Protein 5ZB8 (pdb70)

Structure (mmCIF, N/CA/C/O backbone):
data_5ZB8
#
_entry.id   5ZB8
#
_cell.length_a   257.354
_cell.length_b   82.245
_cell.length_c   116.581
_cell.angle_alpha   90.000
_cell.angle_beta   109.130
_cell.angle_gamma   90.000
#
_symmetry.space_group_name_H-M   'C 1 2 1'
#
loop_
_entity.id
_entity.type
_entity.pdbx_description
1 polymer PfuEndoQ
2 non-polymer 'ZINC ION'
3 non-polymer 'SAMARIUM (III) ION'
4 water water
#
loop_
_atom_site.group_PDB
_atom_site.id
_atom_site.type_symbol
_atom_site.label_atom_id
_atom_site.label_alt_id
_atom_site.label_comp_id
_atom_site.label_asym_id
_atom_site.label_entity_id
_atom_site.label_seq_id
_atom_site.pdbx_PDB_ins_code
_atom_site.Cartn_x
_atom_site.Cartn_y
_atom_site.Cartn_z
_atom_site.occupancy
_atom_site.B_iso_or_equiv
_atom_site.auth_seq_id
_atom_site.auth_comp_id
_atom_site.auth_asym_id
_atom_site.auth_atom_id
_atom_site.pdbx_PDB_model_num
ATOM 1 N N . MET A 1 1 ? 36.527 -12.290 1.814 1.00 37.76 1 MET A N 1
ATOM 2 C CA . MET A 1 1 ? 37.911 -12.741 1.894 1.00 36.71 1 MET A CA 1
ATOM 3 C C . MET A 1 1 ? 38.788 -11.689 2.566 1.00 39.82 1 MET A C 1
ATOM 4 O O . MET A 1 1 ? 38.787 -10.522 2.175 1.00 44.07 1 MET A O 1
ATOM 9 N N . VAL A 1 2 ? 39.535 -12.115 3.581 1.00 37.04 2 VAL A N 1
ATOM 10 C CA . VAL A 1 2 ? 40.395 -11.240 4.368 1.00 30.88 2 VAL A CA 1
ATOM 11 C C . VAL A 1 2 ? 41.844 -11.557 4.028 1.00 35.33 2 VAL A C 1
ATOM 12 O O . VAL A 1 2 ? 42.263 -12.719 4.103 1.00 46.89 2 VAL A O 1
ATOM 16 N N . VAL A 1 3 ? 42.605 -10.530 3.649 1.00 27.73 3 VAL A N 1
ATOM 17 C CA . VAL A 1 3 ? 44.016 -10.683 3.312 1.00 31.83 3 VAL A CA 1
ATOM 18 C C . VAL A 1 3 ? 44.818 -9.594 4.015 1.00 32.60 3 VAL A C 1
ATOM 19 O O . VAL A 1 3 ? 44.349 -8.461 4.173 1.00 34.73 3 VAL A O 1
ATOM 23 N N . ASP A 1 4 ? 46.019 -9.954 4.463 1.00 29.56 4 ASP A N 1
ATOM 24 C CA . ASP A 1 4 ? 46.939 -9.030 5.112 1.00 25.79 4 ASP A CA 1
ATOM 25 C C . ASP A 1 4 ? 48.079 -8.722 4.153 1.00 27.32 4 ASP A C 1
ATOM 26 O O . ASP A 1 4 ? 48.712 -9.640 3.620 1.00 32.63 4 ASP A O 1
ATOM 31 N N . GLY A 1 5 ? 48.329 -7.441 3.937 1.00 24.27 5 GLY A N 1
ATOM 32 C CA . GLY A 1 5 ? 49.223 -7.006 2.874 1.00 25.92 5 GLY A CA 1
ATOM 33 C C . GLY A 1 5 ? 50.211 -5.951 3.317 1.00 28.33 5 GLY A C 1
ATOM 34 O O . GLY A 1 5 ? 49.876 -5.046 4.079 1.00 27.20 5 GLY A O 1
ATOM 35 N N . ASP A 1 6 ? 51.436 -6.071 2.809 1.00 30.53 6 ASP A N 1
ATOM 36 C CA . ASP A 1 6 ? 52.536 -5.159 3.109 1.00 25.47 6 ASP A CA 1
ATOM 37 C C . ASP A 1 6 ? 53.101 -4.687 1.777 1.00 29.12 6 ASP A C 1
ATOM 38 O O . ASP A 1 6 ? 53.774 -5.455 1.084 1.00 30.63 6 ASP A O 1
ATOM 43 N N . LEU A 1 7 ? 52.844 -3.426 1.426 1.00 29.71 7 LEU A N 1
ATOM 44 C CA . LEU A 1 7 ? 53.026 -2.948 0.059 1.00 32.53 7 LEU A CA 1
ATOM 45 C C . LEU A 1 7 ? 54.275 -2.094 -0.141 1.00 36.00 7 LEU A C 1
ATOM 46 O O . LEU A 1 7 ? 54.424 -1.481 -1.202 1.00 36.92 7 LEU A O 1
ATOM 51 N N . HIS A 1 8 ? 55.179 -2.043 0.834 1.00 32.57 8 HIS A N 1
ATOM 52 C CA . HIS A 1 8 ? 56.406 -1.260 0.696 1.00 28.48 8 HIS A CA 1
ATOM 53 C C . HIS A 1 8 ? 57.552 -2.044 1.317 1.00 30.27 8 HIS A C 1
ATOM 54 O O . HIS A 1 8 ? 57.657 -2.128 2.544 1.00 32.80 8 HIS A O 1
ATOM 61 N N . ILE A 1 9 ? 58.398 -2.627 0.469 1.00 27.78 9 ILE A N 1
ATOM 62 C CA . ILE A 1 9 ? 59.630 -3.289 0.873 1.00 26.06 9 ILE A CA 1
ATOM 63 C C . ILE A 1 9 ? 60.718 -2.898 -0.121 1.00 23.23 9 ILE A C 1
ATOM 64 O O . ILE A 1 9 ? 60.490 -2.119 -1.049 1.00 23.16 9 ILE A O 1
ATOM 69 N N . HIS A 1 10 ? 61.912 -3.452 0.073 1.00 25.44 10 HIS A N 1
ATOM 70 C CA . HIS A 1 10 ? 63.029 -3.191 -0.822 1.00 27.84 10 HIS A CA 1
ATOM 71 C C . HIS A 1 10 ? 63.765 -4.488 -1.113 1.00 32.33 10 HIS A C 1
ATOM 72 O O . HIS A 1 10 ? 63.806 -5.398 -0.282 1.00 35.71 10 HIS A O 1
ATOM 79 N N . SER A 1 11 ? 64.344 -4.560 -2.305 1.00 32.07 11 SER A N 1
ATOM 80 C CA . SER A 1 11 ? 65.070 -5.739 -2.746 1.00 36.80 11 SER A CA 1
ATOM 81 C C . SER A 1 11 ? 66.556 -5.597 -2.441 1.00 40.50 11 SER A C 1
ATOM 82 O O . SER A 1 11 ? 67.033 -4.552 -1.994 1.00 41.52 11 SER A O 1
ATOM 85 N N . HIS A 1 12 ? 67.300 -6.672 -2.710 1.00 40.86 12 HIS A N 1
ATOM 86 C CA . HIS A 1 12 ? 68.741 -6.643 -2.495 1.00 43.16 12 HIS A CA 1
ATOM 87 C C . HIS A 1 12 ? 69.452 -5.687 -3.443 1.00 44.36 12 HIS A C 1
ATOM 88 O O . HIS A 1 12 ? 70.661 -5.479 -3.294 1.00 50.09 12 HIS A O 1
ATOM 95 N N . TYR A 1 13 ? 68.736 -5.097 -4.400 1.00 44.26 13 TYR A N 1
ATOM 96 C CA . TYR A 1 13 ? 69.314 -4.088 -5.275 1.00 44.57 13 TYR A CA 1
ATOM 97 C C . TYR A 1 13 ? 69.296 -2.692 -4.667 1.00 43.72 13 TYR A C 1
ATOM 98 O O . TYR A 1 13 ? 69.873 -1.773 -5.258 1.00 47.08 13 TYR A O 1
ATOM 107 N N . SER A 1 14 ? 68.657 -2.508 -3.516 1.00 40.41 14 SER A N 1
ATOM 108 C CA . SER A 1 14 ? 68.609 -1.206 -2.868 1.00 41.42 14 SER A CA 1
ATOM 109 C C . SER A 1 14 ? 69.797 -1.025 -1.931 1.00 45.69 14 SER A C 1
ATOM 110 O O . SER A 1 14 ? 70.371 -1.992 -1.424 1.00 48.96 14 SER A O 1
ATOM 113 N N . LYS A 1 15 ? 70.158 0.235 -1.703 1.00 45.07 15 LYS A N 1
ATOM 114 C CA . LYS A 1 15 ? 71.249 0.549 -0.793 1.00 47.85 15 LYS A CA 1
ATOM 115 C C . LYS A 1 15 ? 70.875 0.200 0.643 1.00 47.62 15 LYS A C 1
ATOM 116 O O . LYS A 1 15 ? 69.736 0.406 1.074 1.00 42.12 15 LYS A O 1
ATOM 122 N N . ALA A 1 16 ? 71.849 -0.341 1.379 1.00 49.85 16 ALA A N 1
ATOM 123 C CA . ALA A 1 16 ? 71.699 -0.650 2.803 1.00 49.28 16 ALA A CA 1
ATOM 124 C C . ALA A 1 16 ? 70.540 -1.613 3.056 1.00 50.12 16 ALA A C 1
ATOM 125 O O . ALA A 1 16 ? 69.828 -1.506 4.056 1.00 47.27 16 ALA A O 1
ATOM 127 N N . VAL A 1 17 ? 70.351 -2.565 2.146 1.00 50.35 17 VAL A N 1
ATOM 128 C CA . VAL A 1 17 ? 69.299 -3.568 2.254 1.00 46.54 17 VAL A CA 1
ATOM 129 C C . VAL A 1 17 ? 69.938 -4.949 2.210 1.00 48.94 17 VAL A C 1
ATOM 130 O O . VAL A 1 17 ? 70.883 -5.182 1.449 1.00 57.07 17 VAL A O 1
ATOM 134 N N . SER A 1 18 ? 69.424 -5.857 3.040 1.00 45.59 18 SER A N 1
ATOM 135 C CA . SER A 1 18 ? 69.995 -7.192 3.163 1.00 45.93 18 SER A CA 1
ATOM 136 C C . SER A 1 18 ? 69.957 -7.938 1.834 1.00 46.77 18 SER A C 1
ATOM 137 O O . SER A 1 18 ? 68.995 -7.835 1.068 1.00 46.32 18 SER A O 1
ATOM 140 N N . LYS A 1 19 ? 71.019 -8.701 1.569 1.00 51.45 19 LYS A N 1
ATOM 141 C CA . LYS A 1 19 ? 71.060 -9.543 0.380 1.00 53.51 19 LYS A CA 1
ATOM 142 C C . LYS A 1 19 ? 70.052 -10.681 0.447 1.00 47.32 19 LYS A C 1
ATOM 143 O O . LYS A 1 19 ? 69.784 -11.317 -0.578 1.00 46.17 19 LYS A O 1
ATOM 149 N N . LEU A 1 20 ? 69.491 -10.953 1.625 1.00 38.83 20 LEU A N 1
ATOM 150 C CA . LEU A 1 20 ? 68.460 -11.973 1.764 1.00 38.15 20 LEU A CA 1
ATOM 151 C C . LEU A 1 20 ? 67.106 -11.520 1.236 1.00 46.58 20 LEU A C 1
ATOM 152 O O . LEU A 1 20 ? 66.149 -12.298 1.301 1.00 46.69 20 LEU A O 1
ATOM 157 N N . MET A 1 21 ? 67.000 -10.294 0.720 1.00 37.38 21 MET A N 1
ATOM 158 C CA . MET A 1 21 ? 65.743 -9.786 0.171 1.00 35.63 21 MET A CA 1
ATOM 159 C C . MET A 1 21 ? 65.603 -10.217 -1.290 1.00 37.48 21 MET A C 1
ATOM 160 O O . MET A 1 21 ? 65.637 -9.416 -2.226 1.00 37.65 21 MET A O 1
ATOM 165 N N . THR A 1 22 ? 65.450 -11.525 -1.470 1.00 34.91 22 THR A N 1
ATOM 166 C CA . THR A 1 22 ? 65.105 -12.116 -2.753 1.00 39.96 22 THR A CA 1
ATOM 167 C C . THR A 1 22 ? 63.653 -12.576 -2.717 1.00 42.95 22 THR A C 1
ATOM 168 O O . THR A 1 22 ? 63.045 -12.700 -1.651 1.00 48.53 22 THR A O 1
ATOM 172 N N . PHE A 1 23 ? 63.096 -12.833 -3.900 1.00 40.90 23 PHE A N 1
ATOM 173 C CA . PHE A 1 23 ? 61.698 -13.252 -3.971 1.00 39.95 23 PHE A CA 1
ATOM 174 C C . PHE A 1 23 ? 61.414 -14.561 -3.238 1.00 43.56 23 PHE A C 1
ATOM 175 O O . PHE A 1 23 ? 60.395 -14.622 -2.527 1.00 37.86 23 PHE A O 1
ATOM 183 N N . PRO A 1 24 ? 62.226 -15.621 -3.355 1.00 49.16 24 PRO A N 1
ATOM 184 C CA . PRO A 1 24 ? 61.935 -16.828 -2.558 1.00 46.40 24 PRO A CA 1
ATOM 185 C C . PRO A 1 24 ? 61.968 -16.588 -1.057 1.00 41.15 24 PRO A C 1
ATOM 186 O O . PRO A 1 24 ? 61.063 -17.034 -0.340 1.00 38.92 24 PRO A O 1
ATOM 190 N N . ILE A 1 25 ? 62.990 -15.888 -0.560 1.00 36.87 25 ILE A N 1
ATOM 191 C CA . ILE A 1 25 ? 63.135 -15.708 0.882 1.00 39.52 25 ILE A CA 1
ATOM 192 C C . ILE A 1 25 ? 62.043 -14.793 1.426 1.00 39.54 25 ILE A C 1
ATOM 193 O O . ILE A 1 25 ? 61.499 -15.034 2.511 1.00 41.68 25 ILE A O 1
ATOM 198 N N . ILE A 1 26 ? 61.706 -13.732 0.689 1.00 32.33 26 ILE A N 1
ATOM 199 C CA . ILE A 1 26 ? 60.604 -12.863 1.100 1.00 30.24 26 ILE A CA 1
ATOM 200 C C . ILE A 1 26 ? 59.304 -13.655 1.171 1.00 33.77 26 ILE A C 1
ATOM 201 O O . ILE A 1 26 ? 58.484 -13.456 2.076 1.00 34.04 26 ILE A O 1
ATOM 206 N N . ALA A 1 27 ? 59.107 -14.582 0.230 1.00 35.91 27 ALA A N 1
ATOM 207 C CA . ALA A 1 27 ? 57.874 -15.362 0.199 1.00 34.42 27 ALA A CA 1
ATOM 208 C C . ALA A 1 27 ? 57.775 -16.304 1.394 1.00 38.73 27 ALA A C 1
ATOM 209 O O . ALA A 1 27 ? 56.690 -16.483 1.960 1.00 37.90 27 ALA A O 1
ATOM 211 N N . GLU A 1 28 ? 58.894 -16.915 1.794 1.00 33.92 28 GLU A N 1
ATOM 212 C CA . GLU A 1 28 ? 58.858 -17.849 2.916 1.00 36.44 28 GLU A CA 1
ATOM 213 C C . GLU A 1 28 ? 58.558 -17.136 4.227 1.00 36.65 28 GLU A C 1
ATOM 214 O O . GLU A 1 28 ? 57.742 -17.612 5.025 1.00 40.40 28 GLU A O 1
ATOM 220 N N . ASN A 1 29 ? 59.206 -15.997 4.471 1.00 32.00 29 ASN A N 1
ATOM 221 C CA . ASN A 1 29 ? 58.968 -15.278 5.716 1.00 36.95 29 ASN A CA 1
ATOM 222 C C . ASN A 1 29 ? 57.597 -14.617 5.733 1.00 35.58 29 ASN A C 1
ATOM 223 O O . ASN A 1 29 ? 57.029 -14.405 6.811 1.00 35.09 29 ASN A O 1
ATOM 228 N N . ALA A 1 30 ? 57.054 -14.278 4.561 1.00 35.06 30 ALA A N 1
ATOM 229 C CA . ALA A 1 30 ? 55.689 -13.765 4.505 1.00 27.43 30 ALA A CA 1
ATOM 230 C C . ALA A 1 30 ? 54.693 -14.820 4.967 1.00 33.85 30 ALA A C 1
ATOM 231 O O . ALA A 1 30 ? 53.695 -14.499 5.625 1.00 33.07 30 ALA A O 1
ATOM 233 N N . LYS A 1 31 ? 54.950 -16.088 4.637 1.00 37.69 31 LYS A N 1
ATOM 234 C CA . LYS A 1 31 ? 54.100 -17.169 5.125 1.00 38.33 31 LYS A CA 1
ATOM 235 C C . LYS A 1 31 ? 54.173 -17.288 6.642 1.00 36.54 31 LYS A C 1
ATOM 236 O O . LYS A 1 31 ? 53.148 -17.489 7.304 1.00 34.34 31 LYS A O 1
ATOM 242 N N . LEU A 1 32 ? 55.377 -17.173 7.209 1.00 37.79 32 LEU A N 1
ATOM 243 C CA . LEU A 1 32 ? 55.515 -17.216 8.661 1.00 31.44 32 LEU A CA 1
ATOM 244 C C . LEU A 1 32 ? 54.819 -16.029 9.312 1.00 36.30 32 LEU A C 1
ATOM 245 O O . LEU A 1 32 ? 54.185 -16.168 10.365 1.00 33.71 32 LEU A O 1
ATOM 250 N N . LYS A 1 33 ? 54.923 -14.850 8.695 1.00 32.64 33 LYS A N 1
ATOM 251 C CA . LYS A 1 33 ? 54.317 -13.654 9.265 1.00 28.12 33 LYS A CA 1
ATOM 252 C C . LYS A 1 33 ? 52.798 -13.677 9.148 1.00 30.85 33 LYS A C 1
ATOM 253 O O . LYS A 1 33 ? 52.101 -13.159 10.028 1.00 26.54 33 LYS A O 1
ATOM 259 N N . GLY A 1 34 ? 52.271 -14.278 8.088 1.00 32.44 34 GLY A N 1
ATOM 260 C CA . GLY A 1 34 ? 50.853 -14.237 7.810 1.00 32.16 34 GLY A CA 1
ATOM 261 C C . GLY A 1 34 ? 50.451 -13.282 6.713 1.00 32.11 34 GLY A C 1
ATOM 262 O O . GLY A 1 34 ? 49.258 -12.987 6.579 1.00 36.69 34 GLY A O 1
ATOM 263 N N . LEU A 1 35 ? 51.404 -12.782 5.932 1.00 28.52 35 LEU A N 1
ATOM 264 C CA . LEU A 1 35 ? 51.104 -11.883 4.828 1.00 31.83 35 LEU A CA 1
ATOM 265 C C . LEU A 1 35 ? 50.710 -12.700 3.605 1.00 34.14 35 LEU A C 1
ATOM 266 O O . LEU A 1 35 ? 51.516 -13.480 3.084 1.00 38.00 35 LEU A O 1
ATOM 271 N N . ASN A 1 36 ? 49.467 -12.533 3.154 1.00 33.39 36 ASN A N 1
ATOM 272 C CA . ASN A 1 36 ? 49.033 -13.166 1.916 1.00 30.31 36 ASN A CA 1
ATOM 273 C C . ASN A 1 36 ? 49.430 -12.356 0.693 1.00 27.93 36 ASN A C 1
ATOM 274 O O . ASN A 1 36 ? 49.453 -12.899 -0.416 1.00 33.17 36 ASN A O 1
ATOM 279 N N . LEU A 1 37 ? 49.750 -11.077 0.876 1.00 27.95 37 LEU A N 1
ATOM 280 C CA . LEU A 1 37 ? 50.065 -10.175 -0.221 1.00 25.08 37 LEU A CA 1
ATOM 281 C C . LEU A 1 37 ? 51.267 -9.330 0.167 1.00 29.92 37 LEU A C 1
ATOM 282 O O . LEU A 1 37 ? 51.323 -8.802 1.281 1.00 29.32 37 LEU A O 1
ATOM 287 N N . VAL A 1 38 ? 52.232 -9.219 -0.742 1.00 32.84 38 VAL A N 1
ATOM 288 C CA . VAL A 1 38 ? 53.427 -8.410 -0.536 1.00 29.25 38 VAL A CA 1
ATOM 289 C C . VAL A 1 38 ? 53.674 -7.596 -1.796 1.00 29.08 38 VAL A C 1
ATOM 290 O O . VAL A 1 38 ? 53.542 -8.111 -2.911 1.00 32.98 38 VAL A O 1
ATOM 294 N N . GLY A 1 39 ? 54.025 -6.326 -1.623 1.00 27.89 39 GLY A N 1
ATOM 295 C CA . GLY A 1 39 ? 54.487 -5.542 -2.753 1.00 26.30 39 GLY A CA 1
ATOM 296 C C . GLY A 1 39 ? 55.866 -6.003 -3.194 1.00 31.03 39 GLY A C 1
ATOM 297 O O . GLY A 1 39 ? 56.705 -6.389 -2.379 1.00 32.62 39 GLY A O 1
ATOM 298 N N . THR A 1 40 ? 56.094 -5.980 -4.509 1.00 27.80 40 THR A N 1
ATOM 299 C CA . THR A 1 40 ? 57.390 -6.402 -5.030 1.00 29.87 40 THR A CA 1
ATOM 300 C C . THR A 1 40 ? 58.504 -5.485 -4.543 1.00 31.36 40 THR A C 1
ATOM 301 O O . THR A 1 40 ? 59.600 -5.949 -4.208 1.00 26.41 40 THR A O 1
ATOM 305 N N . GLY A 1 41 ? 58.240 -4.181 -4.493 1.00 28.15 41 GLY A N 1
ATOM 306 C CA . GLY A 1 41 ? 59.290 -3.209 -4.273 1.00 27.94 41 GLY A CA 1
ATOM 307 C C . GLY A 1 41 ? 60.208 -3.108 -5.474 1.00 31.56 41 GLY A C 1
ATOM 308 O O . GLY A 1 41 ? 60.275 -4.039 -6.282 1.00 37.01 41 GLY A O 1
ATOM 309 N N . ASP A 1 42 ? 60.892 -1.971 -5.622 1.00 31.58 42 ASP A N 1
ATOM 310 C CA . ASP A 1 42 ? 61.975 -1.809 -6.600 1.00 30.51 42 ASP A CA 1
ATOM 311 C C . ASP A 1 42 ? 61.569 -2.233 -8.011 1.00 31.57 42 ASP A C 1
ATOM 312 O O . ASP A 1 42 ? 62.403 -2.699 -8.791 1.00 35.24 42 ASP A O 1
ATOM 317 N N . SER A 1 43 ? 60.289 -2.073 -8.362 1.00 28.43 43 SER A N 1
ATOM 318 C CA . SER A 1 43 ? 59.814 -2.590 -9.642 1.00 35.40 43 SER A CA 1
ATOM 319 C C . SER A 1 43 ? 60.366 -1.816 -10.832 1.00 36.67 43 SER A C 1
ATOM 320 O O . SER A 1 43 ? 60.346 -2.334 -11.954 1.00 39.61 43 SER A O 1
ATOM 323 N N . LEU A 1 44 ? 60.855 -0.596 -10.620 1.00 37.35 44 LEU A N 1
ATOM 324 C CA . LEU A 1 44 ? 61.463 0.163 -11.704 1.00 32.26 44 LEU A CA 1
ATOM 325 C C . LEU A 1 44 ? 62.851 -0.345 -12.076 1.00 41.97 44 LEU A C 1
ATOM 326 O O . LEU A 1 44 ? 63.375 0.053 -13.121 1.00 35.79 44 LEU A O 1
ATOM 331 N N . ASN A 1 45 ? 63.449 -1.206 -11.258 1.00 41.71 45 ASN A N 1
ATOM 332 C CA . ASN A 1 45 ? 64.756 -1.773 -11.572 1.00 40.55 45 ASN A CA 1
ATOM 333 C C . ASN A 1 45 ? 64.586 -2.952 -12.523 1.00 44.29 45 ASN A C 1
ATOM 334 O O . ASN A 1 45 ? 63.832 -3.881 -12.210 1.00 43.06 45 ASN A O 1
ATOM 339 N N . PRO A 1 46 ? 65.259 -2.962 -13.678 1.00 45.62 46 PRO A N 1
ATOM 340 C CA . PRO A 1 46 ? 64.989 -4.019 -14.667 1.00 43.56 46 PRO A CA 1
ATOM 341 C C . PRO A 1 46 ? 65.474 -5.393 -14.240 1.00 46.00 46 PRO A C 1
ATOM 342 O O . PRO A 1 46 ? 64.871 -6.397 -14.639 1.00 49.08 46 PRO A O 1
ATOM 346 N N . HIS A 1 47 ? 66.543 -5.474 -13.445 1.00 47.00 47 HIS A N 1
ATOM 347 C CA . HIS A 1 47 ? 67.017 -6.776 -12.987 1.00 43.34 47 HIS A CA 1
ATOM 348 C C . HIS A 1 47 ? 66.073 -7.381 -11.955 1.00 44.89 47 HIS A C 1
ATOM 349 O O . HIS A 1 47 ? 65.911 -8.605 -11.907 1.00 49.27 47 HIS A O 1
ATOM 356 N N . TRP A 1 48 ? 65.441 -6.544 -11.130 1.00 40.38 48 TRP A N 1
ATOM 357 C CA . TRP A 1 48 ? 64.466 -7.041 -10.166 1.00 37.59 48 TRP A CA 1
ATOM 358 C C . TRP A 1 48 ? 63.181 -7.483 -10.855 1.00 38.90 48 TRP A C 1
ATOM 359 O O . TRP A 1 48 ? 62.484 -8.374 -10.356 1.00 43.13 48 TRP A O 1
ATOM 370 N N . GLU A 1 49 ? 62.855 -6.878 -12.001 1.00 42.16 49 GLU A N 1
ATOM 371 C CA . GLU A 1 49 ? 61.735 -7.365 -12.799 1.00 41.27 49 GLU A CA 1
ATOM 372 C C . GLU A 1 49 ? 62.055 -8.720 -13.416 1.00 44.95 49 GLU A C 1
ATOM 373 O O . GLU A 1 49 ? 61.171 -9.576 -13.540 1.00 51.85 49 GLU A O 1
ATOM 379 N N . LYS A 1 50 ? 63.316 -8.931 -13.809 1.00 48.77 50 LYS A N 1
ATOM 380 C CA . LYS A 1 50 ? 63.732 -10.232 -14.326 1.00 51.75 50 LYS A CA 1
ATOM 381 C C . LYS A 1 50 ? 63.523 -11.328 -13.288 1.00 44.08 50 LYS A C 1
ATOM 382 O O . LYS A 1 50 ? 62.952 -12.383 -13.588 1.00 45.20 50 LYS A O 1
ATOM 388 N N . GLU A 1 51 ? 63.979 -11.091 -12.054 1.00 44.46 51 GLU A N 1
ATOM 389 C CA . GLU A 1 51 ? 63.867 -12.108 -11.014 1.00 46.47 51 GLU A CA 1
ATOM 390 C C . GLU A 1 51 ? 62.414 -12.402 -10.662 1.00 45.67 51 GLU A C 1
ATOM 391 O O . GLU A 1 51 ? 62.094 -13.526 -10.258 1.00 49.11 51 GLU A O 1
ATOM 397 N N . LEU A 1 52 ? 61.524 -11.419 -10.813 1.00 43.36 52 LEU A N 1
ATOM 398 C CA . LEU A 1 52 ? 60.106 -11.658 -10.563 1.00 41.13 52 LEU A CA 1
ATOM 399 C C . LEU A 1 52 ? 59.534 -12.649 -11.569 1.00 42.71 52 LEU A C 1
ATOM 400 O O . LEU A 1 52 ? 58.942 -13.666 -11.191 1.00 46.89 52 LEU A O 1
ATOM 405 N N . LEU A 1 53 ? 59.707 -12.366 -12.863 1.00 44.99 53 LEU A N 1
ATOM 406 C CA . LEU A 1 53 ? 59.175 -13.247 -13.898 1.00 44.06 53 LEU A CA 1
ATOM 407 C C . LEU A 1 53 ? 59.813 -14.628 -13.846 1.00 49.85 53 LEU A C 1
ATOM 408 O O . LEU A 1 53 ? 59.185 -15.619 -14.237 1.00 51.55 53 LEU A O 1
ATOM 413 N N . LYS A 1 54 ? 61.054 -14.715 -13.365 1.00 46.36 54 LYS A N 1
ATOM 414 C CA . LYS A 1 54 ? 61.724 -16.006 -13.258 1.00 48.52 54 LYS A CA 1
ATOM 415 C C . LYS A 1 54 ? 61.160 -16.831 -12.106 1.00 53.84 54 LYS A C 1
ATOM 416 O O . LYS A 1 54 ? 61.007 -18.052 -12.226 1.00 57.02 54 LYS A O 1
ATOM 422 N N . HIS A 1 55 ? 60.830 -16.181 -10.989 1.00 48.99 55 HIS A N 1
ATOM 423 C CA . HIS A 1 55 ? 60.413 -16.876 -9.779 1.00 44.26 55 HIS A CA 1
ATOM 424 C C . HIS A 1 55 ? 58.902 -16.963 -9.606 1.00 46.96 55 HIS A C 1
ATOM 425 O O . HIS A 1 55 ? 58.441 -17.726 -8.750 1.00 48.78 55 HIS A O 1
ATOM 432 N N . SER A 1 56 ? 58.123 -16.216 -10.381 1.00 45.08 56 SER A N 1
ATOM 433 C CA . SER A 1 56 ? 56.685 -16.140 -10.176 1.00 41.87 56 SER A CA 1
ATOM 434 C C . SER A 1 56 ? 55.925 -16.813 -11.312 1.00 44.18 56 SER A C 1
ATOM 435 O O . SER A 1 56 ? 56.461 -17.065 -12.395 1.00 52.00 56 SER A O 1
ATOM 438 N N . LYS A 1 57 ? 54.652 -17.109 -11.035 1.00 44.06 57 LYS A N 1
ATOM 439 C CA . LYS A 1 57 ? 53.653 -17.548 -11.993 1.00 46.04 57 LYS A CA 1
ATOM 440 C C . LYS A 1 57 ? 52.563 -16.490 -12.115 1.00 50.55 57 LYS A C 1
ATOM 441 O O . LYS A 1 57 ? 52.192 -15.866 -11.115 1.00 49.27 57 LYS A O 1
ATOM 447 N N . PRO A 1 58 ? 52.036 -16.258 -13.317 1.00 52.15 58 PRO A N 1
ATOM 448 C CA . PRO A 1 58 ? 51.082 -15.154 -13.508 1.00 50.06 58 PRO A CA 1
ATOM 449 C C . PRO A 1 58 ? 49.711 -15.478 -12.928 1.00 48.84 58 PRO A C 1
ATOM 450 O O . PRO A 1 58 ? 49.173 -16.570 -13.132 1.00 52.74 58 PRO A O 1
ATOM 454 N N . ILE A 1 59 ? 49.148 -14.515 -12.199 1.00 46.87 59 ILE A N 1
ATOM 455 C CA . ILE A 1 59 ? 47.765 -14.590 -11.742 1.00 49.94 59 ILE A CA 1
ATOM 456 C C . ILE A 1 59 ? 46.908 -13.800 -12.722 1.00 48.03 59 ILE A C 1
ATOM 457 O O . ILE A 1 59 ? 46.006 -14.351 -13.362 1.00 48.62 59 ILE A O 1
ATOM 462 N N . ASP A 1 60 ? 47.183 -12.504 -12.844 1.00 43.55 60 ASP A N 1
ATOM 463 C CA . ASP A 1 60 ? 46.677 -11.712 -13.956 1.00 45.22 60 ASP A CA 1
ATOM 464 C C . ASP A 1 60 ? 47.788 -10.761 -14.389 1.00 48.14 60 ASP A C 1
ATOM 465 O O . ASP A 1 60 ? 48.954 -10.928 -14.017 1.00 50.36 60 ASP A O 1
ATOM 470 N N . ASP A 1 61 ? 47.424 -9.744 -15.172 1.00 47.67 61 ASP A N 1
ATOM 471 C CA . ASP A 1 61 ? 48.425 -8.838 -15.723 1.00 50.51 61 ASP A CA 1
ATOM 472 C C . ASP A 1 61 ? 49.122 -7.998 -14.661 1.00 46.11 61 ASP A C 1
ATOM 473 O O . ASP A 1 61 ? 50.096 -7.310 -14.985 1.00 44.97 61 ASP A O 1
ATOM 478 N N . GLY A 1 62 ? 48.668 -8.044 -13.411 1.00 42.02 62 GLY A N 1
ATOM 479 C CA . GLY A 1 62 ? 49.289 -7.249 -12.370 1.00 41.55 62 GLY A CA 1
ATOM 480 C C . GLY A 1 62 ? 49.551 -7.989 -11.075 1.00 38.56 62 GLY A C 1
ATOM 481 O O . GLY A 1 62 ? 50.118 -7.419 -10.139 1.00 39.38 62 GLY A O 1
ATOM 482 N N . THR A 1 63 ? 49.148 -9.253 -11.004 1.00 40.42 63 THR A N 1
ATOM 483 C CA . THR A 1 63 ? 49.310 -10.057 -9.802 1.00 43.88 63 THR A CA 1
ATOM 484 C C . THR A 1 63 ? 50.196 -11.258 -10.101 1.00 43.29 63 THR A C 1
ATOM 485 O O . THR A 1 63 ? 50.028 -11.927 -11.126 1.00 41.06 63 THR A O 1
ATOM 489 N N . PHE A 1 64 ? 51.138 -11.524 -9.198 1.00 43.02 64 PHE A N 1
ATOM 490 C CA . PHE A 1 64 ? 52.115 -12.589 -9.359 1.00 42.07 64 PHE A CA 1
ATOM 491 C C . PHE A 1 64 ? 52.152 -13.437 -8.096 1.00 41.10 64 PHE A C 1
ATOM 492 O O . PHE A 1 64 ? 51.841 -12.960 -7.002 1.00 37.91 64 PHE A O 1
ATOM 500 N N . GLU A 1 65 ? 52.538 -14.702 -8.251 1.00 43.53 65 GLU A N 1
ATOM 501 C CA . GLU A 1 65 ? 52.556 -15.644 -7.139 1.00 45.29 65 GLU A CA 1
ATOM 502 C C . GLU A 1 65 ? 53.922 -16.304 -7.045 1.00 43.20 65 GLU A C 1
ATOM 503 O O . GLU A 1 65 ? 54.429 -16.833 -8.038 1.00 42.15 65 GLU A O 1
ATOM 509 N N . VAL A 1 66 ? 54.507 -16.278 -5.849 1.00 44.12 66 VAL A N 1
ATOM 510 C CA . VAL A 1 66 ? 55.799 -16.899 -5.576 1.00 45.26 66 VAL A CA 1
ATOM 511 C C . VAL A 1 66 ? 55.624 -17.808 -4.369 1.00 43.84 66 VAL A C 1
ATOM 512 O O . VAL A 1 66 ? 55.485 -17.322 -3.239 1.00 47.64 66 VAL A O 1
ATOM 516 N N . ASN A 1 67 ? 55.633 -19.121 -4.603 1.00 45.99 67 ASN A N 1
ATOM 517 C CA . ASN A 1 67 ? 55.519 -20.119 -3.538 1.00 42.84 67 ASN A CA 1
ATOM 518 C C . ASN A 1 67 ? 54.268 -19.886 -2.690 1.00 42.57 67 ASN A C 1
ATOM 519 O O . ASN A 1 67 ? 54.315 -19.879 -1.459 1.00 43.02 67 ASN A O 1
ATOM 524 N N . GLY A 1 68 ? 53.140 -19.684 -3.365 1.00 42.44 68 GLY A N 1
ATOM 525 C CA . GLY A 1 68 ? 51.884 -19.515 -2.662 1.00 39.69 68 GLY A CA 1
ATOM 526 C C . GLY A 1 68 ? 51.680 -18.159 -2.027 1.00 42.37 68 GLY A C 1
ATOM 527 O O . GLY A 1 68 ? 50.813 -18.018 -1.162 1.00 45.50 68 GLY A O 1
ATOM 528 N N . VAL A 1 69 ? 52.452 -17.154 -2.433 1.00 42.83 69 VAL A N 1
ATOM 529 C CA . VAL A 1 69 ? 52.339 -15.797 -1.910 1.00 41.89 69 VAL A CA 1
ATOM 530 C C . VAL A 1 69 ? 52.112 -14.849 -3.079 1.00 43.19 69 VAL A C 1
ATOM 531 O O . VAL A 1 69 ? 52.863 -14.877 -4.061 1.00 44.37 69 VAL A O 1
ATOM 535 N N . LYS A 1 70 ? 51.085 -14.011 -2.966 1.00 38.21 70 LYS A N 1
ATOM 536 C CA . LYS A 1 70 ? 50.734 -13.085 -4.034 1.00 36.52 70 LYS A CA 1
ATOM 537 C C . LYS A 1 70 ? 51.568 -11.813 -3.945 1.00 38.34 70 LYS A C 1
ATOM 538 O O . LYS A 1 70 ? 51.810 -11.285 -2.855 1.00 39.20 70 LYS A O 1
ATOM 544 N N . PHE A 1 71 ? 51.998 -11.318 -5.103 1.00 39.62 71 PHE A N 1
ATOM 545 C CA . PHE A 1 71 ? 52.744 -10.071 -5.209 1.00 36.47 71 PHE A CA 1
ATOM 546 C C . PHE A 1 71 ? 52.061 -9.135 -6.196 1.00 28.42 71 PHE A C 1
ATOM 547 O O . PHE A 1 71 ? 51.527 -9.576 -7.219 1.00 38.36 71 PHE A O 1
ATOM 555 N N . ILE A 1 72 ? 52.081 -7.840 -5.882 1.00 30.32 72 ILE A N 1
ATOM 556 C CA . ILE A 1 72 ? 51.691 -6.796 -6.819 1.00 30.06 72 ILE A CA 1
ATOM 557 C C . ILE A 1 72 ? 52.866 -5.838 -6.973 1.00 32.48 72 ILE A C 1
ATOM 558 O O . ILE A 1 72 ? 53.779 -5.793 -6.144 1.00 33.32 72 ILE A O 1
ATOM 563 N N . LEU A 1 73 ? 52.828 -5.059 -8.051 1.00 32.50 73 LEU A N 1
ATOM 564 C CA . LEU A 1 73 ? 53.971 -4.257 -8.474 1.00 31.92 73 LEU A CA 1
ATOM 565 C C . LEU A 1 73 ? 54.010 -2.949 -7.691 1.00 29.84 73 LEU A C 1
ATOM 566 O O . LEU A 1 73 ? 53.109 -2.113 -7.818 1.00 33.11 73 LEU A O 1
ATOM 571 N N . THR A 1 74 ? 55.060 -2.764 -6.891 1.00 27.62 74 THR A N 1
ATOM 572 C CA . THR A 1 74 ? 55.267 -1.538 -6.133 1.00 27.02 74 THR A CA 1
ATOM 573 C C . THR A 1 74 ? 56.694 -1.047 -6.334 1.00 27.71 74 THR A C 1
ATOM 574 O O . THR A 1 74 ? 57.592 -1.812 -6.696 1.00 30.80 74 THR A O 1
ATOM 578 N N . CYS A 1 75 ? 56.892 0.247 -6.092 1.00 27.76 75 CYS A N 1
ATOM 579 C CA . CYS A 1 75 ? 58.220 0.844 -6.147 1.00 31.53 75 CYS A CA 1
ATOM 580 C C . CYS A 1 75 ? 58.201 2.163 -5.389 1.00 33.54 75 CYS A C 1
ATOM 581 O O . CYS A 1 75 ? 57.155 2.796 -5.232 1.00 38.18 75 CYS A O 1
ATOM 584 N N . GLU A 1 76 ? 59.381 2.569 -4.925 1.00 36.42 76 GLU A N 1
ATOM 585 C CA . GLU A 1 76 ? 59.567 3.822 -4.206 1.00 37.78 76 GLU A CA 1
ATOM 586 C C . GLU A 1 76 ? 60.621 4.652 -4.923 1.00 35.16 76 GLU A C 1
ATOM 587 O O . GLU A 1 76 ? 61.694 4.139 -5.259 1.00 38.31 76 GLU A O 1
ATOM 593 N N . VAL A 1 77 ? 60.319 5.929 -5.152 1.00 29.98 77 VAL A N 1
ATOM 594 C CA . VAL A 1 77 ? 61.229 6.833 -5.841 1.00 27.46 77 VAL A CA 1
ATOM 595 C C . VAL A 1 77 ? 61.551 8.011 -4.931 1.00 30.00 77 VAL A C 1
ATOM 596 O O . VAL A 1 77 ? 60.814 8.332 -3.995 1.00 29.75 77 VAL A O 1
ATOM 600 N N . GLU A 1 78 ? 62.672 8.662 -5.230 1.00 27.81 78 GLU A N 1
ATOM 601 C CA . GLU A 1 78 ? 63.151 9.823 -4.492 1.00 28.36 78 GLU A CA 1
ATOM 602 C C . GLU A 1 78 ? 63.245 11.004 -5.448 1.00 31.62 78 GLU A C 1
ATOM 603 O O . GLU A 1 78 ? 63.825 10.882 -6.531 1.00 31.05 78 GLU A O 1
ATOM 609 N N . ASP A 1 79 ? 62.676 12.141 -5.054 1.00 29.90 79 ASP A N 1
ATOM 610 C CA . ASP A 1 79 ? 62.528 13.269 -5.959 1.00 30.77 79 ASP A CA 1
ATOM 611 C C . ASP A 1 79 ? 63.653 14.285 -5.756 1.00 34.43 79 ASP A C 1
ATOM 612 O O . ASP A 1 79 ? 64.653 14.014 -5.083 1.00 33.52 79 ASP A O 1
ATOM 617 N N . LYS A 1 80 ? 63.481 15.470 -6.353 1.00 39.95 80 LYS A N 1
ATOM 618 C CA . LYS A 1 80 ? 64.468 16.542 -6.247 1.00 46.88 80 LYS A CA 1
ATOM 619 C C . LYS A 1 80 ? 64.848 16.811 -4.796 1.00 50.29 80 LYS A C 1
ATOM 620 O O . LYS A 1 80 ? 66.032 16.914 -4.457 1.00 48.28 80 LYS A O 1
ATOM 626 N N . ARG A 1 81 ? 63.846 16.927 -3.926 1.00 50.02 81 ARG A N 1
ATOM 627 C CA . ARG A 1 81 ? 64.034 17.310 -2.535 1.00 42.33 81 ARG A CA 1
ATOM 628 C C . ARG A 1 81 ? 64.267 16.114 -1.619 1.00 38.39 81 ARG A C 1
ATOM 629 O O . ARG A 1 81 ? 64.091 16.237 -0.401 1.00 33.93 81 ARG A O 1
ATOM 637 N N . ARG A 1 82 ? 64.650 14.968 -2.180 1.00 41.13 82 ARG A N 1
ATOM 638 C CA . ARG A 1 82 ? 64.878 13.728 -1.440 1.00 45.04 82 ARG A CA 1
ATOM 639 C C . ARG A 1 82 ? 63.614 13.205 -0.764 1.00 40.34 82 ARG A C 1
ATOM 640 O O . ARG A 1 82 ? 63.698 12.402 0.167 1.00 42.76 82 ARG A O 1
ATOM 648 N N . VAL A 1 83 ? 62.437 13.629 -1.224 1.00 32.25 83 VAL A N 1
ATOM 649 C CA . VAL A 1 83 ? 61.178 13.132 -0.678 1.00 32.78 83 VAL A CA 1
ATOM 650 C C . VAL A 1 83 ? 60.833 11.806 -1.342 1.00 29.43 83 VAL A C 1
ATOM 651 O O . VAL A 1 83 ? 60.969 11.647 -2.561 1.00 31.23 83 VAL A O 1
ATOM 655 N N . HIS A 1 84 ? 60.387 10.845 -0.536 1.00 27.48 84 HIS A N 1
ATOM 656 C CA . HIS A 1 84 ? 60.074 9.511 -1.026 1.00 25.27 84 HIS A CA 1
ATOM 657 C C . HIS A 1 84 ? 58.592 9.380 -1.354 1.00 29.23 84 HIS A C 1
ATOM 658 O O . HIS A 1 84 ? 57.730 9.831 -0.594 1.00 25.66 84 HIS A O 1
ATOM 665 N N . HIS A 1 85 ? 58.306 8.747 -2.489 1.00 22.58 85 HIS A N 1
ATOM 666 C CA . HIS A 1 85 ? 56.944 8.525 -2.948 1.00 21.97 85 HIS A CA 1
ATOM 667 C C . HIS A 1 85 ? 56.767 7.059 -3.308 1.00 23.58 85 HIS A C 1
ATOM 668 O O . HIS A 1 85 ? 57.644 6.455 -3.934 1.00 24.04 85 HIS A O 1
ATOM 675 N N . LEU A 1 86 ? 55.628 6.495 -2.919 1.00 24.74 86 LEU A N 1
ATOM 676 C CA . LEU A 1 86 ? 55.314 5.094 -3.165 1.00 23.23 86 LEU A CA 1
ATOM 677 C C . LEU A 1 86 ? 54.432 4.977 -4.402 1.00 25.90 86 LEU A C 1
ATOM 678 O O . LEU A 1 86 ? 53.463 5.728 -4.553 1.00 28.64 86 LEU A O 1
ATOM 683 N N . LEU A 1 87 ? 54.773 4.037 -5.280 1.00 27.03 87 LEU A N 1
ATOM 684 C CA . LEU A 1 87 ? 54.056 3.812 -6.527 1.00 28.52 87 LEU A CA 1
ATOM 685 C C . LEU A 1 87 ? 53.578 2.370 -6.591 1.00 36.85 87 LEU A C 1
ATOM 686 O O . LEU A 1 87 ? 54.323 1.444 -6.258 1.00 41.16 87 LEU A O 1
ATOM 691 N N . ILE A 1 88 ? 52.333 2.183 -7.024 1.00 33.99 88 ILE A N 1
ATOM 692 C CA . ILE A 1 88 ? 51.738 0.861 -7.188 1.00 29.91 88 ILE A CA 1
ATOM 693 C C . ILE A 1 88 ? 51.267 0.742 -8.631 1.00 31.36 88 ILE A C 1
ATOM 694 O O . ILE A 1 88 ? 50.435 1.538 -9.085 1.00 35.42 88 ILE A O 1
ATOM 699 N N . PHE A 1 89 ? 51.790 -0.254 -9.347 1.00 26.07 89 PHE A N 1
ATOM 700 C CA . PHE A 1 89 ? 51.572 -0.322 -10.786 1.00 34.01 89 PHE A CA 1
ATOM 701 C C . PHE A 1 89 ? 50.516 -1.360 -11.135 1.00 39.77 89 PHE A C 1
ATOM 702 O O . PHE A 1 89 ? 50.535 -2.470 -10.589 1.00 37.59 89 PHE A O 1
ATOM 710 N N . PRO A 1 90 ? 49.591 -1.021 -12.042 1.00 41.65 90 PRO A N 1
ATOM 711 C CA . PRO A 1 90 ? 48.570 -1.993 -12.462 1.00 38.14 90 PRO A CA 1
ATOM 712 C C . PRO A 1 90 ? 49.133 -3.165 -13.248 1.00 45.64 90 PRO A C 1
ATOM 713 O O . PRO A 1 90 ? 48.775 -4.314 -12.977 1.00 51.91 90 PRO A O 1
ATOM 717 N N . THR A 1 91 ? 49.983 -2.896 -14.239 1.00 43.91 91 THR A N 1
ATOM 718 C CA . THR A 1 91 ? 50.566 -3.943 -15.067 1.00 37.09 91 THR A CA 1
ATOM 719 C C . THR A 1 91 ? 52.041 -3.645 -15.296 1.00 35.67 91 THR A C 1
ATOM 720 O O . THR A 1 91 ? 52.539 -2.563 -14.973 1.00 35.56 91 THR A O 1
ATOM 724 N N . LEU A 1 92 ? 52.742 -4.628 -15.869 1.00 37.83 92 LEU A N 1
ATOM 725 C CA . LEU A 1 92 ? 54.160 -4.451 -16.168 1.00 37.63 92 LEU A CA 1
ATOM 726 C C . LEU A 1 92 ? 54.383 -3.430 -17.275 1.00 42.90 92 LEU A C 1
ATOM 727 O O . LEU A 1 92 ? 55.450 -2.808 -17.335 1.00 46.15 92 LEU A O 1
ATOM 732 N N . SER A 1 93 ? 53.402 -3.251 -18.164 1.00 42.78 93 SER A N 1
ATOM 733 C CA . SER A 1 93 ? 53.532 -2.236 -19.203 1.00 45.58 93 SER A CA 1
ATOM 734 C C . SER A 1 93 ? 53.479 -0.830 -18.618 1.00 42.07 93 SER A C 1
ATOM 735 O O . SER A 1 93 ? 54.111 0.087 -19.155 1.00 44.45 93 SER A O 1
ATOM 738 N N . GLN A 1 94 ? 52.743 -0.642 -17.519 1.00 39.40 94 GLN A N 1
ATOM 739 C CA . GLN A 1 94 ? 52.793 0.633 -16.811 1.00 38.49 94 GLN A CA 1
ATOM 740 C C . GLN A 1 94 ? 54.135 0.835 -16.123 1.00 41.50 94 GLN A C 1
ATOM 741 O O . GLN A 1 94 ? 54.619 1.969 -16.030 1.00 42.08 94 GLN A O 1
ATOM 747 N N . VAL A 1 95 ? 54.749 -0.247 -15.639 1.00 39.23 95 VAL A N 1
ATOM 748 C CA . VAL A 1 95 ? 56.097 -0.150 -15.086 1.00 40.65 95 VAL A CA 1
ATOM 749 C C . VAL A 1 95 ? 57.071 0.326 -16.154 1.00 43.56 95 VAL A C 1
ATOM 750 O O . VAL A 1 95 ? 57.914 1.196 -15.905 1.00 35.27 95 VAL A O 1
ATOM 754 N N . ARG A 1 96 ? 56.967 -0.234 -17.361 1.00 34.67 96 ARG A N 1
ATOM 755 C CA . ARG A 1 96 ? 57.915 0.097 -18.419 1.00 40.58 96 ARG A CA 1
ATOM 756 C C . ARG A 1 96 ? 57.667 1.493 -18.977 1.00 47.11 96 ARG A C 1
ATOM 757 O O . ARG A 1 96 ? 58.619 2.244 -19.222 1.00 48.26 96 ARG A O 1
ATOM 765 N N . GLU A 1 97 ? 56.399 1.859 -19.186 1.00 45.35 97 GLU A N 1
ATOM 766 C CA . GLU A 1 97 ? 56.090 3.198 -19.678 1.00 43.06 97 GLU A CA 1
ATOM 767 C C . GLU A 1 97 ? 56.568 4.265 -18.704 1.00 39.85 97 GLU A C 1
ATOM 768 O O . GLU A 1 97 ? 57.102 5.301 -19.117 1.00 35.40 97 GLU A O 1
ATOM 774 N N . PHE A 1 98 ? 56.392 4.026 -17.403 1.00 39.76 98 PHE A N 1
ATOM 775 C CA . PHE A 1 98 ? 56.913 4.958 -16.410 1.00 36.07 98 PHE A CA 1
ATOM 776 C C . PHE A 1 98 ? 58.435 4.944 -16.392 1.00 34.74 98 PHE A C 1
ATOM 777 O O . PHE A 1 98 ? 59.068 5.986 -16.185 1.00 34.44 98 PHE A O 1
ATOM 785 N N . ARG A 1 99 ? 59.039 3.770 -16.609 1.00 35.20 99 ARG A N 1
ATOM 786 C CA . ARG A 1 99 ? 60.495 3.670 -16.587 1.00 33.38 99 ARG A CA 1
ATOM 787 C C . ARG A 1 99 ? 61.119 4.493 -17.707 1.00 39.14 99 ARG A C 1
ATOM 788 O O . ARG A 1 99 ? 62.109 5.201 -17.489 1.00 46.97 99 ARG A O 1
ATOM 796 N N . GLU A 1 100 ? 60.548 4.422 -18.911 1.00 39.64 100 GLU A N 1
ATOM 797 C CA . GLU A 1 100 ? 61.046 5.225 -20.022 1.00 45.31 100 GLU A CA 1
ATOM 798 C C . GLU A 1 100 ? 60.697 6.699 -19.871 1.00 45.93 100 GLU A C 1
ATOM 799 O O . GLU A 1 100 ? 61.397 7.552 -20.428 1.00 43.96 100 GLU A O 1
ATOM 805 N N . LYS A 1 101 ? 59.632 7.017 -19.132 1.00 46.40 101 LYS A N 1
ATOM 806 C CA . LYS A 1 101 ? 59.220 8.409 -18.980 1.00 42.32 101 LYS A CA 1
ATOM 807 C C . LYS A 1 101 ? 60.176 9.176 -18.073 1.00 44.60 101 LYS A C 1
ATOM 808 O O . LYS A 1 101 ? 60.439 10.363 -18.301 1.00 48.94 101 LYS A O 1
ATOM 814 N N . VAL A 1 102 ? 60.711 8.516 -17.042 1.00 44.22 102 VAL A N 1
ATOM 815 C CA . VAL A 1 102 ? 61.572 9.173 -16.065 1.00 42.23 102 VAL A CA 1
ATOM 816 C C . VAL A 1 102 ? 63.045 8.856 -16.272 1.00 49.50 102 VAL A C 1
ATOM 817 O O . VAL A 1 102 ? 63.883 9.332 -15.494 1.00 51.23 102 VAL A O 1
ATOM 821 N N . LYS A 1 103 ? 63.391 8.075 -17.299 1.00 50.37 103 LYS A N 1
ATOM 822 C CA . LYS A 1 103 ? 64.762 7.586 -17.418 1.00 55.78 103 LYS A CA 1
ATOM 823 C C . LYS A 1 103 ? 65.750 8.710 -17.705 1.00 52.77 103 LYS A C 1
ATOM 824 O O . LYS A 1 103 ? 66.900 8.649 -17.255 1.00 54.93 103 LYS A O 1
ATOM 830 N N . ILE A 1 104 ? 65.332 9.740 -18.444 1.00 48.72 104 ILE A N 1
ATOM 831 C CA . ILE A 1 104 ? 66.228 10.851 -18.746 1.00 49.97 104 ILE A CA 1
ATOM 832 C C . ILE A 1 104 ? 66.443 11.765 -17.548 1.00 46.58 104 ILE A C 1
ATOM 833 O O . ILE A 1 104 ? 67.344 12.612 -17.574 1.00 43.50 104 ILE A O 1
ATOM 838 N N . TYR A 1 105 ? 65.658 11.599 -16.483 1.00 44.47 105 TYR A N 1
ATOM 839 C CA . TYR A 1 105 ? 65.829 12.370 -15.260 1.00 36.82 105 TYR A CA 1
ATOM 840 C C . TYR A 1 105 ? 66.504 11.565 -14.153 1.00 37.20 105 TYR A C 1
ATOM 841 O O . TYR A 1 105 ? 66.456 11.967 -12.985 1.00 37.92 105 TYR A O 1
ATOM 850 N N . SER A 1 106 ? 67.129 10.439 -14.493 1.00 38.49 106 SER A N 1
ATOM 851 C CA . SER A 1 106 ? 67.748 9.570 -13.504 1.00 37.16 106 SER A CA 1
ATOM 852 C C . SER A 1 106 ? 69.010 8.946 -14.081 1.00 43.72 106 SER A C 1
ATOM 853 O O . SER A 1 106 ? 69.129 8.753 -15.294 1.00 49.36 106 SER A O 1
ATOM 856 N N . THR A 1 107 ? 69.955 8.637 -13.192 1.00 46.97 107 THR A N 1
ATOM 857 C CA . THR A 1 107 ? 71.185 7.952 -13.564 1.00 55.00 107 THR A CA 1
ATOM 858 C C . THR A 1 107 ? 71.378 6.637 -12.823 1.00 55.39 107 THR A C 1
ATOM 859 O O . THR A 1 107 ? 72.425 6.001 -12.988 1.00 60.76 107 THR A O 1
ATOM 863 N N . ASN A 1 108 ? 70.407 6.208 -12.013 1.00 49.54 108 ASN A N 1
ATOM 864 C CA . ASN A 1 108 ? 70.563 5.016 -11.189 1.00 44.37 108 ASN A CA 1
ATOM 865 C C . ASN A 1 108 ? 69.344 4.105 -11.279 1.00 42.68 108 ASN A C 1
ATOM 866 O O . ASN A 1 108 ? 69.057 3.351 -10.345 1.00 42.69 108 ASN A O 1
ATOM 871 N N . ILE A 1 109 ? 68.620 4.155 -12.400 1.00 44.27 109 ILE A N 1
ATOM 872 C CA . ILE A 1 109 ? 67.439 3.312 -12.555 1.00 47.47 109 ILE A CA 1
ATOM 873 C C . ILE A 1 109 ? 67.835 1.842 -12.644 1.00 50.65 109 ILE A C 1
ATOM 874 O O . ILE A 1 109 ? 67.187 0.973 -12.049 1.00 53.39 109 ILE A O 1
ATOM 879 N N . GLU A 1 110 ? 68.911 1.540 -13.368 1.00 53.23 110 GLU A N 1
ATOM 880 C CA . GLU A 1 110 ? 69.355 0.164 -13.539 1.00 60.81 110 GLU A CA 1
ATOM 881 C C . GLU A 1 110 ? 70.376 -0.276 -12.497 1.00 61.02 110 GLU A C 1
ATOM 882 O O . GLU A 1 110 ? 70.634 -1.479 -12.379 1.00 66.91 110 GLU A O 1
ATOM 888 N N . SER A 1 111 ? 70.954 0.656 -11.739 1.00 56.29 111 SER A N 1
ATOM 889 C CA . SER A 1 111 ? 72.007 0.330 -10.788 1.00 54.32 111 SER A CA 1
ATOM 890 C C . SER A 1 111 ? 71.556 0.365 -9.335 1.00 55.30 111 SER A C 1
ATOM 891 O O . SER A 1 111 ? 72.299 -0.103 -8.465 1.00 58.80 111 SER A O 1
ATOM 894 N N . GLU A 1 112 ? 70.370 0.895 -9.045 1.00 48.46 112 GLU A N 1
ATOM 895 C CA . GLU A 1 112 ? 69.892 1.032 -7.679 1.00 45.75 112 GLU A CA 1
ATOM 896 C C . GLU A 1 112 ? 68.466 0.513 -7.572 1.00 48.25 112 GLU A C 1
ATOM 897 O O . GLU A 1 112 ? 67.734 0.431 -8.562 1.00 50.41 112 GLU A O 1
ATOM 903 N N . GLY A 1 113 ? 68.077 0.160 -6.344 1.00 48.28 113 GLY A N 1
ATOM 904 C CA . GLY A 1 113 ? 66.723 -0.306 -6.107 1.00 45.26 113 GLY A CA 1
ATOM 905 C C . GLY A 1 113 ? 65.718 0.813 -5.949 1.00 42.38 113 GLY A C 1
ATOM 906 O O . GLY A 1 113 ? 64.548 0.652 -6.311 1.00 40.65 113 GLY A O 1
ATOM 907 N N . ARG A 1 114 ? 66.148 1.953 -5.411 1.00 42.18 114 ARG A N 1
ATOM 908 C CA . ARG A 1 114 ? 65.293 3.125 -5.257 1.00 43.73 114 ARG A CA 1
ATOM 909 C C . ARG A 1 114 ? 65.819 4.238 -6.152 1.00 43.64 114 ARG A C 1
ATOM 910 O O . ARG A 1 114 ? 66.778 4.932 -5.780 1.00 47.84 114 ARG A O 1
ATOM 918 N N . PRO A 1 115 ? 65.240 4.447 -7.333 1.00 39.23 115 PRO A N 1
ATOM 919 C CA . PRO A 1 115 ? 65.820 5.411 -8.276 1.00 46.21 115 PRO A CA 1
ATOM 920 C C . PRO A 1 115 ? 65.682 6.843 -7.786 1.00 45.71 115 PRO A C 1
ATOM 921 O O . PRO A 1 115 ? 64.682 7.217 -7.168 1.00 47.23 115 PRO A O 1
ATOM 925 N N . ASN A 1 116 ? 66.705 7.646 -8.067 1.00 39.37 116 ASN A N 1
ATOM 926 C CA . ASN A 1 116 ? 66.676 9.075 -7.783 1.00 36.95 116 ASN A CA 1
ATOM 927 C C . ASN A 1 116 ? 66.231 9.813 -9.040 1.00 36.19 116 ASN A C 1
ATOM 928 O O . ASN A 1 116 ? 66.868 9.695 -10.092 1.00 37.23 116 ASN A O 1
ATOM 933 N N . LEU A 1 117 ? 65.136 10.561 -8.934 1.00 33.89 117 LEU A N 1
ATOM 934 C CA . LEU A 1 117 ? 64.543 11.259 -10.068 1.00 32.64 117 LEU A CA 1
ATOM 935 C C . LEU A 1 117 ? 64.727 12.760 -9.890 1.00 36.02 117 LEU A C 1
ATOM 936 O O . LEU A 1 117 ? 64.326 13.322 -8.865 1.00 33.34 117 LEU A O 1
ATOM 941 N N . ASN A 1 118 ? 65.321 13.407 -10.895 1.00 37.26 118 ASN A N 1
ATOM 942 C CA . ASN A 1 118 ? 65.478 14.861 -10.901 1.00 34.06 118 ASN A CA 1
ATOM 943 C C . ASN A 1 118 ? 64.159 15.525 -11.304 1.00 36.01 118 ASN A C 1
ATOM 944 O O . ASN A 1 118 ? 64.042 16.199 -12.327 1.00 32.20 118 ASN A O 1
ATOM 949 N N . LEU A 1 119 ? 63.146 15.308 -10.467 1.00 33.64 119 LEU A N 1
ATOM 950 C CA . LEU A 1 119 ? 61.798 15.791 -10.719 1.00 35.96 119 LEU A CA 1
ATOM 951 C C . LEU A 1 119 ? 61.178 16.258 -9.411 1.00 38.83 119 LEU A C 1
ATOM 952 O O . LEU A 1 119 ? 61.524 15.767 -8.334 1.00 37.88 119 LEU A O 1
ATOM 957 N N . THR A 1 120 ? 60.258 17.213 -9.515 1.00 38.03 120 THR A N 1
ATOM 958 C CA . THR A 1 120 ? 59.508 17.646 -8.350 1.00 36.74 120 THR A CA 1
ATOM 959 C C . THR A 1 120 ? 58.421 16.626 -8.021 1.00 33.42 120 THR A C 1
ATOM 960 O O . THR A 1 120 ? 58.133 15.709 -8.795 1.00 36.21 120 THR A O 1
ATOM 964 N N . ALA A 1 121 ? 57.813 16.795 -6.845 1.00 35.08 121 ALA A N 1
ATOM 965 C CA . ALA A 1 121 ? 56.750 15.886 -6.430 1.00 28.45 121 ALA A CA 1
ATOM 966 C C . ALA A 1 121 ? 55.550 15.976 -7.364 1.00 29.19 121 ALA A C 1
ATOM 967 O O . ALA A 1 121 ? 54.913 14.960 -7.666 1.00 30.47 121 ALA A O 1
ATOM 969 N N . GLU A 1 122 ? 55.226 17.183 -7.835 1.00 33.83 122 GLU A N 1
ATOM 970 C CA . GLU A 1 122 ? 54.095 17.334 -8.746 1.00 36.33 122 GLU A CA 1
ATOM 971 C C . GLU A 1 122 ? 54.369 16.664 -10.086 1.00 41.85 122 GLU A C 1
ATOM 972 O O . GLU A 1 122 ? 53.475 16.039 -10.669 1.00 41.14 122 GLU A O 1
ATOM 978 N N . GLU A 1 123 ? 55.601 16.777 -10.589 1.00 43.29 123 GLU A N 1
ATOM 979 C CA . GLU A 1 123 ? 55.933 16.171 -11.875 1.00 42.01 123 GLU A CA 1
ATOM 980 C C . GLU A 1 123 ? 55.856 14.651 -11.806 1.00 38.49 123 GLU A C 1
ATOM 981 O O . GLU A 1 123 ? 55.397 14.002 -12.754 1.00 40.67 123 GLU A O 1
ATOM 987 N N . ILE A 1 124 ? 56.296 14.064 -10.692 1.00 34.82 124 ILE A N 1
ATOM 988 C CA . ILE A 1 124 ? 56.202 12.616 -10.534 1.00 29.15 124 ILE A CA 1
ATOM 989 C C . ILE A 1 124 ? 54.747 12.186 -10.412 1.00 36.30 124 ILE A C 1
ATOM 990 O O . ILE A 1 124 ? 54.329 11.184 -11.005 1.00 37.32 124 ILE A O 1
ATOM 995 N N . ALA A 1 125 ? 53.950 12.938 -9.647 1.00 35.65 125 ALA A N 1
ATOM 996 C CA . ALA A 1 125 ? 52.553 12.567 -9.451 1.00 32.37 125 ALA A CA 1
ATOM 997 C C . ALA A 1 125 ? 51.739 12.733 -10.726 1.00 34.84 125 ALA A C 1
ATOM 998 O O . ALA A 1 125 ? 50.835 11.932 -10.986 1.00 36.72 125 ALA A O 1
ATOM 1000 N N . GLU A 1 126 ? 52.039 13.754 -11.534 1.00 40.54 126 GLU A N 1
ATOM 1001 C CA . GLU A 1 126 ? 51.284 13.939 -12.768 1.00 46.60 126 GLU A CA 1
ATOM 1002 C C . GLU A 1 126 ? 51.638 12.877 -13.801 1.00 44.41 126 GLU A C 1
ATOM 1003 O O . GLU A 1 126 ? 50.776 12.471 -14.589 1.00 49.38 126 GLU A O 1
ATOM 1009 N N . MET A 1 127 ? 52.889 12.409 -13.811 1.00 38.86 127 MET A N 1
ATOM 1010 C CA . MET A 1 127 ? 53.239 11.275 -14.660 1.00 35.42 127 MET A CA 1
ATOM 1011 C C . MET A 1 127 ? 52.518 10.015 -14.202 1.00 34.24 127 MET A C 1
ATOM 1012 O O . MET A 1 127 ? 52.065 9.212 -15.027 1.00 32.28 127 MET A O 1
ATOM 1017 N N . ALA A 1 128 ? 52.395 9.832 -12.885 1.00 30.97 128 ALA A N 1
ATOM 1018 C CA . ALA A 1 128 ? 51.694 8.667 -12.356 1.00 32.23 128 ALA A CA 1
ATOM 1019 C C . ALA A 1 128 ? 50.200 8.744 -12.642 1.00 34.05 128 ALA A C 1
ATOM 1020 O O . ALA A 1 128 ? 49.587 7.743 -13.033 1.00 38.02 128 ALA A O 1
ATOM 1022 N N . ASN A 1 129 ? 49.595 9.920 -12.448 1.00 28.43 129 ASN A N 1
ATOM 1023 C CA . ASN A 1 129 ? 48.189 10.096 -12.803 1.00 32.36 129 ASN A CA 1
ATOM 1024 C C . ASN A 1 129 ? 47.957 9.803 -14.278 1.00 35.67 129 ASN A C 1
ATOM 1025 O O . ASN A 1 129 ? 46.930 9.224 -14.653 1.00 41.03 129 ASN A O 1
ATOM 1030 N N . GLU A 1 130 ? 48.908 10.193 -15.128 1.00 34.25 130 GLU A N 1
ATOM 1031 C CA . GLU A 1 130 ? 48.748 10.026 -16.568 1.00 41.19 130 GLU A CA 1
ATOM 1032 C C . GLU A 1 130 ? 48.688 8.554 -16.955 1.00 41.69 130 GLU A C 1
ATOM 1033 O O . GLU A 1 130 ? 47.970 8.179 -17.889 1.00 42.84 130 GLU A O 1
ATOM 1039 N N . LEU A 1 131 ? 49.428 7.704 -16.247 1.00 41.28 131 LEU A N 1
ATOM 1040 C CA . LEU A 1 131 ? 49.523 6.288 -16.573 1.00 40.59 131 LEU A CA 1
ATOM 1041 C C . LEU A 1 131 ? 48.700 5.405 -15.641 1.00 40.55 131 LEU A C 1
ATOM 1042 O O . LEU A 1 131 ? 48.884 4.184 -15.646 1.00 39.92 131 LEU A O 1
ATOM 1047 N N . ASP A 1 132 ? 47.804 5.994 -14.845 1.00 40.16 132 ASP A N 1
ATOM 1048 C CA . ASP A 1 132 ? 46.947 5.246 -13.920 1.00 36.55 132 ASP A CA 1
ATOM 1049 C C . ASP A 1 132 ? 47.769 4.467 -12.895 1.00 32.19 132 ASP A C 1
ATOM 1050 O O . ASP A 1 132 ? 47.411 3.356 -12.500 1.00 30.48 132 ASP A O 1
ATOM 1055 N N . ILE A 1 133 ? 48.878 5.054 -12.457 1.00 34.93 133 ILE A N 1
ATOM 1056 C CA . ILE A 1 133 ? 49.740 4.462 -11.441 1.00 33.95 133 ILE A CA 1
ATOM 1057 C C . ILE A 1 133 ? 49.411 5.111 -10.103 1.00 36.02 133 ILE A C 1
ATOM 1058 O O . ILE A 1 133 ? 49.489 6.338 -9.965 1.00 42.21 133 ILE A O 1
ATOM 1063 N N . LEU A 1 134 ? 49.040 4.293 -9.120 1.00 32.44 134 LEU A N 1
ATOM 1064 C CA . LEU A 1 134 ? 48.712 4.811 -7.798 1.00 31.94 134 LEU A CA 1
ATOM 1065 C C . LEU A 1 134 ? 49.956 5.402 -7.146 1.00 33.96 134 LEU A C 1
ATOM 1066 O O . LEU A 1 134 ? 51.018 4.774 -7.129 1.00 33.62 134 LEU A O 1
ATOM 1071 N N . ILE A 1 135 ? 49.826 6.615 -6.613 1.00 29.42 135 ILE A N 1
ATOM 1072 C CA . ILE A 1 135 ? 50.946 7.311 -5.996 1.00 26.85 135 ILE A CA 1
ATOM 1073 C C . ILE A 1 135 ? 50.503 7.916 -4.671 1.00 29.18 135 ILE A C 1
ATOM 1074 O O . ILE A 1 135 ? 49.340 8.289 -4.488 1.00 27.78 135 ILE A O 1
ATOM 1079 N N . GLY A 1 136 ? 51.446 7.989 -3.736 1.00 29.73 136 GLY A N 1
ATOM 1080 C CA . GLY A 1 136 ? 51.252 8.670 -2.480 1.00 18.06 136 GLY A CA 1
ATOM 1081 C C . GLY A 1 136 ? 52.582 8.867 -1.784 1.00 27.35 136 GLY A C 1
ATOM 1082 O O . GLY A 1 136 ? 53.574 8.206 -2.105 1.00 23.85 136 GLY A O 1
ATOM 1083 N N . PRO A 1 137 ? 52.638 9.790 -0.824 1.00 24.78 137 PRO A N 1
ATOM 1084 C CA . PRO A 1 137 ? 53.895 10.007 -0.095 1.00 21.15 137 PRO A CA 1
ATOM 1085 C C . PRO A 1 137 ? 54.208 8.821 0.804 1.00 25.78 137 PRO A C 1
ATOM 1086 O O . PRO A 1 137 ? 53.338 8.319 1.520 1.00 23.01 137 PRO A O 1
ATOM 1090 N N . ALA A 1 138 ? 55.457 8.367 0.753 1.00 25.95 138 ALA A N 1
ATOM 1091 C CA . ALA A 1 138 ? 55.902 7.293 1.625 1.00 26.34 138 ALA A CA 1
ATOM 1092 C C . ALA A 1 138 ? 56.277 7.847 2.992 1.00 32.06 138 ALA A C 1
ATOM 1093 O O . ALA A 1 138 ? 56.814 8.953 3.104 1.00 34.58 138 ALA A O 1
ATOM 1095 N N . HIS A 1 139 ? 55.990 7.051 4.033 1.00 30.54 139 HIS A N 1
ATOM 1096 C CA . HIS A 1 139 ? 56.254 7.378 5.435 1.00 27.22 139 HIS A CA 1
ATOM 1097 C C . HIS A 1 139 ? 56.222 8.880 5.687 1.00 29.86 139 HIS A C 1
ATOM 1098 O O . HIS A 1 139 ? 57.247 9.486 6.017 1.00 30.63 139 HIS A O 1
ATOM 1105 N N . ALA A 1 140 ? 55.038 9.480 5.530 1.00 22.11 140 ALA A N 1
ATOM 1106 C CA . ALA A 1 140 ? 54.928 10.925 5.365 1.00 23.16 140 ALA A CA 1
ATOM 1107 C C . ALA A 1 140 ? 55.447 11.713 6.560 1.00 28.49 140 ALA A C 1
ATOM 1108 O O . ALA A 1 140 ? 55.815 12.882 6.397 1.00 28.82 140 ALA A O 1
ATOM 1110 N N . PHE A 1 141 ? 55.492 11.115 7.748 1.00 26.50 141 PHE A N 1
ATOM 1111 C CA . PHE A 1 141 ? 55.844 11.841 8.962 1.00 25.79 141 PHE A CA 1
ATOM 1112 C C . PHE A 1 141 ? 57.208 11.446 9.517 1.00 28.70 141 PHE A C 1
ATOM 1113 O O . PHE A 1 141 ? 57.574 11.891 10.609 1.00 30.73 141 PHE A O 1
ATOM 1121 N N . THR A 1 142 ? 57.964 10.627 8.793 1.00 30.83 142 THR A N 1
ATOM 1122 C CA . THR A 1 142 ? 59.312 10.270 9.209 1.00 31.26 142 THR A CA 1
ATOM 1123 C C . THR A 1 142 ? 60.223 11.497 9.128 1.00 29.21 142 THR A C 1
ATOM 1124 O O . THR A 1 142 ? 60.084 12.316 8.216 1.00 34.22 142 THR A O 1
ATOM 1128 N N . PRO A 1 143 ? 61.159 11.665 10.082 1.00 29.80 143 PRO A N 1
ATOM 1129 C CA . PRO A 1 143 ? 61.982 12.886 10.103 1.00 34.35 143 PRO A CA 1
ATOM 1130 C C . PRO A 1 143 ? 63.013 12.999 8.984 1.00 38.23 143 PRO A C 1
ATOM 1131 O O . PRO A 1 143 ? 63.865 13.894 9.026 1.00 39.92 143 PRO A O 1
ATOM 1135 N N . TRP A 1 144 ? 62.960 12.123 7.983 1.00 33.55 144 TRP A N 1
ATOM 1136 C CA . TRP A 1 144 ? 63.919 12.180 6.889 1.00 32.21 144 TRP A CA 1
ATOM 1137 C C . TRP A 1 144 ? 63.296 11.609 5.626 1.00 30.29 144 TRP A C 1
ATOM 1138 O O . TRP A 1 144 ? 62.505 10.662 5.679 1.00 29.40 144 TRP A O 1
ATOM 1149 N N . THR A 1 145 ? 63.672 12.198 4.488 1.00 26.17 145 THR A N 1
ATOM 1150 C CA . THR A 1 145 ? 63.234 11.748 3.165 1.00 27.07 145 THR A CA 1
ATOM 1151 C C . THR A 1 145 ? 61.715 11.633 3.087 1.00 28.32 145 THR A C 1
ATOM 1152 O O . THR A 1 145 ? 61.171 10.712 2.475 1.00 30.47 145 THR A O 1
ATOM 1156 N N . SER A 1 146 ? 61.017 12.581 3.709 1.00 28.57 146 SER A N 1
ATOM 1157 C CA . SER A 1 146 ? 59.572 12.500 3.832 1.00 23.70 146 SER A CA 1
ATOM 1158 C C . SER A 1 146 ? 58.919 13.827 3.477 1.00 30.16 146 SER A C 1
ATOM 1159 O O . SER A 1 146 ? 59.544 14.890 3.548 1.00 31.00 146 SER A O 1
ATOM 1162 N N . LEU A 1 147 ? 57.643 13.731 3.096 1.00 28.94 147 LEU A N 1
ATOM 1163 C CA . LEU A 1 147 ? 56.847 14.883 2.689 1.00 29.30 147 LEU A CA 1
ATOM 1164 C C . LEU A 1 147 ? 56.946 16.022 3.697 1.00 35.41 147 LEU A C 1
ATOM 1165 O O . LEU A 1 147 ? 57.442 17.110 3.385 1.00 39.93 147 LEU A O 1
ATOM 1170 N N . TYR A 1 148 ? 56.476 15.782 4.918 1.00 24.94 148 TYR A N 1
ATOM 1171 C CA . TYR A 1 148 ? 56.293 16.851 5.889 1.00 28.83 148 TYR A CA 1
ATOM 1172 C C . TYR A 1 148 ? 57.593 17.328 6.523 1.00 31.82 148 TYR A C 1
ATOM 1173 O O . TYR A 1 148 ? 57.554 18.245 7.351 1.00 30.38 148 TYR A O 1
ATOM 1182 N N . LYS A 1 149 ? 58.736 16.745 6.158 1.00 34.14 149 LYS A N 1
ATOM 1183 C CA . LYS A 1 149 ? 60.009 17.363 6.505 1.00 30.67 149 LYS A CA 1
ATOM 1184 C C . LYS A 1 149 ? 60.330 18.528 5.578 1.00 34.32 149 LYS A C 1
ATOM 1185 O O . LYS A 1 149 ? 60.924 19.520 6.017 1.00 39.42 149 LYS A O 1
ATOM 1191 N N . GLU A 1 150 ? 59.932 18.436 4.308 1.00 31.69 150 GLU A N 1
ATOM 1192 C CA . GLU A 1 150 ? 60.239 19.457 3.318 1.00 36.55 150 GLU A CA 1
ATOM 1193 C C . GLU A 1 150 ? 59.052 20.336 2.952 1.00 33.18 150 GLU A C 1
ATOM 1194 O O . GLU A 1 150 ? 59.253 21.379 2.320 1.00 33.86 150 GLU A O 1
ATOM 1200 N N . TYR A 1 151 ? 57.832 19.950 3.319 1.00 26.24 151 TYR A N 1
ATOM 1201 C CA . TYR A 1 151 ? 56.646 20.715 2.965 1.00 32.79 151 TYR A CA 1
ATOM 1202 C C . TYR A 1 151 ? 55.741 20.858 4.181 1.00 32.70 151 TYR A C 1
ATOM 1203 O O . TYR A 1 151 ? 55.791 20.059 5.119 1.00 33.24 151 TYR A O 1
ATOM 1212 N N . ASP A 1 152 ? 54.901 21.892 4.148 1.00 29.05 152 ASP A N 1
ATOM 1213 C CA . ASP A 1 152 ? 53.921 22.138 5.196 1.00 31.92 152 ASP A CA 1
ATOM 1214 C C . ASP A 1 152 ? 52.529 21.635 4.837 1.00 31.88 152 ASP A C 1
ATOM 1215 O O . ASP A 1 152 ? 51.616 21.748 5.661 1.00 34.67 152 ASP A O 1
ATOM 1220 N N . SER A 1 153 ? 52.343 21.087 3.638 1.00 29.51 153 SER A N 1
ATOM 1221 C CA . SER A 1 153 ? 51.044 20.577 3.219 1.00 31.02 153 SER A CA 1
ATOM 1222 C C . SER A 1 153 ? 51.229 19.745 1.959 1.00 34.58 153 SER A C 1
ATOM 1223 O O . SER A 1 153 ? 52.213 19.901 1.230 1.00 38.56 153 SER A O 1
ATOM 1226 N N . LEU A 1 154 ? 50.260 18.858 1.711 1.00 31.10 154 LEU A N 1
ATOM 1227 C CA . LEU A 1 154 ? 50.275 18.060 0.489 1.00 29.36 154 LEU A CA 1
ATOM 1228 C C . LEU A 1 154 ? 50.154 18.944 -0.746 1.00 32.62 154 LEU A C 1
ATOM 1229 O O . LEU A 1 154 ? 50.773 18.669 -1.781 1.00 37.22 154 LEU A O 1
ATOM 1234 N N . LYS A 1 155 ? 49.361 20.013 -0.652 1.00 32.90 155 LYS A N 1
ATOM 1235 C CA . LYS A 1 155 ? 49.119 20.866 -1.810 1.00 35.63 155 LYS A CA 1
ATOM 1236 C C . LYS A 1 155 ? 50.398 21.560 -2.261 1.00 34.93 155 LYS A C 1
ATOM 1237 O O . LYS A 1 155 ? 50.665 21.662 -3.464 1.00 32.33 155 LYS A O 1
ATOM 1243 N N . ASP A 1 156 ? 51.206 22.036 -1.310 1.00 29.90 156 ASP A N 1
ATOM 1244 C CA . ASP A 1 156 ? 52.477 22.662 -1.662 1.00 34.37 156 ASP A CA 1
ATOM 1245 C C . ASP A 1 156 ? 53.403 21.696 -2.391 1.00 37.73 156 ASP A C 1
ATOM 1246 O O . ASP A 1 156 ? 54.233 22.123 -3.202 1.00 40.20 156 ASP A O 1
ATOM 1251 N N . ALA A 1 157 ? 53.278 20.399 -2.120 1.00 35.16 157 ALA A N 1
ATOM 1252 C CA . ALA A 1 157 ? 54.157 19.406 -2.721 1.00 35.66 157 ALA A CA 1
ATOM 1253 C C . ALA A 1 157 ? 53.647 18.918 -4.074 1.00 33.38 157 ALA A C 1
ATOM 1254 O O . ALA A 1 157 ? 54.405 18.881 -5.048 1.00 33.52 157 ALA A O 1
ATOM 1256 N N . TYR A 1 158 ? 52.371 18.544 -4.152 1.00 28.89 158 TYR A N 1
ATOM 1257 C CA . TYR A 1 158 ? 51.822 17.932 -5.354 1.00 31.44 158 TYR A CA 1
ATOM 1258 C C . TYR A 1 158 ? 51.061 18.908 -6.246 1.00 33.54 158 TYR A C 1
ATOM 1259 O O . TYR A 1 158 ? 50.789 18.573 -7.404 1.00 31.91 158 TYR A O 1
ATOM 1268 N N . GLY A 1 159 ? 50.712 20.088 -5.745 1.00 36.99 159 GLY A N 1
ATOM 1269 C CA . GLY A 1 159 ? 50.095 21.099 -6.592 1.00 32.72 159 GLY A CA 1
ATOM 1270 C C . GLY A 1 159 ? 48.756 20.644 -7.140 1.00 40.26 159 GLY A C 1
ATOM 1271 O O . GLY A 1 159 ? 47.834 20.296 -6.391 1.00 43.83 159 GLY A O 1
ATOM 1272 N N . ASP A 1 160 ? 48.634 20.643 -8.468 1.00 37.81 160 ASP A N 1
ATOM 1273 C CA . ASP A 1 160 ? 47.398 20.244 -9.130 1.00 40.20 160 ASP A CA 1
ATOM 1274 C C . ASP A 1 160 ? 47.305 18.747 -9.385 1.00 43.14 160 ASP A C 1
ATOM 1275 O O . ASP A 1 160 ? 46.268 18.283 -9.871 1.00 46.66 160 ASP A O 1
ATOM 1280 N N . ALA A 1 161 ? 48.353 17.987 -9.084 1.00 38.68 161 ALA A N 1
ATOM 1281 C CA . ALA A 1 161 ? 48.314 16.547 -9.273 1.00 38.64 161 ALA A CA 1
ATOM 1282 C C . ALA A 1 161 ? 47.606 15.872 -8.100 1.00 39.34 161 ALA A C 1
ATOM 1283 O O . ALA A 1 161 ? 47.532 16.408 -6.991 1.00 38.16 161 ALA A O 1
ATOM 1285 N N . LYS A 1 162 ? 47.083 14.679 -8.361 1.00 36.41 162 LYS A N 1
ATOM 1286 C CA . LYS A 1 162 ? 46.327 13.928 -7.371 1.00 37.75 162 LYS A CA 1
ATOM 1287 C C . LYS A 1 162 ? 47.166 12.799 -6.788 1.00 35.17 162 LYS A C 1
ATOM 1288 O O . LYS A 1 162 ? 48.045 12.245 -7.453 1.00 36.70 162 LYS A O 1
ATOM 1294 N N . ILE A 1 163 ? 46.885 12.466 -5.530 1.00 33.36 163 ILE A N 1
ATOM 1295 C CA . ILE A 1 163 ? 47.462 11.298 -4.881 1.00 31.88 163 ILE A CA 1
ATOM 1296 C C . ILE A 1 163 ? 46.332 10.354 -4.500 1.00 30.49 163 ILE A C 1
ATOM 1297 O O . ILE A 1 163 ? 45.185 10.768 -4.299 1.00 36.09 163 ILE A O 1
ATOM 1302 N N . ASP A 1 164 ? 46.666 9.069 -4.403 1.00 30.05 164 ASP A N 1
ATOM 1303 C CA . ASP A 1 164 ? 45.681 8.025 -4.161 1.00 25.55 164 ASP A CA 1
ATOM 1304 C C . ASP A 1 164 ? 45.706 7.494 -2.734 1.00 28.89 164 ASP A C 1
ATOM 1305 O O . ASP A 1 164 ? 44.759 6.810 -2.330 1.00 31.53 164 ASP A O 1
ATOM 1310 N N . PHE A 1 165 ? 46.751 7.793 -1.967 1.00 24.81 165 PHE A N 1
ATOM 1311 C CA . PHE A 1 165 ? 46.873 7.309 -0.598 1.00 24.91 165 PHE A CA 1
ATOM 1312 C C . PHE A 1 165 ? 47.974 8.100 0.095 1.00 23.88 165 PHE A C 1
ATOM 1313 O O . PHE A 1 165 ? 48.687 8.892 -0.527 1.00 20.85 165 PHE A O 1
ATOM 1321 N N . LEU A 1 166 ? 48.101 7.867 1.399 1.00 23.33 166 LEU A N 1
ATOM 1322 C CA . LEU A 1 166 ? 49.204 8.371 2.205 1.00 22.17 166 LEU A CA 1
ATOM 1323 C C . LEU A 1 166 ? 49.721 7.229 3.067 1.00 23.44 166 LEU A C 1
ATOM 1324 O O . LEU A 1 166 ? 48.931 6.497 3.672 1.00 26.27 166 LEU A O 1
ATOM 1329 N N . GLU A 1 167 ? 51.039 7.069 3.111 1.00 22.48 167 GLU A N 1
ATOM 1330 C CA . GLU A 1 167 ? 51.669 6.049 3.938 1.00 21.44 167 GLU A CA 1
ATOM 1331 C C . GLU A 1 167 ? 52.084 6.678 5.262 1.00 23.09 167 GLU A C 1
ATOM 1332 O O . GLU A 1 167 ? 52.827 7.666 5.281 1.00 20.97 167 GLU A O 1
ATOM 1338 N N . LEU A 1 168 ? 51.607 6.099 6.365 1.00 23.86 168 LEU A N 1
ATOM 1339 C CA . LEU A 1 168 ? 51.821 6.699 7.678 1.00 24.72 168 LEU A CA 1
ATOM 1340 C C . LEU A 1 168 ? 53.291 6.661 8.075 1.00 27.98 168 LEU A C 1
ATOM 1341 O O . LEU A 1 168 ? 53.852 7.672 8.516 1.00 26.11 168 LEU A O 1
ATOM 1346 N N . GLY A 1 169 ? 53.933 5.508 7.925 1.00 31.25 169 GLY A N 1
ATOM 1347 C CA . GLY A 1 169 ? 55.309 5.346 8.334 1.00 17.67 169 GLY A CA 1
ATOM 1348 C C . GLY A 1 169 ? 55.430 4.874 9.771 1.00 26.82 169 GLY A C 1
ATOM 1349 O O . GLY A 1 169 ? 54.464 4.818 10.535 1.00 23.55 169 GLY A O 1
ATOM 1350 N N . LEU A 1 170 ? 56.665 4.536 10.143 1.00 27.02 170 LEU A N 1
ATOM 1351 C CA . LEU A 1 170 ? 56.928 3.938 11.445 1.00 27.77 170 LEU A CA 1
ATOM 1352 C C . LEU A 1 170 ? 56.762 4.914 12.603 1.00 26.72 170 LEU A C 1
ATOM 1353 O O . LEU A 1 170 ? 56.723 4.469 13.755 1.00 23.70 170 LEU A O 1
ATOM 1358 N N . SER A 1 171 ? 56.659 6.215 12.338 1.00 24.46 171 SER A N 1
ATOM 1359 C CA . SER A 1 171 ? 56.626 7.220 13.391 1.00 30.59 171 SER A CA 1
ATOM 1360 C C . SER A 1 171 ? 55.242 7.822 13.605 1.00 29.45 171 SER A C 1
ATOM 1361 O O . SER A 1 171 ? 55.113 8.786 14.365 1.00 30.56 171 SER A O 1
ATOM 1364 N N . ALA A 1 172 ? 54.207 7.284 12.962 1.00 27.07 172 ALA A N 1
ATOM 1365 C CA . ALA A 1 172 ? 52.887 7.891 13.050 1.00 27.37 172 ALA A CA 1
ATOM 1366 C C . ALA A 1 172 ? 51.809 6.828 12.906 1.00 23.40 172 ALA A C 1
ATOM 1367 O O . ALA A 1 172 ? 51.996 5.821 12.218 1.00 22.52 172 ALA A O 1
ATOM 1369 N N . ASP A 1 173 ? 50.678 7.067 13.567 1.00 21.53 173 ASP A N 1
ATOM 1370 C CA . ASP A 1 173 ? 49.483 6.258 13.401 1.00 26.42 173 ASP A CA 1
ATOM 1371 C C . ASP A 1 173 ? 48.373 7.119 12.796 1.00 26.69 173 ASP A C 1
ATOM 1372 O O . ASP A 1 173 ? 48.588 8.280 12.432 1.00 25.81 173 ASP A O 1
ATOM 1377 N N . SER A 1 174 ? 47.171 6.546 12.697 1.00 26.46 174 SER A N 1
ATOM 1378 C CA . SER A 1 174 ? 46.100 7.211 11.959 1.00 24.68 174 SER A CA 1
ATOM 1379 C C . SER A 1 174 ? 45.583 8.442 12.695 1.00 28.56 174 SER A C 1
ATOM 1380 O O . SER A 1 174 ? 45.272 9.460 12.066 1.00 35.78 174 SER A O 1
ATOM 1383 N N . ASP A 1 175 ? 45.478 8.369 14.025 1.00 30.09 175 ASP A N 1
ATOM 1384 C CA . ASP A 1 175 ? 44.950 9.497 14.788 1.00 21.74 175 ASP A CA 1
ATOM 1385 C C . ASP A 1 175 ? 45.873 10.706 14.700 1.00 29.05 175 ASP A C 1
ATOM 1386 O O . ASP A 1 175 ? 45.406 11.851 14.647 1.00 31.19 175 ASP A O 1
ATOM 1391 N N . MET A 1 176 ? 47.188 10.472 14.682 1.00 22.63 176 MET A N 1
ATOM 1392 C CA . MET A 1 176 ? 48.137 11.562 14.474 1.00 27.76 176 MET A CA 1
ATOM 1393 C C . MET A 1 176 ? 47.933 12.211 13.110 1.00 26.83 176 MET A C 1
ATOM 1394 O O . MET A 1 176 ? 47.857 13.441 13.000 1.00 28.75 176 MET A O 1
ATOM 1399 N N . ALA A 1 177 ? 47.826 11.394 12.057 1.00 25.73 177 ALA A N 1
ATOM 1400 C CA . ALA A 1 177 ? 47.693 11.927 10.705 1.00 25.89 177 ALA A CA 1
ATOM 1401 C C . ALA A 1 177 ? 46.355 12.621 10.494 1.00 26.90 177 ALA A C 1
ATOM 1402 O O . ALA A 1 177 ? 46.254 13.524 9.655 1.00 29.58 177 ALA A O 1
ATOM 1404 N N . ASP A 1 178 ? 45.323 12.218 11.231 1.00 22.64 178 ASP A N 1
ATOM 1405 C CA . ASP A 1 178 ? 43.996 12.800 11.077 1.00 24.78 178 ASP A CA 1
ATOM 1406 C C . ASP A 1 178 ? 43.843 14.141 11.784 1.00 24.85 178 ASP A C 1
ATOM 1407 O O . ASP A 1 178 ? 42.732 14.678 11.816 1.00 30.36 178 ASP A O 1
ATOM 1412 N N . MET A 1 179 ? 44.917 14.692 12.349 1.00 23.84 179 MET A N 1
ATOM 1413 C CA . MET A 1 179 ? 44.862 16.042 12.890 1.00 26.81 179 MET A CA 1
ATOM 1414 C C . MET A 1 179 ? 45.063 17.107 11.820 1.00 28.18 179 MET A C 1
ATOM 1415 O O . MET A 1 179 ? 44.933 18.298 12.120 1.00 31.36 179 MET A O 1
ATOM 1420 N N . ILE A 1 180 ? 45.372 16.706 10.590 1.00 27.58 180 ILE A N 1
ATOM 1421 C CA . ILE A 1 180 ? 45.453 17.606 9.446 1.00 30.51 180 ILE A CA 1
ATOM 1422 C C . ILE A 1 180 ? 44.253 17.312 8.556 1.00 32.68 180 ILE A C 1
ATOM 1423 O O . ILE A 1 180 ? 44.086 16.181 8.082 1.00 35.74 180 ILE A O 1
ATOM 1428 N N . LYS A 1 181 ? 43.415 18.328 8.331 1.00 31.45 181 LYS A N 1
ATOM 1429 C CA . LYS A 1 181 ? 42.123 18.093 7.694 1.00 33.93 181 LYS A CA 1
ATOM 1430 C C . LYS A 1 181 ? 42.266 17.667 6.237 1.00 30.82 181 LYS A C 1
ATOM 1431 O O . LYS A 1 181 ? 41.414 16.933 5.725 1.00 31.39 181 LYS A O 1
ATOM 1437 N N . ALA A 1 182 ? 43.329 18.107 5.557 1.00 32.71 182 ALA A N 1
ATOM 1438 C CA . ALA A 1 182 ? 43.535 17.714 4.167 1.00 34.41 182 ALA A CA 1
ATOM 1439 C C . ALA A 1 182 ? 43.688 16.208 4.008 1.00 35.79 182 ALA A C 1
ATOM 1440 O O . ALA A 1 182 ? 43.503 15.690 2.901 1.00 37.05 182 ALA A O 1
ATOM 1442 N N . HIS A 1 183 ? 44.018 15.497 5.086 1.00 33.54 183 HIS A N 1
ATOM 1443 C CA . HIS A 1 183 ? 44.180 14.050 5.047 1.00 29.19 183 HIS A CA 1
ATOM 1444 C C . HIS A 1 183 ? 42.863 13.296 5.167 1.00 27.04 183 HIS A C 1
ATOM 1445 O O . HIS A 1 183 ? 42.839 12.088 4.908 1.00 22.29 183 HIS A O 1
ATOM 1452 N N . HIS A 1 184 ? 41.773 13.969 5.543 1.00 24.70 184 HIS A N 1
ATOM 1453 C CA . HIS A 1 184 ? 40.528 13.270 5.839 1.00 34.71 184 HIS A CA 1
ATOM 1454 C C . HIS A 1 184 ? 39.901 12.617 4.612 1.00 34.11 184 HIS A C 1
ATOM 1455 O O . HIS A 1 184 ? 39.056 11.730 4.766 1.00 35.71 184 HIS A O 1
ATOM 1462 N N . SER A 1 185 ? 40.290 13.026 3.406 1.00 34.85 185 SER A N 1
ATOM 1463 C CA . SER A 1 185 ? 39.758 12.450 2.179 1.00 33.83 185 SER A CA 1
ATOM 1464 C C . SER A 1 185 ? 40.736 11.491 1.513 1.00 27.75 185 SER A C 1
ATOM 1465 O O . SER A 1 185 ? 40.542 11.133 0.346 1.00 32.65 185 SER A O 1
ATOM 1468 N N . ILE A 1 186 ? 41.773 11.064 2.223 1.00 29.76 186 ILE A N 1
ATOM 1469 C CA . ILE A 1 186 ? 42.859 10.280 1.653 1.00 29.30 186 ILE A CA 1
ATOM 1470 C C . ILE A 1 186 ? 43.018 9.004 2.470 1.00 29.89 186 ILE A C 1
ATOM 1471 O O . ILE A 1 186 ? 43.211 9.070 3.688 1.00 34.72 186 ILE A O 1
ATOM 1476 N N . PRO A 1 187 ? 42.941 7.828 1.850 1.00 29.24 187 PRO A N 1
ATOM 1477 C CA . PRO A 1 187 ? 43.103 6.581 2.603 1.00 24.88 187 PRO A CA 1
ATOM 1478 C C . PRO A 1 187 ? 44.542 6.369 3.045 1.00 27.47 187 PRO A C 1
ATOM 1479 O O . PRO A 1 187 ? 45.492 6.826 2.404 1.00 31.38 187 PRO A O 1
ATOM 1483 N N . TYR A 1 188 ? 44.691 5.653 4.156 1.00 25.54 188 TYR A N 1
ATOM 1484 C CA . TYR A 1 188 ? 45.982 5.431 4.789 1.00 25.56 188 TYR A CA 1
ATOM 1485 C C . TYR A 1 188 ? 46.513 4.038 4.482 1.00 26.92 188 TYR A C 1
ATOM 1486 O O . TYR A 1 188 ? 45.770 3.053 4.515 1.00 23.01 188 TYR A O 1
ATOM 1495 N N . LEU A 1 189 ? 47.806 3.967 4.190 1.00 22.62 189 LEU A N 1
ATOM 1496 C CA . LEU A 1 189 ? 48.537 2.713 4.120 1.00 22.32 189 LEU A CA 1
ATOM 1497 C C . LEU A 1 189 ? 49.533 2.659 5.269 1.00 20.14 189 LEU A C 1
ATOM 1498 O O . LEU A 1 189 ? 50.119 3.679 5.645 1.00 21.19 189 LEU A O 1
ATOM 1503 N N . SER A 1 190 ? 49.708 1.470 5.836 1.00 19.21 190 SER A N 1
ATOM 1504 C CA . SER A 1 190 ? 50.742 1.218 6.834 1.00 21.02 190 SER A CA 1
ATOM 1505 C C . SER A 1 190 ? 51.588 0.057 6.331 1.00 26.50 190 SER A C 1
ATOM 1506 O O . SER A 1 190 ? 51.127 -1.088 6.307 1.00 28.11 190 SER A O 1
ATOM 1509 N N . ASN A 1 191 ? 52.813 0.356 5.910 1.00 20.87 191 ASN A N 1
ATOM 1510 C CA . ASN A 1 191 ? 53.709 -0.640 5.347 1.00 20.67 191 ASN A CA 1
ATOM 1511 C C . ASN A 1 191 ? 55.022 -0.634 6.119 1.00 23.99 191 ASN A C 1
ATOM 1512 O O . ASN A 1 191 ? 55.377 0.349 6.776 1.00 27.96 191 ASN A O 1
ATOM 1517 N N . SER A 1 192 ? 55.749 -1.750 6.021 1.00 24.11 192 SER A N 1
ATOM 1518 C CA . SER A 1 192 ? 56.908 -1.969 6.880 1.00 23.41 192 SER A CA 1
ATOM 1519 C C . SER A 1 192 ? 58.154 -1.231 6.405 1.00 27.07 192 SER A C 1
ATOM 1520 O O . SER A 1 192 ? 58.997 -0.871 7.233 1.00 27.23 192 SER A O 1
ATOM 1523 N N . ASP A 1 193 ? 58.287 -0.995 5.096 1.00 29.50 193 ASP A N 1
ATOM 1524 C CA . ASP A 1 193 ? 59.534 -0.495 4.509 1.00 24.57 193 ASP A CA 1
ATOM 1525 C C . ASP A 1 193 ? 60.687 -1.435 4.861 1.00 27.72 193 ASP A C 1
ATOM 1526 O O . ASP A 1 193 ? 61.757 -1.015 5.306 1.00 31.00 193 ASP A O 1
ATOM 1531 N N . ALA A 1 194 ? 60.451 -2.730 4.657 1.00 29.64 194 ALA A N 1
ATOM 1532 C CA . ALA A 1 194 ? 61.360 -3.756 5.151 1.00 35.60 194 ALA A CA 1
ATOM 1533 C C . ALA A 1 194 ? 62.679 -3.739 4.387 1.00 34.91 194 ALA A C 1
ATOM 1534 O O . ALA A 1 194 ? 62.699 -3.723 3.152 1.00 29.94 194 ALA A O 1
ATOM 1536 N N . HIS A 1 195 ? 63.784 -3.743 5.131 1.00 35.79 195 HIS A N 1
ATOM 1537 C CA . HIS A 1 195 ? 65.117 -3.867 4.562 1.00 35.96 195 HIS A CA 1
ATOM 1538 C C . HIS A 1 195 ? 65.718 -5.248 4.784 1.00 41.81 195 HIS A C 1
ATOM 1539 O O . HIS A 1 195 ? 66.856 -5.490 4.368 1.00 42.25 195 HIS A O 1
ATOM 1546 N N . SER A 1 196 ? 64.987 -6.153 5.430 1.00 44.81 196 SER A N 1
ATOM 1547 C CA . SER A 1 196 ? 65.398 -7.533 5.638 1.00 51.21 196 SER A CA 1
ATOM 1548 C C . SER A 1 196 ? 64.137 -8.369 5.779 1.00 46.90 196 SER A C 1
ATOM 1549 O O . SER A 1 196 ? 63.122 -7.869 6.277 1.00 40.79 196 SER A O 1
ATOM 1552 N N . PRO A 1 197 ? 64.161 -9.634 5.351 1.00 44.59 197 PRO A N 1
ATOM 1553 C CA . PRO A 1 197 ? 62.922 -10.417 5.284 1.00 40.75 197 PRO A CA 1
ATOM 1554 C C . PRO A 1 197 ? 62.443 -10.966 6.617 1.00 42.77 197 PRO A C 1
ATOM 1555 O O . PRO A 1 197 ? 61.382 -11.596 6.651 1.00 42.83 197 PRO A O 1
ATOM 1559 N N . ASN A 1 198 ? 63.169 -10.735 7.707 1.00 42.56 198 ASN A N 1
ATOM 1560 C CA . ASN A 1 198 ? 62.836 -11.378 8.970 1.00 49.92 198 ASN A CA 1
ATOM 1561 C C . ASN A 1 198 ? 61.462 -10.918 9.458 1.00 43.05 198 ASN A C 1
ATOM 1562 O O . ASN A 1 198 ? 61.081 -9.759 9.252 1.00 38.89 198 ASN A O 1
ATOM 1567 N N . PRO A 1 199 ? 60.688 -11.803 10.096 1.00 43.10 199 PRO A N 1
ATOM 1568 C CA . PRO A 1 199 ? 59.313 -11.447 10.486 1.00 39.62 199 PRO A CA 1
ATOM 1569 C C . PRO A 1 199 ? 59.198 -10.290 11.473 1.00 43.74 199 PRO A C 1
ATOM 1570 O O . PRO A 1 199 ? 58.084 -9.779 11.646 1.00 50.92 199 PRO A O 1
ATOM 1574 N N . HIS A 1 200 ? 60.276 -9.861 12.130 1.00 41.17 200 HIS A N 1
ATOM 1575 C CA . HIS A 1 200 ? 60.201 -8.645 12.930 1.00 49.35 200 HIS A CA 1
ATOM 1576 C C . HIS A 1 200 ? 60.599 -7.405 12.140 1.00 46.34 200 HIS A C 1
ATOM 1577 O O . HIS A 1 200 ? 60.705 -6.318 12.718 1.00 49.30 200 HIS A O 1
ATOM 1584 N N . ARG A 1 201 ? 60.811 -7.550 10.832 1.00 40.13 201 ARG A N 1
ATOM 1585 C CA . ARG A 1 201 ? 60.966 -6.422 9.921 1.00 31.82 201 ARG A CA 1
ATOM 1586 C C . ARG A 1 201 ? 59.930 -6.476 8.807 1.00 28.97 201 ARG A C 1
ATOM 1587 O O . ARG A 1 201 ? 59.176 -5.515 8.626 1.00 29.52 201 ARG A O 1
ATOM 1595 N N . LEU A 1 202 ? 59.868 -7.575 8.058 1.00 29.81 202 LEU A N 1
ATOM 1596 C CA . LEU A 1 202 ? 58.802 -7.758 7.083 1.00 28.47 202 LEU A CA 1
ATOM 1597 C C . LEU A 1 202 ? 57.459 -7.818 7.794 1.00 33.42 202 LEU A C 1
ATOM 1598 O O . LEU A 1 202 ? 57.274 -8.600 8.731 1.00 34.79 202 LEU A O 1
ATOM 1603 N N . GLY A 1 203 ? 56.522 -6.985 7.353 1.00 29.21 203 GLY A N 1
ATOM 1604 C CA . GLY A 1 203 ? 55.228 -6.953 8.000 1.00 31.45 203 GLY A CA 1
ATOM 1605 C C . GLY A 1 203 ? 55.217 -6.255 9.339 1.00 34.48 203 GLY A C 1
ATOM 1606 O O . GLY A 1 203 ? 54.257 -6.411 10.099 1.00 29.92 203 GLY A O 1
ATOM 1607 N N . ARG A 1 204 ? 56.272 -5.497 9.657 1.00 41.68 204 ARG A N 1
ATOM 1608 C CA . ARG A 1 204 ? 56.280 -4.713 10.888 1.00 37.11 204 ARG A CA 1
ATOM 1609 C C . ARG A 1 204 ? 55.090 -3.764 10.938 1.00 32.18 204 ARG A C 1
ATOM 1610 O O . ARG A 1 204 ? 54.542 -3.503 12.016 1.00 23.69 204 ARG A O 1
ATOM 1618 N N . GLU A 1 205 ? 54.676 -3.246 9.786 1.00 24.32 205 GLU A N 1
ATOM 1619 C CA . GLU A 1 205 ? 53.371 -2.634 9.608 1.00 24.14 205 GLU A CA 1
ATOM 1620 C C . GLU A 1 205 ? 52.722 -3.269 8.387 1.00 25.10 205 GLU A C 1
ATOM 1621 O O . GLU A 1 205 ? 53.411 -3.660 7.440 1.00 26.29 205 GLU A O 1
ATOM 1627 N N . PHE A 1 206 ? 51.397 -3.394 8.416 1.00 24.79 206 PHE A N 1
ATOM 1628 C CA . PHE A 1 206 ? 50.692 -4.005 7.297 1.00 22.33 206 PHE A CA 1
ATOM 1629 C C . PHE A 1 206 ? 49.251 -3.514 7.284 1.00 28.58 206 PHE A C 1
ATOM 1630 O O . PHE A 1 206 ? 48.788 -2.853 8.217 1.00 25.51 206 PHE A O 1
ATOM 1638 N N . ASN A 1 207 ? 48.551 -3.841 6.200 1.00 20.37 207 ASN A N 1
ATOM 1639 C CA . ASN A 1 207 ? 47.149 -3.496 6.021 1.00 24.38 207 ASN A CA 1
ATOM 1640 C C . ASN A 1 207 ? 46.328 -4.770 5.900 1.00 25.15 207 ASN A C 1
ATOM 1641 O O . ASN A 1 207 ? 46.774 -5.754 5.301 1.00 21.80 207 ASN A O 1
ATOM 1646 N N . ARG A 1 208 ? 45.129 -4.749 6.471 1.00 25.18 208 ARG A N 1
ATOM 1647 C CA . ARG A 1 208 ? 44.167 -5.829 6.306 1.00 26.97 208 ARG A CA 1
ATOM 1648 C C . ARG A 1 208 ? 43.118 -5.383 5.296 1.00 29.09 208 ARG A C 1
ATOM 1649 O O . ARG A 1 208 ? 42.428 -4.381 5.514 1.00 29.77 208 ARG A O 1
ATOM 1657 N N . PHE A 1 209 ? 43.014 -6.113 4.189 1.00 26.29 209 PHE A N 1
ATOM 1658 C CA . PHE A 1 209 ? 42.087 -5.792 3.115 1.00 25.24 209 PHE A CA 1
ATOM 1659 C C . PHE A 1 209 ? 40.924 -6.772 3.114 1.00 29.18 209 PHE A C 1
ATOM 1660 O O . PHE A 1 209 ? 41.110 -7.971 3.345 1.00 31.02 209 PHE A O 1
ATOM 1668 N N . GLU A 1 210 ? 39.724 -6.258 2.854 1.00 31.18 210 GLU A N 1
ATOM 1669 C CA . GLU A 1 210 ? 38.574 -7.087 2.519 1.00 30.34 210 GLU A CA 1
ATOM 1670 C C . GLU A 1 210 ? 38.353 -7.006 1.014 1.00 32.07 210 GLU A C 1
ATOM 1671 O O . GLU A 1 210 ? 38.032 -5.936 0.485 1.00 30.65 210 GLU A O 1
ATOM 1677 N N . VAL A 1 211 ? 38.533 -8.135 0.331 1.00 29.66 211 VAL A N 1
ATOM 1678 C CA . VAL A 1 211 ? 38.467 -8.204 -1.122 1.00 29.01 211 VAL A CA 1
ATOM 1679 C C . VAL A 1 211 ? 37.717 -9.469 -1.517 1.00 34.23 211 VAL A C 1
ATOM 1680 O O . VAL A 1 211 ? 37.438 -10.339 -0.690 1.00 37.98 211 VAL A O 1
ATOM 1684 N N . LYS A 1 212 ? 37.378 -9.557 -2.805 1.00 35.97 212 LYS A N 1
ATOM 1685 C CA . LYS A 1 212 ? 36.828 -10.798 -3.338 1.00 38.83 212 LYS A CA 1
ATOM 1686 C C . LYS A 1 212 ? 37.943 -11.771 -3.711 1.00 38.49 212 LYS A C 1
ATOM 1687 O O . LYS A 1 212 ? 37.813 -12.981 -3.489 1.00 43.71 212 LYS A O 1
ATOM 1693 N N . ASP A 1 213 ? 39.041 -11.259 -4.273 1.00 38.99 213 ASP A N 1
ATOM 1694 C CA . ASP A 1 213 ? 40.210 -12.054 -4.613 1.00 43.76 213 ASP A CA 1
ATOM 1695 C C . ASP A 1 213 ? 41.456 -11.212 -4.360 1.00 42.16 213 ASP A C 1
ATOM 1696 O O . ASP A 1 213 ? 41.378 -10.005 -4.096 1.00 40.31 213 ASP A O 1
ATOM 1701 N N . VAL A 1 214 ? 42.621 -11.846 -4.445 1.00 39.82 214 VAL A N 1
ATOM 1702 C CA . VAL A 1 214 ? 43.890 -11.136 -4.224 1.00 37.18 214 VAL A CA 1
ATOM 1703 C C . VAL A 1 214 ? 44.427 -10.786 -5.607 1.00 36.46 214 VAL A C 1
ATOM 1704 O O . VAL A 1 214 ? 45.282 -11.467 -6.181 1.00 41.61 214 VAL A O 1
ATOM 1708 N N . THR A 1 215 ? 43.913 -9.688 -6.160 1.00 35.69 215 THR A N 1
ATOM 1709 C CA . THR A 1 215 ? 44.424 -9.107 -7.401 1.00 39.60 215 THR A CA 1
ATOM 1710 C C . THR A 1 215 ? 44.739 -7.644 -7.143 1.00 35.64 215 THR A C 1
ATOM 1711 O O . THR A 1 215 ? 44.289 -7.067 -6.148 1.00 38.87 215 THR A O 1
ATOM 1715 N N . PHE A 1 216 ? 45.544 -7.062 -8.027 1.00 37.02 216 PHE A N 1
ATOM 1716 C CA . PHE A 1 216 ? 45.815 -5.636 -7.939 1.00 39.31 216 PHE A CA 1
ATOM 1717 C C . PHE A 1 216 ? 44.522 -4.838 -7.972 1.00 43.29 216 PHE A C 1
ATOM 1718 O O . PHE A 1 216 ? 44.327 -3.912 -7.176 1.00 40.05 216 PHE A O 1
ATOM 1726 N N . GLU A 1 217 ? 43.629 -5.181 -8.904 1.00 38.16 217 GLU A N 1
ATOM 1727 C CA . GLU A 1 217 ? 42.397 -4.419 -9.074 1.00 44.17 217 GLU A CA 1
ATOM 1728 C C . GLU A 1 217 ? 41.537 -4.465 -7.818 1.00 41.98 217 GLU A C 1
ATOM 1729 O O . GLU A 1 217 ? 40.916 -3.462 -7.444 1.00 42.78 217 GLU A O 1
ATOM 1735 N N . GLU A 1 218 ? 41.494 -5.619 -7.149 1.00 35.84 218 GLU A N 1
ATOM 1736 C CA . GLU A 1 218 ? 40.761 -5.711 -5.890 1.00 30.77 218 GLU A CA 1
ATOM 1737 C C . GLU A 1 218 ? 41.407 -4.847 -4.813 1.00 32.00 218 GLU A C 1
ATOM 1738 O O . GLU A 1 218 ? 40.706 -4.220 -4.010 1.00 33.82 218 GLU A O 1
ATOM 1744 N N . ILE A 1 219 ? 42.740 -4.798 -4.783 1.00 33.15 219 ILE A N 1
ATOM 1745 C CA . ILE A 1 219 ? 43.427 -3.946 -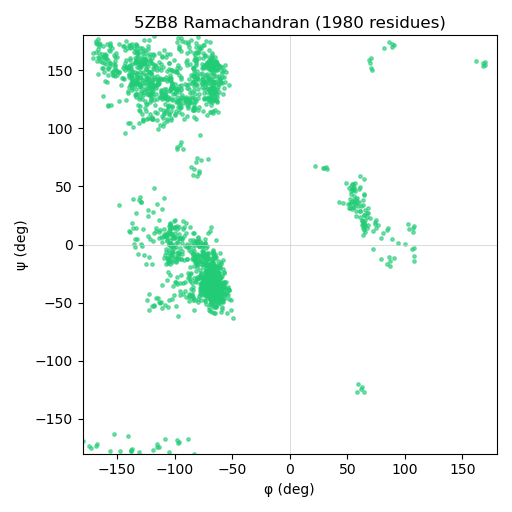3.817 1.00 33.01 219 ILE A CA 1
ATOM 1746 C C . ILE A 1 219 ? 43.174 -2.475 -4.128 1.00 32.35 219 ILE A C 1
ATOM 1747 O O . ILE A 1 219 ? 42.996 -1.657 -3.217 1.00 29.43 219 ILE A O 1
ATOM 1752 N N . ARG A 1 220 ? 43.147 -2.116 -5.415 1.00 36.92 220 ARG A N 1
ATOM 1753 C CA . ARG A 1 220 ? 42.818 -0.745 -5.792 1.00 29.69 220 ARG A CA 1
ATOM 1754 C C . ARG A 1 220 ? 41.425 -0.365 -5.308 1.00 35.11 220 ARG A C 1
ATOM 1755 O O . ARG A 1 220 ? 41.202 0.763 -4.850 1.00 39.26 220 ARG A O 1
ATOM 1763 N N . LYS A 1 221 ? 40.474 -1.298 -5.399 1.00 30.05 221 LYS A N 1
ATOM 1764 C CA . LYS A 1 221 ? 39.133 -1.043 -4.885 1.00 30.34 221 LYS A CA 1
ATOM 1765 C C . LYS A 1 221 ? 39.141 -0.899 -3.369 1.00 32.17 221 LYS A C 1
ATOM 1766 O O . LYS A 1 221 ? 38.446 -0.037 -2.818 1.00 37.28 221 LYS A O 1
ATOM 1772 N N . ALA A 1 222 ? 39.922 -1.734 -2.679 1.00 27.40 222 ALA A N 1
ATOM 1773 C CA . ALA A 1 222 ? 39.984 -1.659 -1.224 1.00 26.10 222 ALA A CA 1
ATOM 1774 C C . ALA A 1 222 ? 40.589 -0.339 -0.765 1.00 30.17 222 ALA A C 1
ATOM 1775 O O . ALA A 1 222 ? 40.105 0.275 0.193 1.00 32.50 222 ALA A O 1
ATOM 1777 N N . ILE A 1 223 ? 41.650 0.112 -1.437 1.00 33.53 223 ILE A N 1
ATOM 1778 C CA . ILE A 1 223 ? 42.285 1.374 -1.068 1.00 32.50 223 ILE A CA 1
ATOM 1779 C C . ILE A 1 223 ? 41.309 2.531 -1.233 1.00 31.96 223 ILE A C 1
ATOM 1780 O O . ILE A 1 223 ? 41.261 3.445 -0.401 1.00 35.62 223 ILE A O 1
ATOM 1785 N N . LYS A 1 224 ? 40.505 2.503 -2.291 1.00 28.96 224 LYS A N 1
ATOM 1786 C CA . LYS A 1 224 ? 39.548 3.567 -2.562 1.00 30.54 224 LYS A CA 1
ATOM 1787 C C . LYS A 1 224 ? 38.195 3.338 -1.897 1.00 29.98 224 LYS A C 1
ATOM 1788 O O . LYS A 1 224 ? 37.311 4.192 -2.020 1.00 36.03 224 LYS A O 1
ATOM 1794 N N . GLY A 1 225 ? 38.017 2.217 -1.198 1.00 32.29 225 GLY A N 1
ATOM 1795 C CA . GLY A 1 225 ? 36.805 1.953 -0.444 1.00 29.48 225 GLY A CA 1
ATOM 1796 C C . GLY A 1 225 ? 35.543 1.914 -1.280 1.00 35.29 225 GLY A C 1
ATOM 1797 O O . GLY A 1 225 ? 34.536 2.532 -0.921 1.00 34.40 225 GLY A O 1
ATOM 1798 N N . VAL A 1 226 ? 35.579 1.189 -2.394 1.00 32.15 226 VAL A N 1
ATOM 1799 C CA . VAL A 1 226 ? 34.453 1.136 -3.316 1.00 38.72 226 VAL A CA 1
ATOM 1800 C C . VAL A 1 226 ? 34.038 -0.312 -3.533 1.00 34.46 226 VAL A C 1
ATOM 1801 O O . VAL A 1 226 ? 34.849 -1.239 -3.436 1.00 33.00 226 VAL A O 1
ATOM 1805 N N . GLY A 1 227 ? 32.752 -0.496 -3.826 1.00 39.73 227 GLY A N 1
ATOM 1806 C CA . GLY A 1 227 ? 32.238 -1.800 -4.206 1.00 38.53 227 GLY A CA 1
ATOM 1807 C C . GLY A 1 227 ? 32.302 -2.852 -3.125 1.00 38.93 227 GLY A C 1
ATOM 1808 O O . GLY A 1 227 ? 32.421 -4.042 -3.435 1.00 38.26 227 GLY A O 1
ATOM 1809 N N . GLY A 1 228 ? 32.214 -2.452 -1.857 1.00 38.83 228 GLY A N 1
ATOM 1810 C CA . GLY A 1 228 ? 32.317 -3.379 -0.752 1.00 37.07 228 GLY A CA 1
ATOM 1811 C C . GLY A 1 228 ? 33.728 -3.698 -0.314 1.00 38.22 228 GLY A C 1
ATOM 1812 O O . GLY A 1 228 ? 33.914 -4.226 0.788 1.00 44.71 228 GLY A O 1
ATOM 1813 N N . ARG A 1 229 ? 34.726 -3.404 -1.143 1.00 33.42 229 ARG A N 1
ATOM 1814 C CA . ARG A 1 229 ? 36.116 -3.581 -0.759 1.00 33.07 229 ARG A CA 1
ATOM 1815 C C . ARG A 1 229 ? 36.568 -2.405 0.096 1.00 36.38 229 ARG A C 1
ATOM 1816 O O . ARG A 1 229 ? 36.094 -1.277 -0.066 1.00 35.83 229 ARG A O 1
ATOM 1824 N N . LYS A 1 230 ? 37.494 -2.677 1.012 1.00 32.14 230 LYS A N 1
ATOM 1825 C CA . LYS A 1 230 ? 37.972 -1.644 1.921 1.00 30.39 230 LYS A CA 1
ATOM 1826 C C . LYS A 1 230 ? 39.173 -2.164 2.692 1.00 34.75 230 LYS A C 1
ATOM 1827 O O . LYS A 1 230 ? 39.440 -3.368 2.728 1.00 35.00 230 LYS A O 1
ATOM 1833 N N . ILE A 1 231 ? 39.890 -1.231 3.310 1.00 30.30 231 ILE A N 1
ATOM 1834 C CA . ILE A 1 231 ? 40.888 -1.567 4.317 1.00 25.33 231 ILE A CA 1
ATOM 1835 C C . ILE A 1 231 ? 40.169 -1.730 5.651 1.00 25.05 231 ILE A C 1
ATOM 1836 O O . ILE A 1 231 ? 39.577 -0.777 6.167 1.00 23.06 231 ILE A O 1
ATOM 1841 N N . MET A 1 232 ? 40.200 -2.945 6.203 1.00 22.86 232 MET A N 1
ATOM 1842 C CA . MET A 1 232 ? 39.507 -3.198 7.462 1.00 23.57 232 MET A CA 1
ATOM 1843 C C . MET A 1 232 ? 40.235 -2.575 8.646 1.00 29.05 232 MET A C 1
ATOM 1844 O O . MET A 1 232 ? 39.593 -2.090 9.583 1.00 28.82 232 MET A O 1
ATOM 1849 N N . LEU A 1 233 ? 41.566 -2.579 8.621 1.00 22.47 233 LEU A N 1
ATOM 1850 C CA . LEU A 1 233 ? 42.347 -2.016 9.712 1.00 21.10 233 LEU A CA 1
ATOM 1851 C C . LEU A 1 233 ? 43.770 -1.774 9.237 1.00 27.08 233 LEU A C 1
ATOM 1852 O O . LEU A 1 233 ? 44.267 -2.463 8.342 1.00 24.39 233 LEU A O 1
ATOM 1857 N N . ASN A 1 234 ? 44.415 -0.786 9.846 1.00 21.69 234 ASN A N 1
ATOM 1858 C CA . ASN A 1 234 ? 45.847 -0.580 9.703 1.00 19.00 234 ASN A CA 1
ATOM 1859 C C . ASN A 1 234 ? 46.546 -1.074 10.961 1.00 24.49 234 ASN A C 1
ATOM 1860 O O . ASN A 1 234 ? 46.043 -0.892 12.074 1.00 29.67 234 ASN A O 1
ATOM 1865 N N . ALA A 1 235 ? 47.698 -1.711 10.782 1.00 26.66 235 ALA A N 1
ATOM 1866 C CA . ALA A 1 235 ? 48.465 -2.250 11.894 1.00 26.69 235 ALA A CA 1
ATOM 1867 C C . ALA A 1 235 ? 49.913 -1.804 11.773 1.00 23.05 235 ALA A C 1
ATOM 1868 O O . ALA A 1 235 ? 50.484 -1.815 10.678 1.00 25.97 235 ALA A O 1
ATOM 1870 N N . GLY A 1 236 ? 50.500 -1.417 12.897 1.00 20.71 236 GLY A N 1
ATOM 1871 C CA . GLY A 1 236 ? 51.875 -0.969 12.884 1.00 21.39 236 GLY A CA 1
ATOM 1872 C C . GLY A 1 236 ? 52.386 -0.699 14.280 1.00 22.69 236 GLY A C 1
ATOM 1873 O O . GLY A 1 236 ? 51.711 -0.966 15.275 1.00 26.62 236 GLY A O 1
ATOM 1874 N N . LEU A 1 237 ? 53.598 -0.157 14.333 1.00 23.91 237 LEU A N 1
ATOM 1875 C CA . LEU A 1 237 ? 54.243 0.128 15.605 1.00 24.44 237 LEU A CA 1
ATOM 1876 C C . LEU A 1 237 ? 53.508 1.230 16.358 1.00 26.27 237 LEU A C 1
ATOM 1877 O O . LEU A 1 237 ? 52.853 2.093 15.767 1.00 24.62 237 LEU A O 1
ATOM 1882 N N . ASP A 1 238 ? 53.621 1.188 17.675 1.00 28.45 238 ASP A N 1
ATOM 1883 C CA . ASP A 1 238 ? 53.148 2.279 18.513 1.00 29.79 238 ASP A CA 1
ATOM 1884 C C . ASP A 1 238 ? 54.046 3.489 18.290 1.00 29.77 238 ASP A C 1
ATOM 1885 O O . ASP A 1 238 ? 55.233 3.434 18.639 1.00 33.09 238 ASP A O 1
ATOM 1890 N N . PRO A 1 239 ? 53.544 4.586 17.714 1.00 26.96 239 PRO A N 1
ATOM 1891 C CA . PRO A 1 239 ? 54.420 5.728 17.410 1.00 24.41 239 PRO A CA 1
ATOM 1892 C C . PRO A 1 239 ? 54.934 6.453 18.642 1.00 30.03 239 PRO A C 1
ATOM 1893 O O . PRO A 1 239 ? 55.893 7.229 18.526 1.00 30.04 239 PRO A O 1
ATOM 1897 N N . ARG A 1 240 ? 54.334 6.230 19.812 1.00 28.14 240 ARG A N 1
ATOM 1898 C CA . ARG A 1 240 ? 54.827 6.866 21.025 1.00 34.58 240 ARG A CA 1
ATOM 1899 C C . ARG A 1 240 ? 56.164 6.291 21.474 1.00 34.95 240 ARG A C 1
ATOM 1900 O O . ARG A 1 240 ? 56.879 6.945 22.238 1.00 34.43 240 ARG A O 1
ATOM 1908 N N . LEU A 1 241 ? 56.519 5.093 21.016 1.00 29.54 241 LEU A N 1
ATOM 1909 C CA . LEU A 1 241 ? 57.813 4.498 21.317 1.00 27.28 241 LEU A CA 1
ATOM 1910 C C . LEU A 1 241 ? 58.893 4.896 20.319 1.00 31.70 241 LEU A C 1
ATOM 1911 O O . LEU A 1 241 ? 60.044 4.476 20.478 1.00 31.74 241 LEU A O 1
ATOM 1916 N N . GLY A 1 242 ? 58.551 5.692 19.307 1.00 27.63 242 GLY A N 1
ATOM 1917 C CA . GLY A 1 242 ? 59.511 6.007 18.264 1.00 32.02 242 GLY A CA 1
ATOM 1918 C C . GLY A 1 242 ? 60.668 6.844 18.774 1.00 37.49 242 GLY A C 1
ATOM 1919 O O . GLY A 1 242 ? 60.562 7.554 19.776 1.00 38.44 242 GLY A O 1
ATOM 1920 N N . LYS A 1 243 ? 61.792 6.756 18.053 1.00 39.65 243 LYS A N 1
ATOM 1921 C CA . LYS A 1 243 ? 63.010 7.460 18.444 1.00 36.73 243 LYS A CA 1
ATOM 1922 C C . LYS A 1 243 ? 62.801 8.960 18.573 1.00 35.87 243 LYS A C 1
ATOM 1923 O O . LYS A 1 243 ? 63.455 9.609 19.396 1.00 39.00 243 LYS A O 1
ATOM 1929 N N . TYR A 1 244 ? 61.917 9.533 17.764 1.00 31.68 244 TYR A N 1
ATOM 1930 C CA . TYR A 1 244 ? 61.750 10.978 17.696 1.00 30.27 244 TYR A CA 1
ATOM 1931 C C . TYR A 1 244 ? 60.287 11.363 17.829 1.00 31.19 244 TYR A C 1
ATOM 1932 O O . TYR A 1 244 ? 59.794 12.252 17.128 1.00 29.16 244 TYR A O 1
ATOM 1941 N N . HIS A 1 245 ? 59.563 10.699 18.731 1.00 26.99 245 HIS A N 1
ATOM 1942 C CA . HIS A 1 245 ? 58.158 11.036 18.932 1.00 27.11 245 HIS A CA 1
ATOM 1943 C C . HIS A 1 245 ? 58.016 12.395 19.607 1.00 31.44 245 HIS A C 1
ATOM 1944 O O . HIS A 1 245 ? 57.353 13.298 19.084 1.00 33.64 245 HIS A O 1
ATOM 1951 N N . LEU A 1 246 ? 58.634 12.558 20.772 1.00 30.50 246 LEU A N 1
ATOM 1952 C CA . LEU A 1 246 ? 58.585 13.810 21.509 1.00 28.33 246 LEU A CA 1
ATOM 1953 C C . LEU A 1 246 ? 59.847 14.623 21.259 1.00 25.30 246 LEU A C 1
ATOM 1954 O O . LEU A 1 246 ? 60.930 14.075 21.037 1.00 29.16 246 LEU A O 1
ATOM 1959 N N . THR A 1 247 ? 59.690 15.944 21.285 1.00 28.70 247 THR A N 1
ATOM 1960 C CA . THR A 1 247 ? 60.838 16.838 21.240 1.00 30.76 247 THR A CA 1
ATOM 1961 C C . THR A 1 247 ? 61.692 16.628 22.482 1.00 34.25 247 THR A C 1
ATOM 1962 O O . THR A 1 247 ? 61.204 16.752 23.610 1.00 33.34 247 THR A O 1
ATOM 1966 N N . ALA A 1 248 ? 62.966 16.302 22.281 1.00 34.10 248 ALA A N 1
ATOM 1967 C CA . ALA A 1 248 ? 63.820 15.928 23.397 1.00 34.00 248 ALA A CA 1
ATOM 1968 C C . ALA A 1 248 ? 65.272 16.243 23.074 1.00 32.56 248 ALA A C 1
ATOM 1969 O O . ALA A 1 248 ? 65.666 16.304 21.906 1.00 31.66 248 ALA A O 1
ATOM 1971 N N . CYS A 1 249 ? 66.061 16.446 24.126 1.00 31.79 249 CYS A N 1
ATOM 1972 C CA . CYS A 1 249 ? 67.496 16.619 23.959 1.00 30.35 249 CYS A CA 1
ATOM 1973 C C . CYS A 1 249 ? 68.120 15.332 23.436 1.00 31.02 249 CYS A C 1
ATOM 1974 O O . CYS A 1 249 ? 67.788 14.232 23.885 1.00 27.51 249 CYS A O 1
ATOM 1977 N N . SER A 1 250 ? 69.029 15.471 22.475 1.00 33.08 250 SER A N 1
ATOM 1978 C CA . SER A 1 250 ? 69.658 14.311 21.859 1.00 30.81 250 SER A CA 1
ATOM 1979 C C . SER A 1 250 ? 70.777 13.719 22.704 1.00 32.41 250 SER A C 1
ATOM 1980 O O . SER A 1 250 ? 71.379 12.723 22.290 1.00 30.86 250 SER A O 1
ATOM 1983 N N . ARG A 1 251 ? 71.067 14.293 23.872 1.00 31.98 251 ARG A N 1
ATOM 1984 C CA . ARG A 1 251 ? 72.120 13.795 24.748 1.00 30.99 251 ARG A CA 1
ATOM 1985 C C . ARG A 1 251 ? 71.585 13.216 26.049 1.00 35.37 251 ARG A C 1
ATOM 1986 O O . ARG A 1 251 ? 71.952 12.097 26.421 1.00 36.59 251 ARG A O 1
ATOM 1994 N N . CYS A 1 252 ? 70.725 13.948 26.760 1.00 27.25 252 CYS A N 1
ATOM 1995 C CA . CYS A 1 252 ? 70.155 13.464 28.009 1.00 26.89 252 CYS A CA 1
ATOM 1996 C C . CYS A 1 252 ? 68.707 13.017 27.880 1.00 27.40 252 CYS A C 1
ATOM 1997 O O . CYS A 1 252 ? 68.157 12.475 28.846 1.00 34.12 252 CYS A O 1
ATOM 2000 N N . TYR A 1 253 ? 68.076 13.242 26.726 1.00 25.53 253 TYR A N 1
ATOM 2001 C CA . TYR A 1 253 ? 66.748 12.732 26.394 1.00 25.85 253 TYR A CA 1
ATOM 2002 C C . TYR A 1 253 ? 65.646 13.313 27.269 1.00 31.75 253 TYR A C 1
ATOM 2003 O O . TYR A 1 253 ? 64.541 12.762 27.318 1.00 31.72 253 TYR A O 1
ATOM 2012 N N . THR A 1 254 ? 65.916 14.422 27.954 1.00 34.36 254 THR A N 1
ATOM 2013 C CA . THR A 1 254 ? 64.860 15.144 28.650 1.00 38.41 254 THR A CA 1
ATOM 2014 C C . THR A 1 254 ? 63.861 15.695 27.641 1.00 36.00 254 THR A C 1
ATOM 2015 O O . THR A 1 254 ? 64.246 16.289 26.630 1.00 35.79 254 THR A O 1
ATOM 2019 N N . LYS A 1 255 ? 62.574 15.496 27.913 1.00 35.16 255 LYS A N 1
ATOM 2020 C CA . LYS A 1 255 ? 61.537 15.946 26.996 1.00 35.22 255 LYS A CA 1
ATOM 2021 C C . LYS A 1 255 ? 61.217 17.416 27.233 1.00 34.59 255 LYS A C 1
ATOM 2022 O O . LYS A 1 255 ? 61.179 17.885 28.374 1.00 39.08 255 LYS A O 1
ATOM 2028 N N . TYR A 1 256 ? 60.986 18.143 26.142 1.00 37.25 256 TYR A N 1
ATOM 2029 C CA . TYR A 1 256 ? 60.607 19.546 26.194 1.00 34.33 256 TYR A CA 1
ATOM 2030 C C . TYR A 1 256 ? 59.422 19.781 25.271 1.00 35.47 256 TYR A C 1
ATOM 2031 O O . TYR A 1 256 ? 59.285 19.126 24.234 1.00 35.67 256 TYR A O 1
ATOM 2040 N N . THR A 1 257 ? 58.564 20.722 25.658 1.00 41.74 257 THR A N 1
ATOM 2041 C CA . THR A 1 257 ? 57.520 21.170 24.753 1.00 42.88 257 THR A CA 1
ATOM 2042 C C . THR A 1 257 ? 58.147 21.909 23.575 1.00 44.62 257 THR A C 1
ATOM 2043 O O . THR A 1 257 ? 59.308 22.326 23.616 1.00 46.39 257 THR A O 1
ATOM 2047 N N . LEU A 1 258 ? 57.362 22.064 22.508 1.00 47.27 258 LEU A N 1
ATOM 2048 C CA . LEU A 1 258 ? 57.887 22.692 21.300 1.00 48.02 258 LEU A CA 1
ATOM 2049 C C . LEU A 1 258 ? 58.264 24.147 21.550 1.00 53.47 258 LEU A C 1
ATOM 2050 O O . LEU A 1 258 ? 59.355 24.590 21.171 1.00 55.84 258 LEU A O 1
ATOM 2055 N N . GLN A 1 259 ? 57.374 24.911 22.189 1.00 56.43 259 GLN A N 1
ATOM 2056 C CA . GLN A 1 259 ? 57.647 26.331 22.381 1.00 62.30 259 GLN A CA 1
ATOM 2057 C C . GLN A 1 259 ? 58.793 26.562 23.360 1.00 59.90 259 GLN A C 1
ATOM 2058 O O . GLN A 1 259 ? 59.502 27.568 23.251 1.00 60.33 259 GLN A O 1
ATOM 2064 N N . ASP A 1 260 ? 58.995 25.649 24.314 1.00 60.33 260 ASP A N 1
ATOM 2065 C CA . ASP A 1 260 ? 60.154 25.760 25.192 1.00 60.27 260 ASP A CA 1
ATOM 2066 C C . ASP A 1 260 ? 61.449 25.544 24.419 1.00 51.10 260 ASP A C 1
ATOM 2067 O O . ASP A 1 260 ? 62.437 26.251 24.642 1.00 52.94 260 ASP A O 1
ATOM 2072 N N . ALA A 1 261 ? 61.458 24.578 23.498 1.00 46.77 261 ALA A N 1
ATOM 2073 C CA . ALA A 1 261 ? 62.668 24.294 22.734 1.00 47.46 261 ALA A CA 1
ATOM 2074 C C . ALA A 1 261 ? 63.042 25.459 21.826 1.00 52.76 261 ALA A C 1
ATOM 2075 O O . ALA A 1 261 ? 64.226 25.787 21.686 1.00 55.88 261 ALA A O 1
ATOM 2077 N N . VAL A 1 262 ? 62.050 26.094 21.199 1.00 47.50 262 VAL A N 1
ATOM 2078 C CA . VAL A 1 262 ? 62.336 27.209 20.301 1.00 49.79 262 VAL A CA 1
ATOM 2079 C C . VAL A 1 262 ? 62.829 28.419 21.087 1.00 54.04 262 VAL A C 1
ATOM 2080 O O . VAL A 1 262 ? 63.760 29.114 20.662 1.00 55.36 262 VAL A O 1
ATOM 2084 N N . SER A 1 263 ? 62.223 28.686 22.247 1.00 55.81 263 SER A N 1
ATOM 2085 C CA . SER A 1 263 ? 62.691 29.788 23.080 1.00 58.83 263 SER A CA 1
ATOM 2086 C C . SER A 1 263 ? 64.065 29.496 23.670 1.00 60.61 263 SER A C 1
ATOM 2087 O O . SER A 1 263 ? 64.866 30.419 23.860 1.00 66.51 263 SER A O 1
ATOM 2090 N N . LEU A 1 264 ? 64.357 28.226 23.958 1.00 54.33 264 LEU A N 1
ATOM 2091 C CA . LEU A 1 264 ? 65.684 27.821 24.408 1.00 54.45 264 LEU A CA 1
ATOM 2092 C C . LEU A 1 264 ? 66.715 27.821 23.288 1.00 57.96 264 LEU A C 1
ATOM 2093 O O . LEU A 1 264 ? 67.871 27.468 23.547 1.00 61.13 264 LEU A O 1
ATOM 2098 N N . SER A 1 265 ? 66.327 28.195 22.067 1.00 58.44 265 SER A N 1
ATOM 2099 C CA . SER A 1 265 ? 67.218 28.182 20.906 1.00 62.12 265 SER A CA 1
ATOM 2100 C C . SER A 1 265 ? 67.760 26.782 20.630 1.00 57.36 265 SER A C 1
ATOM 2101 O O . SER A 1 265 ? 68.896 26.621 20.173 1.00 56.99 265 SER A O 1
ATOM 2104 N N . TRP A 1 266 ? 66.945 25.765 20.917 1.00 53.39 266 TRP A N 1
ATOM 2105 C CA . TRP A 1 266 ? 67.259 24.357 20.683 1.00 48.99 266 TRP A CA 1
ATOM 2106 C C . TRP A 1 266 ? 68.444 23.868 21.509 1.00 44.86 266 TRP A C 1
ATOM 2107 O O . TRP A 1 266 ? 69.040 22.835 21.187 1.00 40.99 266 TRP A O 1
ATOM 2118 N N . LYS A 1 267 ? 68.800 24.580 22.574 1.00 48.85 267 LYS A N 1
ATOM 2119 C CA . LYS A 1 267 ? 69.856 24.159 23.486 1.00 47.89 267 LYS A CA 1
ATOM 2120 C C . LYS A 1 267 ? 69.233 23.661 24.783 1.00 45.40 267 LYS A C 1
ATOM 2121 O O . LYS A 1 267 ? 68.423 24.363 25.398 1.00 49.67 267 LYS A O 1
ATOM 2127 N N . CYS A 1 268 ? 69.607 22.456 25.187 1.00 35.92 268 CYS A N 1
ATOM 2128 C CA . CYS A 1 268 ? 69.098 21.893 26.431 1.00 35.45 268 CYS A CA 1
ATOM 2129 C C . CYS A 1 268 ? 69.751 22.586 27.621 1.00 48.06 268 CYS A C 1
ATOM 2130 O O . CYS A 1 268 ? 70.983 22.638 27.702 1.00 49.71 268 CYS A O 1
ATOM 2133 N N . PRO A 1 269 ? 68.972 23.129 28.561 1.00 49.70 269 PRO A N 1
ATOM 2134 C CA . PRO A 1 269 ? 69.574 23.775 29.736 1.00 50.10 269 PRO A CA 1
ATOM 2135 C C . PRO A 1 269 ? 70.078 22.798 30.785 1.00 48.95 269 PRO A C 1
ATOM 2136 O O . PRO A 1 269 ? 70.751 23.228 31.733 1.00 47.09 269 PRO A O 1
ATOM 2140 N N . LYS A 1 270 ? 69.781 21.506 30.647 1.00 53.72 270 LYS A N 1
ATOM 2141 C CA . LYS A 1 270 ? 70.196 20.524 31.642 1.00 51.62 270 LYS A CA 1
ATOM 2142 C C . LYS A 1 270 ? 71.629 20.061 31.403 1.00 49.93 270 LYS A C 1
ATOM 2143 O O . LYS A 1 270 ? 72.428 19.982 32.343 1.00 49.84 270 LYS A O 1
ATOM 2149 N N . CYS A 1 271 ? 71.973 19.758 30.150 1.00 42.98 271 CYS A N 1
ATOM 2150 C CA . CYS A 1 271 ? 73.303 19.268 29.819 1.00 41.98 271 CYS A CA 1
ATOM 2151 C C . CYS A 1 271 ? 73.975 20.033 28.688 1.00 43.90 271 CYS A C 1
ATOM 2152 O O . CYS A 1 271 ? 75.118 19.711 28.344 1.00 41.87 271 CYS A O 1
ATOM 2155 N N . GLY A 1 272 ? 73.313 21.028 28.102 1.00 44.22 272 GLY A N 1
ATOM 2156 C CA . GLY A 1 272 ? 73.890 21.763 26.996 1.00 41.33 272 GLY A CA 1
ATOM 2157 C C . GLY A 1 272 ? 73.774 21.088 25.650 1.00 36.59 272 GLY A C 1
ATOM 2158 O O . GLY A 1 272 ? 74.394 21.552 24.686 1.00 53.20 272 GLY A O 1
ATOM 2159 N N . GLY A 1 273 ? 72.995 20.010 25.549 1.00 37.16 273 GLY A N 1
ATOM 2160 C CA . GLY A 1 273 ? 72.882 19.280 24.305 1.00 35.02 273 GLY A CA 1
ATOM 2161 C C . GLY A 1 273 ? 71.906 19.909 23.327 1.00 34.04 273 GLY A C 1
ATOM 2162 O O . GLY A 1 273 ? 71.190 20.862 23.631 1.00 37.01 273 GLY A O 1
ATOM 2163 N N . ILE A 1 274 ? 71.885 19.345 22.124 1.00 31.71 274 ILE A N 1
ATOM 2164 C CA . ILE A 1 274 ? 71.037 19.836 21.044 1.00 31.73 274 ILE A CA 1
ATOM 2165 C C . ILE A 1 274 ? 69.673 19.166 21.150 1.00 34.77 274 ILE A C 1
ATOM 2166 O O . ILE A 1 274 ? 69.573 17.934 21.126 1.00 35.27 274 ILE A O 1
ATOM 2171 N N . ILE A 1 275 ? 68.624 19.973 21.267 1.00 34.42 275 ILE A N 1
ATOM 2172 C CA . ILE A 1 275 ? 67.263 19.453 21.321 1.00 34.76 275 ILE A CA 1
ATOM 2173 C C . ILE A 1 275 ? 66.804 19.126 19.907 1.00 35.82 275 ILE A C 1
ATOM 2174 O O . ILE A 1 275 ? 66.993 19.924 18.981 1.00 36.56 275 ILE A O 1
ATOM 2179 N N . LYS A 1 276 ? 66.203 17.952 19.736 1.00 35.15 276 LYS A N 1
ATOM 2180 C CA . LYS A 1 276 ? 65.688 17.514 18.446 1.00 31.70 276 LYS A CA 1
ATOM 2181 C C . LYS A 1 276 ? 64.171 17.644 18.426 1.00 34.15 276 LYS A C 1
ATOM 2182 O O . LYS A 1 276 ? 63.493 17.229 19.372 1.00 33.82 276 LYS A O 1
ATOM 2188 N N . LYS A 1 277 ? 63.649 18.222 17.348 1.00 38.80 277 LYS A N 1
ATOM 2189 C CA . LYS A 1 277 ? 62.212 18.386 17.191 1.00 38.45 277 LYS A CA 1
ATOM 2190 C C . LYS A 1 277 ? 61.542 17.028 17.019 1.00 38.98 277 LYS A C 1
ATOM 2191 O O . LYS A 1 277 ? 61.996 16.196 16.229 1.00 40.61 277 LYS A O 1
ATOM 2197 N N . GLY A 1 278 ? 60.455 16.807 17.763 1.00 38.02 278 GLY A N 1
ATOM 2198 C CA . GLY A 1 278 ? 59.767 15.536 17.726 1.00 33.46 278 GLY A CA 1
ATOM 2199 C C . GLY A 1 278 ? 58.688 15.469 16.659 1.00 33.60 278 GLY A C 1
ATOM 2200 O O . GLY A 1 278 ? 58.184 16.486 16.188 1.00 33.56 278 GLY A O 1
ATOM 2201 N N . VAL A 1 279 ? 58.334 14.236 16.286 1.00 27.18 279 VAL A N 1
ATOM 2202 C CA . VAL A 1 279 ? 57.340 14.028 15.236 1.00 27.18 279 VAL A CA 1
ATOM 2203 C C . VAL A 1 279 ? 55.962 14.486 15.697 1.00 30.39 279 VAL A C 1
ATOM 2204 O O . VAL A 1 279 ? 55.204 15.089 14.927 1.00 30.99 279 VAL A O 1
ATOM 2208 N N . ARG A 1 280 ? 55.615 14.212 16.957 1.00 30.78 280 ARG A N 1
ATOM 2209 C CA . ARG A 1 280 ? 54.312 14.624 17.471 1.00 33.09 280 ARG A CA 1
ATOM 2210 C C . ARG A 1 280 ? 54.158 16.140 17.439 1.00 32.46 280 ARG A C 1
ATOM 2211 O O . ARG A 1 280 ? 53.085 16.656 17.104 1.00 33.83 280 ARG A O 1
ATOM 2219 N N . ASP A 1 281 ? 55.222 16.870 17.778 1.00 34.50 281 ASP A N 1
ATOM 2220 C CA . ASP A 1 281 ? 55.147 18.327 17.764 1.00 30.59 281 ASP A CA 1
ATOM 2221 C C . ASP A 1 281 ? 55.150 18.877 16.343 1.00 28.46 281 ASP A C 1
ATOM 2222 O O . ASP A 1 281 ? 54.609 19.963 16.102 1.00 30.67 281 ASP A O 1
ATOM 2227 N N . ARG A 1 282 ? 55.751 18.154 15.395 1.00 29.56 282 ARG A N 1
ATOM 2228 C CA . ARG A 1 282 ? 55.656 18.555 13.996 1.00 33.57 282 ARG A CA 1
ATOM 2229 C C . ARG A 1 282 ? 54.211 18.511 13.514 1.00 38.68 282 ARG A C 1
ATOM 2230 O O . ARG A 1 282 ? 53.765 19.402 12.781 1.00 43.67 282 ARG A O 1
ATOM 2238 N N . ILE A 1 283 ? 53.460 17.487 13.924 1.00 33.23 283 ILE A N 1
ATOM 2239 C CA . ILE A 1 283 ? 52.061 17.390 13.522 1.00 33.74 283 ILE A CA 1
ATOM 2240 C C . ILE A 1 283 ? 51.219 18.422 14.264 1.00 40.08 283 ILE A C 1
ATOM 2241 O O . ILE A 1 283 ? 50.258 18.972 13.711 1.00 43.57 283 ILE A O 1
ATOM 2246 N N . LEU A 1 284 ? 51.565 18.706 15.523 1.00 38.23 284 LEU A N 1
ATOM 2247 C CA . LEU A 1 284 ? 50.850 19.737 16.269 1.00 40.88 284 LEU A CA 1
ATOM 2248 C C . LEU A 1 284 ? 51.023 21.109 15.632 1.00 36.02 284 LEU A C 1
ATOM 2249 O O . LEU A 1 284 ? 50.108 21.939 15.691 1.00 35.54 284 LEU A O 1
ATOM 2254 N N . GLU A 1 285 ? 52.187 21.367 15.029 1.00 38.72 285 GLU A N 1
ATOM 2255 C CA . GLU A 1 285 ? 52.373 22.590 14.253 1.00 43.39 285 GLU A CA 1
ATOM 2256 C C . GLU A 1 285 ? 51.313 22.725 13.169 1.00 43.81 285 GLU A C 1
ATOM 2257 O O . GLU A 1 285 ? 50.772 23.815 12.948 1.00 43.78 285 GLU A O 1
ATOM 2263 N N . LEU A 1 286 ? 51.003 21.625 12.483 1.00 39.45 286 LEU A N 1
ATOM 2264 C CA . LEU A 1 286 ? 50.120 21.640 11.325 1.00 37.07 286 LEU A CA 1
ATOM 2265 C C . LEU A 1 286 ? 48.667 21.330 11.663 1.00 32.74 286 LEU A C 1
ATOM 2266 O O . LEU A 1 286 ? 47.795 21.542 10.812 1.00 38.71 286 LEU A O 1
ATOM 2271 N N . ALA A 1 287 ? 48.392 20.842 12.873 1.00 27.48 287 ALA A N 1
ATOM 2272 C CA . ALA A 1 287 ? 47.050 20.408 13.239 1.00 25.43 287 ALA A CA 1
ATOM 2273 C C . ALA A 1 287 ? 46.044 21.538 13.071 1.00 34.43 287 ALA A C 1
ATOM 2274 O O . ALA A 1 287 ? 46.256 22.656 13.549 1.00 36.06 287 ALA A O 1
ATOM 2276 N N . ASP A 1 288 ? 44.945 21.239 12.375 1.00 33.60 288 ASP A N 1
ATOM 2277 C CA . ASP A 1 288 ? 43.905 22.226 12.113 1.00 33.37 288 ASP A CA 1
ATOM 2278 C C . ASP A 1 288 ? 42.506 21.655 12.319 1.00 31.26 288 ASP A C 1
ATOM 2279 O O . ASP A 1 288 ? 41.525 22.270 11.888 1.00 36.70 288 ASP A O 1
ATOM 2284 N N . THR A 1 289 ? 42.392 20.500 12.971 1.00 27.46 289 THR A N 1
ATOM 2285 C CA . THR A 1 289 ? 41.079 19.926 13.225 1.00 32.14 289 THR A CA 1
ATOM 2286 C C . THR A 1 289 ? 41.146 18.995 14.427 1.00 39.89 289 THR A C 1
ATOM 2287 O O . THR A 1 289 ? 42.205 18.470 14.778 1.00 40.98 289 THR A O 1
ATOM 2291 N N . SER A 1 290 ? 39.987 18.806 15.053 1.00 45.62 290 SER A N 1
ATOM 2292 C CA . SER A 1 290 ? 39.819 17.872 16.155 1.00 49.43 290 SER A CA 1
ATOM 2293 C C . SER A 1 290 ? 39.037 16.629 15.752 1.00 47.74 290 SER A C 1
ATOM 2294 O O . SER A 1 290 ? 38.885 15.713 16.568 1.00 51.08 290 SER A O 1
ATOM 2297 N N . GLU A 1 291 ? 38.539 16.573 14.520 1.00 42.82 291 GLU A N 1
ATOM 2298 C CA . GLU A 1 291 ? 37.723 15.469 14.039 1.00 40.25 291 GLU A CA 1
ATOM 2299 C C . GLU A 1 291 ? 38.568 14.449 13.282 1.00 38.90 291 GLU A C 1
ATOM 2300 O O . GLU A 1 291 ? 39.727 14.688 12.938 1.00 41.41 291 GLU A O 1
ATOM 2306 N N . LYS A 1 292 ? 37.960 13.297 13.019 1.00 38.41 292 LYS A N 1
ATOM 2307 C CA . LYS A 1 292 ? 38.514 12.281 12.141 1.00 44.72 292 LYS A CA 1
ATOM 2308 C C . LYS A 1 292 ? 37.371 11.667 11.348 1.00 41.02 292 LYS A C 1
ATOM 2309 O O . LYS A 1 292 ? 36.220 11.687 11.801 1.00 36.00 292 LYS A O 1
ATOM 2315 N N . PRO A 1 293 ? 37.649 11.150 10.149 1.00 39.13 293 PRO A N 1
ATOM 2316 C CA . PRO A 1 293 ? 36.567 10.628 9.306 1.00 35.21 293 PRO A CA 1
ATOM 2317 C C . PRO A 1 293 ? 35.851 9.469 9.979 1.00 37.42 293 PRO A C 1
ATOM 2318 O O . PRO A 1 293 ? 36.457 8.664 10.691 1.00 37.59 293 PRO A O 1
ATOM 2322 N N . LYS A 1 294 ? 34.539 9.392 9.743 1.00 42.00 294 LYS A N 1
ATOM 2323 C CA . LYS A 1 294 ? 33.732 8.367 10.398 1.00 48.24 294 LYS A CA 1
ATOM 2324 C C . LYS A 1 294 ? 34.091 6.968 9.914 1.00 44.50 294 LYS A C 1
ATOM 2325 O O . LYS A 1 294 ? 33.955 6.000 10.671 1.00 42.77 294 LYS A O 1
ATOM 2331 N N . ASP A 1 295 ? 34.568 6.839 8.678 1.00 46.94 295 ASP A N 1
ATOM 2332 C CA . ASP A 1 295 ? 34.874 5.545 8.088 1.00 50.12 295 ASP A CA 1
ATOM 2333 C C . ASP A 1 295 ? 36.357 5.208 8.148 1.00 39.71 295 ASP A C 1
ATOM 2334 O O . ASP A 1 295 ? 36.786 4.235 7.519 1.00 40.66 295 ASP A O 1
ATOM 2339 N N . ARG A 1 296 ? 37.145 5.985 8.881 1.00 28.45 296 ARG A N 1
ATOM 2340 C CA . ARG A 1 296 ? 38.573 5.724 8.990 1.00 29.09 296 ARG A CA 1
ATOM 2341 C C . ARG A 1 296 ? 38.807 4.385 9.678 1.00 29.68 296 ARG A C 1
ATOM 2342 O O . ARG A 1 296 ? 38.308 4.174 10.795 1.00 25.06 296 ARG A O 1
ATOM 2350 N N . PRO A 1 297 ? 39.537 3.460 9.060 1.00 30.35 297 PRO A N 1
ATOM 2351 C CA . PRO A 1 297 ? 39.794 2.185 9.711 1.00 27.27 297 PRO A CA 1
ATOM 2352 C C . PRO A 1 297 ? 40.610 2.395 10.984 1.00 30.57 297 PRO A C 1
ATOM 2353 O O . PRO A 1 297 ? 41.402 3.346 11.074 1.00 21.02 297 PRO A O 1
ATOM 2357 N N . PRO A 1 298 ? 40.430 1.532 11.973 1.00 26.78 298 PRO A N 1
ATOM 2358 C CA . PRO A 1 298 ? 41.227 1.658 13.198 1.00 22.58 298 PRO A CA 1
ATOM 2359 C C . PRO A 1 298 ? 42.693 1.361 12.932 1.00 24.85 298 PRO A C 1
ATOM 2360 O O . PRO A 1 298 ? 43.060 0.663 11.984 1.00 28.10 298 PRO A O 1
ATOM 2364 N N . TYR A 1 299 ? 43.540 1.920 13.788 1.00 20.94 299 TYR A N 1
ATOM 2365 C CA . TYR A 1 299 ? 44.968 1.641 13.779 1.00 22.24 299 TYR A CA 1
ATOM 2366 C C . TYR A 1 299 ? 45.276 0.738 14.965 1.00 24.15 299 TYR A C 1
ATOM 2367 O O . TYR A 1 299 ? 45.039 1.119 16.116 1.00 26.07 299 TYR A O 1
ATOM 2376 N N . VAL A 1 300 ? 45.788 -0.455 14.682 1.00 19.68 300 VAL A N 1
ATOM 2377 C CA . VAL A 1 300 ? 46.131 -1.428 15.712 1.00 21.60 300 VAL A CA 1
ATOM 2378 C C . VAL A 1 300 ? 47.620 -1.315 15.995 1.00 24.17 300 VAL A C 1
ATOM 2379 O O . VAL A 1 300 ? 48.448 -1.451 15.086 1.00 24.44 300 VAL A O 1
ATOM 2383 N N . ARG A 1 301 ? 47.961 -1.060 17.253 1.00 28.20 301 ARG A N 1
ATOM 2384 C CA . ARG A 1 301 ? 49.350 -0.959 17.676 1.00 32.13 301 ARG A CA 1
ATOM 2385 C C . ARG A 1 301 ? 49.865 -2.348 18.030 1.00 37.86 301 ARG A C 1
ATOM 2386 O O . ARG A 1 301 ? 49.285 -3.037 18.878 1.00 40.06 301 ARG A O 1
ATOM 2394 N N . LEU A 1 302 ? 50.943 -2.763 17.370 1.00 32.86 302 LEU A N 1
ATOM 2395 C CA . LEU A 1 302 ? 51.484 -4.102 17.539 1.00 31.84 302 LEU A CA 1
ATOM 2396 C C . LEU A 1 302 ? 53.002 -4.044 17.596 1.00 30.55 302 LEU A C 1
ATOM 2397 O O . LEU A 1 302 ? 53.631 -3.075 17.164 1.00 32.20 302 LEU A O 1
ATOM 2402 N N . ALA A 1 303 ? 53.577 -5.108 18.141 1.00 30.16 303 ALA A N 1
ATOM 2403 C CA . ALA A 1 303 ? 54.981 -5.438 18.018 1.00 30.98 303 ALA A CA 1
ATOM 2404 C C . ALA A 1 303 ? 55.101 -6.852 17.464 1.00 28.12 303 ALA A C 1
ATOM 2405 O O . ALA A 1 303 ? 54.196 -7.670 17.656 1.00 24.46 303 ALA A O 1
ATOM 2407 N N . PRO A 1 304 ? 56.179 -7.158 16.743 1.00 25.66 304 PRO A N 1
ATOM 2408 C CA . PRO A 1 304 ? 56.365 -8.527 16.252 1.00 26.41 304 PRO A CA 1
ATOM 2409 C C . PRO A 1 304 ? 56.354 -9.531 17.396 1.00 29.35 304 PRO A C 1
ATOM 2410 O O . PRO A 1 304 ? 56.731 -9.220 18.528 1.00 31.97 304 PRO A O 1
ATOM 2414 N N . LEU A 1 305 ? 55.902 -10.750 17.085 1.00 31.39 305 LEU A N 1
ATOM 2415 C CA . LEU A 1 305 ? 55.661 -11.744 18.127 1.00 29.60 305 LEU A CA 1
ATOM 2416 C C . LEU A 1 305 ? 56.942 -12.089 18.876 1.00 31.26 305 LEU A C 1
ATOM 2417 O O . LEU A 1 305 ? 56.955 -12.146 20.111 1.00 34.45 305 LEU A O 1
ATOM 2422 N N . ALA A 1 306 ? 58.033 -12.326 18.143 1.00 29.43 306 ALA A N 1
ATOM 2423 C CA . ALA A 1 306 ? 59.306 -12.628 18.786 1.00 33.39 306 ALA A CA 1
ATOM 2424 C C . ALA A 1 306 ? 59.792 -11.482 19.663 1.00 35.99 306 ALA A C 1
ATOM 2425 O O . ALA A 1 306 ? 60.560 -11.717 20.603 1.00 38.57 306 ALA A O 1
ATOM 2427 N N . GLU A 1 307 ? 59.358 -10.251 19.381 1.00 32.17 307 GLU A N 1
ATOM 2428 C CA . GLU A 1 307 ? 59.710 -9.120 20.230 1.00 37.30 307 GLU A CA 1
ATOM 2429 C C . GLU A 1 307 ? 58.882 -9.108 21.510 1.00 34.07 307 GLU A C 1
ATOM 2430 O O . GLU A 1 307 ? 59.398 -8.772 22.582 1.00 34.57 307 GLU A O 1
ATOM 2436 N N . ILE A 1 308 ? 57.599 -9.467 21.415 1.00 26.21 308 ILE A N 1
ATOM 2437 C CA . ILE A 1 308 ? 56.777 -9.617 22.613 1.00 31.40 308 ILE A CA 1
ATOM 2438 C C . ILE A 1 308 ? 57.302 -10.758 23.474 1.00 35.18 308 ILE A C 1
ATOM 2439 O O . ILE A 1 308 ? 57.380 -10.646 24.704 1.00 34.17 308 ILE A O 1
ATOM 2444 N N . ILE A 1 309 ? 57.677 -11.871 22.839 1.00 34.76 309 ILE A N 1
ATOM 2445 C CA . ILE A 1 309 ? 58.163 -13.034 23.577 1.00 33.79 309 ILE A CA 1
ATOM 2446 C C . ILE A 1 309 ? 59.464 -12.708 24.299 1.00 38.59 309 ILE A C 1
ATOM 2447 O O . ILE A 1 309 ? 59.653 -13.078 25.465 1.00 41.53 309 ILE A O 1
ATOM 2452 N N . ALA A 1 310 ? 60.377 -12.006 23.623 1.00 39.35 310 ALA A N 1
ATOM 2453 C CA . ALA A 1 310 ? 61.648 -11.648 24.245 1.00 40.29 310 ALA A CA 1
ATOM 2454 C C . ALA A 1 310 ? 61.448 -10.726 25.440 1.00 40.54 310 ALA A C 1
ATOM 2455 O O . ALA A 1 310 ? 62.249 -10.746 26.382 1.00 42.37 310 ALA A O 1
ATOM 2457 N N . MET A 1 311 ? 60.388 -9.916 25.422 1.00 37.26 311 MET A N 1
ATOM 2458 C CA . MET A 1 311 ? 60.082 -9.069 26.569 1.00 40.55 311 MET A CA 1
ATOM 2459 C C . MET A 1 311 ? 59.517 -9.890 27.721 1.00 43.03 311 MET A C 1
ATOM 2460 O O . MET A 1 311 ? 59.957 -9.754 28.869 1.00 49.19 311 MET A O 1
ATOM 2465 N N . VAL A 1 312 ? 58.536 -10.748 27.430 1.00 39.32 312 VAL A N 1
ATOM 2466 C CA . VAL A 1 312 ? 57.894 -11.540 28.477 1.00 41.27 312 VAL A CA 1
ATOM 2467 C C . VAL A 1 312 ? 58.895 -12.491 29.120 1.00 44.69 312 VAL A C 1
ATOM 2468 O O . VAL A 1 312 ? 58.916 -12.658 30.345 1.00 46.29 312 VAL A O 1
ATOM 2472 N N . LEU A 1 313 ? 59.744 -13.123 28.310 1.00 40.75 313 LEU A N 1
ATOM 2473 C CA . LEU A 1 313 ? 60.761 -14.019 28.841 1.00 43.79 313 LEU A CA 1
ATOM 2474 C C . LEU A 1 313 ? 61.950 -13.280 29.440 1.00 50.54 313 LEU A C 1
ATOM 2475 O O . LEU A 1 313 ? 62.744 -13.899 30.159 1.00 53.27 313 LEU A O 1
ATOM 2480 N N . GLY A 1 314 ? 62.090 -11.984 29.171 1.00 48.83 314 GLY A N 1
ATOM 2481 C CA . GLY A 1 314 ? 63.249 -11.252 29.651 1.00 52.32 314 GLY A CA 1
ATOM 2482 C C . GLY A 1 314 ? 64.557 -11.744 29.078 1.00 52.50 314 GLY A C 1
ATOM 2483 O O . GLY A 1 314 ? 65.581 -11.715 29.769 1.00 52.35 314 GLY A O 1
ATOM 2484 N N . LYS A 1 315 ? 64.550 -12.202 27.829 1.00 53.76 315 LYS A N 1
ATOM 2485 C CA . LYS A 1 315 ? 65.734 -12.728 27.168 1.00 48.96 315 LYS A CA 1
ATOM 2486 C C . LYS A 1 315 ? 65.888 -12.069 25.803 1.00 47.83 315 LYS A C 1
ATOM 2487 O O . LYS A 1 315 ? 64.989 -11.378 25.314 1.00 44.06 315 LYS A O 1
ATOM 2493 N N . GLY A 1 316 ? 67.049 -12.288 25.190 1.00 52.97 316 GLY A N 1
ATOM 2494 C CA . GLY A 1 316 ? 67.330 -11.688 23.903 1.00 53.85 316 GLY A CA 1
ATOM 2495 C C . GLY A 1 316 ? 66.473 -12.262 22.791 1.00 52.97 316 GLY A C 1
ATOM 2496 O O . GLY A 1 316 ? 65.980 -13.388 22.858 1.00 53.89 316 GLY A O 1
ATOM 2497 N N . ILE A 1 317 ? 66.311 -11.465 21.732 1.00 53.36 317 ILE A N 1
ATOM 2498 C CA . ILE A 1 317 ? 65.397 -11.841 20.658 1.00 50.73 317 ILE A CA 1
ATOM 2499 C C . ILE A 1 317 ? 65.953 -13.001 19.835 1.00 53.13 317 ILE A C 1
ATOM 2500 O O . ILE A 1 317 ? 65.185 -13.791 19.271 1.00 52.06 317 ILE A O 1
ATOM 2505 N N . GLU A 1 318 ? 67.275 -13.139 19.756 1.00 56.65 318 GLU A N 1
ATOM 2506 C CA . GLU A 1 318 ? 67.892 -14.251 19.045 1.00 60.82 318 GLU A CA 1
ATOM 2507 C C . GLU A 1 318 ? 68.272 -15.398 19.972 1.00 54.80 318 GLU A C 1
ATOM 2508 O O . GLU A 1 318 ? 68.944 -16.338 19.534 1.00 54.67 318 GLU A O 1
ATOM 2514 N N . SER A 1 319 ? 67.856 -15.346 21.234 1.00 52.41 319 SER A N 1
ATOM 2515 C CA . SER A 1 319 ? 68.169 -16.412 22.171 1.00 48.76 319 SER A CA 1
ATOM 2516 C C . SER A 1 319 ? 67.393 -17.681 21.823 1.00 45.73 319 SER A C 1
ATOM 2517 O O . SER A 1 319 ? 66.363 -17.651 21.144 1.00 45.92 319 SER A O 1
ATOM 2520 N N . LYS A 1 320 ? 67.910 -18.812 22.307 1.00 49.19 320 LYS A N 1
ATOM 2521 C CA . LYS A 1 320 ? 67.280 -20.098 22.027 1.00 47.86 320 LYS A CA 1
ATOM 2522 C C . LYS A 1 320 ? 65.887 -20.178 22.639 1.00 50.11 320 LYS A C 1
ATOM 2523 O O . LYS A 1 320 ? 64.974 -20.766 22.048 1.00 55.44 320 LYS A O 1
ATOM 2529 N N . ALA A 1 321 ? 65.705 -19.586 23.820 1.00 42.33 321 ALA A N 1
ATOM 2530 C CA . ALA A 1 321 ? 64.414 -19.664 24.497 1.00 43.44 321 ALA A CA 1
ATOM 2531 C C . ALA A 1 321 ? 63.331 -18.917 23.727 1.00 43.23 321 ALA A C 1
ATOM 2532 O O . ALA A 1 321 ? 62.169 -19.338 23.715 1.00 41.38 321 ALA A O 1
ATOM 2534 N N . VAL A 1 322 ? 63.689 -17.807 23.080 1.00 40.18 322 VAL A N 1
ATOM 2535 C CA . VAL A 1 322 ? 62.699 -17.038 22.333 1.00 34.37 322 VAL A CA 1
ATOM 2536 C C . VAL A 1 322 ? 62.371 -17.719 21.010 1.00 39.36 322 VAL A C 1
ATOM 2537 O O . VAL A 1 322 ? 61.211 -17.741 20.583 1.00 37.84 322 VAL A O 1
ATOM 2541 N N . LYS A 1 323 ? 63.379 -18.293 20.347 1.00 38.46 323 LYS A N 1
ATOM 2542 C CA . LYS A 1 323 ? 63.137 -18.972 19.078 1.00 41.23 323 LYS A CA 1
ATOM 2543 C C . LYS A 1 323 ? 62.245 -20.193 19.263 1.00 43.59 323 LYS A C 1
ATOM 2544 O O . LYS A 1 323 ? 61.380 -20.471 18.424 1.00 43.83 323 LYS A O 1
ATOM 2550 N N . LEU A 1 324 ? 62.438 -20.933 20.359 1.00 41.58 324 LEU A N 1
ATOM 2551 C CA . LEU A 1 324 ? 61.662 -22.150 20.575 1.00 44.98 324 LEU A CA 1
ATOM 2552 C C . LEU A 1 324 ? 60.201 -21.833 20.873 1.00 41.71 324 LEU A C 1
ATOM 2553 O O . LEU A 1 324 ? 59.298 -22.498 20.351 1.00 39.76 324 LEU A O 1
ATOM 2558 N N . LEU A 1 325 ? 59.947 -20.822 21.707 1.00 38.40 325 LEU A N 1
ATOM 2559 C CA . LEU A 1 325 ? 58.568 -20.441 21.994 1.00 35.32 325 LEU A CA 1
ATOM 2560 C C . LEU A 1 325 ? 57.901 -19.836 20.765 1.00 34.77 325 LEU A C 1
ATOM 2561 O O . LEU A 1 325 ? 56.712 -20.068 20.518 1.00 38.42 325 LEU A O 1
ATOM 2566 N N . TRP A 1 326 ? 58.655 -19.064 19.979 1.00 32.12 326 TRP A N 1
ATOM 2567 C CA . TRP A 1 326 ? 58.127 -18.519 18.733 1.00 31.95 326 TRP A CA 1
ATOM 2568 C C . TRP A 1 326 ? 57.815 -19.631 17.738 1.00 33.10 326 TRP A C 1
ATOM 2569 O O . TRP A 1 326 ? 56.793 -19.580 17.043 1.00 35.84 326 TRP A O 1
ATOM 2580 N N . ASN A 1 327 ? 58.683 -20.644 17.659 1.00 34.72 327 ASN A N 1
ATOM 2581 C CA . ASN A 1 327 ? 58.395 -21.805 16.822 1.00 42.82 327 ASN A CA 1
ATOM 2582 C C . ASN A 1 327 ? 57.128 -22.512 17.281 1.00 44.19 327 ASN A C 1
ATOM 2583 O O . ASN A 1 327 ? 56.342 -22.992 16.455 1.00 49.68 327 ASN A O 1
ATOM 2588 N N . ARG A 1 328 ? 56.912 -22.588 18.596 1.00 38.07 328 ARG A N 1
ATOM 2589 C CA . ARG A 1 328 ? 55.746 -23.297 19.112 1.00 37.19 328 ARG A CA 1
ATOM 2590 C C . ARG A 1 328 ? 54.453 -22.586 18.734 1.00 34.30 328 ARG A C 1
ATOM 2591 O O . ARG A 1 328 ? 53.469 -23.236 18.362 1.00 34.36 328 ARG A O 1
ATOM 2599 N N . PHE A 1 329 ? 54.435 -21.253 18.818 1.00 30.41 329 PHE A N 1
ATOM 2600 C CA . PHE A 1 329 ? 53.248 -20.509 18.406 1.00 31.55 329 PHE A CA 1
ATOM 2601 C C . PHE A 1 329 ? 52.965 -20.702 16.923 1.00 33.44 329 PHE A C 1
ATOM 2602 O O . PHE A 1 329 ? 51.809 -20.876 16.521 1.00 34.46 329 PHE A O 1
ATOM 2610 N N . LEU A 1 330 ? 54.009 -20.677 16.090 1.00 35.45 330 LEU A N 1
ATOM 2611 C CA . LEU A 1 330 ? 53.798 -20.832 14.655 1.00 35.63 330 LEU A CA 1
ATOM 2612 C C . LEU A 1 330 ? 53.426 -22.261 14.293 1.00 36.20 330 LEU A C 1
ATOM 2613 O O . LEU A 1 330 ? 52.819 -22.496 13.243 1.00 44.00 330 LEU A O 1
ATOM 2618 N N . ARG A 1 331 ? 53.782 -23.225 15.139 1.00 38.28 331 ARG A N 1
ATOM 2619 C CA . ARG A 1 331 ? 53.405 -24.608 14.876 1.00 38.57 331 ARG A CA 1
ATOM 2620 C C . ARG A 1 331 ? 51.946 -24.864 15.242 1.00 40.95 331 ARG A C 1
ATOM 2621 O O . ARG A 1 331 ? 51.216 -25.517 14.487 1.00 44.97 331 ARG A O 1
ATOM 2629 N N . GLU A 1 332 ? 51.503 -24.341 16.390 1.00 36.18 332 GLU A N 1
ATOM 2630 C CA . GLU A 1 332 ? 50.106 -24.490 16.789 1.00 37.81 332 GLU A CA 1
ATOM 2631 C C . GLU A 1 332 ? 49.188 -23.665 15.899 1.00 39.91 332 GLU A C 1
ATOM 2632 O O . GLU A 1 332 ? 48.131 -24.142 15.469 1.00 43.09 332 GLU A O 1
ATOM 2638 N N . PHE A 1 333 ? 49.576 -22.427 15.613 1.00 37.60 333 PHE A N 1
ATOM 2639 C CA . PHE A 1 333 ? 48.779 -21.501 14.825 1.00 40.61 333 PHE A CA 1
ATOM 2640 C C . PHE A 1 333 ? 49.592 -21.050 13.620 1.00 52.95 333 PHE A C 1
ATOM 2641 O O . PHE A 1 333 ? 50.767 -20.695 13.751 1.00 69.78 333 PHE A O 1
ATOM 2649 N N . GLY A 1 334 ? 48.945 -21.048 12.454 1.00 44.84 334 GLY A N 1
ATOM 2650 C CA . GLY A 1 334 ? 49.641 -21.000 11.177 1.00 39.98 334 GLY A CA 1
ATOM 2651 C C . GLY A 1 334 ? 50.574 -19.823 10.979 1.00 37.87 334 GLY A C 1
ATOM 2652 O O . GLY A 1 334 ? 51.511 -19.922 10.180 1.00 39.36 334 GLY A O 1
ATOM 2653 N N . SER A 1 335 ? 50.353 -18.713 11.680 1.00 33.17 335 SER A N 1
ATOM 2654 C CA . SER A 1 335 ? 51.104 -17.504 11.366 1.00 31.23 335 SER A CA 1
ATOM 2655 C C . SER A 1 335 ? 51.158 -16.581 12.577 1.00 32.21 335 SER A C 1
ATOM 2656 O O . SER A 1 335 ? 50.419 -16.745 13.551 1.00 38.40 335 SER A O 1
ATOM 2659 N N . GLU A 1 336 ? 52.047 -15.587 12.482 1.00 27.75 336 GLU A N 1
ATOM 2660 C CA . GLU A 1 336 ? 52.263 -14.645 13.578 1.00 31.23 336 GLU A CA 1
ATOM 2661 C C . GLU A 1 336 ? 51.119 -13.644 13.695 1.00 30.16 336 GLU A C 1
ATOM 2662 O O . GLU A 1 336 ? 50.703 -13.297 14.806 1.00 26.91 336 GLU A O 1
ATOM 2668 N N . ILE A 1 337 ? 50.601 -13.167 12.560 1.00 26.12 337 ILE A N 1
ATOM 2669 C CA . ILE A 1 337 ? 49.513 -12.194 12.588 1.00 26.02 337 ILE A CA 1
ATOM 2670 C C . ILE A 1 337 ? 48.257 -12.792 13.211 1.00 29.55 337 ILE A C 1
ATOM 2671 O O . ILE A 1 337 ? 47.522 -12.097 13.925 1.00 34.42 337 ILE A O 1
ATOM 2676 N N . ARG A 1 338 ? 47.998 -14.082 12.981 1.00 27.12 338 ARG A N 1
ATOM 2677 C CA . ARG A 1 338 ? 46.849 -14.723 13.614 1.00 27.53 338 ARG A CA 1
ATOM 2678 C C . ARG A 1 338 ? 46.964 -14.679 15.132 1.00 28.79 338 ARG A C 1
ATOM 2679 O O . ARG A 1 338 ? 45.974 -14.434 15.831 1.00 31.71 338 ARG A O 1
ATOM 2687 N N . VAL A 1 339 ? 48.167 -14.909 15.660 1.00 25.98 339 VAL A N 1
ATOM 2688 C CA . VAL A 1 339 ? 48.373 -14.838 17.103 1.00 25.33 339 VAL A CA 1
ATOM 2689 C C . VAL A 1 339 ? 48.234 -13.401 17.593 1.00 32.94 339 VAL A C 1
ATOM 2690 O O . VAL A 1 339 ? 47.695 -13.148 18.677 1.00 32.17 339 VAL A O 1
ATOM 2694 N N . LEU A 1 340 ? 48.701 -12.437 16.797 1.00 27.77 340 LEU A N 1
ATOM 2695 C CA . LEU A 1 340 ? 48.753 -11.056 17.264 1.00 23.58 340 LEU A CA 1
ATOM 2696 C C . LEU A 1 340 ? 47.377 -10.401 17.292 1.00 24.07 340 LEU A C 1
ATOM 2697 O O . LEU A 1 340 ? 47.118 -9.557 18.158 1.00 28.73 340 LEU A O 1
ATOM 2702 N N . ILE A 1 341 ? 46.482 -10.769 16.372 1.00 26.99 341 ILE A N 1
ATOM 2703 C CA . ILE A 1 341 ? 45.242 -10.038 16.152 1.00 30.20 341 ILE A CA 1
ATOM 2704 C C . ILE A 1 341 ? 44.010 -10.917 16.330 1.00 32.85 341 ILE A C 1
ATOM 2705 O O . ILE A 1 341 ? 43.026 -10.492 16.947 1.00 39.28 341 ILE A O 1
ATOM 2710 N N . ASP A 1 342 ? 44.037 -12.144 15.813 1.00 31.93 342 ASP A N 1
ATOM 2711 C CA . ASP A 1 342 ? 42.817 -12.928 15.663 1.00 34.16 342 ASP A CA 1
ATOM 2712 C C . ASP A 1 342 ? 42.592 -13.961 16.760 1.00 31.83 342 ASP A C 1
ATOM 2713 O O . ASP A 1 342 ? 41.436 -14.234 17.100 1.00 33.00 342 ASP A O 1
ATOM 2718 N N . LEU A 1 343 ? 43.648 -14.541 17.317 1.00 33.49 343 LEU A N 1
ATOM 2719 C CA . LEU A 1 343 ? 43.474 -15.586 18.316 1.00 34.15 343 LEU A CA 1
ATOM 2720 C C . LEU A 1 343 ? 42.814 -15.020 19.571 1.00 33.44 343 LEU A C 1
ATOM 2721 O O . LEU A 1 343 ? 43.129 -13.899 19.988 1.00 39.58 343 LEU A O 1
ATOM 2726 N N . PRO A 1 344 ? 41.894 -15.758 20.192 1.00 32.87 344 PRO A N 1
ATOM 2727 C CA . PRO A 1 344 ? 41.417 -15.362 21.521 1.00 33.97 344 PRO A CA 1
ATOM 2728 C C . PRO A 1 344 ? 42.548 -15.440 22.534 1.00 34.62 344 PRO A C 1
ATOM 2729 O O . PRO A 1 344 ? 43.475 -16.242 22.400 1.00 35.81 344 PRO A O 1
ATOM 2733 N N . ILE A 1 345 ? 42.465 -14.586 23.557 1.00 33.86 345 ILE A N 1
ATOM 2734 C CA . ILE A 1 345 ? 43.514 -14.538 24.574 1.00 31.12 345 ILE A CA 1
ATOM 2735 C C . ILE A 1 345 ? 43.649 -15.887 25.268 1.00 33.64 345 ILE A C 1
ATOM 2736 O O . ILE A 1 345 ? 44.757 -16.321 25.607 1.00 33.82 345 ILE A O 1
ATOM 2741 N N . GLU A 1 346 ? 42.525 -16.577 25.476 1.00 37.74 346 GLU A N 1
ATOM 2742 C CA . GLU A 1 346 ? 42.560 -17.877 26.138 1.00 42.78 346 GLU A CA 1
ATOM 2743 C C . GLU A 1 346 ? 43.342 -18.900 25.325 1.00 42.28 346 GLU A C 1
ATOM 2744 O O . GLU A 1 346 ? 44.018 -19.763 25.897 1.00 45.38 346 GLU A O 1
ATOM 2750 N N . SER A 1 347 ? 43.264 -18.823 23.994 1.00 40.19 347 SER A N 1
ATOM 2751 C CA . SER A 1 347 ? 44.007 -19.760 23.157 1.00 34.97 347 SER A CA 1
ATOM 2752 C C . SER A 1 347 ? 45.500 -19.450 23.172 1.00 38.16 347 SER A C 1
ATOM 2753 O O . SER A 1 347 ? 46.329 -20.368 23.169 1.00 36.74 347 SER A O 1
ATOM 2756 N N . ILE A 1 348 ? 45.861 -18.164 23.182 1.00 36.82 348 ILE A N 1
ATOM 2757 C CA . ILE A 1 348 ? 47.266 -17.790 23.321 1.00 35.19 348 ILE A CA 1
ATOM 2758 C C . ILE A 1 348 ? 47.807 -18.268 24.662 1.00 38.36 348 ILE A C 1
ATOM 2759 O O . ILE A 1 348 ? 48.972 -18.672 24.773 1.00 42.27 348 ILE A O 1
ATOM 2764 N N . ALA A 1 349 ? 46.966 -18.240 25.700 1.00 37.16 349 ALA A N 1
ATOM 2765 C CA . ALA A 1 349 ? 47.394 -18.679 27.024 1.00 39.18 349 ALA A CA 1
ATOM 2766 C C . ALA A 1 349 ? 47.702 -20.169 27.055 1.00 41.19 349 ALA A C 1
ATOM 2767 O O . ALA A 1 349 ? 48.529 -20.610 27.861 1.00 42.20 349 ALA A O 1
ATOM 2769 N N . SER A 1 350 ? 47.051 -20.956 26.192 1.00 38.82 350 SER A N 1
ATOM 2770 C CA . SER A 1 350 ? 47.327 -22.387 26.123 1.00 43.70 350 SER A CA 1
ATOM 2771 C C . SER A 1 350 ? 48.794 -22.677 25.837 1.00 43.13 350 SER A C 1
ATOM 2772 O O . SER A 1 350 ? 49.277 -23.764 26.171 1.00 46.75 350 SER A O 1
ATOM 2775 N N . VAL A 1 351 ? 49.509 -21.734 25.231 1.00 38.16 351 VAL A N 1
ATOM 2776 C CA . VAL A 1 351 ? 50.932 -21.881 24.971 1.00 36.30 351 VAL A CA 1
ATOM 2777 C C . VAL A 1 351 ? 51.772 -21.130 25.998 1.00 38.75 351 VAL A C 1
ATOM 2778 O O . VAL A 1 351 ? 52.766 -21.661 26.495 1.00 46.11 351 VAL A O 1
ATOM 2782 N N . HIS A 1 352 ? 51.385 -19.901 26.336 1.00 29.97 352 HIS A N 1
ATOM 2783 C CA . HIS A 1 352 ? 52.118 -19.127 27.337 1.00 32.98 352 HIS A CA 1
ATOM 2784 C C . HIS A 1 352 ? 51.191 -18.067 27.909 1.00 38.21 352 HIS A C 1
ATOM 2785 O O . HIS A 1 352 ? 50.711 -17.201 27.170 1.00 38.59 352 HIS A O 1
ATOM 2792 N N . GLU A 1 353 ? 50.944 -18.135 29.221 1.00 39.13 353 GLU A N 1
ATOM 2793 C CA . GLU A 1 353 ? 50.044 -17.184 29.866 1.00 42.02 353 GLU A CA 1
ATOM 2794 C C . GLU A 1 353 ? 50.611 -15.769 29.834 1.00 40.94 353 GLU A C 1
ATOM 2795 O O . GLU A 1 353 ? 49.863 -14.798 29.671 1.00 43.04 353 GLU A O 1
ATOM 2801 N N . GLY A 1 354 ? 51.930 -15.634 29.990 1.00 36.39 354 GLY A N 1
ATOM 2802 C CA . GLY A 1 354 ? 52.532 -14.312 29.997 1.00 32.42 354 GLY A CA 1
ATOM 2803 C C . GLY A 1 354 ? 52.460 -13.628 28.645 1.00 34.98 354 GLY A C 1
ATOM 2804 O O . GLY A 1 354 ? 52.198 -12.425 28.561 1.00 33.16 354 GLY A O 1
ATOM 2805 N N . VAL A 1 355 ? 52.694 -14.383 27.568 1.00 31.65 355 VAL A N 1
ATOM 2806 C CA . VAL A 1 355 ? 52.538 -13.831 26.226 1.00 31.87 355 VAL A CA 1
ATOM 2807 C C . VAL A 1 355 ? 51.087 -13.448 25.969 1.00 34.96 355 VAL A C 1
ATOM 2808 O O . VAL A 1 355 ? 50.809 -12.461 25.276 1.00 32.81 355 VAL A O 1
ATOM 2812 N N . ALA A 1 356 ? 50.142 -14.207 26.528 1.00 32.92 356 ALA A N 1
ATOM 2813 C CA . ALA A 1 356 ? 48.728 -13.897 26.338 1.00 31.24 356 ALA A CA 1
ATOM 2814 C C . ALA A 1 356 ? 48.368 -12.559 26.973 1.00 36.97 356 ALA A C 1
ATOM 2815 O O . ALA A 1 356 ? 47.662 -11.743 26.369 1.00 37.46 356 ALA A O 1
ATOM 2817 N N . LYS A 1 357 ? 48.840 -12.322 28.199 1.00 39.70 357 LYS A N 1
ATOM 2818 C CA . LYS A 1 357 ? 48.557 -11.055 28.867 1.00 41.77 357 LYS A CA 1
ATOM 2819 C C . LYS A 1 357 ? 49.200 -9.885 28.133 1.00 39.30 357 LYS A C 1
ATOM 2820 O O . LYS A 1 357 ? 48.595 -8.814 28.012 1.00 38.26 357 LYS A O 1
ATOM 2826 N N . ALA A 1 358 ? 50.424 -10.073 27.636 1.00 34.28 358 ALA A N 1
ATOM 2827 C CA . ALA A 1 358 ? 51.097 -9.012 26.895 1.00 30.47 358 ALA A CA 1
ATOM 2828 C C . ALA A 1 358 ? 50.310 -8.627 25.649 1.00 31.37 358 ALA A C 1
ATOM 2829 O O . ALA A 1 358 ? 50.101 -7.440 25.372 1.00 35.18 358 ALA A O 1
ATOM 2831 N N . ILE A 1 359 ? 49.862 -9.624 24.886 1.00 27.56 359 ILE A N 1
ATOM 2832 C CA . ILE A 1 359 ? 49.129 -9.350 23.655 1.00 29.12 359 ILE A CA 1
ATOM 2833 C C . ILE A 1 359 ? 47.783 -8.706 23.962 1.00 33.41 359 ILE A C 1
ATOM 2834 O O . ILE A 1 359 ? 47.337 -7.800 23.247 1.00 33.45 359 ILE A O 1
ATOM 2839 N N . TRP A 1 360 ? 47.121 -9.148 25.035 1.00 32.67 360 TRP A N 1
ATOM 2840 C CA . TRP A 1 360 ? 45.883 -8.496 25.450 1.00 30.81 360 TRP A CA 1
ATOM 2841 C C . TRP A 1 360 ? 46.119 -7.027 25.771 1.00 32.88 360 TRP A C 1
ATOM 2842 O O . TRP A 1 360 ? 45.294 -6.169 25.437 1.00 36.24 360 TRP A O 1
ATOM 2853 N N . ALA A 1 361 ? 47.245 -6.719 26.421 1.00 33.47 361 ALA A N 1
ATOM 2854 C CA . ALA A 1 361 ? 47.559 -5.330 26.740 1.00 34.45 361 ALA A CA 1
ATOM 2855 C C . ALA A 1 361 ? 47.782 -4.512 25.474 1.00 33.02 361 ALA A C 1
ATOM 2856 O O . ALA A 1 361 ? 47.410 -3.334 25.415 1.00 34.50 361 ALA A O 1
ATOM 2858 N N . TYR A 1 362 ? 48.387 -5.121 24.451 1.00 31.95 362 TYR A N 1
ATOM 2859 C CA . TYR A 1 362 ? 48.566 -4.433 23.176 1.00 34.57 362 TYR A CA 1
ATOM 2860 C C . TYR A 1 362 ? 47.224 -4.137 22.519 1.00 32.01 362 TYR A C 1
ATOM 2861 O O . TYR A 1 362 ? 46.976 -3.015 22.062 1.00 31.54 362 TYR A O 1
ATOM 2870 N N . ARG A 1 363 ? 46.340 -5.137 22.463 1.00 28.95 363 ARG A N 1
ATOM 2871 C CA . ARG A 1 363 ? 45.065 -4.965 21.774 1.00 30.55 363 ARG A CA 1
ATOM 2872 C C . ARG A 1 363 ? 44.164 -3.960 22.478 1.00 33.23 363 ARG A C 1
ATOM 2873 O O . ARG A 1 363 ? 43.340 -3.309 21.826 1.00 39.70 363 ARG A O 1
ATOM 2881 N N . ASN A 1 364 ? 44.291 -3.826 23.797 1.00 30.91 364 ASN A N 1
ATOM 2882 C CA . ASN A 1 364 ? 43.410 -2.968 24.578 1.00 32.19 364 ASN A CA 1
ATOM 2883 C C . ASN A 1 364 ? 44.103 -1.706 25.073 1.00 34.98 364 ASN A C 1
ATOM 2884 O O . ASN A 1 364 ? 43.523 -0.968 25.877 1.00 33.84 364 ASN A O 1
ATOM 2889 N N . ASN A 1 365 ? 45.327 -1.444 24.612 1.00 33.36 365 ASN A N 1
ATOM 2890 C CA . ASN A 1 365 ? 46.069 -0.230 24.951 1.00 41.46 365 ASN A CA 1
ATOM 2891 C C . ASN A 1 365 ? 46.178 -0.054 26.466 1.00 42.13 365 ASN A C 1
ATOM 2892 O O . ASN A 1 365 ? 45.936 1.023 27.016 1.00 46.02 365 ASN A O 1
ATOM 2897 N N . LYS A 1 366 ? 46.548 -1.138 27.145 1.00 35.88 366 LYS A N 1
ATOM 2898 C CA . LYS A 1 366 ? 46.722 -1.132 28.591 1.00 37.13 366 LYS A CA 1
ATOM 2899 C C . LYS A 1 366 ? 48.185 -1.100 29.014 1.00 32.93 366 LYS A C 1
ATOM 2900 O O . LYS A 1 366 ? 48.468 -1.080 30.216 1.00 36.25 366 LYS A O 1
ATOM 2906 N N . LEU A 1 367 ? 49.113 -1.099 28.063 1.00 33.25 367 LEU A N 1
ATOM 2907 C CA . LEU A 1 367 ? 50.528 -1.032 28.391 1.00 28.45 367 LEU A CA 1
ATOM 2908 C C . LEU A 1 367 ? 50.882 0.337 28.958 1.00 30.60 367 LEU A C 1
ATOM 2909 O O . LEU A 1 367 ? 50.262 1.350 28.626 1.00 31.81 367 LEU A O 1
ATOM 2914 N N . ILE A 1 368 ? 51.889 0.356 29.825 1.00 36.07 368 ILE A N 1
ATOM 2915 C CA . ILE A 1 368 ? 52.425 1.596 30.369 1.00 41.54 368 ILE A CA 1
ATOM 2916 C C . ILE A 1 368 ? 53.622 2.002 29.523 1.00 39.74 368 ILE A C 1
ATOM 2917 O O . ILE A 1 368 ? 54.551 1.209 29.321 1.00 34.68 368 ILE A O 1
ATOM 2922 N N . ILE A 1 369 ? 53.587 3.228 29.008 1.00 44.29 369 ILE A N 1
ATOM 2923 C CA . ILE A 1 369 ? 54.508 3.670 27.970 1.00 44.80 369 ILE A CA 1
ATOM 2924 C C . ILE A 1 369 ? 55.308 4.866 28.473 1.00 42.76 369 ILE A C 1
ATOM 2925 O O . ILE A 1 369 ? 54.735 5.856 28.954 1.00 40.90 369 ILE A O 1
ATOM 2930 N N . VAL A 1 370 ? 56.629 4.781 28.339 1.00 39.50 370 VAL A N 1
ATOM 2931 C CA . VAL A 1 370 ? 57.511 5.938 28.440 1.00 37.65 370 VAL A CA 1
ATOM 2932 C C . VAL A 1 370 ? 57.845 6.367 27.012 1.00 33.90 370 VAL A C 1
ATOM 2933 O O . VAL A 1 370 ? 58.521 5.611 26.297 1.00 32.25 370 VAL A O 1
ATOM 2937 N N . PRO A 1 371 ? 57.390 7.531 26.558 1.00 33.11 371 PRO A N 1
ATOM 2938 C CA . PRO A 1 371 ? 57.546 7.883 25.143 1.00 30.12 371 PRO A CA 1
ATOM 2939 C C . PRO A 1 371 ? 59.000 8.088 24.750 1.00 34.41 371 PRO A C 1
ATOM 2940 O O . PRO A 1 371 ? 59.855 8.420 25.574 1.00 26.64 371 PRO A O 1
ATOM 2944 N N . GLY A 1 372 ? 59.272 7.885 23.461 1.00 30.50 372 GLY A N 1
ATOM 2945 C CA . GLY A 1 372 ? 60.599 8.108 22.937 1.00 27.05 372 GLY A CA 1
ATOM 2946 C C . GLY A 1 372 ? 60.815 9.545 22.513 1.00 30.49 372 GLY A C 1
ATOM 2947 O O . GLY A 1 372 ? 59.894 10.358 22.450 1.00 28.31 372 GLY A O 1
ATOM 2948 N N . GLY A 1 373 ? 62.070 9.862 22.211 1.00 30.48 373 GLY A N 1
ATOM 2949 C CA . GLY A 1 373 ? 62.420 11.210 21.813 1.00 28.04 373 GLY A CA 1
ATOM 2950 C C . GLY A 1 373 ? 63.915 11.455 21.795 1.00 29.19 373 GLY A C 1
ATOM 2951 O O . GLY A 1 373 ? 64.665 10.786 22.510 1.00 30.92 373 GLY A O 1
ATOM 2952 N N . GLY A 1 374 ? 64.360 12.400 20.970 1.00 31.16 374 GLY A N 1
ATOM 2953 C CA . GLY A 1 374 ? 65.765 12.755 20.892 1.00 31.47 374 GLY A CA 1
ATOM 2954 C C . GLY A 1 374 ? 66.702 11.677 20.392 1.00 33.10 374 GLY A C 1
ATOM 2955 O O . GLY A 1 374 ? 67.917 11.833 20.530 1.00 34.02 374 GLY A O 1
ATOM 2956 N N . GLY A 1 375 ? 66.190 10.587 19.816 1.00 33.71 375 GLY A N 1
ATOM 2957 C CA . GLY A 1 375 ? 67.037 9.504 19.350 1.00 30.07 375 GLY A CA 1
ATOM 2958 C C . GLY A 1 375 ? 66.984 8.238 20.178 1.00 35.46 375 GLY A C 1
ATOM 2959 O O . GLY A 1 375 ? 67.626 7.248 19.805 1.00 34.10 375 GLY A O 1
ATOM 2960 N N . LYS A 1 376 ? 66.240 8.231 21.279 1.00 37.29 376 LYS A N 1
ATOM 2961 C CA . LYS A 1 376 ? 66.129 7.076 22.158 1.00 37.64 376 LYS A CA 1
ATOM 2962 C C . LYS A 1 376 ? 64.720 6.512 22.065 1.00 35.66 376 LYS A C 1
ATOM 2963 O O . LYS A 1 376 ? 63.738 7.256 22.171 1.00 32.98 376 LYS A O 1
ATOM 2969 N N . TYR A 1 377 ? 64.626 5.202 21.863 1.00 32.80 377 TYR A N 1
ATOM 2970 C CA . TYR A 1 377 ? 63.329 4.558 21.754 1.00 30.40 377 TYR A CA 1
ATOM 2971 C C . TYR A 1 377 ? 62.591 4.595 23.089 1.00 27.60 377 TYR A C 1
ATOM 2972 O O . TYR A 1 377 ? 63.186 4.726 24.163 1.00 26.18 377 TYR A O 1
ATOM 2981 N N . GLY A 1 378 ? 61.273 4.471 23.006 1.00 27.88 378 GLY A N 1
ATOM 2982 C CA . GLY A 1 378 ? 60.444 4.468 24.187 1.00 28.46 378 GLY A CA 1
ATOM 2983 C C . GLY A 1 378 ? 60.571 3.174 24.969 1.00 31.68 378 GLY A C 1
ATOM 2984 O O . GLY A 1 378 ? 61.237 2.218 24.572 1.00 35.91 378 GLY A O 1
ATOM 2985 N N . GLU A 1 379 ? 59.904 3.152 26.119 1.00 38.37 379 GLU A N 1
ATOM 2986 C CA . GLU A 1 379 ? 59.890 1.990 26.993 1.00 34.91 379 GLU A CA 1
ATOM 2987 C C . GLU A 1 379 ? 58.466 1.479 27.159 1.00 38.03 379 GLU A C 1
ATOM 2988 O O . GLU A 1 379 ? 57.498 2.239 27.061 1.00 44.85 379 GLU A O 1
ATOM 2994 N N . ILE A 1 380 ? 58.350 0.178 27.415 1.00 39.04 380 ILE A N 1
ATOM 2995 C CA . ILE A 1 380 ? 57.064 -0.493 27.525 1.00 41.23 380 ILE A CA 1
ATOM 2996 C C . ILE A 1 380 ? 57.047 -1.299 28.816 1.00 42.03 380 ILE A C 1
ATOM 2997 O O . ILE A 1 380 ? 58.084 -1.781 29.283 1.00 43.64 380 ILE A O 1
ATOM 3002 N N . ARG A 1 381 ? 55.860 -1.429 29.406 1.00 42.20 381 ARG A N 1
ATOM 3003 C CA . ARG A 1 381 ? 55.720 -2.165 30.654 1.00 40.61 381 ARG A CA 1
ATOM 3004 C C . ARG A 1 381 ? 54.271 -2.595 30.821 1.00 39.41 381 ARG A C 1
ATOM 3005 O O . ARG A 1 381 ? 53.350 -1.833 30.515 1.00 41.71 381 ARG A O 1
ATOM 3013 N N . ILE A 1 382 ? 54.083 -3.819 31.304 1.00 38.02 382 ILE A N 1
ATOM 3014 C CA . ILE A 1 382 ? 52.755 -4.368 31.563 1.00 38.74 382 ILE A CA 1
ATOM 3015 C C . ILE A 1 382 ? 52.382 -4.057 33.008 1.00 37.23 382 ILE A C 1
ATOM 3016 O O . ILE A 1 382 ? 53.153 -4.375 33.926 1.00 40.85 382 ILE A O 1
ATOM 3021 N N . PRO A 1 383 ? 51.228 -3.437 33.256 1.00 36.54 383 PRO A N 1
ATOM 3022 C CA . PRO A 1 383 ? 50.890 -3.031 34.626 1.00 38.31 383 PRO A CA 1
ATOM 3023 C C . PRO A 1 383 ? 50.764 -4.223 35.562 1.00 42.42 383 PRO A C 1
ATOM 3024 O O . PRO A 1 383 ? 50.473 -5.347 35.144 1.00 45.96 383 PRO A O 1
ATOM 3028 N N . GLU A 1 384 ? 50.993 -3.956 36.852 1.00 45.83 384 GLU A N 1
ATOM 3029 C CA . GLU A 1 384 ? 51.035 -5.025 37.846 1.00 45.82 384 GLU A CA 1
ATOM 3030 C C . GLU A 1 384 ? 49.696 -5.741 37.959 1.00 43.56 384 GLU A C 1
ATOM 3031 O O . GLU A 1 384 ? 49.653 -6.959 38.168 1.00 45.38 384 GLU A O 1
ATOM 3037 N N . GLU A 1 385 ? 48.591 -5.002 37.829 1.00 39.84 385 GLU A N 1
ATOM 3038 C CA . GLU A 1 385 ? 47.274 -5.616 37.956 1.00 38.37 385 GLU A CA 1
ATOM 3039 C C . GLU A 1 385 ? 47.051 -6.696 36.905 1.00 45.23 385 GLU A C 1
ATOM 3040 O O . GLU A 1 385 ? 46.316 -7.659 37.152 1.00 47.56 385 GLU A O 1
ATOM 3046 N N . ILE A 1 386 ? 47.676 -6.559 35.736 1.00 42.33 386 ILE A N 1
ATOM 3047 C CA . ILE A 1 386 ? 47.494 -7.543 34.675 1.00 38.77 386 ILE A CA 1
ATOM 3048 C C . ILE A 1 386 ? 48.311 -8.798 34.953 1.00 41.32 386 ILE A C 1
ATOM 3049 O O . ILE A 1 386 ? 47.837 -9.920 34.736 1.00 40.77 386 ILE A O 1
ATOM 3054 N N . LEU A 1 387 ? 49.541 -8.633 35.444 1.00 42.27 387 LEU A N 1
ATOM 3055 C CA . LEU A 1 387 ? 50.394 -9.787 35.708 1.00 43.71 387 LEU A CA 1
ATOM 3056 C C . LEU A 1 387 ? 49.792 -10.690 36.778 1.00 47.27 387 LEU A C 1
ATOM 3057 O O . LEU A 1 387 ? 49.884 -11.920 36.687 1.00 53.30 387 LEU A O 1
ATOM 3062 N N . LYS A 1 388 ? 49.164 -10.101 37.796 1.00 46.32 388 LYS A N 1
ATOM 3063 C CA . LYS A 1 388 ? 48.577 -10.878 38.879 1.00 47.93 388 LYS A CA 1
ATOM 3064 C C . LYS A 1 388 ? 47.188 -11.409 38.554 1.00 44.71 388 LYS A C 1
ATOM 3065 O O . LYS A 1 388 ? 46.693 -12.279 39.277 1.00 50.34 388 LYS A O 1
ATOM 3071 N N . ALA A 1 389 ? 46.550 -10.916 37.496 1.00 41.27 389 ALA A N 1
ATOM 3072 C CA . ALA A 1 389 ? 45.166 -11.268 37.221 1.00 44.14 389 ALA A CA 1
ATOM 3073 C C . ALA A 1 389 ? 45.064 -12.614 36.515 1.00 43.18 389 ALA A C 1
ATOM 3074 O O . ALA A 1 389 ? 45.998 -13.065 35.845 1.00 43.76 389 ALA A O 1
ATOM 3076 N N . LYS A 1 390 ? 43.914 -13.260 36.683 1.00 41.61 390 LYS A N 1
ATOM 3077 C CA . LYS A 1 390 ? 43.585 -14.431 35.888 1.00 37.35 390 LYS A CA 1
ATOM 3078 C C . LYS A 1 390 ? 43.166 -13.994 34.489 1.00 39.66 390 LYS A C 1
ATOM 3079 O O . LYS A 1 390 ? 42.653 -12.889 34.292 1.00 41.72 390 LYS A O 1
ATOM 3085 N N . ILE A 1 391 ? 43.397 -14.875 33.513 1.00 40.19 391 ILE A N 1
ATOM 3086 C CA . ILE A 1 391 ? 43.116 -14.538 32.118 1.00 45.09 391 ILE A CA 1
ATOM 3087 C C . ILE A 1 391 ? 41.649 -14.164 31.938 1.00 49.94 391 ILE A C 1
ATOM 3088 O O . ILE A 1 391 ? 41.314 -13.252 31.172 1.00 54.46 391 ILE A O 1
ATOM 3093 N N . GLU A 1 392 ? 40.753 -14.842 32.659 1.00 48.25 392 GLU A N 1
ATOM 3094 C CA . GLU A 1 392 ? 39.326 -14.599 32.490 1.00 48.23 392 GLU A CA 1
ATOM 3095 C C . GLU A 1 392 ? 38.875 -13.266 33.078 1.00 44.06 392 GLU A C 1
ATOM 3096 O O . GLU A 1 392 ? 37.794 -12.784 32.720 1.00 44.71 392 GLU A O 1
ATOM 3102 N N . ASP A 1 393 ? 39.666 -12.659 33.961 1.00 40.32 393 ASP A N 1
ATOM 3103 C CA . ASP A 1 393 ? 39.281 -11.427 34.637 1.00 40.80 393 ASP A CA 1
ATOM 3104 C C . ASP A 1 393 ? 39.908 -10.182 34.019 1.00 40.92 393 ASP A C 1
ATOM 3105 O O . ASP A 1 393 ? 39.740 -9.087 34.564 1.00 42.33 393 ASP A O 1
ATOM 3110 N N . LEU A 1 394 ? 40.617 -10.322 32.894 1.00 37.90 394 LEU A N 1
ATOM 3111 C CA . LEU A 1 394 ? 41.385 -9.202 32.354 1.00 43.80 394 LEU A CA 1
ATOM 3112 C C . LEU A 1 394 ? 40.488 -8.025 31.986 1.00 46.39 394 LEU A C 1
ATOM 3113 O O . LEU A 1 394 ? 40.865 -6.864 32.185 1.00 47.76 394 LEU A O 1
ATOM 3118 N N . ASN A 1 395 ? 39.293 -8.301 31.458 1.00 45.38 395 ASN A N 1
ATOM 3119 C CA . ASN A 1 395 ? 38.388 -7.223 31.075 1.00 42.65 395 ASN A CA 1
ATOM 3120 C C . ASN A 1 395 ? 37.761 -6.530 32.277 1.00 40.62 395 ASN A C 1
ATOM 3121 O O . ASN A 1 395 ? 37.297 -5.392 32.144 1.00 44.82 395 ASN A O 1
ATOM 3126 N N . SER A 1 396 ? 37.744 -7.176 33.442 1.00 39.42 396 SER A N 1
ATOM 3127 C CA . SER A 1 396 ? 37.121 -6.606 34.629 1.00 44.96 396 SER A CA 1
ATOM 3128 C C . SER A 1 396 ? 38.102 -5.855 35.519 1.00 48.84 396 SER A C 1
ATOM 3129 O O . SER A 1 396 ? 37.666 -5.133 36.423 1.00 52.90 396 SER A O 1
ATOM 3132 N N . ILE A 1 397 ? 39.406 -6.004 35.288 1.00 47.13 397 ILE A N 1
ATOM 3133 C CA . ILE A 1 397 ? 40.402 -5.338 36.121 1.00 51.92 397 ILE A CA 1
ATOM 3134 C C . ILE A 1 397 ? 40.373 -3.838 35.858 1.00 53.30 397 ILE A C 1
ATOM 3135 O O . ILE A 1 397 ? 40.368 -3.393 34.701 1.00 56.10 397 ILE A O 1
ATOM 3140 N N . GLU A 1 398 ? 40.354 -3.052 36.934 1.00 53.21 398 GLU A N 1
ATOM 3141 C CA . GLU A 1 398 ? 40.505 -1.605 36.842 1.00 53.51 398 GLU A CA 1
ATOM 3142 C C . GLU A 1 398 ? 41.982 -1.249 36.930 1.00 54.83 398 GLU A C 1
ATOM 3143 O O . GLU A 1 398 ? 42.711 -1.768 37.782 1.00 53.47 398 GLU A O 1
ATOM 3149 N N . ILE A 1 399 ? 42.415 -0.360 36.047 1.00 58.41 399 ILE A N 1
ATOM 3150 C CA . ILE A 1 399 ? 43.830 -0.149 35.789 1.00 64.90 399 ILE A CA 1
ATOM 3151 C C . ILE A 1 399 ? 44.299 1.157 36.430 1.00 74.59 399 ILE A C 1
ATOM 3152 O O . ILE A 1 399 ? 43.511 2.069 36.707 1.00 73.56 399 ILE A O 1
ATOM 3157 N N . SER A 1 400 ? 45.610 1.215 36.689 1.00 84.33 400 SER A N 1
ATOM 3158 C CA . SER A 1 400 ? 46.345 2.360 37.254 1.00 92.05 400 SER A CA 1
ATOM 3159 C C . SER A 1 400 ? 46.237 2.382 38.782 1.00 94.78 400 SER A C 1
ATOM 3160 O O . SER A 1 400 ? 47.135 1.896 39.479 1.00 94.81 400 SER A O 1
ATOM 3164 N N . MET B 1 1 ? 38.788 4.236 -35.613 1.00 53.22 1 MET B N 1
ATOM 3165 C CA . MET B 1 1 ? 37.375 4.085 -35.948 1.00 53.50 1 MET B CA 1
ATOM 3166 C C . MET B 1 1 ? 36.513 5.062 -35.151 1.00 49.76 1 MET B C 1
ATOM 3167 O O . MET B 1 1 ? 36.561 5.083 -33.920 1.00 48.81 1 MET B O 1
ATOM 3172 N N . VAL B 1 2 ? 35.723 5.865 -35.862 1.00 48.42 2 VAL B N 1
ATOM 3173 C CA . VAL B 1 2 ? 34.873 6.885 -35.257 1.00 45.40 2 VAL B CA 1
ATOM 3174 C C . VAL B 1 2 ? 33.433 6.388 -35.271 1.00 45.61 2 VAL B C 1
ATOM 3175 O O . VAL B 1 2 ? 32.919 5.987 -36.320 1.00 48.88 2 VAL B O 1
ATOM 3179 N N . VAL B 1 3 ? 32.782 6.385 -34.108 1.00 43.70 3 VAL B N 1
ATOM 3180 C CA . VAL B 1 3 ? 31.380 5.991 -34.006 1.00 48.76 3 VAL B CA 1
ATOM 3181 C C . VAL B 1 3 ? 30.656 6.966 -33.086 1.00 46.30 3 VAL B C 1
ATOM 3182 O O . VAL B 1 3 ? 31.234 7.483 -32.128 1.00 46.41 3 VAL B O 1
ATOM 3186 N N . ASP B 1 4 ? 29.374 7.181 -33.364 1.00 38.02 4 ASP B N 1
ATOM 3187 C CA . ASP B 1 4 ? 28.526 8.099 -32.620 1.00 38.46 4 ASP B CA 1
ATOM 3188 C C . ASP B 1 4 ? 27.493 7.298 -31.848 1.00 39.10 4 ASP B C 1
ATOM 3189 O O . ASP B 1 4 ? 26.818 6.436 -32.426 1.00 41.16 4 ASP B O 1
ATOM 3194 N N . GLY B 1 5 ? 27.373 7.589 -30.560 1.00 38.02 5 GLY B N 1
ATOM 3195 C CA . GLY B 1 5 ? 26.544 6.792 -29.669 1.00 36.48 5 GLY B CA 1
ATOM 3196 C C . GLY B 1 5 ? 25.625 7.620 -28.798 1.00 38.47 5 GLY B C 1
ATOM 3197 O O . GLY B 1 5 ? 26.012 8.668 -28.277 1.00 41.99 5 GLY B O 1
ATOM 3198 N N . ASP B 1 6 ? 24.404 7.120 -28.627 1.00 39.62 6 ASP B N 1
ATOM 3199 C CA . ASP B 1 6 ? 23.406 7.695 -27.730 1.00 33.60 6 ASP B CA 1
ATOM 3200 C C . ASP B 1 6 ? 23.040 6.616 -26.718 1.00 28.64 6 ASP B C 1
ATOM 3201 O O . ASP B 1 6 ? 22.429 5.604 -27.078 1.00 29.16 6 ASP B O 1
ATOM 3206 N N . LEU B 1 7 ? 23.404 6.832 -25.453 1.00 28.34 7 LEU B N 1
ATOM 3207 C CA . LEU B 1 7 ? 23.397 5.771 -24.453 1.00 31.11 7 LEU B CA 1
ATOM 3208 C C . LEU B 1 7 ? 22.275 5.896 -23.428 1.00 33.11 7 LEU B C 1
ATOM 3209 O O . LEU B 1 7 ? 22.249 5.125 -22.463 1.00 31.08 7 LEU B O 1
ATOM 3214 N N . HIS B 1 8 ? 21.348 6.836 -23.607 1.00 24.00 8 HIS B N 1
ATOM 3215 C CA . HIS B 1 8 ? 20.250 7.031 -22.658 1.00 26.38 8 HIS B CA 1
ATOM 3216 C C . HIS B 1 8 ? 18.964 7.234 -23.454 1.00 32.42 8 HIS B C 1
ATOM 3217 O O . HIS B 1 8 ? 18.711 8.326 -23.969 1.00 36.17 8 HIS B O 1
ATOM 3224 N N . ILE B 1 9 ? 18.158 6.178 -23.554 1.00 34.81 9 ILE B N 1
ATOM 3225 C CA . ILE B 1 9 ? 16.830 6.233 -24.146 1.00 35.55 9 ILE B CA 1
ATOM 3226 C C . ILE B 1 9 ? 15.884 5.432 -23.259 1.00 34.98 9 ILE B C 1
ATOM 3227 O O . ILE B 1 9 ? 16.268 4.933 -22.198 1.00 32.87 9 ILE B O 1
ATOM 3232 N N . HIS B 1 10 ? 14.635 5.304 -23.705 1.00 33.28 10 HIS B N 1
ATOM 3233 C CA . HIS B 1 10 ? 13.628 4.546 -22.978 1.00 31.59 10 HIS B CA 1
ATOM 3234 C C . HIS B 1 10 ? 12.790 3.740 -23.958 1.00 39.21 10 HIS B C 1
ATOM 3235 O O . HIS B 1 10 ? 12.592 4.140 -25.107 1.00 46.38 10 HIS B O 1
ATOM 3242 N N . SER B 1 11 ? 12.294 2.599 -23.488 1.00 35.05 11 SER B N 1
ATOM 3243 C CA . SER B 1 11 ? 11.517 1.698 -24.321 1.00 40.37 11 SER B CA 1
ATOM 3244 C C . SER B 1 11 ? 10.026 1.977 -24.162 1.00 40.59 11 SER B C 1
ATOM 3245 O O . SER B 1 11 ? 9.603 2.817 -23.364 1.00 42.43 11 SER B O 1
ATOM 3248 N N . HIS B 1 12 ? 9.211 1.245 -24.925 1.00 41.06 12 HIS B N 1
ATOM 3249 C CA . HIS B 1 12 ? 7.764 1.357 -24.797 1.00 43.82 12 HIS B CA 1
ATOM 3250 C C . HIS B 1 12 ? 7.257 0.873 -23.445 1.00 41.18 12 HIS B C 1
ATOM 3251 O O . HIS B 1 12 ? 6.083 1.095 -23.129 1.00 46.49 12 HIS B O 1
ATOM 3258 N N . TYR B 1 13 ? 8.105 0.222 -22.645 1.00 38.62 13 TYR B N 1
ATOM 3259 C CA . TYR B 1 13 ? 7.733 -0.143 -21.285 1.00 35.67 13 TYR B CA 1
ATOM 3260 C C . TYR B 1 13 ? 7.803 1.034 -20.323 1.00 33.70 13 TYR B C 1
ATOM 3261 O O . TYR B 1 13 ? 7.148 0.999 -19.275 1.00 37.77 13 TYR B O 1
ATOM 3270 N N . SER B 1 14 ? 8.578 2.067 -20.647 1.00 31.34 14 SER B N 1
ATOM 3271 C CA . SER B 1 14 ? 8.618 3.259 -19.818 1.00 36.28 14 SER B CA 1
ATOM 3272 C C . SER B 1 14 ? 7.335 4.070 -19.985 1.00 40.86 14 SER B C 1
ATOM 3273 O O . SER B 1 14 ? 6.565 3.886 -20.932 1.00 41.61 14 SER B O 1
ATOM 3276 N N . LYS B 1 15 ? 7.107 4.977 -19.040 1.00 43.47 15 LYS B N 1
ATOM 3277 C CA . LYS B 1 15 ? 5.912 5.807 -19.054 1.00 49.40 15 LYS B CA 1
ATOM 3278 C C . LYS B 1 15 ? 6.121 7.045 -19.916 1.00 48.60 15 LYS B C 1
ATOM 3279 O O . LYS B 1 15 ? 7.223 7.599 -19.974 1.00 46.68 15 LYS B O 1
ATOM 3285 N N . ALA B 1 16 ? 5.045 7.471 -20.584 1.00 51.17 16 ALA B N 1
ATOM 3286 C CA . ALA B 1 16 ? 5.068 8.619 -21.491 1.00 46.52 16 ALA B CA 1
ATOM 3287 C C . ALA B 1 16 ? 6.099 8.434 -22.601 1.00 43.89 16 ALA B C 1
ATOM 3288 O O . ALA B 1 16 ? 6.789 9.375 -22.998 1.00 48.36 16 ALA B O 1
ATOM 3290 N N . VAL B 1 17 ? 6.202 7.209 -23.110 1.00 39.60 17 VAL B N 1
ATOM 3291 C CA . VAL B 1 17 ? 7.123 6.875 -24.187 1.00 42.88 17 VAL B CA 1
ATOM 3292 C C . VAL B 1 17 ? 6.330 6.231 -25.315 1.00 45.73 17 VAL B C 1
ATOM 3293 O O . VAL B 1 17 ? 5.436 5.413 -25.070 1.00 53.15 17 VAL B O 1
ATOM 3297 N N . SER B 1 18 ? 6.655 6.610 -26.551 1.00 42.62 18 SER B N 1
ATOM 3298 C CA . SER B 1 18 ? 5.917 6.137 -27.714 1.00 48.20 18 SER B CA 1
ATOM 3299 C C . SER B 1 18 ? 5.913 4.615 -27.788 1.00 49.99 18 SER B C 1
ATOM 3300 O O . SER B 1 18 ? 6.891 3.953 -27.433 1.00 51.94 18 SER B O 1
ATOM 3303 N N . LYS B 1 19 ? 4.792 4.061 -28.256 1.00 51.08 19 LYS B N 1
ATOM 3304 C CA . LYS B 1 19 ? 4.706 2.630 -28.516 1.00 56.57 19 LYS B CA 1
ATOM 3305 C C . LYS B 1 19 ? 5.631 2.184 -29.640 1.00 52.89 19 LYS B C 1
ATOM 3306 O O . LYS B 1 19 ? 5.769 0.977 -29.864 1.00 53.02 19 LYS B O 1
ATOM 3312 N N . LEU B 1 20 ? 6.258 3.121 -30.348 1.00 49.34 20 LEU B N 1
ATOM 3313 C CA . LEU B 1 20 ? 7.187 2.807 -31.423 1.00 47.56 20 LEU B CA 1
ATOM 3314 C C . LEU B 1 20 ? 8.616 2.611 -30.937 1.00 48.27 20 LEU B C 1
ATOM 3315 O O . LEU B 1 20 ? 9.492 2.299 -31.749 1.00 49.35 20 LEU B O 1
ATOM 3320 N N . MET B 1 21 ? 8.879 2.784 -29.640 1.00 35.00 21 MET B N 1
ATOM 3321 C CA . MET B 1 21 ? 10.215 2.550 -29.091 1.00 42.05 21 MET B CA 1
ATOM 3322 C C . MET B 1 21 ? 10.444 1.043 -28.959 1.00 43.78 21 MET B C 1
ATOM 3323 O O . MET B 1 21 ? 10.443 0.460 -27.873 1.00 48.82 21 MET B O 1
ATOM 3328 N N . THR B 1 22 ? 10.635 0.413 -30.115 1.00 44.88 22 THR B N 1
ATOM 3329 C CA . THR B 1 22 ? 10.961 -1.000 -30.214 1.00 44.46 22 THR B CA 1
ATOM 3330 C C . THR B 1 22 ? 12.343 -1.148 -30.836 1.00 44.24 22 THR B C 1
ATOM 3331 O O . THR B 1 22 ? 12.792 -0.281 -31.591 1.00 44.05 22 THR B O 1
ATOM 3335 N N . PHE B 1 23 ? 13.013 -2.251 -30.512 1.00 43.28 23 PHE B N 1
ATOM 3336 C CA . PHE B 1 23 ? 14.358 -2.481 -31.033 1.00 43.66 23 PHE B CA 1
ATOM 3337 C C . PHE B 1 23 ? 14.455 -2.388 -32.553 1.00 44.28 23 PHE B C 1
ATOM 3338 O O . PHE B 1 23 ? 15.425 -1.781 -33.039 1.00 43.82 23 PHE B O 1
ATOM 3346 N N . PRO B 1 24 ? 13.532 -2.941 -33.351 1.00 42.62 24 PRO B N 1
ATOM 3347 C CA . PRO B 1 24 ? 13.622 -2.709 -34.803 1.00 45.77 24 PRO B CA 1
ATOM 3348 C C . PRO B 1 24 ? 13.447 -1.253 -35.195 1.00 49.22 24 PRO B C 1
ATOM 3349 O O . PRO B 1 24 ? 14.189 -0.753 -36.051 1.00 51.54 24 PRO B O 1
ATOM 3353 N N . ILE B 1 25 ? 12.479 -0.556 -34.597 1.00 46.06 25 ILE B N 1
ATOM 3354 C CA . ILE B 1 25 ? 12.216 0.825 -34.988 1.00 47.44 25 ILE B CA 1
ATOM 3355 C C . ILE B 1 25 ? 13.301 1.754 -34.452 1.00 44.54 25 ILE B C 1
ATOM 3356 O O . ILE B 1 25 ? 13.676 2.734 -35.107 1.00 49.41 25 ILE B O 1
ATOM 3361 N N . ILE B 1 26 ? 13.819 1.470 -33.254 1.00 40.98 26 ILE B N 1
ATOM 3362 C CA . ILE B 1 26 ? 14.951 2.237 -32.740 1.00 35.77 26 ILE B CA 1
ATOM 3363 C C . ILE B 1 26 ? 16.161 2.077 -33.655 1.00 36.95 26 ILE B C 1
ATOM 3364 O O . ILE B 1 26 ? 16.874 3.047 -33.946 1.00 36.76 26 ILE B O 1
ATOM 3369 N N . ALA B 1 27 ? 16.399 0.856 -34.141 1.00 38.67 27 ALA B N 1
ATOM 3370 C CA . ALA B 1 27 ? 17.566 0.602 -34.979 1.00 41.14 27 ALA B CA 1
ATOM 3371 C C . ALA B 1 27 ? 17.436 1.271 -36.341 1.00 47.05 27 ALA B C 1
ATOM 3372 O O . ALA B 1 27 ? 18.416 1.813 -36.866 1.00 53.02 27 ALA B O 1
ATOM 3374 N N . GLU B 1 28 ? 16.240 1.239 -36.935 1.00 48.32 28 GLU B N 1
ATOM 3375 C CA . GLU B 1 28 ? 16.057 1.852 -38.247 1.00 49.78 28 GLU B CA 1
ATOM 3376 C C . GLU B 1 28 ? 16.247 3.362 -38.184 1.00 48.72 28 GLU B C 1
ATOM 3377 O O . GLU B 1 28 ? 16.802 3.962 -39.111 1.00 48.38 28 GLU B O 1
ATOM 3383 N N . ASN B 1 29 ? 15.796 3.993 -37.098 1.00 48.43 29 ASN B N 1
ATOM 3384 C CA . ASN B 1 29 ? 15.988 5.430 -36.949 1.00 45.32 29 ASN B CA 1
ATOM 3385 C C . ASN B 1 29 ? 17.419 5.775 -36.559 1.00 40.92 29 ASN B C 1
ATOM 3386 O O . ASN B 1 29 ? 17.924 6.832 -36.954 1.00 40.01 29 ASN B O 1
ATOM 3391 N N . ALA B 1 30 ? 18.079 4.909 -35.785 1.00 39.12 30 ALA B N 1
ATOM 3392 C CA . ALA B 1 30 ? 19.501 5.095 -35.519 1.00 42.52 30 ALA B CA 1
ATOM 3393 C C . ALA B 1 30 ? 20.303 5.061 -36.813 1.00 49.29 30 ALA B C 1
ATOM 3394 O O . ALA B 1 30 ? 21.289 5.793 -36.963 1.00 46.36 30 ALA B O 1
ATOM 3396 N N . LYS B 1 31 ? 19.894 4.209 -37.757 1.00 51.79 31 LYS B N 1
ATOM 3397 C CA . LYS B 1 31 ? 20.506 4.200 -39.082 1.00 53.72 31 LYS B CA 1
ATOM 3398 C C . LYS B 1 31 ? 20.371 5.560 -39.755 1.00 52.96 31 LYS B C 1
ATOM 3399 O O . LYS B 1 31 ? 21.347 6.107 -40.282 1.00 56.13 31 LYS B O 1
ATOM 3405 N N . LEU B 1 32 ? 19.160 6.121 -39.745 1.00 50.41 32 LEU B N 1
ATOM 3406 C CA . LEU B 1 32 ? 18.925 7.398 -40.409 1.00 47.75 32 LEU B CA 1
ATOM 3407 C C . LEU B 1 32 ? 19.626 8.539 -39.683 1.00 41.12 32 LEU B C 1
ATOM 3408 O O . LEU B 1 32 ? 20.172 9.446 -40.322 1.00 45.20 32 LEU B O 1
ATOM 3413 N N . LYS B 1 33 ? 19.619 8.512 -38.349 1.00 39.02 33 LYS B N 1
ATOM 3414 C CA . LYS B 1 33 ? 20.283 9.562 -37.584 1.00 45.80 33 LYS B CA 1
ATOM 3415 C C . LYS B 1 33 ? 21.790 9.544 -37.793 1.00 45.10 33 LYS B C 1
ATOM 3416 O O . LYS B 1 33 ? 22.426 10.603 -37.809 1.00 46.33 33 LYS B O 1
ATOM 3422 N N . GLY B 1 34 ? 22.373 8.365 -37.965 1.00 42.13 34 GLY B N 1
ATOM 3423 C CA . GLY B 1 34 ? 23.810 8.220 -38.009 1.00 38.97 34 GLY B CA 1
ATOM 3424 C C . GLY B 1 34 ? 24.426 7.685 -36.740 1.00 41.45 34 GLY B C 1
ATOM 3425 O O . GLY B 1 34 ? 25.637 7.844 -36.547 1.00 41.42 34 GLY B O 1
ATOM 3426 N N . LEU B 1 35 ? 23.632 7.066 -35.871 1.00 39.03 35 LEU B N 1
ATOM 3427 C CA . LEU B 1 35 ? 24.113 6.533 -34.604 1.00 40.43 35 LEU B CA 1
ATOM 3428 C C . LEU B 1 35 ? 24.581 5.100 -34.827 1.00 43.27 35 LEU B C 1
ATOM 3429 O O . LEU B 1 35 ? 23.769 4.207 -35.087 1.00 44.16 35 LEU B O 1
ATOM 3434 N N . ASN B 1 36 ? 25.895 4.883 -34.741 1.00 43.29 36 ASN B N 1
ATOM 3435 C CA . ASN B 1 36 ? 26.433 3.533 -34.844 1.00 49.43 36 ASN B CA 1
ATOM 3436 C C . ASN B 1 36 ? 26.161 2.713 -33.592 1.00 49.16 36 ASN B C 1
ATOM 3437 O O . ASN B 1 36 ? 26.162 1.479 -33.659 1.00 48.98 36 ASN B O 1
ATOM 3442 N N . LEU B 1 37 ? 25.931 3.370 -32.457 1.00 46.17 37 LEU B N 1
ATOM 3443 C CA . LEU B 1 37 ? 25.758 2.701 -31.175 1.00 41.72 37 LEU B CA 1
ATOM 3444 C C . LEU B 1 37 ? 24.597 3.338 -30.429 1.00 40.83 37 LEU B C 1
ATOM 3445 O O . LEU B 1 37 ? 24.488 4.566 -30.381 1.00 40.81 37 LEU B O 1
ATOM 3450 N N . VAL B 1 38 ? 23.732 2.506 -29.855 1.00 37.05 38 VAL B N 1
ATOM 3451 C CA . VAL B 1 38 ? 22.587 2.965 -29.077 1.00 35.79 38 VAL B CA 1
ATOM 3452 C C . VAL B 1 38 ? 22.536 2.170 -27.781 1.00 30.25 38 VAL B C 1
ATOM 3453 O O . VAL B 1 38 ? 22.810 0.965 -27.772 1.00 40.70 38 VAL B O 1
ATOM 3457 N N . GLY B 1 39 ? 22.200 2.844 -26.684 1.00 34.50 39 GLY B N 1
ATOM 3458 C CA . GLY B 1 39 ? 21.932 2.139 -25.442 1.00 28.30 39 GLY B CA 1
ATOM 3459 C C . GLY B 1 39 ? 20.559 1.484 -25.485 1.00 29.21 39 GLY B C 1
ATOM 3460 O O . GLY B 1 39 ? 19.605 2.027 -26.040 1.00 28.70 39 GLY B O 1
ATOM 3461 N N . THR B 1 40 ? 20.474 0.287 -24.900 1.00 31.01 40 THR B N 1
ATOM 3462 C CA . THR B 1 40 ? 19.198 -0.422 -24.869 1.00 32.17 40 THR B CA 1
ATOM 3463 C C . THR B 1 40 ? 18.155 0.362 -24.085 1.00 35.65 40 THR B C 1
ATOM 3464 O O . THR B 1 40 ? 16.990 0.441 -24.492 1.00 35.70 40 THR B O 1
ATOM 3468 N N . GLY B 1 41 ? 18.558 0.955 -22.963 1.00 33.38 41 GLY B N 1
ATOM 3469 C CA . GLY B 1 41 ? 17.614 1.562 -22.048 1.00 27.71 41 GLY B CA 1
ATOM 3470 C C . GLY B 1 41 ? 16.795 0.501 -21.344 1.00 30.48 41 GLY B C 1
ATOM 3471 O O . GLY B 1 41 ? 16.743 -0.642 -21.804 1.00 33.37 41 GLY B O 1
ATOM 3472 N N . ASP B 1 42 ? 16.179 0.859 -20.215 1.00 30.26 42 ASP B N 1
ATOM 3473 C CA . ASP B 1 42 ? 15.243 -0.006 -19.498 1.00 33.02 42 ASP B CA 1
ATOM 3474 C C . ASP B 1 42 ? 15.702 -1.458 -19.396 1.00 33.57 42 ASP B C 1
ATOM 3475 O O . ASP B 1 42 ? 14.877 -2.375 -19.465 1.00 32.02 42 ASP B O 1
ATOM 3480 N N . SER B 1 43 ? 17.008 -1.683 -19.235 1.00 29.97 43 SER B N 1
ATOM 3481 C CA . SER B 1 43 ? 17.532 -3.044 -19.279 1.00 33.09 43 SER B CA 1
ATOM 3482 C C . SER B 1 43 ? 17.157 -3.857 -18.048 1.00 35.45 43 SER B C 1
ATOM 3483 O O . SER B 1 43 ? 17.240 -5.089 -18.088 1.00 37.06 43 SER B O 1
ATOM 3486 N N . LEU B 1 44 ? 16.750 -3.204 -16.959 1.00 31.53 44 LEU B N 1
ATOM 3487 C CA . LEU B 1 44 ? 16.335 -3.920 -15.760 1.00 32.53 44 LEU B CA 1
ATOM 3488 C C . LEU B 1 44 ? 14.926 -4.492 -15.868 1.00 37.57 44 LEU B C 1
ATOM 3489 O O . LEU B 1 44 ? 14.530 -5.285 -15.007 1.00 42.08 44 LEU B O 1
ATOM 3494 N N . ASN B 1 45 ? 14.169 -4.112 -16.892 1.00 34.06 45 ASN B N 1
ATOM 3495 C CA . ASN B 1 45 ? 12.861 -4.710 -17.134 1.00 38.88 45 ASN B CA 1
ATOM 3496 C C . ASN B 1 45 ? 13.040 -6.025 -17.885 1.00 47.84 45 ASN B C 1
ATOM 3497 O O . ASN B 1 45 ? 13.545 -6.016 -19.013 1.00 51.32 45 ASN B O 1
ATOM 3502 N N . PRO B 1 46 ? 12.641 -7.163 -17.310 1.00 46.64 46 PRO B N 1
ATOM 3503 C CA . PRO B 1 46 ? 12.916 -8.453 -17.965 1.00 43.32 46 PRO B CA 1
ATOM 3504 C C . PRO B 1 46 ? 12.164 -8.661 -19.270 1.00 44.29 46 PRO B C 1
ATOM 3505 O O . PRO B 1 46 ? 12.626 -9.446 -20.108 1.00 40.39 46 PRO B O 1
ATOM 3509 N N . HIS B 1 47 ? 11.024 -7.997 -19.472 1.00 46.88 47 HIS B N 1
ATOM 3510 C CA . HIS B 1 47 ? 10.330 -8.119 -20.751 1.00 46.88 47 HIS B CA 1
ATOM 3511 C C . HIS B 1 47 ? 11.100 -7.412 -21.858 1.00 43.65 47 HIS B C 1
ATOM 3512 O O . HIS B 1 47 ? 11.155 -7.896 -22.994 1.00 43.01 47 HIS B O 1
ATOM 3519 N N . TRP B 1 48 ? 11.701 -6.263 -21.541 1.00 40.70 48 TRP B N 1
ATOM 3520 C CA . TRP B 1 48 ? 12.518 -5.547 -22.515 1.00 39.69 48 TRP B CA 1
ATOM 3521 C C . TRP B 1 48 ? 13.790 -6.321 -22.836 1.00 41.73 48 TRP B C 1
ATOM 3522 O O . TRP B 1 48 ? 14.244 -6.330 -23.986 1.00 44.73 48 TRP B O 1
ATOM 3533 N N . GLU B 1 49 ? 14.372 -6.984 -21.832 1.00 40.45 49 GLU B N 1
ATOM 3534 C CA . GLU B 1 49 ? 15.501 -7.873 -22.089 1.00 42.08 49 GLU B CA 1
ATOM 3535 C C . GLU B 1 49 ? 15.094 -9.023 -23.000 1.00 46.46 49 GLU B C 1
ATOM 3536 O O . GLU B 1 49 ? 15.873 -9.452 -23.861 1.00 50.60 49 GLU B O 1
ATOM 3542 N N . LYS B 1 50 ? 13.874 -9.536 -22.826 1.00 46.17 50 LYS B N 1
ATOM 3543 C CA . LYS B 1 50 ? 13.386 -10.601 -23.695 1.00 50.50 50 LYS B CA 1
ATOM 3544 C C . LYS B 1 50 ? 13.319 -10.137 -25.145 1.00 50.66 50 LYS B C 1
ATOM 3545 O O . LYS B 1 50 ? 13.706 -10.876 -26.059 1.00 55.65 50 LYS B O 1
ATOM 3551 N N . GLU B 1 51 ? 12.839 -8.912 -25.375 1.00 48.21 51 GLU B N 1
ATOM 3552 C CA . GLU B 1 51 ? 12.784 -8.384 -26.735 1.00 52.56 51 GLU B CA 1
ATOM 3553 C C . GLU B 1 51 ? 14.176 -8.168 -27.314 1.00 57.37 51 GLU B C 1
ATOM 3554 O O . GLU B 1 51 ? 14.368 -8.310 -28.528 1.00 60.97 51 GLU B O 1
ATOM 3560 N N . LEU B 1 52 ? 15.154 -7.824 -26.473 1.00 55.77 52 LEU B N 1
ATOM 3561 C CA . LEU B 1 52 ? 16.527 -7.701 -26.951 1.00 51.16 52 LEU B CA 1
ATOM 3562 C C . LEU B 1 52 ? 17.042 -9.035 -27.471 1.00 55.65 52 LEU B C 1
ATOM 3563 O O . LEU B 1 52 ? 17.583 -9.118 -28.579 1.00 55.72 52 LEU B O 1
ATOM 3568 N N . LEU B 1 53 ? 16.878 -10.097 -26.679 1.00 58.80 53 LEU B N 1
ATOM 3569 C CA . LEU B 1 53 ? 17.320 -11.418 -27.110 1.00 58.94 53 LEU B CA 1
ATOM 3570 C C . LEU B 1 53 ? 16.560 -11.889 -28.343 1.00 60.40 53 LEU B C 1
ATOM 3571 O O . LEU B 1 53 ? 17.088 -12.679 -29.134 1.00 65.87 53 LEU B O 1
ATOM 3576 N N . LYS B 1 54 ? 15.328 -11.411 -28.530 1.00 58.70 54 LYS B N 1
ATOM 3577 C CA . LYS B 1 54 ? 14.523 -11.839 -29.667 1.00 58.44 54 LYS B CA 1
ATOM 3578 C C . LYS B 1 54 ? 14.949 -11.163 -30.965 1.00 55.11 54 LYS B C 1
ATOM 3579 O O . LYS B 1 54 ? 14.861 -11.778 -32.034 1.00 56.02 54 LYS B O 1
ATOM 3585 N N . HIS B 1 55 ? 15.419 -9.916 -30.899 1.00 51.67 55 HIS B N 1
ATOM 3586 C CA . HIS B 1 55 ? 15.703 -9.136 -32.096 1.00 54.69 55 HIS B CA 1
ATOM 3587 C C . HIS B 1 55 ? 17.185 -8.919 -32.369 1.00 57.33 55 HIS B C 1
ATOM 3588 O O . HIS B 1 55 ? 17.524 -8.409 -33.442 1.00 61.93 55 HIS B O 1
ATOM 3595 N N . SER B 1 56 ? 18.072 -9.282 -31.448 1.00 55.24 56 SER B N 1
ATOM 3596 C CA . SER B 1 56 ? 19.487 -8.969 -31.581 1.00 50.22 56 SER B CA 1
ATOM 3597 C C . SER B 1 56 ? 20.311 -10.225 -31.834 1.00 51.60 56 SER B C 1
ATOM 3598 O O . SER B 1 56 ? 19.873 -11.351 -31.584 1.00 49.77 56 SER B O 1
ATOM 3601 N N . LYS B 1 57 ? 21.521 -10.004 -32.347 1.00 50.29 57 LYS B N 1
ATOM 3602 C CA . LYS B 1 57 ? 22.530 -11.030 -32.544 1.00 50.98 57 LYS B CA 1
ATOM 3603 C C . LYS B 1 57 ? 23.637 -10.852 -31.518 1.00 53.24 57 LYS B C 1
ATOM 3604 O O . LYS B 1 57 ? 24.094 -9.722 -31.298 1.00 52.47 57 LYS B O 1
ATOM 3610 N N . PRO B 1 58 ? 24.086 -11.923 -30.865 1.00 57.39 58 PRO B N 1
ATOM 3611 C CA . PRO B 1 58 ? 25.088 -11.769 -29.803 1.00 58.39 58 PRO B CA 1
ATOM 3612 C C . PRO B 1 58 ? 26.497 -11.555 -30.336 1.00 61.06 58 PRO B C 1
ATOM 3613 O O . PRO B 1 58 ? 27.211 -12.517 -30.638 1.00 62.95 58 PRO B O 1
ATOM 3617 N N . ILE B 1 59 ? 26.903 -10.287 -30.455 1.00 59.07 59 ILE B N 1
ATOM 3618 C CA . ILE B 1 59 ? 28.272 -9.965 -30.853 1.00 60.96 59 ILE B CA 1
ATOM 3619 C C . ILE B 1 59 ? 29.248 -10.321 -29.745 1.00 62.23 59 ILE B C 1
ATOM 3620 O O . ILE B 1 59 ? 30.383 -10.738 -30.007 1.00 61.17 59 ILE B O 1
ATOM 3625 N N . ASP B 1 60 ? 28.812 -10.192 -28.499 1.00 61.67 60 ASP B N 1
ATOM 3626 C CA . ASP B 1 60 ? 29.686 -10.030 -27.349 1.00 62.46 60 ASP B CA 1
ATOM 3627 C C . ASP B 1 60 ? 28.817 -10.209 -26.114 1.00 57.63 60 ASP B C 1
ATOM 3628 O O . ASP B 1 60 ? 27.586 -10.164 -26.194 1.00 56.13 60 ASP B O 1
ATOM 3633 N N . ASP B 1 61 ? 29.469 -10.398 -24.967 1.00 58.29 61 ASP B N 1
ATOM 3634 C CA . ASP B 1 61 ? 28.724 -10.539 -23.723 1.00 60.44 61 ASP B CA 1
ATOM 3635 C C . ASP B 1 61 ? 27.982 -9.261 -23.352 1.00 53.90 61 ASP B C 1
ATOM 3636 O O . ASP B 1 61 ? 27.036 -9.313 -22.559 1.00 46.92 61 ASP B O 1
ATOM 3641 N N . GLY B 1 62 ? 28.373 -8.125 -23.923 1.00 50.83 62 GLY B N 1
ATOM 3642 C CA . GLY B 1 62 ? 27.716 -6.871 -23.623 1.00 49.04 62 GLY B CA 1
ATOM 3643 C C . GLY B 1 62 ? 27.369 -6.064 -24.854 1.00 49.88 62 GLY B C 1
ATOM 3644 O O . GLY B 1 62 ? 26.884 -4.934 -24.748 1.00 55.79 62 GLY B O 1
ATOM 3645 N N . THR B 1 63 ? 27.611 -6.633 -26.031 1.00 48.25 63 THR B N 1
ATOM 3646 C CA . THR B 1 63 ? 27.310 -5.976 -27.294 1.00 46.68 63 THR B CA 1
ATOM 3647 C C . THR B 1 63 ? 26.304 -6.816 -28.066 1.00 44.62 63 THR B C 1
ATOM 3648 O O . THR B 1 63 ? 26.447 -8.040 -28.160 1.00 43.35 63 THR B O 1
ATOM 3652 N N . PHE B 1 64 ? 25.291 -6.153 -28.613 1.00 43.80 64 PHE B N 1
ATOM 3653 C CA . PHE B 1 64 ? 24.244 -6.795 -29.388 1.00 45.64 64 PHE B CA 1
ATOM 3654 C C . PHE B 1 64 ? 24.029 -5.987 -30.660 1.00 45.81 64 PHE B C 1
ATOM 3655 O O . PHE B 1 64 ? 24.386 -4.810 -30.729 1.00 45.92 64 PHE B O 1
ATOM 3663 N N . GLU B 1 65 ? 23.451 -6.624 -31.678 1.00 45.11 65 GLU B N 1
ATOM 3664 C CA . GLU B 1 65 ? 23.284 -5.981 -32.975 1.00 44.44 65 GLU B CA 1
ATOM 3665 C C . GLU B 1 65 ? 21.861 -6.163 -33.479 1.00 49.28 65 GLU B C 1
ATOM 3666 O O . GLU B 1 65 ? 21.351 -7.286 -33.518 1.00 50.47 65 GLU B O 1
ATOM 3672 N N . VAL B 1 66 ? 21.235 -5.058 -33.879 1.00 43.92 66 VAL B N 1
ATOM 3673 C CA . VAL B 1 66 ? 19.900 -5.060 -34.469 1.00 44.52 66 VAL B CA 1
ATOM 3674 C C . VAL B 1 66 ? 19.978 -4.271 -35.768 1.00 50.64 66 VAL B C 1
ATOM 3675 O O . VAL B 1 66 ? 20.185 -3.051 -35.744 1.00 45.90 66 VAL B O 1
ATOM 3679 N N . ASN B 1 67 ? 19.816 -4.962 -36.896 1.00 54.84 67 ASN B N 1
ATOM 3680 C CA . ASN B 1 67 ? 19.847 -4.345 -38.222 1.00 61.41 67 ASN B CA 1
ATOM 3681 C C . ASN B 1 67 ? 21.123 -3.530 -38.424 1.00 59.46 67 ASN B C 1
ATOM 3682 O O . ASN B 1 67 ? 21.097 -2.390 -38.891 1.00 58.94 67 ASN B O 1
ATOM 3687 N N . GLY B 1 68 ? 22.256 -4.125 -38.053 1.00 60.95 68 GLY B N 1
ATOM 3688 C CA . GLY B 1 68 ? 23.542 -3.479 -38.206 1.00 61.32 68 GLY B CA 1
ATOM 3689 C C . GLY B 1 68 ? 23.884 -2.446 -37.154 1.00 58.20 68 GLY B C 1
ATOM 3690 O O . GLY B 1 68 ? 25.045 -2.024 -37.083 1.00 62.16 68 GLY B O 1
ATOM 3691 N N . VAL B 1 69 ? 22.922 -2.018 -36.344 1.00 52.30 69 VAL B N 1
ATOM 3692 C CA . VAL B 1 69 ? 23.169 -1.078 -35.258 1.00 48.39 69 VAL B CA 1
ATOM 3693 C C . VAL B 1 69 ? 23.483 -1.866 -33.995 1.00 49.23 69 VAL B C 1
ATOM 3694 O O . VAL B 1 69 ? 22.842 -2.882 -33.706 1.00 51.63 69 VAL B O 1
ATOM 3698 N N . LYS B 1 70 ? 24.472 -1.400 -33.238 1.00 39.79 70 LYS B N 1
ATOM 3699 C CA . LYS B 1 70 ? 24.953 -2.116 -32.067 1.00 41.60 70 LYS B CA 1
ATOM 3700 C C . LYS B 1 70 ? 24.412 -1.488 -30.788 1.00 39.78 70 LYS B C 1
ATOM 3701 O O . LYS B 1 70 ? 24.340 -0.262 -30.664 1.00 43.07 70 LYS B O 1
ATOM 3707 N N . PHE B 1 71 ? 24.028 -2.345 -29.842 1.00 38.02 71 PHE B N 1
ATOM 3708 C CA . PHE B 1 71 ? 23.423 -1.936 -28.583 1.00 37.12 71 PHE B CA 1
ATOM 3709 C C . PHE B 1 71 ? 24.260 -2.428 -27.411 1.00 37.37 71 PHE B C 1
ATOM 3710 O O . PHE B 1 71 ? 24.769 -3.554 -27.428 1.00 40.94 71 PHE B O 1
ATOM 3718 N N . ILE B 1 72 ? 24.395 -1.582 -26.391 1.00 34.86 72 ILE B N 1
ATOM 3719 C CA . ILE B 1 72 ? 24.977 -1.985 -25.119 1.00 34.77 72 ILE B CA 1
ATOM 3720 C C . ILE B 1 72 ? 23.943 -1.750 -24.025 1.00 36.80 72 ILE B C 1
ATOM 3721 O O . ILE B 1 72 ? 23.032 -0.930 -24.158 1.00 41.05 72 ILE B O 1
ATOM 3726 N N . LEU B 1 73 ? 24.100 -2.488 -22.929 1.00 34.39 73 LEU B N 1
ATOM 3727 C CA . LEU B 1 73 ? 23.101 -2.523 -21.865 1.00 37.04 73 LEU B CA 1
ATOM 3728 C C . LEU B 1 73 ? 23.176 -1.243 -21.041 1.00 38.93 73 LEU B C 1
ATOM 3729 O O . LEU B 1 73 ? 24.180 -0.985 -20.369 1.00 42.06 73 LEU B O 1
ATOM 3734 N N . THR B 1 74 ? 22.112 -0.442 -21.091 1.00 29.91 74 THR B N 1
ATOM 3735 C CA . THR B 1 74 ? 21.978 0.744 -20.258 1.00 30.56 74 THR B CA 1
ATOM 3736 C C . THR B 1 74 ? 20.614 0.738 -19.586 1.00 31.38 74 THR B C 1
ATOM 3737 O O . THR B 1 74 ? 19.663 0.126 -20.079 1.00 30.02 74 THR B O 1
ATOM 3741 N N . CYS B 1 75 ? 20.527 1.428 -18.451 1.00 35.43 75 CYS B N 1
ATOM 3742 C CA . CYS B 1 75 ? 19.261 1.590 -17.753 1.00 34.62 75 CYS B CA 1
ATOM 3743 C C . CYS B 1 75 ? 19.329 2.835 -16.883 1.00 33.37 75 CYS B C 1
ATOM 3744 O O . CYS B 1 75 ? 20.408 3.285 -16.489 1.00 36.92 75 CYS B O 1
ATOM 3747 N N . GLU B 1 76 ? 18.155 3.388 -16.592 1.00 30.68 76 GLU B N 1
ATOM 3748 C CA . GLU B 1 76 ? 18.016 4.538 -15.711 1.00 30.15 76 GLU B CA 1
ATOM 3749 C C . GLU B 1 76 ? 17.160 4.150 -14.516 1.00 29.83 76 GLU B C 1
ATOM 3750 O O . GLU B 1 76 ? 16.139 3.473 -14.667 1.00 34.92 76 GLU B O 1
ATOM 3756 N N . VAL B 1 77 ? 17.585 4.575 -13.327 1.00 27.34 77 VAL B N 1
ATOM 3757 C CA . VAL B 1 77 ? 16.884 4.265 -12.090 1.00 28.82 77 VAL B CA 1
ATOM 3758 C C . VAL B 1 77 ? 16.593 5.562 -11.349 1.00 29.26 77 VAL B C 1
ATOM 3759 O O . VAL B 1 77 ? 17.263 6.580 -11.538 1.00 29.85 77 VAL B O 1
ATOM 3763 N N . GLU B 1 78 ? 15.574 5.510 -10.495 1.00 28.44 78 GLU B N 1
ATOM 3764 C CA . GLU B 1 78 ? 15.143 6.646 -9.691 1.00 27.37 78 GLU B CA 1
ATOM 3765 C C . GLU B 1 78 ? 15.180 6.251 -8.222 1.00 29.11 78 GLU B C 1
ATOM 3766 O O . GLU B 1 78 ? 14.636 5.208 -7.844 1.00 32.05 78 GLU B O 1
ATOM 3772 N N . ASP B 1 79 ? 15.815 7.083 -7.399 1.00 28.43 79 ASP B N 1
ATOM 3773 C CA . ASP B 1 79 ? 16.093 6.743 -6.014 1.00 35.96 79 ASP B CA 1
ATOM 3774 C C . ASP B 1 79 ? 15.029 7.325 -5.080 1.00 36.00 79 ASP B C 1
ATOM 3775 O O . ASP B 1 79 ? 13.985 7.821 -5.517 1.00 37.24 79 ASP B O 1
ATOM 3780 N N . LYS B 1 80 ? 15.304 7.259 -3.772 1.00 34.45 80 LYS B N 1
ATOM 3781 C CA . LYS B 1 80 ? 14.374 7.762 -2.763 1.00 35.61 80 LYS B CA 1
ATOM 3782 C C . LYS B 1 80 ? 13.984 9.211 -3.024 1.00 33.21 80 LYS B C 1
ATOM 3783 O O . LYS B 1 80 ? 12.837 9.610 -2.784 1.00 34.00 80 LYS B O 1
ATOM 3789 N N . ARG B 1 81 ? 14.929 10.016 -3.509 1.00 30.23 81 ARG B N 1
ATOM 3790 C CA . ARG B 1 81 ? 14.749 11.453 -3.652 1.00 31.71 81 ARG B CA 1
ATOM 3791 C C . ARG B 1 81 ? 14.430 11.863 -5.083 1.00 32.97 81 ARG B C 1
ATOM 3792 O O . ARG B 1 81 ? 14.623 13.031 -5.445 1.00 31.52 81 ARG B O 1
ATOM 3800 N N . ARG B 1 82 ? 13.948 10.928 -5.898 1.00 34.22 82 ARG B N 1
ATOM 3801 C CA . ARG B 1 82 ? 13.592 11.140 -7.298 1.00 36.34 82 ARG B CA 1
ATOM 3802 C C . ARG B 1 82 ? 14.789 11.481 -8.176 1.00 33.37 82 ARG B C 1
ATOM 3803 O O . ARG B 1 82 ? 14.603 11.864 -9.335 1.00 36.52 82 ARG B O 1
ATOM 3811 N N . VAL B 1 83 ? 16.015 11.346 -7.667 1.00 28.26 83 VAL B N 1
ATOM 3812 C CA . VAL B 1 83 ? 17.189 11.574 -8.500 1.00 24.64 83 VAL B CA 1
ATOM 3813 C C . VAL B 1 83 ? 17.345 10.416 -9.477 1.00 32.20 83 VAL B C 1
ATOM 3814 O O . VAL B 1 83 ? 17.149 9.245 -9.121 1.00 38.60 83 VAL B O 1
ATOM 3818 N N . HIS B 1 84 ? 17.681 10.739 -10.721 1.00 30.23 84 HIS B N 1
ATOM 3819 C CA . HIS B 1 84 ? 17.872 9.740 -11.759 1.00 29.63 84 HIS B CA 1
ATOM 3820 C C . HIS B 1 84 ? 19.354 9.447 -11.946 1.00 27.90 84 HIS B C 1
ATOM 3821 O O . HIS B 1 84 ? 20.186 10.359 -11.948 1.00 28.72 84 HIS B O 1
ATOM 3828 N N . HIS B 1 85 ? 19.676 8.165 -12.100 1.00 23.83 85 HIS B N 1
ATOM 3829 C CA . HIS B 1 85 ? 21.042 7.713 -12.309 1.00 24.18 85 HIS B CA 1
ATOM 3830 C C . HIS B 1 85 ? 21.077 6.783 -13.512 1.00 25.37 85 HIS B C 1
ATOM 3831 O O . HIS B 1 85 ? 20.220 5.905 -13.651 1.00 27.50 85 HIS B O 1
ATOM 3838 N N . LEU B 1 86 ? 22.066 6.981 -14.378 1.00 23.79 86 LEU B N 1
ATOM 3839 C CA . LEU B 1 86 ? 22.238 6.172 -15.576 1.00 25.21 86 LEU B CA 1
ATOM 3840 C C . LEU B 1 86 ? 23.218 5.043 -15.288 1.00 27.04 86 LEU B C 1
ATOM 3841 O O . LEU B 1 86 ? 24.286 5.274 -14.712 1.00 25.72 86 LEU B O 1
ATOM 3846 N N . LEU B 1 87 ? 22.855 3.828 -15.692 1.00 31.86 87 LEU B N 1
ATOM 3847 C CA . LEU B 1 87 ? 23.672 2.641 -15.481 1.00 33.26 87 LEU B CA 1
ATOM 3848 C C . LEU B 1 87 ? 24.072 2.050 -16.825 1.00 36.38 87 LEU B C 1
ATOM 3849 O O . LEU B 1 87 ? 23.292 2.084 -17.781 1.00 39.34 87 LEU B O 1
ATOM 3854 N N . ILE B 1 88 ? 25.290 1.517 -16.900 1.00 35.98 88 ILE B N 1
ATOM 3855 C CA . ILE B 1 88 ? 25.786 0.836 -18.094 1.00 32.66 88 ILE B CA 1
ATOM 3856 C C . ILE B 1 88 ? 26.385 -0.494 -17.654 1.00 33.61 88 ILE B C 1
ATOM 3857 O O . ILE B 1 88 ? 27.388 -0.516 -16.930 1.00 35.44 88 ILE B O 1
ATOM 3862 N N . PHE B 1 89 ? 25.774 -1.609 -18.104 1.00 32.83 89 PHE B N 1
ATOM 3863 C CA . PHE B 1 89 ? 26.090 -2.955 -17.631 1.00 30.90 89 PHE B CA 1
ATOM 3864 C C . PHE B 1 89 ? 27.075 -3.641 -18.563 1.00 37.71 89 PHE B C 1
ATOM 3865 O O . PHE B 1 89 ? 26.864 -3.644 -19.785 1.00 43.07 89 PHE B O 1
ATOM 3873 N N . PRO B 1 90 ? 28.146 -4.238 -18.031 1.00 39.33 90 PRO B N 1
ATOM 3874 C CA . PRO B 1 90 ? 29.093 -4.948 -18.908 1.00 41.70 90 PRO B CA 1
ATOM 3875 C C . PRO B 1 90 ? 28.501 -6.168 -19.589 1.00 50.55 90 PRO B C 1
ATOM 3876 O O . PRO B 1 90 ? 28.741 -6.373 -20.783 1.00 56.84 90 PRO B O 1
ATOM 3880 N N . THR B 1 91 ? 27.762 -7.003 -18.860 1.00 52.32 91 THR B N 1
ATOM 3881 C CA . THR B 1 91 ? 27.169 -8.208 -19.423 1.00 47.84 91 THR B CA 1
ATOM 3882 C C . THR B 1 91 ? 25.738 -8.342 -18.924 1.00 46.00 91 THR B C 1
ATOM 3883 O O . THR B 1 91 ? 25.287 -7.596 -18.051 1.00 44.54 91 THR B O 1
ATOM 3887 N N . LEU B 1 92 ? 25.022 -9.318 -19.490 1.00 45.93 92 LEU B N 1
ATOM 3888 C CA . LEU B 1 92 ? 23.660 -9.587 -19.044 1.00 47.97 92 LEU B CA 1
ATOM 3889 C C . LEU B 1 92 ? 23.629 -10.154 -17.631 1.00 47.65 92 LEU B C 1
ATOM 3890 O O . LEU B 1 92 ? 22.655 -9.940 -16.902 1.00 40.82 92 LEU B O 1
ATOM 3895 N N . SER B 1 93 ? 24.677 -10.879 -17.228 1.00 48.96 93 SER B N 1
ATOM 3896 C CA . SER B 1 93 ? 24.711 -11.428 -15.877 1.00 51.04 93 SER B CA 1
ATOM 3897 C C . SER B 1 93 ? 24.761 -10.325 -14.829 1.00 47.87 93 SER B C 1
ATOM 3898 O O . SER B 1 93 ? 24.240 -10.498 -13.722 1.00 46.82 93 SER B O 1
ATOM 3901 N N . GLN B 1 94 ? 25.380 -9.186 -15.155 1.00 47.35 94 GLN B N 1
ATOM 3902 C CA . GLN B 1 94 ? 25.378 -8.060 -14.228 1.00 44.72 94 GLN B CA 1
ATOM 3903 C C . GLN B 1 94 ? 24.022 -7.368 -14.196 1.00 43.81 94 GLN B C 1
ATOM 3904 O O . GLN B 1 94 ? 23.643 -6.802 -13.163 1.00 48.34 94 GLN B O 1
ATOM 3910 N N . VAL B 1 95 ? 23.286 -7.390 -15.310 1.00 38.00 95 VAL B N 1
ATOM 3911 C CA . VAL B 1 95 ? 21.909 -6.902 -15.299 1.00 41.07 95 VAL B CA 1
ATOM 3912 C C . VAL B 1 95 ? 21.075 -7.713 -14.317 1.00 45.68 95 VAL B C 1
ATOM 3913 O O . VAL B 1 95 ? 20.354 -7.161 -13.478 1.00 45.27 95 VAL B O 1
ATOM 3917 N N . ARG B 1 96 ? 21.174 -9.041 -14.402 1.00 45.81 96 ARG B N 1
ATOM 3918 C CA . ARG B 1 96 ? 20.404 -9.906 -13.516 1.00 47.46 96 ARG B CA 1
ATOM 3919 C C . ARG B 1 96 ? 20.903 -9.815 -12.079 1.00 48.60 96 ARG B C 1
ATOM 3920 O O . ARG B 1 96 ? 20.101 -9.823 -11.138 1.00 49.09 96 ARG B O 1
ATOM 3928 N N . GLU B 1 97 ? 22.221 -9.727 -11.890 1.00 49.89 97 GLU B N 1
ATOM 3929 C CA . GLU B 1 97 ? 22.771 -9.563 -10.548 1.00 49.97 97 GLU B CA 1
ATOM 3930 C C . GLU B 1 97 ? 22.243 -8.293 -9.892 1.00 46.36 97 GLU B C 1
ATOM 3931 O O . GLU B 1 97 ? 21.822 -8.307 -8.729 1.00 46.75 97 GLU B O 1
ATOM 3937 N N . PHE B 1 98 ? 22.253 -7.181 -10.632 1.00 43.32 98 PHE B N 1
ATOM 3938 C CA . PHE B 1 98 ? 21.727 -5.927 -10.104 1.00 41.65 98 PHE B CA 1
ATOM 3939 C C . PHE B 1 98 ? 20.215 -5.995 -9.918 1.00 47.19 98 PHE B C 1
ATOM 3940 O O . PHE B 1 98 ? 19.681 -5.472 -8.932 1.00 48.09 98 PHE B O 1
ATOM 3948 N N . ARG B 1 99 ? 19.512 -6.632 -10.859 1.00 48.88 99 ARG B N 1
ATOM 3949 C CA . ARG B 1 99 ? 18.057 -6.738 -10.780 1.00 48.46 99 ARG B CA 1
ATOM 3950 C C . ARG B 1 99 ? 17.623 -7.446 -9.503 1.00 50.19 99 ARG B C 1
ATOM 3951 O O . ARG B 1 99 ? 16.742 -6.967 -8.780 1.00 54.06 99 ARG B O 1
ATOM 3959 N N . GLU B 1 100 ? 18.235 -8.595 -9.208 1.00 53.57 100 GLU B N 1
ATOM 3960 C CA . GLU B 1 100 ? 17.903 -9.313 -7.982 1.00 58.29 100 GLU B CA 1
ATOM 3961 C C . GLU B 1 100 ? 18.305 -8.524 -6.742 1.00 54.17 100 GLU B C 1
ATOM 3962 O O . GLU B 1 100 ? 17.655 -8.637 -5.697 1.00 54.16 100 GLU B O 1
ATOM 3968 N N . LYS B 1 101 ? 19.366 -7.720 -6.837 1.00 50.00 101 LYS B N 1
ATOM 3969 C CA . LYS B 1 101 ? 19.849 -7.006 -5.660 1.00 52.15 101 LYS B CA 1
ATOM 3970 C C . LYS B 1 101 ? 18.871 -5.920 -5.225 1.00 51.80 101 LYS B C 1
ATOM 3971 O O . LYS B 1 101 ? 18.635 -5.733 -4.025 1.00 49.52 101 LYS B O 1
ATOM 3977 N N . VAL B 1 102 ? 18.286 -5.196 -6.187 1.00 53.80 102 VAL B N 1
ATOM 3978 C CA . VAL B 1 102 ? 17.334 -4.130 -5.883 1.00 52.20 102 VAL B CA 1
ATOM 3979 C C . VAL B 1 102 ? 15.888 -4.611 -5.892 1.00 57.75 102 VAL B C 1
ATOM 3980 O O . VAL B 1 102 ? 14.976 -3.804 -5.665 1.00 55.02 102 VAL B O 1
ATOM 3984 N N . LYS B 1 103 ? 15.652 -5.904 -6.133 1.00 64.01 103 LYS B N 1
ATOM 3985 C CA . LYS B 1 103 ? 14.292 -6.400 -6.330 1.00 64.38 103 LYS B CA 1
ATOM 3986 C C . LYS B 1 103 ? 13.421 -6.177 -5.098 1.00 58.21 103 LYS B C 1
ATOM 3987 O O . LYS B 1 103 ? 12.224 -5.891 -5.219 1.00 58.21 103 LYS B O 1
ATOM 3993 N N . ILE B 1 104 ? 14.005 -6.287 -3.903 1.00 56.21 104 ILE B N 1
ATOM 3994 C CA . ILE B 1 104 ? 13.243 -6.118 -2.666 1.00 55.25 104 ILE B CA 1
ATOM 3995 C C . ILE B 1 104 ? 13.022 -4.653 -2.309 1.00 52.33 104 ILE B C 1
ATOM 3996 O O . ILE B 1 104 ? 12.168 -4.350 -1.461 1.00 53.47 104 ILE B O 1
ATOM 4001 N N . TYR B 1 105 ? 13.720 -3.729 -2.968 1.00 51.43 105 TYR B N 1
ATOM 4002 C CA . TYR B 1 105 ? 13.520 -2.299 -2.770 1.00 45.44 105 TYR B CA 1
ATOM 4003 C C . TYR B 1 105 ? 12.679 -1.660 -3.868 1.00 46.29 105 TYR B C 1
ATOM 4004 O O . TYR B 1 105 ? 12.533 -0.435 -3.886 1.00 44.33 105 TYR B O 1
ATOM 4013 N N . SER B 1 106 ? 12.136 -2.452 -4.787 1.00 48.24 106 SER B N 1
ATOM 4014 C CA . SER B 1 106 ? 11.377 -1.922 -5.907 1.00 47.65 106 SER B CA 1
ATOM 4015 C C . SER B 1 106 ? 10.022 -2.608 -5.985 1.00 48.16 106 SER B C 1
ATOM 4016 O O . SER B 1 106 ? 9.830 -3.716 -5.479 1.00 46.99 106 SER B O 1
ATOM 4019 N N . THR B 1 107 ? 9.080 -1.925 -6.629 1.00 49.58 107 THR B N 1
ATOM 4020 C CA . THR B 1 107 ? 7.753 -2.462 -6.872 1.00 46.50 107 THR B CA 1
ATOM 4021 C C . THR B 1 107 ? 7.412 -2.562 -8.352 1.00 47.07 107 THR B C 1
ATOM 4022 O O . THR B 1 107 ? 6.495 -3.314 -8.710 1.00 53.24 107 THR B O 1
ATOM 4026 N N . ASN B 1 108 ? 8.158 -1.875 -9.219 1.00 45.38 108 ASN B N 1
ATOM 4027 C CA . ASN B 1 108 ? 7.808 -1.689 -10.621 1.00 44.57 108 ASN B CA 1
ATOM 4028 C C . ASN B 1 108 ? 8.897 -2.196 -11.566 1.00 43.84 108 ASN B C 1
ATOM 4029 O O . ASN B 1 108 ? 9.050 -1.678 -12.675 1.00 42.19 108 ASN B O 1
ATOM 4034 N N . ILE B 1 109 ? 9.657 -3.209 -11.142 1.00 44.68 109 ILE B N 1
ATOM 4035 C CA . ILE B 1 109 ? 10.724 -3.746 -11.987 1.00 45.89 109 ILE B CA 1
ATOM 4036 C C . ILE B 1 109 ? 10.148 -4.280 -13.293 1.00 52.41 109 ILE B C 1
ATOM 4037 O O . ILE B 1 109 ? 10.674 -4.017 -14.382 1.00 54.54 109 ILE B O 1
ATOM 4042 N N . GLU B 1 110 ? 9.046 -5.024 -13.205 1.00 53.70 110 GLU B N 1
ATOM 4043 C CA . GLU B 1 110 ? 8.450 -5.641 -14.384 1.00 53.28 110 GLU B CA 1
ATOM 4044 C C . GLU B 1 110 ? 7.453 -4.736 -15.095 1.00 52.86 110 GLU B C 1
ATOM 4045 O O . GLU B 1 110 ? 7.287 -4.851 -16.315 1.00 54.93 110 GLU B O 1
ATOM 4051 N N . SER B 1 111 ? 6.793 -3.836 -14.368 1.00 51.62 111 SER B N 1
ATOM 4052 C CA . SER B 1 111 ? 5.712 -3.047 -14.944 1.00 48.74 111 SER B CA 1
ATOM 4053 C C . SER B 1 111 ? 6.193 -1.779 -15.635 1.00 55.38 111 SER B C 1
ATOM 4054 O O . SER B 1 111 ? 5.551 -1.324 -16.588 1.00 60.21 111 SER B O 1
ATOM 4057 N N . GLU B 1 112 ? 7.303 -1.201 -15.187 1.00 55.31 112 GLU B N 1
ATOM 4058 C CA . GLU B 1 112 ? 7.775 0.073 -15.702 1.00 52.86 112 GLU B CA 1
ATOM 4059 C C . GLU B 1 112 ? 9.151 -0.084 -16.335 1.00 52.43 112 GLU B C 1
ATOM 4060 O O . GLU B 1 112 ? 9.850 -1.078 -16.125 1.00 53.76 112 GLU B O 1
ATOM 4066 N N . GLY B 1 113 ? 9.532 0.924 -17.118 1.00 51.45 113 GLY B N 1
ATOM 4067 C CA . GLY B 1 113 ? 10.835 0.951 -17.751 1.00 46.51 113 GLY B CA 1
ATOM 4068 C C . GLY B 1 113 ? 11.915 1.537 -16.865 1.00 43.90 113 GLY B C 1
ATOM 4069 O O . GLY B 1 113 ? 13.053 1.058 -16.868 1.00 43.97 113 GLY B O 1
ATOM 4070 N N . ARG B 1 114 ? 11.578 2.580 -16.106 1.00 40.38 114 ARG B N 1
ATOM 4071 C CA . ARG B 1 114 ? 12.513 3.157 -15.153 1.00 38.14 114 ARG B CA 1
ATOM 4072 C C . ARG B 1 114 ? 12.127 2.704 -13.754 1.00 38.26 114 ARG B C 1
ATOM 4073 O O . ARG B 1 114 ? 11.113 3.178 -13.218 1.00 40.12 114 ARG B O 1
ATOM 4081 N N . PRO B 1 115 ? 12.880 1.798 -13.132 1.00 37.61 115 PRO B N 1
ATOM 4082 C CA . PRO B 1 115 ? 12.487 1.295 -11.811 1.00 39.51 115 PRO B CA 1
ATOM 4083 C C . PRO B 1 115 ? 12.678 2.343 -10.725 1.00 36.63 115 PRO B C 1
ATOM 4084 O O . PRO B 1 115 ? 13.658 3.093 -10.720 1.00 39.81 115 PRO B O 1
ATOM 4088 N N . ASN B 1 116 ? 11.721 2.388 -9.801 1.00 34.24 116 ASN B N 1
ATOM 4089 C CA . ASN B 1 116 ? 11.780 3.263 -8.637 1.00 37.95 116 ASN B CA 1
ATOM 4090 C C . ASN B 1 116 ? 12.341 2.470 -7.464 1.00 39.40 116 ASN B C 1
ATOM 4091 O O . ASN B 1 116 ? 11.734 1.486 -7.027 1.00 45.60 116 ASN B O 1
ATOM 4096 N N . LEU B 1 117 ? 13.494 2.897 -6.958 1.00 35.37 117 LEU B N 1
ATOM 4097 C CA . LEU B 1 117 ? 14.214 2.179 -5.917 1.00 33.04 117 LEU B CA 1
ATOM 4098 C C . LEU B 1 117 ? 14.122 2.942 -4.603 1.00 32.00 117 LEU B C 1
ATOM 4099 O O . LEU B 1 117 ? 14.384 4.149 -4.561 1.00 27.36 117 LEU B O 1
ATOM 4104 N N . ASN B 1 118 ? 13.749 2.236 -3.535 1.00 34.80 118 ASN B N 1
ATOM 4105 C CA . ASN B 1 118 ? 13.745 2.809 -2.189 1.00 37.46 118 ASN B CA 1
ATOM 4106 C C . ASN B 1 118 ? 15.159 2.708 -1.615 1.00 43.68 118 ASN B C 1
ATOM 4107 O O . ASN B 1 118 ? 15.436 1.999 -0.645 1.00 46.36 118 ASN B O 1
ATOM 4112 N N . LEU B 1 119 ? 16.071 3.430 -2.261 1.00 41.73 119 LEU B N 1
ATOM 4113 C CA . LEU B 1 119 ? 17.473 3.456 -1.875 1.00 38.05 119 LEU B CA 1
ATOM 4114 C C . LEU B 1 119 ? 18.008 4.865 -2.072 1.00 40.66 119 LEU B C 1
ATOM 4115 O O . LEU B 1 119 ? 17.479 5.646 -2.866 1.00 40.64 119 LEU B O 1
ATOM 4120 N N . THR B 1 120 ? 19.066 5.187 -1.335 1.00 37.79 120 THR B N 1
ATOM 4121 C CA . THR B 1 120 ? 19.737 6.460 -1.529 1.00 35.35 120 THR B CA 1
ATOM 4122 C C . THR B 1 120 ? 20.668 6.384 -2.735 1.00 34.90 120 THR B C 1
ATOM 4123 O O . THR B 1 120 ? 20.980 5.304 -3.247 1.00 33.79 120 THR B O 1
ATOM 4127 N N . ALA B 1 121 ? 21.105 7.558 -3.195 1.00 31.78 121 ALA B N 1
ATOM 4128 C CA . ALA B 1 121 ? 22.038 7.610 -4.316 1.00 30.28 121 ALA B CA 1
ATOM 4129 C C . ALA B 1 121 ? 23.324 6.859 -3.995 1.00 37.49 121 ALA B C 1
ATOM 4130 O O . ALA B 1 121 ? 23.901 6.196 -4.866 1.00 40.52 121 ALA B O 1
ATOM 4132 N N . GLU B 1 122 ? 23.779 6.940 -2.743 1.00 38.49 122 GLU B N 1
ATOM 4133 C CA . GLU B 1 122 ? 24.996 6.242 -2.341 1.00 36.27 122 GLU B CA 1
ATOM 4134 C C . GLU B 1 122 ? 24.796 4.733 -2.337 1.00 31.22 122 GLU B C 1
ATOM 4135 O O . GLU B 1 122 ? 25.686 3.982 -2.754 1.00 30.65 122 GLU B O 1
ATOM 4141 N N . GLU B 1 123 ? 23.637 4.270 -1.863 1.00 27.68 123 GLU B N 1
ATOM 4142 C CA . GLU B 1 123 ? 23.372 2.835 -1.831 1.00 30.86 123 GLU B CA 1
ATOM 4143 C C . GLU B 1 123 ? 23.302 2.256 -3.238 1.00 32.76 123 GLU B C 1
ATOM 4144 O O . GLU B 1 123 ? 23.763 1.135 -3.479 1.00 32.42 123 GLU B O 1
ATOM 4150 N N . ILE B 1 124 ? 22.727 3.005 -4.180 1.00 32.40 124 ILE B N 1
ATOM 4151 C CA . ILE B 1 124 ? 22.677 2.545 -5.563 1.00 32.26 124 ILE B CA 1
ATOM 4152 C C . ILE B 1 124 ? 24.078 2.493 -6.160 1.00 36.80 124 ILE B C 1
ATOM 4153 O O . ILE B 1 124 ? 24.444 1.527 -6.842 1.00 36.53 124 ILE B O 1
ATOM 4158 N N . ALA B 1 125 ? 24.887 3.524 -5.905 1.00 35.27 125 ALA B N 1
ATOM 4159 C CA . ALA B 1 125 ? 26.211 3.596 -6.511 1.00 30.21 125 ALA B CA 1
ATOM 4160 C C . ALA B 1 125 ? 27.129 2.499 -5.986 1.00 32.25 125 ALA B C 1
ATOM 4161 O O . ALA B 1 125 ? 27.896 1.907 -6.756 1.00 31.94 125 ALA B O 1
ATOM 4163 N N . GLU B 1 126 ? 27.067 2.204 -4.683 1.00 32.14 126 GLU B N 1
ATOM 4164 C CA . GLU B 1 126 ? 27.897 1.134 -4.144 1.00 35.73 126 GLU B CA 1
ATOM 4165 C C . GLU B 1 126 ? 27.424 -0.243 -4.589 1.00 35.71 126 GLU B C 1
ATOM 4166 O O . GLU B 1 126 ? 28.231 -1.178 -4.623 1.00 39.83 126 GLU B O 1
ATOM 4172 N N . MET B 1 127 ? 26.145 -0.388 -4.941 1.00 38.77 127 MET B N 1
ATOM 4173 C CA . MET B 1 127 ? 25.704 -1.617 -5.592 1.00 41.12 127 MET B CA 1
ATOM 4174 C C . MET B 1 127 ? 26.288 -1.720 -6.994 1.00 39.04 127 MET B C 1
ATOM 4175 O O . MET B 1 127 ? 26.760 -2.785 -7.405 1.00 38.37 127 MET B O 1
ATOM 4180 N N . ALA B 1 128 ? 26.255 -0.616 -7.746 1.00 36.82 128 ALA B N 1
ATOM 4181 C CA . ALA B 1 128 ? 26.840 -0.611 -9.083 1.00 35.36 128 ALA B CA 1
ATOM 4182 C C . ALA B 1 128 ? 28.352 -0.780 -9.021 1.00 36.76 128 ALA B C 1
ATOM 4183 O O . ALA B 1 128 ? 28.935 -1.527 -9.817 1.00 37.88 128 ALA B O 1
ATOM 4185 N N . ASN B 1 129 ? 29.005 -0.089 -8.083 1.00 34.14 129 ASN B N 1
ATOM 4186 C CA . ASN B 1 129 ? 30.452 -0.220 -7.938 1.00 31.76 129 ASN B CA 1
ATOM 4187 C C . ASN B 1 129 ? 30.848 -1.658 -7.630 1.00 36.83 129 ASN B C 1
ATOM 4188 O O . ASN B 1 129 ? 31.901 -2.129 -8.075 1.00 43.61 129 ASN B O 1
ATOM 4193 N N . GLU B 1 130 ? 30.012 -2.375 -6.874 1.00 35.43 130 GLU B N 1
ATOM 4194 C CA . GLU B 1 130 ? 30.348 -3.748 -6.512 1.00 39.25 130 GLU B CA 1
ATOM 4195 C C . GLU B 1 130 ? 30.363 -4.651 -7.737 1.00 45.52 130 GLU B C 1
ATOM 4196 O O . GLU B 1 130 ? 31.180 -5.578 -7.826 1.00 51.13 130 GLU B O 1
ATOM 4202 N N . LEU B 1 131 ? 29.472 -4.396 -8.694 1.00 40.89 131 LEU B N 1
ATOM 4203 C CA . LEU B 1 131 ? 29.307 -5.261 -9.852 1.00 43.89 131 LEU B CA 1
ATOM 4204 C C . LEU B 1 131 ? 30.002 -4.722 -11.097 1.00 48.26 131 LEU B C 1
ATOM 4205 O O . LEU B 1 131 ? 29.735 -5.210 -12.202 1.00 49.10 131 LEU B O 1
ATOM 4210 N N . ASP B 1 132 ? 30.888 -3.737 -10.943 1.00 46.27 132 ASP B N 1
ATOM 4211 C CA . ASP B 1 132 ? 31.587 -3.126 -12.072 1.00 45.84 132 ASP B CA 1
ATOM 4212 C C . ASP B 1 132 ? 30.597 -2.584 -13.101 1.00 41.58 132 ASP B C 1
ATOM 4213 O O . ASP B 1 132 ? 30.821 -2.653 -14.311 1.00 37.29 132 ASP B O 1
ATOM 4218 N N . ILE B 1 133 ? 29.488 -2.041 -12.609 1.00 37.54 133 ILE B N 1
ATOM 4219 C CA . ILE B 1 133 ? 28.475 -1.406 -13.442 1.00 35.14 133 ILE B CA 1
ATOM 4220 C C . ILE B 1 133 ? 28.737 0.092 -13.438 1.00 34.99 133 ILE B C 1
ATOM 4221 O O . ILE B 1 133 ? 28.747 0.726 -12.376 1.00 38.51 133 ILE B O 1
ATOM 4226 N N . LEU B 1 134 ? 28.958 0.658 -14.622 1.00 32.04 134 LEU B N 1
ATOM 4227 C CA . LEU B 1 134 ? 29.197 2.090 -14.728 1.00 31.32 134 LEU B CA 1
ATOM 4228 C C . LEU B 1 134 ? 27.949 2.855 -14.312 1.00 31.96 134 LEU B C 1
ATOM 4229 O O . LEU B 1 134 ? 26.843 2.559 -14.773 1.00 37.38 134 LEU B O 1
ATOM 4234 N N . ILE B 1 135 ? 28.126 3.833 -13.427 1.00 26.33 135 ILE B N 1
ATOM 4235 C CA . ILE B 1 135 ? 27.019 4.642 -12.936 1.00 27.31 135 ILE B CA 1
ATOM 4236 C C . ILE B 1 135 ? 27.408 6.113 -12.987 1.00 31.14 135 ILE B C 1
ATOM 4237 O O . ILE B 1 135 ? 28.574 6.478 -12.809 1.00 38.00 135 ILE B O 1
ATOM 4242 N N . GLY B 1 136 ? 26.414 6.956 -13.253 1.00 27.62 136 GLY B N 1
ATOM 4243 C CA . GLY B 1 136 ? 26.570 8.388 -13.194 1.00 24.50 136 GLY B CA 1
ATOM 4244 C C . GLY B 1 136 ? 25.225 9.069 -13.041 1.00 24.96 136 GLY B C 1
ATOM 4245 O O . GLY B 1 136 ? 24.173 8.463 -13.266 1.00 32.82 136 GLY B O 1
ATOM 4246 N N . PRO B 1 137 ? 25.227 10.339 -12.638 1.00 24.16 137 PRO B N 1
ATOM 4247 C CA . PRO B 1 137 ? 23.959 11.072 -12.523 1.00 23.10 137 PRO B CA 1
ATOM 4248 C C . PRO B 1 137 ? 23.426 11.453 -13.895 1.00 24.63 137 PRO B C 1
ATOM 4249 O O . PRO B 1 137 ? 24.153 12.000 -14.725 1.00 26.94 137 PRO B O 1
ATOM 4253 N N . ALA B 1 138 ? 22.149 11.160 -14.125 1.00 19.65 138 ALA B N 1
ATOM 4254 C CA . ALA B 1 138 ? 21.505 11.496 -15.386 1.00 28.20 138 ALA B CA 1
ATOM 4255 C C . ALA B 1 138 ? 21.013 12.937 -15.361 1.00 28.96 138 ALA B C 1
ATOM 4256 O O . ALA B 1 138 ? 20.694 13.476 -14.298 1.00 29.96 138 ALA B O 1
ATOM 4258 N N . HIS B 1 139 ? 20.949 13.545 -16.555 1.00 36.17 139 HIS B N 1
ATOM 4259 C CA . HIS B 1 139 ? 20.582 14.946 -16.784 1.00 32.26 139 HIS B CA 1
ATOM 4260 C C . HIS B 1 139 ? 20.790 15.801 -15.539 1.00 32.50 139 HIS B C 1
ATOM 4261 O O . HIS B 1 139 ? 19.829 16.299 -14.943 1.00 32.41 139 HIS B O 1
ATOM 4268 N N . ALA B 1 140 ? 22.060 15.979 -15.157 1.00 29.95 140 ALA B N 1
ATOM 4269 C CA . ALA B 1 140 ? 22.398 16.376 -13.792 1.00 28.89 140 ALA B CA 1
ATOM 4270 C C . ALA B 1 140 ? 21.915 17.778 -13.435 1.00 26.21 140 ALA B C 1
ATOM 4271 O O . ALA B 1 140 ? 21.707 18.071 -12.252 1.00 27.48 140 ALA B O 1
ATOM 4273 N N . PHE B 1 141 ? 21.734 18.656 -14.419 1.00 23.82 141 PHE B N 1
ATOM 4274 C CA . PHE B 1 141 ? 21.374 20.040 -14.141 1.00 26.67 141 PHE B CA 1
ATOM 4275 C C . PHE B 1 141 ? 19.937 20.368 -14.528 1.00 26.87 141 PHE B C 1
ATOM 4276 O O . PHE B 1 141 ? 19.574 21.547 -14.588 1.00 32.13 141 PHE B O 1
ATOM 4284 N N . THR B 1 142 ? 19.117 19.359 -14.798 1.00 26.18 142 THR B N 1
ATOM 4285 C CA . THR B 1 142 ? 17.712 19.591 -15.094 1.00 32.56 142 THR B CA 1
ATOM 4286 C C . THR B 1 142 ? 16.963 19.948 -13.809 1.00 32.02 142 THR B C 1
ATOM 4287 O O . THR B 1 142 ? 17.231 19.369 -12.752 1.00 37.39 142 THR B O 1
ATOM 4291 N N . PRO B 1 143 ? 16.035 20.910 -13.860 1.00 36.83 143 PRO B N 1
ATOM 4292 C CA . PRO B 1 143 ? 15.345 21.337 -12.629 1.00 37.48 143 PRO B CA 1
ATOM 4293 C C . PRO B 1 143 ? 14.561 20.239 -11.918 1.00 38.37 143 PRO B C 1
ATOM 4294 O O . PRO B 1 143 ? 14.073 20.486 -10.809 1.00 44.73 143 PRO B O 1
ATOM 4298 N N . TRP B 1 144 ? 14.421 19.049 -12.500 1.00 33.88 144 TRP B N 1
ATOM 4299 C CA . TRP B 1 144 ? 13.658 17.982 -11.868 1.00 35.26 144 TRP B CA 1
ATOM 4300 C C . TRP B 1 144 ? 14.369 16.650 -12.057 1.00 30.41 144 TRP B C 1
ATOM 4301 O O . TRP B 1 144 ? 15.010 16.409 -13.084 1.00 35.16 144 TRP B O 1
ATOM 4312 N N . THR B 1 145 ? 14.236 15.784 -11.047 1.00 29.07 145 THR B N 1
ATOM 4313 C CA . THR B 1 145 ? 14.805 14.431 -11.053 1.00 30.93 145 THR B CA 1
ATOM 4314 C C . THR B 1 145 ? 16.305 14.438 -11.329 1.00 30.74 145 THR B C 1
ATOM 4315 O O . THR B 1 145 ? 16.830 13.556 -12.011 1.00 36.19 145 THR B O 1
ATOM 4319 N N . SER B 1 146 ? 17.010 15.426 -10.790 1.00 25.05 146 SER B N 1
ATOM 4320 C CA . SER B 1 146 ? 18.428 15.571 -11.070 1.00 30.80 146 SER B CA 1
ATOM 4321 C C . SER B 1 146 ? 19.220 15.718 -9.779 1.00 35.94 146 SER B C 1
ATOM 4322 O O . SER B 1 146 ? 18.682 16.067 -8.724 1.00 36.93 146 SER B O 1
ATOM 4325 N N . LEU B 1 147 ? 20.520 15.441 -9.900 1.00 35.26 147 LEU B N 1
ATOM 4326 C CA . LEU B 1 147 ? 21.449 15.524 -8.778 1.00 28.08 147 LEU B CA 1
ATOM 4327 C C . LEU B 1 147 ? 21.342 16.866 -8.065 1.00 31.68 147 LEU B C 1
ATOM 4328 O O . LEU B 1 147 ? 21.094 16.930 -6.856 1.00 21.23 147 LEU B O 1
ATOM 4333 N N . TYR B 1 148 ? 21.529 17.954 -8.807 1.00 21.09 148 TYR B N 1
ATOM 4334 C CA . TYR B 1 148 ? 21.646 19.274 -8.206 1.00 22.61 148 TYR B CA 1
ATOM 4335 C C . TYR B 1 148 ? 20.304 19.910 -7.880 1.00 27.15 148 TYR B C 1
ATOM 4336 O O . TYR B 1 148 ? 20.280 21.026 -7.351 1.00 27.06 148 TYR B O 1
ATOM 4345 N N . LYS B 1 149 ? 19.192 19.232 -8.168 1.00 27.63 149 LYS B N 1
ATOM 4346 C CA . LYS B 1 149 ? 17.922 19.649 -7.586 1.00 30.97 149 LYS B CA 1
ATOM 4347 C C . LYS B 1 149 ? 17.874 19.300 -6.104 1.00 33.12 149 LYS B C 1
ATOM 4348 O O . LYS B 1 149 ? 17.350 20.072 -5.293 1.00 38.12 149 LYS B O 1
ATOM 4354 N N . GLU B 1 150 ? 18.436 18.149 -5.729 1.00 34.18 150 GLU B N 1
ATOM 4355 C CA . GLU B 1 150 ? 18.360 17.655 -4.362 1.00 38.16 150 GLU B CA 1
ATOM 4356 C C . GLU B 1 150 ? 19.658 17.779 -3.577 1.00 38.55 150 GLU B C 1
ATOM 4357 O O . GLU B 1 150 ? 19.625 17.652 -2.349 1.00 44.29 150 GLU B O 1
ATOM 4363 N N . TYR B 1 151 ? 20.789 18.018 -4.237 1.00 34.46 151 TYR B N 1
ATOM 4364 C CA . TYR B 1 151 ? 22.072 18.063 -3.550 1.00 31.76 151 TYR B CA 1
ATOM 4365 C C . TYR B 1 151 ? 22.896 19.240 -4.051 1.00 31.65 151 TYR B C 1
ATOM 4366 O O . TYR B 1 151 ? 22.715 19.724 -5.171 1.00 28.90 151 TYR B O 1
ATOM 4375 N N . ASP B 1 152 ? 23.817 19.694 -3.199 1.00 28.81 152 ASP B N 1
ATOM 4376 C CA . ASP B 1 152 ? 24.731 20.776 -3.542 1.00 32.85 152 ASP B CA 1
ATOM 4377 C C . ASP B 1 152 ? 26.061 20.288 -4.098 1.00 33.51 152 ASP B C 1
ATOM 4378 O O . ASP B 1 152 ? 26.856 21.111 -4.565 1.00 37.01 152 ASP B O 1
ATOM 4383 N N . SER B 1 153 ? 26.325 18.984 -4.062 1.00 29.12 153 SER B N 1
ATOM 4384 C CA . SER B 1 153 ? 27.587 18.460 -4.562 1.00 31.16 153 SER B CA 1
ATOM 4385 C C . SER B 1 153 ? 27.435 16.973 -4.836 1.00 36.48 153 SER B C 1
ATOM 4386 O O . SER B 1 153 ? 26.508 16.322 -4.346 1.00 39.90 153 SER B O 1
ATOM 4389 N N . LEU B 1 154 ? 28.366 16.445 -5.633 1.00 30.20 154 LEU B N 1
ATOM 4390 C CA . LEU B 1 154 ? 28.401 15.008 -5.879 1.00 32.19 154 LEU B CA 1
ATOM 4391 C C . LEU B 1 154 ? 28.714 14.242 -4.601 1.00 32.83 154 LEU B C 1
ATOM 4392 O O . LEU B 1 154 ? 28.194 13.142 -4.383 1.00 34.48 154 LEU B O 1
ATOM 4397 N N . LYS B 1 155 ? 29.561 14.813 -3.741 1.00 33.39 155 LYS B N 1
ATOM 4398 C CA . LYS B 1 155 ? 29.962 14.125 -2.518 1.00 34.18 155 LYS B CA 1
ATOM 4399 C C . LYS B 1 155 ? 28.781 13.955 -1.567 1.00 33.82 155 LYS B C 1
ATOM 4400 O O . LYS B 1 155 ? 28.628 12.903 -0.936 1.00 30.83 155 LYS B O 1
ATOM 4406 N N . ASP B 1 156 ? 27.928 14.979 -1.459 1.00 25.42 156 ASP B N 1
ATOM 4407 C CA . ASP B 1 156 ? 26.745 14.876 -0.609 1.00 35.19 156 ASP B CA 1
ATOM 4408 C C . ASP B 1 156 ? 25.816 13.756 -1.058 1.00 36.36 156 ASP B C 1
ATOM 4409 O O . ASP B 1 156 ? 25.163 13.118 -0.224 1.00 43.27 156 ASP B O 1
ATOM 4414 N N . ALA B 1 157 ? 25.746 13.497 -2.361 1.00 33.29 157 ALA B N 1
ATOM 4415 C CA . ALA B 1 157 ? 24.801 12.523 -2.891 1.00 32.66 157 ALA B CA 1
ATOM 4416 C C . ALA B 1 157 ? 25.355 11.104 -2.908 1.00 31.76 157 ALA B C 1
ATOM 4417 O O . ALA B 1 157 ? 24.655 10.162 -2.520 1.00 28.50 157 ALA B O 1
ATOM 4419 N N . TYR B 1 158 ? 26.598 10.927 -3.355 1.00 31.10 158 TYR B N 1
ATOM 4420 C CA . TYR B 1 158 ? 27.180 9.600 -3.495 1.00 31.85 158 TYR B CA 1
ATOM 4421 C C . TYR B 1 158 ? 28.100 9.214 -2.344 1.00 33.11 158 TYR B C 1
ATOM 4422 O O . TYR B 1 158 ? 28.489 8.044 -2.257 1.00 28.01 158 TYR B O 1
ATOM 4431 N N . GLY B 1 159 ? 28.456 10.152 -1.472 1.00 32.67 159 GLY B N 1
ATOM 4432 C CA . GLY B 1 159 ? 29.211 9.817 -0.273 1.00 29.47 159 GLY B CA 1
ATOM 4433 C C . GLY B 1 159 ? 30.544 9.160 -0.585 1.00 31.78 159 GLY B C 1
ATOM 4434 O O . GLY B 1 159 ? 31.410 9.737 -1.254 1.00 33.36 159 GLY B O 1
ATOM 4435 N N . ASP B 1 160 ? 30.718 7.934 -0.095 1.00 33.39 160 ASP B N 1
ATOM 4436 C CA . ASP B 1 160 ? 31.960 7.188 -0.254 1.00 39.24 160 ASP B CA 1
ATOM 4437 C C . ASP B 1 160 ? 32.001 6.352 -1.526 1.00 35.36 160 ASP B C 1
ATOM 4438 O O . ASP B 1 160 ? 33.002 5.670 -1.767 1.00 35.94 160 ASP B O 1
ATOM 4443 N N . ALA B 1 161 ? 30.950 6.381 -2.338 1.00 33.45 161 ALA B N 1
ATOM 4444 C CA . ALA B 1 161 ? 30.933 5.640 -3.588 1.00 32.73 161 ALA B CA 1
ATOM 4445 C C . ALA B 1 161 ? 31.506 6.489 -4.720 1.00 36.56 161 ALA B C 1
ATOM 4446 O O . ALA B 1 161 ? 31.656 7.708 -4.606 1.00 45.24 161 ALA B O 1
ATOM 4448 N N . LYS B 1 162 ? 31.829 5.827 -5.826 1.00 32.30 162 LYS B N 1
ATOM 4449 C CA . LYS B 1 162 ? 32.415 6.481 -6.986 1.00 40.50 162 LYS B CA 1
ATOM 4450 C C . LYS B 1 162 ? 31.459 6.433 -8.169 1.00 38.63 162 LYS B C 1
ATOM 4451 O O . LYS B 1 162 ? 30.768 5.432 -8.384 1.00 40.06 162 LYS B O 1
ATOM 4457 N N . ILE B 1 163 ? 31.425 7.522 -8.930 1.00 34.90 163 ILE B N 1
ATOM 4458 C CA . ILE B 1 163 ? 30.711 7.565 -10.195 1.00 34.39 163 ILE B CA 1
ATOM 4459 C C . ILE B 1 163 ? 31.733 7.511 -11.322 1.00 34.65 163 ILE B C 1
ATOM 4460 O O . ILE B 1 163 ? 32.905 7.864 -11.159 1.00 37.14 163 ILE B O 1
ATOM 4465 N N . ASP B 1 164 ? 31.272 7.057 -12.484 1.00 34.86 164 ASP B N 1
ATOM 4466 C CA . ASP B 1 164 ? 32.140 6.859 -13.635 1.00 33.46 164 ASP B CA 1
ATOM 4467 C C . ASP B 1 164 ? 31.969 7.927 -14.706 1.00 35.18 164 ASP B C 1
ATOM 4468 O O . ASP B 1 164 ? 32.802 8.005 -15.615 1.00 37.23 164 ASP B O 1
ATOM 4473 N N . PHE B 1 165 ? 30.925 8.745 -14.619 1.00 33.61 165 PHE B N 1
ATOM 4474 C CA . PHE B 1 165 ? 30.676 9.802 -15.591 1.00 34.10 165 PHE B CA 1
ATOM 4475 C C . PHE B 1 165 ? 29.595 10.719 -15.034 1.00 29.60 165 PHE B C 1
ATOM 4476 O O . PHE B 1 165 ? 29.013 10.458 -13.977 1.00 27.30 165 PHE B O 1
ATOM 4484 N N . LEU B 1 166 ? 29.333 11.797 -15.767 1.00 26.25 166 LEU B N 1
ATOM 4485 C CA . LEU B 1 166 ? 28.211 12.687 -15.505 1.00 25.44 166 LEU B CA 1
ATOM 4486 C C . LEU B 1 166 ? 27.518 12.982 -16.826 1.00 27.21 166 LEU B C 1
ATOM 4487 O O . LEU B 1 166 ? 28.173 13.372 -17.798 1.00 24.89 166 LEU B O 1
ATOM 4492 N N . GLU B 1 167 ? 26.203 12.790 -16.863 1.00 28.33 167 GLU B N 1
ATOM 4493 C CA . GLU B 1 167 ? 25.414 13.099 -18.047 1.00 31.16 167 GLU B CA 1
ATOM 4494 C C . GLU B 1 167 ? 24.991 14.561 -17.989 1.00 27.64 167 GLU B C 1
ATOM 4495 O O . GLU B 1 167 ? 24.387 14.999 -17.004 1.00 24.93 167 GLU B O 1
ATOM 4501 N N . LEU B 1 168 ? 25.309 15.312 -19.048 1.00 27.78 168 LEU B N 1
ATOM 4502 C CA . LEU B 1 168 ? 25.057 16.750 -19.041 1.00 29.53 168 LEU B CA 1
ATOM 4503 C C . LEU B 1 168 ? 23.565 17.056 -19.073 1.00 27.90 168 LEU B C 1
ATOM 4504 O O . LEU B 1 168 ? 23.098 17.958 -18.369 1.00 30.14 168 LEU B O 1
ATOM 4509 N N . GLY B 1 169 ? 22.805 16.319 -19.875 1.00 23.38 169 GLY B N 1
ATOM 4510 C CA . GLY B 1 169 ? 21.394 16.589 -20.039 1.00 20.26 169 GLY B CA 1
ATOM 4511 C C . GLY B 1 169 ? 21.136 17.708 -21.031 1.00 24.66 169 GLY B C 1
ATOM 4512 O O . GLY B 1 169 ? 22.033 18.440 -21.455 1.00 28.29 169 GLY B O 1
ATOM 4513 N N . LEU B 1 170 ? 19.862 17.845 -21.398 1.00 28.16 170 LEU B N 1
ATOM 4514 C CA . LEU B 1 170 ? 19.461 18.813 -22.411 1.00 29.79 170 LEU B CA 1
ATOM 4515 C C . LEU B 1 170 ? 19.577 20.259 -21.945 1.00 31.74 170 LEU B C 1
ATOM 4516 O O . LEU B 1 170 ? 19.403 21.165 -22.766 1.00 35.76 170 LEU B O 1
ATOM 4521 N N . SER B 1 171 ? 19.869 20.503 -20.668 1.00 29.49 171 SER B N 1
ATOM 4522 C CA . SER B 1 171 ? 19.878 21.853 -20.121 1.00 32.11 171 SER B CA 1
ATOM 4523 C C . SER B 1 171 ? 21.277 22.420 -19.909 1.00 31.08 171 SER B C 1
ATOM 4524 O O . SER B 1 171 ? 21.399 23.550 -19.427 1.00 29.94 171 SER B O 1
ATOM 4527 N N . ALA B 1 172 ? 22.329 21.681 -20.254 1.00 28.46 172 ALA B N 1
ATOM 4528 C CA . ALA B 1 172 ? 23.677 22.141 -19.954 1.00 30.76 172 ALA B CA 1
ATOM 4529 C C . ALA B 1 172 ? 24.662 21.595 -20.977 1.00 29.71 172 ALA B C 1
ATOM 4530 O O . ALA B 1 172 ? 24.466 20.513 -21.537 1.00 27.71 172 ALA B O 1
ATOM 4532 N N . ASP B 1 173 ? 25.727 22.360 -21.211 1.00 29.76 173 ASP B N 1
ATOM 4533 C CA . ASP B 1 173 ? 26.864 21.923 -22.006 1.00 30.90 173 ASP B CA 1
ATOM 4534 C C . ASP B 1 173 ? 28.099 21.813 -21.113 1.00 28.08 173 ASP B C 1
ATOM 4535 O O . ASP B 1 173 ? 28.031 21.980 -19.892 1.00 26.88 173 ASP B O 1
ATOM 4540 N N . SER B 1 174 ? 29.243 21.539 -21.744 1.00 25.58 174 SER B N 1
ATOM 4541 C CA . SER B 1 174 ? 30.450 21.221 -20.986 1.00 25.23 174 SER B CA 1
ATOM 4542 C C . SER B 1 174 ? 30.959 22.424 -20.199 1.00 32.68 174 SER B C 1
ATOM 4543 O O . SER B 1 174 ? 31.331 22.289 -19.027 1.00 29.23 174 SER B O 1
ATOM 4546 N N . ASP B 1 175 ? 30.985 23.606 -20.824 1.00 36.22 175 ASP B N 1
ATOM 4547 C CA . ASP B 1 175 ? 31.492 24.794 -20.142 1.00 33.76 175 ASP B CA 1
ATOM 4548 C C . ASP B 1 175 ? 30.679 25.124 -18.897 1.00 32.69 175 ASP B C 1
ATOM 4549 O O . ASP B 1 175 ? 31.238 25.609 -17.906 1.00 32.42 175 ASP B O 1
ATOM 4554 N N . MET B 1 176 ? 29.369 24.867 -18.923 1.00 27.77 176 MET B N 1
ATOM 4555 C CA . MET B 1 176 ? 28.544 25.100 -17.741 1.00 29.95 176 MET B CA 1
ATOM 4556 C C . MET B 1 176 ? 28.918 24.146 -16.614 1.00 28.96 176 MET B C 1
ATOM 4557 O O . MET B 1 176 ? 29.118 24.568 -15.469 1.00 28.50 176 MET B O 1
ATOM 4562 N N . ALA B 1 177 ? 29.028 22.851 -16.924 1.00 22.06 177 ALA B N 1
ATOM 4563 C CA . ALA B 1 177 ? 29.319 21.865 -15.890 1.00 30.71 177 ALA B CA 1
ATOM 4564 C C . ALA B 1 177 ? 30.737 22.004 -15.353 1.00 30.67 177 ALA B C 1
ATOM 4565 O O . ALA B 1 177 ? 30.996 21.645 -14.198 1.00 29.86 177 ALA B O 1
ATOM 4567 N N . ASP B 1 178 ? 31.662 22.521 -16.160 1.00 25.99 178 ASP B N 1
ATOM 4568 C CA . ASP B 1 178 ? 33.049 22.652 -15.731 1.00 25.04 178 ASP B CA 1
ATOM 4569 C C . ASP B 1 178 ? 33.286 23.854 -14.828 1.00 26.72 178 ASP B C 1
ATOM 4570 O O . ASP B 1 178 ? 34.422 24.054 -14.385 1.00 28.51 178 ASP B O 1
ATOM 4575 N N . MET B 1 179 ? 32.259 24.654 -14.544 1.00 24.04 179 MET B N 1
ATOM 4576 C CA . MET B 1 179 ? 32.371 25.698 -13.535 1.00 32.29 179 MET B CA 1
ATOM 4577 C C . MET B 1 179 ? 32.310 25.146 -12.117 1.00 31.95 179 MET B C 1
ATOM 4578 O O . MET B 1 179 ? 32.439 25.918 -11.161 1.00 30.77 179 MET B O 1
ATOM 4583 N N . ILE B 1 180 ? 32.120 23.839 -11.964 1.00 27.40 180 ILE B N 1
ATOM 4584 C CA . ILE B 1 180 ? 32.147 23.158 -10.674 1.00 30.02 180 ILE B CA 1
ATOM 4585 C C . ILE B 1 180 ? 33.368 22.249 -10.676 1.00 34.96 180 ILE B C 1
ATOM 4586 O O . ILE B 1 180 ? 33.451 21.315 -11.483 1.00 33.31 180 ILE B O 1
ATOM 4591 N N . LYS B 1 181 ? 34.318 22.524 -9.777 1.00 34.74 181 LYS B N 1
ATOM 4592 C CA . LYS B 1 181 ? 35.635 21.906 -9.896 1.00 38.86 181 LYS B CA 1
ATOM 4593 C C . LYS B 1 181 ? 35.599 20.405 -9.636 1.00 36.64 181 LYS B C 1
ATOM 4594 O O . LYS B 1 181 ? 36.451 19.672 -10.152 1.00 37.76 181 LYS B O 1
ATOM 4600 N N . ALA B 1 182 ? 34.630 19.925 -8.854 1.00 33.09 182 ALA B N 1
ATOM 4601 C CA . ALA B 1 182 ? 34.542 18.494 -8.584 1.00 31.95 182 ALA B CA 1
ATOM 4602 C C . ALA B 1 182 ? 34.223 17.678 -9.830 1.00 36.04 182 ALA B C 1
ATOM 4603 O O . ALA B 1 182 ? 34.302 16.446 -9.780 1.00 36.31 182 ALA B O 1
ATOM 4605 N N . HIS B 1 183 ? 33.870 18.328 -10.938 1.00 34.82 183 HIS B N 1
ATOM 4606 C CA . HIS B 1 183 ? 33.574 17.646 -12.189 1.00 32.84 183 HIS B CA 1
ATOM 4607 C C . HIS B 1 183 ? 34.800 17.440 -13.068 1.00 32.31 183 HIS B C 1
ATOM 4608 O O . HIS B 1 183 ? 34.723 16.676 -14.036 1.00 29.67 183 HIS B O 1
ATOM 4615 N N . HIS B 1 184 ? 35.923 18.095 -12.761 1.00 32.07 184 HIS B N 1
ATOM 4616 C CA . HIS B 1 184 ? 37.061 18.097 -13.675 1.00 35.30 184 HIS B CA 1
ATOM 4617 C C . HIS B 1 184 ? 37.713 16.726 -13.814 1.00 42.11 184 HIS B C 1
ATOM 4618 O O . HIS B 1 184 ? 38.402 16.482 -14.810 1.00 49.60 184 HIS B O 1
ATOM 4625 N N . SER B 1 185 ? 37.511 15.829 -12.851 1.00 38.42 185 SER B N 1
ATOM 4626 C CA . SER B 1 185 ? 38.062 14.482 -12.904 1.00 41.03 185 SER B CA 1
ATOM 4627 C C . SER B 1 185 ? 37.070 13.467 -13.453 1.00 37.56 185 SER B C 1
ATOM 4628 O O . SER B 1 185 ? 37.372 12.269 -13.471 1.00 44.06 185 SER B O 1
ATOM 4631 N N . ILE B 1 186 ? 35.907 13.918 -13.910 1.00 30.94 186 ILE B N 1
ATOM 4632 C CA . ILE B 1 186 ? 34.792 13.048 -14.260 1.00 28.06 186 ILE B CA 1
ATOM 4633 C C . ILE B 1 186 ? 34.449 13.278 -15.725 1.00 26.91 186 ILE B C 1
ATOM 4634 O O . ILE B 1 186 ? 34.201 14.419 -16.121 1.00 25.22 186 ILE B O 1
ATOM 4639 N N . PRO B 1 187 ? 34.431 12.238 -16.557 1.00 28.03 187 PRO B N 1
ATOM 4640 C CA . PRO B 1 187 ? 34.110 12.429 -17.975 1.00 28.63 187 PRO B CA 1
ATOM 4641 C C . PRO B 1 187 ? 32.636 12.730 -18.184 1.00 30.18 187 PRO B C 1
ATOM 4642 O O . PRO B 1 187 ? 31.776 12.350 -17.385 1.00 33.88 187 PRO B O 1
ATOM 4646 N N . TYR B 1 188 ? 32.351 13.420 -19.284 1.00 29.45 188 TYR B N 1
ATOM 4647 C CA . TYR B 1 188 ? 31.008 13.884 -19.598 1.00 27.63 188 TYR B CA 1
ATOM 4648 C C . TYR B 1 188 ? 30.359 13.001 -20.654 1.00 29.64 188 TYR B C 1
ATOM 4649 O O . TYR B 1 188 ? 31.002 12.603 -21.629 1.00 30.24 188 TYR B O 1
ATOM 4658 N N . LEU B 1 189 ? 29.080 12.706 -20.454 1.00 30.33 189 LEU B N 1
ATOM 4659 C CA . LEU B 1 189 ? 28.249 12.064 -21.459 1.00 28.70 189 LEU B CA 1
ATOM 4660 C C . LEU B 1 189 ? 27.159 13.031 -21.899 1.00 30.38 189 LEU B C 1
ATOM 4661 O O . LEU B 1 189 ? 26.600 13.766 -21.079 1.00 32.13 189 LEU B O 1
ATOM 4666 N N . SER B 1 190 ? 26.871 13.038 -23.197 1.00 32.14 190 SER B N 1
ATOM 4667 C CA . SER B 1 190 ? 25.779 13.822 -23.765 1.00 34.51 190 SER B CA 1
ATOM 4668 C C . SER B 1 190 ? 24.809 12.856 -24.430 1.00 36.91 190 SER B C 1
ATOM 4669 O O . SER B 1 190 ? 25.115 12.290 -25.484 1.00 33.84 190 SER B O 1
ATOM 4672 N N . ASN B 1 191 ? 23.647 12.661 -23.812 1.00 36.74 191 ASN B N 1
ATOM 4673 C CA . ASN B 1 191 ? 22.654 11.717 -24.299 1.00 33.47 191 ASN B CA 1
ATOM 4674 C C . ASN B 1 191 ? 21.309 12.417 -24.439 1.00 31.48 191 ASN B C 1
ATOM 4675 O O . ASN B 1 191 ? 21.039 13.430 -23.790 1.00 29.10 191 ASN B O 1
ATOM 4680 N N . SER B 1 192 ? 20.457 11.849 -25.292 1.00 30.94 192 SER B N 1
ATOM 4681 C CA . SER B 1 192 ? 19.225 12.513 -25.700 1.00 30.26 192 SER B CA 1
ATOM 4682 C C . SER B 1 192 ? 18.061 12.289 -24.745 1.00 25.98 192 SER B C 1
ATOM 4683 O O . SER B 1 192 ? 17.146 13.121 -24.713 1.00 29.93 192 SER B O 1
ATOM 4686 N N . ASP B 1 193 ? 18.070 11.199 -23.973 1.00 28.98 193 ASP B N 1
ATOM 4687 C CA . ASP B 1 193 ? 16.928 10.811 -23.140 1.00 29.60 193 ASP B CA 1
ATOM 4688 C C . ASP B 1 193 ? 15.669 10.683 -23.998 1.00 31.46 193 ASP B C 1
ATOM 4689 O O . ASP B 1 193 ? 14.610 11.232 -23.688 1.00 31.68 193 ASP B O 1
ATOM 4694 N N . ALA B 1 194 ? 15.801 9.944 -25.096 1.00 29.27 194 ALA B N 1
ATOM 4695 C CA . ALA B 1 194 ? 14.739 9.869 -26.088 1.00 29.42 194 ALA B CA 1
ATOM 4696 C C . ALA B 1 194 ? 13.528 9.127 -25.538 1.00 31.32 194 ALA B C 1
ATOM 4697 O O . ALA B 1 194 ? 13.645 8.008 -25.029 1.00 32.06 194 ALA B O 1
ATOM 4699 N N . HIS B 1 195 ? 12.363 9.765 -25.635 1.00 33.68 195 HIS B N 1
ATOM 4700 C CA . HIS B 1 195 ? 11.084 9.121 -25.380 1.00 35.42 195 HIS B CA 1
ATOM 4701 C C . HIS B 1 195 ? 10.346 8.794 -26.671 1.00 38.69 195 HIS B C 1
ATOM 4702 O O . HIS B 1 195 ? 9.176 8.403 -26.627 1.00 40.06 195 HIS B O 1
ATOM 4709 N N . SER B 1 196 ? 11.010 8.944 -27.814 1.00 40.85 196 SER B N 1
ATOM 4710 C CA . SER B 1 196 ? 10.433 8.726 -29.132 1.00 41.22 196 SER B CA 1
ATOM 4711 C C . SER B 1 196 ? 11.553 8.339 -30.083 1.00 42.19 196 SER B C 1
ATOM 4712 O O . SER B 1 196 ? 12.679 8.829 -29.939 1.00 44.13 196 SER B O 1
ATOM 4715 N N . PRO B 1 197 ? 11.284 7.466 -31.056 1.00 39.53 197 PRO B N 1
ATOM 4716 C CA . PRO B 1 197 ? 12.338 7.041 -31.987 1.00 42.13 197 PRO B CA 1
ATOM 4717 C C . PRO B 1 197 ? 12.642 8.036 -33.096 1.00 44.53 197 PRO B C 1
ATOM 4718 O O . PRO B 1 197 ? 13.533 7.767 -33.907 1.00 43.67 197 PRO B O 1
ATOM 4722 N N . ASN B 1 198 ? 11.945 9.170 -33.157 1.00 42.69 198 ASN B N 1
ATOM 4723 C CA . ASN B 1 198 ? 12.116 10.088 -34.274 1.00 43.08 198 ASN B CA 1
ATOM 4724 C C . ASN B 1 198 ? 13.528 10.678 -34.268 1.00 43.74 198 ASN B C 1
ATOM 4725 O O . ASN B 1 198 ? 14.110 10.912 -33.204 1.00 41.48 198 ASN B O 1
ATOM 4730 N N . PRO B 1 199 ? 14.111 10.912 -35.450 1.00 44.09 199 PRO B N 1
ATOM 4731 C CA . PRO B 1 199 ? 15.490 11.422 -35.507 1.00 39.24 199 PRO B CA 1
ATOM 4732 C C . PRO B 1 199 ? 15.682 12.814 -34.922 1.00 45.74 199 PRO B C 1
ATOM 4733 O O . PRO B 1 199 ? 16.838 13.226 -34.754 1.00 51.62 199 PRO B O 1
ATOM 4737 N N . HIS B 1 200 ? 14.622 13.561 -34.620 1.00 42.86 200 HIS B N 1
ATOM 4738 C CA . HIS B 1 200 ? 14.796 14.820 -33.905 1.00 45.04 200 HIS B CA 1
ATOM 4739 C C . HIS B 1 200 ? 14.656 14.653 -32.398 1.00 47.90 200 HIS B C 1
ATOM 4740 O O . HIS B 1 200 ? 14.703 15.648 -31.668 1.00 46.31 200 HIS B O 1
ATOM 4747 N N . ARG B 1 201 ? 14.491 13.419 -31.926 1.00 43.81 201 ARG B N 1
ATOM 4748 C CA . ARG B 1 201 ? 14.574 13.071 -30.514 1.00 38.62 201 ARG B CA 1
ATOM 4749 C C . ARG B 1 201 ? 15.683 12.068 -30.247 1.00 35.14 201 ARG B C 1
ATOM 4750 O O . ARG B 1 201 ? 16.535 12.306 -29.383 1.00 34.64 201 ARG B O 1
ATOM 4758 N N . LEU B 1 202 ? 15.691 10.946 -30.961 1.00 35.23 202 LEU B N 1
ATOM 4759 C CA . LEU B 1 202 ? 16.821 10.030 -30.904 1.00 32.46 202 LEU B CA 1
ATOM 4760 C C . LEU B 1 202 ? 18.054 10.717 -31.466 1.00 33.64 202 LEU B C 1
ATOM 4761 O O . LEU B 1 202 ? 18.099 11.062 -32.650 1.00 37.16 202 LEU B O 1
ATOM 4766 N N . GLY B 1 203 ? 19.055 10.922 -30.619 1.00 32.99 203 GLY B N 1
ATOM 4767 C CA . GLY B 1 203 ? 20.252 11.590 -31.080 1.00 33.20 203 GLY B CA 1
ATOM 4768 C C . GLY B 1 203 ? 20.235 13.088 -30.922 1.00 32.43 203 GLY B C 1
ATOM 4769 O O . GLY B 1 203 ? 21.062 13.773 -31.533 1.00 32.51 203 GLY B O 1
ATOM 4770 N N A ARG B 1 204 ? 19.291 13.626 -30.143 0.46 33.82 204 ARG B N 1
ATOM 4771 N N B ARG B 1 204 ? 19.309 13.626 -30.124 0.54 33.80 204 ARG B N 1
ATOM 4772 C CA A ARG B 1 204 ? 19.337 15.042 -29.792 0.46 34.50 204 ARG B CA 1
ATOM 4773 C CA B ARG B 1 204 ? 19.347 15.050 -29.814 0.54 34.48 204 ARG B CA 1
ATOM 4774 C C A ARG B 1 204 ? 20.700 15.406 -29.228 0.46 33.67 204 ARG B C 1
ATOM 4775 C C B ARG B 1 204 ? 20.689 15.426 -29.202 0.54 33.70 204 ARG B C 1
ATOM 4776 O O A ARG B 1 204 ? 21.263 16.460 -29.547 0.46 33.80 204 ARG B O 1
ATOM 4777 O O B ARG B 1 204 ? 21.219 16.515 -29.454 0.54 33.45 204 ARG B O 1
ATOM 4792 N N . GLU B 1 205 ? 21.243 14.536 -28.384 1.00 29.78 205 GLU B N 1
ATOM 4793 C CA . GLU B 1 205 ? 22.605 14.634 -27.898 1.00 33.89 205 GLU B CA 1
ATOM 4794 C C . GLU B 1 205 ? 23.248 13.267 -28.073 1.00 37.62 205 GLU B C 1
ATOM 4795 O O . GLU B 1 205 ? 22.585 12.236 -27.930 1.00 33.91 205 GLU B O 1
ATOM 4801 N N . PHE B 1 206 ? 24.535 13.254 -28.403 1.00 35.02 206 PHE B N 1
ATOM 4802 C CA . PHE B 1 206 ? 25.238 11.993 -28.591 1.00 33.19 206 PHE B CA 1
ATOM 4803 C C . PHE B 1 206 ? 26.716 12.225 -28.329 1.00 31.28 206 PHE B C 1
ATOM 4804 O O . PHE B 1 206 ? 27.176 13.363 -28.203 1.00 31.58 206 PHE B O 1
ATOM 4812 N N . ASN B 1 207 ? 27.455 11.124 -28.237 1.00 32.44 207 ASN B N 1
ATOM 4813 C CA . ASN B 1 207 ? 28.888 11.147 -28.001 1.00 30.91 207 ASN B CA 1
ATOM 4814 C C . ASN B 1 207 ? 29.599 10.557 -29.208 1.00 33.50 207 ASN B C 1
ATOM 4815 O O . ASN B 1 207 ? 29.186 9.520 -29.736 1.00 39.02 207 ASN B O 1
ATOM 4820 N N . ARG B 1 208 ? 30.659 11.226 -29.651 1.00 32.52 208 ARG B N 1
ATOM 4821 C CA . ARG B 1 208 ? 31.491 10.744 -30.746 1.00 38.32 208 ARG B CA 1
ATOM 4822 C C . ARG B 1 208 ? 32.689 10.019 -30.145 1.00 44.19 208 ARG B C 1
ATOM 4823 O O . ARG B 1 208 ? 33.531 10.636 -29.485 1.00 44.12 208 ARG B O 1
ATOM 4831 N N . PHE B 1 209 ? 32.759 8.709 -30.368 1.00 44.64 209 PHE B N 1
ATOM 4832 C CA . PHE B 1 209 ? 33.781 7.863 -29.771 1.00 43.88 209 PHE B CA 1
ATOM 4833 C C . PHE B 1 209 ? 34.866 7.519 -30.782 1.00 45.77 209 PHE B C 1
ATOM 4834 O O . PHE B 1 209 ? 34.588 7.309 -31.966 1.00 45.62 209 PHE B O 1
ATOM 4842 N N . GLU B 1 210 ? 36.106 7.463 -30.301 1.00 43.91 210 GLU B N 1
ATOM 4843 C CA . GLU B 1 210 ? 37.235 6.919 -31.047 1.00 47.64 210 GLU B CA 1
ATOM 4844 C C . GLU B 1 210 ? 37.634 5.620 -30.360 1.00 46.65 210 GLU B C 1
ATOM 4845 O O . GLU B 1 210 ? 38.143 5.638 -29.235 1.00 47.27 210 GLU B O 1
ATOM 4851 N N . VAL B 1 211 ? 37.387 4.494 -31.029 1.00 47.68 211 VAL B N 1
ATOM 4852 C CA . VAL B 1 211 ? 37.627 3.170 -30.472 1.00 46.13 211 VAL B CA 1
ATOM 4853 C C . VAL B 1 211 ? 38.181 2.272 -31.571 1.00 52.07 211 VAL B C 1
ATOM 4854 O O . VAL B 1 211 ? 38.184 2.624 -32.752 1.00 55.19 211 VAL B O 1
ATOM 4858 N N . LYS B 1 212 ? 38.664 1.096 -31.162 1.00 54.11 212 LYS B N 1
ATOM 4859 C CA . LYS B 1 212 ? 39.111 0.082 -32.109 1.00 58.15 212 LYS B CA 1
ATOM 4860 C C . LYS B 1 212 ? 37.960 -0.766 -32.633 1.00 57.25 212 LYS B C 1
ATOM 4861 O O . LYS B 1 212 ? 37.960 -1.150 -33.806 1.00 58.54 212 LYS B O 1
ATOM 4867 N N . ASP B 1 213 ? 36.980 -1.065 -31.782 1.00 55.12 213 ASP B N 1
ATOM 4868 C CA . ASP B 1 213 ? 35.769 -1.760 -32.193 1.00 55.97 213 ASP B CA 1
ATOM 4869 C C . ASP B 1 213 ? 34.600 -1.188 -31.404 1.00 49.23 213 ASP B C 1
ATOM 4870 O O . ASP B 1 213 ? 34.782 -0.465 -30.423 1.00 49.44 213 ASP B O 1
ATOM 4875 N N . VAL B 1 214 ? 33.391 -1.516 -31.840 1.00 45.66 214 VAL B N 1
ATOM 4876 C CA . VAL B 1 214 ? 32.175 -1.032 -31.190 1.00 48.89 214 VAL B CA 1
ATOM 4877 C C . VAL B 1 214 ? 31.699 -2.149 -30.267 1.00 52.27 214 VAL B C 1
ATOM 4878 O O . VAL B 1 214 ? 30.851 -2.969 -30.624 1.00 51.83 214 VAL B O 1
ATOM 4882 N N . THR B 1 215 ? 32.268 -2.186 -29.064 1.00 50.05 215 THR B N 1
ATOM 4883 C CA . THR B 1 215 ? 31.851 -3.089 -28.001 1.00 50.94 215 THR B CA 1
ATOM 4884 C C . THR B 1 215 ? 31.709 -2.287 -26.715 1.00 52.31 215 THR B C 1
ATOM 4885 O O . THR B 1 215 ? 32.093 -1.117 -26.646 1.00 52.36 215 THR B O 1
ATOM 4889 N N . PHE B 1 216 ? 31.147 -2.924 -25.686 1.00 50.56 216 PHE B N 1
ATOM 4890 C CA . PHE B 1 216 ? 31.066 -2.273 -24.382 1.00 45.55 216 PHE B CA 1
ATOM 4891 C C . PHE B 1 216 ? 32.454 -1.938 -23.852 1.00 45.82 216 PHE B C 1
ATOM 4892 O O . PHE B 1 216 ? 32.713 -0.808 -23.422 1.00 41.89 216 PHE B O 1
ATOM 4900 N N . GLU B 1 217 ? 33.356 -2.924 -23.861 1.00 46.01 217 GLU B N 1
ATOM 4901 C CA . GLU B 1 217 ? 34.671 -2.741 -23.256 1.00 49.04 217 GLU B CA 1
ATOM 4902 C C . GLU B 1 217 ? 35.461 -1.640 -23.950 1.00 46.83 217 GLU B C 1
ATOM 4903 O O . GLU B 1 217 ? 36.220 -0.917 -23.295 1.00 47.33 217 GLU B O 1
ATOM 4909 N N . GLU B 1 218 ? 35.294 -1.492 -25.265 1.00 39.10 218 GLU B N 1
ATOM 4910 C CA . GLU B 1 218 ? 35.938 -0.385 -25.964 1.00 42.37 218 GLU B CA 1
ATOM 4911 C C . GLU B 1 218 ? 35.306 0.948 -25.582 1.00 39.47 218 GLU B C 1
ATOM 4912 O O . GLU B 1 218 ? 36.003 1.963 -25.473 1.00 38.26 218 GLU B O 1
ATOM 4918 N N . ILE B 1 219 ? 33.989 0.963 -25.370 1.00 39.34 219 ILE B N 1
ATOM 4919 C CA . ILE B 1 219 ? 33.321 2.191 -24.951 1.00 36.22 219 ILE B CA 1
ATOM 4920 C C . ILE B 1 219 ? 33.695 2.537 -23.515 1.00 32.56 219 ILE B C 1
ATOM 4921 O O . ILE B 1 219 ? 33.882 3.712 -23.175 1.00 33.12 219 ILE B O 1
ATOM 4926 N N . ARG B 1 220 ? 33.811 1.524 -22.652 1.00 33.98 220 ARG B N 1
ATOM 4927 C CA . ARG B 1 220 ? 34.299 1.762 -21.298 1.00 34.48 220 ARG B CA 1
ATOM 4928 C C . ARG B 1 220 ? 35.678 2.408 -21.322 1.00 40.02 220 ARG B C 1
ATOM 4929 O O . ARG B 1 220 ? 35.954 3.335 -20.552 1.00 40.96 220 ARG B O 1
ATOM 4937 N N . LYS B 1 221 ? 36.554 1.936 -22.212 1.00 39.35 221 LYS B N 1
ATOM 4938 C CA . LYS B 1 221 ? 37.883 2.525 -22.331 1.00 42.08 221 LYS B CA 1
ATOM 4939 C C . LYS B 1 221 ? 37.812 3.942 -22.885 1.00 39.62 221 LYS B C 1
ATOM 4940 O O . LYS B 1 221 ? 38.572 4.820 -22.460 1.00 40.42 221 LYS B O 1
ATOM 4946 N N . ALA B 1 222 ? 36.905 4.182 -23.834 1.00 34.00 222 ALA B N 1
ATOM 4947 C CA . ALA B 1 222 ? 36.764 5.519 -24.400 1.00 40.08 222 ALA B CA 1
ATOM 4948 C C . ALA B 1 222 ? 36.277 6.514 -23.356 1.00 41.23 222 ALA B C 1
ATOM 4949 O O . ALA B 1 222 ? 36.731 7.663 -23.322 1.00 41.04 222 ALA B O 1
ATOM 4951 N N . ILE B 1 223 ? 35.349 6.090 -22.496 1.00 42.05 223 ILE B N 1
ATOM 4952 C CA . ILE B 1 223 ? 34.824 6.979 -21.465 1.00 37.87 223 ILE B CA 1
ATOM 4953 C C . ILE B 1 223 ? 35.908 7.322 -20.451 1.00 38.58 223 ILE B C 1
ATOM 4954 O O . ILE B 1 223 ? 36.003 8.464 -19.984 1.00 38.66 223 ILE B O 1
ATOM 4959 N N . LYS B 1 224 ? 36.749 6.352 -20.106 1.00 40.21 224 LYS B N 1
ATOM 4960 C CA . LYS B 1 224 ? 37.820 6.567 -19.144 1.00 45.49 224 LYS B CA 1
ATOM 4961 C C . LYS B 1 224 ? 39.127 7.002 -19.796 1.00 47.79 224 LYS B C 1
ATOM 4962 O O . LYS B 1 224 ? 40.107 7.241 -19.083 1.00 55.26 224 LYS B O 1
ATOM 4968 N N . GLY B 1 225 ? 39.163 7.111 -21.121 1.00 47.92 225 GLY B N 1
ATOM 4969 C CA . GLY B 1 225 ? 40.330 7.641 -21.810 1.00 37.58 225 GLY B CA 1
ATOM 4970 C C . GLY B 1 225 ? 41.584 6.808 -21.663 1.00 47.30 225 GLY B C 1
ATOM 4971 O O . GLY B 1 225 ? 42.674 7.360 -21.466 1.00 51.75 225 GLY B O 1
ATOM 4972 N N . VAL B 1 226 ? 41.461 5.488 -21.762 1.00 45.71 226 VAL B N 1
ATOM 4973 C CA . VAL B 1 226 ? 42.597 4.591 -21.603 1.00 49.41 226 VAL B CA 1
ATOM 4974 C C . VAL B 1 226 ? 42.863 3.881 -22.922 1.00 47.62 226 VAL B C 1
ATOM 4975 O O . VAL B 1 226 ? 41.954 3.651 -23.729 1.00 42.30 226 VAL B O 1
ATOM 4979 N N . GLY B 1 227 ? 44.133 3.547 -23.145 1.00 53.15 227 GLY B N 1
ATOM 4980 C CA . GLY B 1 227 ? 44.514 2.750 -24.297 1.00 48.13 227 GLY B CA 1
ATOM 4981 C C . GLY B 1 227 ? 44.329 3.422 -25.637 1.00 50.62 227 GLY B C 1
ATOM 4982 O O . GLY B 1 227 ? 44.210 2.733 -26.654 1.00 47.81 227 GLY B O 1
ATOM 4983 N N . GLY B 1 228 ? 44.308 4.754 -25.674 1.00 51.39 228 GLY B N 1
ATOM 4984 C CA . GLY B 1 228 ? 44.110 5.481 -26.907 1.00 46.31 228 GLY B CA 1
ATOM 4985 C C . GLY B 1 228 ? 42.663 5.700 -27.290 1.00 48.78 228 GLY B C 1
ATOM 4986 O O . GLY B 1 228 ? 42.396 6.466 -28.225 1.00 48.55 228 GLY B O 1
ATOM 4987 N N . ARG B 1 229 ? 41.727 5.047 -26.609 1.00 47.22 229 ARG B N 1
ATOM 4988 C CA . ARG B 1 229 ? 40.312 5.299 -26.823 1.00 45.30 229 ARG B CA 1
ATOM 4989 C C . ARG B 1 229 ? 39.905 6.588 -26.117 1.00 48.85 229 ARG B C 1
ATOM 4990 O O . ARG B 1 229 ? 40.435 6.933 -25.056 1.00 55.70 229 ARG B O 1
ATOM 4998 N N . LYS B 1 230 ? 38.955 7.304 -26.714 1.00 42.45 230 LYS B N 1
ATOM 4999 C CA . LYS B 1 230 ? 38.632 8.639 -26.232 1.00 39.74 230 LYS B CA 1
ATOM 5000 C C . LYS B 1 230 ? 37.250 9.048 -26.718 1.00 37.69 230 LYS B C 1
ATOM 5001 O O . LYS B 1 230 ? 36.698 8.464 -27.654 1.00 39.65 230 LYS B O 1
ATOM 5007 N N . ILE B 1 231 ? 36.703 10.066 -26.060 1.00 33.07 231 ILE B N 1
ATOM 5008 C CA . ILE B 1 231 ? 35.530 10.780 -26.549 1.00 33.76 231 ILE B CA 1
ATOM 5009 C C . ILE B 1 231 ? 36.041 11.973 -27.348 1.00 37.59 231 ILE B C 1
ATOM 5010 O O . ILE B 1 231 ? 36.643 12.893 -26.789 1.00 37.40 231 ILE B O 1
ATOM 5015 N N . MET B 1 232 ? 35.817 11.949 -28.664 1.00 36.88 232 MET B N 1
ATOM 5016 C CA . MET B 1 232 ? 36.319 13.026 -29.511 1.00 34.22 232 MET B CA 1
ATOM 5017 C C . MET B 1 232 ? 35.568 14.327 -29.258 1.00 32.29 232 MET B C 1
ATOM 5018 O O . MET B 1 232 ? 36.184 15.396 -29.166 1.00 33.54 232 MET B O 1
ATOM 5023 N N . LEU B 1 233 ? 34.245 14.260 -29.131 1.00 29.82 233 LEU B N 1
ATOM 5024 C CA . LEU B 1 233 ? 33.451 15.458 -28.905 1.00 31.03 233 LEU B CA 1
ATOM 5025 C C . LEU B 1 233 ? 32.111 15.065 -28.305 1.00 30.69 233 LEU B C 1
ATOM 5026 O O . LEU B 1 233 ? 31.631 13.942 -28.487 1.00 32.06 233 LEU B O 1
ATOM 5031 N N . ASN B 1 234 ? 31.513 16.012 -27.590 1.00 29.82 234 ASN B N 1
ATOM 5032 C CA . ASN B 1 234 ? 30.134 15.911 -27.139 1.00 26.78 234 ASN B CA 1
ATOM 5033 C C . ASN B 1 234 ? 29.258 16.791 -28.019 1.00 29.20 234 ASN B C 1
ATOM 5034 O O . ASN B 1 234 ? 29.618 17.931 -28.328 1.00 34.94 234 ASN B O 1
ATOM 5039 N N . ALA B 1 235 ? 28.119 16.251 -28.439 1.00 29.15 235 ALA B N 1
ATOM 5040 C CA . ALA B 1 235 ? 27.172 16.968 -29.281 1.00 31.11 235 ALA B CA 1
ATOM 5041 C C . ALA B 1 235 ? 25.838 17.057 -28.559 1.00 31.52 235 ALA B C 1
ATOM 5042 O O . ALA B 1 235 ? 25.375 16.068 -27.983 1.00 32.00 235 ALA B O 1
ATOM 5044 N N . GLY B 1 236 ? 25.228 18.236 -28.587 1.00 27.38 236 GLY B N 1
ATOM 5045 C CA . GLY B 1 236 ? 23.952 18.405 -27.921 1.00 25.33 236 GLY B CA 1
ATOM 5046 C C . GLY B 1 236 ? 23.350 19.756 -28.229 1.00 28.59 236 GLY B C 1
ATOM 5047 O O . GLY B 1 236 ? 23.880 20.538 -29.024 1.00 29.22 236 GLY B O 1
ATOM 5048 N N . LEU B 1 237 ? 22.224 20.021 -27.575 1.00 31.79 237 LEU B N 1
ATOM 5049 C CA . LEU B 1 237 ? 21.481 21.247 -27.806 1.00 36.33 237 LEU B CA 1
ATOM 5050 C C . LEU B 1 237 ? 22.207 22.449 -27.211 1.00 34.99 237 LEU B C 1
ATOM 5051 O O . LEU B 1 237 ? 23.018 22.332 -26.288 1.00 36.53 237 LEU B O 1
ATOM 5056 N N . ASP B 1 238 ? 21.900 23.616 -27.756 1.00 35.37 238 ASP B N 1
ATOM 5057 C CA . ASP B 1 238 ? 22.324 24.868 -27.145 1.00 31.46 238 ASP B CA 1
ATOM 5058 C C . ASP B 1 238 ? 21.592 25.026 -25.819 1.00 35.53 238 ASP B C 1
ATOM 5059 O O . ASP B 1 238 ? 20.359 25.141 -25.815 1.00 37.35 238 ASP B O 1
ATOM 5064 N N . PRO B 1 239 ? 22.290 25.023 -24.679 1.00 33.50 239 PRO B N 1
ATOM 5065 C CA . PRO B 1 239 ? 21.583 25.106 -23.391 1.00 29.19 239 PRO B CA 1
ATOM 5066 C C . PRO B 1 239 ? 20.868 26.427 -23.175 1.00 28.89 239 PRO B C 1
ATOM 5067 O O . PRO B 1 239 ? 19.940 26.481 -22.357 1.00 31.36 239 PRO B O 1
ATOM 5071 N N . ARG B 1 240 ? 21.262 27.487 -23.882 1.00 31.15 240 ARG B N 1
ATOM 5072 C CA . ARG B 1 240 ? 20.621 28.784 -23.698 1.00 34.59 240 ARG B CA 1
ATOM 5073 C C . ARG B 1 240 ? 19.172 28.771 -24.170 1.00 36.76 240 ARG B C 1
ATOM 5074 O O . ARG B 1 240 ? 18.352 29.547 -23.667 1.00 36.49 240 ARG B O 1
ATOM 5082 N N . LEU B 1 241 ? 18.835 27.901 -25.121 1.00 36.14 241 LEU B N 1
ATOM 5083 C CA . LEU B 1 241 ? 17.472 27.798 -25.628 1.00 37.35 241 LEU B CA 1
ATOM 5084 C C . LEU B 1 241 ? 16.565 26.960 -24.736 1.00 33.92 241 LEU B C 1
ATOM 5085 O O . LEU B 1 241 ? 15.396 26.760 -25.086 1.00 42.91 241 LEU B O 1
ATOM 5090 N N . GLY B 1 242 ? 17.065 26.479 -23.600 1.00 29.96 242 GLY B N 1
ATOM 5091 C CA . GLY B 1 242 ? 16.281 25.584 -22.770 1.00 28.52 242 GLY B CA 1
ATOM 5092 C C . GLY B 1 242 ? 15.140 26.293 -22.066 1.00 34.11 242 GLY B C 1
ATOM 5093 O O . GLY B 1 242 ? 15.172 27.501 -21.829 1.00 32.82 242 GLY B O 1
ATOM 5094 N N . LYS B 1 243 ? 14.114 25.507 -21.717 1.00 37.75 243 LYS B N 1
ATOM 5095 C CA . LYS B 1 243 ? 12.913 26.056 -21.093 1.00 38.11 243 LYS B CA 1
ATOM 5096 C C . LYS B 1 243 ? 13.218 26.788 -19.794 1.00 37.20 243 LYS B C 1
ATOM 5097 O O . LYS B 1 243 ? 12.471 27.693 -19.405 1.00 29.95 243 LYS B O 1
ATOM 5103 N N . TYR B 1 244 ? 14.291 26.411 -19.105 1.00 34.44 244 TYR B N 1
ATOM 5104 C CA . TYR B 1 244 ? 14.587 26.936 -17.779 1.00 31.77 244 TYR B CA 1
ATOM 5105 C C . TYR B 1 244 ? 16.031 27.402 -17.683 1.00 31.61 244 TYR B C 1
ATOM 5106 O O . TYR B 1 244 ? 16.688 27.233 -16.652 1.00 33.63 244 TYR B O 1
ATOM 5115 N N . HIS B 1 245 ? 16.551 28.006 -18.753 1.00 30.58 245 HIS B N 1
ATOM 5116 C CA . HIS B 1 245 ? 17.940 28.451 -18.733 1.00 28.30 245 HIS B CA 1
ATOM 5117 C C . HIS B 1 245 ? 18.126 29.627 -17.782 1.00 29.31 245 HIS B C 1
ATOM 5118 O O . HIS B 1 245 ? 18.939 29.567 -16.852 1.00 28.59 245 HIS B O 1
ATOM 5125 N N . LEU B 1 246 ? 17.383 30.706 -18.000 1.00 28.18 246 LEU B N 1
ATOM 5126 C CA . LEU B 1 246 ? 17.464 31.889 -17.158 1.00 29.76 246 LEU B CA 1
ATOM 5127 C C . LEU B 1 246 ? 16.361 31.875 -16.108 1.00 33.19 246 LEU B C 1
ATOM 5128 O O . LEU B 1 246 ? 15.310 31.253 -16.279 1.00 34.39 246 LEU B O 1
ATOM 5133 N N . THR B 1 247 ? 16.621 32.571 -15.004 1.00 30.24 247 THR B N 1
ATOM 5134 C CA . THR B 1 247 ? 15.601 32.769 -13.983 1.00 31.53 247 THR B CA 1
ATOM 5135 C C . THR B 1 247 ? 14.528 33.705 -14.523 1.00 38.32 247 THR B C 1
ATOM 5136 O O . THR B 1 247 ? 14.830 34.827 -14.945 1.00 40.14 247 THR B O 1
ATOM 5140 N N . ALA B 1 248 ? 13.278 33.248 -14.516 1.00 31.85 248 ALA B N 1
ATOM 5141 C CA . ALA B 1 248 ? 12.198 34.014 -15.115 1.00 35.58 248 ALA B CA 1
ATOM 5142 C C . ALA B 1 248 ? 10.889 33.682 -14.418 1.00 38.88 248 ALA B C 1
ATOM 5143 O O . ALA B 1 248 ? 10.760 32.656 -13.746 1.00 36.23 248 ALA B O 1
ATOM 5145 N N . CYS B 1 249 ? 9.915 34.571 -14.592 1.00 34.56 249 CYS B N 1
ATOM 5146 C CA . CYS B 1 249 ? 8.577 34.331 -14.074 1.00 39.45 249 CYS B CA 1
ATOM 5147 C C . CYS B 1 249 ? 7.896 33.243 -14.892 1.00 35.90 249 CYS B C 1
ATOM 5148 O O . CYS B 1 249 ? 7.943 33.255 -16.125 1.00 34.02 249 CYS B O 1
ATOM 5151 N N . SER B 1 250 ? 7.263 32.295 -14.204 1.00 32.01 250 SER B N 1
ATOM 5152 C CA . SER B 1 250 ? 6.601 31.199 -14.899 1.00 32.42 250 SER B CA 1
ATOM 5153 C C . SER B 1 250 ? 5.292 31.614 -15.555 1.00 35.25 250 SER B C 1
ATOM 5154 O O . SER B 1 250 ? 4.650 30.771 -16.192 1.00 40.35 250 SER B O 1
ATOM 5157 N N . ARG B 1 251 ? 4.880 32.875 -15.419 1.00 38.97 251 ARG B N 1
ATOM 5158 C CA . ARG B 1 251 ? 3.644 33.369 -16.010 1.00 37.82 251 ARG B CA 1
ATOM 5159 C C . ARG B 1 251 ? 3.878 34.311 -17.182 1.00 42.11 251 ARG B C 1
ATOM 5160 O O . ARG B 1 251 ? 3.311 34.105 -18.260 1.00 32.02 251 ARG B O 1
ATOM 5168 N N . CYS B 1 252 ? 4.697 35.350 -17.007 1.00 40.68 252 CYS B N 1
ATOM 5169 C CA . CYS B 1 252 ? 4.955 36.312 -18.070 1.00 38.58 252 CYS B CA 1
ATOM 5170 C C . CYS B 1 252 ? 6.344 36.184 -18.680 1.00 41.25 252 CYS B C 1
ATOM 5171 O O . CYS B 1 252 ? 6.635 36.878 -19.661 1.00 46.70 252 CYS B O 1
ATOM 5174 N N . TYR B 1 253 ? 7.206 35.337 -18.117 1.00 39.89 253 TYR B N 1
ATOM 5175 C CA . TYR B 1 253 ? 8.508 34.988 -18.677 1.00 35.63 253 TYR B CA 1
ATOM 5176 C C . TYR B 1 253 ? 9.477 36.162 -18.721 1.00 38.56 253 TYR B C 1
ATOM 5177 O O . TYR B 1 253 ? 10.443 36.139 -19.490 1.00 37.31 253 TYR B O 1
ATOM 5186 N N . THR B 1 254 ? 9.246 37.188 -17.906 1.00 42.80 254 THR B N 1
ATOM 5187 C CA . THR B 1 254 ? 10.229 38.251 -17.748 1.00 37.99 254 THR B CA 1
ATOM 5188 C C . THR B 1 254 ? 11.442 37.712 -17.002 1.00 51.48 254 THR B C 1
ATOM 5189 O O . THR B 1 254 ? 11.303 37.073 -15.955 1.00 53.47 254 THR B O 1
ATOM 5193 N N . LYS B 1 255 ? 12.631 37.961 -17.541 1.00 46.43 255 LYS B N 1
ATOM 5194 C CA . LYS B 1 255 ? 13.845 37.450 -16.924 1.00 41.95 255 LYS B CA 1
ATOM 5195 C C . LYS B 1 255 ? 14.207 38.274 -15.695 1.00 41.28 255 LYS B C 1
ATOM 5196 O O . LYS B 1 255 ? 13.946 39.478 -15.626 1.00 45.31 255 LYS B O 1
ATOM 5202 N N . TYR B 1 256 ? 14.808 37.605 -14.714 1.00 40.03 256 TYR B N 1
ATOM 5203 C CA . TYR B 1 256 ? 15.273 38.251 -13.496 1.00 42.83 256 TYR B CA 1
ATOM 5204 C C . TYR B 1 256 ? 16.615 37.660 -13.101 1.00 49.09 256 TYR B C 1
ATOM 5205 O O . TYR B 1 256 ? 16.854 36.464 -13.285 1.00 48.65 256 TYR B O 1
ATOM 5214 N N . THR B 1 257 ? 17.491 38.503 -12.565 1.00 47.81 257 THR B N 1
ATOM 5215 C CA . THR B 1 257 ? 18.712 37.995 -11.966 1.00 48.76 257 THR B CA 1
ATOM 5216 C C . THR B 1 257 ? 18.376 37.183 -10.721 1.00 49.17 257 THR B C 1
ATOM 5217 O O . THR B 1 257 ? 17.340 37.385 -10.081 1.00 51.80 257 THR B O 1
ATOM 5221 N N . LEU B 1 258 ? 19.262 36.241 -10.388 1.00 47.87 258 LEU B N 1
ATOM 5222 C CA . LEU B 1 258 ? 19.117 35.516 -9.130 1.00 54.07 258 LEU B CA 1
ATOM 5223 C C . LEU B 1 258 ? 19.049 36.476 -7.951 1.00 67.49 258 LEU B C 1
ATOM 5224 O O . LEU B 1 258 ? 18.366 36.201 -6.958 1.00 69.82 258 LEU B O 1
ATOM 5229 N N . GLN B 1 259 ? 19.736 37.615 -8.053 1.00 72.28 259 GLN B N 1
ATOM 5230 C CA . GLN B 1 259 ? 19.696 38.614 -6.993 1.00 74.71 259 GLN B CA 1
ATOM 5231 C C . GLN B 1 259 ? 18.305 39.228 -6.867 1.00 66.27 259 GLN B C 1
ATOM 5232 O O . GLN B 1 259 ? 17.775 39.370 -5.758 1.00 59.93 259 GLN B O 1
ATOM 5238 N N . ASP B 1 260 ? 17.694 39.594 -7.997 1.00 67.04 260 ASP B N 1
ATOM 5239 C CA . ASP B 1 260 ? 16.377 40.223 -7.954 1.00 69.10 260 ASP B CA 1
ATOM 5240 C C . ASP B 1 260 ? 15.310 39.260 -7.446 1.00 64.07 260 ASP B C 1
ATOM 5241 O O . ASP B 1 260 ? 14.414 39.661 -6.697 1.00 67.08 260 ASP B O 1
ATOM 5246 N N . ALA B 1 261 ? 15.395 37.988 -7.838 1.00 60.94 261 ALA B N 1
ATOM 5247 C CA . ALA B 1 261 ? 14.297 37.057 -7.590 1.00 62.03 261 ALA B CA 1
ATOM 5248 C C . ALA B 1 261 ? 14.157 36.730 -6.108 1.00 69.20 261 ALA B C 1
ATOM 5249 O O . ALA B 1 261 ? 13.073 36.879 -5.531 1.00 74.53 261 ALA B O 1
ATOM 5251 N N . VAL B 1 262 ? 15.242 36.278 -5.474 1.00 67.43 262 VAL B N 1
ATOM 5252 C CA . VAL B 1 262 ? 15.156 35.813 -4.094 1.00 72.94 262 VAL B CA 1
ATOM 5253 C C . VAL B 1 262 ? 14.820 36.946 -3.130 1.00 75.83 262 VAL B C 1
ATOM 5254 O O . VAL B 1 262 ? 14.279 36.694 -2.046 1.00 73.78 262 VAL B O 1
ATOM 5258 N N . SER B 1 263 ? 15.105 38.196 -3.500 1.00 72.13 263 SER B N 1
ATOM 5259 C CA . SER B 1 263 ? 14.701 39.327 -2.673 1.00 74.73 263 SER B CA 1
ATOM 5260 C C . SER B 1 263 ? 13.200 39.578 -2.718 1.00 78.73 263 SER B C 1
ATOM 5261 O O . SER B 1 263 ? 12.706 40.417 -1.957 1.00 86.30 263 SER B O 1
ATOM 5264 N N . LEU B 1 264 ? 12.470 38.876 -3.585 1.00 70.36 264 LEU B N 1
ATOM 5265 C CA . LEU B 1 264 ? 11.027 39.025 -3.714 1.00 68.85 264 LEU B CA 1
ATOM 5266 C C . LEU B 1 264 ? 10.273 37.784 -3.259 1.00 69.02 264 LEU B C 1
ATOM 5267 O O . LEU B 1 264 ? 9.070 37.674 -3.519 1.00 70.45 264 LEU B O 1
ATOM 5272 N N . SER B 1 265 ? 10.951 36.849 -2.589 1.00 67.35 265 SER B N 1
ATOM 5273 C CA . SER B 1 265 ? 10.388 35.531 -2.285 1.00 74.10 265 SER B CA 1
ATOM 5274 C C . SER B 1 265 ? 9.847 34.864 -3.547 1.00 73.08 265 SER B C 1
ATOM 5275 O O . SER B 1 265 ? 8.871 34.111 -3.502 1.00 71.70 265 SER B O 1
ATOM 5278 N N . TRP B 1 266 ? 10.488 35.156 -4.681 1.00 71.03 266 TRP B N 1
ATOM 5279 C CA . TRP B 1 266 ? 10.136 34.591 -5.983 1.00 67.97 266 TRP B CA 1
ATOM 5280 C C . TRP B 1 266 ? 8.702 34.961 -6.371 1.00 65.18 266 TRP B C 1
ATOM 5281 O O . TRP B 1 266 ? 7.842 34.108 -6.600 1.00 64.08 266 TRP B O 1
ATOM 5292 N N . LYS B 1 267 ? 8.466 36.270 -6.447 1.00 62.16 267 LYS B N 1
ATOM 5293 C CA . LYS B 1 267 ? 7.168 36.827 -6.810 1.00 62.35 267 LYS B CA 1
ATOM 5294 C C . LYS B 1 267 ? 7.383 37.892 -7.873 1.00 60.98 267 LYS B C 1
ATOM 5295 O O . LYS B 1 267 ? 8.083 38.881 -7.630 1.00 64.76 267 LYS B O 1
ATOM 5301 N N . CYS B 1 268 ? 6.781 37.695 -9.039 1.00 57.10 268 CYS B N 1
ATOM 5302 C CA . CYS B 1 268 ? 6.962 38.633 -10.142 1.00 55.25 268 CYS B CA 1
ATOM 5303 C C . CYS B 1 268 ? 6.236 39.941 -9.850 1.00 58.44 268 CYS B C 1
ATOM 5304 O O . CYS B 1 268 ? 5.037 39.926 -9.550 1.00 61.33 268 CYS B O 1
ATOM 5307 N N . PRO B 1 269 ? 6.918 41.089 -9.925 1.00 62.10 269 PRO B N 1
ATOM 5308 C CA . PRO B 1 269 ? 6.219 42.368 -9.733 1.00 64.28 269 PRO B CA 1
ATOM 5309 C C . PRO B 1 269 ? 5.383 42.798 -10.927 1.00 60.99 269 PRO B C 1
ATOM 5310 O O . PRO B 1 269 ? 4.483 43.632 -10.757 1.00 65.49 269 PRO B O 1
ATOM 5314 N N . LYS B 1 270 ? 5.644 42.259 -12.120 1.00 56.66 270 LYS B N 1
ATOM 5315 C CA . LYS B 1 270 ? 4.871 42.636 -13.300 1.00 61.24 270 LYS B CA 1
ATOM 5316 C C . LYS B 1 270 ? 3.479 42.015 -13.294 1.00 62.87 270 LYS B C 1
ATOM 5317 O O . LYS B 1 270 ? 2.495 42.695 -13.604 1.00 65.89 270 LYS B O 1
ATOM 5323 N N . CYS B 1 271 ? 3.375 40.731 -12.944 1.00 57.03 271 CYS B N 1
ATOM 5324 C CA . CYS B 1 271 ? 2.108 40.019 -13.023 1.00 52.97 271 CYS B CA 1
ATOM 5325 C C . CYS B 1 271 ? 1.751 39.221 -11.778 1.00 50.40 271 CYS B C 1
ATOM 5326 O O . CYS B 1 271 ? 0.632 38.701 -11.710 1.00 50.25 271 CYS B O 1
ATOM 5329 N N . GLY B 1 272 ? 2.651 39.095 -10.806 1.00 51.29 272 GLY B N 1
ATOM 5330 C CA . GLY B 1 272 ? 2.362 38.320 -9.618 1.00 52.11 272 GLY B CA 1
ATOM 5331 C C . GLY B 1 272 ? 2.606 36.834 -9.744 1.00 48.97 272 GLY B C 1
ATOM 5332 O O . GLY B 1 272 ? 2.176 36.077 -8.866 1.00 53.35 272 GLY B O 1
ATOM 5333 N N . GLY B 1 273 ? 3.280 36.389 -10.804 1.00 45.89 273 GLY B N 1
ATOM 5334 C CA . GLY B 1 273 ? 3.524 34.977 -10.995 1.00 43.04 273 GLY B CA 1
ATOM 5335 C C . GLY B 1 273 ? 4.710 34.469 -10.198 1.00 43.87 273 GLY B C 1
ATOM 5336 O O . GLY B 1 273 ? 5.484 35.227 -9.614 1.00 45.11 273 GLY B O 1
ATOM 5337 N N . ILE B 1 274 ? 4.844 33.147 -10.180 1.00 47.31 274 ILE B N 1
ATOM 5338 C CA . ILE B 1 274 ? 5.931 32.495 -9.459 1.00 49.38 274 ILE B CA 1
ATOM 5339 C C . ILE B 1 274 ? 7.176 32.500 -10.334 1.00 44.10 274 ILE B C 1
ATOM 5340 O O . ILE B 1 274 ? 7.115 32.164 -11.523 1.00 37.86 274 ILE B O 1
ATOM 5345 N N . ILE B 1 275 ? 8.306 32.885 -9.752 1.00 46.50 275 ILE B N 1
ATOM 5346 C CA . ILE B 1 275 ? 9.570 32.946 -10.475 1.00 37.30 275 ILE B CA 1
ATOM 5347 C C . ILE B 1 275 ? 10.309 31.629 -10.283 1.00 45.19 275 ILE B C 1
ATOM 5348 O O . ILE B 1 275 ? 10.478 31.159 -9.151 1.00 49.36 275 ILE B O 1
ATOM 5353 N N . LYS B 1 276 ? 10.741 31.028 -11.388 1.00 37.71 276 LYS B N 1
ATOM 5354 C CA . LYS B 1 276 ? 11.442 29.750 -11.371 1.00 33.73 276 LYS B CA 1
ATOM 5355 C C . LYS B 1 276 ? 12.933 29.986 -11.569 1.00 32.95 276 LYS B C 1
ATOM 5356 O O . LYS B 1 276 ? 13.332 30.747 -12.457 1.00 32.27 276 LYS B O 1
ATOM 5362 N N . LYS B 1 277 ? 13.752 29.331 -10.749 1.00 30.98 277 LYS B N 1
ATOM 5363 C CA . LYS B 1 277 ? 15.196 29.483 -10.868 1.00 29.92 277 LYS B CA 1
ATOM 5364 C C . LYS B 1 277 ? 15.698 28.865 -12.168 1.00 31.19 277 LYS B C 1
ATOM 5365 O O . LYS B 1 277 ? 15.301 27.759 -12.546 1.00 29.08 277 LYS B O 1
ATOM 5371 N N . GLY B 1 278 ? 16.581 29.588 -12.853 1.00 27.23 278 GLY B N 1
ATOM 5372 C CA . GLY B 1 278 ? 17.155 29.078 -14.080 1.00 27.98 278 GLY B CA 1
ATOM 5373 C C . GLY B 1 278 ? 18.344 28.172 -13.821 1.00 31.25 278 GLY B C 1
ATOM 5374 O O . GLY B 1 278 ? 19.048 28.296 -12.819 1.00 31.84 278 GLY B O 1
ATOM 5375 N N . VAL B 1 279 ? 18.560 27.238 -14.751 1.00 30.42 279 VAL B N 1
ATOM 5376 C CA . VAL B 1 279 ? 19.669 26.295 -14.626 1.00 27.96 279 VAL B CA 1
ATOM 5377 C C . VAL B 1 279 ? 20.996 27.037 -14.568 1.00 27.84 279 VAL B C 1
ATOM 5378 O O . VAL B 1 279 ? 21.919 26.638 -13.845 1.00 31.76 279 VAL B O 1
ATOM 5382 N N . ARG B 1 280 ? 21.111 28.134 -15.319 1.00 25.51 280 ARG B N 1
ATOM 5383 C CA . ARG B 1 280 ? 22.348 28.906 -15.317 1.00 29.84 280 ARG B CA 1
ATOM 5384 C C . ARG B 1 280 ? 22.626 29.503 -13.943 1.00 40.40 280 ARG B C 1
ATOM 5385 O O . ARG B 1 280 ? 23.765 29.468 -13.463 1.00 46.55 280 ARG B O 1
ATOM 5393 N N . ASP B 1 281 ? 21.595 30.042 -13.285 1.00 40.91 281 ASP B N 1
ATOM 5394 C CA . ASP B 1 281 ? 21.787 30.612 -11.956 1.00 36.98 281 ASP B CA 1
ATOM 5395 C C . ASP B 1 281 ? 22.040 29.533 -10.911 1.00 34.77 281 ASP B C 1
ATOM 5396 O O . ASP B 1 281 ? 22.764 29.776 -9.937 1.00 34.11 281 ASP B O 1
ATOM 5401 N N . ARG B 1 282 ? 21.458 28.345 -11.089 1.00 27.43 282 ARG B N 1
ATOM 5402 C CA . ARG B 1 282 ? 21.749 27.239 -10.182 1.00 33.09 282 ARG B CA 1
ATOM 5403 C C . ARG B 1 282 ? 23.225 26.867 -10.235 1.00 32.96 282 ARG B C 1
ATOM 5404 O O . ARG B 1 282 ? 23.836 26.561 -9.204 1.00 37.41 282 ARG B O 1
ATOM 5412 N N . ILE B 1 283 ? 23.817 26.897 -11.429 1.00 28.31 283 ILE B N 1
ATOM 5413 C CA . ILE B 1 283 ? 25.237 26.594 -11.556 1.00 31.93 283 ILE B CA 1
ATOM 5414 C C . ILE B 1 283 ? 26.093 27.743 -11.031 1.00 36.21 283 ILE B C 1
ATOM 5415 O O . ILE B 1 283 ? 27.172 27.510 -10.473 1.00 37.83 283 ILE B O 1
ATOM 5420 N N . LEU B 1 284 ? 25.629 28.989 -11.169 1.00 37.73 284 LEU B N 1
ATOM 5421 C CA . LEU B 1 284 ? 26.368 30.110 -10.595 1.00 43.51 284 LEU B CA 1
ATOM 5422 C C . LEU B 1 284 ? 26.429 30.017 -9.076 1.00 44.48 284 LEU B C 1
ATOM 5423 O O . LEU B 1 284 ? 27.425 30.428 -8.471 1.00 36.26 284 LEU B O 1
ATOM 5428 N N . GLU B 1 285 ? 25.375 29.489 -8.446 1.00 45.61 285 GLU B N 1
ATOM 5429 C CA . GLU B 1 285 ? 25.391 29.298 -6.999 1.00 44.53 285 GLU B CA 1
ATOM 5430 C C . GLU B 1 285 ? 26.516 28.362 -6.578 1.00 37.69 285 GLU B C 1
ATOM 5431 O O . GLU B 1 285 ? 27.162 28.577 -5.546 1.00 45.27 285 GLU B O 1
ATOM 5437 N N . LEU B 1 286 ? 26.768 27.320 -7.368 1.00 33.01 286 LEU B N 1
ATOM 5438 C CA . LEU B 1 286 ? 27.727 26.282 -7.021 1.00 33.17 286 LEU B CA 1
ATOM 5439 C C . LEU B 1 286 ? 29.098 26.492 -7.649 1.00 31.02 286 LEU B C 1
ATOM 5440 O O . LEU B 1 286 ? 30.026 25.739 -7.332 1.00 33.47 286 LEU B O 1
ATOM 5445 N N . ALA B 1 287 ? 29.246 27.487 -8.521 1.00 26.60 287 ALA B N 1
ATOM 5446 C CA . ALA B 1 287 ? 30.494 27.675 -9.247 1.00 30.12 287 ALA B CA 1
ATOM 5447 C C . ALA B 1 287 ? 31.629 28.028 -8.296 1.00 31.33 287 ALA B C 1
ATOM 5448 O O . ALA B 1 287 ? 31.493 28.912 -7.445 1.00 31.47 287 ALA B O 1
ATOM 5450 N N . ASP B 1 288 ? 32.755 27.329 -8.446 1.00 33.40 288 ASP B N 1
ATOM 5451 C CA . ASP B 1 288 ? 33.932 27.582 -7.630 1.00 35.91 288 ASP B CA 1
ATOM 5452 C C . ASP B 1 288 ? 35.228 27.631 -8.427 1.00 35.56 288 ASP B C 1
ATOM 5453 O O . ASP B 1 288 ? 36.290 27.834 -7.828 1.00 42.88 288 ASP B O 1
ATOM 5458 N N . THR B 1 289 ? 35.180 27.457 -9.746 1.00 29.49 289 THR B N 1
ATOM 5459 C CA . THR B 1 289 ? 36.381 27.483 -10.567 1.00 35.36 289 THR B CA 1
ATOM 5460 C C . THR B 1 289 ? 36.107 28.230 -11.864 1.00 41.27 289 THR B C 1
ATOM 5461 O O . THR B 1 289 ? 35.000 28.189 -12.407 1.00 38.82 289 THR B O 1
ATOM 5465 N N . SER B 1 290 ? 37.135 28.923 -12.349 1.00 44.12 290 SER B N 1
ATOM 5466 C CA . SER B 1 290 ? 37.099 29.597 -13.639 1.00 45.90 290 SER B CA 1
ATOM 5467 C C . SER B 1 290 ? 37.842 28.819 -14.718 1.00 44.52 290 SER B C 1
ATOM 5468 O O . SER B 1 290 ? 37.983 29.314 -15.840 1.00 50.56 290 SER B O 1
ATOM 5471 N N . GLU B 1 291 ? 38.310 27.614 -14.405 1.00 36.33 291 GLU B N 1
ATOM 5472 C CA . GLU B 1 291 ? 39.149 26.832 -15.298 1.00 33.85 291 GLU B CA 1
ATOM 5473 C C . GLU B 1 291 ? 38.377 25.658 -15.887 1.00 39.93 291 GLU B C 1
ATOM 5474 O O . GLU B 1 291 ? 37.335 25.241 -15.373 1.00 37.55 291 GLU B O 1
ATOM 5480 N N . LYS B 1 292 ? 38.916 25.128 -16.982 1.00 45.15 292 LYS B N 1
ATOM 5481 C CA . LYS B 1 292 ? 38.425 23.951 -17.673 1.00 47.48 292 LYS B CA 1
ATOM 5482 C C . LYS B 1 292 ? 39.482 22.854 -17.653 1.00 48.49 292 LYS B C 1
ATOM 5483 O O . LYS B 1 292 ? 40.681 23.145 -17.594 1.00 49.62 292 LYS B O 1
ATOM 5489 N N . PRO B 1 293 ? 39.073 21.587 -17.691 1.00 44.91 293 PRO B N 1
ATOM 5490 C CA . PRO B 1 293 ? 40.053 20.510 -17.868 1.00 42.34 293 PRO B CA 1
ATOM 5491 C C . PRO B 1 293 ? 40.812 20.672 -19.176 1.00 46.61 293 PRO B C 1
ATOM 5492 O O . PRO B 1 293 ? 40.245 21.027 -20.212 1.00 48.74 293 PRO B O 1
ATOM 5496 N N . LYS B 1 294 ? 42.116 20.404 -19.109 1.00 52.18 294 LYS B N 1
ATOM 5497 C CA . LYS B 1 294 ? 43.001 20.628 -20.246 1.00 58.57 294 LYS B CA 1
ATOM 5498 C C . LYS B 1 294 ? 42.645 19.734 -21.426 1.00 55.10 294 LYS B C 1
ATOM 5499 O O . LYS B 1 294 ? 42.865 20.113 -22.583 1.00 55.13 294 LYS B O 1
ATOM 5505 N N . ASP B 1 295 ? 42.099 18.547 -21.157 1.00 50.27 295 ASP B N 1
ATOM 5506 C CA . ASP B 1 295 ? 41.796 17.562 -22.186 1.00 47.90 295 ASP B CA 1
ATOM 5507 C C . ASP B 1 295 ? 40.298 17.321 -22.339 1.00 41.48 295 ASP B C 1
ATOM 5508 O O . ASP B 1 295 ? 39.891 16.274 -22.854 1.00 40.13 295 ASP B O 1
ATOM 5513 N N . ARG B 1 296 ? 39.472 18.263 -21.902 1.00 39.74 296 ARG B N 1
ATOM 5514 C CA . ARG B 1 296 ? 38.029 18.107 -22.037 1.00 34.21 296 ARG B CA 1
ATOM 5515 C C . ARG B 1 296 ? 37.645 18.138 -23.512 1.00 36.90 296 ARG B C 1
ATOM 5516 O O . ARG B 1 296 ? 38.084 19.035 -24.242 1.00 39.41 296 ARG B O 1
ATOM 5524 N N . PRO B 1 297 ? 36.852 17.177 -23.991 1.00 39.65 297 PRO B N 1
ATOM 5525 C CA . PRO B 1 297 ? 36.432 17.217 -25.392 1.00 42.03 297 PRO B CA 1
ATOM 5526 C C . PRO B 1 297 ? 35.549 18.400 -25.652 1.00 38.99 297 PRO B C 1
ATOM 5527 O O . PRO B 1 297 ? 34.787 18.850 -24.767 1.00 25.32 297 PRO B O 1
ATOM 5531 N N . PRO B 1 298 ? 35.584 18.978 -26.856 1.00 39.68 298 PRO B N 1
ATOM 5532 C CA . PRO B 1 298 ? 34.709 20.105 -27.166 1.00 32.13 298 PRO B CA 1
ATOM 5533 C C . PRO B 1 298 ? 33.250 19.681 -27.188 1.00 29.94 298 PRO B C 1
ATOM 5534 O O . PRO B 1 298 ? 32.910 18.547 -27.537 1.00 33.96 298 PRO B O 1
ATOM 5538 N N . TYR B 1 299 ? 32.386 20.608 -26.787 1.00 31.39 299 TYR B N 1
ATOM 5539 C CA . TYR B 1 299 ? 30.943 20.442 -26.886 1.00 26.91 299 TYR B CA 1
ATOM 5540 C C . TYR B 1 299 ? 30.470 21.162 -28.143 1.00 26.93 299 TYR B C 1
ATOM 5541 O O . TYR B 1 299 ? 30.725 22.359 -28.309 1.00 32.71 299 TYR B O 1
ATOM 5550 N N . VAL B 1 300 ? 29.799 20.434 -29.029 1.00 28.56 300 VAL B N 1
ATOM 5551 C CA . VAL B 1 300 ? 29.302 20.988 -30.283 1.00 29.16 300 VAL B CA 1
ATOM 5552 C C . VAL B 1 300 ? 27.809 21.235 -30.136 1.00 29.99 300 VAL B C 1
ATOM 5553 O O . VAL B 1 300 ? 27.034 20.296 -29.919 1.00 30.46 300 VAL B O 1
ATOM 5557 N N . ARG B 1 301 ? 27.408 22.498 -30.251 1.00 33.31 301 ARG B N 1
ATOM 5558 C CA . ARG B 1 301 ? 25.998 22.864 -30.221 1.00 32.15 301 ARG B CA 1
ATOM 5559 C C . ARG B 1 301 ? 25.390 22.633 -31.598 1.00 36.56 301 ARG B C 1
ATOM 5560 O O . ARG B 1 301 ? 25.875 23.176 -32.597 1.00 38.17 301 ARG B O 1
ATOM 5568 N N . LEU B 1 302 ? 24.334 21.827 -31.654 1.00 37.34 302 LEU B N 1
ATOM 5569 C CA . LEU B 1 302 ? 23.703 21.501 -32.922 1.00 37.69 302 LEU B CA 1
ATOM 5570 C C . LEU B 1 302 ? 22.229 21.215 -32.685 1.00 40.02 302 LEU B C 1
ATOM 5571 O O . LEU B 1 302 ? 21.789 21.001 -31.552 1.00 42.28 302 LEU B O 1
ATOM 5576 N N . ALA B 1 303 ? 21.471 21.222 -33.774 1.00 39.55 303 ALA B N 1
ATOM 5577 C CA . ALA B 1 303 ? 20.049 20.933 -33.758 1.00 34.42 303 ALA B CA 1
ATOM 5578 C C . ALA B 1 303 ? 19.748 19.819 -34.749 1.00 31.83 303 ALA B C 1
ATOM 5579 O O . ALA B 1 303 ? 20.503 19.617 -35.706 1.00 36.90 303 ALA B O 1
ATOM 5581 N N . PRO B 1 304 ? 18.670 19.067 -34.534 1.00 32.75 304 PRO B N 1
ATOM 5582 C CA . PRO B 1 304 ? 18.280 18.051 -35.517 1.00 33.45 304 PRO B CA 1
ATOM 5583 C C . PRO B 1 304 ? 18.015 18.674 -36.880 1.00 38.80 304 PRO B C 1
ATOM 5584 O O . PRO B 1 304 ? 17.582 19.823 -36.990 1.00 44.93 304 PRO B O 1
ATOM 5588 N N . LEU B 1 305 ? 18.285 17.892 -37.929 1.00 40.98 305 LEU B N 1
ATOM 5589 C CA . LEU B 1 305 ? 18.193 18.412 -39.291 1.00 42.71 305 LEU B CA 1
ATOM 5590 C C . LEU B 1 305 ? 16.778 18.874 -39.615 1.00 50.90 305 LEU B C 1
ATOM 5591 O O . LEU B 1 305 ? 16.581 19.967 -40.158 1.00 56.70 305 LEU B O 1
ATOM 5596 N N . ALA B 1 306 ? 15.778 18.049 -39.292 1.00 51.22 306 ALA B N 1
ATOM 5597 C CA . ALA B 1 306 ? 14.393 18.430 -39.554 1.00 50.41 306 ALA B CA 1
ATOM 5598 C C . ALA B 1 306 ? 14.001 19.675 -38.771 1.00 51.66 306 ALA B C 1
ATOM 5599 O O . ALA B 1 306 ? 13.118 20.427 -39.200 1.00 57.16 306 ALA B O 1
ATOM 5601 N N . GLU B 1 307 ? 14.645 19.910 -37.627 1.00 48.32 307 GLU B N 1
ATOM 5602 C CA . GLU B 1 307 ? 14.401 21.135 -36.876 1.00 52.86 307 GLU B CA 1
ATOM 5603 C C . GLU B 1 307 ? 14.951 22.347 -37.617 1.00 53.15 307 GLU B C 1
ATOM 5604 O O . GLU B 1 307 ? 14.346 23.425 -37.593 1.00 54.90 307 GLU B O 1
ATOM 5610 N N . ILE B 1 308 ? 16.094 22.184 -38.288 1.00 47.49 308 ILE B N 1
ATOM 5611 C CA . ILE B 1 308 ? 16.671 23.277 -39.063 1.00 46.63 308 ILE B CA 1
ATOM 5612 C C . ILE B 1 308 ? 15.866 23.513 -40.335 1.00 51.48 308 ILE B C 1
ATOM 5613 O O . ILE B 1 308 ? 15.608 24.660 -40.720 1.00 53.65 308 ILE B O 1
ATOM 5618 N N . ILE B 1 309 ? 15.461 22.434 -41.008 1.00 51.39 309 ILE B N 1
ATOM 5619 C CA . ILE B 1 309 ? 14.673 22.562 -42.231 1.00 52.49 309 ILE B CA 1
ATOM 5620 C C . ILE B 1 309 ? 13.344 23.248 -41.941 1.00 55.63 309 ILE B C 1
ATOM 5621 O O . ILE B 1 309 ? 12.859 24.061 -42.740 1.00 56.79 309 ILE B O 1
ATOM 5626 N N . ALA B 1 310 ? 12.736 22.941 -40.791 1.00 56.88 310 ALA B N 1
ATOM 5627 C CA . ALA B 1 310 ? 11.488 23.597 -40.418 1.00 63.64 310 ALA B CA 1
ATOM 5628 C C . ALA B 1 310 ? 11.677 25.095 -40.211 1.00 64.60 310 ALA B C 1
ATOM 5629 O O . ALA B 1 310 ? 10.774 25.881 -40.519 1.00 68.85 310 ALA B O 1
ATOM 5631 N N . MET B 1 311 ? 12.840 25.508 -39.703 1.00 61.29 311 MET B N 1
ATOM 5632 C CA . MET B 1 311 ? 13.097 26.930 -39.505 1.00 60.07 311 MET B CA 1
ATOM 5633 C C . MET B 1 311 ? 13.370 27.632 -40.828 1.00 58.82 311 MET B C 1
ATOM 5634 O O . MET B 1 311 ? 12.933 28.770 -41.033 1.00 61.66 311 MET B O 1
ATOM 5639 N N . VAL B 1 312 ? 14.092 26.972 -41.737 1.00 54.95 312 VAL B N 1
ATOM 5640 C CA . VAL B 1 312 ? 14.428 27.590 -43.016 1.00 57.03 312 VAL B CA 1
ATOM 5641 C C . VAL B 1 312 ? 13.186 27.732 -43.887 1.00 62.23 312 VAL B C 1
ATOM 5642 O O . VAL B 1 312 ? 12.961 28.780 -44.504 1.00 70.04 312 VAL B O 1
ATOM 5646 N N . LEU B 1 313 ? 12.361 26.686 -43.952 1.00 59.48 313 LEU B N 1
ATOM 5647 C CA . LEU B 1 313 ? 11.173 26.702 -44.797 1.00 64.00 313 LEU B CA 1
ATOM 5648 C C . LEU B 1 313 ? 10.016 27.487 -44.197 1.00 67.77 313 LEU B C 1
ATOM 5649 O O . LEU B 1 313 ? 9.055 27.783 -44.915 1.00 74.18 313 LEU B O 1
ATOM 5654 N N . GLY B 1 314 ? 10.073 27.825 -42.910 1.00 67.27 314 GLY B N 1
ATOM 5655 C CA . GLY B 1 314 ? 8.934 28.418 -42.242 1.00 73.62 314 GLY B CA 1
ATOM 5656 C C . GLY B 1 314 ? 7.792 27.467 -41.970 1.00 79.73 314 GLY B C 1
ATOM 5657 O O . GLY B 1 314 ? 6.813 27.867 -41.328 1.00 80.48 314 GLY B O 1
ATOM 5658 N N . LYS B 1 315 ? 7.888 26.222 -42.426 1.00 82.46 315 LYS B N 1
ATOM 5659 C CA . LYS B 1 315 ? 6.853 25.217 -42.252 1.00 82.50 315 LYS B CA 1
ATOM 5660 C C . LYS B 1 315 ? 7.016 24.499 -40.913 1.00 77.55 315 LYS B C 1
ATOM 5661 O O . LYS B 1 315 ? 8.046 24.596 -40.242 1.00 70.66 315 LYS B O 1
ATOM 5667 N N . GLY B 1 316 ? 5.971 23.765 -40.531 1.00 77.84 316 GLY B N 1
ATOM 5668 C CA . GLY B 1 316 ? 6.040 22.944 -39.343 1.00 71.14 316 GLY B CA 1
ATOM 5669 C C . GLY B 1 316 ? 6.890 21.706 -39.554 1.00 71.22 316 GLY B C 1
ATOM 5670 O O . GLY B 1 316 ? 7.169 21.291 -40.678 1.00 78.59 316 GLY B O 1
ATOM 5671 N N . ILE B 1 317 ? 7.300 21.099 -38.436 1.00 66.92 317 ILE B N 1
ATOM 5672 C CA . ILE B 1 317 ? 8.271 20.011 -38.495 1.00 65.21 317 ILE B CA 1
ATOM 5673 C C . ILE B 1 317 ? 7.654 18.721 -39.023 1.00 76.47 317 ILE B C 1
ATOM 5674 O O . ILE B 1 317 ? 8.373 17.871 -39.560 1.00 78.56 317 ILE B O 1
ATOM 5679 N N . GLU B 1 318 ? 6.338 18.548 -38.899 1.00 81.25 318 GLU B N 1
ATOM 5680 C CA . GLU B 1 318 ? 5.659 17.371 -39.423 1.00 85.81 318 GLU B CA 1
ATOM 5681 C C . GLU B 1 318 ? 4.979 17.637 -40.761 1.00 84.74 318 GLU B C 1
ATOM 5682 O O . GLU B 1 318 ? 4.142 16.838 -41.194 1.00 85.69 318 GLU B O 1
ATOM 5688 N N . SER B 1 319 ? 5.328 18.735 -41.425 1.00 83.22 319 SER B N 1
ATOM 5689 C CA . SER B 1 319 ? 4.742 19.065 -42.713 1.00 80.91 319 SER B CA 1
ATOM 5690 C C . SER B 1 319 ? 5.386 18.241 -43.824 1.00 79.16 319 SER B C 1
ATOM 5691 O O . SER B 1 319 ? 6.484 17.698 -43.675 1.00 79.97 319 SER B O 1
ATOM 5694 N N . LYS B 1 320 ? 4.680 18.156 -44.955 1.00 79.65 320 LYS B N 1
ATOM 5695 C CA . LYS B 1 320 ? 5.198 17.409 -46.097 1.00 77.31 320 LYS B CA 1
ATOM 5696 C C . LYS B 1 320 ? 6.499 18.014 -46.611 1.00 75.01 320 LYS B C 1
ATOM 5697 O O . LYS B 1 320 ? 7.442 17.285 -46.941 1.00 75.46 320 LYS B O 1
ATOM 5703 N N . ALA B 1 321 ? 6.566 19.346 -46.683 1.00 73.22 321 ALA B N 1
ATOM 5704 C CA . ALA B 1 321 ? 7.745 20.005 -47.236 1.00 70.71 321 ALA B CA 1
ATOM 5705 C C . ALA B 1 321 ? 8.991 19.699 -46.415 1.00 68.56 321 ALA B C 1
ATOM 5706 O O . ALA B 1 321 ? 10.070 19.467 -46.973 1.00 72.03 321 ALA B O 1
ATOM 5708 N N . VAL B 1 322 ? 8.864 19.694 -45.087 1.00 61.05 322 VAL B N 1
ATOM 5709 C CA . VAL B 1 322 ? 10.004 19.356 -44.241 1.00 59.26 322 VAL B CA 1
ATOM 5710 C C . VAL B 1 322 ? 10.368 17.886 -44.399 1.00 60.78 322 VAL B C 1
ATOM 5711 O O . VAL B 1 322 ? 11.548 17.535 -44.513 1.00 60.82 322 VAL B O 1
ATOM 5715 N N . LYS B 1 323 ? 9.364 17.005 -44.415 1.00 63.28 323 LYS B N 1
ATOM 5716 C CA . LYS B 1 323 ? 9.623 15.583 -44.618 1.00 65.32 323 LYS B CA 1
ATOM 5717 C C . LYS B 1 323 ? 10.272 15.325 -45.973 1.00 68.02 323 LYS B C 1
ATOM 5718 O O . LYS B 1 323 ? 11.177 14.490 -46.087 1.00 64.39 323 LYS B O 1
ATOM 5724 N N . LEU B 1 324 ? 9.820 16.031 -47.012 1.00 73.82 324 LEU B N 1
ATOM 5725 C CA . LEU B 1 324 ? 10.356 15.811 -48.352 1.00 81.07 324 LEU B CA 1
ATOM 5726 C C . LEU B 1 324 ? 11.821 16.223 -48.435 1.00 80.57 324 LEU B C 1
ATOM 5727 O O . LEU B 1 324 ? 12.673 15.438 -48.867 1.00 82.12 324 LEU B O 1
ATOM 5732 N N . LEU B 1 325 ? 12.132 17.456 -48.027 1.00 76.41 325 LEU B N 1
ATOM 5733 C CA . LEU B 1 325 ? 13.513 17.927 -48.081 1.00 67.86 325 LEU B CA 1
ATOM 5734 C C . LEU B 1 325 ? 14.415 17.126 -47.152 1.00 64.58 325 LEU B C 1
ATOM 5735 O O . LEU B 1 325 ? 15.605 16.952 -47.439 1.00 62.38 325 LEU B O 1
ATOM 5740 N N . TRP B 1 326 ? 13.867 16.623 -46.043 1.00 60.77 326 TRP B N 1
ATOM 5741 C CA . TRP B 1 326 ? 14.660 15.820 -45.118 1.00 58.06 326 TRP B CA 1
ATOM 5742 C C . TRP B 1 326 ? 15.052 14.486 -45.741 1.00 61.63 326 TRP B C 1
ATOM 5743 O O . TRP B 1 326 ? 16.172 14.003 -45.534 1.00 63.12 326 TRP B O 1
ATOM 5754 N N . ASN B 1 327 ? 14.146 13.876 -46.510 1.00 62.19 327 ASN B N 1
ATOM 5755 C CA . ASN B 1 327 ? 14.470 12.614 -47.168 1.00 63.24 327 ASN B CA 1
ATOM 5756 C C . ASN B 1 327 ? 15.443 12.815 -48.322 1.00 64.26 327 ASN B C 1
ATOM 5757 O O . ASN B 1 327 ? 16.219 11.905 -48.640 1.00 66.23 327 ASN B O 1
ATOM 5762 N N . ARG B 1 328 ? 15.418 13.986 -48.962 1.00 63.71 328 ARG B N 1
ATOM 5763 C CA . ARG B 1 328 ? 16.376 14.260 -50.028 1.00 66.32 328 ARG B CA 1
ATOM 5764 C C . ARG B 1 328 ? 17.797 14.332 -49.483 1.00 65.23 328 ARG B C 1
ATOM 5765 O O . ARG B 1 328 ? 18.740 13.856 -50.126 1.00 67.26 328 ARG B O 1
ATOM 5773 N N . PHE B 1 329 ? 17.968 14.916 -48.294 1.00 55.84 329 PHE B N 1
ATOM 5774 C CA . PHE B 1 329 ? 19.285 14.940 -47.667 1.00 59.63 329 PHE B CA 1
ATOM 5775 C C . PHE B 1 329 ? 19.734 13.540 -47.266 1.00 60.65 329 PHE B C 1
ATOM 5776 O O . PHE B 1 329 ? 20.903 13.180 -47.451 1.00 61.11 329 PHE B O 1
ATOM 5784 N N . LEU B 1 330 ? 18.821 12.735 -46.718 1.00 57.17 330 LEU B N 1
ATOM 5785 C CA . LEU B 1 330 ? 19.162 11.381 -46.299 1.00 61.02 330 LEU B CA 1
ATOM 5786 C C . LEU B 1 330 ? 19.316 10.413 -47.462 1.00 71.24 330 LEU B C 1
ATOM 5787 O O . LEU B 1 330 ? 19.699 9.260 -47.236 1.00 79.94 330 LEU B O 1
ATOM 5792 N N . ARG B 1 331 ? 19.022 10.839 -48.687 1.00 70.52 331 ARG B N 1
ATOM 5793 C CA . ARG B 1 331 ? 19.284 10.033 -49.871 1.00 69.97 331 ARG B CA 1
ATOM 5794 C C . ARG B 1 331 ? 20.611 10.389 -50.526 1.00 69.81 331 ARG B C 1
ATOM 5795 O O . ARG B 1 331 ? 21.338 9.496 -50.973 1.00 73.51 331 ARG B O 1
ATOM 5803 N N . GLU B 1 332 ? 20.944 11.681 -50.584 1.00 65.96 332 GLU B N 1
ATOM 5804 C CA . GLU B 1 332 ? 22.247 12.092 -51.098 1.00 69.00 332 GLU B CA 1
ATOM 5805 C C . GLU B 1 332 ? 23.363 11.681 -50.151 1.00 66.10 332 GLU B C 1
ATOM 5806 O O . GLU B 1 332 ? 24.441 11.266 -50.591 1.00 69.96 332 GLU B O 1
ATOM 5812 N N . PHE B 1 333 ? 23.122 11.791 -48.851 1.00 64.43 333 PHE B N 1
ATOM 5813 C CA . PHE B 1 333 ? 24.094 11.440 -47.831 1.00 64.59 333 PHE B CA 1
ATOM 5814 C C . PHE B 1 333 ? 23.486 10.391 -46.908 1.00 68.03 333 PHE B C 1
ATOM 5815 O O . PHE B 1 333 ? 22.264 10.300 -46.763 1.00 72.43 333 PHE B O 1
ATOM 5823 N N . GLY B 1 334 ? 24.350 9.590 -46.290 1.00 66.31 334 GLY B N 1
ATOM 5824 C CA . GLY B 1 334 ? 23.898 8.446 -45.529 1.00 68.63 334 GLY B CA 1
ATOM 5825 C C . GLY B 1 334 ? 23.186 8.761 -44.232 1.00 67.07 334 GLY B C 1
ATOM 5826 O O . GLY B 1 334 ? 22.205 8.096 -43.883 1.00 65.29 334 GLY B O 1
ATOM 5827 N N . SER B 1 335 ? 23.652 9.779 -43.510 1.00 62.44 335 SER B N 1
ATOM 5828 C CA . SER B 1 335 ? 23.213 10.023 -42.143 1.00 55.11 335 SER B CA 1
ATOM 5829 C C . SER B 1 335 ? 22.862 11.492 -41.951 1.00 47.11 335 SER B C 1
ATOM 5830 O O . SER B 1 335 ? 23.266 12.358 -42.731 1.00 46.83 335 SER B O 1
ATOM 5833 N N . GLU B 1 336 ? 22.097 11.760 -40.890 1.00 43.69 336 GLU B N 1
ATOM 5834 C CA . GLU B 1 336 ? 21.787 13.137 -40.519 1.00 46.06 336 GLU B CA 1
ATOM 5835 C C . GLU B 1 336 ? 22.954 13.798 -39.794 1.00 44.79 336 GLU B C 1
ATOM 5836 O O . GLU B 1 336 ? 23.249 14.976 -40.030 1.00 44.61 336 GLU B O 1
ATOM 5842 N N . ILE B 1 337 ? 23.626 13.053 -38.913 1.00 38.34 337 ILE B N 1
ATOM 5843 C CA . ILE B 1 337 ? 24.774 13.594 -38.191 1.00 37.41 337 ILE B CA 1
ATOM 5844 C C . ILE B 1 337 ? 25.860 14.031 -39.165 1.00 40.89 337 ILE B C 1
ATOM 5845 O O . ILE B 1 337 ? 26.479 15.090 -38.997 1.00 37.69 337 ILE B O 1
ATOM 5850 N N . ARG B 1 338 ? 26.104 13.225 -40.201 1.00 43.35 338 ARG B N 1
ATOM 5851 C CA . ARG B 1 338 ? 27.125 13.558 -41.188 1.00 47.84 338 ARG B CA 1
ATOM 5852 C C . ARG B 1 338 ? 26.840 14.902 -41.847 1.00 50.05 338 ARG B C 1
ATOM 5853 O O . ARG B 1 338 ? 27.765 15.675 -42.127 1.00 53.99 338 ARG B O 1
ATOM 5861 N N . VAL B 1 339 ? 25.564 15.205 -42.086 1.00 48.77 339 VAL B N 1
ATOM 5862 C CA . VAL B 1 339 ? 25.202 16.473 -42.710 1.00 43.20 339 VAL B CA 1
ATOM 5863 C C . VAL B 1 339 ? 25.437 17.632 -41.750 1.00 43.80 339 VAL B C 1
ATOM 5864 O O . VAL B 1 339 ? 25.916 18.700 -42.150 1.00 43.99 339 VAL B O 1
ATOM 5868 N N . LEU B 1 340 ? 25.118 17.440 -40.469 1.00 45.24 340 LEU B N 1
ATOM 5869 C CA . LEU B 1 340 ? 25.145 18.552 -39.524 1.00 42.53 340 LEU B CA 1
ATOM 5870 C C . LEU B 1 340 ? 26.569 18.955 -39.163 1.00 39.01 340 LEU B C 1
ATOM 5871 O O . LEU B 1 340 ? 26.848 20.141 -38.954 1.00 42.31 340 LEU B O 1
ATOM 5876 N N . ILE B 1 341 ? 27.481 17.993 -39.091 1.00 43.62 341 ILE B N 1
ATOM 5877 C CA . ILE B 1 341 ? 28.789 18.188 -38.480 1.00 45.31 341 ILE B CA 1
ATOM 5878 C C . ILE B 1 341 ? 29.918 18.066 -39.499 1.00 47.09 341 ILE B C 1
ATOM 5879 O O . ILE B 1 341 ? 30.830 18.894 -39.528 1.00 48.50 341 ILE B O 1
ATOM 5884 N N . ASP B 1 342 ? 29.870 17.042 -40.348 1.00 51.12 342 ASP B N 1
ATOM 5885 C CA . ASP B 1 342 ? 31.057 16.599 -41.073 1.00 54.47 342 ASP B CA 1
ATOM 5886 C C . ASP B 1 342 ? 31.124 17.072 -42.520 1.00 55.12 342 ASP B C 1
ATOM 5887 O O . ASP B 1 342 ? 32.218 17.359 -43.016 1.00 54.96 342 ASP B O 1
ATOM 5892 N N . LEU B 1 343 ? 29.996 17.159 -43.216 1.00 57.01 343 LEU B N 1
ATOM 5893 C CA . LEU B 1 343 ? 30.060 17.436 -44.643 1.00 62.34 343 LEU B CA 1
ATOM 5894 C C . LEU B 1 343 ? 30.223 18.931 -44.916 1.00 59.68 343 LEU B C 1
ATOM 5895 O O . LEU B 1 343 ? 29.693 19.768 -44.179 1.00 56.49 343 LEU B O 1
ATOM 5900 N N . PRO B 1 344 ? 30.953 19.285 -45.972 1.00 59.94 344 PRO B N 1
ATOM 5901 C CA . PRO B 1 344 ? 31.202 20.703 -46.257 1.00 60.65 344 PRO B CA 1
ATOM 5902 C C . PRO B 1 344 ? 29.926 21.437 -46.636 1.00 61.82 344 PRO B C 1
ATOM 5903 O O . PRO B 1 344 ? 28.972 20.853 -47.156 1.00 61.37 344 PRO B O 1
ATOM 5907 N N . ILE B 1 345 ? 29.927 22.746 -46.367 1.00 59.22 345 ILE B N 1
ATOM 5908 C CA . ILE B 1 345 ? 28.776 23.588 -46.682 1.00 58.56 345 ILE B CA 1
ATOM 5909 C C . ILE B 1 345 ? 28.483 23.569 -48.175 1.00 68.87 345 ILE B C 1
ATOM 5910 O O . ILE B 1 345 ? 27.318 23.623 -48.591 1.00 69.95 345 ILE B O 1
ATOM 5915 N N . GLU B 1 346 ? 29.526 23.482 -49.004 1.00 74.29 346 GLU B N 1
ATOM 5916 C CA . GLU B 1 346 ? 29.327 23.450 -50.448 1.00 80.49 346 GLU B CA 1
ATOM 5917 C C . GLU B 1 346 ? 28.632 22.165 -50.881 1.00 77.57 346 GLU B C 1
ATOM 5918 O O . GLU B 1 346 ? 27.767 22.188 -51.763 1.00 79.02 346 GLU B O 1
ATOM 5924 N N . SER B 1 347 ? 28.998 21.035 -50.270 1.00 73.93 347 SER B N 1
ATOM 5925 C CA . SER B 1 347 ? 28.319 19.779 -50.571 1.00 69.16 347 SER B CA 1
ATOM 5926 C C . SER B 1 347 ? 26.865 19.823 -50.119 1.00 65.19 347 SER B C 1
ATOM 5927 O O . SER B 1 347 ? 25.982 19.265 -50.781 1.00 68.75 347 SER B O 1
ATOM 5930 N N . ILE B 1 348 ? 26.599 20.483 -48.990 1.00 60.39 348 ILE B N 1
ATOM 5931 C CA . ILE B 1 348 ? 25.229 20.609 -48.504 1.00 56.41 348 ILE B CA 1
ATOM 5932 C C . ILE B 1 348 ? 24.414 21.502 -49.431 1.00 57.56 348 ILE B C 1
ATOM 5933 O O . ILE B 1 348 ? 23.219 21.267 -49.650 1.00 58.54 348 ILE B O 1
ATOM 5938 N N . ALA B 1 349 ? 25.046 22.533 -49.999 1.00 62.06 349 ALA B N 1
ATOM 5939 C CA . ALA B 1 349 ? 24.335 23.467 -50.864 1.00 64.33 349 ALA B CA 1
ATOM 5940 C C . ALA B 1 349 ? 23.808 22.808 -52.132 1.00 67.70 349 ALA B C 1
ATOM 5941 O O . ALA B 1 349 ? 22.869 23.332 -52.741 1.00 66.47 349 ALA B O 1
ATOM 5943 N N . SER B 1 350 ? 24.392 21.680 -52.547 1.00 69.86 350 SER B N 1
ATOM 5944 C CA . SER B 1 350 ? 23.909 20.998 -53.744 1.00 75.07 350 SER B CA 1
ATOM 5945 C C . SER B 1 350 ? 22.472 20.524 -53.567 1.00 71.07 350 SER B C 1
ATOM 5946 O O . SER B 1 350 ? 21.687 20.525 -54.523 1.00 70.11 350 SER B O 1
ATOM 5949 N N . VAL B 1 351 ? 22.107 20.120 -52.350 1.00 69.20 351 VAL B N 1
ATOM 5950 C CA . VAL B 1 351 ? 20.738 19.691 -52.093 1.00 67.23 351 VAL B CA 1
ATOM 5951 C C . VAL B 1 351 ? 19.846 20.888 -51.792 1.00 65.33 351 VAL B C 1
ATOM 5952 O O . VAL B 1 351 ? 18.720 20.979 -52.295 1.00 64.23 351 VAL B O 1
ATOM 5956 N N . HIS B 1 352 ? 20.331 21.823 -50.977 1.00 60.85 352 HIS B N 1
ATOM 5957 C CA . HIS B 1 352 ? 19.555 23.002 -50.613 1.00 64.59 352 HIS B CA 1
ATOM 5958 C C . HIS B 1 352 ? 20.507 24.056 -50.070 1.00 65.08 352 HIS B C 1
ATOM 5959 O O . HIS B 1 352 ? 21.293 23.771 -49.161 1.00 64.11 352 HIS B O 1
ATOM 5966 N N . GLU B 1 353 ? 20.436 25.268 -50.627 1.00 65.26 353 GLU B N 1
ATOM 5967 C CA . GLU B 1 353 ? 21.355 26.324 -50.218 1.00 63.05 353 GLU B CA 1
ATOM 5968 C C . GLU B 1 353 ? 20.895 27.036 -48.952 1.00 60.76 353 GLU B C 1
ATOM 5969 O O . GLU B 1 353 ? 21.732 27.543 -48.197 1.00 57.62 353 GLU B O 1
ATOM 5975 N N . GLY B 1 354 ? 19.585 27.093 -48.704 1.00 58.99 354 GLY B N 1
ATOM 5976 C CA . GLY B 1 354 ? 19.104 27.684 -47.467 1.00 58.57 354 GLY B CA 1
ATOM 5977 C C . GLY B 1 354 ? 19.448 26.857 -46.245 1.00 56.91 354 GLY B C 1
ATOM 5978 O O . GLY B 1 354 ? 19.707 27.409 -45.171 1.00 52.74 354 GLY B O 1
ATOM 5979 N N . VAL B 1 355 ? 19.453 25.531 -46.386 1.00 64.16 355 VAL B N 1
ATOM 5980 C CA . VAL B 1 355 ? 19.855 24.666 -45.282 1.00 61.59 355 VAL B CA 1
ATOM 5981 C C . VAL B 1 355 ? 21.356 24.771 -45.046 1.00 61.23 355 VAL B C 1
ATOM 5982 O O . VAL B 1 355 ? 21.822 24.748 -43.901 1.00 59.96 355 VAL B O 1
ATOM 5986 N N . ALA B 1 356 ? 22.135 24.900 -46.124 1.00 59.06 356 ALA B N 1
ATOM 5987 C CA . ALA B 1 356 ? 23.583 25.019 -45.987 1.00 55.30 356 ALA B CA 1
ATOM 5988 C C . ALA B 1 356 ? 23.966 26.296 -45.249 1.00 60.06 356 ALA B C 1
ATOM 5989 O O . ALA B 1 356 ? 24.896 26.295 -44.434 1.00 60.55 356 ALA B O 1
ATOM 5991 N N . LYS B 1 357 ? 23.260 27.396 -45.521 1.00 61.38 357 LYS B N 1
ATOM 5992 C CA . LYS B 1 357 ? 23.516 28.641 -44.803 1.00 57.96 357 LYS B CA 1
ATOM 5993 C C . LYS B 1 357 ? 23.248 28.478 -43.313 1.00 54.51 357 LYS B C 1
ATOM 5994 O O . LYS B 1 357 ? 24.089 28.826 -42.476 1.00 52.28 357 LYS B O 1
ATOM 6000 N N . ALA B 1 358 ? 22.069 27.954 -42.964 1.00 52.76 358 ALA B N 1
ATOM 6001 C CA . ALA B 1 358 ? 21.709 27.790 -41.559 1.00 49.02 358 ALA B CA 1
ATOM 6002 C C . ALA B 1 358 ? 22.698 26.887 -40.834 1.00 45.55 358 ALA B C 1
ATOM 6003 O O . ALA B 1 358 ? 23.119 27.190 -39.712 1.00 43.70 358 ALA B O 1
ATOM 6005 N N . ILE B 1 359 ? 23.086 25.776 -41.464 1.00 46.91 359 ILE B N 1
ATOM 6006 C CA . ILE B 1 359 ? 24.065 24.882 -40.854 1.00 44.28 359 ILE B CA 1
ATOM 6007 C C . ILE B 1 359 ? 25.403 25.590 -40.695 1.00 44.49 359 ILE B C 1
ATOM 6008 O O . ILE B 1 359 ? 26.094 25.422 -39.682 1.00 36.90 359 ILE B O 1
ATOM 6013 N N . TRP B 1 360 ? 25.787 26.401 -41.684 1.00 43.84 360 TRP B N 1
ATOM 6014 C CA . TRP B 1 360 ? 27.009 27.188 -41.553 1.00 48.65 360 TRP B CA 1
ATOM 6015 C C . TRP B 1 360 ? 26.912 28.160 -40.385 1.00 53.42 360 TRP B C 1
ATOM 6016 O O . TRP B 1 360 ? 27.904 28.407 -39.688 1.00 54.68 360 TRP B O 1
ATOM 6027 N N . ALA B 1 361 ? 25.724 28.725 -40.157 1.00 53.60 361 ALA B N 1
ATOM 6028 C CA . ALA B 1 361 ? 25.537 29.609 -39.012 1.00 49.85 361 ALA B CA 1
ATOM 6029 C C . ALA B 1 361 ? 25.629 28.846 -37.699 1.00 47.91 361 ALA B C 1
ATOM 6030 O O . ALA B 1 361 ? 26.106 29.392 -36.697 1.00 45.57 361 ALA B O 1
ATOM 6032 N N . TYR B 1 362 ? 25.181 27.589 -37.683 1.00 49.47 362 TYR B N 1
ATOM 6033 C CA . TYR B 1 362 ? 25.282 26.780 -36.473 1.00 49.33 362 TYR B CA 1
ATOM 6034 C C . TYR B 1 362 ? 26.735 26.470 -36.139 1.00 46.31 362 TYR B C 1
ATOM 6035 O O . TYR B 1 362 ? 27.164 26.619 -34.989 1.00 45.78 362 TYR B O 1
ATOM 6044 N N . ARG B 1 363 ? 27.510 26.033 -37.135 1.00 45.65 363 ARG B N 1
ATOM 6045 C CA . ARG B 1 363 ? 28.889 25.636 -36.876 1.00 43.90 363 ARG B CA 1
ATOM 6046 C C . ARG B 1 363 ? 29.752 26.822 -36.465 1.00 40.61 363 ARG B C 1
ATOM 6047 O O . ARG B 1 363 ? 30.720 26.655 -35.713 1.00 34.39 363 ARG B O 1
ATOM 6055 N N . ASN B 1 364 ? 29.421 28.022 -36.938 1.00 42.14 364 ASN B N 1
ATOM 6056 C CA . ASN B 1 364 ? 30.241 29.203 -36.714 1.00 45.52 364 ASN B CA 1
ATOM 6057 C C . ASN B 1 364 ? 29.660 30.145 -35.666 1.00 43.24 364 ASN B C 1
ATOM 6058 O O . ASN B 1 364 ? 30.142 31.275 -35.535 1.00 43.01 364 ASN B O 1
ATOM 6063 N N . ASN B 1 365 ? 28.642 29.707 -34.922 1.00 41.50 365 ASN B N 1
ATOM 6064 C CA . ASN B 1 365 ? 28.070 30.486 -33.820 1.00 47.66 365 ASN B CA 1
ATOM 6065 C C . ASN B 1 365 ? 27.667 31.888 -34.275 1.00 50.44 365 ASN B C 1
ATOM 6066 O O . ASN B 1 365 ? 27.919 32.886 -33.596 1.00 51.47 365 ASN B O 1
ATOM 6071 N N . LYS B 1 366 ? 27.035 31.967 -35.444 1.00 54.08 366 LYS B N 1
ATOM 6072 C CA . LYS B 1 366 ? 26.589 33.234 -36.008 1.00 57.43 366 LYS B CA 1
ATOM 6073 C C . LYS B 1 366 ? 25.067 33.346 -36.020 1.00 59.17 366 LYS B C 1
ATOM 6074 O O . LYS B 1 366 ? 24.490 34.006 -36.888 1.00 66.50 366 LYS B O 1
ATOM 6080 N N . LEU B 1 367 ? 24.408 32.707 -35.058 1.00 52.60 367 LEU B N 1
ATOM 6081 C CA . LEU B 1 367 ? 22.958 32.735 -34.937 1.00 48.16 367 LEU B CA 1
ATOM 6082 C C . LEU B 1 367 ? 22.543 33.670 -33.809 1.00 49.60 367 LEU B C 1
ATOM 6083 O O . LEU B 1 367 ? 23.217 33.757 -32.778 1.00 50.90 367 LEU B O 1
ATOM 6088 N N . ILE B 1 368 ? 21.431 34.368 -34.015 1.00 53.59 368 ILE B N 1
ATOM 6089 C CA . ILE B 1 368 ? 20.889 35.290 -33.023 1.00 53.75 368 ILE B CA 1
ATOM 6090 C C . ILE B 1 368 ? 19.990 34.500 -32.081 1.00 55.18 368 ILE B C 1
ATOM 6091 O O . ILE B 1 368 ? 19.018 33.873 -32.515 1.00 56.04 368 ILE B O 1
ATOM 6096 N N . ILE B 1 369 ? 20.311 34.536 -30.790 1.00 55.30 369 ILE B N 1
ATOM 6097 C CA . ILE B 1 369 ? 19.702 33.662 -29.795 1.00 55.43 369 ILE B CA 1
ATOM 6098 C C . ILE B 1 369 ? 18.982 34.510 -28.757 1.00 51.82 369 ILE B C 1
ATOM 6099 O O . ILE B 1 369 ? 19.545 35.483 -28.242 1.00 51.28 369 ILE B O 1
ATOM 6104 N N . VAL B 1 370 ? 17.741 34.140 -28.456 1.00 47.57 370 VAL B N 1
ATOM 6105 C CA . VAL B 1 370 ? 16.985 34.675 -27.330 1.00 42.34 370 VAL B CA 1
ATOM 6106 C C . VAL B 1 370 ? 16.900 33.572 -26.276 1.00 42.91 370 VAL B C 1
ATOM 6107 O O . VAL B 1 370 ? 16.284 32.527 -26.528 1.00 43.98 370 VAL B O 1
ATOM 6111 N N . PRO B 1 371 ? 17.504 33.746 -25.103 1.00 42.85 371 PRO B N 1
ATOM 6112 C CA . PRO B 1 371 ? 17.525 32.659 -24.118 1.00 35.19 371 PRO B CA 1
ATOM 6113 C C . PRO B 1 371 ? 16.143 32.375 -23.553 1.00 33.97 371 PRO B C 1
ATOM 6114 O O . PRO B 1 371 ? 15.281 33.254 -23.474 1.00 38.16 371 PRO B O 1
ATOM 6118 N N . GLY B 1 372 ? 15.939 31.115 -23.157 1.00 33.19 372 GLY B N 1
ATOM 6119 C CA . GLY B 1 372 ? 14.689 30.711 -22.552 1.00 36.93 372 GLY B CA 1
ATOM 6120 C C . GLY B 1 372 ? 14.706 30.833 -21.039 1.00 36.21 372 GLY B C 1
ATOM 6121 O O . GLY B 1 372 ? 15.723 31.135 -20.418 1.00 38.42 372 GLY B O 1
ATOM 6122 N N . GLY B 1 373 ? 13.543 30.587 -20.442 1.00 35.31 373 GLY B N 1
ATOM 6123 C CA . GLY B 1 373 ? 13.409 30.676 -19.002 1.00 29.26 373 GLY B CA 1
ATOM 6124 C C . GLY B 1 373 ? 11.972 30.618 -18.524 1.00 34.11 373 GLY B C 1
ATOM 6125 O O . GLY B 1 373 ? 11.047 30.913 -19.286 1.00 31.74 373 GLY B O 1
ATOM 6126 N N . GLY B 1 374 ? 11.770 30.229 -17.267 1.00 29.58 374 GLY B N 1
ATOM 6127 C CA . GLY B 1 374 ? 10.440 30.157 -16.690 1.00 36.32 374 GLY B CA 1
ATOM 6128 C C . GLY B 1 374 ? 9.488 29.163 -17.320 1.00 39.87 374 GLY B C 1
ATOM 6129 O O . GLY B 1 374 ? 8.286 29.239 -17.063 1.00 40.00 374 GLY B O 1
ATOM 6130 N N . GLY B 1 375 ? 9.981 28.228 -18.134 1.00 40.98 375 GLY B N 1
ATOM 6131 C CA . GLY B 1 375 ? 9.123 27.279 -18.815 1.00 36.45 375 GLY B CA 1
ATOM 6132 C C . GLY B 1 375 ? 8.937 27.535 -20.294 1.00 39.11 375 GLY B C 1
ATOM 6133 O O . GL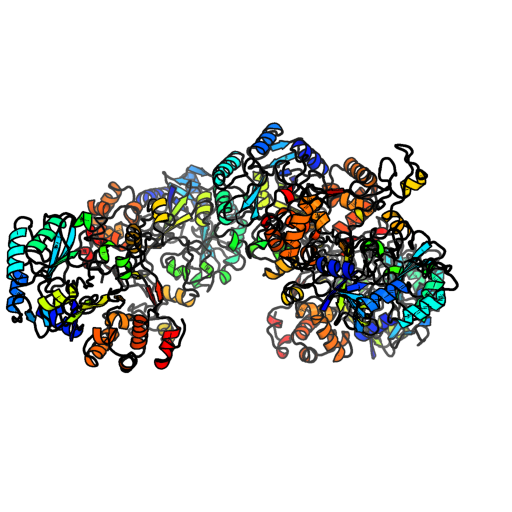Y B 1 375 ? 8.283 26.729 -20.967 1.00 34.67 375 GLY B O 1
ATOM 6134 N N . LYS B 1 376 ? 9.494 28.619 -20.824 1.00 33.16 376 LYS B N 1
ATOM 6135 C CA . LYS B 1 376 ? 9.366 28.982 -22.227 1.00 37.80 376 LYS B CA 1
ATOM 6136 C C . LYS B 1 376 ? 10.690 28.728 -22.933 1.00 37.88 376 LYS B C 1
ATOM 6137 O O . LYS B 1 376 ? 11.747 29.141 -22.445 1.00 35.24 376 LYS B O 1
ATOM 6143 N N . TYR B 1 377 ? 10.629 28.051 -24.076 1.00 40.01 377 TYR B N 1
ATOM 6144 C CA . TYR B 1 377 ? 11.831 27.785 -24.846 1.00 38.87 377 TYR B CA 1
ATOM 6145 C C . TYR B 1 377 ? 12.395 29.074 -25.434 1.00 38.54 377 TYR B C 1
ATOM 6146 O O . TYR B 1 377 ? 11.710 30.094 -25.555 1.00 40.76 377 TYR B O 1
ATOM 6155 N N . GLY B 1 378 ? 13.671 29.014 -25.807 1.00 40.29 378 GLY B N 1
ATOM 6156 C CA . GLY B 1 378 ? 14.324 30.145 -26.426 1.00 38.45 378 GLY B CA 1
ATOM 6157 C C . GLY B 1 378 ? 14.054 30.233 -27.918 1.00 42.31 378 GLY B C 1
ATOM 6158 O O . GLY B 1 378 ? 13.595 29.287 -28.558 1.00 42.52 378 GLY B O 1
ATOM 6159 N N . GLU B 1 379 ? 14.352 31.402 -28.476 1.00 56.13 379 GLU B N 1
ATOM 6160 C CA . GLU B 1 379 ? 14.127 31.682 -29.885 1.00 55.52 379 GLU B CA 1
ATOM 6161 C C . GLU B 1 379 ? 15.456 31.792 -30.621 1.00 51.75 379 GLU B C 1
ATOM 6162 O O . GLU B 1 379 ? 16.485 32.139 -30.035 1.00 50.94 379 GLU B O 1
ATOM 6168 N N . ILE B 1 380 ? 15.420 31.492 -31.917 1.00 53.65 380 ILE B N 1
ATOM 6169 C CA . ILE B 1 380 ? 16.617 31.464 -32.750 1.00 59.13 380 ILE B CA 1
ATOM 6170 C C . ILE B 1 380 ? 16.240 31.922 -34.152 1.00 59.31 380 ILE B C 1
ATOM 6171 O O . ILE B 1 380 ? 15.197 31.534 -34.687 1.00 61.35 380 ILE B O 1
ATOM 6176 N N . ARG B 1 381 ? 17.087 32.763 -34.743 1.00 58.52 381 ARG B N 1
ATOM 6177 C CA . ARG B 1 381 ? 16.851 33.249 -36.093 1.00 60.10 381 ARG B CA 1
ATOM 6178 C C . ARG B 1 381 ? 18.180 33.537 -36.773 1.00 58.45 381 ARG B C 1
ATOM 6179 O O . ARG B 1 381 ? 19.163 33.911 -36.127 1.00 56.95 381 ARG B O 1
ATOM 6187 N N . ILE B 1 382 ? 18.194 33.350 -38.089 1.00 58.16 382 ILE B N 1
ATOM 6188 C CA . ILE B 1 382 ? 19.366 33.604 -38.920 1.00 56.89 382 ILE B CA 1
ATOM 6189 C C . ILE B 1 382 ? 19.346 35.075 -39.319 1.00 60.29 382 ILE B C 1
ATOM 6190 O O . ILE B 1 382 ? 18.308 35.572 -39.781 1.00 62.08 382 ILE B O 1
ATOM 6195 N N . PRO B 1 383 ? 20.445 35.807 -39.156 1.00 61.21 383 PRO B N 1
ATOM 6196 C CA . PRO B 1 383 ? 20.437 37.234 -39.494 1.00 64.68 383 PRO B CA 1
ATOM 6197 C C . PRO B 1 383 ? 20.228 37.467 -40.983 1.00 65.05 383 PRO B C 1
ATOM 6198 O O . PRO B 1 383 ? 20.414 36.579 -41.819 1.00 65.40 383 PRO B O 1
ATOM 6202 N N . GLU B 1 384 ? 19.823 38.701 -41.300 1.00 65.89 384 GLU B N 1
ATOM 6203 C CA . GLU B 1 384 ? 19.533 39.071 -42.683 1.00 67.04 384 GLU B CA 1
ATOM 6204 C C . GLU B 1 384 ? 20.750 38.877 -43.578 1.00 66.45 384 GLU B C 1
ATOM 6205 O O . GLU B 1 384 ? 20.620 38.463 -44.736 1.00 62.63 384 GLU B O 1
ATOM 6211 N N . GLU B 1 385 ? 21.941 39.171 -43.054 1.00 68.10 385 GLU B N 1
ATOM 6212 C CA . GLU B 1 385 ? 23.144 39.167 -43.877 1.00 70.43 385 GLU B CA 1
ATOM 6213 C C . GLU B 1 385 ? 23.514 37.762 -44.331 1.00 65.27 385 GLU B C 1
ATOM 6214 O O . GLU B 1 385 ? 24.080 37.593 -45.417 1.00 65.49 385 GLU B O 1
ATOM 6220 N N . ILE B 1 386 ? 23.205 36.747 -43.523 1.00 62.41 386 ILE B N 1
ATOM 6221 C CA . ILE B 1 386 ? 23.450 35.370 -43.939 1.00 58.04 386 ILE B CA 1
ATOM 6222 C C . ILE B 1 386 ? 22.387 34.912 -44.931 1.00 65.21 386 ILE B C 1
ATOM 6223 O O . ILE B 1 386 ? 22.687 34.198 -45.894 1.00 64.78 386 ILE B O 1
ATOM 6228 N N . LEU B 1 387 ? 21.134 35.327 -44.720 1.00 68.67 387 LEU B N 1
ATOM 6229 C CA . LEU B 1 387 ? 20.057 34.926 -45.620 1.00 67.58 387 LEU B CA 1
ATOM 6230 C C . LEU B 1 387 ? 20.231 35.517 -47.014 1.00 68.70 387 LEU B C 1
ATOM 6231 O O . LEU B 1 387 ? 19.828 34.894 -48.003 1.00 72.42 387 LEU B O 1
ATOM 6236 N N . LYS B 1 388 ? 20.824 36.707 -47.116 1.00 67.57 388 LYS B N 1
ATOM 6237 C CA . LYS B 1 388 ? 21.016 37.356 -48.407 1.00 71.08 388 LYS B CA 1
ATOM 6238 C C . LYS B 1 388 ? 22.294 36.924 -49.108 1.00 76.00 388 LYS B C 1
ATOM 6239 O O . LYS B 1 388 ? 22.369 36.993 -50.340 1.00 80.00 388 LYS B O 1
ATOM 6245 N N . ALA B 1 389 ? 23.297 36.483 -48.355 1.00 73.62 389 ALA B N 1
ATOM 6246 C CA . ALA B 1 389 ? 24.609 36.232 -48.926 1.00 73.33 389 ALA B CA 1
ATOM 6247 C C . ALA B 1 389 ? 24.591 35.018 -49.848 1.00 69.58 389 ALA B C 1
ATOM 6248 O O . ALA B 1 389 ? 23.743 34.128 -49.743 1.00 68.71 389 ALA B O 1
ATOM 6250 N N . LYS B 1 390 ? 25.547 34.999 -50.770 1.00 67.19 390 LYS B N 1
ATOM 6251 C CA . LYS B 1 390 ? 25.796 33.816 -51.572 1.00 62.54 390 LYS B CA 1
ATOM 6252 C C . LYS B 1 390 ? 26.659 32.832 -50.786 1.00 61.79 390 LYS B C 1
ATOM 6253 O O . LYS B 1 390 ? 27.351 33.199 -49.832 1.00 58.84 390 LYS B O 1
ATOM 6259 N N . ILE B 1 391 ? 26.602 31.561 -51.195 1.00 59.17 391 ILE B N 1
ATOM 6260 C CA . ILE B 1 391 ? 27.382 30.528 -50.519 1.00 61.10 391 ILE B CA 1
ATOM 6261 C C . ILE B 1 391 ? 28.872 30.851 -50.595 1.00 64.73 391 ILE B C 1
ATOM 6262 O O . ILE B 1 391 ? 29.628 30.596 -49.648 1.00 65.91 391 ILE B O 1
ATOM 6267 N N A GLU B 1 392 ? 29.319 31.422 -51.717 0.51 66.68 392 GLU B N 1
ATOM 6268 N N B GLU B 1 392 ? 29.309 31.444 -51.706 0.49 66.70 392 GLU B N 1
ATOM 6269 C CA A GLU B 1 392 ? 30.734 31.754 -51.851 0.51 69.07 392 GLU B CA 1
ATOM 6270 C CA B GLU B 1 392 ? 30.722 31.761 -51.870 0.49 69.09 392 GLU B CA 1
ATOM 6271 C C A GLU B 1 392 ? 31.148 32.854 -50.881 0.51 69.34 392 GLU B C 1
ATOM 6272 C C B GLU B 1 392 ? 31.160 32.904 -50.958 0.49 69.51 392 GLU B C 1
ATOM 6273 O O A GLU B 1 392 ? 32.303 32.886 -50.438 0.51 69.80 392 GLU B O 1
ATOM 6274 O O B GLU B 1 392 ? 32.346 33.009 -50.624 0.49 70.30 392 GLU B O 1
ATOM 6285 N N . ASP B 1 393 ? 30.226 33.759 -50.541 1.00 73.81 393 ASP B N 1
ATOM 6286 C CA . ASP B 1 393 ? 30.528 34.909 -49.700 1.00 82.34 393 ASP B CA 1
ATOM 6287 C C . ASP B 1 393 ? 30.323 34.637 -48.212 1.00 83.44 393 ASP B C 1
ATOM 6288 O O . ASP B 1 393 ? 30.209 35.588 -47.431 1.00 88.20 393 ASP B O 1
ATOM 6293 N N . LEU B 1 394 ? 30.286 33.368 -47.797 1.00 78.05 394 LEU B N 1
ATOM 6294 C CA . LEU B 1 394 ? 30.072 33.076 -46.383 1.00 68.43 394 LEU B CA 1
ATOM 6295 C C . LEU B 1 394 ? 31.319 33.345 -45.546 1.00 69.50 394 LEU B C 1
ATOM 6296 O O . LEU B 1 394 ? 31.207 33.676 -44.359 1.00 62.33 394 LEU B O 1
ATOM 6301 N N . ASN B 1 395 ? 32.508 33.209 -46.135 1.00 76.68 395 ASN B N 1
ATOM 6302 C CA . ASN B 1 395 ? 33.731 33.458 -45.378 1.00 81.91 395 ASN B CA 1
ATOM 6303 C C . ASN B 1 395 ? 33.893 34.931 -45.033 1.00 84.72 395 ASN B C 1
ATOM 6304 O O . ASN B 1 395 ? 34.518 35.262 -44.020 1.00 84.79 395 ASN B O 1
ATOM 6309 N N . SER B 1 396 ? 33.341 35.822 -45.853 1.00 90.93 396 SER B N 1
ATOM 6310 C CA . SER B 1 396 ? 33.484 37.259 -45.673 1.00 92.94 396 SER B CA 1
ATOM 6311 C C . SER B 1 396 ? 32.269 37.888 -45.004 1.00 95.96 396 SER B C 1
ATOM 6312 O O . SER B 1 396 ? 32.056 39.098 -45.133 1.00 99.22 396 SER B O 1
ATOM 6315 N N . ILE B 1 397 ? 31.468 37.090 -44.297 1.00 94.31 397 ILE B N 1
ATOM 6316 C CA . ILE B 1 397 ? 30.231 37.589 -43.713 1.00 96.40 397 ILE B CA 1
ATOM 6317 C C . ILE B 1 397 ? 30.536 38.616 -42.633 1.00 100.30 397 ILE B C 1
ATOM 6318 O O . ILE B 1 397 ? 31.420 38.420 -41.787 1.00 101.25 397 ILE B O 1
ATOM 6323 N N . GLU B 1 398 ? 29.807 39.725 -42.665 1.00 100.16 398 GLU B N 1
ATOM 6324 C CA . GLU B 1 398 ? 29.871 40.720 -41.610 1.00 94.77 398 GLU B CA 1
ATOM 6325 C C . GLU B 1 398 ? 28.457 41.085 -41.187 1.00 93.56 398 GLU B C 1
ATOM 6326 O O . GLU B 1 398 ? 27.485 40.620 -41.785 1.00 89.34 398 GLU B O 1
ATOM 6332 N N . MET C 1 1 ? 19.196 14.844 61.002 1.00 53.27 1 MET C N 1
ATOM 6333 C CA . MET C 1 1 ? 20.628 14.568 61.014 1.00 50.06 1 MET C CA 1
ATOM 6334 C C . MET C 1 1 ? 21.062 13.893 59.715 1.00 51.19 1 MET C C 1
ATOM 6335 O O . MET C 1 1 ? 20.492 12.881 59.310 1.00 52.28 1 MET C O 1
ATOM 6340 N N . VAL C 1 2 ? 22.080 14.459 59.074 1.00 46.95 2 VAL C N 1
ATOM 6341 C CA . VAL C 1 2 ? 22.534 14.034 57.757 1.00 42.54 2 VAL C CA 1
ATOM 6342 C C . VAL C 1 2 ? 23.849 13.289 57.914 1.00 41.00 2 VAL C C 1
ATOM 6343 O O . VAL C 1 2 ? 24.806 13.820 58.493 1.00 44.55 2 VAL C O 1
ATOM 6347 N N . VAL C 1 3 ? 23.895 12.058 57.410 1.00 34.91 3 VAL C N 1
ATOM 6348 C CA . VAL C 1 3 ? 25.115 11.264 57.410 1.00 33.79 3 VAL C CA 1
ATOM 6349 C C . VAL C 1 3 ? 25.328 10.713 56.007 1.00 35.04 3 VAL C C 1
ATOM 6350 O O . VAL C 1 3 ? 24.368 10.385 55.297 1.00 33.55 3 VAL C O 1
ATOM 6354 N N . ASP C 1 4 ? 26.590 10.625 55.601 1.00 36.56 4 ASP C N 1
ATOM 6355 C CA . ASP C 1 4 ? 26.964 10.064 54.311 1.00 33.55 4 ASP C CA 1
ATOM 6356 C C . ASP C 1 4 ? 27.632 8.715 54.537 1.00 33.66 4 ASP C C 1
ATOM 6357 O O . ASP C 1 4 ? 28.566 8.612 55.339 1.00 33.21 4 ASP C O 1
ATOM 6362 N N . GLY C 1 5 ? 27.155 7.689 53.837 1.00 32.20 5 GLY C N 1
ATOM 6363 C CA . GLY C 1 5 ? 27.644 6.347 54.064 1.00 28.19 5 GLY C CA 1
ATOM 6364 C C . GLY C 1 5 ? 27.995 5.548 52.825 1.00 27.66 5 GLY C C 1
ATOM 6365 O O . GLY C 1 5 ? 27.287 5.585 51.817 1.00 30.36 5 GLY C O 1
ATOM 6366 N N . ASP C 1 6 ? 29.101 4.809 52.906 1.00 28.38 6 ASP C N 1
ATOM 6367 C CA . ASP C 1 6 ? 29.529 3.884 51.864 1.00 28.61 6 ASP C CA 1
ATOM 6368 C C . ASP C 1 6 ? 29.522 2.491 52.482 1.00 32.56 6 ASP C C 1
ATOM 6369 O O . ASP C 1 6 ? 30.306 2.209 53.396 1.00 31.35 6 ASP C O 1
ATOM 6374 N N . LEU C 1 7 ? 28.634 1.625 51.998 1.00 30.26 7 LEU C N 1
ATOM 6375 C CA . LEU C 1 7 ? 28.320 0.383 52.690 1.00 30.52 7 LEU C CA 1
ATOM 6376 C C . LEU C 1 7 ? 28.887 -0.865 52.026 1.00 28.05 7 LEU C C 1
ATOM 6377 O O . LEU C 1 7 ? 28.637 -1.971 52.515 1.00 32.95 7 LEU C O 1
ATOM 6382 N N . HIS C 1 8 ? 29.643 -0.729 50.940 1.00 25.54 8 HIS C N 1
ATOM 6383 C CA . HIS C 1 8 ? 30.247 -1.874 50.262 1.00 28.80 8 HIS C CA 1
ATOM 6384 C C . HIS C 1 8 ? 31.718 -1.566 50.024 1.00 30.58 8 HIS C C 1
ATOM 6385 O O . HIS C 1 8 ? 32.053 -0.776 49.137 1.00 27.65 8 HIS C O 1
ATOM 6392 N N . ILE C 1 9 ? 32.590 -2.177 50.824 1.00 35.00 9 ILE C N 1
ATOM 6393 C CA . ILE C 1 9 ? 34.034 -2.107 50.647 1.00 31.94 9 ILE C CA 1
ATOM 6394 C C . ILE C 1 9 ? 34.610 -3.498 50.889 1.00 35.32 9 ILE C C 1
ATOM 6395 O O . ILE C 1 9 ? 33.881 -4.461 51.141 1.00 37.88 9 ILE C O 1
ATOM 6400 N N . HIS C 1 10 ? 35.936 -3.601 50.815 1.00 36.09 10 HIS C N 1
ATOM 6401 C CA . HIS C 1 10 ? 36.622 -4.868 51.023 1.00 31.30 10 HIS C CA 1
ATOM 6402 C C . HIS C 1 10 ? 37.867 -4.654 51.870 1.00 33.08 10 HIS C C 1
ATOM 6403 O O . HIS C 1 10 ? 38.533 -3.621 51.775 1.00 36.71 10 HIS C O 1
ATOM 6410 N N . SER C 1 11 ? 38.177 -5.651 52.691 1.00 31.27 11 SER C N 1
ATOM 6411 C CA . SER C 1 11 ? 39.329 -5.599 53.575 1.00 31.92 11 SER C CA 1
ATOM 6412 C C . SER C 1 11 ? 40.570 -6.139 52.875 1.00 37.94 11 SER C C 1
ATOM 6413 O O . SER C 1 11 ? 40.513 -6.662 51.760 1.00 40.99 11 SER C O 1
ATOM 6416 N N . HIS C 1 12 ? 41.709 -6.022 53.561 1.00 31.81 12 HIS C N 1
ATOM 6417 C CA . HIS C 1 12 ? 42.955 -6.562 53.032 1.00 39.83 12 HIS C CA 1
ATOM 6418 C C . HIS C 1 12 ? 42.942 -8.082 52.945 1.00 39.40 12 HIS C C 1
ATOM 6419 O O . HIS C 1 12 ? 43.872 -8.661 52.374 1.00 40.16 12 HIS C O 1
ATOM 6426 N N . TYR C 1 13 ? 41.916 -8.739 53.489 1.00 42.71 13 TYR C N 1
ATOM 6427 C CA . TYR C 1 13 ? 41.757 -10.177 53.330 1.00 42.45 13 TYR C CA 1
ATOM 6428 C C . TYR C 1 13 ? 41.137 -10.562 51.994 1.00 39.89 13 TYR C C 1
ATOM 6429 O O . TYR C 1 13 ? 41.083 -11.755 51.677 1.00 46.61 13 TYR C O 1
ATOM 6438 N N . SER C 1 14 ? 40.671 -9.595 51.210 1.00 34.62 14 SER C N 1
ATOM 6439 C CA . SER C 1 14 ? 40.045 -9.875 49.927 1.00 35.52 14 SER C CA 1
ATOM 6440 C C . SER C 1 14 ? 41.089 -9.964 48.821 1.00 38.19 14 SER C C 1
ATOM 6441 O O . SER C 1 14 ? 42.179 -9.393 48.919 1.00 39.88 14 SER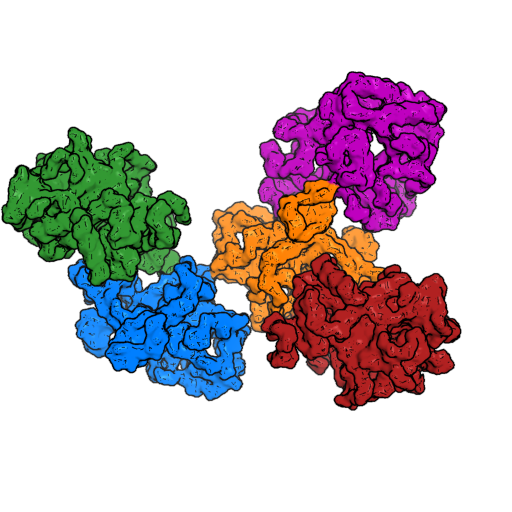 C O 1
ATOM 6444 N N . LYS C 1 15 ? 40.740 -10.690 47.761 1.00 40.98 15 LYS C N 1
ATOM 6445 C CA . LYS C 1 15 ? 41.626 -10.812 46.612 1.00 41.71 15 LYS C CA 1
ATOM 6446 C C . LYS C 1 15 ? 41.739 -9.483 45.877 1.00 39.14 15 LYS C C 1
ATOM 6447 O O . LYS C 1 15 ? 40.752 -8.758 45.715 1.00 41.71 15 LYS C O 1
ATOM 6453 N N . ALA C 1 16 ? 42.959 -9.170 45.431 1.00 41.23 16 ALA C N 1
ATOM 6454 C CA . ALA C 1 16 ? 43.235 -7.992 44.606 1.00 41.49 16 ALA C CA 1
ATOM 6455 C C . ALA C 1 16 ? 42.784 -6.706 45.298 1.00 41.57 16 ALA C C 1
ATOM 6456 O O . ALA C 1 16 ? 42.149 -5.838 44.697 1.00 43.86 16 ALA C O 1
ATOM 6458 N N . VAL C 1 17 ? 43.123 -6.590 46.579 1.00 41.93 17 VAL C N 1
ATOM 6459 C CA . VAL C 1 17 ? 42.758 -5.440 47.396 1.00 38.77 17 VAL C CA 1
ATOM 6460 C C . VAL C 1 17 ? 44.014 -4.919 48.080 1.00 39.24 17 VAL C C 1
ATOM 6461 O O . VAL C 1 17 ? 44.891 -5.699 48.466 1.00 47.41 17 VAL C O 1
ATOM 6465 N N . SER C 1 18 ? 44.105 -3.596 48.210 1.00 35.32 18 SER C N 1
ATOM 6466 C CA . SER C 1 18 ? 45.268 -2.975 48.828 1.00 39.10 18 SER C CA 1
ATOM 6467 C C . SER C 1 18 ? 45.459 -3.472 50.255 1.00 41.35 18 SER C C 1
ATOM 6468 O O . SER C 1 18 ? 44.497 -3.634 51.011 1.00 36.47 18 SER C O 1
ATOM 6471 N N . LYS C 1 19 ? 46.719 -3.717 50.621 1.00 40.93 19 LYS C N 1
ATOM 6472 C CA . LYS C 1 19 ? 47.049 -4.068 51.996 1.00 47.00 19 LYS C CA 1
ATOM 6473 C C . LYS C 1 19 ? 46.804 -2.920 52.964 1.00 48.71 19 LYS C C 1
ATOM 6474 O O . LYS C 1 19 ? 46.913 -3.123 54.178 1.00 51.76 19 LYS C O 1
ATOM 6480 N N . LEU C 1 20 ? 46.479 -1.731 52.462 1.00 42.09 20 LEU C N 1
ATOM 6481 C CA . LEU C 1 20 ? 46.148 -0.587 53.296 1.00 40.59 20 LEU C CA 1
ATOM 6482 C C . LEU C 1 20 ? 44.681 -0.557 53.699 1.00 40.56 20 LEU C C 1
ATOM 6483 O O . LEU C 1 20 ? 44.264 0.375 54.395 1.00 44.16 20 LEU C O 1
ATOM 6488 N N . MET C 1 21 ? 43.887 -1.543 53.278 1.00 36.08 21 MET C N 1
ATOM 6489 C CA . MET C 1 21 ? 42.485 -1.634 53.687 1.00 34.93 21 MET C CA 1
ATOM 6490 C C . MET C 1 21 ? 42.429 -2.257 55.080 1.00 37.90 21 MET C C 1
ATOM 6491 O O . MET C 1 21 ? 42.078 -3.424 55.271 1.00 34.83 21 MET C O 1
ATOM 6496 N N . THR C 1 22 ? 42.801 -1.451 56.070 1.00 32.28 22 THR C N 1
ATOM 6497 C CA . THR C 1 22 ? 42.682 -1.801 57.474 1.00 39.85 22 THR C CA 1
ATOM 6498 C C . THR C 1 22 ? 41.744 -0.809 58.147 1.00 43.17 22 THR C C 1
ATOM 6499 O O . THR C 1 22 ? 41.474 0.271 57.617 1.00 43.67 22 THR C O 1
ATOM 6503 N N . PHE C 1 23 ? 41.251 -1.182 59.326 1.00 42.34 23 PHE C N 1
ATOM 6504 C CA . PHE C 1 23 ? 40.296 -0.321 60.020 1.00 41.33 23 PHE C CA 1
ATOM 6505 C C . PHE C 1 23 ? 40.851 1.059 60.360 1.00 42.11 23 PHE C C 1
ATOM 6506 O O . PHE C 1 23 ? 40.118 2.045 60.168 1.00 41.61 23 PHE C O 1
ATOM 6514 N N . PRO C 1 24 ? 42.085 1.217 60.857 1.00 43.28 24 PRO C N 1
ATOM 6515 C CA . PRO C 1 24 ? 42.589 2.586 61.079 1.00 47.04 24 PRO C CA 1
ATOM 6516 C C . PRO C 1 24 ? 42.705 3.401 59.801 1.00 44.12 24 PRO C C 1
ATOM 6517 O O . PRO C 1 24 ? 42.283 4.564 59.769 1.00 44.61 24 PRO C O 1
ATOM 6521 N N . ILE C 1 25 ? 43.268 2.818 58.740 1.00 41.24 25 ILE C N 1
ATOM 6522 C CA . ILE C 1 25 ? 43.492 3.573 57.511 1.00 39.45 25 ILE C CA 1
ATOM 6523 C C . ILE C 1 25 ? 42.170 3.886 56.819 1.00 40.40 25 ILE C C 1
ATOM 6524 O O . ILE C 1 25 ? 41.988 4.978 56.268 1.00 44.54 25 ILE C O 1
ATOM 6529 N N . ILE C 1 26 ? 41.227 2.940 56.837 1.00 37.09 26 ILE C N 1
ATOM 6530 C CA . ILE C 1 26 ? 39.903 3.202 56.276 1.00 33.23 26 ILE C CA 1
ATOM 6531 C C . ILE C 1 26 ? 39.227 4.343 57.025 1.00 36.04 26 ILE C C 1
ATOM 6532 O O . ILE C 1 26 ? 38.570 5.202 56.422 1.00 39.00 26 ILE C O 1
ATOM 6537 N N . ALA C 1 27 ? 39.394 4.382 58.349 1.00 39.66 27 ALA C N 1
ATOM 6538 C CA . ALA C 1 27 ? 38.754 5.420 59.149 1.00 39.85 27 ALA C CA 1
ATOM 6539 C C . ALA C 1 27 ? 39.349 6.794 58.866 1.00 39.34 27 ALA C C 1
ATOM 6540 O O . ALA C 1 27 ? 38.612 7.781 58.752 1.00 38.98 27 ALA C O 1
ATOM 6542 N N . GLU C 1 28 ? 40.677 6.882 58.753 1.00 38.45 28 GLU C N 1
ATOM 6543 C CA . GLU C 1 28 ? 41.313 8.175 58.518 1.00 47.29 28 GLU C CA 1
ATOM 6544 C C . GLU C 1 28 ? 40.928 8.742 57.158 1.00 43.81 28 GLU C C 1
ATOM 6545 O O . GLU C 1 28 ? 40.734 9.955 57.015 1.00 42.99 28 GLU C O 1
ATOM 6551 N N . ASN C 1 29 ? 40.815 7.882 56.146 1.00 39.25 29 ASN C N 1
ATOM 6552 C CA . ASN C 1 29 ? 40.405 8.337 54.824 1.00 35.34 29 ASN C CA 1
ATOM 6553 C C . ASN C 1 29 ? 38.908 8.600 54.733 1.00 34.85 29 ASN C C 1
ATOM 6554 O O . ASN C 1 29 ? 38.485 9.383 53.877 1.00 36.68 29 ASN C O 1
ATOM 6559 N N . ALA C 1 30 ? 38.100 7.969 55.589 1.00 35.35 30 ALA C N 1
ATOM 6560 C CA . ALA C 1 30 ? 36.675 8.283 55.618 1.00 35.39 30 ALA C CA 1
ATOM 6561 C C . ALA C 1 30 ? 36.436 9.685 56.163 1.00 38.14 30 ALA C C 1
ATOM 6562 O O . ALA C 1 30 ? 35.523 10.387 55.710 1.00 38.55 30 ALA C O 1
ATOM 6564 N N . LYS C 1 31 ? 37.246 10.106 57.138 1.00 41.08 31 LYS C N 1
ATOM 6565 C CA . LYS C 1 31 ? 37.149 11.470 57.650 1.00 40.14 31 LYS C CA 1
ATOM 6566 C C . LYS C 1 31 ? 37.520 12.483 56.576 1.00 39.39 31 LYS C C 1
ATOM 6567 O O . LYS C 1 31 ? 36.882 13.536 56.458 1.00 44.20 31 LYS C O 1
ATOM 6573 N N . LEU C 1 32 ? 38.547 12.180 55.777 1.00 36.56 32 LEU C N 1
ATOM 6574 C CA . LEU C 1 32 ? 38.923 13.070 54.683 1.00 40.42 32 LEU C CA 1
ATOM 6575 C C . LEU C 1 32 ? 37.855 13.092 53.597 1.00 37.30 32 LEU C C 1
ATOM 6576 O O . LEU C 1 32 ? 37.555 14.151 53.033 1.00 37.80 32 LEU C O 1
ATOM 6581 N N . LYS C 1 33 ? 37.273 11.931 53.288 1.00 35.25 33 LYS C N 1
ATOM 6582 C CA . LYS C 1 33 ? 36.230 11.877 52.270 1.00 34.88 33 LYS C CA 1
ATOM 6583 C C . LYS C 1 33 ? 34.964 12.582 52.739 1.00 34.10 33 LYS C C 1
ATOM 6584 O O . LYS C 1 33 ? 34.289 13.251 51.948 1.00 30.03 33 LYS C O 1
ATOM 6590 N N . GLY C 1 34 ? 34.636 12.456 54.021 1.00 31.57 34 GLY C N 1
ATOM 6591 C CA . GLY C 1 34 ? 33.390 12.959 54.557 1.00 29.24 34 GLY C CA 1
ATOM 6592 C C . GLY C 1 34 ? 32.375 11.896 54.898 1.00 31.81 34 GLY C C 1
ATOM 6593 O O . GLY C 1 34 ? 31.218 12.235 55.175 1.00 35.33 34 GLY C O 1
ATOM 6594 N N . LEU C 1 35 ? 32.767 10.626 54.889 1.00 33.28 35 LEU C N 1
ATOM 6595 C CA . LEU C 1 35 ? 31.854 9.522 55.157 1.00 31.80 35 LEU C CA 1
ATOM 6596 C C . LEU C 1 35 ? 31.685 9.372 56.663 1.00 34.64 35 LEU C C 1
ATOM 6597 O O . LEU C 1 35 ? 32.604 8.924 57.357 1.00 33.98 35 LEU C O 1
ATOM 6602 N N . ASN C 1 36 ? 30.514 9.756 57.174 1.00 38.88 36 ASN C N 1
ATOM 6603 C CA . ASN C 1 36 ? 30.212 9.549 58.585 1.00 42.04 36 ASN C CA 1
ATOM 6604 C C . ASN C 1 36 ? 30.022 8.077 58.918 1.00 37.86 36 ASN C C 1
ATOM 6605 O O . ASN C 1 36 ? 30.163 7.693 60.085 1.00 45.57 36 ASN C O 1
ATOM 6610 N N . LEU C 1 37 ? 29.703 7.251 57.924 1.00 34.32 37 LEU C N 1
ATOM 6611 C CA . LEU C 1 37 ? 29.412 5.841 58.126 1.00 36.24 37 LEU C CA 1
ATOM 6612 C C . LEU C 1 37 ? 30.070 5.027 57.023 1.00 36.46 37 LEU C C 1
ATOM 6613 O O . LEU C 1 37 ? 30.067 5.431 55.857 1.00 37.29 37 LEU C O 1
ATOM 6618 N N . VAL C 1 38 ? 30.644 3.888 57.398 1.00 37.99 38 VAL C N 1
ATOM 6619 C CA . VAL C 1 38 ? 31.280 2.977 56.454 1.00 36.67 38 VAL C CA 1
ATOM 6620 C C . VAL C 1 38 ? 30.887 1.555 56.823 1.00 38.42 38 VAL C C 1
ATOM 6621 O O . VAL C 1 38 ? 30.853 1.198 58.004 1.00 44.51 38 VAL C O 1
ATOM 6625 N N . GLY C 1 39 ? 30.579 0.744 55.814 1.00 32.61 39 GLY C N 1
ATOM 6626 C CA . GLY C 1 39 ? 30.417 -0.676 56.049 1.00 31.63 39 GLY C CA 1
ATOM 6627 C C . GLY C 1 39 ? 31.756 -1.352 56.274 1.00 31.85 39 GLY C C 1
ATOM 6628 O O . GLY C 1 39 ? 32.778 -0.968 55.708 1.00 33.42 39 GLY C O 1
ATOM 6629 N N . THR C 1 40 ? 31.753 -2.371 57.135 1.00 34.00 40 THR C N 1
ATOM 6630 C CA . THR C 1 40 ? 32.996 -3.076 57.425 1.00 36.39 40 THR C CA 1
ATOM 6631 C C . THR C 1 40 ? 33.499 -3.837 56.205 1.00 36.80 40 THR C C 1
ATOM 6632 O O . THR C 1 40 ? 34.711 -3.914 55.971 1.00 40.08 40 THR C O 1
ATOM 6636 N N . GLY C 1 41 ? 32.586 -4.405 55.420 1.00 34.87 41 GLY C N 1
ATOM 6637 C CA . GLY C 1 41 ? 32.959 -5.335 54.374 1.00 30.17 41 GLY C CA 1
ATOM 6638 C C . GLY C 1 41 ? 33.484 -6.628 54.964 1.00 30.59 41 GLY C C 1
ATOM 6639 O O . GLY C 1 41 ? 33.871 -6.655 56.135 1.00 33.30 41 GLY C O 1
ATOM 6640 N N . ASP C 1 42 ? 33.461 -7.707 54.180 1.00 32.65 42 ASP C N 1
ATOM 6641 C CA . ASP C 1 42 ? 34.118 -8.971 54.534 1.00 36.01 42 ASP C CA 1
ATOM 6642 C C . ASP C 1 42 ? 33.831 -9.396 55.974 1.00 37.23 42 ASP C C 1
ATOM 6643 O O . ASP C 1 42 ? 34.691 -9.954 56.659 1.00 34.17 42 ASP C O 1
ATOM 6648 N N . SER C 1 43 ? 32.609 -9.129 56.447 1.00 34.79 43 SER C N 1
ATOM 6649 C CA . SER C 1 43 ? 32.299 -9.388 57.850 1.00 33.72 43 SER C CA 1
ATOM 6650 C C . SER C 1 43 ? 32.190 -10.876 58.160 1.00 38.57 43 SER C C 1
ATOM 6651 O O . SER C 1 43 ? 32.247 -11.254 59.334 1.00 39.98 43 SER C O 1
ATOM 6654 N N . LEU C 1 44 ? 32.039 -11.726 57.144 1.00 40.19 44 LEU C N 1
ATOM 6655 C CA . LEU C 1 44 ? 31.978 -13.163 57.373 1.00 39.42 44 LEU C CA 1
ATOM 6656 C C . LEU C 1 44 ? 33.351 -13.788 57.579 1.00 44.41 44 LEU C C 1
ATOM 6657 O O . LEU C 1 44 ? 33.429 -14.964 57.952 1.00 37.00 44 LEU C O 1
ATOM 6662 N N . ASN C 1 45 ? 34.424 -13.037 57.346 1.00 39.52 45 ASN C N 1
ATOM 6663 C CA . ASN C 1 45 ? 35.770 -13.523 57.617 1.00 36.11 45 ASN C CA 1
ATOM 6664 C C . ASN C 1 45 ? 36.096 -13.299 59.088 1.00 42.39 45 ASN C C 1
ATOM 6665 O O . ASN C 1 45 ? 36.135 -12.146 59.532 1.00 44.43 45 ASN C O 1
ATOM 6670 N N . PRO C 1 46 ? 36.337 -14.354 59.869 1.00 42.78 46 PRO C N 1
ATOM 6671 C CA . PRO C 1 46 ? 36.533 -14.166 61.317 1.00 43.21 46 PRO C CA 1
ATOM 6672 C C . PRO C 1 46 ? 37.772 -13.363 61.675 1.00 44.12 46 PRO C C 1
ATOM 6673 O O . PRO C 1 46 ? 37.806 -12.762 62.755 1.00 43.86 46 PRO C O 1
ATOM 6677 N N . HIS C 1 47 ? 38.790 -13.331 60.812 1.00 44.94 47 HIS C N 1
ATOM 6678 C CA . HIS C 1 47 ? 39.975 -12.537 61.118 1.00 44.37 47 HIS C CA 1
ATOM 6679 C C . HIS C 1 47 ? 39.713 -11.049 60.930 1.00 44.08 47 HIS C C 1
ATOM 6680 O O . HIS C 1 47 ? 40.282 -10.224 61.654 1.00 45.24 47 HIS C O 1
ATOM 6687 N N . TRP C 1 48 ? 38.862 -10.689 59.968 1.00 39.19 48 TRP C N 1
ATOM 6688 C CA . TRP C 1 48 ? 38.456 -9.296 59.820 1.00 41.35 48 TRP C CA 1
ATOM 6689 C C . TRP C 1 48 ? 37.524 -8.878 60.951 1.00 43.02 48 TRP C C 1
ATOM 6690 O O . TRP C 1 48 ? 37.560 -7.727 61.401 1.00 44.86 48 TRP C O 1
ATOM 6701 N N . GLU C 1 49 ? 36.689 -9.805 61.428 1.00 39.25 49 GLU C N 1
ATOM 6702 C CA . GLU C 1 49 ? 35.875 -9.532 62.608 1.00 42.29 49 GLU C CA 1
ATOM 6703 C C . GLU C 1 49 ? 36.742 -9.311 63.840 1.00 45.57 49 GLU C C 1
ATOM 6704 O O . GLU C 1 49 ? 36.397 -8.500 64.708 1.00 40.80 49 GLU C O 1
ATOM 6710 N N . LYS C 1 50 ? 37.871 -10.019 63.931 1.00 46.78 50 LYS C N 1
ATOM 6711 C CA . LYS C 1 50 ? 38.757 -9.856 65.078 1.00 53.54 50 LYS C CA 1
ATOM 6712 C C . LYS C 1 50 ? 39.391 -8.471 65.089 1.00 50.93 50 LYS C C 1
ATOM 6713 O O . LYS C 1 50 ? 39.478 -7.830 66.143 1.00 52.82 50 LYS C O 1
ATOM 6719 N N . GLU C 1 51 ? 39.832 -7.988 63.924 1.00 48.08 51 GLU C N 1
ATOM 6720 C CA . GLU C 1 51 ? 40.424 -6.657 63.853 1.00 45.57 51 GLU C CA 1
ATOM 6721 C C . GLU C 1 51 ? 39.390 -5.567 64.113 1.00 43.44 51 GLU C C 1
ATOM 6722 O O . GLU C 1 51 ? 39.748 -4.469 64.555 1.00 44.11 51 GLU C O 1
ATOM 6728 N N . LEU C 1 52 ? 38.110 -5.851 63.857 1.00 37.31 52 LEU C N 1
ATOM 6729 C CA . LEU C 1 52 ? 37.057 -4.904 64.207 1.00 37.80 52 LEU C CA 1
ATOM 6730 C C . LEU C 1 52 ? 36.942 -4.752 65.718 1.00 40.19 52 LEU C C 1
ATOM 6731 O O . LEU C 1 52 ? 37.004 -3.636 66.246 1.00 41.96 52 LEU C O 1
ATOM 6736 N N . LEU C 1 53 ? 36.778 -5.870 66.431 1.00 41.42 53 LEU C N 1
ATOM 6737 C CA . LEU C 1 53 ? 36.686 -5.815 67.887 1.00 44.55 53 LEU C CA 1
ATOM 6738 C C . LEU C 1 53 ? 37.942 -5.218 68.507 1.00 48.31 53 LEU C C 1
ATOM 6739 O O . LEU C 1 53 ? 37.878 -4.624 69.589 1.00 52.75 53 LEU C O 1
ATOM 6744 N N . LYS C 1 54 ? 39.085 -5.355 67.834 1.00 48.52 54 LYS C N 1
ATOM 6745 C CA . LYS C 1 54 ? 40.338 -4.826 68.360 1.00 48.23 54 LYS C CA 1
ATOM 6746 C C . LYS C 1 54 ? 40.436 -3.315 68.182 1.00 48.65 54 LYS C C 1
ATOM 6747 O O . LYS C 1 54 ? 40.849 -2.605 69.106 1.00 52.88 54 LYS C O 1
ATOM 6753 N N . HIS C 1 55 ? 40.056 -2.805 67.012 1.00 45.63 55 HIS C N 1
ATOM 6754 C CA . HIS C 1 55 ? 40.248 -1.401 66.677 1.00 47.62 55 HIS C CA 1
ATOM 6755 C C . HIS C 1 55 ? 39.031 -0.529 66.959 1.00 49.87 55 HIS C C 1
ATOM 6756 O O . HIS C 1 55 ? 39.109 0.689 66.769 1.00 53.58 55 HIS C O 1
ATOM 6763 N N . SER C 1 56 ? 37.915 -1.103 67.405 1.00 52.68 56 SER C N 1
ATOM 6764 C CA . SER C 1 56 ? 36.681 -0.347 67.559 1.00 48.53 56 SER C CA 1
ATOM 6765 C C . SER C 1 56 ? 36.185 -0.382 69.001 1.00 52.67 56 SER C C 1
ATOM 6766 O O . SER C 1 56 ? 36.610 -1.212 69.810 1.00 58.74 56 SER C O 1
ATOM 6769 N N . LYS C 1 57 ? 35.275 0.546 69.305 1.00 50.83 57 LYS C N 1
ATOM 6770 C CA . LYS C 1 57 ? 34.514 0.623 70.535 1.00 52.07 57 LYS C CA 1
ATOM 6771 C C . LYS C 1 57 ? 33.031 0.419 70.230 1.00 49.43 57 LYS C C 1
ATOM 6772 O O . LYS C 1 57 ? 32.543 0.892 69.199 1.00 44.56 57 LYS C O 1
ATOM 6778 N N . PRO C 1 58 ? 32.295 -0.286 71.092 1.00 55.49 58 PRO C N 1
ATOM 6779 C CA . PRO C 1 58 ? 30.883 -0.568 70.797 1.00 53.49 58 PRO C CA 1
ATOM 6780 C C . PRO C 1 58 ? 30.011 0.662 71.026 1.00 56.13 58 PRO C C 1
ATOM 6781 O O . PRO C 1 58 ? 30.152 1.367 72.028 1.00 57.05 58 PRO C O 1
ATOM 6785 N N . ILE C 1 59 ? 29.111 0.918 70.075 1.00 55.46 59 ILE C N 1
ATOM 6786 C CA . ILE C 1 59 ? 28.157 2.024 70.150 1.00 56.24 59 ILE C CA 1
ATOM 6787 C C . ILE C 1 59 ? 26.816 1.343 70.333 1.00 57.37 59 ILE C C 1
ATOM 6788 O O . ILE C 1 59 ? 25.924 1.832 71.037 1.00 59.12 59 ILE C O 1
ATOM 6793 N N . ASP C 1 60 ? 26.694 0.186 69.701 1.00 55.78 60 ASP C N 1
ATOM 6794 C CA . ASP C 1 60 ? 25.444 -0.534 69.584 1.00 58.38 60 ASP C CA 1
ATOM 6795 C C . ASP C 1 60 ? 25.805 -2.010 69.564 1.00 54.13 60 ASP C C 1
ATOM 6796 O O . ASP C 1 60 ? 26.981 -2.374 69.493 1.00 55.63 60 ASP C O 1
ATOM 6801 N N . ASP C 1 61 ? 24.781 -2.867 69.620 1.00 57.51 61 ASP C N 1
ATOM 6802 C CA . ASP C 1 61 ? 25.039 -4.278 69.356 1.00 63.58 61 ASP C CA 1
ATOM 6803 C C . ASP C 1 61 ? 25.449 -4.500 67.909 1.00 57.70 61 ASP C C 1
ATOM 6804 O O . ASP C 1 61 ? 26.007 -5.555 67.589 1.00 56.12 61 ASP C O 1
ATOM 6809 N N . GLY C 1 62 ? 25.202 -3.523 67.037 1.00 51.40 62 GLY C N 1
ATOM 6810 C CA . GLY C 1 62 ? 25.617 -3.632 65.653 1.00 43.94 62 GLY C CA 1
ATOM 6811 C C . GLY C 1 62 ? 26.222 -2.376 65.061 1.00 42.50 62 GLY C C 1
ATOM 6812 O O . GLY C 1 62 ? 26.293 -2.243 63.837 1.00 37.39 62 GLY C O 1
ATOM 6813 N N . THR C 1 63 ? 26.662 -1.447 65.908 1.00 45.45 63 THR C N 1
ATOM 6814 C CA . THR C 1 63 ? 27.344 -0.243 65.454 1.00 43.86 63 THR C CA 1
ATOM 6815 C C . THR C 1 63 ? 28.643 -0.083 66.229 1.00 44.16 63 THR C C 1
ATOM 6816 O O . THR C 1 63 ? 28.674 -0.263 67.450 1.00 45.44 63 THR C O 1
ATOM 6820 N N . PHE C 1 64 ? 29.708 0.260 65.512 1.00 42.14 64 PHE C N 1
ATOM 6821 C CA . PHE C 1 64 ? 31.043 0.352 66.077 1.00 48.07 64 PHE C CA 1
ATOM 6822 C C . PHE C 1 64 ? 31.686 1.658 65.633 1.00 49.80 64 PHE C C 1
ATOM 6823 O O . PHE C 1 64 ? 31.299 2.250 64.622 1.00 52.17 64 PHE C O 1
ATOM 6831 N N . GLU C 1 65 ? 32.679 2.106 66.399 1.00 48.33 65 GLU C N 1
ATOM 6832 C CA . GLU C 1 65 ? 33.353 3.371 66.133 1.00 49.80 65 GLU C CA 1
ATOM 6833 C C . GLU C 1 65 ? 34.857 3.157 66.091 1.00 48.68 65 GLU C C 1
ATOM 6834 O O . GLU C 1 65 ? 35.426 2.547 67.001 1.00 53.47 65 GLU C O 1
ATOM 6840 N N . VAL C 1 66 ? 35.495 3.666 65.038 1.00 46.33 66 VAL C N 1
ATOM 6841 C CA . VAL C 1 66 ? 36.943 3.604 64.869 1.00 45.66 66 VAL C CA 1
ATOM 6842 C C . VAL C 1 66 ? 37.434 5.019 64.592 1.00 50.52 66 VAL C C 1
ATOM 6843 O O . VAL C 1 66 ? 37.233 5.542 63.488 1.00 54.00 66 VAL C O 1
ATOM 6847 N N . ASN C 1 67 ? 38.075 5.634 65.586 1.00 50.84 67 ASN C N 1
ATOM 6848 C CA . ASN C 1 67 ? 38.671 6.965 65.456 1.00 55.01 67 ASN C CA 1
ATOM 6849 C C . ASN C 1 67 ? 37.648 7.987 64.961 1.00 51.96 67 ASN C C 1
ATOM 6850 O O . ASN C 1 67 ? 37.900 8.763 64.036 1.00 53.33 67 ASN C O 1
ATOM 6855 N N . GLY C 1 68 ? 36.475 7.977 65.588 1.00 48.97 68 GLY C N 1
ATOM 6856 C CA . GLY C 1 68 ? 35.427 8.908 65.223 1.00 50.44 68 GLY C CA 1
ATOM 6857 C C . GLY C 1 68 ? 34.701 8.595 63.936 1.00 52.92 68 GLY C C 1
ATOM 6858 O O . GLY C 1 68 ? 34.098 9.497 63.347 1.00 60.20 68 GLY C O 1
ATOM 6859 N N . VAL C 1 69 ? 34.742 7.346 63.476 1.00 45.01 69 VAL C N 1
ATOM 6860 C CA . VAL C 1 69 ? 34.047 6.919 62.267 1.00 41.17 69 VAL C CA 1
ATOM 6861 C C . VAL C 1 69 ? 33.179 5.720 62.620 1.00 42.02 69 VAL C C 1
ATOM 6862 O O . VAL C 1 69 ? 33.655 4.769 63.250 1.00 40.83 69 VAL C O 1
ATOM 6866 N N . LYS C 1 70 ? 31.914 5.763 62.212 1.00 38.14 70 LYS C N 1
ATOM 6867 C CA . LYS C 1 70 ? 30.961 4.715 62.545 1.00 39.27 70 LYS C CA 1
ATOM 6868 C C . LYS C 1 70 ? 30.986 3.610 61.497 1.00 39.31 70 LYS C C 1
ATOM 6869 O O . LYS C 1 70 ? 31.039 3.877 60.293 1.00 38.69 70 LYS C O 1
ATOM 6875 N N . PHE C 1 71 ? 30.945 2.366 61.967 1.00 38.01 71 PHE C N 1
ATOM 6876 C CA . PHE C 1 71 ? 30.924 1.189 61.112 1.00 35.40 71 PHE C CA 1
ATOM 6877 C C . PHE C 1 71 ? 29.707 0.336 61.435 1.00 36.76 71 PHE C C 1
ATOM 6878 O O . PHE C 1 71 ? 29.316 0.211 62.600 1.00 42.54 71 PHE C O 1
ATOM 6886 N N . ILE C 1 72 ? 29.106 -0.243 60.396 1.00 33.88 72 ILE C N 1
ATOM 6887 C CA . ILE C 1 72 ? 28.085 -1.269 60.549 1.00 33.97 72 ILE C CA 1
ATOM 6888 C C . ILE C 1 72 ? 28.516 -2.487 59.744 1.00 35.34 72 ILE C C 1
ATOM 6889 O O . ILE C 1 72 ? 29.334 -2.399 58.826 1.00 37.16 72 ILE C O 1
ATOM 6894 N N . LEU C 1 73 ? 27.946 -3.636 60.101 1.00 33.98 73 LEU C N 1
ATOM 6895 C CA . LEU C 1 73 ? 28.395 -4.920 59.576 1.00 35.84 73 LEU C CA 1
ATOM 6896 C C . LEU C 1 73 ? 27.857 -5.140 58.166 1.00 33.84 73 LEU C C 1
ATOM 6897 O O . LEU C 1 73 ? 26.640 -5.200 57.961 1.00 37.87 73 LEU C O 1
ATOM 6902 N N . THR C 1 74 ? 28.764 -5.265 57.197 1.00 29.22 74 THR C N 1
ATOM 6903 C CA . THR C 1 74 ? 28.412 -5.556 55.815 1.00 29.44 74 THR C CA 1
ATOM 6904 C C . THR C 1 74 ? 29.334 -6.640 55.273 1.00 32.02 74 THR C C 1
ATOM 6905 O O . THR C 1 74 ? 30.451 -6.833 55.758 1.00 34.05 74 THR C O 1
ATOM 6909 N N . CYS C 1 75 ? 28.853 -7.346 54.252 1.00 36.67 75 CYS C N 1
ATOM 6910 C CA . CYS C 1 75 ? 29.647 -8.379 53.602 1.00 39.34 75 CYS C CA 1
ATOM 6911 C C . CYS C 1 75 ? 29.052 -8.682 52.236 1.00 34.19 75 CYS C C 1
ATOM 6912 O O . CYS C 1 75 ? 27.838 -8.582 52.035 1.00 35.49 75 CYS C O 1
ATOM 6915 N N . GLU C 1 76 ? 29.924 -9.051 51.302 1.00 29.77 76 GLU C N 1
ATOM 6916 C CA . GLU C 1 76 ? 29.532 -9.455 49.961 1.00 29.92 76 GLU C CA 1
ATOM 6917 C C . GLU C 1 76 ? 29.858 -10.930 49.765 1.00 36.43 76 GLU C C 1
ATOM 6918 O O . GLU C 1 76 ? 30.914 -11.403 50.198 1.00 42.44 76 GLU C O 1
ATOM 6924 N N . VAL C 1 77 ? 28.946 -11.656 49.118 1.00 33.12 77 VAL C N 1
ATOM 6925 C CA . VAL C 1 77 ? 29.116 -13.079 48.863 1.00 33.20 77 VAL C CA 1
ATOM 6926 C C . VAL C 1 77 ? 28.889 -13.352 47.383 1.00 32.59 77 VAL C C 1
ATOM 6927 O O . VAL C 1 77 ? 28.226 -12.589 46.677 1.00 31.79 77 VAL C O 1
ATOM 6931 N N . GLU C 1 78 ? 29.452 -14.466 46.921 1.00 32.41 78 GLU C N 1
ATOM 6932 C CA . GLU C 1 78 ? 29.359 -14.900 45.533 1.00 31.72 78 GLU C CA 1
ATOM 6933 C C . GLU C 1 78 ? 28.703 -16.273 45.493 1.00 33.48 78 GLU C C 1
ATOM 6934 O O . GLU C 1 78 ? 29.114 -17.179 46.225 1.00 36.81 78 GLU C O 1
ATOM 6940 N N . ASP C 1 79 ? 27.690 -16.426 44.641 1.00 32.29 79 ASP C N 1
ATOM 6941 C CA . ASP C 1 79 ? 26.855 -17.618 44.643 1.00 32.91 79 ASP C CA 1
ATOM 6942 C C . ASP C 1 79 ? 27.319 -18.612 43.577 1.00 33.85 79 ASP C C 1
ATOM 6943 O O . ASP C 1 79 ? 28.377 -18.450 42.960 1.00 36.67 79 ASP C O 1
ATOM 6948 N N . LYS C 1 80 ? 26.513 -19.661 43.364 1.00 37.44 80 LYS C N 1
ATOM 6949 C CA . LYS C 1 80 ? 26.834 -20.688 42.373 1.00 38.83 80 LYS C CA 1
ATOM 6950 C C . LYS C 1 80 ? 27.117 -20.083 41.006 1.00 38.36 80 LYS C C 1
ATOM 6951 O O . LYS C 1 80 ? 28.017 -20.535 40.289 1.00 35.72 80 LYS C O 1
ATOM 6957 N N . ARG C 1 81 ? 26.356 -19.061 40.629 1.00 39.18 81 ARG C N 1
ATOM 6958 C CA . ARG C 1 81 ? 26.429 -18.461 39.306 1.00 37.86 81 ARG C CA 1
ATOM 6959 C C . ARG C 1 8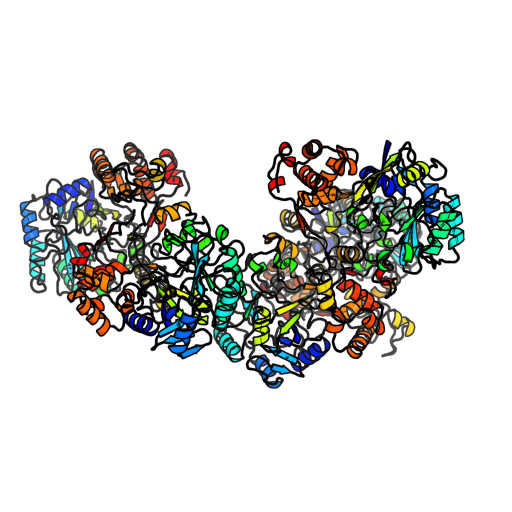1 ? 27.402 -17.291 39.240 1.00 35.74 81 ARG C C 1
ATOM 6960 O O . ARG C 1 81 ? 27.355 -16.515 38.280 1.00 31.48 81 ARG C O 1
ATOM 6968 N N . ARG C 1 82 ? 28.273 -17.153 40.239 1.00 35.14 82 ARG C N 1
ATOM 6969 C CA . ARG C 1 82 ? 29.245 -16.066 40.348 1.00 41.23 82 ARG C CA 1
ATOM 6970 C C . ARG C 1 82 ? 28.583 -14.697 40.481 1.00 38.52 82 ARG C C 1
ATOM 6971 O O . ARG C 1 82 ? 29.221 -13.676 40.224 1.00 35.19 82 ARG C O 1
ATOM 6979 N N . VAL C 1 83 ? 27.319 -14.646 40.901 1.00 37.35 83 VAL C N 1
ATOM 6980 C CA . VAL C 1 83 ? 26.618 -13.385 41.126 1.00 33.96 83 VAL C CA 1
ATOM 6981 C C . VAL C 1 83 ? 26.894 -12.912 42.547 1.00 32.59 83 VAL C C 1
ATOM 6982 O O . VAL C 1 83 ? 26.893 -13.708 43.493 1.00 32.47 83 VAL C O 1
ATOM 6986 N N . HIS C 1 84 ? 27.132 -11.611 42.699 1.00 32.01 84 HIS C N 1
ATOM 6987 C CA . HIS C 1 84 ? 27.457 -11.029 43.993 1.00 31.41 84 HIS C CA 1
ATOM 6988 C C . HIS C 1 84 ? 26.208 -10.488 44.680 1.00 33.36 84 HIS C C 1
ATOM 6989 O O . HIS C 1 84 ? 25.301 -9.963 44.028 1.00 36.68 84 HIS C O 1
ATOM 6996 N N . HIS C 1 85 ? 26.176 -10.616 46.005 1.00 25.76 85 HIS C N 1
ATOM 6997 C CA . HIS C 1 85 ? 25.081 -10.112 46.821 1.00 27.45 85 HIS C CA 1
ATOM 6998 C C . HIS C 1 85 ? 25.649 -9.393 48.035 1.00 29.08 85 HIS C C 1
ATOM 6999 O O . HIS C 1 85 ? 26.623 -9.852 48.638 1.00 35.63 85 HIS C O 1
ATOM 7006 N N . LEU C 1 86 ? 25.038 -8.266 48.389 1.00 23.81 86 LEU C N 1
ATOM 7007 C CA . LEU C 1 86 ? 25.453 -7.477 49.541 1.00 25.85 86 LEU C CA 1
ATOM 7008 C C . LEU C 1 86 ? 24.602 -7.839 50.750 1.00 29.60 86 LEU C C 1
ATOM 7009 O O . LEU C 1 86 ? 23.380 -7.979 50.644 1.00 31.62 86 LEU C O 1
ATOM 7014 N N . LEU C 1 87 ? 25.255 -7.991 51.899 1.00 35.74 87 LEU C N 1
ATOM 7015 C CA . LEU C 1 87 ? 24.591 -8.327 53.151 1.00 28.76 87 LEU C CA 1
ATOM 7016 C C . LEU C 1 87 ? 24.873 -7.246 54.185 1.00 29.52 87 LEU C C 1
ATOM 7017 O O . LEU C 1 87 ? 25.998 -6.750 54.283 1.00 28.76 87 LEU C O 1
ATOM 7022 N N . ILE C 1 88 ? 23.848 -6.880 54.952 1.00 33.03 88 ILE C N 1
ATOM 7023 C CA . ILE C 1 88 ? 23.985 -5.938 56.058 1.00 30.57 88 ILE C CA 1
ATOM 7024 C C . ILE C 1 88 ? 23.429 -6.612 57.305 1.00 32.23 88 ILE C C 1
ATOM 7025 O O . ILE C 1 88 ? 22.237 -6.936 57.359 1.00 33.23 88 ILE C O 1
ATOM 7030 N N . PHE C 1 89 ? 24.291 -6.820 58.310 1.00 34.72 89 PHE C N 1
ATOM 7031 C CA . PHE C 1 89 ? 23.947 -7.635 59.470 1.00 35.19 89 PHE C CA 1
ATOM 7032 C C . PHE C 1 89 ? 23.547 -6.758 60.644 1.00 38.51 89 PHE C C 1
ATOM 7033 O O . PHE C 1 89 ? 24.231 -5.765 60.926 1.00 38.50 89 PHE C O 1
ATOM 7041 N N . PRO C 1 90 ? 22.461 -7.089 61.351 1.00 44.22 90 PRO C N 1
ATOM 7042 C CA . PRO C 1 90 ? 22.094 -6.280 62.529 1.00 45.22 90 PRO C CA 1
ATOM 7043 C C . PRO C 1 90 ? 23.096 -6.377 63.665 1.00 48.83 90 PRO C C 1
ATOM 7044 O O . PRO C 1 90 ? 23.503 -5.348 64.217 1.00 50.92 90 PRO C O 1
ATOM 7048 N N . THR C 1 91 ? 23.494 -7.590 64.047 1.00 49.70 91 THR C N 1
ATOM 7049 C CA . THR C 1 91 ? 24.434 -7.792 65.141 1.00 46.32 91 THR C CA 1
ATOM 7050 C C . THR C 1 91 ? 25.494 -8.800 64.718 1.00 43.58 91 THR C C 1
ATOM 7051 O O . THR C 1 91 ? 25.409 -9.415 63.652 1.00 42.90 91 THR C O 1
ATOM 7055 N N . LEU C 1 92 ? 26.506 -8.968 65.573 1.00 42.24 92 LEU C N 1
ATOM 7056 C CA . LEU C 1 92 ? 27.548 -9.951 65.294 1.00 44.61 92 LEU C CA 1
ATOM 7057 C C . LEU C 1 92 ? 27.024 -11.377 65.397 1.00 48.73 92 LEU C C 1
ATOM 7058 O O . LEU C 1 92 ? 27.581 -12.287 64.772 1.00 50.02 92 LEU C O 1
ATOM 7063 N N . SER C 1 93 ? 25.965 -11.597 66.181 1.00 48.19 93 SER C N 1
ATOM 7064 C CA . SER C 1 93 ? 25.399 -12.937 66.282 1.00 48.21 93 SER C CA 1
ATOM 7065 C C . SER C 1 93 ? 24.782 -13.372 64.959 1.00 44.13 93 SER C C 1
ATOM 7066 O O . SER C 1 93 ? 24.865 -14.549 64.587 1.00 45.07 93 SER C O 1
ATOM 7069 N N . GLN C 1 94 ? 24.163 -12.436 64.233 1.00 45.56 94 GLN C N 1
ATOM 7070 C CA . GLN C 1 94 ? 23.656 -12.754 62.902 1.00 43.26 94 GLN C CA 1
ATOM 7071 C C . GLN C 1 94 ? 24.796 -13.051 61.937 1.00 44.02 94 GLN C C 1
ATOM 7072 O O . GLN C 1 94 ? 24.666 -13.919 61.065 1.00 46.82 94 GLN C O 1
ATOM 7078 N N . VAL C 1 95 ? 25.917 -12.336 62.072 1.00 43.78 95 VAL C N 1
ATOM 7079 C CA . VAL C 1 95 ? 27.114 -12.672 61.303 1.00 44.18 95 VAL C CA 1
ATOM 7080 C C . VAL C 1 95 ? 27.532 -14.108 61.586 1.00 48.02 95 VAL C C 1
ATOM 7081 O O . VAL C 1 95 ? 27.796 -14.893 60.668 1.00 49.13 95 VAL C O 1
ATOM 7085 N N . ARG C 1 96 ? 27.587 -14.473 62.868 1.00 49.38 96 ARG C N 1
ATOM 7086 C CA . ARG C 1 96 ? 28.058 -15.800 63.245 1.00 44.70 96 ARG C CA 1
ATOM 7087 C C . ARG C 1 96 ? 27.070 -16.882 62.830 1.00 48.33 96 ARG C C 1
ATOM 7088 O O . ARG C 1 96 ? 27.475 -17.940 62.331 1.00 49.85 96 ARG C O 1
ATOM 7096 N N . GLU C 1 97 ? 25.771 -16.639 63.022 1.00 51.10 97 GLU C N 1
ATOM 7097 C CA . GLU C 1 97 ? 24.774 -17.623 62.609 1.00 60.54 97 GLU C CA 1
ATOM 7098 C C . GLU C 1 97 ? 24.800 -17.829 61.098 1.00 57.41 97 GLU C C 1
ATOM 7099 O O . GLU C 1 97 ? 24.730 -18.966 60.619 1.00 61.67 97 GLU C O 1
ATOM 7105 N N . PHE C 1 98 ? 24.924 -16.742 60.331 1.00 51.12 98 PHE C N 1
ATOM 7106 C CA . PHE C 1 98 ? 25.028 -16.875 58.881 1.00 47.54 98 PHE C CA 1
ATOM 7107 C C . PHE C 1 98 ? 26.329 -17.561 58.480 1.00 46.10 98 PHE C C 1
ATOM 7108 O O . PHE C 1 98 ? 26.336 -18.415 57.584 1.00 47.71 98 PHE C O 1
ATOM 7116 N N . ARG C 1 99 ? 27.440 -17.199 59.131 1.00 47.43 99 ARG C N 1
ATOM 7117 C CA . ARG C 1 99 ? 28.706 -17.882 58.881 1.00 47.68 99 ARG C CA 1
ATOM 7118 C C . ARG C 1 99 ? 28.592 -19.378 59.141 1.00 56.51 99 ARG C C 1
ATOM 7119 O O . ARG C 1 99 ? 29.241 -20.179 58.459 1.00 59.98 99 ARG C O 1
ATOM 7127 N N . GLU C 1 100 ? 27.761 -19.771 60.110 1.00 58.50 100 GLU C N 1
ATOM 7128 C CA . GLU C 1 100 ? 27.590 -21.184 60.431 1.00 67.06 100 GLU C CA 1
ATOM 7129 C C . GLU C 1 100 ? 26.767 -21.909 59.373 1.00 66.03 100 GLU C C 1
ATOM 7130 O O . GLU C 1 100 ? 27.075 -23.053 59.019 1.00 67.72 100 GLU C O 1
ATOM 7136 N N . LYS C 1 101 ? 25.717 -21.266 58.857 1.00 63.23 101 LYS C N 1
ATOM 7137 C CA . LYS C 1 101 ? 24.805 -21.958 57.952 1.00 62.42 101 LYS C CA 1
ATOM 7138 C C . LYS C 1 101 ? 25.411 -22.162 56.569 1.00 61.74 101 LYS C C 1
ATOM 7139 O O . LYS C 1 101 ? 25.072 -23.135 55.886 1.00 67.25 101 LYS C O 1
ATOM 7145 N N . VAL C 1 102 ? 26.301 -21.265 56.137 1.00 56.69 102 VAL C N 1
ATOM 7146 C CA . VAL C 1 102 ? 26.940 -21.381 54.831 1.00 54.38 102 VAL C CA 1
ATOM 7147 C C . VAL C 1 102 ? 28.326 -22.000 54.913 1.00 58.31 102 VAL C C 1
ATOM 7148 O O . VAL C 1 102 ? 29.004 -22.118 53.884 1.00 58.51 102 VAL C O 1
ATOM 7152 N N . LYS C 1 103 ? 28.768 -22.403 56.107 1.00 64.46 103 LYS C N 1
ATOM 7153 C CA . LYS C 1 103 ? 30.134 -22.890 56.270 1.00 70.64 103 LYS C CA 1
ATOM 7154 C C . LYS C 1 103 ? 30.369 -24.194 55.517 1.00 69.59 103 LYS C C 1
ATOM 7155 O O . LYS C 1 103 ? 31.477 -24.430 55.024 1.00 76.54 103 LYS C O 1
ATOM 7161 N N . ILE C 1 104 ? 29.345 -25.048 55.411 1.00 63.37 104 ILE C N 1
ATOM 7162 C CA . ILE C 1 104 ? 29.501 -26.327 54.720 1.00 60.83 104 ILE C CA 1
ATOM 7163 C C . ILE C 1 104 ? 29.366 -26.194 53.211 1.00 58.93 104 ILE C C 1
ATOM 7164 O O . ILE C 1 104 ? 29.723 -27.127 52.480 1.00 65.13 104 ILE C O 1
ATOM 7169 N N . TYR C 1 105 ? 28.879 -25.056 52.719 1.00 54.50 105 TYR C N 1
ATOM 7170 C CA . TYR C 1 105 ? 28.776 -24.801 51.290 1.00 52.04 105 TYR C CA 1
ATOM 7171 C C . TYR C 1 105 ? 29.920 -23.939 50.769 1.00 50.62 105 TYR C C 1
ATOM 7172 O O . TYR C 1 105 ? 29.826 -23.403 49.660 1.00 49.52 105 TYR C O 1
ATOM 7181 N N . SER C 1 106 ? 30.994 -23.789 51.541 1.00 49.21 106 SER C N 1
ATOM 7182 C CA . SER C 1 106 ? 32.042 -22.848 51.177 1.00 45.59 106 SER C CA 1
ATOM 7183 C C . SER C 1 106 ? 33.405 -23.402 51.563 1.00 52.52 106 SER C C 1
ATOM 7184 O O . SER C 1 106 ? 33.530 -24.214 52.484 1.00 58.44 106 SER C O 1
ATOM 7187 N N . THR C 1 107 ? 34.426 -22.943 50.841 1.00 55.43 107 THR C N 1
ATOM 7188 C CA . THR C 1 107 ? 35.817 -23.283 51.103 1.00 58.67 107 THR C CA 1
ATOM 7189 C C . THR C 1 107 ? 36.606 -22.137 51.716 1.00 54.08 107 THR C C 1
ATOM 7190 O O . THR C 1 107 ? 37.509 -22.384 52.520 1.00 56.92 107 THR C O 1
ATOM 7194 N N . ASN C 1 108 ? 36.250 -20.892 51.399 1.00 49.89 108 ASN C N 1
ATOM 7195 C CA . ASN C 1 108 ? 37.118 -19.742 51.620 1.00 51.66 108 ASN C CA 1
ATOM 7196 C C . ASN C 1 108 ? 36.555 -18.753 52.639 1.00 51.65 108 ASN C C 1
ATOM 7197 O O . ASN C 1 108 ? 36.753 -17.543 52.507 1.00 54.66 108 ASN C O 1
ATOM 7202 N N . ILE C 1 109 ? 35.861 -19.245 53.668 1.00 50.77 109 ILE C N 1
ATOM 7203 C CA . ILE C 1 109 ? 35.343 -18.346 54.699 1.00 50.58 109 ILE C CA 1
ATOM 7204 C C . ILE C 1 109 ? 36.489 -17.653 55.426 1.00 52.90 109 ILE C C 1
ATOM 7205 O O . ILE C 1 109 ? 36.425 -16.453 55.721 1.00 55.32 109 ILE C O 1
ATOM 7210 N N . GLU C 1 110 ? 37.558 -18.392 55.710 1.00 56.01 110 GLU C N 1
ATOM 7211 C CA . GLU C 1 110 ? 38.688 -17.871 56.468 1.00 55.97 110 GLU C CA 1
ATOM 7212 C C . GLU C 1 110 ? 39.814 -17.339 55.593 1.00 56.05 110 GLU C C 1
ATOM 7213 O O . GLU C 1 110 ? 40.559 -16.458 56.035 1.00 55.58 110 GLU C O 1
ATOM 7219 N N . SER C 1 111 ? 39.952 -17.835 54.363 1.00 56.39 111 SER C N 1
ATOM 7220 C CA . SER C 1 111 ? 41.093 -17.454 53.538 1.00 55.31 111 SER C CA 1
ATOM 7221 C C . SER C 1 111 ? 40.840 -16.185 52.734 1.00 55.82 111 SER C C 1
ATOM 7222 O O . SER C 1 111 ? 41.793 -15.469 52.406 1.00 56.09 111 SER C O 1
ATOM 7225 N N . GLU C 1 112 ? 39.585 -15.884 52.416 1.00 50.29 112 GLU C N 1
ATOM 7226 C CA . GLU C 1 112 ? 39.251 -14.765 51.549 1.00 52.26 112 GLU C CA 1
ATOM 7227 C C . GLU C 1 112 ? 38.304 -13.802 52.253 1.00 50.41 112 GLU C C 1
ATOM 7228 O O . GLU C 1 112 ? 37.777 -14.078 53.335 1.00 54.25 112 GLU C O 1
ATOM 7234 N N . GLY C 1 113 ? 38.095 -12.656 51.607 1.00 46.02 113 GLY C N 1
ATOM 7235 C CA . GLY C 1 113 ? 37.204 -11.629 52.107 1.00 44.62 113 GLY C CA 1
ATOM 7236 C C . GLY C 1 113 ? 35.796 -11.754 51.563 1.00 46.12 113 GLY C C 1
ATOM 7237 O O . GLY C 1 113 ? 34.829 -11.427 52.258 1.00 44.95 113 GLY C O 1
ATOM 7238 N N . ARG C 1 114 ? 35.662 -12.218 50.320 1.00 34.20 114 ARG C N 1
ATOM 7239 C CA . ARG C 1 114 ? 34.350 -12.502 49.745 1.00 41.44 114 ARG C CA 1
ATOM 7240 C C . ARG C 1 114 ? 34.175 -14.008 49.614 1.00 43.52 114 ARG C C 1
ATOM 7241 O O . ARG C 1 114 ? 34.755 -14.624 48.706 1.00 44.49 114 ARG C O 1
ATOM 7249 N N . PRO C 1 115 ? 33.395 -14.646 50.483 1.00 41.62 115 PRO C N 1
ATOM 7250 C CA . PRO C 1 115 ? 33.260 -16.106 50.418 1.00 43.00 115 PRO C CA 1
ATOM 7251 C C . PRO C 1 115 ? 32.474 -16.550 49.195 1.00 39.62 115 PRO C C 1
ATOM 7252 O O . PRO C 1 115 ? 31.508 -15.905 48.784 1.00 39.34 115 PRO C O 1
ATOM 7256 N N . ASN C 1 116 ? 32.904 -17.669 48.615 1.00 43.32 116 ASN C N 1
ATOM 7257 C CA . ASN C 1 116 ? 32.198 -18.298 47.507 1.00 36.03 116 ASN C CA 1
ATOM 7258 C C . ASN C 1 116 ? 31.280 -19.378 48.067 1.00 36.92 116 ASN C C 1
ATOM 7259 O O . ASN C 1 116 ? 31.749 -20.335 48.692 1.00 46.15 116 ASN C O 1
ATOM 7264 N N . LEU C 1 117 ? 29.978 -19.219 47.854 1.00 43.36 117 LEU C N 1
ATOM 7265 C CA . LEU C 1 117 ? 28.972 -20.109 48.414 1.00 41.18 117 LEU C CA 1
ATOM 7266 C C . LEU C 1 117 ? 28.379 -20.973 47.310 1.00 39.14 117 LEU C C 1
ATOM 7267 O O . LEU C 1 117 ? 27.908 -20.452 46.294 1.00 37.52 117 LEU C O 1
ATOM 7272 N N . ASN C 1 118 ? 28.401 -22.292 47.515 1.00 43.22 118 ASN C N 1
ATOM 7273 C CA . ASN C 1 118 ? 27.776 -23.232 46.584 1.00 43.70 118 ASN C CA 1
ATOM 7274 C C . ASN C 1 118 ? 26.263 -23.258 46.809 1.00 47.27 118 ASN C C 1
ATOM 7275 O O . ASN C 1 118 ? 25.663 -24.273 47.161 1.00 51.85 118 ASN C O 1
ATOM 7280 N N . LEU C 1 119 ? 25.651 -22.093 46.608 1.00 45.71 119 LEU C N 1
ATOM 7281 C CA . LEU C 1 119 ? 24.223 -21.907 46.798 1.00 38.06 119 LEU C CA 1
ATOM 7282 C C . LEU C 1 119 ? 23.703 -20.973 45.717 1.00 41.92 119 LEU C C 1
ATOM 7283 O O . LEU C 1 119 ? 24.460 -20.207 45.115 1.00 38.76 119 LEU C O 1
ATOM 7288 N N . THR C 1 120 ? 22.399 -21.044 45.473 1.00 43.01 120 THR C N 1
ATOM 7289 C CA . THR C 1 120 ? 21.776 -20.138 44.525 1.00 46.36 120 THR C CA 1
ATOM 7290 C C . THR C 1 120 ? 21.487 -18.795 45.192 1.00 43.27 120 THR C C 1
ATOM 7291 O O . THR C 1 120 ? 21.536 -18.651 46.417 1.00 45.95 120 THR C O 1
ATOM 7295 N N . ALA C 1 121 ? 21.187 -17.798 44.358 1.00 39.07 121 ALA C N 1
ATOM 7296 C CA . ALA C 1 121 ? 20.826 -16.484 44.878 1.00 37.72 121 ALA C CA 1
ATOM 7297 C C . ALA C 1 121 ? 19.600 -16.569 45.777 1.00 37.93 121 ALA C C 1
ATOM 7298 O O . ALA C 1 121 ? 19.524 -15.884 46.805 1.00 30.32 121 ALA C O 1
ATOM 7300 N N . GLU C 1 122 ? 18.634 -17.414 45.411 1.00 33.59 122 GLU C N 1
ATOM 7301 C CA . GLU C 1 122 ? 17.435 -17.579 46.226 1.00 34.35 122 GLU C CA 1
ATOM 7302 C C . GLU C 1 122 ? 17.764 -18.220 47.569 1.00 36.87 122 GLU C C 1
ATOM 7303 O O . GLU C 1 122 ? 17.313 -17.749 48.619 1.00 37.70 122 GLU C O 1
ATOM 7309 N N . GLU C 1 123 ? 18.551 -19.301 47.553 1.00 36.01 123 GLU C N 1
ATOM 7310 C CA . GLU C 1 123 ? 18.906 -19.979 48.796 1.00 37.93 123 GLU C CA 1
ATOM 7311 C C . GLU C 1 123 ? 19.651 -19.046 49.742 1.00 36.17 123 GLU C C 1
ATOM 7312 O O . GLU C 1 123 ? 19.444 -19.090 50.960 1.00 42.50 123 GLU C O 1
ATOM 7318 N N . ILE C 1 124 ? 20.517 -18.189 49.198 1.00 34.10 124 ILE C N 1
ATOM 7319 C CA . ILE C 1 124 ? 21.220 -17.216 50.027 1.00 38.30 124 ILE C CA 1
ATOM 7320 C C . ILE C 1 124 ? 20.250 -16.177 50.575 1.00 39.15 124 ILE C C 1
ATOM 7321 O O . ILE C 1 124 ? 20.338 -15.782 51.744 1.00 37.34 124 ILE C O 1
ATOM 7326 N N . ALA C 1 125 ? 19.298 -15.733 49.750 1.00 40.48 125 ALA C N 1
ATOM 7327 C CA . ALA C 1 125 ? 18.424 -14.632 50.149 1.00 36.78 125 ALA C CA 1
ATOM 7328 C C . ALA C 1 125 ? 17.407 -15.075 51.194 1.00 38.41 125 ALA C C 1
ATOM 7329 O O . ALA C 1 125 ? 17.221 -14.403 52.215 1.00 37.65 125 ALA C O 1
ATOM 7331 N N . GLU C 1 126 ? 16.733 -16.204 50.959 1.00 36.42 126 GLU C N 1
ATOM 7332 C CA . GLU C 1 126 ? 15.770 -16.689 51.941 1.00 46.99 126 GLU C CA 1
ATOM 7333 C C . GLU C 1 126 ? 16.451 -17.167 53.216 1.00 43.04 126 GLU C C 1
ATOM 7334 O O . GLU C 1 126 ? 15.786 -17.288 54.251 1.00 42.33 126 GLU C O 1
ATOM 7340 N N . MET C 1 127 ? 17.757 -17.434 53.165 1.00 37.55 127 MET C N 1
ATOM 7341 C CA . MET C 1 127 ? 18.518 -17.685 54.383 1.00 40.77 127 MET C CA 1
ATOM 7342 C C . MET C 1 127 ? 18.812 -16.386 55.122 1.00 44.44 127 MET C C 1
ATOM 7343 O O . MET C 1 127 ? 18.827 -16.359 56.358 1.00 46.92 127 MET C O 1
ATOM 7348 N N . ALA C 1 128 ? 19.049 -15.302 54.379 1.00 41.54 128 ALA C N 1
ATOM 7349 C CA . ALA C 1 128 ? 19.245 -13.999 55.005 1.00 37.06 128 ALA C CA 1
ATOM 7350 C C . ALA C 1 128 ? 17.937 -13.459 55.568 1.00 39.44 128 ALA C C 1
ATOM 7351 O O . ALA C 1 128 ? 17.923 -12.856 56.647 1.00 42.74 128 ALA C O 1
ATOM 7353 N N . ASN C 1 129 ? 16.827 -13.668 54.852 1.00 34.65 129 ASN C N 1
ATOM 7354 C CA . ASN C 1 129 ? 15.523 -13.266 55.372 1.00 39.00 129 ASN C CA 1
ATOM 7355 C C . ASN C 1 129 ? 15.220 -13.963 56.691 1.00 45.62 129 ASN C C 1
ATOM 7356 O O . ASN C 1 129 ? 14.718 -13.339 57.633 1.00 49.26 129 ASN C O 1
ATOM 7361 N N . GLU C 1 130 ? 15.522 -15.261 56.773 1.00 47.21 130 GLU C N 1
ATOM 7362 C CA . GLU C 1 130 ? 15.242 -16.029 57.980 1.00 49.21 130 GLU C CA 1
ATOM 7363 C C . GLU C 1 130 ? 16.040 -15.516 59.173 1.00 46.70 130 GLU C C 1
ATOM 7364 O O . GLU C 1 130 ? 15.601 -15.659 60.321 1.00 45.56 130 GLU C O 1
ATOM 7370 N N . LEU C 1 131 ? 17.195 -14.901 58.926 1.00 43.35 131 LEU C N 1
ATOM 7371 C CA . LEU C 1 131 ? 18.065 -14.393 59.978 1.00 44.80 131 LEU C CA 1
ATOM 7372 C C . LEU C 1 131 ? 17.966 -12.881 60.148 1.00 44.38 131 LEU C C 1
ATOM 7373 O O . LEU C 1 131 ? 18.768 -12.300 60.888 1.00 41.63 131 LEU C O 1
ATOM 7378 N N . ASP C 1 132 ? 17.007 -12.235 59.478 1.00 42.16 132 ASP C N 1
ATOM 7379 C CA . ASP C 1 132 ? 16.820 -10.782 59.533 1.00 41.08 132 ASP C CA 1
ATOM 7380 C C . ASP C 1 132 ? 18.034 -10.025 59.000 1.00 41.35 132 ASP C C 1
ATOM 7381 O O . ASP C 1 132 ? 18.351 -8.928 59.468 1.00 36.61 132 ASP C O 1
ATOM 7386 N N . ILE C 1 133 ? 18.717 -10.595 58.014 1.00 36.49 133 ILE C N 1
ATOM 7387 C CA . ILE C 1 133 ? 19.871 -9.961 57.387 1.00 36.23 133 ILE C CA 1
ATOM 7388 C C . ILE C 1 133 ? 19.402 -9.274 56.113 1.00 38.82 133 ILE C C 1
ATOM 7389 O O . ILE C 1 133 ? 18.798 -9.910 55.241 1.00 38.42 133 ILE C O 1
ATOM 7394 N N . LEU C 1 134 ? 19.671 -7.975 56.008 1.00 34.99 134 LEU C N 1
ATOM 7395 C CA . LEU C 1 134 ? 19.335 -7.236 54.799 1.00 33.76 134 LEU C CA 1
ATOM 7396 C C . LEU C 1 134 ? 20.189 -7.734 53.641 1.00 34.86 134 LEU C C 1
ATOM 7397 O O . LEU C 1 134 ? 21.410 -7.862 53.768 1.00 35.34 134 LEU C O 1
ATOM 7402 N N . ILE C 1 135 ? 19.548 -8.026 52.511 1.00 29.92 135 ILE C N 1
ATOM 7403 C CA . ILE C 1 135 ? 20.244 -8.576 51.353 1.00 25.93 135 ILE C CA 1
ATOM 7404 C C . ILE C 1 135 ? 19.737 -7.897 50.089 1.00 24.98 135 ILE C C 1
ATOM 7405 O O . ILE C 1 135 ? 18.549 -7.579 49.969 1.00 34.06 135 ILE C O 1
ATOM 7410 N N . GLY C 1 136 ? 20.653 -7.663 49.153 1.00 23.83 136 GLY C N 1
ATOM 7411 C CA . GLY C 1 136 ? 20.324 -7.176 47.837 1.00 23.04 136 GLY C CA 1
ATOM 7412 C C . GLY C 1 136 ? 21.443 -7.479 46.861 1.00 29.18 136 GLY C C 1
ATOM 7413 O O . GLY C 1 136 ? 22.583 -7.743 47.257 1.00 28.62 136 GLY C O 1
ATOM 7414 N N . PRO C 1 137 ? 21.140 -7.459 45.563 1.00 27.51 137 PRO C N 1
ATOM 7415 C CA . PRO C 1 137 ? 22.192 -7.687 44.563 1.00 25.83 137 PRO C CA 1
ATOM 7416 C C . PRO C 1 137 ? 23.192 -6.539 44.554 1.00 31.59 137 PRO C C 1
ATOM 7417 O O . PRO C 1 137 ? 22.815 -5.365 44.535 1.00 33.79 137 PRO C O 1
ATOM 7421 N N . ALA C 1 138 ? 24.475 -6.887 44.582 1.00 28.28 138 ALA C N 1
ATOM 7422 C CA . ALA C 1 138 ? 25.530 -5.890 44.498 1.00 30.57 138 ALA C CA 1
ATOM 7423 C C . ALA C 1 138 ? 25.784 -5.511 43.046 1.00 35.44 138 ALA C C 1
ATOM 7424 O O . ALA C 1 138 ? 25.741 -6.367 42.156 1.00 35.17 138 ALA C O 1
ATOM 7426 N N . HIS C 1 139 ? 26.063 -4.220 42.823 1.00 31.51 139 HIS C N 1
ATOM 7427 C CA . HIS C 1 139 ? 26.345 -3.640 41.509 1.00 29.73 139 HIS C CA 1
ATOM 7428 C C . HIS C 1 139 ? 25.575 -4.347 40.399 1.00 28.52 139 HIS C C 1
ATOM 7429 O O . HIS C 1 139 ? 26.174 -4.967 39.515 1.00 24.68 139 HIS C O 1
ATOM 7436 N N . ALA C 1 140 ? 24.243 -4.238 40.438 1.00 24.52 140 ALA C N 1
ATOM 7437 C CA . ALA C 1 140 ? 23.377 -5.147 39.693 1.00 25.27 140 ALA C CA 1
ATOM 7438 C C . ALA C 1 140 ? 23.566 -5.076 38.182 1.00 29.11 140 ALA C C 1
ATOM 7439 O O . ALA C 1 140 ? 23.178 -6.018 37.483 1.00 33.73 140 ALA C O 1
ATOM 7441 N N . PHE C 1 141 ? 24.147 -3.999 37.657 1.00 25.75 141 PHE C N 1
ATOM 7442 C CA . PHE C 1 141 ? 24.224 -3.798 36.215 1.00 26.39 141 PHE C CA 1
ATOM 7443 C C . PHE C 1 141 ? 25.647 -3.883 35.674 1.00 29.21 141 PHE C C 1
ATOM 7444 O O . PHE C 1 141 ? 25.865 -3.612 34.488 1.00 37.97 141 PHE C O 1
ATOM 7452 N N . THR C 1 142 ? 26.612 -4.256 36.508 1.00 26.19 142 THR C N 1
ATOM 7453 C CA . THR C 1 142 ? 27.990 -4.397 36.057 1.00 25.61 142 THR C CA 1
ATOM 7454 C C . THR C 1 142 ? 28.117 -5.623 35.150 1.00 26.91 142 THR C C 1
ATOM 7455 O O . THR C 1 142 ? 27.464 -6.641 35.391 1.00 28.90 142 THR C O 1
ATOM 7459 N N . PRO C 1 143 ? 28.933 -5.552 34.082 1.00 30.03 143 PRO C N 1
ATOM 7460 C CA . PRO C 1 143 ? 28.979 -6.658 33.109 1.00 29.76 143 PRO C CA 1
ATOM 7461 C C . PRO C 1 143 ? 29.613 -7.951 33.608 1.00 34.75 143 PRO C C 1
ATOM 7462 O O . PRO C 1 143 ? 29.887 -8.847 32.802 1.00 42.69 143 PRO C O 1
ATOM 7466 N N . TRP C 1 144 ? 29.852 -8.076 34.911 1.00 28.61 144 TRP C N 1
ATOM 7467 C CA . TRP C 1 144 ? 30.437 -9.295 35.449 1.00 32.42 144 TRP C CA 1
ATOM 7468 C C . TRP C 1 144 ? 30.032 -9.455 36.905 1.00 34.57 144 TRP C C 1
ATOM 7469 O O . TRP C 1 144 ? 29.848 -8.471 37.626 1.00 35.66 144 TRP C O 1
ATOM 7480 N N . THR C 1 145 ? 29.913 -10.717 37.327 1.00 31.22 145 THR C N 1
ATOM 7481 C CA . THR C 1 145 ? 29.576 -11.081 38.708 1.00 29.41 145 THR C CA 1
ATOM 7482 C C . THR C 1 145 ? 28.339 -10.342 39.211 1.00 28.25 145 THR C C 1
ATOM 7483 O O . THR C 1 145 ? 28.243 -9.999 40.391 1.00 33.05 145 THR C O 1
ATOM 7487 N N . SER C 1 146 ? 27.373 -10.106 38.327 1.00 29.36 146 SER C N 1
ATOM 7488 C CA . SER C 1 146 ? 26.227 -9.275 38.660 1.00 30.10 146 SER C CA 1
ATOM 7489 C C . SER C 1 146 ? 24.927 -9.956 38.257 1.00 25.77 146 SER C C 1
ATOM 7490 O O . SER C 1 146 ? 24.909 -10.911 37.477 1.00 25.43 146 SER C O 1
ATOM 7493 N N . LEU C 1 147 ? 23.834 -9.418 38.805 1.00 22.24 147 LEU C N 1
ATOM 7494 C CA . LEU C 1 147 ? 22.502 -9.987 38.626 1.00 27.06 147 LEU C CA 1
ATOM 7495 C C . LEU C 1 147 ? 22.152 -10.148 37.151 1.00 27.93 147 LEU C C 1
ATOM 7496 O O . LEU C 1 147 ? 21.876 -11.256 36.678 1.00 32.43 147 LEU C O 1
ATOM 7501 N N . TYR C 1 148 ? 22.154 -9.043 36.410 1.00 24.17 148 TYR C N 1
ATOM 7502 C CA . TYR C 1 148 ? 21.598 -9.005 35.065 1.00 31.38 148 TYR C CA 1
ATOM 7503 C C . TYR C 1 148 ? 22.571 -9.475 33.992 1.00 31.01 148 TYR C C 1
ATOM 7504 O O . TYR C 1 148 ? 22.280 -9.323 32.801 1.00 34.56 148 TYR C O 1
ATOM 7513 N N . LYS C 1 149 ? 23.711 -10.043 34.381 1.00 30.41 149 LYS C N 1
ATOM 7514 C CA . LYS C 1 149 ? 24.535 -10.781 33.434 1.00 35.17 149 LYS C CA 1
ATOM 7515 C C . LYS C 1 149 ? 24.106 -12.236 33.330 1.00 39.18 149 LYS C C 1
ATOM 7516 O O . LYS C 1 149 ? 24.227 -12.838 32.257 1.00 45.38 149 LYS C O 1
ATOM 7522 N N . GLU C 1 150 ? 23.587 -12.803 34.420 1.00 35.94 150 GLU C N 1
ATOM 7523 C CA . GLU C 1 150 ? 23.160 -14.195 34.462 1.00 41.44 150 GLU C CA 1
ATOM 7524 C C . GLU C 1 150 ? 21.649 -14.372 34.414 1.00 43.97 150 GLU C C 1
ATOM 7525 O O . GLU C 1 150 ? 21.178 -15.422 33.967 1.00 47.68 150 GLU C O 1
ATOM 7531 N N . TYR C 1 151 ? 20.877 -13.382 34.862 1.00 38.11 151 TYR C N 1
ATOM 7532 C CA . TYR C 1 151 ? 19.430 -13.507 34.946 1.00 33.63 151 TYR C CA 1
ATOM 7533 C C . TYR C 1 151 ? 18.756 -12.368 34.192 1.00 33.44 151 TYR C C 1
ATOM 7534 O O . TYR C 1 151 ? 19.350 -11.316 33.945 1.00 32.11 151 TYR C O 1
ATOM 7543 N N . ASP C 1 152 ? 17.493 -12.597 33.831 1.00 38.34 152 ASP C N 1
ATOM 7544 C CA . ASP C 1 152 ? 16.687 -11.614 33.118 1.00 40.69 152 ASP C CA 1
ATOM 7545 C C . ASP C 1 152 ? 15.791 -10.790 34.033 1.00 37.50 152 ASP C C 1
ATOM 7546 O O . ASP C 1 152 ? 15.178 -9.826 33.562 1.00 33.93 152 ASP C O 1
ATOM 7551 N N . SER C 1 153 ? 15.693 -11.143 35.311 1.00 38.36 153 SER C N 1
ATOM 7552 C CA . SER C 1 153 ? 14.810 -10.442 36.235 1.00 43.31 153 SER C CA 1
ATOM 7553 C C . SER C 1 153 ? 15.166 -10.856 37.656 1.00 43.90 153 SER C C 1
ATOM 7554 O O . SER C 1 153 ? 15.916 -11.811 37.878 1.00 44.33 153 SER C O 1
ATOM 7557 N N . LEU C 1 154 ? 14.611 -10.119 38.622 1.00 42.03 154 LEU C N 1
ATOM 7558 C CA . LEU C 1 154 ? 14.775 -10.491 40.023 1.00 40.03 154 LEU C CA 1
ATOM 7559 C C . LEU C 1 154 ? 14.061 -11.798 40.338 1.00 43.03 154 LEU C C 1
ATOM 7560 O O . LEU C 1 154 ? 14.524 -12.568 41.187 1.00 45.31 154 LEU C O 1
ATOM 7565 N N . LYS C 1 155 ? 12.937 -12.060 39.666 1.00 44.48 155 LYS C N 1
ATOM 7566 C CA . LYS C 1 155 ? 12.162 -13.267 39.939 1.00 49.60 155 LYS C CA 1
ATOM 7567 C C . LYS C 1 155 ? 12.986 -14.522 39.681 1.00 48.30 155 LYS C C 1
ATOM 7568 O O . LYS C 1 155 ? 12.953 -15.469 40.476 1.00 50.10 155 LYS C O 1
ATOM 7574 N N . ASP C 1 156 ? 13.731 -14.547 38.575 1.00 42.69 156 ASP C N 1
ATOM 7575 C CA . ASP C 1 156 ? 14.518 -15.729 38.239 1.00 50.21 156 ASP C CA 1
ATOM 7576 C C . ASP C 1 156 ? 15.692 -15.914 39.188 1.00 48.00 156 ASP C C 1
ATOM 7577 O O . ASP C 1 156 ? 16.134 -17.047 39.413 1.00 52.55 156 ASP C O 1
ATOM 7582 N N . ALA C 1 157 ? 16.207 -14.824 39.752 1.00 39.09 157 ALA C N 1
ATOM 7583 C CA . ALA C 1 157 ? 17.384 -14.919 40.605 1.00 38.22 157 ALA C CA 1
ATOM 7584 C C . ALA C 1 157 ? 17.008 -15.282 42.036 1.00 39.01 157 ALA C C 1
ATOM 7585 O O . ALA C 1 157 ? 17.630 -16.160 42.644 1.00 38.26 157 ALA C O 1
ATOM 7587 N N . TYR C 1 158 ? 15.990 -14.621 42.589 1.00 35.04 158 TYR C N 1
ATOM 7588 C CA . TYR C 1 158 ? 15.656 -14.773 43.997 1.00 34.20 158 TYR C CA 1
ATOM 7589 C C . TYR C 1 158 ? 14.390 -15.575 44.261 1.00 38.59 158 TYR C C 1
ATOM 7590 O O . TYR C 1 158 ? 14.196 -16.026 45.394 1.00 41.59 158 TYR C O 1
ATOM 7599 N N . GLY C 1 159 ? 13.535 -15.762 43.260 1.00 39.90 159 GLY C N 1
ATOM 7600 C CA . GLY C 1 159 ? 12.389 -16.646 43.418 1.00 41.34 159 GLY C CA 1
ATOM 7601 C C . GLY C 1 159 ? 11.477 -16.224 44.554 1.00 45.05 159 GLY C C 1
ATOM 7602 O O . GLY C 1 159 ? 11.019 -15.078 44.626 1.00 51.19 159 GLY C O 1
ATOM 7603 N N . ASP C 1 160 ? 11.208 -17.166 45.458 1.00 49.62 160 ASP C N 1
ATOM 7604 C CA . ASP C 1 160 ? 10.322 -16.923 46.588 1.00 53.24 160 ASP C CA 1
ATOM 7605 C C . ASP C 1 160 ? 10.963 -16.072 47.677 1.00 52.15 160 ASP C C 1
ATOM 7606 O O . ASP C 1 160 ? 10.261 -15.651 48.602 1.00 55.46 160 ASP C O 1
ATOM 7611 N N . ALA C 1 161 ? 12.260 -15.798 47.587 1.00 49.03 161 ALA C N 1
ATOM 7612 C CA . ALA C 1 161 ? 12.928 -14.994 48.596 1.00 45.19 161 ALA C CA 1
ATOM 7613 C C . ALA C 1 161 ? 12.713 -13.506 48.334 1.00 47.84 161 ALA C C 1
ATOM 7614 O O . ALA C 1 161 ? 12.365 -13.082 47.228 1.00 47.88 161 ALA C O 1
ATOM 7616 N N . LYS C 1 162 ? 12.928 -12.710 49.377 1.00 46.36 162 LYS C N 1
ATOM 7617 C CA . LYS C 1 162 ? 12.751 -11.267 49.325 1.00 41.74 162 LYS C CA 1
ATOM 7618 C C . LYS C 1 162 ? 14.100 -10.573 49.461 1.00 41.15 162 LYS C C 1
ATOM 7619 O O . LYS C 1 162 ? 14.977 -11.036 50.196 1.00 43.80 162 LYS C O 1
ATOM 7625 N N . ILE C 1 163 ? 14.262 -9.466 48.742 1.00 38.72 163 ILE C N 1
ATOM 7626 C CA . ILE C 1 163 ? 15.434 -8.615 48.878 1.00 30.75 163 ILE C CA 1
ATOM 7627 C C . ILE C 1 163 ? 14.995 -7.278 49.461 1.00 32.43 163 ILE C C 1
ATOM 7628 O O . ILE C 1 163 ? 13.833 -6.871 49.364 1.00 30.57 163 ILE C O 1
ATOM 7633 N N . ASP C 1 164 ? 15.952 -6.588 50.079 1.00 30.07 164 ASP C N 1
ATOM 7634 C CA . ASP C 1 164 ? 15.681 -5.356 50.802 1.00 32.70 164 ASP C CA 1
ATOM 7635 C C . ASP C 1 164 ? 16.222 -4.112 50.111 1.00 30.58 164 ASP C C 1
ATOM 7636 O O . ASP C 1 164 ? 15.864 -2.999 50.512 1.00 33.44 164 ASP C O 1
ATOM 7641 N N . PHE C 1 165 ? 17.066 -4.266 49.096 1.00 26.26 165 PHE C N 1
ATOM 7642 C CA . PHE C 1 165 ? 17.625 -3.133 48.371 1.00 27.22 165 PHE C CA 1
ATOM 7643 C C . PHE C 1 165 ? 18.235 -3.649 47.075 1.00 27.76 165 PHE C C 1
ATOM 7644 O O . PHE C 1 165 ? 18.325 -4.857 46.844 1.00 27.86 165 PHE C O 1
ATOM 7652 N N . LEU C 1 166 ? 18.650 -2.709 46.230 1.00 24.91 166 LEU C N 1
ATOM 7653 C CA . LEU C 1 166 ? 19.441 -3.002 45.043 1.00 28.33 166 LEU C CA 1
ATOM 7654 C C . LEU C 1 166 ? 20.591 -2.011 44.984 1.00 28.59 166 LEU C C 1
ATOM 7655 O O . LEU C 1 166 ? 20.377 -0.801 45.111 1.00 28.03 166 LEU C O 1
ATOM 7660 N N . GLU C 1 167 ? 21.804 -2.521 44.803 1.00 26.10 167 GLU C N 1
ATOM 7661 C CA . GLU C 1 167 ? 22.974 -1.669 44.645 1.00 22.91 167 GLU C CA 1
ATOM 7662 C C . GLU C 1 167 ? 23.171 -1.352 43.168 1.00 28.71 167 GLU C C 1
ATOM 7663 O O . GLU C 1 167 ? 23.232 -2.262 42.334 1.00 24.79 167 GLU C O 1
ATOM 7669 N N . LEU C 1 168 ? 23.268 -0.059 42.852 1.00 29.04 168 LEU C N 1
ATOM 7670 C CA . LEU C 1 168 ? 23.326 0.366 41.456 1.00 24.13 168 LEU C CA 1
ATOM 7671 C C . LEU C 1 168 ? 24.635 -0.048 40.796 1.00 24.55 168 LEU C C 1
ATOM 7672 O O . LEU C 1 168 ? 24.633 -0.564 39.672 1.00 26.39 168 LEU C O 1
ATOM 7677 N N . GLY C 1 169 ? 25.758 0.168 41.471 1.00 24.13 169 GLY C N 1
ATOM 7678 C CA . GLY C 1 169 ? 27.054 -0.101 40.891 1.00 23.25 169 GLY C CA 1
ATOM 7679 C C . GLY C 1 169 ? 27.574 1.072 40.080 1.00 21.67 169 GLY C C 1
ATOM 7680 O O . GLY C 1 169 ? 26.895 2.077 39.854 1.00 31.71 169 GLY C O 1
ATOM 7681 N N . LEU C 1 170 ? 28.820 0.931 39.627 1.00 22.40 170 LEU C N 1
ATOM 7682 C CA . LEU C 1 170 ? 29.480 2.023 38.921 1.00 25.01 170 LEU C CA 1
ATOM 7683 C C . LEU C 1 170 ? 28.959 2.207 37.501 1.00 24.79 170 LEU C C 1
ATOM 7684 O O . LEU C 1 170 ? 29.219 3.250 36.892 1.00 23.83 170 LEU C O 1
ATOM 7689 N N . SER C 1 171 ? 28.230 1.232 36.962 1.00 23.34 171 SER C N 1
ATOM 7690 C CA . SER C 1 171 ? 27.811 1.261 35.567 1.00 26.96 171 SER C CA 1
ATOM 7691 C C . SER C 1 171 ? 26.398 1.792 35.365 1.00 24.06 171 SER C C 1
ATOM 7692 O O . SER C 1 171 ? 25.921 1.815 34.226 1.00 21.60 171 SER C O 1
ATOM 7695 N N . ALA C 1 172 ? 25.716 2.217 36.427 1.00 21.32 172 ALA C N 1
ATOM 7696 C CA . ALA C 1 172 ? 24.333 2.648 36.290 1.00 29.09 172 ALA C CA 1
ATOM 7697 C C . ALA C 1 172 ? 23.994 3.677 37.358 1.00 22.16 172 ALA C C 1
ATOM 7698 O O . ALA C 1 172 ? 24.588 3.694 38.441 1.00 23.88 172 ALA C O 1
ATOM 7700 N N . ASP C 1 173 ? 23.032 4.535 37.037 1.00 23.08 173 ASP C N 1
ATOM 7701 C CA . ASP C 1 173 ? 22.432 5.450 37.996 1.00 24.73 173 ASP C CA 1
ATOM 7702 C C . ASP C 1 173 ? 20.955 5.084 38.174 1.00 24.55 173 ASP C C 1
ATOM 7703 O O . ASP C 1 173 ? 20.480 4.067 37.661 1.00 32.04 173 ASP C O 1
ATOM 7708 N N . SER C 1 174 ? 20.224 5.935 38.898 1.00 21.90 174 SER C N 1
ATOM 7709 C CA . SER C 1 174 ? 18.865 5.585 39.305 1.00 27.18 174 SER C CA 1
ATOM 7710 C C . SER C 1 174 ? 17.907 5.556 38.119 1.00 30.64 174 SER C C 1
ATOM 7711 O O . SER C 1 174 ? 17.074 4.648 38.014 1.00 29.63 174 SER C O 1
ATOM 7714 N N . ASP C 1 175 ? 18.000 6.543 37.223 1.00 34.93 175 ASP C N 1
ATOM 7715 C CA . ASP C 1 175 ? 17.098 6.589 36.075 1.00 29.40 175 ASP C CA 1
ATOM 7716 C C . ASP C 1 175 ? 17.259 5.358 35.192 1.00 33.01 175 ASP C C 1
ATOM 7717 O O . ASP C 1 175 ? 16.280 4.861 34.622 1.00 34.19 175 ASP C O 1
ATOM 7722 N N . MET C 1 176 ? 18.489 4.853 35.066 1.00 34.22 176 MET C N 1
ATOM 7723 C CA . MET C 1 176 ? 18.712 3.643 34.280 1.00 32.94 176 MET C CA 1
ATOM 7724 C C . MET C 1 176 ? 18.032 2.439 34.916 1.00 28.42 176 MET C C 1
ATOM 7725 O O . MET C 1 176 ? 17.397 1.638 34.221 1.00 26.96 176 MET C O 1
ATOM 7730 N N . ALA C 1 177 ? 18.151 2.296 36.238 1.00 26.06 177 ALA C N 1
ATOM 7731 C CA . ALA C 1 177 ? 17.543 1.156 36.912 1.00 24.13 177 ALA C CA 1
ATOM 7732 C C . ALA C 1 177 ? 16.024 1.261 36.934 1.00 27.45 177 ALA C C 1
ATOM 7733 O O . ALA C 1 177 ? 15.333 0.240 36.845 1.00 29.63 177 ALA C O 1
ATOM 7735 N N . ASP C 1 178 ? 15.487 2.476 37.043 1.00 24.15 178 ASP C N 1
ATOM 7736 C CA . ASP C 1 178 ? 14.040 2.667 37.109 1.00 30.26 178 ASP C CA 1
ATOM 7737 C C . ASP C 1 178 ? 13.337 2.447 35.779 1.00 38.39 178 ASP C C 1
ATOM 7738 O O . ASP C 1 178 ? 12.121 2.687 35.713 1.00 40.20 178 ASP C O 1
ATOM 7743 N N . MET C 1 179 ? 14.028 2.019 34.721 1.00 37.78 179 MET C N 1
ATOM 7744 C CA . MET C 1 179 ? 13.348 1.577 33.512 1.00 39.36 179 MET C CA 1
ATOM 7745 C C . MET C 1 179 ? 12.784 0.169 33.649 1.00 37.62 179 MET C C 1
ATOM 7746 O O . MET C 1 179 ? 12.226 -0.355 32.680 1.00 39.62 179 MET C O 1
ATOM 7751 N N . ILE C 1 180 ? 12.913 -0.444 34.823 1.00 36.61 180 ILE C N 1
ATOM 7752 C CA . ILE C 1 180 ? 12.407 -1.784 35.092 1.00 38.66 180 ILE C CA 1
ATOM 7753 C C . ILE C 1 180 ? 11.424 -1.681 36.252 1.00 39.17 180 ILE C C 1
ATOM 7754 O O . ILE C 1 180 ? 11.784 -1.207 37.337 1.00 42.19 180 ILE C O 1
ATOM 7759 N N . LYS C 1 181 ? 10.186 -2.125 36.020 1.00 39.51 181 LYS C N 1
ATOM 7760 C CA . LYS C 1 181 ? 9.106 -1.875 36.973 1.00 43.78 181 LYS C CA 1
ATOM 7761 C C . LYS C 1 181 ? 9.335 -2.601 38.294 1.00 39.63 181 LYS C C 1
ATOM 7762 O O . LYS C 1 181 ? 8.999 -2.078 39.364 1.00 37.55 181 LYS C O 1
ATOM 7768 N N . ALA C 1 182 ? 9.909 -3.806 38.243 1.00 36.54 182 ALA C N 1
ATOM 7769 C CA . ALA C 1 182 ? 10.122 -4.583 39.461 1.00 33.62 182 ALA C CA 1
ATOM 7770 C C . ALA C 1 182 ? 11.036 -3.875 40.451 1.00 34.59 182 ALA C C 1
ATOM 7771 O O . ALA C 1 182 ? 11.045 -4.233 41.635 1.00 37.92 182 ALA C O 1
ATOM 7773 N N . HIS C 1 183 ? 11.799 -2.881 39.999 1.00 31.81 183 HIS C N 1
ATOM 7774 C CA . HIS C 1 183 ? 12.692 -2.133 40.872 1.00 28.18 183 HIS C CA 1
ATOM 7775 C C . HIS C 1 183 ? 11.997 -0.998 41.611 1.00 34.26 183 HIS C C 1
ATOM 7776 O O . HIS C 1 183 ? 12.588 -0.435 42.538 1.00 31.49 183 HIS C O 1
ATOM 7783 N N . HIS C 1 184 ? 10.767 -0.647 41.229 1.00 30.87 184 HIS C N 1
ATOM 7784 C CA . HIS C 1 184 ? 10.124 0.537 41.788 1.00 33.64 184 HIS C CA 1
ATOM 7785 C C . HIS C 1 184 ? 9.743 0.370 43.253 1.00 33.90 184 HIS C C 1
ATOM 7786 O O . HIS C 1 184 ? 9.612 1.375 43.961 1.00 34.42 184 HIS C O 1
ATOM 7793 N N . SER C 1 185 ? 9.559 -0.860 43.722 1.00 36.04 185 SER C N 1
ATOM 7794 C CA . SER C 1 185 ? 9.258 -1.120 45.123 1.00 34.79 185 SER C CA 1
ATOM 7795 C C . SER C 1 185 ? 10.509 -1.388 45.948 1.00 32.42 185 SER C C 1
ATOM 7796 O O . SER C 1 185 ? 10.400 -1.851 47.088 1.00 38.02 185 SER C O 1
ATOM 7799 N N . ILE C 1 186 ? 11.687 -1.099 45.405 1.00 29.38 186 ILE C N 1
ATOM 7800 C CA . ILE C 1 186 ? 12.947 -1.492 46.029 1.00 30.18 186 ILE C CA 1
ATOM 7801 C C . ILE C 1 186 ? 13.868 -0.284 46.150 1.00 30.53 186 ILE C C 1
ATOM 7802 O O . ILE C 1 186 ? 14.141 0.391 45.147 1.00 28.53 186 ILE C O 1
ATOM 7807 N N . PRO C 1 187 ? 14.363 0.026 47.346 1.00 34.43 187 PRO C N 1
ATOM 7808 C CA . PRO C 1 187 ? 15.277 1.162 47.492 1.00 28.47 187 PRO C CA 1
ATOM 7809 C C . PRO C 1 187 ? 16.632 0.885 46.861 1.00 29.26 187 PRO C C 1
ATOM 7810 O O . PRO C 1 187 ? 17.072 -0.261 46.742 1.00 31.56 187 PRO C O 1
ATOM 7814 N N . TYR C 1 188 ? 17.293 1.965 46.455 1.00 22.55 188 TYR C N 1
ATOM 7815 C CA . TYR C 1 188 ? 18.589 1.897 45.795 1.00 23.27 188 TYR C CA 1
ATOM 7816 C C . TYR C 1 188 ? 19.696 2.278 46.767 1.00 28.87 188 TYR C C 1
ATOM 7817 O O . TYR C 1 188 ? 19.578 3.268 47.497 1.00 26.29 188 TYR C O 1
ATOM 7826 N N . LEU C 1 189 ? 20.768 1.494 46.767 1.00 28.43 189 LEU C N 1
ATOM 7827 C CA . LEU C 1 189 ? 22.017 1.864 47.410 1.00 27.17 189 LEU C CA 1
ATOM 7828 C C . LEU C 1 189 ? 23.059 2.143 46.336 1.00 27.54 189 LEU C C 1
ATOM 7829 O O . LEU C 1 189 ? 23.085 1.480 45.295 1.00 28.72 189 LEU C O 1
ATOM 7834 N N . SER C 1 190 ? 23.903 3.139 46.583 1.00 25.38 190 SER C N 1
ATOM 7835 C CA . SER C 1 190 ? 25.043 3.436 45.724 1.00 28.06 190 SER C CA 1
ATOM 7836 C C . SER C 1 190 ? 26.291 3.388 46.593 1.00 27.97 190 SER C C 1
ATOM 7837 O O . SER C 1 190 ? 26.493 4.259 47.444 1.00 25.76 190 SER C O 1
ATOM 7840 N N . ASN C 1 191 ? 27.109 2.359 46.396 1.00 23.31 191 ASN C N 1
ATOM 7841 C CA . ASN C 1 191 ? 28.317 2.152 47.177 1.00 23.58 191 ASN C CA 1
ATOM 7842 C C . ASN C 1 191 ? 29.514 2.045 46.241 1.00 25.93 191 ASN C C 1
ATOM 7843 O O . ASN C 1 191 ? 29.366 1.843 45.033 1.00 25.95 191 ASN C O 1
ATOM 7848 N N . SER C 1 192 ? 30.711 2.177 46.812 1.00 23.65 192 SER C N 1
ATOM 7849 C CA . SER C 1 192 ? 31.915 2.314 46.004 1.00 23.49 192 SER C CA 1
ATOM 7850 C C . SER C 1 192 ? 32.560 0.987 45.625 1.00 22.65 192 SER C C 1
ATOM 7851 O O . SER C 1 192 ? 33.262 0.935 44.609 1.00 26.06 192 SER C O 1
ATOM 7854 N N . ASP C 1 193 ? 32.341 -0.076 46.405 1.00 26.67 193 ASP C N 1
ATOM 7855 C CA . ASP C 1 193 ? 33.060 -1.341 46.231 1.00 28.83 193 ASP C CA 1
ATOM 7856 C C . ASP C 1 193 ? 34.569 -1.100 46.278 1.00 28.23 193 ASP C C 1
ATOM 7857 O O . ASP C 1 193 ? 35.329 -1.557 45.422 1.00 28.05 193 ASP C O 1
ATOM 7862 N N . ALA C 1 194 ? 34.996 -0.367 47.303 1.00 31.53 194 ALA C N 1
ATOM 7863 C CA . ALA C 1 194 ? 36.361 0.140 47.373 1.00 28.33 194 ALA C CA 1
ATOM 7864 C C . ALA C 1 194 ? 37.355 -0.994 47.589 1.00 39.44 194 ALA C C 1
ATOM 7865 O O . ALA C 1 194 ? 37.244 -1.757 48.555 1.00 41.99 194 ALA C O 1
ATOM 7867 N N . HIS C 1 195 ? 38.325 -1.102 46.684 1.00 44.53 195 HIS C N 1
ATOM 7868 C CA . HIS C 1 195 ? 39.476 -1.976 46.852 1.00 32.48 195 HIS C CA 1
ATOM 7869 C C . HIS C 1 195 ? 40.710 -1.211 47.312 1.00 42.92 195 HIS C C 1
ATOM 7870 O O . HIS C 1 195 ? 41.799 -1.790 47.380 1.00 38.10 195 HIS C O 1
ATOM 7877 N N . SER C 1 196 ? 40.560 0.074 47.629 1.00 34.04 196 SER C N 1
ATOM 7878 C CA . SER C 1 196 ? 41.654 0.945 48.034 1.00 47.45 196 SER C CA 1
ATOM 7879 C C . SER C 1 196 ? 41.111 1.995 48.987 1.00 42.58 196 SER C C 1
ATOM 7880 O O . SER C 1 196 ? 39.962 2.427 48.838 1.00 32.52 196 SER C O 1
ATOM 7883 N N . PRO C 1 197 ? 41.902 2.422 49.978 1.00 42.75 197 PRO C N 1
ATOM 7884 C CA . PRO C 1 197 ? 41.409 3.417 50.940 1.00 42.16 197 PRO C CA 1
ATOM 7885 C C . PRO C 1 197 ? 41.472 4.852 50.444 1.00 39.64 197 PRO C C 1
ATOM 7886 O O . PRO C 1 197 ? 40.910 5.734 51.106 1.00 42.24 197 PRO C O 1
ATOM 7890 N N . ASN C 1 198 ? 42.129 5.110 49.318 1.00 38.56 198 ASN C N 1
ATOM 7891 C CA . ASN C 1 198 ? 42.234 6.468 48.804 1.00 41.30 198 ASN C CA 1
ATOM 7892 C C . ASN C 1 198 ? 40.841 7.065 48.611 1.00 38.16 198 ASN C C 1
ATOM 7893 O O . ASN C 1 198 ? 39.923 6.364 48.169 1.00 38.04 198 ASN C O 1
ATOM 7898 N N . PRO C 1 199 ? 40.641 8.346 48.941 1.00 40.55 199 PRO C N 1
ATOM 7899 C CA . PRO C 1 199 ? 39.326 8.969 48.712 1.00 41.94 199 PRO C CA 1
ATOM 7900 C C . PRO C 1 199 ? 38.890 8.954 47.253 1.00 42.86 199 PRO C C 1
ATOM 7901 O O . PRO C 1 199 ? 37.704 9.187 46.978 1.00 41.61 199 PRO C O 1
ATOM 7905 N N . HIS C 1 200 ? 39.807 8.690 46.321 1.00 49.42 200 HIS C N 1
ATOM 7906 C CA . HIS C 1 200 ? 39.453 8.511 44.921 1.00 50.55 200 HIS C CA 1
ATOM 7907 C C . HIS C 1 200 ? 38.690 7.213 44.687 1.00 44.19 200 HIS C C 1
ATOM 7908 O O . HIS C 1 200 ? 37.940 7.117 43.707 1.00 46.22 200 HIS C O 1
ATOM 7915 N N . ARG C 1 201 ? 38.862 6.222 45.564 1.00 36.07 201 ARG C N 1
ATOM 7916 C CA . ARG C 1 201 ? 38.094 4.979 45.542 1.00 31.54 201 ARG C CA 1
ATOM 7917 C C . ARG C 1 201 ? 37.045 4.912 46.641 1.00 33.71 201 ARG C C 1
ATOM 7918 O O . ARG C 1 201 ? 35.868 4.690 46.353 1.00 30.27 201 ARG C O 1
ATOM 7926 N N . LEU C 1 202 ? 37.447 5.107 47.898 1.00 34.31 202 LEU C N 1
ATOM 7927 C CA . LEU C 1 202 ? 36.504 5.073 49.007 1.00 32.99 202 LEU C CA 1
ATOM 7928 C C . LEU C 1 202 ? 35.490 6.195 48.870 1.00 35.74 202 LEU C C 1
ATOM 7929 O O . LEU C 1 202 ? 35.859 7.372 48.805 1.00 37.52 202 LEU C O 1
ATOM 7934 N N . GLY C 1 203 ? 34.212 5.829 48.832 1.00 35.24 203 GLY C N 1
ATOM 7935 C CA . GLY C 1 203 ? 33.164 6.819 48.731 1.00 32.67 203 GLY C CA 1
ATOM 7936 C C . GLY C 1 203 ? 33.008 7.456 47.371 1.00 30.33 203 GLY C C 1
ATOM 7937 O O . GLY C 1 203 ? 32.418 8.534 47.274 1.00 25.63 203 GLY C O 1
ATOM 7938 N N . ARG C 1 204 ? 33.520 6.829 46.308 1.00 33.34 204 ARG C N 1
ATOM 7939 C CA . ARG C 1 204 ? 33.268 7.383 44.982 1.00 35.11 204 ARG C CA 1
ATOM 7940 C C . ARG C 1 204 ? 31.823 7.170 44.564 1.00 28.97 204 ARG C C 1
ATOM 7941 O O . ARG C 1 204 ? 31.346 7.838 43.642 1.00 25.97 204 ARG C O 1
ATOM 7949 N N . GLU C 1 205 ? 31.129 6.246 45.223 1.00 23.66 205 GLU C N 1
ATOM 7950 C CA . GLU C 1 205 ? 29.677 6.235 45.303 1.00 25.71 205 GLU C CA 1
ATOM 7951 C C . GLU C 1 205 ? 29.310 6.114 46.776 1.00 29.17 205 GLU C C 1
ATOM 7952 O O . GLU C 1 205 ? 29.992 5.413 47.531 1.00 33.38 205 GLU C O 1
ATOM 7958 N N . PHE C 1 206 ? 28.259 6.815 47.191 1.00 27.84 206 PHE C N 1
ATOM 7959 C CA . PHE C 1 206 ? 27.834 6.781 48.582 1.00 28.69 206 PHE C CA 1
ATOM 7960 C C . PHE C 1 206 ? 26.376 7.211 48.656 1.00 26.44 206 PHE C C 1
ATOM 7961 O O . PHE C 1 206 ? 25.783 7.656 47.670 1.00 28.61 206 PHE C O 1
ATOM 7969 N N . ASN C 1 207 ? 25.804 7.075 49.849 1.00 23.08 207 ASN C N 1
ATOM 7970 C CA . ASN C 1 207 ? 24.424 7.452 50.111 1.00 24.48 207 ASN C CA 1
ATOM 7971 C C . ASN C 1 207 ? 24.381 8.510 51.205 1.00 29.51 207 ASN C C 1
ATOM 7972 O O . ASN C 1 207 ? 25.204 8.508 52.124 1.00 31.68 207 ASN C O 1
ATOM 7977 N N . ARG C 1 208 ? 23.410 9.410 51.097 1.00 27.45 208 ARG C N 1
ATOM 7978 C CA . ARG C 1 208 ? 23.161 10.433 52.103 1.00 33.32 208 ARG C CA 1
ATOM 7979 C C . ARG C 1 208 ? 21.899 10.057 52.867 1.00 37.81 208 ARG C C 1
ATOM 7980 O O . ARG C 1 208 ? 20.809 10.012 52.288 1.00 31.62 208 ARG C O 1
ATOM 7988 N N . PHE C 1 209 ? 22.049 9.783 54.161 1.00 36.66 209 PHE C N 1
ATOM 7989 C CA . PHE C 1 209 ? 20.961 9.278 54.984 1.00 34.25 209 PHE C CA 1
ATOM 7990 C C . PHE C 1 209 ? 20.397 10.375 55.877 1.00 35.46 209 PHE C C 1
ATOM 7991 O O . PHE C 1 209 ? 21.130 11.248 56.350 1.00 36.96 209 PHE C O 1
ATOM 7999 N N . GLU C 1 210 ? 19.088 10.312 56.108 1.00 35.82 210 GLU C N 1
ATOM 8000 C CA . GLU C 1 210 ? 18.396 11.147 57.084 1.00 47.47 210 GLU C CA 1
ATOM 8001 C C . GLU C 1 210 ? 17.960 10.239 58.227 1.00 48.38 210 GLU C C 1
ATOM 8002 O O . GLU C 1 210 ? 17.054 9.417 58.059 1.00 45.20 210 GLU C O 1
ATOM 8008 N N . VAL C 1 211 ? 18.610 10.375 59.383 1.00 40.13 211 VAL C N 1
ATOM 8009 C CA . VAL C 1 211 ? 18.375 9.503 60.528 1.00 42.38 211 VAL C CA 1
ATOM 8010 C C . VAL C 1 211 ? 18.438 10.330 61.806 1.00 45.20 211 VAL C C 1
ATOM 8011 O O . VAL C 1 211 ? 18.742 11.523 61.790 1.00 48.57 211 VAL C O 1
ATOM 8015 N N . LYS C 1 212 ? 18.134 9.672 62.927 1.00 47.45 212 LYS C N 1
ATOM 8016 C CA . LYS C 1 212 ? 18.258 10.283 64.245 1.00 53.40 212 LYS C CA 1
ATOM 8017 C C . LYS C 1 212 ? 19.662 10.123 64.815 1.00 53.09 212 LYS C C 1
ATOM 8018 O O . LYS C 1 212 ? 20.217 11.075 65.373 1.00 52.90 212 LYS C O 1
ATOM 8024 N N . ASP C 1 213 ? 20.241 8.931 64.686 1.00 50.34 213 ASP C N 1
ATOM 8025 C CA . ASP C 1 213 ? 21.617 8.664 65.077 1.00 51.28 213 ASP C CA 1
ATOM 8026 C C . ASP C 1 213 ? 22.243 7.759 64.026 1.00 46.92 213 ASP C C 1
ATOM 8027 O O . ASP C 1 213 ? 21.563 7.254 63.130 1.00 46.53 213 ASP C O 1
ATOM 8032 N N . VAL C 1 214 ? 23.553 7.551 64.135 1.00 45.00 214 VAL C N 1
ATOM 8033 C CA . VAL C 1 214 ? 24.267 6.663 63.214 1.00 39.88 214 VAL C CA 1
ATOM 8034 C C . VAL C 1 214 ? 24.339 5.299 63.894 1.00 42.02 214 VAL C C 1
ATOM 8035 O O . VAL C 1 214 ? 25.306 4.967 64.582 1.00 46.86 214 VAL C O 1
ATOM 8039 N N . THR C 1 215 ? 23.286 4.507 63.710 1.00 42.23 215 THR C N 1
ATOM 8040 C CA . THR C 1 215 ? 23.241 3.119 64.144 1.00 42.87 215 THR C CA 1
ATOM 8041 C C . THR C 1 215 ? 22.700 2.277 62.998 1.00 46.74 215 THR C C 1
ATOM 8042 O O . THR C 1 215 ? 22.138 2.802 62.034 1.00 53.00 215 THR C O 1
ATOM 8046 N N . PHE C 1 216 ? 22.880 0.958 63.104 1.00 45.94 216 PHE C N 1
ATOM 8047 C CA . PHE C 1 216 ? 22.321 0.066 62.093 1.00 44.37 216 PHE C CA 1
ATOM 8048 C C . PHE C 1 216 ? 20.810 0.226 61.999 1.00 44.21 216 PHE C C 1
ATOM 8049 O O . PHE C 1 216 ? 20.250 0.322 60.901 1.00 41.53 216 PHE C O 1
ATOM 8057 N N . GLU C 1 217 ? 20.131 0.241 63.151 1.00 38.75 217 GLU C N 1
ATOM 8058 C CA . GLU C 1 217 ? 18.673 0.290 63.155 1.00 47.81 217 GLU C CA 1
ATOM 8059 C C . GLU C 1 217 ? 18.159 1.561 62.492 1.00 49.70 217 GLU C C 1
ATOM 8060 O O . GLU C 1 217 ? 17.132 1.538 61.802 1.00 53.25 217 GLU C O 1
ATOM 8066 N N . GLU C 1 218 ? 18.860 2.680 62.688 1.00 43.47 218 GLU C N 1
ATOM 8067 C CA . GLU C 1 218 ? 18.493 3.907 61.991 1.00 38.39 218 GLU C CA 1
ATOM 8068 C C . GLU C 1 218 ? 18.690 3.762 60.489 1.00 35.16 218 GLU C C 1
ATOM 8069 O O . GLU C 1 218 ? 17.841 4.192 59.699 1.00 30.80 218 GLU C O 1
ATOM 8075 N N . ILE C 1 219 ? 19.805 3.155 60.078 1.00 34.03 219 ILE C N 1
ATOM 8076 C CA . ILE C 1 219 ? 20.059 2.945 58.655 1.00 32.70 219 ILE C CA 1
ATOM 8077 C C . ILE C 1 219 ? 19.034 1.984 58.068 1.00 30.95 219 ILE C C 1
ATOM 8078 O O . ILE C 1 219 ? 18.598 2.141 56.920 1.00 33.09 219 ILE C O 1
ATOM 8083 N N . ARG C 1 220 ? 18.629 0.976 58.844 1.00 30.18 220 ARG C N 1
ATOM 8084 C CA . ARG C 1 220 ? 17.601 0.054 58.376 1.00 33.44 220 ARG C CA 1
ATOM 8085 C C . ARG C 1 220 ? 16.286 0.783 58.125 1.00 37.79 220 ARG C C 1
ATOM 8086 O O . ARG C 1 220 ? 15.611 0.534 57.120 1.00 43.39 220 ARG C O 1
ATOM 8094 N N . LYS C 1 221 ? 15.912 1.696 59.025 1.00 38.78 221 LYS C N 1
ATOM 8095 C CA . LYS C 1 221 ? 14.689 2.468 58.833 1.00 42.66 221 LYS C CA 1
ATOM 8096 C C . LYS C 1 221 ? 14.822 3.434 57.661 1.00 37.52 221 LYS C C 1
ATOM 8097 O O . LYS C 1 221 ? 13.847 3.680 56.941 1.00 41.05 221 LYS C O 1
ATOM 8103 N N . ALA C 1 222 ? 16.018 3.992 57.458 1.00 32.44 222 ALA C N 1
ATOM 8104 C CA . ALA C 1 222 ? 16.233 4.906 56.340 1.00 36.33 222 ALA C CA 1
ATOM 8105 C C . ALA C 1 222 ? 16.098 4.180 55.007 1.00 37.96 222 ALA C C 1
ATOM 8106 O O . ALA C 1 222 ? 15.408 4.653 54.096 1.00 41.54 222 ALA C O 1
ATOM 8108 N N . ILE C 1 223 ? 16.763 3.029 54.874 1.00 36.55 223 ILE C N 1
ATOM 8109 C CA . ILE C 1 223 ? 16.639 2.223 53.662 1.00 33.40 223 ILE C CA 1
ATOM 8110 C C . ILE C 1 223 ? 15.180 1.875 53.398 1.00 36.33 223 ILE C C 1
ATOM 8111 O O . ILE C 1 223 ? 14.705 1.944 52.258 1.00 34.42 223 ILE C O 1
ATOM 8116 N N . LYS C 1 224 ? 14.444 1.515 54.449 1.00 41.94 224 LYS C N 1
ATOM 8117 C CA . LYS C 1 224 ? 13.050 1.112 54.316 1.00 48.11 224 LYS C CA 1
ATOM 8118 C C . LYS C 1 224 ? 12.084 2.288 54.290 1.00 50.12 224 LYS C C 1
ATOM 8119 O O . LYS C 1 224 ? 10.893 2.079 54.034 1.00 52.38 224 LYS C O 1
ATOM 8125 N N . GLY C 1 225 ? 12.562 3.504 54.549 1.00 45.69 225 GLY C N 1
ATOM 8126 C CA . GLY C 1 225 ? 11.720 4.685 54.528 1.00 39.31 225 GLY C CA 1
ATOM 8127 C C . GLY C 1 225 ? 10.590 4.652 55.534 1.00 45.59 225 GLY C C 1
ATOM 8128 O O . GLY C 1 225 ? 9.433 4.914 55.186 1.00 52.91 225 GLY C O 1
ATOM 8129 N N . VAL C 1 226 ? 10.905 4.329 56.784 1.00 46.54 226 VAL C N 1
ATOM 8130 C CA . VAL C 1 226 ? 9.902 4.260 57.839 1.00 52.81 226 VAL C CA 1
ATOM 8131 C C . VAL C 1 226 ? 10.295 5.213 58.960 1.00 49.61 226 VAL C C 1
ATOM 8132 O O . VAL C 1 226 ? 11.480 5.466 59.207 1.00 45.65 226 VAL C O 1
ATOM 8136 N N . GLY C 1 227 ? 9.282 5.759 59.628 1.00 53.39 227 GLY C N 1
ATOM 8137 C CA . GLY C 1 227 ? 9.503 6.572 60.807 1.00 45.95 227 GLY C CA 1
ATOM 8138 C C . GLY C 1 227 ? 10.197 7.895 60.571 1.00 49.17 227 GLY C C 1
ATOM 8139 O O . GLY C 1 227 ? 10.856 8.411 61.479 1.00 50.61 227 GLY C O 1
ATOM 8140 N N . GLY C 1 228 ? 10.061 8.470 59.376 1.00 47.57 228 GLY C N 1
ATOM 8141 C CA . GLY C 1 228 ? 10.689 9.736 59.065 1.00 44.80 228 GLY C CA 1
ATOM 8142 C C . GLY C 1 228 ? 12.107 9.639 58.551 1.00 46.99 228 GLY C C 1
ATOM 8143 O O . GLY C 1 228 ? 12.624 10.631 58.021 1.00 53.84 228 GLY C O 1
ATOM 8144 N N . ARG C 1 229 ? 12.756 8.487 58.695 1.00 43.88 229 ARG C N 1
ATOM 8145 C CA . ARG C 1 229 ? 14.086 8.289 58.140 1.00 40.70 229 ARG C CA 1
ATOM 8146 C C . ARG C 1 229 ? 13.983 7.909 56.668 1.00 43.21 229 ARG C C 1
ATOM 8147 O O . ARG C 1 229 ? 13.009 7.287 56.234 1.00 48.18 229 ARG C O 1
ATOM 8155 N N . LYS C 1 230 ? 15.003 8.281 55.899 1.00 36.23 230 LYS C N 1
ATOM 8156 C CA . LYS C 1 230 ? 14.996 7.998 54.469 1.00 38.33 230 LYS C CA 1
ATOM 8157 C C . LYS C 1 230 ? 16.381 8.263 53.899 1.00 39.44 230 LYS C C 1
ATOM 8158 O O . LYS C 1 230 ? 17.274 8.771 54.582 1.00 39.76 230 LYS C O 1
ATOM 8164 N N . ILE C 1 231 ? 16.541 7.906 52.630 1.00 38.71 231 ILE C N 1
ATOM 8165 C CA . ILE C 1 231 ? 17.724 8.254 51.856 1.00 33.61 231 ILE C CA 1
ATOM 8166 C C . ILE C 1 231 ? 17.434 9.560 51.128 1.00 34.60 231 ILE C C 1
ATOM 8167 O O . ILE C 1 231 ? 16.471 9.651 50.359 1.00 38.45 231 ILE C O 1
ATOM 8172 N N . MET C 1 232 ? 18.257 10.579 51.379 1.00 31.82 232 MET C N 1
ATOM 8173 C CA . MET C 1 232 ? 18.024 11.878 50.758 1.00 34.35 232 MET C CA 1
ATOM 8174 C C . MET C 1 232 ? 18.492 11.906 49.308 1.00 32.26 232 MET C C 1
ATOM 8175 O O . MET C 1 232 ? 17.846 12.532 48.460 1.00 35.55 232 MET C O 1
ATOM 8180 N N . LEU C 1 233 ? 19.603 11.239 49.004 1.00 25.57 233 LEU C N 1
ATOM 8181 C CA . LEU C 1 233 ? 20.132 11.228 47.648 1.00 27.60 233 LEU C CA 1
ATOM 8182 C C . LEU C 1 233 ? 21.126 10.086 47.507 1.00 27.47 233 LEU C C 1
ATOM 8183 O O . LEU C 1 233 ? 21.699 9.609 48.490 1.00 22.99 233 LEU C O 1
ATOM 8188 N N . ASN C 1 234 ? 21.321 9.658 46.264 1.00 23.89 234 ASN C N 1
ATOM 8189 C CA . ASN C 1 234 ? 22.399 8.755 45.897 1.00 22.39 234 ASN C CA 1
ATOM 8190 C C . ASN C 1 234 ? 23.426 9.526 45.079 1.00 27.27 234 ASN C C 1
ATOM 8191 O O . ASN C 1 234 ? 23.067 10.396 44.281 1.00 31.41 234 ASN C O 1
ATOM 8196 N N . ALA C 1 235 ? 24.702 9.219 45.290 1.00 25.67 235 ALA C N 1
ATOM 8197 C CA . ALA C 1 235 ? 25.782 9.895 44.588 1.00 24.54 235 ALA C CA 1
ATOM 8198 C C . ALA C 1 235 ? 26.763 8.864 44.057 1.00 26.21 235 ALA C C 1
ATOM 8199 O O . ALA C 1 235 ? 27.054 7.870 44.729 1.00 33.99 235 ALA C O 1
ATOM 8201 N N . GLY C 1 236 ? 27.267 9.100 42.853 1.00 25.53 236 GLY C N 1
ATOM 8202 C CA . GLY C 1 236 ? 28.203 8.168 42.257 1.00 23.59 236 GLY C CA 1
ATOM 8203 C C . GLY C 1 236 ? 28.660 8.642 40.896 1.00 29.07 236 GLY C C 1
ATOM 8204 O O . GLY C 1 236 ? 28.408 9.781 40.494 1.00 29.78 236 GLY C O 1
ATOM 8205 N N . LEU C 1 237 ? 29.331 7.738 40.185 1.00 27.78 237 LEU C N 1
ATOM 8206 C CA . LEU C 1 237 ? 29.947 8.078 38.912 1.00 28.81 237 LEU C CA 1
ATOM 8207 C C . LEU C 1 237 ? 28.894 8.319 37.835 1.00 30.64 237 LEU C C 1
ATOM 8208 O O . LEU C 1 237 ? 27.765 7.826 37.905 1.00 29.48 237 LEU C O 1
ATOM 8213 N N . ASP C 1 238 ? 29.283 9.091 36.832 1.00 31.30 238 ASP C N 1
ATOM 8214 C CA . ASP C 1 238 ? 28.476 9.266 35.633 1.00 29.28 238 ASP C CA 1
ATOM 8215 C C . ASP C 1 238 ? 28.526 7.976 34.828 1.00 27.26 238 ASP C C 1
ATOM 8216 O O . ASP C 1 238 ? 29.589 7.642 34.288 1.00 34.41 238 ASP C O 1
ATOM 8221 N N . PRO C 1 239 ? 27.428 7.222 34.721 1.00 21.86 239 PRO C N 1
ATOM 8222 C CA . PRO C 1 239 ? 27.497 5.923 34.034 1.00 21.99 239 PRO C CA 1
ATOM 8223 C C . PRO C 1 239 ? 27.774 6.033 32.545 1.00 26.78 239 PRO C C 1
ATOM 8224 O O . PRO C 1 239 ? 28.218 5.048 31.940 1.00 27.19 239 PRO C O 1
ATOM 8228 N N . ARG C 1 240 ? 27.527 7.195 31.937 1.00 26.14 240 ARG C N 1
ATOM 8229 C CA . ARG C 1 240 ? 27.778 7.353 30.509 1.00 29.97 240 ARG C CA 1
ATOM 8230 C C . ARG C 1 240 ? 29.263 7.252 30.182 1.00 34.50 240 ARG C C 1
ATOM 8231 O O . ARG C 1 240 ? 29.625 6.829 29.079 1.00 40.26 240 ARG C O 1
ATOM 8239 N N . LEU C 1 241 ? 30.133 7.629 31.120 1.00 32.71 241 LEU C N 1
ATOM 8240 C CA . LEU C 1 241 ? 31.572 7.545 30.907 1.00 25.86 241 LEU C CA 1
ATOM 8241 C C . LEU C 1 241 ? 32.104 6.121 30.994 1.00 25.45 241 LEU C C 1
ATOM 8242 O O . LEU C 1 241 ? 33.278 5.898 30.678 1.00 27.93 241 LEU C O 1
ATOM 8247 N N . GLY C 1 242 ? 31.271 5.161 31.392 1.00 27.66 242 GLY C N 1
ATOM 8248 C CA . GLY C 1 242 ? 31.760 3.836 31.717 1.00 26.26 242 GLY C CA 1
ATOM 8249 C C . GLY C 1 242 ? 32.351 3.108 30.524 1.00 34.22 242 GLY C C 1
ATOM 8250 O O . GLY C 1 242 ? 32.047 3.381 29.363 1.00 33.77 242 GLY C O 1
ATOM 8251 N N . LYS C 1 243 ? 33.214 2.141 30.850 1.00 36.55 243 LYS C N 1
ATOM 8252 C CA . LYS C 1 243 ? 33.926 1.361 29.843 1.00 31.45 243 LYS C CA 1
ATOM 8253 C C . LYS C 1 243 ? 32.976 0.653 28.884 1.00 31.75 243 LYS C C 1
ATOM 8254 O O . LYS C 1 243 ? 33.305 0.468 27.706 1.00 25.72 243 LYS C O 1
ATOM 8260 N N . TYR C 1 244 ? 31.800 0.247 29.366 1.00 31.10 244 TYR C N 1
ATOM 8261 C CA . TYR C 1 244 ? 30.873 -0.562 28.584 1.00 26.13 244 TYR C CA 1
ATOM 8262 C C . TYR C 1 244 ? 29.469 0.027 28.589 1.00 26.91 244 TYR C C 1
ATOM 8263 O O . TYR C 1 244 ? 28.483 -0.715 28.607 1.00 30.19 244 TYR C O 1
ATOM 8272 N N . HIS C 1 245 ? 29.356 1.356 28.571 1.00 20.40 245 HIS C N 1
ATOM 8273 C CA . HIS C 1 245 ? 28.037 1.981 28.597 1.00 25.90 245 HIS C CA 1
ATOM 8274 C C . HIS C 1 245 ? 27.275 1.705 27.307 1.00 27.64 245 HIS C C 1
ATOM 8275 O O . HIS C 1 245 ? 26.170 1.149 27.329 1.00 25.01 245 HIS C O 1
ATOM 8282 N N . LEU C 1 246 ? 27.846 2.090 26.171 1.00 28.26 246 LEU C N 1
ATOM 8283 C CA . LEU C 1 246 ? 27.205 1.899 24.880 1.00 27.12 246 LEU C CA 1
ATOM 8284 C C . LEU C 1 246 ? 27.737 0.647 24.195 1.00 31.61 246 LEU C C 1
ATOM 8285 O O . LEU C 1 246 ? 28.874 0.225 24.420 1.00 29.07 246 LEU C O 1
ATOM 8290 N N . THR C 1 247 ? 26.890 0.052 23.359 1.00 24.47 247 THR C N 1
ATOM 8291 C CA . THR C 1 247 ? 27.310 -1.082 22.550 1.00 20.23 247 THR C CA 1
ATOM 8292 C C . THR C 1 247 ? 28.274 -0.611 21.470 1.00 23.81 247 THR C C 1
ATOM 8293 O O . THR C 1 247 ? 27.965 0.307 20.704 1.00 24.78 247 THR C O 1
ATOM 8297 N N . ALA C 1 248 ? 29.448 -1.235 21.413 1.00 22.37 248 ALA C N 1
ATOM 8298 C CA . ALA C 1 248 ? 30.487 -0.779 20.503 1.00 20.32 248 ALA C CA 1
ATOM 8299 C C . ALA C 1 248 ? 31.442 -1.922 20.197 1.00 26.25 248 ALA C C 1
ATOM 8300 O O . ALA C 1 248 ? 31.600 -2.849 20.995 1.00 25.80 248 ALA C O 1
ATOM 8302 N N . CYS C 1 249 ? 32.073 -1.839 19.028 1.00 23.96 249 CYS C N 1
ATOM 8303 C CA . CYS C 1 249 ? 33.140 -2.768 18.687 1.00 23.79 249 CYS C CA 1
ATOM 8304 C C . CYS C 1 249 ? 34.299 -2.611 19.663 1.00 27.62 249 CYS C C 1
ATOM 8305 O O . CYS C 1 249 ? 34.672 -1.497 20.035 1.00 26.56 249 CYS C O 1
ATOM 8308 N N . SER C 1 250 ? 34.867 -3.736 20.086 1.00 22.04 250 SER C N 1
ATOM 8309 C CA . SER C 1 250 ? 35.940 -3.697 21.070 1.00 23.54 250 SER C CA 1
ATOM 8310 C C . SER C 1 250 ? 37.297 -3.365 20.463 1.00 28.65 250 SER C C 1
ATOM 8311 O O . SER C 1 250 ? 38.288 -3.315 21.199 1.00 27.13 250 SER C O 1
ATOM 8314 N N . ARG C 1 251 ? 37.369 -3.132 19.153 1.00 19.71 251 ARG C N 1
ATOM 8315 C CA . ARG C 1 251 ? 38.621 -2.792 18.490 1.00 26.49 251 ARG C CA 1
ATOM 8316 C C . ARG C 1 251 ? 38.636 -1.376 17.935 1.00 32.00 251 ARG C C 1
ATOM 8317 O O . ARG C 1 251 ? 39.595 -0.634 18.166 1.00 36.69 251 ARG C O 1
ATOM 8325 N N . CYS C 1 252 ? 37.601 -0.978 17.195 1.00 30.12 252 CYS C N 1
ATOM 8326 C CA . CYS C 1 252 ? 37.530 0.369 16.646 1.00 29.61 252 CYS C CA 1
ATOM 8327 C C . CYS C 1 252 ? 36.597 1.283 17.431 1.00 27.67 252 CYS C C 1
ATOM 8328 O O . CYS C 1 252 ? 36.569 2.488 17.162 1.00 29.13 252 CYS C O 1
ATOM 8331 N N . TYR C 1 253 ? 35.832 0.739 18.377 1.00 27.13 253 TYR C N 1
ATOM 8332 C CA . TYR C 1 253 ? 34.963 1.471 19.295 1.00 26.51 253 TYR C CA 1
ATOM 8333 C C . TYR C 1 253 ? 33.837 2.217 18.591 1.00 25.03 253 TYR C C 1
ATOM 8334 O O . TYR C 1 253 ? 33.222 3.106 19.195 1.00 25.61 253 TYR C O 1
ATOM 8343 N N . THR C 1 254 ? 33.534 1.869 17.342 1.00 24.44 254 THR C N 1
ATOM 8344 C CA . THR C 1 254 ? 32.359 2.413 16.676 1.00 25.83 254 THR C CA 1
ATOM 8345 C C . THR C 1 254 ? 31.095 1.989 17.414 1.00 27.48 254 THR C C 1
ATOM 8346 O O . THR C 1 254 ? 30.943 0.828 17.801 1.00 24.96 254 THR C O 1
ATOM 8350 N N . LYS C 1 255 ? 30.181 2.936 17.606 1.00 28.99 255 LYS C N 1
ATOM 8351 C CA . LYS C 1 255 ? 28.948 2.650 18.327 1.00 24.24 255 LYS C CA 1
ATOM 8352 C C . LYS C 1 255 ? 27.932 1.970 17.418 1.00 26.99 255 LYS C C 1
ATOM 8353 O O . LYS C 1 255 ? 27.828 2.284 16.229 1.00 32.17 255 LYS C O 1
ATOM 8359 N N . TYR C 1 256 ? 27.185 1.029 17.987 1.00 28.92 256 TYR C N 1
ATOM 8360 C CA . TYR C 1 256 ? 26.112 0.349 17.280 1.00 26.33 256 TYR C CA 1
ATOM 8361 C C . TYR C 1 256 ? 24.903 0.251 18.194 1.00 31.72 256 TYR C C 1
ATOM 8362 O O . TYR C 1 256 ? 25.046 0.023 19.398 1.00 32.68 256 TYR C O 1
ATOM 8371 N N . THR C 1 257 ? 23.717 0.429 17.621 1.00 22.89 257 THR C N 1
ATOM 8372 C CA . THR C 1 257 ? 22.503 0.147 18.366 1.00 29.23 257 THR C CA 1
ATOM 8373 C C . THR C 1 257 ? 22.394 -1.353 18.618 1.00 32.17 257 THR C C 1
ATOM 8374 O O . THR C 1 257 ? 23.054 -2.168 17.966 1.00 33.87 257 THR C O 1
ATOM 8378 N N . LEU C 1 258 ? 21.556 -1.715 19.593 1.00 36.94 258 LEU C N 1
ATOM 8379 C CA . LEU C 1 258 ? 21.345 -3.129 19.888 1.00 36.61 258 LEU C CA 1
ATOM 8380 C C . LEU C 1 258 ? 20.811 -3.869 18.668 1.00 36.79 258 LEU C C 1
ATOM 8381 O O . LEU C 1 258 ? 21.247 -4.988 18.371 1.00 35.61 258 LEU C O 1
ATOM 8386 N N . GLN C 1 259 ? 19.878 -3.250 17.941 1.00 38.16 259 GLN C N 1
ATOM 8387 C CA . GLN C 1 259 ? 19.281 -3.901 16.779 1.00 42.59 259 GLN C CA 1
ATOM 8388 C C . GLN C 1 259 ? 20.320 -4.189 15.702 1.00 43.26 259 GLN C C 1
ATOM 8389 O O . GLN C 1 259 ? 20.342 -5.286 15.129 1.00 46.18 259 GLN C O 1
ATOM 8395 N N . ASP C 1 260 ? 21.187 -3.217 15.409 1.00 41.82 260 ASP C N 1
ATOM 8396 C 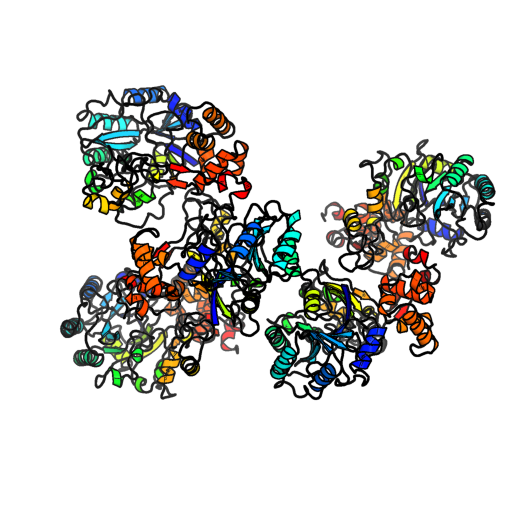CA . ASP C 1 260 ? 22.197 -3.421 14.375 1.00 44.36 260 ASP C CA 1
ATOM 8397 C C . ASP C 1 260 ? 23.202 -4.490 14.786 1.00 39.49 260 ASP C C 1
ATOM 8398 O O . ASP C 1 260 ? 23.559 -5.354 13.978 1.00 41.59 260 ASP C O 1
ATOM 8403 N N . ALA C 1 261 ? 23.662 -4.453 16.040 1.00 33.32 261 ALA C N 1
ATOM 8404 C CA . ALA C 1 261 ? 24.603 -5.463 16.514 1.00 31.10 261 ALA C CA 1
ATOM 8405 C C . ALA C 1 261 ? 24.018 -6.866 16.416 1.00 35.22 261 ALA C C 1
ATOM 8406 O O . ALA C 1 261 ? 24.753 -7.828 16.164 1.00 40.08 261 ALA C O 1
ATOM 8408 N N . VAL C 1 262 ? 22.704 -7.002 16.603 1.00 36.70 262 VAL C N 1
ATOM 8409 C CA . VAL C 1 262 ? 22.063 -8.309 16.491 1.00 29.59 262 VAL C CA 1
ATOM 8410 C C . VAL C 1 262 ? 22.080 -8.791 15.045 1.00 49.21 262 VAL C C 1
ATOM 8411 O O . VAL C 1 262 ? 22.473 -9.929 14.758 1.00 47.85 262 VAL C O 1
ATOM 8415 N N . SER C 1 263 ? 21.661 -7.933 14.112 1.00 46.15 263 SER C N 1
ATOM 8416 C CA . SER C 1 263 ? 21.630 -8.306 12.703 1.00 48.90 263 SER C CA 1
ATOM 8417 C C . SER C 1 263 ? 23.019 -8.411 12.086 1.00 47.17 263 SER C C 1
ATOM 8418 O O . SER C 1 263 ? 23.146 -8.954 10.984 1.00 48.75 263 SER C O 1
ATOM 8421 N N . LEU C 1 264 ? 24.051 -7.908 12.758 1.00 41.18 264 LEU C N 1
ATOM 8422 C CA . LEU C 1 264 ? 25.430 -8.049 12.309 1.00 39.18 264 LEU C CA 1
ATOM 8423 C C . LEU C 1 264 ? 26.126 -9.254 12.930 1.00 36.06 264 LEU C C 1
ATOM 8424 O O . LEU C 1 264 ? 27.331 -9.433 12.720 1.00 34.01 264 LEU C O 1
ATOM 8429 N N . SER C 1 265 ? 25.397 -10.073 13.692 1.00 33.38 265 SER C N 1
ATOM 8430 C CA . SER C 1 265 ? 25.964 -11.216 14.412 1.00 36.63 265 SER C CA 1
ATOM 8431 C C . SER C 1 265 ? 27.083 -10.783 15.354 1.00 37.55 265 SER C C 1
ATOM 8432 O O . SER C 1 265 ? 28.011 -11.549 15.627 1.00 42.50 265 SER C O 1
ATOM 8435 N N . TRP C 1 266 ? 26.998 -9.546 15.846 1.00 33.93 266 TRP C N 1
ATOM 8436 C CA . TRP C 1 266 ? 27.959 -8.967 16.783 1.00 32.35 266 TRP C CA 1
ATOM 8437 C C . TRP C 1 266 ? 29.369 -8.904 16.209 1.00 30.27 266 TRP C C 1
ATOM 8438 O O . TRP C 1 266 ? 30.348 -8.858 16.961 1.00 27.78 266 TRP C O 1
ATOM 8449 N N . LYS C 1 267 ? 29.486 -8.893 14.885 1.00 30.79 267 LYS C N 1
ATOM 8450 C CA . LYS C 1 267 ? 30.756 -8.697 14.201 1.00 31.63 267 LYS C CA 1
ATOM 8451 C C . LYS C 1 267 ? 30.761 -7.317 13.561 1.00 30.87 267 LYS C C 1
ATOM 8452 O O . LYS C 1 267 ? 29.842 -6.971 12.809 1.00 35.41 267 LYS C O 1
ATOM 8458 N N . CYS C 1 268 ? 31.785 -6.535 13.866 1.00 30.56 268 CYS C N 1
ATOM 8459 C CA . CYS C 1 268 ? 31.866 -5.163 13.379 1.00 29.25 268 CYS C CA 1
ATOM 8460 C C . CYS C 1 268 ? 32.065 -5.142 11.869 1.00 32.21 268 CYS C C 1
ATOM 8461 O O . CYS C 1 268 ? 33.039 -5.722 11.374 1.00 29.69 268 CYS C O 1
ATOM 8464 N N . PRO C 1 269 ? 31.183 -4.495 11.103 1.00 35.67 269 PRO C N 1
ATOM 8465 C CA . PRO C 1 269 ? 31.384 -4.440 9.646 1.00 35.85 269 PRO C CA 1
ATOM 8466 C C . PRO C 1 269 ? 32.513 -3.518 9.216 1.00 35.74 269 PRO C C 1
ATOM 8467 O O . PRO C 1 269 ? 32.964 -3.622 8.068 1.00 37.52 269 PRO C O 1
ATOM 8471 N N . LYS C 1 270 ? 32.990 -2.627 10.088 1.00 33.72 270 LYS C N 1
ATOM 8472 C CA . LYS C 1 270 ? 34.061 -1.714 9.699 1.00 35.19 270 LYS C CA 1
ATOM 8473 C C . LYS C 1 270 ? 35.424 -2.395 9.743 1.00 31.10 270 LYS C C 1
ATOM 8474 O O . LYS C 1 270 ? 36.202 -2.304 8.787 1.00 24.74 270 LYS C O 1
ATOM 8480 N N . CYS C 1 271 ? 35.735 -3.080 10.845 1.00 28.82 271 CYS C N 1
ATOM 8481 C CA . CYS C 1 271 ? 37.055 -3.660 11.037 1.00 31.61 271 CYS C CA 1
ATOM 8482 C C . CYS C 1 271 ? 37.050 -5.165 11.264 1.00 33.63 271 CYS C C 1
ATOM 8483 O O . CYS C 1 271 ? 38.126 -5.774 11.244 1.00 33.95 271 CYS C O 1
ATOM 8486 N N . GLY C 1 272 ? 35.890 -5.781 11.477 1.00 29.51 272 GLY C N 1
ATOM 8487 C CA . GLY C 1 272 ? 35.815 -7.203 11.734 1.00 29.31 272 GLY C CA 1
ATOM 8488 C C . GLY C 1 272 ? 35.940 -7.601 13.188 1.00 29.63 272 GLY C C 1
ATOM 8489 O O . GLY C 1 272 ? 35.975 -8.803 13.482 1.00 34.03 272 GLY C O 1
ATOM 8490 N N . GLY C 1 273 ? 36.003 -6.638 14.106 1.00 24.02 273 GLY C N 1
ATOM 8491 C CA . GLY C 1 273 ? 36.172 -6.933 15.512 1.00 26.32 273 GLY C CA 1
ATOM 8492 C C . GLY C 1 273 ? 34.884 -7.363 16.190 1.00 28.78 273 GLY C C 1
ATOM 8493 O O . GLY C 1 273 ? 33.808 -7.418 15.593 1.00 24.50 273 GLY C O 1
ATOM 8494 N N . ILE C 1 274 ? 35.007 -7.665 17.478 1.00 30.89 274 ILE C N 1
ATOM 8495 C CA . ILE C 1 274 ? 33.900 -8.194 18.267 1.00 31.64 274 ILE C CA 1
ATOM 8496 C C . ILE C 1 274 ? 33.120 -7.030 18.865 1.00 30.60 274 ILE C C 1
ATOM 8497 O O . ILE C 1 274 ? 33.672 -6.225 19.623 1.00 27.69 274 ILE C O 1
ATOM 8502 N N . ILE C 1 275 ? 31.839 -6.939 18.523 1.00 30.99 275 ILE C N 1
ATOM 8503 C CA . ILE C 1 275 ? 30.947 -5.972 19.152 1.00 26.13 275 ILE C CA 1
ATOM 8504 C C . ILE C 1 275 ? 30.576 -6.482 20.537 1.00 32.42 275 ILE C C 1
ATOM 8505 O O . ILE C 1 275 ? 30.314 -7.677 20.726 1.00 35.01 275 ILE C O 1
ATOM 8510 N N . LYS C 1 276 ? 30.558 -5.584 21.519 1.00 31.92 276 LYS C N 1
ATOM 8511 C CA . LYS C 1 276 ? 30.237 -5.942 22.894 1.00 30.62 276 LYS C CA 1
ATOM 8512 C C . LYS C 1 276 ? 29.035 -5.136 23.362 1.00 31.68 276 LYS C C 1
ATOM 8513 O O . LYS C 1 276 ? 29.016 -3.907 23.239 1.00 31.36 276 LYS C O 1
ATOM 8519 N N . LYS C 1 277 ? 28.038 -5.835 23.901 1.00 28.07 277 LYS C N 1
ATOM 8520 C CA . LYS C 1 277 ? 26.798 -5.191 24.307 1.00 29.38 277 LYS C CA 1
ATOM 8521 C C . LYS C 1 277 ? 27.041 -4.231 25.464 1.00 29.41 277 LYS C C 1
ATOM 8522 O O . LYS C 1 277 ? 27.726 -4.564 26.437 1.00 32.66 277 LYS C O 1
ATOM 8528 N N . GLY C 1 278 ? 26.479 -3.030 25.350 1.00 26.41 278 GLY C N 1
ATOM 8529 C CA . GLY C 1 278 ? 26.622 -2.049 26.399 1.00 27.07 278 GLY C CA 1
ATOM 8530 C C . GLY C 1 278 ? 25.635 -2.256 27.531 1.00 28.86 278 GLY C C 1
ATOM 8531 O O . GLY C 1 278 ? 24.628 -2.950 27.400 1.00 24.80 278 GLY C O 1
ATOM 8532 N N . VAL C 1 279 ? 25.943 -1.630 28.668 1.00 27.76 279 VAL C N 1
ATOM 8533 C CA . VAL C 1 279 ? 25.084 -1.752 29.841 1.00 22.24 279 VAL C CA 1
ATOM 8534 C C . VAL C 1 279 ? 23.731 -1.100 29.587 1.00 26.12 279 VAL C C 1
ATOM 8535 O O . VAL C 1 279 ? 22.688 -1.616 30.010 1.00 29.62 279 VAL C O 1
ATOM 8539 N N . ARG C 1 280 ? 23.721 0.036 28.886 1.00 28.02 280 ARG C N 1
ATOM 8540 C CA . ARG C 1 280 ? 22.465 0.733 28.621 1.00 29.02 280 ARG C CA 1
ATOM 8541 C C . ARG C 1 280 ? 21.552 -0.096 27.728 1.00 30.33 280 ARG C C 1
ATOM 8542 O O . ARG C 1 280 ? 20.332 -0.123 27.929 1.00 36.15 280 ARG C O 1
ATOM 8550 N N . ASP C 1 281 ? 22.123 -0.784 26.737 1.00 29.01 281 ASP C N 1
ATOM 8551 C CA . ASP C 1 281 ? 21.309 -1.626 25.866 1.00 32.37 281 ASP C CA 1
ATOM 8552 C C . ASP C 1 281 ? 20.821 -2.877 26.585 1.00 29.66 281 ASP C C 1
ATOM 8553 O O . ASP C 1 281 ? 19.738 -3.386 26.272 1.00 33.77 281 ASP C O 1
ATOM 8558 N N . ARG C 1 282 ? 21.601 -3.388 27.540 1.00 27.17 282 ARG C N 1
ATOM 8559 C CA . ARG C 1 282 ? 21.118 -4.481 28.377 1.00 30.81 282 ARG C CA 1
ATOM 8560 C C . ARG C 1 282 ? 19.879 -4.058 29.156 1.00 29.68 282 ARG C C 1
ATOM 8561 O O . ARG C 1 282 ? 18.940 -4.846 29.322 1.00 32.97 282 ARG C O 1
ATOM 8569 N N . ILE C 1 283 ? 19.852 -2.810 29.627 1.00 27.21 283 ILE C N 1
ATOM 8570 C CA . ILE C 1 283 ? 18.689 -2.327 30.364 1.00 36.95 283 ILE C CA 1
ATOM 8571 C C . ILE C 1 283 ? 17.515 -2.096 29.421 1.00 37.41 283 ILE C C 1
ATOM 8572 O O . ILE C 1 283 ? 16.365 -2.405 29.755 1.00 39.58 283 ILE C O 1
ATOM 8577 N N . LEU C 1 284 ? 17.781 -1.551 28.229 1.00 32.27 284 LEU C N 1
ATOM 8578 C CA . LEU C 1 284 ? 16.717 -1.398 27.242 1.00 39.52 284 LEU C CA 1
ATOM 8579 C C . LEU C 1 284 ? 16.157 -2.748 26.817 1.00 37.73 284 LEU C C 1
ATOM 8580 O O . LEU C 1 284 ? 14.981 -2.844 26.448 1.00 37.71 284 LEU C O 1
ATOM 8585 N N . GLU C 1 285 ? 16.984 -3.796 26.859 1.00 36.29 285 GLU C N 1
ATOM 8586 C CA . GLU C 1 285 ? 16.500 -5.145 26.586 1.00 37.87 285 GLU C CA 1
ATOM 8587 C C . GLU C 1 285 ? 15.431 -5.555 27.590 1.00 40.98 285 GLU C C 1
ATOM 8588 O O . GLU C 1 285 ? 14.474 -6.257 27.242 1.00 46.01 285 GLU C O 1
ATOM 8594 N N . LEU C 1 286 ? 15.578 -5.120 28.840 1.00 36.70 286 LEU C N 1
ATOM 8595 C CA . LEU C 1 286 ? 14.665 -5.480 29.914 1.00 36.73 286 LEU C CA 1
ATOM 8596 C C . LEU C 1 286 ? 13.677 -4.374 30.255 1.00 35.26 286 LEU C C 1
ATOM 8597 O O . LEU C 1 286 ? 12.788 -4.596 31.083 1.00 41.09 286 LEU C O 1
ATOM 8602 N N . ALA C 1 287 ? 13.811 -3.200 29.640 1.00 29.43 287 ALA C N 1
ATOM 8603 C CA . ALA C 1 287 ? 12.969 -2.064 29.991 1.00 27.83 287 ALA C CA 1
ATOM 8604 C C . ALA C 1 287 ? 11.502 -2.374 29.727 1.00 36.95 287 ALA C C 1
ATOM 8605 O O . ALA C 1 287 ? 11.139 -2.859 28.650 1.00 38.93 287 ALA C O 1
ATOM 8607 N N . ASP C 1 288 ? 10.658 -2.095 30.724 1.00 37.94 288 ASP C N 1
ATOM 8608 C CA . ASP C 1 288 ? 9.223 -2.321 30.610 1.00 37.19 288 ASP C CA 1
ATOM 8609 C C . ASP C 1 288 ? 8.396 -1.147 31.120 1.00 32.64 288 ASP C C 1
ATOM 8610 O O . ASP C 1 288 ? 7.164 -1.247 31.162 1.00 38.63 288 ASP C O 1
ATOM 8615 N N . THR C 1 289 ? 9.028 -0.042 31.506 1.00 36.40 289 THR C N 1
ATOM 8616 C CA . THR C 1 289 ? 8.300 1.109 32.018 1.00 37.03 289 THR C CA 1
ATOM 8617 C C . THR C 1 289 ? 9.042 2.385 31.655 1.00 40.88 289 THR C C 1
ATOM 8618 O O . THR C 1 289 ? 10.272 2.402 31.555 1.00 40.51 289 THR C O 1
ATOM 8622 N N . SER C 1 290 ? 8.274 3.454 31.454 1.00 43.01 290 SER C N 1
ATOM 8623 C CA . SER C 1 290 ? 8.812 4.780 31.188 1.00 46.51 290 SER C CA 1
ATOM 8624 C C . SER C 1 290 ? 8.773 5.684 32.412 1.00 45.08 290 SER C C 1
ATOM 8625 O O . SER C 1 290 ? 9.235 6.827 32.338 1.00 46.29 290 SER C O 1
ATOM 8628 N N . GLU C 1 291 ? 8.243 5.201 33.532 1.00 40.90 291 GLU C N 1
ATOM 8629 C CA . GLU C 1 291 ? 8.032 6.021 34.712 1.00 38.32 291 GLU C CA 1
ATOM 8630 C C . GLU C 1 291 ? 9.075 5.710 35.783 1.00 40.21 291 GLU C C 1
ATOM 8631 O O . GLU C 1 291 ? 9.971 4.881 35.606 1.00 40.25 291 GLU C O 1
ATOM 8637 N N . LYS C 1 292 ? 8.945 6.397 36.915 1.00 38.53 292 LYS C N 1
ATOM 8638 C CA . LYS C 1 292 ? 9.814 6.239 38.070 1.00 39.11 292 LYS C CA 1
ATOM 8639 C C . LYS C 1 292 ? 9.012 6.607 39.306 1.00 39.16 292 LYS C C 1
ATOM 8640 O O . LYS C 1 292 ? 8.095 7.433 39.220 1.00 41.89 292 LYS C O 1
ATOM 8646 N N . PRO C 1 293 ? 9.317 6.010 40.461 1.00 44.12 293 PRO C N 1
ATOM 8647 C CA . PRO C 1 293 ? 8.579 6.351 41.683 1.00 40.86 293 PRO C CA 1
ATOM 8648 C C . PRO C 1 293 ? 8.688 7.832 42.011 1.00 41.85 293 PRO C C 1
ATOM 8649 O O . PRO C 1 293 ? 9.698 8.483 41.734 1.00 45.23 293 PRO C O 1
ATOM 8653 N N . LYS C 1 294 ? 7.621 8.362 42.615 1.00 45.77 294 LYS C N 1
ATOM 8654 C CA . LYS C 1 294 ? 7.570 9.791 42.905 1.00 50.01 294 LYS C CA 1
ATOM 8655 C C . LYS C 1 294 ? 8.571 10.186 43.983 1.00 47.03 294 LYS C C 1
ATOM 8656 O O . LYS C 1 294 ? 9.089 11.308 43.961 1.00 45.27 294 LYS C O 1
ATOM 8662 N N . ASP C 1 295 ? 8.867 9.286 44.920 1.00 43.76 295 ASP C N 1
ATOM 8663 C CA . ASP C 1 295 ? 9.741 9.592 46.042 1.00 40.19 295 ASP C CA 1
ATOM 8664 C C . ASP C 1 295 ? 11.135 8.994 45.882 1.00 36.77 295 ASP C C 1
ATOM 8665 O O . ASP C 1 295 ? 11.867 8.871 46.869 1.00 34.77 295 ASP C O 1
ATOM 8670 N N . ARG C 1 296 ? 11.512 8.617 44.666 1.00 34.70 296 ARG C N 1
ATOM 8671 C CA . ARG C 1 296 ? 12.859 8.111 44.436 1.00 34.11 296 ARG C CA 1
ATOM 8672 C C . ARG C 1 296 ? 13.867 9.226 44.685 1.00 32.05 296 ARG C C 1
ATOM 8673 O O . ARG C 1 296 ? 13.737 10.311 44.104 1.00 27.58 296 ARG C O 1
ATOM 8681 N N . PRO C 1 297 ? 14.867 9.013 45.537 1.00 31.21 297 PRO C N 1
ATOM 8682 C CA . PRO C 1 297 ? 15.857 10.053 45.771 1.00 32.73 297 PRO C CA 1
ATOM 8683 C C . PRO C 1 297 ? 16.612 10.368 44.478 1.00 30.24 297 PRO C C 1
ATOM 8684 O O . PRO C 1 297 ? 16.756 9.497 43.609 1.00 25.94 297 PRO C O 1
ATOM 8688 N N . PRO C 1 298 ? 17.087 11.597 44.336 1.00 31.70 298 PRO C N 1
ATOM 8689 C CA . PRO C 1 298 ? 17.855 11.932 43.132 1.00 30.74 298 PRO C CA 1
ATOM 8690 C C . PRO C 1 298 ? 19.227 11.282 43.157 1.00 33.89 298 PRO C C 1
ATOM 8691 O O . PRO C 1 298 ? 19.781 10.977 44.217 1.00 32.86 298 PRO C O 1
ATOM 8695 N N . TYR C 1 299 ? 19.768 11.062 41.965 1.00 30.98 299 TYR C N 1
ATOM 8696 C CA . TYR C 1 299 ? 21.120 10.551 41.792 1.00 25.08 299 TYR C CA 1
ATOM 8697 C C . TYR C 1 299 ? 22.009 11.707 41.356 1.00 21.75 299 TYR C C 1
ATOM 8698 O O . TYR C 1 299 ? 21.764 12.323 40.314 1.00 21.32 299 TYR C O 1
ATOM 8707 N N . VAL C 1 300 ? 23.028 12.003 42.154 1.00 25.10 300 VAL C N 1
ATOM 8708 C CA . VAL C 1 300 ? 23.969 13.077 41.864 1.00 23.85 300 VAL C CA 1
ATOM 8709 C C . VAL C 1 300 ? 25.211 12.463 41.236 1.00 25.98 300 VAL C C 1
ATOM 8710 O O . VAL C 1 300 ? 25.932 11.696 41.884 1.00 25.62 300 VAL C O 1
ATOM 8714 N N . ARG C 1 301 ? 25.457 12.794 39.972 1.00 21.82 301 ARG C N 1
ATOM 8715 C CA . ARG C 1 301 ? 26.670 12.366 39.295 1.00 26.07 301 ARG C CA 1
ATOM 8716 C C . ARG C 1 301 ? 27.832 13.253 39.720 1.00 32.36 301 ARG C C 1
ATOM 8717 O O . ARG C 1 301 ? 27.735 14.483 39.670 1.00 36.65 301 ARG C O 1
ATOM 8725 N N . LEU C 1 302 ? 28.932 12.630 40.135 1.00 31.11 302 LEU C N 1
ATOM 8726 C CA . LEU C 1 302 ? 30.095 13.389 40.574 1.00 34.04 302 LEU C CA 1
ATOM 8727 C C . LEU C 1 302 ? 31.337 12.522 40.440 1.00 36.38 302 LEU C C 1
ATOM 8728 O O . LEU C 1 302 ? 31.258 11.309 40.226 1.00 41.64 302 LEU C O 1
ATOM 8733 N N . ALA C 1 303 ? 32.490 13.170 40.559 1.00 36.33 303 ALA C N 1
ATOM 8734 C CA . ALA C 1 303 ? 33.793 12.528 40.553 1.00 35.66 303 ALA C CA 1
ATOM 8735 C C . ALA C 1 303 ? 34.568 12.963 41.786 1.00 35.97 303 ALA C C 1
ATOM 8736 O O . ALA C 1 303 ? 34.283 14.021 42.355 1.00 36.17 303 ALA C O 1
ATOM 8738 N N . PRO C 1 304 ? 35.529 12.157 42.238 1.00 37.75 304 PRO C N 1
ATOM 8739 C CA . PRO C 1 304 ? 36.352 12.567 43.380 1.00 34.54 304 PRO C CA 1
ATOM 8740 C C . PRO C 1 304 ? 37.042 13.900 43.130 1.00 37.48 304 PRO C C 1
ATOM 8741 O O . PRO C 1 304 ? 37.288 14.298 41.989 1.00 36.95 304 PRO C O 1
ATOM 8745 N N . LEU C 1 305 ? 37.353 14.596 44.228 1.00 37.91 305 LEU C N 1
ATOM 8746 C CA . LEU C 1 305 ? 37.858 15.962 44.121 1.00 35.71 305 LEU C CA 1
ATOM 8747 C C . LEU C 1 305 ? 39.214 16.003 43.428 1.00 39.03 305 LEU C C 1
ATOM 8748 O O . LEU C 1 305 ? 39.450 16.860 42.569 1.00 40.01 305 LEU C O 1
ATOM 8753 N N . ALA C 1 306 ? 40.117 15.085 43.786 1.00 38.81 306 ALA C N 1
ATOM 8754 C CA . ALA C 1 306 ? 41.423 15.045 43.135 1.00 44.72 306 ALA C CA 1
ATOM 8755 C C . ALA C 1 306 ? 41.296 14.780 41.641 1.00 46.97 306 ALA C C 1
ATOM 8756 O O . ALA C 1 306 ? 42.137 15.234 40.856 1.00 47.09 306 ALA C O 1
ATOM 8758 N N . GLU C 1 307 ? 40.255 14.051 41.233 1.00 44.15 307 GLU C N 1
ATOM 8759 C CA . GLU C 1 307 ? 40.030 13.799 39.813 1.00 44.65 307 GLU C CA 1
ATOM 8760 C C . GLU C 1 307 ? 39.582 15.066 39.096 1.00 41.25 307 GLU C C 1
ATOM 8761 O O . GLU C 1 307 ? 40.017 15.336 37.970 1.00 40.10 307 GLU C O 1
ATOM 8767 N N . ILE C 1 308 ? 38.714 15.855 39.733 1.00 38.28 308 ILE C N 1
ATOM 8768 C CA . ILE C 1 308 ? 38.313 17.136 39.160 1.00 36.98 308 ILE C CA 1
ATOM 8769 C C . ILE C 1 308 ? 39.499 18.088 39.105 1.00 38.65 308 ILE C C 1
ATOM 8770 O O . ILE C 1 308 ? 39.698 18.801 38.113 1.00 40.47 308 ILE C O 1
ATOM 8775 N N . ILE C 1 309 ? 40.307 18.113 40.167 1.00 36.20 309 ILE C N 1
ATOM 8776 C CA . ILE C 1 309 ? 41.480 18.983 40.197 1.00 37.17 309 ILE C CA 1
ATOM 8777 C C . ILE C 1 309 ? 42.457 18.598 39.094 1.00 41.20 309 ILE C C 1
ATOM 8778 O O . ILE C 1 309 ? 43.072 19.463 38.458 1.00 47.92 309 ILE C O 1
ATOM 8783 N N . ALA C 1 310 ? 42.607 17.296 38.842 1.00 36.12 310 ALA C N 1
ATOM 8784 C CA . ALA C 1 310 ? 43.479 16.848 37.763 1.00 37.59 310 ALA C CA 1
ATOM 8785 C C . ALA C 1 310 ? 42.981 17.340 36.411 1.00 43.54 310 ALA C C 1
ATOM 8786 O O . ALA C 1 310 ? 43.776 17.754 35.559 1.00 49.10 310 ALA C O 1
ATOM 8788 N N . MET C 1 311 ? 41.664 17.304 36.197 1.00 38.26 311 MET C N 1
ATOM 8789 C CA . MET C 1 311 ? 41.106 17.765 34.930 1.00 38.62 311 MET C CA 1
ATOM 8790 C C . MET C 1 311 ? 41.275 19.271 34.765 1.00 45.17 311 MET C C 1
ATOM 8791 O O . MET C 1 311 ? 41.603 19.748 33.673 1.00 50.98 311 MET C O 1
ATOM 8796 N N . VAL C 1 312 ? 41.061 20.034 35.839 1.00 43.28 312 VAL C N 1
ATOM 8797 C CA . VAL C 1 312 ? 41.180 21.487 35.753 1.00 43.51 312 VAL C CA 1
ATOM 8798 C C . VAL C 1 312 ? 42.638 21.894 35.575 1.00 43.90 312 VAL C C 1
ATOM 8799 O O . VAL C 1 312 ? 42.966 22.737 34.732 1.00 42.81 312 VAL C O 1
ATOM 8803 N N . LEU C 1 313 ? 43.534 21.302 36.366 1.00 42.24 313 LEU C N 1
ATOM 8804 C CA . LEU C 1 313 ? 44.951 21.623 36.246 1.00 39.95 313 LEU C CA 1
ATOM 8805 C C . LEU C 1 313 ? 45.577 21.036 34.989 1.00 44.70 313 LEU C C 1
ATOM 8806 O O . LEU C 1 313 ? 46.663 21.471 34.594 1.00 48.20 313 LEU C O 1
ATOM 8811 N N . GLY C 1 314 ? 44.922 20.071 34.351 1.00 43.58 314 GLY C N 1
ATOM 8812 C CA . GLY C 1 314 ? 45.555 19.371 33.246 1.00 43.32 314 GLY C CA 1
ATOM 8813 C C . GLY C 1 314 ? 46.776 18.592 33.682 1.00 47.63 314 GLY C C 1
ATOM 8814 O O . GLY C 1 314 ? 47.777 18.546 32.955 1.00 48.66 314 GLY C O 1
ATOM 8815 N N . LYS C 1 315 ? 46.718 17.984 34.864 1.00 48.03 315 LYS C N 1
ATOM 8816 C CA . LYS C 1 315 ? 47.840 17.271 35.455 1.00 50.68 315 LYS C CA 1
ATOM 8817 C C . LYS C 1 315 ? 47.395 15.872 35.859 1.00 51.05 315 LYS C C 1
ATOM 8818 O O . LYS C 1 315 ? 46.204 15.551 35.868 1.00 50.92 315 LYS C O 1
ATOM 8824 N N . GLY C 1 316 ? 48.373 15.035 36.196 1.00 50.75 316 GLY C N 1
ATOM 8825 C CA . GLY C 1 316 ? 48.062 13.711 36.698 1.00 53.77 316 GLY C CA 1
ATOM 8826 C C . GLY C 1 316 ? 47.458 13.764 38.088 1.00 58.06 316 GLY C C 1
ATOM 8827 O O . GLY C 1 316 ? 47.704 14.685 38.867 1.00 64.02 316 GLY C O 1
ATOM 8828 N N . ILE C 1 317 ? 46.655 12.745 38.407 1.00 55.06 317 ILE C N 1
ATOM 8829 C CA . ILE C 1 317 ? 45.926 12.745 39.672 1.00 53.75 317 ILE C CA 1
ATOM 8830 C C . ILE C 1 317 ? 46.876 12.597 40.856 1.00 59.13 317 ILE C C 1
ATOM 8831 O O . ILE C 1 317 ? 46.569 13.049 41.968 1.00 59.79 317 ILE C O 1
ATOM 8836 N N . GLU C 1 318 ? 48.042 11.985 40.647 1.00 61.96 318 GLU C N 1
ATOM 8837 C CA . GLU C 1 318 ? 49.025 11.786 41.704 1.00 61.90 318 GLU C CA 1
ATOM 8838 C C . GLU C 1 318 ? 50.205 12.746 41.588 1.00 59.99 318 GLU C C 1
ATOM 8839 O O . GLU C 1 318 ? 51.260 12.496 42.183 1.00 59.43 318 GLU C O 1
ATOM 8845 N N . SER C 1 319 ? 50.049 13.837 40.842 1.00 55.47 319 SER C N 1
ATOM 8846 C CA . SER C 1 319 ? 51.118 14.807 40.684 1.00 52.11 319 SER C CA 1
ATOM 8847 C C . SER C 1 319 ? 51.207 15.710 41.913 1.00 54.14 319 SER C C 1
ATOM 8848 O O . SER C 1 319 ? 50.346 15.697 42.796 1.00 56.93 319 SER C O 1
ATOM 8851 N N . LYS C 1 320 ? 52.275 16.510 41.958 1.00 51.15 320 LYS C N 1
ATOM 8852 C CA . LYS C 1 320 ? 52.497 17.386 43.104 1.00 54.98 320 LYS C CA 1
ATOM 8853 C C . LYS C 1 320 ? 51.483 18.523 43.142 1.00 55.68 320 LYS C C 1
ATOM 8854 O O . LYS C 1 320 ? 50.987 18.884 44.217 1.00 58.32 320 LYS C O 1
ATOM 8860 N N . ALA C 1 321 ? 51.161 19.101 41.983 1.00 50.44 321 ALA C N 1
ATOM 8861 C CA . ALA C 1 321 ? 50.250 20.240 41.952 1.00 46.14 321 ALA C CA 1
ATOM 8862 C C . ALA C 1 321 ? 48.840 19.838 42.371 1.00 46.53 321 ALA C C 1
ATOM 8863 O O . ALA C 1 321 ? 48.183 20.559 43.131 1.00 49.57 321 ALA C O 1
ATOM 8865 N N . VAL C 1 322 ? 48.358 18.693 41.883 1.00 40.20 322 VAL C N 1
ATOM 8866 C CA . VAL C 1 322 ? 47.034 18.217 42.276 1.00 41.16 322 VAL C CA 1
ATOM 8867 C C . VAL C 1 322 ? 47.004 17.893 43.763 1.00 41.45 322 VAL C C 1
ATOM 8868 O O . VAL C 1 322 ? 46.030 18.198 44.463 1.00 40.31 322 VAL C O 1
ATOM 8872 N N . LYS C 1 323 ? 48.079 17.289 44.275 1.00 42.69 323 LYS C N 1
ATOM 8873 C CA . LYS C 1 323 ? 48.073 16.806 45.651 1.00 47.60 323 LYS C CA 1
ATOM 8874 C C . LYS C 1 323 ? 48.012 17.955 46.651 1.00 49.62 323 LYS C C 1
ATOM 8875 O O . LYS C 1 323 ? 47.363 17.836 47.697 1.00 48.02 323 LYS C O 1
ATOM 8881 N N . LEU C 1 324 ? 48.673 19.078 46.353 1.00 48.89 324 LEU C N 1
ATOM 8882 C CA . LEU C 1 324 ? 48.684 20.181 47.309 1.00 55.02 324 LEU C CA 1
ATOM 8883 C C . LEU C 1 324 ? 47.421 21.031 47.225 1.00 50.80 324 LEU C C 1
ATOM 8884 O O . LEU C 1 324 ? 46.977 21.566 48.247 1.00 52.47 324 LEU C O 1
ATOM 8889 N N . LEU C 1 325 ? 46.826 21.171 46.037 1.00 47.93 325 LEU C N 1
ATOM 8890 C CA . LEU C 1 325 ? 45.551 21.876 45.949 1.00 38.46 325 LEU C CA 1
ATOM 8891 C C . LEU C 1 325 ? 44.428 21.065 46.580 1.00 41.62 325 LEU C C 1
ATOM 8892 O O . LEU C 1 325 ? 43.477 21.638 47.125 1.00 41.30 325 LEU C O 1
ATOM 8897 N N . TRP C 1 326 ? 44.523 19.734 46.517 1.00 39.19 326 TRP C N 1
ATOM 8898 C CA . TRP C 1 326 ? 43.534 18.881 47.164 1.00 41.87 326 TRP C CA 1
ATOM 8899 C C . TRP C 1 326 ? 43.688 18.915 48.680 1.00 48.89 326 TRP C C 1
ATOM 8900 O O . TRP C 1 326 ? 42.690 18.972 49.409 1.00 53.56 326 TRP C O 1
ATOM 8911 N N . ASN C 1 327 ? 44.931 18.886 49.174 1.00 52.15 327 ASN C N 1
ATOM 8912 C CA . ASN C 1 327 ? 45.163 19.075 50.604 1.00 52.69 327 ASN C CA 1
ATOM 8913 C C . ASN C 1 327 ? 44.708 20.451 51.068 1.00 50.04 327 ASN C C 1
ATOM 8914 O O . ASN C 1 327 ? 44.247 20.603 52.205 1.00 44.21 327 ASN C O 1
ATOM 8919 N N . ARG C 1 328 ? 44.822 21.458 50.203 1.00 50.16 328 ARG C N 1
ATOM 8920 C CA . ARG C 1 328 ? 44.396 22.802 50.568 1.00 50.83 328 ARG C CA 1
ATOM 8921 C C . ARG C 1 328 ? 42.887 22.867 50.765 1.00 54.04 328 ARG C C 1
ATOM 8922 O O . ARG C 1 328 ? 42.405 23.490 51.718 1.00 58.02 328 ARG C O 1
ATOM 8930 N N . PHE C 1 329 ? 42.127 22.227 49.873 1.00 48.62 329 PHE C N 1
ATOM 8931 C CA . PHE C 1 329 ? 40.673 22.215 50.011 1.00 47.82 329 PHE C CA 1
ATOM 8932 C C . PHE C 1 329 ? 40.242 21.514 51.293 1.00 48.03 329 PHE C C 1
ATOM 8933 O O . PHE C 1 329 ? 39.293 21.948 51.957 1.00 45.58 329 PHE C O 1
ATOM 8941 N N . LEU C 1 330 ? 40.927 20.429 51.659 1.00 46.33 330 LEU C N 1
ATOM 8942 C CA . LEU C 1 330 ? 40.564 19.697 52.866 1.00 45.90 330 LEU C CA 1
ATOM 8943 C C . LEU C 1 330 ? 41.022 20.395 54.139 1.00 57.09 330 LEU C C 1
ATOM 8944 O O . LEU C 1 330 ? 40.538 20.055 55.224 1.00 59.22 330 LEU C O 1
ATOM 8949 N N . ARG C 1 331 ? 41.945 21.351 54.036 1.00 60.45 331 ARG C N 1
ATOM 8950 C CA . ARG C 1 331 ? 42.258 22.202 55.178 1.00 63.91 331 ARG C CA 1
ATOM 8951 C C . ARG C 1 331 ? 41.220 23.306 55.332 1.00 61.43 331 ARG C C 1
ATOM 8952 O O . ARG C 1 331 ? 40.726 23.557 56.437 1.00 65.65 331 ARG C O 1
ATOM 8960 N N . GLU C 1 332 ? 40.879 23.971 54.225 1.00 58.29 332 GLU C N 1
ATOM 8961 C CA . GLU C 1 332 ? 39.911 25.061 54.273 1.00 58.05 332 GLU C CA 1
ATOM 8962 C C . GLU C 1 332 ? 38.547 24.570 54.734 1.00 49.36 332 GLU C C 1
ATOM 8963 O O . GLU C 1 332 ? 37.871 25.238 55.525 1.00 54.88 332 GLU C O 1
ATOM 8969 N N . PHE C 1 333 ? 38.125 23.410 54.247 1.00 45.79 333 PHE C N 1
ATOM 8970 C CA . PHE C 1 333 ? 36.776 22.920 54.466 1.00 48.75 333 PHE C CA 1
ATOM 8971 C C . PHE C 1 333 ? 36.834 21.522 55.063 1.00 51.99 333 PHE C C 1
ATOM 8972 O O . PHE C 1 333 ? 37.882 20.870 55.078 1.00 53.46 333 PHE C O 1
ATOM 8980 N N . GLY C 1 334 ? 35.682 21.067 55.558 1.00 52.19 334 GLY C N 1
ATOM 8981 C CA . GLY C 1 334 ? 35.657 19.858 56.367 1.00 60.52 334 GLY C CA 1
ATOM 8982 C C . GLY C 1 334 ? 36.196 18.640 55.642 1.00 59.32 334 GLY C C 1
ATOM 8983 O O . GLY C 1 334 ? 37.117 17.974 56.122 1.00 53.53 334 GLY C O 1
ATOM 8984 N N . SER C 1 335 ? 35.634 18.331 54.478 1.00 58.81 335 SER C N 1
ATOM 8985 C CA . SER C 1 335 ? 35.963 17.087 53.796 1.00 52.99 335 SER C CA 1
ATOM 8986 C C . SER C 1 335 ? 35.694 17.243 52.304 1.00 48.26 335 SER C C 1
ATOM 8987 O O . SER C 1 335 ? 35.298 18.311 51.827 1.00 45.13 335 SER C O 1
ATOM 8990 N N . GLU C 1 336 ? 35.912 16.150 51.568 1.00 40.14 336 GLU C N 1
ATOM 8991 C CA . GLU C 1 336 ? 35.762 16.174 50.117 1.00 37.85 336 GLU C CA 1
ATOM 8992 C C . GLU C 1 336 ? 34.300 16.307 49.707 1.00 35.79 336 GLU C C 1
ATOM 8993 O O . GLU C 1 336 ? 33.972 17.089 48.807 1.00 33.17 336 GLU C O 1
ATOM 8999 N N . ILE C 1 337 ? 33.407 15.558 50.359 1.00 29.01 337 ILE C N 1
ATOM 9000 C CA . ILE C 1 337 ? 31.997 15.573 49.977 1.00 30.95 337 ILE C CA 1
ATOM 9001 C C . ILE C 1 337 ? 31.390 16.954 50.199 1.00 33.76 337 ILE C C 1
ATOM 9002 O O . ILE C 1 337 ? 30.558 17.415 49.408 1.00 37.40 337 ILE C O 1
ATOM 9007 N N . ARG C 1 338 ? 31.802 17.640 51.269 1.00 36.28 338 ARG C N 1
ATOM 9008 C CA . ARG C 1 338 ? 31.294 18.986 51.519 1.00 37.15 338 ARG C CA 1
ATOM 9009 C C . ARG C 1 338 ? 31.652 19.930 50.379 1.00 39.19 338 ARG C C 1
ATOM 9010 O O . ARG C 1 338 ? 30.851 20.794 50.002 1.00 41.07 338 ARG C O 1
ATOM 9018 N N . VAL C 1 339 ? 32.850 19.778 49.815 1.00 38.85 339 VAL C N 1
ATOM 9019 C CA . VAL C 1 339 ? 33.252 20.614 48.689 1.00 38.55 339 VAL C CA 1
ATOM 9020 C C . VAL C 1 339 ? 32.439 20.266 47.448 1.00 38.42 339 VAL C C 1
ATOM 9021 O O . VAL C 1 339 ? 32.069 21.148 46.664 1.00 42.71 339 VAL C O 1
ATOM 9025 N N . LEU C 1 340 ? 32.133 18.982 47.257 1.00 34.97 340 LEU C N 1
ATOM 9026 C CA . LEU C 1 340 ? 31.498 18.547 46.018 1.00 33.20 340 LEU C CA 1
ATOM 9027 C C . LEU C 1 340 ? 30.010 18.879 45.984 1.00 33.25 340 LEU C C 1
ATOM 9028 O O . LEU C 1 340 ? 29.482 19.248 44.929 1.00 35.89 340 LEU C O 1
ATOM 9033 N N . ILE C 1 341 ? 29.321 18.762 47.114 1.00 31.90 341 ILE C N 1
ATOM 9034 C CA . ILE C 1 341 ? 27.865 18.801 47.158 1.00 38.21 341 ILE C CA 1
ATOM 9035 C C . ILE C 1 341 ? 27.350 20.054 47.859 1.00 43.40 341 ILE C C 1
ATOM 9036 O O . ILE C 1 341 ? 26.476 20.750 47.340 1.00 44.94 341 ILE C O 1
ATOM 9041 N N . ASP C 1 342 ? 27.880 20.358 49.042 1.00 47.67 342 ASP C N 1
ATOM 9042 C CA . ASP C 1 342 ? 27.226 21.291 49.953 1.00 46.87 342 ASP C CA 1
ATOM 9043 C C . ASP C 1 342 ? 27.765 22.714 49.893 1.00 45.69 342 ASP C C 1
ATOM 9044 O O . ASP C 1 342 ? 26.992 23.659 50.083 1.00 47.95 342 ASP C O 1
ATOM 9049 N N . LEU C 1 343 ? 29.058 22.897 49.647 1.00 44.20 343 LEU C N 1
ATOM 9050 C CA . LEU C 1 343 ? 29.634 24.234 49.686 1.00 42.56 343 LEU C CA 1
ATOM 9051 C C . LEU C 1 343 ? 29.148 25.068 48.503 1.00 43.05 343 LEU C C 1
ATOM 9052 O O . LEU C 1 343 ? 29.057 24.562 47.380 1.00 43.46 343 LEU C O 1
ATOM 9057 N N . PRO C 1 344 ? 28.836 26.346 48.720 1.00 44.54 344 PRO C N 1
ATOM 9058 C CA . PRO C 1 344 ? 28.520 27.227 47.592 1.00 42.96 344 PRO C CA 1
ATOM 9059 C C . PRO C 1 344 ? 29.723 27.403 46.677 1.00 44.54 344 PRO C C 1
ATOM 9060 O O . PRO C 1 344 ? 30.877 27.223 47.074 1.00 43.75 344 PRO C O 1
ATOM 9064 N N . ILE C 1 345 ? 29.434 27.766 45.425 1.00 44.66 345 ILE C N 1
ATOM 9065 C CA . ILE C 1 345 ? 30.487 27.885 44.418 1.00 46.27 345 ILE C CA 1
ATOM 9066 C C . ILE C 1 345 ? 31.459 28.999 44.783 1.00 50.65 345 ILE C C 1
ATOM 9067 O O . ILE C 1 345 ? 32.673 28.880 44.570 1.00 47.61 345 ILE C O 1
ATOM 9072 N N . GLU C 1 346 ? 30.945 30.097 45.343 1.00 55.33 346 GLU C N 1
ATOM 9073 C CA . GLU C 1 346 ? 31.797 31.238 45.660 1.00 60.18 346 GLU C CA 1
ATOM 9074 C C . GLU C 1 346 ? 32.823 30.896 46.732 1.00 56.31 346 GLU C C 1
ATOM 9075 O O . GLU C 1 346 ? 33.943 31.417 46.705 1.00 56.81 346 GLU C O 1
ATOM 9081 N N . SER C 1 347 ? 32.463 30.029 47.682 1.00 54.95 347 SER C N 1
ATOM 9082 C CA . SER C 1 347 ? 33.423 29.615 48.699 1.00 51.59 347 SER C CA 1
ATOM 9083 C C . SER C 1 347 ? 34.503 28.722 48.100 1.00 54.03 347 SER C C 1
ATOM 9084 O O . SER C 1 347 ? 35.668 28.786 48.510 1.00 54.03 347 SER C O 1
ATOM 9087 N N . ILE C 1 348 ? 34.135 27.883 47.130 1.00 54.36 348 ILE C N 1
ATOM 9088 C CA . ILE C 1 348 ? 35.129 27.084 46.422 1.00 52.36 348 ILE C CA 1
ATOM 9089 C C . ILE C 1 348 ? 36.028 27.983 45.584 1.00 55.75 348 ILE C C 1
ATOM 9090 O O . ILE C 1 348 ? 37.238 27.747 45.472 1.00 58.32 348 ILE C O 1
ATOM 9095 N N . ALA C 1 349 ? 35.454 29.032 44.988 1.00 56.47 349 ALA C N 1
ATOM 9096 C CA . ALA C 1 349 ? 36.240 29.973 44.198 1.00 57.54 349 ALA C CA 1
ATOM 9097 C C . ALA C 1 349 ? 37.252 30.732 45.043 1.00 59.85 349 ALA C C 1
ATOM 9098 O O . ALA C 1 349 ? 38.254 31.214 44.503 1.00 62.25 349 ALA C O 1
ATOM 9100 N N . SER C 1 350 ? 37.013 30.850 46.352 1.00 58.68 350 SER C N 1
ATOM 9101 C CA . SER C 1 350 ? 37.969 31.513 47.230 1.00 61.76 350 SER C CA 1
ATOM 9102 C C . SER C 1 350 ? 39.300 30.776 47.290 1.00 59.19 350 SER C C 1
ATOM 9103 O O . SER C 1 350 ? 40.322 31.390 47.614 1.00 66.72 350 SER C O 1
ATOM 9106 N N . VAL C 1 351 ? 39.311 29.483 46.987 1.00 53.79 351 VAL C N 1
ATOM 9107 C CA . VAL C 1 351 ? 40.535 28.689 46.957 1.00 51.17 351 VAL C CA 1
ATOM 9108 C C . VAL C 1 351 ? 41.064 28.533 45.538 1.00 49.40 351 VAL C C 1
ATOM 9109 O O . VAL C 1 351 ? 42.228 28.825 45.265 1.00 52.36 351 VAL C O 1
ATOM 9113 N N . HIS C 1 352 ? 40.221 28.068 44.618 1.00 47.13 352 HIS C N 1
ATOM 9114 C CA . HIS C 1 352 ? 40.612 27.953 43.216 1.00 49.32 352 HIS C CA 1
ATOM 9115 C C . HIS C 1 352 ? 39.384 28.184 42.350 1.00 53.80 352 HIS C C 1
ATOM 9116 O O . HIS C 1 352 ? 38.378 27.484 42.499 1.00 54.54 352 HIS C O 1
ATOM 9123 N N . GLU C 1 353 ? 39.474 29.160 41.445 1.00 58.59 353 GLU C N 1
ATOM 9124 C CA . GLU C 1 353 ? 38.328 29.526 40.619 1.00 60.65 353 GLU C CA 1
ATOM 9125 C C . GLU C 1 353 ? 38.039 28.466 39.562 1.00 53.21 353 GLU C C 1
ATOM 9126 O O . GLU C 1 353 ? 36.874 28.202 39.243 1.00 49.49 353 GLU C O 1
ATOM 9132 N N . GLY C 1 354 ? 39.085 27.853 39.004 1.00 50.75 354 GLY C N 1
ATOM 9133 C CA . GLY C 1 354 ? 38.875 26.844 37.980 1.00 43.89 354 GLY C CA 1
ATOM 9134 C C . GLY C 1 354 ? 38.171 25.609 38.510 1.00 47.90 354 GLY C C 1
ATOM 9135 O O . GLY C 1 354 ? 37.338 25.014 37.822 1.00 50.03 354 GLY C O 1
ATOM 9136 N N . VAL C 1 355 ? 38.496 25.209 39.741 1.00 48.76 355 VAL C N 1
ATOM 9137 C CA . VAL C 1 355 ? 37.821 24.070 40.355 1.00 45.82 355 VAL C CA 1
ATOM 9138 C C . VAL C 1 355 ? 36.374 24.421 40.682 1.00 45.17 355 VAL C C 1
ATOM 9139 O O . VAL C 1 355 ? 35.475 23.579 40.565 1.00 42.86 355 VAL C O 1
ATOM 9143 N N . ALA C 1 356 ? 36.124 25.669 41.086 1.00 42.18 356 ALA C N 1
ATOM 9144 C CA . ALA C 1 356 ? 34.761 26.083 41.405 1.00 40.07 356 ALA C CA 1
ATOM 9145 C C . ALA C 1 356 ? 33.857 26.001 40.182 1.00 42.18 356 ALA C C 1
ATOM 9146 O O . ALA C 1 356 ? 32.706 25.560 40.280 1.00 42.68 356 ALA C O 1
ATOM 9148 N N . LYS C 1 357 ? 34.360 26.425 39.020 1.00 43.55 357 LYS C N 1
ATOM 9149 C CA . LYS C 1 357 ? 33.571 26.331 37.797 1.00 38.87 357 LYS C CA 1
ATOM 9150 C C . LYS C 1 357 ? 33.317 24.879 37.415 1.00 44.27 357 LYS C C 1
ATOM 9151 O O . LYS C 1 357 ? 32.211 24.527 36.990 1.00 47.18 357 LYS C O 1
ATOM 9157 N N . ALA C 1 358 ? 34.335 24.025 37.551 1.00 41.51 358 ALA C N 1
ATOM 9158 C CA . ALA C 1 358 ? 34.167 22.613 37.225 1.00 44.10 358 ALA C CA 1
ATOM 9159 C C . ALA C 1 358 ? 33.123 21.962 38.120 1.00 44.74 358 ALA C C 1
ATOM 9160 O O . ALA C 1 358 ? 32.269 21.205 37.643 1.00 44.83 358 ALA C O 1
ATOM 9162 N N . ILE C 1 359 ? 33.174 22.248 39.422 1.00 42.64 359 ILE C N 1
ATOM 9163 C CA . ILE C 1 359 ? 32.179 21.708 40.343 1.00 38.87 359 ILE C CA 1
ATOM 9164 C C . ILE C 1 359 ? 30.800 22.263 40.016 1.00 42.89 359 ILE C C 1
ATOM 9165 O O . ILE C 1 359 ? 29.791 21.552 40.103 1.00 39.59 359 ILE C O 1
ATOM 9170 N N . TRP C 1 360 ? 30.734 23.537 39.618 1.00 42.67 360 TRP C N 1
ATOM 9171 C CA . TRP C 1 360 ? 29.462 24.109 39.190 1.00 41.19 360 TRP C CA 1
ATOM 9172 C C . TRP C 1 360 ? 28.916 23.381 37.969 1.00 44.75 360 TRP C C 1
ATOM 9173 O O . TRP C 1 360 ? 27.709 23.125 37.876 1.00 48.43 360 TRP C O 1
ATOM 9184 N N . ALA C 1 361 ? 29.791 23.043 37.019 1.00 40.50 361 ALA C N 1
ATOM 9185 C CA . ALA C 1 361 ? 29.352 22.318 35.832 1.00 35.85 361 ALA C CA 1
ATOM 9186 C C . ALA C 1 361 ? 28.849 20.924 36.181 1.00 37.91 361 ALA C C 1
ATOM 9187 O O . ALA C 1 361 ? 27.939 20.412 35.519 1.00 41.22 361 ALA C O 1
ATOM 9189 N N . TYR C 1 362 ? 29.425 20.298 37.210 1.00 35.70 362 TYR C N 1
ATOM 9190 C CA . TYR C 1 362 ? 28.929 19.005 37.670 1.00 36.81 362 TYR C CA 1
ATOM 9191 C C . TYR C 1 362 ? 27.532 19.135 38.265 1.00 41.54 362 TYR C C 1
ATOM 9192 O O . TYR C 1 362 ? 26.634 18.344 37.949 1.00 44.15 362 TYR C O 1
ATOM 9201 N N . ARG C 1 363 ? 27.330 20.131 39.131 1.00 40.70 363 ARG C N 1
ATOM 9202 C CA . ARG C 1 363 ? 26.050 20.294 39.810 1.00 40.59 363 ARG C CA 1
ATOM 9203 C C . ARG C 1 363 ? 24.930 20.710 38.865 1.00 45.84 363 ARG C C 1
ATOM 9204 O O . ARG C 1 363 ? 23.756 20.582 39.227 1.00 50.46 363 ARG C O 1
ATOM 9212 N N . ASN C 1 364 ? 25.257 21.197 37.667 1.00 46.83 364 ASN C N 1
ATOM 9213 C CA . ASN C 1 364 ? 24.249 21.683 36.732 1.00 42.32 364 ASN C CA 1
ATOM 9214 C C . ASN C 1 364 ? 24.218 20.900 35.425 1.00 41.85 364 ASN C C 1
ATOM 9215 O O . ASN C 1 364 ? 23.537 21.323 34.482 1.00 44.13 364 ASN C O 1
ATOM 9220 N N . ASN C 1 365 ? 24.931 19.774 35.343 1.00 43.57 365 ASN C N 1
ATOM 9221 C CA . ASN C 1 365 ? 24.948 18.931 34.144 1.00 47.98 365 ASN C CA 1
ATOM 9222 C C . ASN C 1 365 ? 25.371 19.730 32.912 1.00 44.69 365 ASN C C 1
ATOM 9223 O O . ASN C 1 365 ? 24.809 19.584 31.825 1.00 49.90 365 ASN C O 1
ATOM 9228 N N . LYS C 1 366 ? 26.374 20.589 33.083 1.00 40.62 366 LYS C N 1
ATOM 9229 C CA . LYS C 1 366 ? 26.863 21.444 32.012 1.00 43.93 366 LYS C CA 1
ATOM 9230 C C . LYS C 1 366 ? 28.140 20.916 31.373 1.00 42.52 366 LYS C C 1
ATOM 9231 O O . LYS C 1 366 ? 28.730 21.602 30.533 1.00 44.27 366 LYS C O 1
ATOM 9237 N N . LEU C 1 367 ? 28.579 19.720 31.749 1.00 36.20 367 LEU C N 1
ATOM 9238 C CA . LEU C 1 367 ? 29.781 19.138 31.174 1.00 38.93 367 LEU C CA 1
ATOM 9239 C C . LEU C 1 367 ? 29.465 18.453 29.850 1.00 41.37 367 LEU C C 1
ATOM 9240 O O . LEU C 1 367 ? 28.372 17.919 29.646 1.00 44.91 367 LEU C O 1
ATOM 9245 N N . ILE C 1 368 ? 30.438 18.478 28.945 1.00 43.31 368 ILE C N 1
ATOM 9246 C CA . ILE C 1 368 ? 30.308 17.833 27.644 1.00 34.64 368 ILE C CA 1
ATOM 9247 C C . ILE C 1 368 ? 30.842 16.412 27.755 1.00 34.23 368 ILE C C 1
ATOM 9248 O O . ILE C 1 368 ? 31.983 16.199 28.180 1.00 33.09 368 ILE C O 1
ATOM 9253 N N . ILE C 1 369 ? 30.019 15.439 27.372 1.00 34.97 369 ILE C N 1
ATOM 9254 C CA . ILE C 1 369 ? 30.303 14.029 27.605 1.00 38.05 369 ILE C CA 1
ATOM 9255 C C . ILE C 1 369 ? 30.348 13.297 26.272 1.00 41.71 369 ILE C C 1
ATOM 9256 O O . ILE C 1 369 ? 29.440 13.440 25.445 1.00 49.10 369 ILE C O 1
ATOM 9261 N N . VAL C 1 370 ? 31.407 12.519 26.067 1.00 38.83 370 VAL C N 1
ATOM 9262 C CA . VAL C 1 370 ? 31.461 11.509 25.015 1.00 35.79 370 VAL C CA 1
ATOM 9263 C C . VAL C 1 370 ? 31.290 10.149 25.689 1.00 34.53 370 VAL C C 1
ATOM 9264 O O . VAL C 1 370 ? 32.175 9.739 26.456 1.00 38.43 370 VAL C O 1
ATOM 9268 N N . PRO C 1 371 ? 30.185 9.441 25.462 1.00 32.23 371 PRO C N 1
ATOM 9269 C CA . PRO C 1 371 ? 29.952 8.189 26.189 1.00 31.31 371 PRO C CA 1
ATOM 9270 C C . PRO C 1 371 ? 31.000 7.134 25.865 1.00 31.02 371 PRO C C 1
ATOM 9271 O O . PRO C 1 371 ? 31.669 7.171 24.830 1.00 37.74 371 PRO C O 1
ATOM 9275 N N . GLY C 1 372 ? 31.138 6.180 26.785 1.00 29.97 372 GLY C N 1
ATOM 9276 C CA . GLY C 1 372 ? 32.064 5.083 26.620 1.00 24.77 372 GLY C CA 1
ATOM 9277 C C . GLY C 1 372 ? 31.385 3.836 26.070 1.00 25.32 372 GLY C C 1
ATOM 9278 O O . GLY C 1 372 ? 30.165 3.751 25.962 1.00 29.60 372 GLY C O 1
ATOM 9279 N N . GLY C 1 373 ? 32.214 2.856 25.721 1.00 25.67 373 GLY C N 1
ATOM 9280 C CA . GLY C 1 373 ? 31.716 1.611 25.173 1.00 26.28 373 GLY C CA 1
ATOM 9281 C C . GLY C 1 373 ? 32.796 0.737 24.569 1.00 38.94 373 GLY C C 1
ATOM 9282 O O . GLY C 1 373 ? 33.857 1.231 24.172 1.00 34.39 373 GLY C O 1
ATOM 9283 N N . GLY C 1 374 ? 32.538 -0.568 24.498 1.00 34.53 374 GLY C N 1
ATOM 9284 C CA . GLY C 1 374 ? 33.473 -1.499 23.901 1.00 27.98 374 GLY C CA 1
ATOM 9285 C C . GLY C 1 374 ? 34.773 -1.688 24.648 1.00 32.04 374 GLY C C 1
ATOM 9286 O O . GLY C 1 374 ? 35.715 -2.251 24.084 1.00 35.02 374 GLY C O 1
ATOM 9287 N N . GLY C 1 375 ? 34.855 -1.244 25.900 1.00 33.46 375 GLY C N 1
ATOM 9288 C CA . GLY C 1 375 ? 36.078 -1.328 26.669 1.00 34.88 375 GLY C CA 1
ATOM 9289 C C . GLY C 1 375 ? 36.875 -0.045 26.737 1.00 36.93 375 GLY C C 1
ATOM 9290 O O . GLY C 1 375 ? 37.941 -0.031 27.364 1.00 45.64 375 GLY C O 1
ATOM 9291 N N . LYS C 1 376 ? 36.393 1.028 26.119 1.00 34.43 376 LYS C N 1
ATOM 9292 C CA . LYS C 1 376 ? 37.056 2.323 26.127 1.00 35.16 376 LYS C CA 1
ATOM 9293 C C . LYS C 1 376 ? 36.227 3.299 26.949 1.00 31.84 376 LYS C C 1
ATOM 9294 O O . LYS C 1 376 ? 35.025 3.453 26.707 1.00 31.16 376 LYS C O 1
ATOM 9300 N N . TYR C 1 377 ? 36.865 3.948 27.920 1.00 27.50 377 TYR C N 1
ATOM 9301 C CA . TYR C 1 377 ? 36.162 4.897 28.768 1.00 28.49 377 TYR C CA 1
ATOM 9302 C C . TYR C 1 377 ? 35.726 6.123 27.969 1.00 32.96 377 TYR C C 1
ATOM 9303 O O . TYR C 1 377 ? 36.198 6.379 26.857 1.00 34.45 377 TYR C O 1
ATOM 9312 N N . GLY C 1 378 ? 34.811 6.889 28.560 1.00 32.21 378 GLY C N 1
ATOM 9313 C CA . GLY C 1 378 ? 34.325 8.101 27.943 1.00 26.89 378 GLY C CA 1
ATOM 9314 C C . GLY C 1 378 ? 35.242 9.285 28.184 1.00 25.15 378 GLY C C 1
ATOM 9315 O O . GLY C 1 378 ? 36.280 9.193 28.837 1.00 29.75 378 GLY C O 1
ATOM 9316 N N . GLU C 1 379 ? 34.834 10.427 27.635 1.00 38.09 379 GLU C N 1
ATOM 9317 C CA . GLU C 1 379 ? 35.582 11.669 27.755 1.00 35.66 379 GLU C CA 1
ATOM 9318 C C . GLU C 1 379 ? 34.686 12.752 28.339 1.00 32.04 379 GLU C C 1
ATOM 9319 O O . GLU C 1 379 ? 33.480 12.788 28.079 1.00 33.65 379 GLU C O 1
ATOM 9325 N N . ILE C 1 380 ? 35.285 13.634 29.136 1.00 32.94 380 ILE C N 1
ATOM 9326 C CA . ILE C 1 380 ? 34.565 14.716 29.796 1.00 38.55 380 ILE C CA 1
ATOM 9327 C C . ILE C 1 380 ? 35.295 16.027 29.536 1.00 46.33 380 ILE C C 1
ATOM 9328 O O . ILE C 1 380 ? 36.527 16.092 29.613 1.00 49.57 380 ILE C O 1
ATOM 9333 N N . ARG C 1 381 ? 34.528 17.070 29.223 1.00 46.35 381 ARG C N 1
ATOM 9334 C CA . ARG C 1 381 ? 35.062 18.363 28.824 1.00 45.45 381 ARG C CA 1
ATOM 9335 C C . ARG C 1 381 ? 34.259 19.468 29.492 1.00 46.67 381 ARG C C 1
ATOM 9336 O O . ARG C 1 381 ? 33.029 19.388 29.568 1.00 46.89 381 ARG C O 1
ATOM 9344 N N . ILE C 1 382 ? 34.952 20.492 29.976 1.00 43.45 382 ILE C N 1
ATOM 9345 C CA . ILE C 1 382 ? 34.314 21.717 30.450 1.00 36.60 382 ILE C CA 1
ATOM 9346 C C . ILE C 1 382 ? 34.130 22.634 29.244 1.00 32.49 382 ILE C C 1
ATOM 9347 O O . ILE C 1 382 ? 35.124 22.957 28.574 1.00 33.10 382 ILE C O 1
ATOM 9352 N N . PRO C 1 383 ? 32.907 23.057 28.928 1.00 37.92 383 PRO C N 1
ATOM 9353 C CA . PRO C 1 383 ? 32.704 23.899 27.742 1.00 38.89 383 PRO C CA 1
ATOM 9354 C C . PRO C 1 383 ? 33.450 25.221 27.855 1.00 43.90 383 PRO C C 1
ATOM 9355 O O . PRO C 1 383 ? 33.735 25.710 28.951 1.00 44.55 383 PRO C O 1
ATOM 9359 N N . GLU C 1 384 ? 33.765 25.797 26.690 1.00 47.60 384 GLU C N 1
ATOM 9360 C CA . GLU C 1 384 ? 34.601 26.994 26.646 1.00 50.39 384 GLU C CA 1
ATOM 9361 C C . GLU C 1 384 ? 33.940 28.172 27.349 1.00 46.90 384 GLU C C 1
ATOM 9362 O O . GLU C 1 384 ? 34.617 28.963 28.018 1.00 48.83 384 GLU C O 1
ATOM 9368 N N . GLU C 1 385 ? 32.619 28.311 27.204 1.00 44.13 385 GLU C N 1
ATOM 9369 C CA . GLU C 1 385 ? 31.919 29.427 27.834 1.00 44.22 385 GLU C CA 1
ATOM 9370 C C . GLU C 1 385 ? 32.099 29.424 29.346 1.00 45.95 385 GLU C C 1
ATOM 9371 O O . GLU C 1 385 ? 32.174 30.491 29.964 1.00 46.99 385 GLU C O 1
ATOM 9377 N N . ILE C 1 386 ? 32.182 28.241 29.955 1.00 47.87 386 ILE C N 1
ATOM 9378 C CA . ILE C 1 386 ? 32.406 28.159 31.395 1.00 45.18 386 ILE C CA 1
ATOM 9379 C C . ILE C 1 386 ? 33.820 28.607 31.738 1.00 43.38 386 ILE C C 1
ATOM 9380 O O . ILE C 1 386 ? 34.035 29.357 32.697 1.00 49.81 386 ILE C O 1
ATOM 9385 N N . LEU C 1 387 ? 34.804 28.153 30.956 1.00 41.20 387 LEU C N 1
ATOM 9386 C CA . LEU C 1 387 ? 36.201 28.449 31.258 1.00 46.15 387 LEU C CA 1
ATOM 9387 C C . LEU C 1 387 ? 36.469 29.950 31.265 1.00 50.78 387 LEU C C 1
ATOM 9388 O O . LEU C 1 387 ? 37.213 30.452 32.116 1.00 55.25 387 LEU C O 1
ATOM 9393 N N . LYS C 1 388 ? 35.869 30.683 30.328 1.00 47.62 388 LYS C N 1
ATOM 9394 C CA . LYS C 1 388 ? 36.158 32.102 30.170 1.00 48.15 388 LYS C CA 1
ATOM 9395 C C . LYS C 1 388 ? 35.305 32.999 31.055 1.00 49.68 388 LYS C C 1
ATOM 9396 O O . LYS C 1 388 ? 35.684 34.153 31.288 1.00 54.71 388 LYS C O 1
ATOM 9402 N N . ALA C 1 389 ? 34.177 32.506 31.557 1.00 49.31 389 ALA C N 1
ATOM 9403 C CA . ALA C 1 389 ? 33.263 33.350 32.311 1.00 54.95 389 ALA C CA 1
ATOM 9404 C C . ALA C 1 389 ? 33.802 33.632 33.711 1.00 55.20 389 ALA C C 1
ATOM 9405 O O . ALA C 1 389 ? 34.732 32.981 34.194 1.00 51.96 389 ALA C O 1
ATOM 9407 N N . LYS C 1 390 ? 33.207 34.629 34.359 1.00 61.22 390 LYS C N 1
ATOM 9408 C CA . LYS C 1 390 ? 33.450 34.869 35.771 1.00 64.65 390 LYS C CA 1
ATOM 9409 C C . LYS C 1 390 ? 32.378 34.167 36.603 1.00 65.63 390 LYS C C 1
ATOM 9410 O O . LYS C 1 390 ? 31.349 33.722 36.090 1.00 67.42 390 LYS C O 1
ATOM 9416 N N . ILE C 1 391 ? 32.636 34.066 37.909 1.00 66.54 391 ILE C N 1
ATOM 9417 C CA . ILE C 1 391 ? 31.817 33.218 38.774 1.00 64.50 391 ILE C CA 1
ATOM 9418 C C . ILE C 1 391 ? 30.371 33.701 38.804 1.00 66.60 391 ILE C C 1
ATOM 9419 O O . ILE C 1 391 ? 29.432 32.901 38.708 1.00 68.94 391 ILE C O 1
ATOM 9424 N N . GLU C 1 392 ? 30.168 35.013 38.925 1.00 65.73 392 GLU C N 1
ATOM 9425 C CA . GLU C 1 392 ? 28.829 35.566 39.101 1.00 68.71 392 GLU C CA 1
ATOM 9426 C C . GLU C 1 392 ? 27.925 35.377 37.887 1.00 66.64 392 GLU C C 1
ATOM 9427 O O . GLU C 1 392 ? 26.714 35.593 38.008 1.00 71.01 392 GLU C O 1
ATOM 9433 N N . ASP C 1 393 ? 28.465 34.981 36.734 1.00 60.24 393 ASP C N 1
ATOM 9434 C CA . ASP C 1 393 ? 27.680 34.850 35.513 1.00 60.60 393 ASP C CA 1
ATOM 9435 C C . ASP C 1 393 ? 27.408 33.407 35.112 1.00 61.43 393 ASP C C 1
ATOM 9436 O O . ASP C 1 393 ? 26.806 33.181 34.056 1.00 66.94 393 ASP C O 1
ATOM 9441 N N . LEU C 1 394 ? 27.831 32.429 35.918 1.00 58.50 394 LEU C N 1
ATOM 9442 C CA . LEU C 1 394 ? 27.743 31.030 35.505 1.00 55.45 394 LEU C CA 1
ATOM 9443 C C . LEU C 1 394 ? 26.304 30.612 35.224 1.00 61.59 394 LEU C C 1
ATOM 9444 O O . LEU C 1 394 ? 26.037 29.903 34.247 1.00 61.02 394 LEU C O 1
ATOM 9449 N N . ASN C 1 395 ? 25.362 31.040 36.065 1.00 64.11 395 ASN C N 1
ATOM 9450 C CA . ASN C 1 395 ? 23.970 30.656 35.865 1.00 69.69 395 ASN C CA 1
ATOM 9451 C C . ASN C 1 395 ? 23.305 31.407 34.718 1.00 73.68 395 ASN C C 1
ATOM 9452 O O . ASN C 1 395 ? 22.204 31.022 34.310 1.00 76.19 395 ASN C O 1
ATOM 9457 N N . SER C 1 396 ? 23.940 32.450 34.182 1.00 73.55 396 SER C N 1
ATOM 9458 C CA . SER C 1 396 ? 23.333 33.284 33.154 1.00 74.97 396 SER C CA 1
ATOM 9459 C C . SER C 1 396 ? 23.894 33.036 31.761 1.00 69.56 396 SER C C 1
ATOM 9460 O O . SER C 1 396 ? 23.452 33.690 30.809 1.00 77.16 396 SER C O 1
ATOM 9463 N N . ILE C 1 397 ? 24.848 32.124 31.608 1.00 60.45 397 ILE C N 1
ATOM 9464 C CA . ILE C 1 397 ? 25.451 31.854 30.309 1.00 60.85 397 ILE C CA 1
ATOM 9465 C C . ILE C 1 397 ? 24.802 30.619 29.703 1.00 62.82 397 ILE C C 1
ATOM 9466 O O . ILE C 1 397 ? 24.363 29.702 30.409 1.00 60.31 397 ILE C O 1
ATOM 9471 N N . GLU C 1 398 ? 24.737 30.602 28.376 1.00 64.79 398 GLU C N 1
ATOM 9472 C CA . GLU C 1 398 ? 24.110 29.531 27.617 1.00 68.60 398 GLU C CA 1
ATOM 9473 C C . GLU C 1 398 ? 25.184 28.771 26.853 1.00 72.68 398 GLU C C 1
ATOM 9474 O O . GLU C 1 398 ? 26.040 29.383 26.205 1.00 74.62 398 GLU C O 1
ATOM 9480 N N . ILE C 1 399 ? 25.145 27.445 26.936 1.00 73.72 399 ILE C N 1
ATOM 9481 C CA . ILE C 1 399 ? 26.129 26.614 26.253 1.00 74.46 399 ILE C CA 1
ATOM 9482 C C . ILE C 1 399 ? 25.501 25.943 25.037 1.00 76.47 399 ILE C C 1
ATOM 9483 O O . ILE C 1 399 ? 25.989 26.089 23.916 1.00 78.01 399 ILE C O 1
ATOM 9488 N N . MET D 1 1 ? 49.571 71.090 -32.318 1.00 47.52 1 MET D N 1
ATOM 9489 C CA . MET D 1 1 ? 48.249 70.608 -31.933 1.00 44.56 1 MET D CA 1
ATOM 9490 C C . MET D 1 1 ? 48.157 69.091 -32.066 1.00 43.87 1 MET D C 1
ATOM 9491 O O . MET D 1 1 ? 48.583 68.517 -33.068 1.00 43.96 1 MET D O 1
ATOM 9496 N N . VAL D 1 2 ? 47.595 68.447 -31.046 1.00 43.68 2 VAL D N 1
ATOM 9497 C CA . VAL D 1 2 ? 47.463 66.996 -30.996 1.00 38.65 2 VAL D CA 1
ATOM 9498 C C . VAL D 1 2 ? 46.033 66.627 -31.361 1.00 41.52 2 VAL D C 1
ATOM 9499 O O . VAL D 1 2 ? 45.079 67.178 -30.798 1.00 41.08 2 VAL D O 1
ATOM 9503 N N . VAL D 1 3 ? 45.881 65.700 -32.305 1.00 34.36 3 VAL D N 1
ATOM 9504 C CA . VAL D 1 3 ? 44.575 65.308 -32.823 1.00 42.39 3 VAL D CA 1
ATOM 9505 C C . VAL D 1 3 ? 44.498 63.789 -32.865 1.00 40.93 3 VAL D C 1
ATOM 9506 O O . VAL D 1 3 ? 45.376 63.135 -33.438 1.00 41.47 3 VAL D O 1
ATOM 9510 N N . ASP D 1 4 ? 43.449 63.234 -32.265 1.00 30.31 4 ASP D N 1
ATOM 9511 C CA . ASP D 1 4 ? 43.183 61.803 -32.309 1.00 30.74 4 ASP D CA 1
ATOM 9512 C C . ASP D 1 4 ? 42.088 61.528 -33.331 1.00 35.72 4 ASP D C 1
ATOM 9513 O O . ASP D 1 4 ? 40.998 62.105 -33.249 1.00 27.99 4 ASP D O 1
ATOM 9518 N N . GLY D 1 5 ? 42.380 60.651 -34.289 1.00 29.46 5 GLY D N 1
ATOM 9519 C CA . GLY D 1 5 ? 41.468 60.430 -35.395 1.00 30.05 5 GLY D CA 1
ATOM 9520 C C . GLY D 1 5 ? 41.250 58.986 -35.800 1.00 34.87 5 GLY D C 1
ATOM 9521 O O . GLY D 1 5 ? 42.190 58.186 -35.839 1.00 25.10 5 GLY D O 1
ATOM 9522 N N . ASP D 1 6 ? 40.000 58.653 -36.117 1.00 32.89 6 ASP D N 1
ATOM 9523 C CA . ASP D 1 6 ? 39.599 57.329 -36.584 1.00 28.62 6 ASP D CA 1
ATOM 9524 C C . ASP D 1 6 ? 39.023 57.496 -37.985 1.00 31.09 6 ASP D C 1
ATOM 9525 O O . ASP D 1 6 ? 37.920 58.029 -38.147 1.00 29.11 6 ASP D O 1
ATOM 9530 N N . LEU D 1 7 ? 39.762 57.036 -38.995 1.00 32.02 7 LEU D N 1
ATOM 9531 C CA . LEU D 1 7 ? 39.492 57.399 -40.380 1.00 34.06 7 LEU D CA 1
ATOM 9532 C C . LEU D 1 7 ? 38.794 56.303 -41.178 1.00 35.68 7 LEU D C 1
ATOM 9533 O O . LEU D 1 7 ? 38.661 56.436 -42.399 1.00 39.19 7 LEU D O 1
ATOM 9538 N N . HIS D 1 8 ? 38.338 55.234 -40.529 1.00 31.76 8 HIS D N 1
ATOM 9539 C CA . HIS D 1 8 ? 37.649 54.146 -41.226 1.00 30.50 8 HIS D CA 1
ATOM 9540 C C . HIS D 1 8 ? 36.472 53.705 -40.362 1.00 30.14 8 HIS D C 1
ATOM 9541 O O . HIS D 1 8 ? 36.658 53.025 -39.349 1.00 33.30 8 HIS D O 1
ATOM 9548 N N . ILE D 1 9 ? 35.266 54.104 -40.765 1.00 28.02 9 ILE D N 1
ATOM 9549 C CA . ILE D 1 9 ? 34.019 53.670 -40.150 1.00 34.21 9 ILE D CA 1
ATOM 9550 C C . ILE D 1 9 ? 33.017 53.381 -41.263 1.00 40.09 9 ILE D C 1
ATOM 9551 O O . ILE D 1 9 ? 33.331 53.475 -42.452 1.00 44.09 9 ILE D O 1
ATOM 9556 N N . HIS D 1 10 ? 31.793 53.033 -40.869 1.00 37.05 10 HIS D N 1
ATOM 9557 C CA . HIS D 1 10 ? 30.725 52.758 -41.818 1.00 35.51 10 HIS D CA 1
ATOM 9558 C C . HIS D 1 10 ? 29.428 53.371 -41.317 1.00 39.53 10 HIS D C 1
ATOM 9559 O O . HIS D 1 10 ? 29.214 53.512 -40.111 1.00 35.00 10 HIS D O 1
ATOM 9566 N N . SER D 1 11 ? 28.560 53.725 -42.256 1.00 40.97 11 SER D N 1
ATOM 9567 C CA . SER D 1 11 ? 27.285 54.351 -41.947 1.00 43.37 11 SER D CA 1
ATOM 9568 C C . SER D 1 11 ? 26.167 53.316 -41.935 1.00 45.32 11 SER D C 1
ATOM 9569 O O . SER D 1 11 ? 26.360 52.147 -42.274 1.00 48.16 11 SER D O 1
ATOM 9572 N N . HIS D 1 12 ? 24.973 53.773 -41.551 1.00 46.06 12 HIS D N 1
ATOM 9573 C CA . HIS D 1 12 ? 23.810 52.895 -41.531 1.00 46.94 12 HIS D CA 1
ATOM 9574 C C . HIS D 1 12 ? 23.423 52.404 -42.920 1.00 45.34 12 HIS D C 1
ATOM 9575 O O . HIS D 1 12 ? 22.588 51.500 -43.028 1.00 46.78 12 HIS D O 1
ATOM 9582 N N . TYR D 1 13 ? 24.000 52.974 -43.978 1.00 42.86 13 TYR D N 1
ATOM 9583 C CA . TYR D 1 13 ? 23.805 52.451 -45.322 1.00 47.74 13 TYR D CA 1
ATOM 9584 C C . TYR D 1 13 ? 24.669 51.230 -45.608 1.00 51.73 13 TYR D C 1
ATOM 9585 O O . TYR D 1 13 ? 24.431 50.545 -46.609 1.00 51.25 13 TYR D O 1
ATOM 9594 N N . SER D 1 14 ? 25.656 50.942 -44.763 1.00 40.87 14 SER D N 1
ATOM 9595 C CA . SER D 1 14 ? 26.480 49.757 -44.931 1.00 49.10 14 SER D CA 1
ATOM 9596 C C . SER D 1 14 ? 25.774 48.529 -44.363 1.00 48.18 14 SER D C 1
ATOM 9597 O O . SER D 1 14 ? 24.864 48.627 -43.535 1.00 50.67 14 SER D O 1
ATOM 9600 N N . LYS D 1 15 ? 26.209 47.359 -44.823 1.00 49.82 15 LYS D N 1
ATOM 9601 C CA . LYS D 1 15 ? 25.594 46.110 -44.397 1.00 56.39 15 LYS D CA 1
ATOM 9602 C C . LYS D 1 15 ? 26.023 45.745 -42.982 1.00 58.50 15 LYS D C 1
ATOM 9603 O O . LYS D 1 15 ? 27.175 45.953 -42.592 1.00 58.37 15 LYS D O 1
ATOM 9609 N N . ALA D 1 16 ? 25.076 45.198 -42.215 1.00 62.41 16 ALA D N 1
ATOM 9610 C CA . ALA D 1 16 ? 25.322 44.723 -40.851 1.00 62.78 16 ALA D CA 1
ATOM 9611 C C . ALA D 1 16 ? 25.916 45.819 -39.973 1.00 62.42 16 ALA D C 1
ATOM 9612 O O . ALA D 1 16 ? 26.757 45.567 -39.108 1.00 66.33 16 ALA D O 1
ATOM 9614 N N . VAL D 1 17 ? 25.477 47.051 -40.203 1.00 56.13 17 VAL D N 1
ATOM 9615 C CA . VAL D 1 17 ? 25.911 48.204 -39.429 1.00 47.62 17 VAL D CA 1
ATOM 9616 C C . VAL D 1 17 ? 24.704 48.764 -38.692 1.00 45.85 17 VAL D C 1
ATOM 9617 O O . VAL D 1 17 ? 23.608 48.851 -39.257 1.00 52.01 17 VAL D O 1
ATOM 9621 N N . SER D 1 18 ? 24.907 49.120 -37.424 1.00 43.87 18 SER D N 1
ATOM 9622 C CA . SER D 1 18 ? 23.834 49.672 -36.608 1.00 47.55 18 SER D CA 1
ATOM 9623 C C . SER D 1 18 ? 23.181 50.857 -37.305 1.00 50.52 18 SER D C 1
ATOM 9624 O O . SER D 1 18 ? 23.858 51.713 -37.879 1.00 54.83 18 SER D O 1
ATOM 9627 N N . LYS D 1 19 ? 21.848 50.898 -37.255 1.00 52.04 19 LYS D N 1
ATOM 9628 C CA . LYS D 1 19 ? 21.120 52.035 -37.800 1.00 56.50 19 LYS D CA 1
ATOM 9629 C C . LYS D 1 19 ? 21.375 53.318 -37.022 1.00 54.39 19 LYS D C 1
ATOM 9630 O O . LYS D 1 19 ? 20.886 54.377 -37.430 1.00 57.42 19 LYS D O 1
ATOM 9636 N N . LEU D 1 20 ? 22.121 53.249 -35.920 1.00 50.77 20 LEU D N 1
ATOM 9637 C CA . LEU D 1 20 ? 22.498 54.425 -35.150 1.00 48.04 20 LEU D CA 1
ATOM 9638 C C . LEU D 1 20 ? 23.753 55.105 -35.680 1.00 45.79 20 LEU D C 1
ATOM 9639 O O . LEU D 1 20 ? 24.110 56.179 -35.184 1.00 45.30 20 LEU D O 1
ATOM 9644 N N . MET D 1 21 ? 24.432 54.513 -36.663 1.00 40.23 21 MET D N 1
ATOM 9645 C CA . MET D 1 21 ? 25.598 55.156 -37.257 1.00 40.60 21 MET D CA 1
ATOM 9646 C C . MET D 1 21 ? 25.168 56.345 -38.105 1.00 41.74 21 MET D C 1
ATOM 9647 O O . MET D 1 21 ? 25.186 56.283 -39.339 1.00 40.27 21 MET D O 1
ATOM 9652 N N . THR D 1 22 ? 24.767 57.427 -37.444 1.00 41.31 22 THR D N 1
ATOM 9653 C CA . THR D 1 22 ? 24.394 58.670 -38.098 1.00 37.29 22 THR D CA 1
ATOM 9654 C C . THR D 1 22 ? 25.348 59.769 -37.655 1.00 40.76 22 THR D C 1
ATOM 9655 O O . THR D 1 22 ? 25.935 59.700 -36.571 1.00 42.77 22 THR D O 1
ATOM 9659 N N . PHE D 1 23 ? 25.498 60.782 -38.504 1.00 42.39 23 PHE D N 1
ATOM 9660 C CA . PHE D 1 23 ? 26.415 61.879 -38.203 1.00 44.23 23 PHE D CA 1
ATOM 9661 C C . PHE D 1 23 ? 26.181 62.529 -36.842 1.00 44.70 23 PHE D C 1
ATOM 9662 O O . PHE D 1 23 ? 27.176 62.874 -36.183 1.00 46.46 23 PHE D O 1
ATOM 9670 N N . PRO D 1 24 ? 24.947 62.734 -36.365 1.00 47.13 24 PRO D N 1
ATOM 9671 C CA . PRO D 1 24 ? 24.800 63.240 -34.988 1.00 48.84 24 PRO D CA 1
ATOM 9672 C C . PRO D 1 24 ? 25.254 62.247 -33.932 1.00 44.75 24 PRO D C 1
ATOM 9673 O O . PRO D 1 24 ? 25.940 62.636 -32.978 1.00 44.23 24 PRO D O 1
ATOM 9677 N N . ILE D 1 25 ? 24.888 60.972 -34.072 1.00 44.68 25 ILE D N 1
ATOM 9678 C CA . ILE D 1 25 ? 25.225 59.986 -33.050 1.00 43.59 25 ILE D CA 1
ATOM 9679 C C . ILE D 1 25 ? 26.715 59.664 -33.081 1.00 44.21 25 ILE D C 1
ATOM 9680 O O . ILE D 1 25 ? 27.336 59.432 -32.036 1.00 45.64 25 ILE D O 1
ATOM 9685 N N . ILE D 1 26 ? 27.314 59.649 -34.273 1.00 41.13 26 ILE D N 1
ATOM 9686 C CA . ILE D 1 26 ? 28.753 59.420 -34.375 1.00 37.30 26 ILE D CA 1
ATOM 9687 C C . ILE D 1 26 ? 29.520 60.566 -33.728 1.00 41.39 26 ILE D C 1
ATOM 9688 O O . ILE D 1 26 ? 30.508 60.347 -33.015 1.00 37.08 26 ILE D O 1
ATOM 9693 N N . ALA D 1 27 ? 29.076 61.804 -33.960 1.00 42.73 27 ALA D N 1
ATOM 9694 C CA . ALA D 1 27 ? 29.723 62.954 -33.335 1.00 41.70 27 ALA D CA 1
ATOM 9695 C C . ALA D 1 27 ? 29.527 62.942 -31.824 1.00 39.59 27 ALA D C 1
ATOM 9696 O O . ALA D 1 27 ? 30.438 63.307 -31.071 1.00 40.86 27 ALA D O 1
ATOM 9698 N N . GLU D 1 28 ? 28.347 62.518 -31.367 1.00 38.95 28 GLU D N 1
ATOM 9699 C CA . GLU D 1 28 ? 28.070 62.462 -29.935 1.00 42.57 28 GLU D CA 1
ATOM 9700 C C . GLU D 1 28 ? 29.006 61.492 -29.226 1.00 44.46 28 GLU D C 1
ATOM 9701 O O . GLU D 1 28 ? 29.549 61.806 -28.159 1.00 43.73 28 GLU D O 1
ATOM 9707 N N . ASN D 1 29 ? 29.215 60.310 -29.806 1.00 42.30 29 ASN D N 1
ATOM 9708 C CA . ASN D 1 29 ? 30.093 59.325 -29.189 1.00 41.24 29 ASN D CA 1
ATOM 9709 C C . ASN D 1 29 ? 31.564 59.651 -29.404 1.00 39.38 29 ASN D C 1
ATOM 9710 O O . ASN D 1 29 ? 32.406 59.241 -28.597 1.00 40.69 29 ASN D O 1
ATOM 9715 N N . ALA D 1 30 ? 31.895 60.372 -30.479 1.00 36.87 30 ALA D N 1
ATOM 9716 C CA . ALA D 1 30 ? 33.279 60.786 -30.685 1.00 33.46 30 ALA D CA 1
ATOM 9717 C C . ALA D 1 30 ? 33.740 61.740 -29.593 1.00 34.65 30 ALA D C 1
ATOM 9718 O O . ALA D 1 30 ? 34.930 61.770 -29.258 1.00 32.29 30 ALA D O 1
ATOM 9720 N N . LYS D 1 31 ? 32.818 62.523 -29.029 1.00 39.29 31 LYS D N 1
ATOM 9721 C CA . LYS D 1 31 ? 33.159 63.387 -27.903 1.00 40.68 31 LYS D CA 1
ATOM 9722 C C . LYS D 1 31 ? 33.462 62.566 -26.656 1.00 45.07 31 LYS D C 1
ATOM 9723 O O . LYS D 1 31 ? 34.455 62.814 -25.963 1.00 49.81 31 LYS D O 1
ATOM 9729 N N . LEU D 1 32 ? 32.606 61.586 -26.349 1.00 37.27 32 LEU D N 1
ATOM 9730 C CA . LEU D 1 32 ? 32.851 60.717 -25.202 1.00 38.08 32 LEU D CA 1
ATOM 9731 C C . LEU D 1 32 ? 34.155 59.946 -25.364 1.00 46.16 32 LEU D C 1
ATOM 9732 O O . LEU D 1 32 ? 34.909 59.774 -24.398 1.00 44.13 32 LEU D O 1
ATOM 9737 N N . LYS D 1 33 ? 34.438 59.477 -26.580 1.00 34.24 33 LYS D N 1
ATOM 9738 C CA . LYS D 1 33 ? 35.657 58.711 -26.817 1.00 32.93 33 LYS D CA 1
ATOM 9739 C C . LYS D 1 33 ? 36.894 59.593 -26.723 1.00 38.83 33 LYS D C 1
ATOM 9740 O O . LYS D 1 33 ? 37.927 59.171 -26.190 1.00 33.27 33 LYS D O 1
ATOM 9746 N N . GLY D 1 34 ? 36.808 60.819 -27.225 1.00 36.33 34 GLY D N 1
ATOM 9747 C CA . GLY D 1 34 ? 37.950 61.702 -27.299 1.00 34.13 34 GLY D CA 1
ATOM 9748 C C . GLY D 1 34 ? 38.509 61.901 -28.685 1.00 35.61 34 GLY D C 1
ATOM 9749 O O . GLY D 1 34 ? 39.629 62.406 -28.815 1.00 34.88 34 GLY D O 1
ATOM 9750 N N . LEU D 1 35 ? 37.769 61.516 -29.720 1.00 31.87 35 LEU D N 1
ATOM 9751 C CA . LEU D 1 35 ? 38.231 61.656 -31.093 1.00 35.24 35 LEU D CA 1
ATOM 9752 C C . LEU D 1 35 ? 37.956 63.073 -31.578 1.00 36.99 35 LEU D C 1
ATOM 9753 O O . LEU D 1 35 ? 36.801 63.510 -31.622 1.00 34.69 35 LEU D O 1
ATOM 9758 N N . ASN D 1 36 ? 39.020 63.796 -31.928 1.00 38.99 36 ASN D N 1
ATOM 9759 C CA . ASN D 1 36 ? 38.865 65.116 -32.522 1.00 38.15 36 ASN D CA 1
ATOM 9760 C C . ASN D 1 36 ? 38.557 65.044 -34.009 1.00 39.26 36 ASN D C 1
ATOM 9761 O O . ASN D 1 36 ? 38.050 66.020 -34.574 1.00 42.19 36 ASN D O 1
ATOM 9766 N N . LEU D 1 37 ? 38.851 63.915 -34.649 1.00 36.54 37 LEU D N 1
ATOM 9767 C CA . LEU D 1 37 ? 38.671 63.751 -36.083 1.00 34.31 37 LEU D CA 1
ATOM 9768 C C . LEU D 1 37 ? 38.095 62.373 -36.366 1.00 33.92 37 LEU D C 1
ATOM 9769 O O . LEU D 1 37 ? 38.510 61.382 -35.760 1.00 35.50 37 LEU D O 1
ATOM 9774 N N . VAL D 1 38 ? 37.126 62.319 -37.276 1.00 29.56 38 VAL D N 1
ATOM 9775 C CA . VAL D 1 38 ? 36.523 61.066 -37.716 1.00 33.11 38 VAL D CA 1
ATOM 9776 C C . VAL D 1 38 ? 36.368 61.117 -39.228 1.00 35.47 38 VAL D C 1
ATOM 9777 O O . VAL D 1 38 ? 35.951 62.138 -39.785 1.00 38.03 38 VAL D O 1
ATOM 9781 N N . GLY D 1 39 ? 36.712 60.021 -39.897 1.00 29.65 39 GLY D N 1
ATOM 9782 C CA . GLY D 1 39 ? 36.383 59.898 -41.301 1.00 31.16 39 GLY D CA 1
ATOM 9783 C C . GLY D 1 39 ? 34.895 59.674 -41.493 1.00 35.05 39 GLY D C 1
ATOM 9784 O O . GLY D 1 39 ? 34.228 59.037 -40.679 1.00 34.25 39 GLY D O 1
ATOM 9785 N N . THR D 1 40 ? 34.360 60.229 -42.583 1.00 32.09 40 THR D N 1
ATOM 9786 C CA . THR D 1 40 ? 32.934 60.070 -42.848 1.00 36.50 40 THR D CA 1
ATOM 9787 C C . THR D 1 40 ? 32.582 58.612 -43.097 1.00 36.59 40 THR D C 1
ATOM 9788 O O . THR D 1 40 ? 31.553 58.120 -42.619 1.00 33.88 40 THR D O 1
ATOM 9792 N N . GLY D 1 41 ? 33.425 57.906 -43.847 1.00 36.62 41 GLY D N 1
ATOM 9793 C CA . GLY D 1 41 ? 33.101 56.571 -44.302 1.00 38.34 41 GLY D CA 1
ATOM 9794 C C . GLY D 1 41 ? 32.019 56.603 -45.360 1.00 40.03 41 GLY D C 1
ATOM 9795 O O . GLY D 1 41 ? 31.208 57.532 -45.385 1.00 46.15 41 GLY D O 1
ATOM 9796 N N . ASP D 1 42 ? 32.011 55.614 -46.254 1.00 40.36 42 ASP D N 1
ATOM 9797 C CA . ASP D 1 42 ? 30.931 55.437 -47.230 1.00 33.92 42 ASP D CA 1
ATOM 9798 C C . ASP D 1 42 ? 30.657 56.712 -48.028 1.00 40.03 42 ASP D C 1
ATOM 9799 O O . ASP D 1 42 ? 29.513 56.997 -48.387 1.00 36.30 42 ASP D O 1
ATOM 9804 N N . SER D 1 43 ? 31.703 57.493 -48.315 1.00 37.19 43 SER D N 1
ATOM 9805 C CA . SER D 1 43 ? 31.499 58.790 -48.953 1.00 40.08 43 SER D CA 1
ATOM 9806 C C . SER D 1 43 ? 31.073 58.671 -50.411 1.00 43.98 43 SER D C 1
ATOM 9807 O O . SER D 1 43 ? 30.536 59.637 -50.964 1.00 44.59 43 SER D O 1
ATOM 9810 N N . LEU D 1 44 ? 31.294 57.520 -51.048 1.00 45.23 44 LEU D N 1
ATOM 9811 C CA . LEU D 1 44 ? 30.849 57.342 -52.425 1.00 44.08 44 LEU D CA 1
ATOM 9812 C C . LEU D 1 44 ? 29.348 57.104 -52.531 1.00 45.49 44 LEU D C 1
ATOM 9813 O O . LEU D 1 44 ? 28.814 57.109 -53.645 1.00 44.98 44 LEU D O 1
ATOM 9818 N N . ASN D 1 45 ? 28.665 56.899 -51.411 1.00 41.47 45 ASN D N 1
ATOM 9819 C CA . ASN D 1 45 ? 27.216 56.749 -51.418 1.00 46.19 45 ASN D CA 1
ATOM 9820 C C . ASN D 1 45 ? 26.563 58.126 -51.415 1.00 47.88 45 ASN D C 1
ATOM 9821 O O . ASN D 1 45 ? 26.794 58.906 -50.485 1.00 49.48 45 ASN D O 1
ATOM 9826 N N . PRO D 1 46 ? 25.746 58.463 -52.418 1.00 47.58 46 PRO D N 1
ATOM 9827 C CA . PRO D 1 46 ? 25.199 59.828 -52.481 1.00 54.47 46 PRO D CA 1
ATOM 9828 C C . PRO D 1 46 ? 24.200 60.144 -51.379 1.00 53.26 46 PRO D C 1
ATOM 9829 O O . PRO D 1 46 ? 24.041 61.321 -51.032 1.00 57.48 46 PRO D O 1
ATOM 9833 N N . HIS D 1 47 ? 23.514 59.141 -50.824 1.00 50.58 47 HIS D N 1
ATOM 9834 C CA . HIS D 1 47 ? 22.606 59.406 -49.711 1.00 52.63 47 HIS D CA 1
ATOM 9835 C C . HIS D 1 47 ? 23.377 59.803 -48.459 1.00 50.11 47 HIS D C 1
ATOM 9836 O O . HIS D 1 47 ? 22.927 60.661 -47.689 1.00 50.89 47 HIS D O 1
ATOM 9843 N N . TRP D 1 48 ? 24.541 59.190 -48.242 1.00 49.81 48 TRP D N 1
ATOM 9844 C CA . TRP D 1 48 ? 25.364 59.536 -47.089 1.00 40.41 48 TRP D CA 1
ATOM 9845 C C . TRP D 1 48 ? 26.025 60.896 -47.275 1.00 44.90 48 TRP D C 1
ATOM 9846 O O . TRP D 1 48 ? 26.180 61.654 -46.310 1.00 41.82 48 TRP D O 1
ATOM 9857 N N . GLU D 1 49 ? 26.413 61.226 -48.511 1.00 48.27 49 GLU D N 1
ATOM 9858 C CA . GLU D 1 49 ? 26.962 62.550 -48.787 1.00 49.92 49 GLU D CA 1
ATOM 9859 C C . GLU D 1 49 ? 25.942 63.642 -48.492 1.00 51.24 49 GLU D C 1
ATOM 9860 O O . GLU D 1 49 ? 26.292 64.700 -47.955 1.00 54.73 49 GLU D O 1
ATOM 9866 N N . LYS D 1 50 ? 24.673 63.405 -48.837 1.00 50.32 50 LYS D N 1
ATOM 9867 C CA . LYS D 1 50 ? 23.644 64.405 -48.573 1.00 54.05 50 LYS D CA 1
ATOM 9868 C C . LYS D 1 50 ? 23.387 64.564 -47.081 1.00 55.70 50 LYS D C 1
ATOM 9869 O O . LYS D 1 50 ? 23.099 65.673 -46.619 1.00 56.58 50 LYS D O 1
ATOM 9875 N N . GLU D 1 51 ? 23.480 63.475 -46.313 1.00 56.28 51 GLU D N 1
ATOM 9876 C CA . GLU D 1 51 ? 23.357 63.596 -44.865 1.00 54.23 51 GLU D CA 1
ATOM 9877 C C . GLU D 1 51 ? 24.545 64.338 -44.268 1.00 50.69 51 GLU D C 1
ATOM 9878 O O . GLU D 1 51 ? 24.410 64.975 -43.217 1.00 50.18 51 GLU D O 1
ATOM 9884 N N . LEU D 1 52 ? 25.708 64.273 -44.919 1.00 43.90 52 LEU D N 1
ATOM 9885 C CA . LEU D 1 52 ? 26.846 65.068 -44.471 1.00 45.20 52 LEU D CA 1
ATOM 9886 C C . LEU D 1 52 ? 26.586 66.555 -44.679 1.00 45.39 52 LEU D C 1
ATOM 9887 O O . LEU D 1 52 ? 26.740 67.358 -43.753 1.00 46.26 52 LEU D O 1
ATOM 9892 N N . LEU D 1 53 ? 26.187 66.939 -45.895 1.00 46.57 53 LEU D N 1
ATOM 9893 C CA . LEU D 1 53 ? 25.894 68.341 -46.172 1.00 49.38 53 LEU D CA 1
ATOM 9894 C C . LEU D 1 53 ? 24.748 68.855 -45.311 1.00 51.64 53 LEU D C 1
ATOM 9895 O O . LEU D 1 53 ? 24.700 70.048 -44.987 1.00 54.00 53 LEU D O 1
ATOM 9900 N N . LYS D 1 54 ? 23.824 67.973 -44.929 1.00 51.10 54 LYS D N 1
ATOM 9901 C CA . LYS D 1 54 ? 22.665 68.383 -44.144 1.00 55.81 54 LYS D CA 1
ATOM 9902 C C . LYS D 1 54 ? 23.025 68.637 -42.685 1.00 54.88 54 LYS D C 1
ATOM 9903 O O . LYS D 1 54 ? 22.474 69.550 -42.060 1.00 59.37 54 LYS D O 1
ATOM 9909 N N . HIS D 1 55 ? 23.946 67.852 -42.126 1.00 51.54 55 HIS D N 1
ATOM 9910 C CA . HIS D 1 55 ? 24.270 67.935 -40.709 1.00 49.36 55 HIS D CA 1
ATOM 9911 C C . HIS D 1 55 ? 25.570 68.675 -40.417 1.00 47.82 55 HIS D C 1
ATOM 9912 O O . HIS D 1 55 ? 25.867 68.922 -39.244 1.00 49.95 55 HIS D O 1
ATOM 9919 N N . SER D 1 56 ? 26.342 69.038 -41.436 1.00 53.54 56 SER D N 1
ATOM 9920 C CA . SER D 1 56 ? 27.638 69.665 -41.232 1.00 54.69 56 SER D CA 1
ATOM 9921 C C . SER D 1 56 ? 27.640 71.104 -41.729 1.00 60.22 56 SER D C 1
ATOM 9922 O O . SER D 1 56 ? 26.752 71.540 -42.467 1.00 63.46 56 SER D O 1
ATOM 9925 N N . LYS D 1 57 ? 28.663 71.837 -41.296 1.00 61.42 57 LYS D N 1
ATOM 9926 C CA . LYS D 1 57 ? 29.057 73.116 -41.845 1.00 67.69 57 LYS D CA 1
ATOM 9927 C C . LYS D 1 57 ? 30.443 72.983 -42.465 1.00 62.13 57 LYS D C 1
ATOM 9928 O O . LYS D 1 57 ? 31.309 72.306 -41.899 1.00 61.07 57 LYS D O 1
ATOM 9934 N N . PRO D 1 58 ? 30.677 73.579 -43.634 1.00 60.20 58 PRO D N 1
ATOM 9935 C CA . PRO D 1 58 ? 31.983 73.420 -44.292 1.00 53.11 58 PRO D CA 1
ATOM 9936 C C . PRO D 1 58 ? 33.062 74.215 -43.573 1.00 59.05 58 PRO D C 1
ATOM 9937 O O . PRO D 1 58 ? 32.961 75.435 -43.429 1.00 55.41 58 PRO D O 1
ATOM 9941 N N . ILE D 1 59 ? 34.094 73.511 -43.109 1.00 59.40 59 ILE D N 1
ATOM 9942 C CA . ILE D 1 59 ? 35.250 74.189 -42.536 1.00 55.36 59 ILE D CA 1
ATOM 9943 C C . ILE D 1 59 ? 36.225 74.592 -43.634 1.00 50.19 59 ILE D C 1
ATOM 9944 O O . ILE D 1 59 ? 36.771 75.702 -43.616 1.00 52.97 59 ILE D O 1
ATOM 9949 N N . ASP D 1 60 ? 36.460 73.706 -44.598 1.00 50.64 60 ASP D N 1
ATOM 9950 C CA . ASP D 1 60 ? 37.235 74.033 -45.789 1.00 52.10 60 ASP D CA 1
ATOM 9951 C C . ASP D 1 60 ? 36.751 73.129 -46.922 1.00 54.45 60 ASP D C 1
ATOM 9952 O O . ASP D 1 60 ? 35.665 72.542 -46.849 1.00 51.53 60 ASP D O 1
ATOM 9957 N N . ASP D 1 61 ? 37.558 73.024 -47.980 1.00 64.04 61 ASP D N 1
ATOM 9958 C CA . ASP D 1 61 ? 37.140 72.286 -49.168 1.00 73.64 61 ASP D CA 1
ATOM 9959 C C . ASP D 1 61 ? 36.841 70.825 -48.850 1.00 72.65 61 ASP D C 1
ATOM 9960 O O . ASP D 1 61 ? 35.888 70.249 -49.389 1.00 71.21 61 ASP D O 1
ATOM 9965 N N . GLY D 1 62 ? 37.635 70.210 -47.978 1.00 69.46 62 GLY D N 1
ATOM 9966 C CA . GLY D 1 62 ? 37.469 68.799 -47.698 1.00 62.18 62 GLY D CA 1
ATOM 9967 C C . GLY D 1 62 ? 37.329 68.465 -46.229 1.00 59.23 62 GLY D C 1
ATOM 9968 O O . GLY D 1 62 ? 37.431 67.297 -45.844 1.00 56.40 62 GLY D O 1
ATOM 9969 N N . THR D 1 63 ? 37.094 69.475 -45.400 1.00 59.72 63 THR D N 1
ATOM 9970 C CA . THR D 1 63 ? 36.890 69.284 -43.973 1.00 51.75 63 THR D CA 1
ATOM 9971 C C . THR D 1 63 ? 35.498 69.764 -43.598 1.00 47.91 63 THR D C 1
ATOM 9972 O O . THR D 1 63 ? 35.050 70.822 -44.053 1.00 46.72 63 THR D O 1
ATOM 9976 N N . PHE D 1 64 ? 34.815 68.977 -42.773 1.00 44.42 64 PHE D N 1
ATOM 9977 C CA . PHE D 1 64 ? 33.447 69.259 -42.374 1.00 45.08 64 PHE D CA 1
ATOM 9978 C C . PHE D 1 64 ? 33.330 69.143 -40.863 1.00 47.50 64 PHE D C 1
ATOM 9979 O O . PHE D 1 64 ? 34.078 68.399 -40.222 1.00 48.98 64 PHE D O 1
ATOM 9987 N N . GLU D 1 65 ? 32.386 69.891 -40.295 1.00 52.14 65 GLU D N 1
ATOM 9988 C CA . GLU D 1 65 ? 32.166 69.906 -38.854 1.00 51.48 65 GLU D CA 1
ATOM 9989 C C . GLU D 1 65 ? 30.715 69.556 -38.563 1.00 53.32 65 GLU D C 1
ATOM 9990 O O . GLU D 1 65 ? 29.807 70.309 -38.929 1.00 56.06 65 GLU D O 1
ATOM 9996 N N . VAL D 1 66 ? 30.503 68.422 -37.902 1.00 53.60 66 VAL D N 1
ATOM 9997 C CA . VAL D 1 66 ? 29.184 67.989 -37.454 1.00 53.66 66 VAL D CA 1
ATOM 9998 C C . VAL D 1 66 ? 29.150 68.110 -35.938 1.00 58.30 66 VAL D C 1
ATOM 9999 O O . VAL D 1 66 ? 29.840 67.362 -35.233 1.00 60.99 66 VAL D O 1
ATOM 10003 N N . ASN D 1 67 ? 28.344 69.048 -35.440 1.00 59.09 67 ASN D N 1
ATOM 10004 C CA . ASN D 1 67 ? 28.123 69.238 -34.006 1.00 59.82 67 ASN D CA 1
ATOM 10005 C C . ASN D 1 67 ? 29.442 69.290 -33.238 1.00 61.64 67 ASN D C 1
ATOM 10006 O O . ASN D 1 67 ? 29.658 68.558 -32.271 1.00 63.74 67 ASN D O 1
ATOM 10011 N N . GLY D 1 68 ? 30.340 70.162 -33.691 1.00 58.18 68 GLY D N 1
ATOM 10012 C CA . GLY D 1 68 ? 31.595 70.370 -32.995 1.00 56.03 68 GLY D CA 1
ATOM 10013 C C . GLY D 1 68 ? 32.620 69.270 -33.149 1.00 56.04 68 GLY D C 1
ATOM 10014 O O . GLY D 1 68 ? 33.558 69.200 -32.351 1.00 58.33 68 GLY D O 1
ATOM 10015 N N . VAL D 1 69 ? 32.475 68.406 -34.152 1.00 52.10 69 VAL D N 1
ATOM 10016 C CA . VAL D 1 69 ? 33.416 67.322 -34.407 1.00 46.95 69 VAL D CA 1
ATOM 10017 C C . VAL D 1 69 ? 33.829 67.375 -35.871 1.00 44.18 69 VAL D C 1
ATOM 10018 O O . VAL D 1 69 ? 32.975 67.483 -36.758 1.00 39.05 69 VAL D O 1
ATOM 10022 N N . LYS D 1 70 ? 35.134 67.296 -36.120 1.00 37.23 70 LYS D N 1
ATOM 10023 C CA . LYS D 1 70 ? 35.666 67.406 -37.470 1.00 38.10 70 LYS D CA 1
ATOM 10024 C C . LYS D 1 70 ? 35.514 66.091 -38.223 1.00 40.71 70 LYS D C 1
ATOM 10025 O O . LYS D 1 70 ? 35.680 65.008 -37.655 1.00 41.35 70 LYS D O 1
ATOM 10031 N N . PHE D 1 71 ? 35.205 66.194 -39.515 1.00 39.14 71 PHE D N 1
ATOM 10032 C CA . PHE D 1 71 ? 35.088 65.043 -40.397 1.00 40.14 71 PHE D CA 1
ATOM 10033 C C . PHE D 1 71 ? 35.860 65.300 -41.682 1.00 40.98 71 PHE D C 1
ATOM 10034 O O . PHE D 1 71 ? 35.824 66.408 -42.226 1.00 44.03 71 PHE D O 1
ATOM 10042 N N . ILE D 1 72 ? 36.561 64.273 -42.161 1.00 36.63 72 ILE D N 1
ATOM 10043 C CA . ILE D 1 72 ? 37.173 64.298 -43.482 1.00 36.93 72 ILE D CA 1
ATOM 10044 C C . ILE D 1 72 ? 36.610 63.135 -44.289 1.00 37.89 72 ILE D C 1
ATOM 10045 O O . ILE D 1 72 ? 36.115 62.146 -43.744 1.00 35.47 72 ILE D O 1
ATOM 10050 N N . LEU D 1 73 ? 36.696 63.267 -45.610 1.00 40.21 73 LEU D N 1
ATOM 10051 C CA . LEU D 1 73 ? 36.024 62.350 -46.522 1.00 42.84 73 LEU D CA 1
ATOM 10052 C C . LEU D 1 73 ? 36.828 61.062 -46.668 1.00 40.05 73 LEU D C 1
ATOM 10053 O O . LEU D 1 73 ? 37.957 61.080 -47.170 1.00 42.70 73 LEU D O 1
ATOM 10058 N N . THR D 1 74 ? 36.245 59.947 -46.227 1.00 31.38 74 THR D N 1
ATOM 10059 C CA . THR D 1 74 ? 36.838 58.628 -46.391 1.00 34.81 74 THR D CA 1
ATOM 10060 C C . THR D 1 74 ? 35.796 57.666 -46.944 1.00 37.97 74 THR D C 1
ATOM 10061 O O . THR D 1 74 ? 34.591 57.925 -46.892 1.00 34.58 74 THR D O 1
ATOM 10065 N N . CYS D 1 75 ? 36.279 56.546 -47.474 1.00 40.03 75 CYS D N 1
ATOM 10066 C CA . CYS D 1 75 ? 35.404 55.497 -47.978 1.00 37.99 75 CYS D CA 1
ATOM 10067 C C . CYS D 1 75 ? 36.223 54.236 -48.198 1.00 35.30 75 CYS D C 1
ATOM 10068 O O . CYS D 1 75 ? 37.408 54.300 -48.542 1.00 38.22 75 CYS D O 1
ATOM 10071 N N . GLU D 1 76 ? 35.578 53.095 -47.984 1.00 28.54 76 GLU D N 1
ATOM 10072 C CA . GLU D 1 76 ? 36.153 51.788 -48.259 1.00 34.04 76 GLU D CA 1
ATOM 10073 C C . GLU D 1 76 ? 35.477 51.201 -49.490 1.00 40.40 76 GLU D C 1
ATOM 10074 O O . GLU D 1 76 ? 34.279 51.409 -49.709 1.00 41.49 76 GLU D O 1
ATOM 10080 N N . VAL D 1 77 ? 36.249 50.484 -50.304 1.00 38.99 77 VAL D N 1
ATOM 10081 C CA . VAL D 1 77 ? 35.731 49.850 -51.508 1.00 42.26 77 VAL D CA 1
ATOM 10082 C C . VAL D 1 77 ? 36.213 48.408 -51.562 1.00 36.91 77 VAL D C 1
ATOM 10083 O O . VAL D 1 77 ? 37.267 48.061 -51.020 1.00 33.69 77 VAL D O 1
ATOM 10087 N N . GLU D 1 78 ? 35.422 47.567 -52.222 1.00 37.63 78 GLU D N 1
ATOM 10088 C CA . GLU D 1 78 ? 35.736 46.163 -52.437 1.00 39.63 78 GLU D CA 1
ATOM 10089 C C . GLU D 1 78 ? 35.949 45.925 -53.927 1.00 43.36 78 GLU D C 1
ATOM 10090 O O . GLU D 1 78 ? 35.201 46.450 -54.759 1.00 46.91 78 GLU D O 1
ATOM 10096 N N . ASP D 1 79 ? 36.969 45.139 -54.267 1.00 42.26 79 ASP D N 1
ATOM 10097 C CA . ASP D 1 79 ? 37.407 45.013 -55.649 1.00 44.06 79 ASP D CA 1
ATOM 10098 C C . ASP D 1 79 ? 37.046 43.640 -56.223 1.00 48.13 79 ASP D C 1
ATOM 10099 O O . ASP D 1 79 ? 36.253 42.887 -55.644 1.00 50.35 79 ASP D O 1
ATOM 10104 N N . LYS D 1 80 ? 37.638 43.329 -57.382 1.00 51.60 80 LYS D N 1
ATOM 10105 C CA . LYS D 1 80 ? 37.382 42.062 -58.065 1.00 55.42 80 LYS D CA 1
ATOM 10106 C C . LYS D 1 80 ? 37.605 40.869 -57.141 1.00 54.26 80 LYS D C 1
ATOM 10107 O O . LYS D 1 80 ? 36.774 39.956 -57.074 1.00 57.07 80 LYS D O 1
ATOM 10113 N N . ARG D 1 81 ? 38.728 40.863 -56.422 1.00 58.66 81 ARG D N 1
ATOM 10114 C CA . ARG D 1 81 ? 39.133 39.738 -55.589 1.00 55.92 81 ARG D CA 1
ATOM 10115 C C . ARG D 1 81 ? 38.653 39.865 -54.144 1.00 50.78 81 ARG D C 1
ATOM 10116 O O . ARG D 1 81 ? 39.221 39.218 -53.257 1.00 50.73 81 ARG D O 1
ATOM 10124 N N . ARG D 1 82 ? 37.633 40.688 -53.897 1.00 53.64 82 ARG D N 1
ATOM 10125 C CA . ARG D 1 82 ? 37.047 40.956 -52.587 1.00 58.10 82 ARG D CA 1
ATOM 10126 C C . ARG D 1 82 ? 38.008 41.646 -51.626 1.00 53.36 82 ARG D C 1
ATOM 10127 O O . ARG D 1 82 ? 37.739 41.677 -50.417 1.00 54.61 82 ARG D O 1
ATOM 10135 N N . VAL D 1 83 ? 39.109 42.204 -52.115 1.00 49.19 83 VAL D N 1
ATOM 10136 C CA . VAL D 1 83 ? 40.055 42.911 -51.257 1.00 44.39 83 VAL D CA 1
ATOM 10137 C C . VAL D 1 83 ? 39.540 44.318 -50.992 1.00 37.35 83 VAL D C 1
ATOM 10138 O O . VAL D 1 83 ? 39.049 45.000 -51.900 1.00 37.50 83 VAL D O 1
ATOM 10142 N N . HIS D 1 84 ? 39.650 44.758 -49.743 1.00 39.00 84 HIS D N 1
ATOM 10143 C CA . HIS D 1 84 ? 39.153 46.065 -49.340 1.00 38.01 84 HIS D CA 1
ATOM 10144 C C . HIS D 1 84 ? 40.261 47.108 -49.400 1.00 37.72 84 HIS D C 1
ATOM 10145 O O . HIS D 1 84 ? 41.417 46.828 -49.069 1.00 40.97 84 HIS D O 1
ATOM 10152 N N . HIS D 1 85 ? 39.896 48.317 -49.821 1.00 30.42 85 HIS D N 1
ATOM 10153 C CA . HIS D 1 85 ? 40.831 49.425 -49.946 1.00 31.12 85 HIS D CA 1
ATOM 10154 C C . HIS D 1 85 ? 40.221 50.672 -49.325 1.00 36.33 85 HIS D C 1
ATOM 10155 O O . HIS D 1 85 ? 39.033 50.950 -49.514 1.00 41.61 85 HIS D O 1
ATOM 10162 N N . LEU D 1 86 ? 41.039 51.422 -48.592 1.00 31.74 86 LEU D N 1
ATOM 10163 C CA . LEU D 1 86 ? 40.602 52.645 -47.933 1.00 30.19 86 LEU D CA 1
ATOM 10164 C C . LEU D 1 86 ? 40.973 53.852 -48.785 1.00 32.43 86 LEU D C 1
ATOM 10165 O O . LEU D 1 86 ? 42.106 53.954 -49.267 1.00 33.69 86 LEU D O 1
ATOM 10170 N N . LEU D 1 87 ? 40.019 54.760 -48.966 1.00 33.29 87 LEU D N 1
ATOM 10171 C CA . LEU D 1 87 ? 40.213 55.974 -49.745 1.00 26.09 87 LEU D CA 1
ATOM 10172 C C . LEU D 1 87 ? 39.989 57.191 -48.860 1.00 31.28 87 LEU D C 1
ATOM 10173 O O . LEU D 1 87 ? 39.105 57.187 -47.998 1.00 29.83 87 LEU D O 1
ATOM 10178 N N . ILE D 1 88 ? 40.798 58.228 -49.070 1.00 25.77 88 ILE D N 1
ATOM 10179 C CA . ILE D 1 88 ? 40.669 59.499 -48.364 1.00 35.91 88 ILE D CA 1
ATOM 10180 C C . ILE D 1 88 ? 40.680 60.607 -49.409 1.00 34.89 88 ILE D C 1
ATOM 10181 O O . ILE D 1 88 ? 41.694 60.811 -50.089 1.00 36.51 88 ILE D O 1
ATOM 10186 N N . PHE D 1 89 ? 39.553 61.327 -49.532 1.00 34.00 89 PHE D N 1
ATOM 10187 C CA . PHE D 1 89 ? 39.323 62.260 -50.631 1.00 35.06 89 PHE D CA 1
ATOM 10188 C C . PHE D 1 89 ? 39.648 63.684 -50.211 1.00 36.90 89 PHE D C 1
ATOM 10189 O O . PHE D 1 89 ? 39.226 64.118 -49.128 1.00 37.49 89 PHE D O 1
ATOM 10197 N N . PRO D 1 90 ? 40.385 64.438 -51.033 1.00 40.11 90 PRO D N 1
ATOM 10198 C CA . PRO D 1 90 ? 40.681 65.832 -50.664 1.00 39.95 90 PRO D CA 1
ATOM 10199 C C . PRO D 1 90 ? 39.459 66.732 -50.662 1.00 44.28 90 PRO D C 1
ATOM 10200 O O . PRO D 1 90 ? 39.321 67.566 -49.759 1.00 47.60 90 PRO D O 1
ATOM 10204 N N . THR D 1 91 ? 38.579 66.613 -51.654 1.00 42.12 91 THR D N 1
ATOM 10205 C CA . THR D 1 91 ? 37.375 67.430 -51.726 1.00 43.06 91 THR D CA 1
ATOM 10206 C C . THR D 1 91 ? 36.203 66.564 -52.162 1.00 41.54 91 THR D C 1
ATOM 10207 O O . THR D 1 91 ? 36.366 65.403 -52.547 1.00 42.12 91 THR D O 1
ATOM 10211 N N . LEU D 1 92 ? 35.004 67.149 -52.101 1.00 46.52 92 LEU D N 1
ATOM 10212 C CA . LEU D 1 92 ? 33.831 66.484 -52.655 1.00 45.51 92 LEU D CA 1
ATOM 10213 C C . LEU D 1 92 ? 33.923 66.363 -54.170 1.00 52.47 92 LEU D C 1
ATOM 10214 O O . LEU D 1 92 ? 33.356 65.430 -54.751 1.00 54.60 92 LEU D O 1
ATOM 10219 N N . SER D 1 93 ? 34.621 67.297 -54.821 1.00 48.89 93 SER D N 1
ATOM 10220 C CA . SER D 1 93 ? 34.808 67.219 -56.265 1.00 51.00 93 SER D CA 1
ATOM 10221 C C . SER D 1 93 ? 35.543 65.948 -56.666 1.00 51.15 93 SER D C 1
ATOM 10222 O O . SER D 1 93 ? 35.276 65.387 -57.734 1.00 51.45 93 SER D O 1
ATOM 10225 N N . GLN D 1 94 ? 36.471 65.481 -55.828 1.00 45.74 94 GLN D N 1
ATOM 10226 C CA . GLN D 1 94 ? 37.150 64.222 -56.106 1.00 51.77 94 GLN D CA 1
ATOM 10227 C C . GLN D 1 94 ? 36.294 63.019 -55.733 1.00 48.90 94 GLN D C 1
ATOM 10228 O O . GLN D 1 94 ? 36.450 61.948 -56.329 1.00 51.78 94 GLN D O 1
ATOM 10234 N N . VAL D 1 95 ? 35.395 63.169 -54.757 1.00 48.37 95 VAL D N 1
ATOM 10235 C CA . VAL D 1 95 ? 34.438 62.105 -54.460 1.00 47.26 95 VAL D CA 1
ATOM 10236 C C . VAL D 1 95 ? 33.532 61.867 -55.659 1.00 49.52 95 VAL D C 1
ATOM 10237 O O . VAL D 1 95 ? 33.341 60.729 -56.105 1.00 48.76 95 VAL D O 1
ATOM 10241 N N . ARG D 1 96 ? 32.961 62.945 -56.199 1.00 51.12 96 ARG D N 1
ATOM 10242 C CA . ARG D 1 96 ? 32.028 62.821 -57.313 1.00 53.44 96 ARG D CA 1
ATOM 10243 C C . ARG D 1 96 ? 32.738 62.379 -58.586 1.00 59.67 96 ARG D C 1
ATOM 10244 O O . ARG D 1 96 ? 32.174 61.626 -59.387 1.00 52.90 96 ARG D O 1
ATOM 10252 N N . GLU D 1 97 ? 33.979 62.828 -58.785 1.00 60.25 97 GLU D N 1
ATOM 10253 C CA . GLU D 1 97 ? 34.722 62.435 -59.978 1.00 64.14 97 GLU D CA 1
ATOM 10254 C C . GLU D 1 97 ? 35.131 60.968 -59.914 1.00 57.75 97 GLU D C 1
ATOM 10255 O O . GLU D 1 97 ? 35.106 60.266 -60.932 1.00 58.77 97 GLU D O 1
ATOM 10261 N N . PHE D 1 98 ? 35.505 60.487 -58.726 1.00 53.62 98 PHE D N 1
ATOM 10262 C CA . PHE D 1 98 ? 35.794 59.066 -58.564 1.00 49.75 98 PHE D CA 1
ATOM 10263 C C . PHE D 1 98 ? 34.523 58.234 -58.676 1.00 52.43 98 PHE D C 1
ATOM 10264 O O . PHE D 1 98 ? 34.534 57.150 -59.270 1.00 50.24 98 PHE D O 1
ATOM 10272 N N . ARG D 1 99 ? 33.420 58.726 -58.105 1.00 54.52 99 ARG D N 1
ATOM 10273 C CA . ARG D 1 99 ? 32.154 58.004 -58.179 1.00 53.64 99 ARG D CA 1
ATOM 10274 C C . ARG D 1 99 ? 31.723 57.794 -59.625 1.00 59.82 99 ARG D C 1
ATOM 10275 O O . ARG D 1 99 ? 31.213 56.725 -59.979 1.00 62.61 99 ARG D O 1
ATOM 10283 N N . GLU D 1 100 ? 31.932 58.798 -60.479 1.00 61.70 100 GLU D N 1
ATOM 10284 C CA . GLU D 1 100 ? 31.543 58.676 -61.880 1.00 67.33 100 GLU D CA 1
ATOM 10285 C C . GLU D 1 100 ? 32.520 57.824 -62.680 1.00 63.88 100 GLU D C 1
ATOM 10286 O O . GLU D 1 100 ? 32.130 57.239 -63.696 1.00 62.38 100 GLU D O 1
ATOM 10292 N N . LYS D 1 101 ? 33.781 57.741 -62.251 1.00 65.13 101 LYS D N 1
ATOM 10293 C CA . LYS D 1 101 ? 34.747 56.917 -62.973 1.00 63.61 101 LYS D CA 1
ATOM 10294 C C . LYS D 1 101 ? 34.493 55.433 -62.742 1.00 58.39 101 LYS D C 1
ATOM 10295 O O . LYS D 1 101 ? 34.685 54.616 -63.651 1.00 58.47 101 LYS D O 1
ATOM 10301 N N . VAL D 1 102 ? 34.061 55.064 -61.534 1.00 54.84 102 VAL D N 1
ATOM 10302 C CA . VAL D 1 102 ? 33.861 53.665 -61.171 1.00 54.69 102 VAL D CA 1
ATOM 10303 C C . VAL D 1 102 ? 32.403 53.245 -61.248 1.00 63.45 102 VAL D C 1
ATOM 10304 O O . VAL D 1 102 ? 32.086 52.080 -60.969 1.00 61.52 102 VAL D O 1
ATOM 10308 N N . LYS D 1 103 ? 31.504 54.158 -61.625 1.00 67.52 103 LYS D N 1
ATOM 10309 C CA . LYS D 1 103 ? 30.075 53.862 -61.589 1.00 68.82 103 LYS D CA 1
ATOM 10310 C C . LYS D 1 103 ? 29.708 52.752 -62.569 1.00 71.22 103 LYS D C 1
ATOM 10311 O O . LYS D 1 103 ? 28.824 51.933 -62.289 1.00 72.03 103 LYS D O 1
ATOM 10317 N N . ILE D 1 104 ? 30.378 52.705 -63.726 1.00 71.90 104 ILE D N 1
ATOM 10318 C CA . ILE D 1 104 ? 30.087 51.684 -64.732 1.00 71.24 104 ILE D CA 1
ATOM 10319 C C . ILE D 1 104 ? 30.736 50.346 -64.407 1.00 68.28 104 ILE D C 1
ATOM 10320 O O . ILE D 1 104 ? 30.610 49.394 -65.190 1.00 71.19 104 ILE D O 1
ATOM 10325 N N . TYR D 1 105 ? 31.416 50.235 -63.268 1.00 64.32 105 TYR D N 1
ATOM 10326 C CA . TYR D 1 105 ? 31.983 48.970 -62.818 1.00 61.83 105 TYR D CA 1
ATOM 10327 C C . TYR D 1 105 ? 31.351 48.483 -61.521 1.00 63.57 105 TYR D C 1
ATOM 10328 O O . TYR D 1 105 ? 31.893 47.573 -60.882 1.00 64.52 105 TYR D O 1
ATOM 10337 N N . SER D 1 106 ? 30.216 49.054 -61.123 1.00 62.45 106 SER D N 1
ATOM 10338 C CA . SER D 1 106 ? 29.572 48.730 -59.860 1.00 58.79 106 SER D CA 1
ATOM 10339 C C . SER D 1 106 ? 28.062 48.740 -60.041 1.00 57.10 106 SER D C 1
ATOM 10340 O O . SER D 1 106 ? 27.526 49.479 -60.870 1.00 59.28 106 SER D O 1
ATOM 10343 N N . THR D 1 107 ? 27.380 47.908 -59.250 1.00 56.94 107 THR D N 1
ATOM 10344 C CA . THR D 1 107 ? 25.922 47.864 -59.235 1.00 61.16 107 THR D CA 1
ATOM 10345 C C . THR D 1 107 ? 25.358 48.105 -57.838 1.00 59.29 107 THR D C 1
ATOM 10346 O O . THR D 1 107 ? 24.235 47.683 -57.545 1.00 63.25 107 THR D O 1
ATOM 10350 N N . ASN D 1 108 ? 26.115 48.787 -56.965 1.00 56.37 108 ASN D N 1
ATOM 10351 C CA . ASN D 1 108 ? 25.639 49.053 -55.611 1.00 56.88 108 ASN D CA 1
ATOM 10352 C C . ASN D 1 108 ? 26.175 50.375 -55.066 1.00 61.26 108 ASN D C 1
ATOM 10353 O O . ASN D 1 108 ? 26.420 50.492 -53.860 1.00 59.54 108 ASN D O 1
ATOM 10358 N N . ILE D 1 109 ? 26.353 51.375 -55.931 1.00 63.65 109 ILE D N 1
ATOM 10359 C CA . ILE D 1 109 ? 26.875 52.663 -55.483 1.00 63.88 109 ILE D CA 1
ATOM 10360 C C . ILE D 1 109 ? 25.882 53.356 -54.557 1.00 68.19 109 ILE D C 1
ATOM 10361 O O . ILE D 1 109 ? 26.262 53.904 -53.515 1.00 69.82 109 ILE D O 1
ATOM 10366 N N . GLU D 1 110 ? 24.597 53.339 -54.911 1.00 68.69 110 GLU D N 1
ATOM 10367 C CA . GLU D 1 110 ? 23.586 54.077 -54.167 1.00 68.10 110 GLU D CA 1
ATOM 10368 C C . GLU D 1 110 ? 22.826 53.228 -53.156 1.00 66.28 110 GLU D C 1
ATOM 10369 O O . GLU D 1 110 ? 22.086 53.787 -52.339 1.00 67.04 110 GLU D O 1
ATOM 10375 N N . SER D 1 111 ? 22.987 51.906 -53.183 1.00 67.31 111 SER D N 1
ATOM 10376 C CA . SER D 1 111 ? 22.262 51.026 -52.277 1.00 67.44 111 SER D CA 1
ATOM 10377 C C . SER D 1 111 ? 23.107 50.522 -51.115 1.00 65.65 111 SER D C 1
ATOM 10378 O O . SER D 1 111 ? 22.545 50.008 -50.141 1.00 63.27 111 SER D O 1
ATOM 10381 N N . GLU D 1 112 ? 24.429 50.658 -51.183 1.00 60.15 112 GLU D N 1
ATOM 10382 C CA . GLU D 1 112 ? 25.318 50.137 -50.157 1.00 66.12 112 GLU D CA 1
ATOM 10383 C C . GLU D 1 112 ? 26.247 51.239 -49.666 1.00 64.94 112 GLU D C 1
ATOM 10384 O O . GLU D 1 112 ? 26.367 52.306 -50.274 1.00 70.65 112 GLU D O 1
ATOM 10390 N N . GLY D 1 113 ? 26.908 50.961 -48.546 1.00 58.53 113 GLY D N 1
ATOM 10391 C CA . GLY D 1 113 ? 27.883 51.874 -47.986 1.00 50.22 113 GLY D CA 1
ATOM 10392 C C . GLY D 1 113 ? 29.283 51.611 -48.500 1.00 47.57 113 GLY D C 1
ATOM 10393 O O . GLY D 1 113 ? 30.086 52.539 -48.636 1.00 42.97 113 GLY D O 1
ATOM 10394 N N . ARG D 1 114 ? 29.589 50.349 -48.786 1.00 35.93 114 ARG D N 1
ATOM 10395 C CA . ARG D 1 114 ? 30.875 49.987 -49.367 1.00 38.50 114 ARG D CA 1
ATOM 10396 C C . ARG D 1 114 ? 30.645 49.425 -50.761 1.00 43.74 114 ARG D C 1
ATOM 10397 O O . ARG D 1 114 ? 30.149 48.294 -50.897 1.00 42.55 114 ARG D O 1
ATOM 10405 N N . PRO D 1 115 ? 30.977 50.167 -51.815 1.00 46.20 115 PRO D N 1
ATOM 10406 C CA . PRO D 1 115 ? 30.662 49.705 -53.172 1.00 48.89 115 PRO D CA 1
ATOM 10407 C C . PRO D 1 115 ? 31.573 48.565 -53.601 1.00 48.15 115 PRO D C 1
ATOM 10408 O O . PRO D 1 115 ? 32.789 48.607 -53.398 1.00 46.25 115 PRO D O 1
ATOM 10412 N N . ASN D 1 116 ? 30.970 47.541 -54.198 1.00 49.86 116 ASN D N 1
ATOM 10413 C CA . ASN D 1 116 ? 31.727 46.486 -54.856 1.00 48.64 116 ASN D CA 1
ATOM 10414 C C . ASN D 1 116 ? 32.091 46.954 -56.258 1.00 47.59 116 ASN D C 1
ATOM 10415 O O . ASN D 1 116 ? 31.209 47.304 -57.049 1.00 50.92 116 ASN D O 1
ATOM 10420 N N . LEU D 1 117 ? 33.384 46.970 -56.565 1.00 38.98 117 LEU D N 1
ATOM 10421 C CA . LEU D 1 117 ? 33.877 47.437 -57.853 1.00 47.15 117 LEU D CA 1
ATOM 10422 C C . LEU D 1 117 ? 34.430 46.263 -58.647 1.00 44.24 117 LEU D C 1
ATOM 10423 O O . LEU D 1 117 ? 35.254 45.496 -58.137 1.00 42.23 117 LEU D O 1
ATOM 10428 N N . ASN D 1 118 ? 33.977 46.125 -59.894 1.00 44.61 118 ASN D N 1
ATOM 10429 C CA . ASN D 1 118 ? 34.522 45.124 -60.810 1.00 46.28 118 ASN D CA 1
ATOM 10430 C C . ASN D 1 118 ? 35.829 45.640 -61.417 1.00 46.24 118 ASN D C 1
ATOM 10431 O O . ASN D 1 118 ? 35.986 45.790 -62.629 1.00 51.39 118 ASN D O 1
ATOM 10436 N N . LEU D 1 119 ? 36.777 45.928 -60.529 1.00 43.42 119 LEU D N 1
ATOM 10437 C CA . LEU D 1 119 ? 38.071 46.478 -60.900 1.00 47.93 119 LEU D CA 1
ATOM 10438 C C . LEU D 1 119 ? 39.141 45.847 -60.025 1.00 48.52 119 LEU D C 1
ATOM 10439 O O . LEU D 1 119 ? 38.871 45.422 -58.900 1.00 51.13 119 LEU D O 1
ATOM 10444 N N . THR D 1 120 ? 40.359 45.789 -60.551 1.00 47.96 120 THR D N 1
ATOM 10445 C CA . THR D 1 120 ? 41.470 45.244 -59.791 1.00 45.49 120 THR D CA 1
ATOM 10446 C C . THR D 1 120 ? 42.001 46.277 -58.802 1.00 43.71 120 THR D C 1
ATOM 10447 O O . THR D 1 120 ? 41.708 47.473 -58.891 1.00 39.38 120 THR D O 1
ATOM 10451 N N . ALA D 1 121 ? 42.792 45.792 -57.841 1.00 41.84 121 ALA D N 1
ATOM 10452 C CA . ALA D 1 121 ? 43.440 46.693 -56.893 1.00 37.21 121 ALA D CA 1
ATOM 10453 C C . ALA D 1 121 ? 44.316 47.707 -57.614 1.00 42.14 121 ALA D C 1
ATOM 10454 O O . ALA D 1 121 ? 44.400 48.871 -57.205 1.00 42.59 121 ALA D O 1
ATOM 10456 N N . GLU D 1 122 ? 44.975 47.281 -58.694 1.00 46.68 122 GLU D N 1
ATOM 10457 C CA . GLU D 1 122 ? 45.795 48.199 -59.475 1.00 49.04 122 GLU D CA 1
ATOM 10458 C C . GLU D 1 122 ? 44.938 49.291 -60.103 1.00 48.36 122 GLU D C 1
ATOM 10459 O O . GLU D 1 122 ? 45.193 50.483 -59.903 1.00 43.44 122 GLU D O 1
ATOM 10465 N N . GLU D 1 123 ? 43.897 48.897 -60.845 1.00 49.08 123 GLU D N 1
ATOM 10466 C CA . GLU D 1 123 ? 43.036 49.870 -61.515 1.00 49.59 123 GLU D CA 1
ATOM 10467 C C . GLU D 1 123 ? 42.457 50.884 -60.536 1.00 43.51 123 GLU D C 1
ATOM 10468 O O . GLU D 1 123 ? 42.334 52.071 -60.861 1.00 41.62 123 GLU D O 1
ATOM 10474 N N . ILE D 1 124 ? 42.099 50.436 -59.331 1.00 38.03 124 ILE D N 1
ATOM 10475 C CA . ILE D 1 124 ? 41.505 51.338 -58.350 1.00 36.22 124 ILE D CA 1
ATOM 10476 C C . ILE D 1 124 ? 42.535 52.347 -57.853 1.00 43.07 124 ILE D C 1
ATOM 10477 O O . ILE D 1 124 ? 42.246 53.545 -57.744 1.00 44.12 124 ILE D O 1
ATOM 10482 N N . ALA D 1 125 ? 43.751 51.885 -57.549 1.00 40.03 125 ALA D N 1
ATOM 10483 C CA . ALA D 1 125 ? 44.789 52.799 -57.085 1.00 34.75 125 ALA D CA 1
ATOM 10484 C C . ALA D 1 125 ? 45.232 53.756 -58.183 1.00 42.67 125 ALA D C 1
ATOM 10485 O O . ALA D 1 125 ? 45.617 54.894 -57.889 1.00 36.43 125 ALA D O 1
ATOM 10487 N N . GLU D 1 126 ? 45.183 53.320 -59.445 1.00 48.20 126 GLU D N 1
ATOM 10488 C CA . GLU D 1 126 ? 45.538 54.207 -60.549 1.00 50.19 126 GLU D CA 1
ATOM 10489 C C . GLU D 1 126 ? 44.570 55.378 -60.643 1.00 45.18 126 GLU D C 1
ATOM 10490 O O . GLU D 1 126 ? 44.990 56.524 -60.844 1.00 45.43 126 GLU D O 1
ATOM 10496 N N . MET D 1 127 ? 43.269 55.110 -60.500 1.00 43.25 127 MET D N 1
ATOM 10497 C CA . MET D 1 127 ? 42.283 56.185 -60.552 1.00 43.43 127 MET D CA 1
ATOM 10498 C C . MET D 1 127 ? 42.458 57.149 -59.386 1.00 40.55 127 MET D C 1
ATOM 10499 O O . MET D 1 127 ? 42.317 58.366 -59.551 1.00 41.82 127 MET D O 1
ATOM 10504 N N . ALA D 1 128 ? 42.774 56.623 -58.201 1.00 41.18 128 ALA D N 1
ATOM 10505 C CA . ALA D 1 128 ? 42.983 57.484 -57.042 1.00 38.45 128 ALA D CA 1
ATOM 10506 C C . ALA D 1 128 ? 44.253 58.312 -57.189 1.00 42.87 128 ALA D C 1
ATOM 10507 O O . ALA D 1 128 ? 44.279 59.489 -56.810 1.00 45.11 128 ALA D O 1
ATOM 10509 N N . ASN D 1 129 ? 45.314 57.717 -57.744 1.00 42.81 129 ASN D N 1
ATOM 10510 C CA . ASN D 1 129 ? 46.590 58.419 -57.844 1.00 42.88 129 ASN D CA 1
ATOM 10511 C C . ASN D 1 129 ? 46.471 59.678 -58.692 1.00 48.36 129 ASN D C 1
ATOM 10512 O O . ASN D 1 129 ? 47.013 60.730 -58.331 1.00 55.19 129 ASN D O 1
ATOM 10517 N N . GLU D 1 130 ? 45.766 59.596 -59.821 1.00 47.76 130 GLU D N 1
ATOM 10518 C CA . GLU D 1 130 ? 45.649 60.753 -60.698 1.00 51.06 130 GLU D CA 1
ATOM 10519 C C . GLU D 1 130 ? 44.581 61.735 -60.234 1.00 48.95 130 GLU D C 1
ATOM 10520 O O . GLU D 1 130 ? 44.571 62.879 -60.699 1.00 48.86 130 GLU D O 1
ATOM 10526 N N . LEU D 1 131 ? 43.692 61.322 -59.334 1.00 48.90 131 LEU D N 1
ATOM 10527 C CA . LEU D 1 131 ? 42.741 62.231 -58.708 1.00 49.91 131 LEU D CA 1
ATOM 10528 C C . LEU D 1 131 ? 43.227 62.746 -57.360 1.00 46.25 131 LEU D C 1
ATOM 10529 O O . LEU D 1 131 ? 42.472 63.438 -56.669 1.00 43.42 131 LEU D O 1
ATOM 10534 N N . ASP D 1 132 ? 44.464 62.417 -56.978 1.00 46.52 132 ASP D N 1
ATOM 10535 C CA . ASP D 1 132 ? 45.054 62.818 -55.699 1.00 46.90 132 ASP D CA 1
ATOM 10536 C C . ASP D 1 132 ? 44.275 62.267 -54.511 1.00 43.54 132 ASP D C 1
ATOM 10537 O O . ASP D 1 132 ? 44.268 62.861 -53.430 1.00 44.51 132 ASP D O 1
ATOM 10542 N N . ILE D 1 133 ? 43.622 61.127 -54.698 1.00 43.91 133 ILE D N 1
ATOM 10543 C CA . ILE D 1 133 ? 42.910 60.453 -53.621 1.00 40.47 133 ILE D CA 1
ATOM 10544 C C . ILE D 1 133 ? 43.880 59.498 -52.938 1.00 38.13 133 ILE D C 1
ATOM 10545 O O . ILE D 1 133 ? 44.468 58.627 -53.589 1.00 41.24 133 ILE D O 1
ATOM 10550 N N . LEU D 1 134 ? 44.063 59.671 -51.631 1.00 33.32 134 LEU D N 1
ATOM 10551 C CA . LEU D 1 134 ? 44.916 58.768 -50.872 1.00 31.73 134 LEU D CA 1
ATOM 10552 C C . LEU D 1 134 ? 44.293 57.378 -50.822 1.00 31.69 134 LEU D C 1
ATOM 10553 O O . LEU D 1 134 ? 43.081 57.231 -50.635 1.00 33.19 134 LEU D O 1
ATOM 10558 N N . ILE D 1 135 ? 45.122 56.351 -50.997 1.00 30.91 135 ILE D N 1
ATOM 10559 C CA . ILE D 1 135 ? 44.636 54.977 -51.075 1.00 31.40 135 ILE D CA 1
ATOM 10560 C C . ILE D 1 135 ? 45.638 54.038 -50.417 1.00 28.60 135 ILE D C 1
ATOM 10561 O O . ILE D 1 135 ? 46.854 54.228 -50.523 1.00 26.57 135 ILE D O 1
ATOM 10566 N N . GLY D 1 136 ? 45.114 53.024 -49.730 1.00 24.07 136 GLY D N 1
ATOM 10567 C CA . GLY D 1 136 ? 45.908 51.972 -49.145 1.00 22.74 136 GLY D CA 1
ATOM 10568 C C . GLY D 1 136 ? 45.038 50.780 -48.803 1.00 28.53 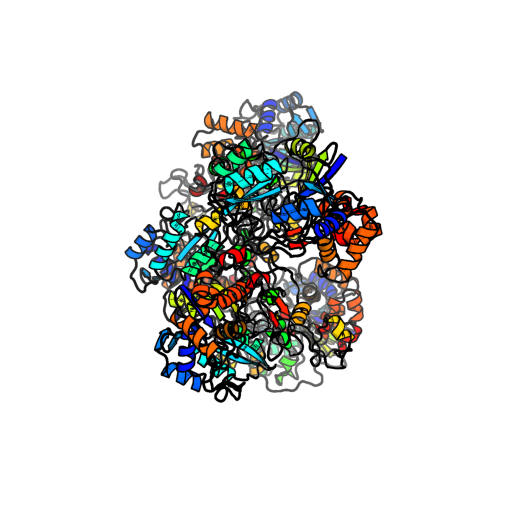136 GLY D C 1
ATOM 10569 O O . GLY D 1 136 ? 43.808 50.882 -48.747 1.00 25.09 136 GLY D O 1
ATOM 10570 N N . PRO D 1 137 ? 45.654 49.621 -48.575 1.00 26.02 137 PRO D N 1
ATOM 10571 C CA . PRO D 1 137 ? 44.867 48.425 -48.245 1.00 29.89 137 PRO D CA 1
ATOM 10572 C C . PRO D 1 137 ? 44.294 48.512 -46.836 1.00 31.65 137 PRO D C 1
ATOM 10573 O O . PRO D 1 137 ? 45.002 48.832 -45.879 1.00 30.16 137 PRO D O 1
ATOM 10577 N N . ALA D 1 138 ? 42.999 48.228 -46.719 1.00 29.60 138 ALA D N 1
ATOM 10578 C CA . ALA D 1 138 ? 42.338 48.208 -45.423 1.00 33.95 138 ALA D CA 1
ATOM 10579 C C . ALA D 1 138 ? 42.618 46.894 -44.708 1.00 38.37 138 ALA D C 1
ATOM 10580 O O . ALA D 1 138 ? 42.673 45.834 -45.339 1.00 38.60 138 ALA D O 1
ATOM 10582 N N . HIS D 1 139 ? 42.782 46.979 -43.379 1.00 39.81 139 HIS D N 1
ATOM 10583 C CA . HIS D 1 139 ? 43.047 45.847 -42.490 1.00 32.63 139 HIS D CA 1
ATOM 10584 C C . HIS D 1 139 ? 43.803 44.731 -43.201 1.00 29.66 139 HIS D C 1
ATOM 10585 O O . HIS D 1 139 ? 43.275 43.629 -43.383 1.00 26.85 139 HIS D O 1
ATOM 10592 N N . ALA D 1 140 ? 45.046 45.017 -43.598 1.00 27.69 140 ALA D N 1
ATOM 10593 C CA . ALA D 1 140 ? 45.728 44.224 -44.615 1.00 34.42 140 ALA D CA 1
ATOM 10594 C C . ALA D 1 140 ? 45.959 42.775 -44.207 1.00 34.60 140 ALA D C 1
ATOM 10595 O O . ALA D 1 140 ? 46.210 41.936 -45.079 1.00 36.88 140 ALA D O 1
ATOM 10597 N N . PHE D 1 141 ? 45.881 42.451 -42.918 1.00 30.62 141 PHE D N 1
ATOM 10598 C CA . PHE D 1 141 ? 46.240 41.121 -42.443 1.00 29.79 141 PHE D CA 1
ATOM 10599 C C . PHE D 1 141 ? 45.060 40.337 -41.889 1.00 27.95 141 PHE D C 1
ATOM 10600 O O . PHE D 1 141 ? 45.259 39.236 -41.365 1.00 31.87 141 PHE D O 1
ATOM 10608 N N . THR D 1 142 ? 43.847 40.867 -41.994 1.00 30.84 142 THR D N 1
ATOM 10609 C CA . THR D 1 142 ? 42.663 40.133 -41.571 1.00 35.00 142 THR D CA 1
ATOM 10610 C C . THR D 1 142 ? 42.467 38.906 -42.463 1.00 36.29 142 THR D C 1
ATOM 10611 O O . THR D 1 142 ? 42.682 38.982 -43.677 1.00 41.28 142 THR D O 1
ATOM 10615 N N . PRO D 1 143 ? 42.076 37.759 -41.895 1.00 39.18 143 PRO D N 1
ATOM 10616 C CA . PRO D 1 143 ? 41.953 36.531 -42.701 1.00 42.28 143 PRO D CA 1
ATOM 10617 C C . PRO D 1 143 ? 40.886 36.578 -43.789 1.00 45.14 143 PRO D C 1
ATOM 10618 O O . PRO D 1 143 ? 40.678 35.561 -44.462 1.00 45.70 143 PRO D O 1
ATOM 10622 N N . TRP D 1 144 ? 40.203 37.702 -43.991 1.00 47.22 144 TRP D N 1
ATOM 10623 C CA . TRP D 1 144 ? 39.179 37.793 -45.020 1.00 48.29 144 TRP D CA 1
ATOM 10624 C C . TRP D 1 144 ? 39.129 39.213 -45.561 1.00 44.89 144 TRP D C 1
ATOM 10625 O O . TRP D 1 144 ? 39.396 40.178 -44.839 1.00 42.62 144 TRP D O 1
ATOM 10636 N N . THR D 1 145 ? 38.784 39.324 -46.847 1.00 41.92 145 THR D N 1
ATOM 10637 C CA . THR D 1 145 ? 38.601 40.608 -47.529 1.00 40.14 145 THR D CA 1
ATOM 10638 C C . THR D 1 145 ? 39.827 41.507 -47.412 1.00 41.22 145 THR D C 1
ATOM 10639 O O . THR D 1 145 ? 39.705 42.733 -47.377 1.00 42.70 145 THR D O 1
ATOM 10643 N N . SER D 1 146 ? 41.020 40.920 -47.357 1.00 37.63 146 SER D N 1
ATOM 10644 C CA . SER D 1 146 ? 42.227 41.686 -47.099 1.00 37.88 146 SER D CA 1
ATOM 10645 C C . SER D 1 146 ? 43.285 41.397 -48.154 1.00 38.64 146 SER D C 1
ATOM 10646 O O . SER D 1 146 ? 43.205 40.417 -48.901 1.00 40.28 146 SER D O 1
ATOM 10649 N N . LEU D 1 147 ? 44.289 42.277 -48.187 1.00 36.40 147 LEU D N 1
ATOM 10650 C CA . LEU D 1 147 ? 45.323 42.225 -49.216 1.00 33.80 147 LEU D CA 1
ATOM 10651 C C . LEU D 1 147 ? 46.047 40.886 -49.208 1.00 39.16 147 LEU D C 1
ATOM 10652 O O . LEU D 1 147 ? 46.143 40.211 -50.239 1.00 39.04 147 LEU D O 1
ATOM 10657 N N . TYR D 1 148 ? 46.572 40.488 -48.053 1.00 34.09 148 TYR D N 1
ATOM 10658 C CA . TYR D 1 148 ? 47.397 39.292 -47.976 1.00 34.09 148 TYR D CA 1
ATOM 10659 C C . TYR D 1 148 ? 46.582 38.012 -47.884 1.00 40.53 148 TYR D C 1
ATOM 10660 O O . TYR D 1 148 ? 47.167 36.932 -47.754 1.00 44.92 148 TYR D O 1
ATOM 10669 N N . LYS D 1 149 ? 45.253 38.107 -47.950 1.00 38.40 149 LYS D N 1
ATOM 10670 C CA . LYS D 1 149 ? 44.448 36.921 -48.208 1.00 39.59 149 LYS D CA 1
ATOM 10671 C C . LYS D 1 149 ? 44.603 36.475 -49.657 1.00 44.28 149 LYS D C 1
ATOM 10672 O O . LYS D 1 149 ? 44.663 35.273 -49.942 1.00 49.68 149 LYS D O 1
ATOM 10678 N N . GLU D 1 150 ? 44.696 37.434 -50.582 1.00 43.28 150 GLU D N 1
ATOM 10679 C CA . GLU D 1 150 ? 44.737 37.153 -52.010 1.00 46.36 150 GLU D CA 1
ATOM 10680 C C . GLU D 1 150 ? 46.113 37.315 -52.640 1.00 47.78 150 GLU D C 1
ATOM 10681 O O . GLU D 1 150 ? 46.363 36.715 -53.689 1.00 54.04 150 GLU D O 1
ATOM 10687 N N . TYR D 1 151 ? 47.003 38.104 -52.042 1.00 43.69 151 TYR D N 1
ATOM 10688 C CA . TYR D 1 151 ? 48.306 38.381 -52.627 1.00 38.97 151 TYR D CA 1
ATOM 10689 C C . TYR D 1 151 ? 49.409 38.099 -51.616 1.00 41.25 151 TYR D C 1
ATOM 10690 O O . TYR D 1 151 ? 49.181 38.061 -50.405 1.00 40.98 151 TYR D O 1
ATOM 10699 N N . ASP D 1 152 ? 50.620 37.905 -52.138 1.00 45.00 152 ASP D N 1
ATOM 10700 C CA . ASP D 1 152 ? 51.803 37.675 -51.320 1.00 43.62 152 ASP D CA 1
ATOM 10701 C C . ASP D 1 152 ? 52.679 38.913 -51.180 1.00 39.65 152 ASP D C 1
ATOM 10702 O O . ASP D 1 152 ? 53.700 38.856 -50.486 1.00 41.78 152 ASP D O 1
ATOM 10707 N N . SER D 1 153 ? 52.308 40.024 -51.811 1.00 39.07 153 SER D N 1
ATOM 10708 C CA . SER D 1 153 ? 53.093 41.250 -51.733 1.00 43.46 153 SER D CA 1
ATOM 10709 C C . SER D 1 153 ? 52.251 42.408 -52.245 1.00 43.43 153 SER D C 1
ATOM 10710 O O . SER D 1 153 ? 51.262 42.213 -52.958 1.00 41.89 153 SER D O 1
ATOM 10713 N N . LEU D 1 154 ? 52.664 43.623 -51.871 1.00 42.89 154 LEU D N 1
ATOM 10714 C CA . LEU D 1 154 ? 51.991 44.820 -52.366 1.00 40.65 154 LEU D CA 1
ATOM 10715 C C . LEU D 1 154 ? 52.176 44.972 -53.870 1.00 48.66 154 LEU D C 1
ATOM 10716 O O . LEU D 1 154 ? 51.245 45.369 -54.580 1.00 48.32 154 LEU D O 1
ATOM 10721 N N . LYS D 1 155 ? 53.377 44.664 -54.370 1.00 52.44 155 LYS D N 1
ATOM 10722 C CA . LYS D 1 155 ? 53.648 44.798 -55.799 1.00 57.32 155 LYS D CA 1
ATOM 10723 C C . LYS D 1 155 ? 52.774 43.859 -56.620 1.00 54.93 155 LYS D C 1
ATOM 10724 O O . LYS D 1 155 ? 52.311 44.222 -57.707 1.00 51.12 155 LYS D O 1
ATOM 10730 N N . ASP D 1 156 ? 52.538 42.644 -56.117 1.00 53.06 156 ASP D N 1
ATOM 10731 C CA . ASP D 1 156 ? 51.654 41.716 -56.814 1.00 51.60 156 ASP D CA 1
ATOM 10732 C C . ASP D 1 156 ? 50.231 42.248 -56.890 1.00 48.98 156 ASP D C 1
ATOM 10733 O O . ASP D 1 156 ? 49.496 41.924 -57.829 1.00 51.55 156 ASP D O 1
ATOM 10738 N N . ALA D 1 157 ? 49.829 43.070 -55.921 1.00 44.55 157 ALA D N 1
ATOM 10739 C CA . ALA D 1 157 ? 48.467 43.584 -55.866 1.00 43.42 157 ALA D CA 1
ATOM 10740 C C . ALA D 1 157 ? 48.298 44.896 -56.621 1.00 46.35 157 ALA D C 1
ATOM 10741 O O . ALA D 1 157 ? 47.324 45.057 -57.365 1.00 46.96 157 ALA D O 1
ATOM 10743 N N . TYR D 1 158 ? 49.223 45.840 -56.447 1.00 46.73 158 TYR D N 1
ATOM 10744 C CA . TYR D 1 158 ? 49.067 47.181 -56.992 1.00 40.97 158 TYR D CA 1
ATOM 10745 C C . TYR D 1 158 ? 49.937 47.463 -58.210 1.00 43.37 158 TYR D C 1
ATOM 10746 O O . TYR D 1 158 ? 49.727 48.489 -58.867 1.00 39.94 158 TYR D O 1
ATOM 10755 N N . GLY D 1 159 ? 50.900 46.601 -58.525 1.00 40.58 159 GLY D N 1
ATOM 10756 C CA . GLY D 1 159 ? 51.684 46.785 -59.739 1.00 44.13 159 GLY D CA 1
ATOM 10757 C C . GLY D 1 159 ? 52.513 48.055 -59.695 1.00 56.47 159 GLY D C 1
ATOM 10758 O O . GLY D 1 159 ? 53.274 48.296 -58.752 1.00 55.98 159 GLY D O 1
ATOM 10759 N N . ASP D 1 160 ? 52.368 48.884 -60.731 1.00 53.88 160 ASP D N 1
ATOM 10760 C CA . ASP D 1 160 ? 53.105 50.140 -60.817 1.00 58.25 160 ASP D CA 1
ATOM 10761 C C . ASP D 1 160 ? 52.465 51.259 -60.010 1.00 52.75 160 ASP D C 1
ATOM 10762 O O . ASP D 1 160 ? 53.106 52.296 -59.803 1.00 53.94 160 ASP D O 1
ATOM 10767 N N . ALA D 1 161 ? 51.224 51.083 -59.566 1.00 46.99 161 ALA D N 1
ATOM 10768 C CA . ALA D 1 161 ? 50.557 52.105 -58.778 1.00 52.26 161 ALA D CA 1
ATOM 10769 C C . ALA D 1 161 ? 51.291 52.320 -57.458 1.00 55.50 161 ALA D C 1
ATOM 10770 O O . ALA D 1 161 ? 52.014 51.449 -56.965 1.00 58.43 161 ALA D O 1
ATOM 10772 N N . LYS D 1 162 ? 51.107 53.508 -56.891 1.00 50.57 162 LYS D N 1
ATOM 10773 C CA . LYS D 1 162 ? 51.748 53.888 -55.642 1.00 53.54 162 LYS D CA 1
ATOM 10774 C C . LYS D 1 162 ? 50.679 54.170 -54.598 1.00 49.55 162 LYS D C 1
ATOM 10775 O O . LYS D 1 162 ? 49.752 54.949 -54.845 1.00 52.55 162 LYS D O 1
ATOM 10781 N N . ILE D 1 163 ? 50.806 53.525 -53.442 1.00 45.21 163 ILE D N 1
ATOM 10782 C CA . ILE D 1 163 ? 49.844 53.655 -52.363 1.00 42.81 163 ILE D CA 1
ATOM 10783 C C . ILE D 1 163 ? 50.392 54.623 -51.324 1.00 38.84 163 ILE D C 1
ATOM 10784 O O . ILE D 1 163 ? 51.599 54.867 -51.229 1.00 40.20 163 ILE D O 1
ATOM 10789 N N . ASP D 1 164 ? 49.484 55.178 -50.520 1.00 32.95 164 ASP D N 1
ATOM 10790 C CA . ASP D 1 164 ? 49.822 56.243 -49.590 1.00 31.88 164 ASP D CA 1
ATOM 10791 C C . ASP D 1 164 ? 49.895 55.800 -48.136 1.00 34.18 164 ASP D C 1
ATOM 10792 O O . ASP D 1 164 ? 50.461 56.533 -47.319 1.00 32.87 164 ASP D O 1
ATOM 10797 N N . PHE D 1 165 ? 49.353 54.636 -47.797 1.00 30.65 165 PHE D N 1
ATOM 10798 C CA . PHE D 1 165 ? 49.369 54.134 -46.425 1.00 33.10 165 PHE D CA 1
ATOM 10799 C C . PHE D 1 165 ? 48.982 52.660 -46.455 1.00 33.27 165 PHE D C 1
ATOM 10800 O O . PHE D 1 165 ? 48.666 52.099 -47.508 1.00 31.62 165 PHE D O 1
ATOM 10808 N N . LEU D 1 166 ? 49.011 52.037 -45.279 1.00 29.00 166 LEU D N 1
ATOM 10809 C CA . LEU D 1 166 ? 48.524 50.676 -45.092 1.00 29.16 166 LEU D CA 1
ATOM 10810 C C . LEU D 1 166 ? 47.799 50.615 -43.758 1.00 26.38 166 LEU D C 1
ATOM 10811 O O . LEU D 1 166 ? 48.337 51.061 -42.740 1.00 29.12 166 LEU D O 1
ATOM 10816 N N . GLU D 1 167 ? 46.584 50.074 -43.762 1.00 23.36 167 GLU D N 1
ATOM 10817 C CA . GLU D 1 167 ? 45.789 49.971 -42.546 1.00 23.87 167 GLU D CA 1
ATOM 10818 C C . GLU D 1 167 ? 46.081 48.637 -41.867 1.00 28.74 167 GLU D C 1
ATOM 10819 O O . GLU D 1 167 ? 45.923 47.574 -42.477 1.00 25.43 167 GLU D O 1
ATOM 10825 N N . LEU D 1 168 ? 46.501 48.702 -40.602 1.00 29.84 168 LEU D N 1
ATOM 10826 C CA . LEU D 1 168 ? 46.936 47.503 -39.893 1.00 31.48 168 LEU D CA 1
ATOM 10827 C C . LEU D 1 168 ? 45.777 46.546 -39.646 1.00 30.15 168 LEU D C 1
ATOM 10828 O O . LEU D 1 168 ? 45.907 45.336 -39.865 1.00 32.15 168 LEU D O 1
ATOM 10833 N N . GLY D 1 169 ? 44.640 47.064 -39.194 1.00 28.14 169 GLY D N 1
ATOM 10834 C CA . GLY D 1 169 ? 43.504 46.235 -38.861 1.00 24.48 169 GLY D CA 1
ATOM 10835 C C . GLY D 1 169 ? 43.537 45.754 -37.422 1.00 27.27 169 GLY D C 1
ATOM 10836 O O . GLY D 1 169 ? 44.524 45.899 -36.695 1.00 29.64 169 GLY D O 1
ATOM 10837 N N . LEU D 1 170 ? 42.420 45.160 -37.008 1.00 28.90 170 LEU D N 1
ATOM 10838 C CA . LEU D 1 170 ? 42.274 44.677 -35.640 1.00 33.74 170 LEU D CA 1
ATOM 10839 C C . LEU D 1 170 ? 43.090 43.423 -35.357 1.00 34.45 170 LEU D C 1
ATOM 10840 O O . LEU D 1 170 ? 43.089 42.957 -34.212 1.00 37.12 170 LEU D O 1
ATOM 10845 N N . SER D 1 171 ? 43.781 42.865 -36.351 1.00 34.25 171 SER D N 1
ATOM 10846 C CA . SER D 1 171 ? 44.502 41.609 -36.189 1.00 39.18 171 SER D CA 1
ATOM 10847 C C . SER D 1 171 ? 46.013 41.773 -36.289 1.00 35.88 171 SER D C 1
ATOM 10848 O O . SER D 1 171 ? 46.729 40.769 -36.373 1.00 34.31 171 SER D O 1
ATOM 10851 N N . ALA D 1 172 ? 46.518 43.005 -36.282 1.00 31.42 172 ALA D N 1
ATOM 10852 C CA . ALA D 1 172 ? 47.950 43.216 -36.435 1.00 34.66 172 ALA D CA 1
ATOM 10853 C C . ALA D 1 172 ? 48.332 44.570 -35.857 1.00 34.59 172 ALA D C 1
ATOM 10854 O O . ALA D 1 172 ? 47.528 45.506 -35.845 1.00 34.37 172 ALA D O 1
ATOM 10856 N N . ASP D 1 173 ? 49.568 44.658 -35.377 1.00 33.66 173 ASP D N 1
ATOM 10857 C CA . ASP D 1 173 ? 50.158 45.910 -34.928 1.00 30.98 173 ASP D CA 1
ATOM 10858 C C . ASP D 1 173 ? 51.374 46.232 -35.795 1.00 33.18 173 ASP D C 1
ATOM 10859 O O . ASP D 1 173 ? 51.735 45.477 -36.702 1.00 35.02 173 ASP D O 1
ATOM 10864 N N . SER D 1 174 ? 52.009 47.371 -35.499 1.00 31.25 174 SER D N 1
ATOM 10865 C CA . SER D 1 174 ? 53.084 47.873 -36.352 1.00 33.84 174 SER D CA 1
ATOM 10866 C C . SER D 1 174 ? 54.241 46.886 -36.447 1.00 34.94 174 SER D C 1
ATOM 10867 O O . SER D 1 174 ? 54.779 46.656 -37.537 1.00 30.59 174 SER D O 1
ATOM 10870 N N . ASP D 1 175 ? 54.640 46.292 -35.318 1.00 34.94 175 ASP D N 1
ATOM 10871 C CA . ASP D 1 175 ? 55.780 45.378 -35.327 1.00 35.53 175 ASP D CA 1
ATOM 10872 C C . ASP D 1 175 ? 55.519 44.154 -36.194 1.00 36.08 175 ASP D C 1
ATOM 10873 O O . ASP D 1 175 ? 56.452 43.616 -36.802 1.00 39.22 175 ASP D O 1
ATOM 10878 N N . MET D 1 176 ? 54.267 43.700 -36.267 1.00 34.04 176 MET D N 1
ATOM 10879 C CA . MET D 1 176 ? 53.943 42.578 -37.141 1.00 34.04 176 MET D CA 1
ATOM 10880 C C . MET D 1 176 ? 54.056 42.973 -38.608 1.00 33.52 176 MET D C 1
ATOM 10881 O O . MET D 1 176 ? 54.607 42.221 -39.420 1.00 31.53 176 MET D O 1
ATOM 10886 N N . ALA D 1 177 ? 53.547 44.155 -38.963 1.00 28.38 177 ALA D N 1
ATOM 10887 C CA . ALA D 1 177 ? 53.596 44.600 -40.351 1.00 32.13 177 ALA D CA 1
ATOM 10888 C C . ALA D 1 177 ? 55.013 44.951 -40.784 1.00 33.40 177 ALA D C 1
ATOM 10889 O O . ALA D 1 177 ? 55.367 44.752 -41.952 1.00 33.95 177 ALA D O 1
ATOM 10891 N N . ASP D 1 178 ? 55.836 45.467 -39.869 1.00 33.92 178 ASP D N 1
ATOM 10892 C CA . ASP D 1 178 ? 57.209 45.823 -40.215 1.00 34.00 178 ASP D CA 1
ATOM 10893 C C . ASP D 1 178 ? 58.103 44.612 -40.435 1.00 38.82 178 ASP D C 1
ATOM 10894 O O . ASP D 1 178 ? 59.284 44.794 -40.751 1.00 45.18 178 ASP D O 1
ATOM 10899 N N . MET D 1 179 ? 57.585 43.392 -40.280 1.00 39.17 179 MET D N 1
ATOM 10900 C CA . MET D 1 179 ? 58.348 42.207 -40.650 1.00 44.33 179 MET D CA 1
ATOM 10901 C C . MET D 1 179 ? 58.480 42.051 -42.158 1.00 42.19 179 MET D C 1
ATOM 10902 O O . MET D 1 179 ? 59.251 41.199 -42.612 1.00 48.95 179 MET D O 1
ATOM 10907 N N . ILE D 1 180 ? 57.749 42.844 -42.934 1.00 37.39 180 ILE D N 1
ATOM 10908 C CA . ILE D 1 180 ? 57.771 42.791 -44.389 1.00 39.75 180 ILE D CA 1
ATOM 10909 C C . ILE D 1 180 ? 58.465 44.056 -44.874 1.00 44.25 180 ILE D C 1
ATOM 10910 O O . ILE D 1 180 ? 57.960 45.168 -44.673 1.00 46.82 180 ILE D O 1
ATOM 10915 N N . LYS D 1 181 ? 59.624 43.885 -45.517 1.00 45.50 181 LYS D N 1
ATOM 10916 C CA . LYS D 1 181 ? 60.484 45.024 -45.823 1.00 45.37 181 LYS D CA 1
ATOM 10917 C C . LYS D 1 181 ? 59.812 46.015 -46.765 1.00 47.27 181 LYS D C 1
ATOM 10918 O O . LYS D 1 181 ? 60.132 47.209 -46.737 1.00 43.91 181 LYS D O 1
ATOM 10924 N N . ALA D 1 182 ? 58.879 45.549 -47.598 1.00 49.94 182 ALA D N 1
ATOM 10925 C CA . ALA D 1 182 ? 58.187 46.440 -48.521 1.00 48.70 182 ALA D CA 1
ATOM 10926 C C . ALA D 1 182 ? 57.283 47.440 -47.813 1.00 46.65 182 ALA D C 1
ATOM 10927 O O . ALA D 1 182 ? 56.809 48.382 -48.456 1.00 49.02 182 ALA D O 1
ATOM 10929 N N . HIS D 1 183 ? 57.038 47.261 -46.516 1.00 43.30 183 HIS D N 1
ATOM 10930 C CA . HIS D 1 183 ? 56.188 48.160 -45.748 1.00 40.60 183 HIS D CA 1
ATOM 10931 C C . HIS D 1 183 ? 56.948 49.321 -45.122 1.00 39.45 183 HIS D C 1
ATOM 10932 O O . HIS D 1 183 ? 56.312 50.271 -44.651 1.00 42.43 183 HIS D O 1
ATOM 10939 N N . HIS D 1 184 ? 58.282 49.273 -45.104 1.00 40.45 184 HIS D N 1
ATOM 10940 C CA . HIS D 1 184 ? 59.055 50.259 -44.359 1.00 40.59 184 HIS D CA 1
ATOM 10941 C C . HIS D 1 184 ? 58.949 51.661 -44.945 1.00 44.77 184 HIS D C 1
ATOM 10942 O O . HIS D 1 184 ? 59.172 52.638 -44.223 1.00 44.22 184 HIS D O 1
ATOM 10949 N N . SER D 1 185 ? 58.613 51.784 -46.226 1.00 44.47 185 SER D N 1
ATOM 10950 C CA . SER D 1 185 ? 58.432 53.081 -46.862 1.00 46.66 185 SER D CA 1
ATOM 10951 C C . SER D 1 185 ? 56.976 53.533 -46.874 1.00 43.07 185 SER D C 1
ATOM 10952 O O . SER D 1 185 ? 56.668 54.575 -47.463 1.00 45.67 185 SER D O 1
ATOM 10955 N N . ILE D 1 186 ? 56.086 52.789 -46.235 1.00 38.94 186 ILE D N 1
ATOM 10956 C CA . ILE D 1 186 ? 54.649 53.055 -46.251 1.00 35.92 186 ILE D CA 1
ATOM 10957 C C . ILE D 1 186 ? 54.213 53.407 -44.834 1.00 35.57 186 ILE D C 1
ATOM 10958 O O . ILE D 1 186 ? 54.474 52.629 -43.909 1.00 34.62 186 ILE D O 1
ATOM 10963 N N . PRO D 1 187 ? 53.569 54.552 -44.618 1.00 35.86 187 PRO D N 1
ATOM 10964 C CA . PRO D 1 187 ? 53.069 54.871 -43.277 1.00 33.47 187 PRO D CA 1
ATOM 10965 C C . PRO D 1 187 ? 51.862 54.022 -42.914 1.00 31.09 187 PRO D C 1
ATOM 10966 O O . PRO D 1 187 ? 51.120 53.547 -43.777 1.00 28.36 187 PRO D O 1
ATOM 10970 N N . TYR D 1 188 ? 51.671 53.841 -41.610 1.00 24.31 188 TYR D N 1
ATOM 10971 C CA . TYR D 1 188 ? 50.629 52.974 -41.078 1.00 32.89 188 TYR D CA 1
ATOM 10972 C C . TYR D 1 188 ? 49.463 53.790 -40.537 1.00 33.49 188 TYR D C 1
ATOM 10973 O O . TYR D 1 188 ? 49.655 54.846 -39.927 1.00 30.23 188 TYR D O 1
ATOM 10982 N N . LEU D 1 189 ? 48.255 53.281 -40.756 1.00 32.73 189 LEU D N 1
ATOM 10983 C CA . LEU D 1 189 ? 47.049 53.794 -40.126 1.00 33.97 189 LEU D CA 1
ATOM 10984 C C . LEU D 1 189 ? 46.412 52.683 -39.305 1.00 37.04 189 LEU D C 1
ATOM 10985 O O . LEU D 1 189 ? 46.408 51.518 -39.717 1.00 37.29 189 LEU D O 1
ATOM 10990 N N . SER D 1 190 ? 45.889 53.044 -38.137 1.00 30.53 190 SER D N 1
ATOM 10991 C CA . SER D 1 190 ? 45.147 52.125 -37.281 1.00 26.88 190 SER D CA 1
ATOM 10992 C C . SER D 1 190 ? 43.751 52.700 -37.085 1.00 29.21 190 SER D C 1
ATOM 10993 O O . SER D 1 190 ? 43.583 53.715 -36.403 1.00 30.34 190 SER D O 1
ATOM 10996 N N . ASN D 1 191 ? 42.756 52.059 -37.691 1.00 29.38 191 ASN D N 1
ATOM 10997 C CA . ASN D 1 191 ? 41.381 52.527 -37.637 1.00 29.89 191 ASN D CA 1
ATOM 10998 C C . ASN D 1 191 ? 40.485 51.414 -37.112 1.00 33.15 191 ASN D C 1
ATOM 10999 O O . ASN D 1 191 ? 40.820 50.230 -37.191 1.00 34.50 191 ASN D O 1
ATOM 11004 N N . SER D 1 192 ? 39.325 51.807 -36.581 1.00 34.33 192 SER D N 1
ATOM 11005 C CA . SER D 1 192 ? 38.478 50.854 -35.870 1.00 36.63 192 SER D CA 1
ATOM 11006 C C . SER D 1 192 ? 37.636 49.996 -36.804 1.00 33.49 192 SER D C 1
ATOM 11007 O O . SER D 1 192 ? 37.292 48.864 -36.444 1.00 28.67 192 SER D O 1
ATOM 11010 N N . ASP D 1 193 ? 37.301 50.501 -37.992 1.00 31.18 193 ASP D N 1
ATOM 11011 C CA . ASP D 1 193 ? 36.295 49.879 -38.853 1.00 30.90 193 ASP D CA 1
ATOM 11012 C C . ASP D 1 193 ? 34.998 49.674 -38.073 1.00 30.04 193 ASP D C 1
ATOM 11013 O O . ASP D 1 193 ? 34.413 48.588 -38.044 1.00 34.66 193 ASP D O 1
ATOM 11018 N N . ALA D 1 194 ? 34.555 50.746 -37.424 1.00 34.38 194 ALA D N 1
ATOM 11019 C CA . ALA D 1 194 ? 33.416 50.666 -36.521 1.00 40.99 194 ALA D CA 1
ATOM 11020 C C . ALA D 1 194 ? 32.129 50.394 -37.289 1.00 38.20 194 ALA D C 1
ATOM 11021 O O . ALA D 1 194 ? 31.819 51.075 -38.271 1.00 34.84 194 ALA D O 1
ATOM 11023 N N . HIS D 1 195 ? 31.390 49.382 -36.842 1.00 37.09 195 HIS D N 1
ATOM 11024 C CA . HIS D 1 195 ? 30.035 49.127 -37.305 1.00 40.06 195 HIS D CA 1
ATOM 11025 C C . HIS D 1 195 ? 28.994 49.562 -36.284 1.00 45.65 195 HIS D C 1
ATOM 11026 O O . HIS D 1 195 ? 27.798 49.342 -36.499 1.00 45.58 195 HIS D O 1
ATOM 11033 N N . SER D 1 196 ? 29.429 50.176 -35.181 1.00 41.69 196 SER D N 1
ATOM 11034 C CA . SER D 1 196 ? 28.590 50.595 -34.073 1.00 44.26 196 SER D CA 1
ATOM 11035 C C . SER D 1 196 ? 29.152 51.893 -33.515 1.00 47.52 196 SER D C 1
ATOM 11036 O O . SER D 1 196 ? 30.380 52.061 -33.483 1.00 46.15 196 SER D O 1
ATOM 11039 N N . PRO D 1 197 ? 28.298 52.823 -33.075 1.00 47.56 197 PRO D N 1
ATOM 11040 C CA . PRO D 1 197 ? 28.800 54.117 -32.592 1.00 46.03 197 PRO D CA 1
ATOM 11041 C C . PRO D 1 197 ? 29.296 54.103 -31.155 1.00 45.27 197 PRO D C 1
ATOM 11042 O O . PRO D 1 197 ? 29.990 55.048 -30.757 1.00 44.12 197 PRO D O 1
ATOM 11046 N N . ASN D 1 198 ? 28.969 53.077 -30.376 1.00 46.21 198 ASN D N 1
ATOM 11047 C CA . ASN D 1 198 ? 29.362 53.046 -28.975 1.00 47.35 198 ASN D CA 1
ATOM 11048 C C . ASN D 1 198 ? 30.884 53.119 -28.854 1.00 52.03 198 ASN D C 1
ATOM 11049 O O . ASN D 1 198 ? 31.600 52.567 -29.698 1.00 49.03 198 ASN D O 1
ATOM 11054 N N . PRO D 1 199 ? 31.411 53.802 -27.831 1.00 51.73 199 PRO D N 1
ATOM 11055 C CA . PRO D 1 199 ? 32.873 53.870 -27.659 1.00 49.73 199 PRO D CA 1
ATOM 11056 C C . PRO D 1 199 ? 33.547 52.512 -27.524 1.00 52.70 199 PRO D C 1
ATOM 11057 O O . PRO D 1 199 ? 34.780 52.445 -27.613 1.00 49.31 199 PRO D O 1
ATOM 11061 N N . HIS D 1 200 ? 32.784 51.438 -27.301 1.00 56.97 200 HIS D N 1
ATOM 11062 C CA . HIS D 1 200 ? 33.360 50.098 -27.321 1.00 56.60 200 HIS D CA 1
ATOM 11063 C C . HIS D 1 200 ? 33.907 49.749 -28.699 1.00 47.94 200 HIS D C 1
ATOM 11064 O O . HIS D 1 200 ? 34.858 48.968 -28.811 1.00 44.53 200 HIS D O 1
ATOM 11071 N N . ARG D 1 201 ? 33.328 50.323 -29.752 1.00 45.00 201 ARG D N 1
ATOM 11072 C CA . ARG D 1 201 ? 33.738 50.057 -31.125 1.00 40.49 201 ARG D CA 1
ATOM 11073 C C . ARG D 1 201 ? 34.303 51.286 -31.819 1.00 35.57 201 ARG D C 1
ATOM 11074 O O . ARG D 1 201 ? 35.339 51.194 -32.486 1.00 35.75 201 ARG D O 1
ATOM 11082 N N . LEU D 1 202 ? 33.643 52.437 -31.698 1.00 41.83 202 LEU D N 1
ATOM 11083 C CA . LEU D 1 202 ? 34.146 53.655 -32.320 1.00 32.95 202 LEU D CA 1
ATOM 11084 C C . LEU D 1 202 ? 35.461 54.068 -31.672 1.00 35.20 202 LEU D C 1
ATOM 11085 O O . LEU D 1 202 ? 35.566 54.144 -30.444 1.00 32.63 202 LEU D O 1
ATOM 11090 N N . GLY D 1 203 ? 36.466 54.336 -32.501 1.00 29.95 203 GLY D N 1
ATOM 11091 C CA . GLY D 1 203 ? 37.777 54.653 -31.972 1.00 33.86 203 GLY D CA 1
ATOM 11092 C C . GLY D 1 203 ? 38.475 53.501 -31.291 1.00 36.48 203 GLY D C 1
ATOM 11093 O O . GLY D 1 203 ? 39.435 53.727 -30.547 1.00 32.82 203 GLY D O 1
ATOM 11094 N N . ARG D 1 204 ? 38.017 52.265 -31.523 1.00 37.22 204 ARG D N 1
ATOM 11095 C CA . ARG D 1 204 ? 38.687 51.102 -30.949 1.00 35.63 204 ARG D CA 1
ATOM 11096 C C . ARG D 1 204 ? 40.147 51.040 -31.367 1.00 31.30 204 ARG D C 1
ATOM 11097 O O . ARG D 1 204 ? 41.003 50.622 -30.581 1.00 32.24 204 ARG D O 1
ATOM 11105 N N . GLU D 1 205 ? 40.443 51.440 -32.597 1.00 24.78 205 GLU D N 1
ATOM 11106 C CA . GLU D 1 205 ? 41.789 51.799 -33.002 1.00 27.15 205 GLU D CA 1
ATOM 11107 C C . GLU D 1 205 ? 41.740 53.208 -33.573 1.00 29.91 205 GLU D C 1
ATOM 11108 O O . GLU D 1 205 ? 40.742 53.606 -34.180 1.00 30.18 205 GLU D O 1
ATOM 11114 N N . PHE D 1 206 ? 42.812 53.970 -33.365 1.00 25.60 206 PHE D N 1
ATOM 11115 C CA . PHE D 1 206 ? 42.852 55.343 -33.850 1.00 27.00 206 PHE D CA 1
ATOM 11116 C C . PHE D 1 206 ? 44.303 55.771 -34.017 1.00 26.44 206 PHE D C 1
ATOM 11117 O O . PHE D 1 206 ? 45.234 55.050 -33.651 1.00 28.85 206 PHE D O 1
ATOM 11125 N N . ASN D 1 207 ? 44.479 56.962 -34.584 1.00 22.69 207 ASN D N 1
ATOM 11126 C CA . ASN D 1 207 ? 45.786 57.559 -34.803 1.00 24.45 207 ASN D CA 1
ATOM 11127 C C . ASN D 1 207 ? 45.864 58.892 -34.073 1.00 30.14 207 ASN D C 1
ATOM 11128 O O . ASN D 1 207 ? 44.861 59.597 -33.926 1.00 32.59 207 ASN D O 1
ATOM 11133 N N . ARG D 1 208 ? 47.066 59.231 -33.619 1.00 24.50 208 ARG D N 1
ATOM 11134 C CA . ARG D 1 208 ? 47.344 60.517 -32.992 1.00 27.93 208 ARG D CA 1
ATOM 11135 C C . ARG D 1 208 ? 48.207 61.330 -33.948 1.00 32.77 208 ARG D C 1
ATOM 11136 O O . ARG D 1 208 ? 49.357 60.967 -34.219 1.00 32.13 208 ARG D O 1
ATOM 11144 N N . PHE D 1 209 ? 47.649 62.421 -34.463 1.00 31.96 209 PHE D N 1
ATOM 11145 C CA . PHE D 1 209 ? 48.340 63.291 -35.404 1.00 32.27 209 PHE D CA 1
ATOM 11146 C C . PHE D 1 209 ? 48.806 64.559 -34.703 1.00 31.48 209 PHE D C 1
ATOM 11147 O O . PHE D 1 209 ? 48.113 65.088 -33.829 1.00 32.34 209 PHE D O 1
ATOM 11155 N N . GLU D 1 210 ? 49.980 65.047 -35.096 1.00 32.99 210 GLU D N 1
ATOM 11156 C CA . GLU D 1 210 ? 50.428 66.387 -34.740 1.00 36.99 210 GLU D CA 1
ATOM 11157 C C . GLU D 1 210 ? 50.301 67.267 -35.977 1.00 41.25 210 GLU D C 1
ATOM 11158 O O . GLU D 1 210 ? 50.933 66.996 -37.004 1.00 37.87 210 GLU D O 1
ATOM 11164 N N . VAL D 1 211 ? 49.476 68.308 -35.879 1.00 34.98 211 VAL D N 1
ATOM 11165 C CA . VAL D 1 211 ? 49.151 69.178 -37.003 1.00 37.69 211 VAL D CA 1
ATOM 11166 C C . VAL D 1 211 ? 48.990 70.602 -36.483 1.00 41.75 211 VAL D C 1
ATOM 11167 O O . VAL D 1 211 ? 48.967 70.847 -35.276 1.00 47.07 211 VAL D O 1
ATOM 11171 N N . LYS D 1 212 ? 48.882 71.554 -37.413 1.00 38.58 212 LYS D N 1
ATOM 11172 C CA . LYS D 1 212 ? 48.566 72.929 -37.041 1.00 43.73 212 LYS D CA 1
ATOM 11173 C C . LYS D 1 212 ? 47.066 73.114 -36.844 1.00 51.48 212 LYS D C 1
ATOM 11174 O O . LYS D 1 212 ? 46.629 73.701 -35.848 1.00 56.45 212 LYS D O 1
ATOM 11180 N N . ASP D 1 213 ? 46.267 72.625 -37.790 1.00 50.91 213 ASP D N 1
ATOM 11181 C CA . ASP D 1 213 ? 44.815 72.673 -37.706 1.00 56.20 213 ASP D CA 1
ATOM 11182 C C . ASP D 1 213 ? 44.267 71.317 -38.125 1.00 51.98 213 ASP D C 1
ATOM 11183 O O . ASP D 1 213 ? 44.990 70.471 -38.656 1.00 52.22 213 ASP D O 1
ATOM 11188 N N . VAL D 1 214 ? 42.973 71.111 -37.888 1.00 50.81 214 VAL D N 1
ATOM 11189 C CA . VAL D 1 214 ? 42.307 69.862 -38.266 1.00 42.93 214 VAL D CA 1
ATOM 11190 C C . VAL D 1 214 ? 41.673 70.101 -39.633 1.00 48.70 214 VAL D C 1
ATOM 11191 O O . VAL D 1 214 ? 40.519 70.516 -39.749 1.00 54.01 214 VAL D O 1
ATOM 11195 N N . THR D 1 215 ? 42.451 69.847 -40.683 1.00 48.38 215 THR D N 1
ATOM 11196 C CA . THR D 1 215 ? 41.963 69.874 -42.054 1.00 49.13 215 THR D CA 1
ATOM 11197 C C . THR D 1 215 ? 42.502 68.649 -42.777 1.00 47.81 215 THR D C 1
ATOM 11198 O O . THR D 1 215 ? 43.417 67.978 -42.296 1.00 44.86 215 THR D O 1
ATOM 11202 N N . PHE D 1 216 ? 41.921 68.357 -43.945 1.00 49.74 216 PHE D N 1
ATOM 11203 C CA . PHE D 1 216 ? 42.428 67.244 -44.743 1.00 44.15 216 PHE D CA 1
ATOM 11204 C C . PHE D 1 216 ? 43.887 67.460 -45.118 1.00 45.38 216 PHE D C 1
ATOM 11205 O O . PHE D 1 216 ? 44.697 66.529 -45.052 1.00 44.55 216 PHE D O 1
ATOM 11213 N N . GLU D 1 217 ? 44.235 68.682 -45.529 1.00 49.44 217 GLU D N 1
ATOM 11214 C CA . GLU D 1 217 ? 45.595 68.951 -45.983 1.00 48.02 217 GLU D CA 1
ATOM 11215 C C . GLU D 1 217 ? 46.605 68.744 -44.861 1.00 43.99 217 GLU D C 1
ATOM 11216 O O . GLU D 1 217 ? 47.690 68.193 -45.086 1.00 39.53 217 GLU D O 1
ATOM 11222 N N . GLU D 1 218 ? 46.266 69.174 -43.643 1.00 42.32 218 GLU D N 1
ATOM 11223 C CA . GLU D 1 218 ? 47.154 68.944 -42.507 1.00 40.13 218 GLU D CA 1
ATOM 11224 C C . GLU D 1 218 ? 47.286 67.456 -42.206 1.00 39.29 218 GLU D C 1
ATOM 11225 O O . GLU D 1 218 ? 48.383 66.971 -41.907 1.00 36.68 218 GLU D O 1
ATOM 11231 N N . ILE D 1 219 ? 46.177 66.716 -42.284 1.00 40.55 219 ILE D N 1
ATOM 11232 C CA . ILE D 1 219 ? 46.229 65.275 -42.051 1.00 38.25 219 ILE D CA 1
ATOM 11233 C C . ILE D 1 219 ? 47.057 64.592 -43.131 1.00 32.78 219 ILE D C 1
ATOM 11234 O O . ILE D 1 219 ? 47.814 63.654 -42.852 1.00 34.51 219 ILE D O 1
ATOM 11239 N N . ARG D 1 220 ? 46.938 65.056 -44.377 1.00 34.43 220 ARG D N 1
ATOM 11240 C CA . ARG D 1 220 ? 47.745 64.487 -45.453 1.00 37.14 220 ARG D CA 1
ATOM 11241 C C . ARG D 1 220 ? 49.230 64.717 -45.205 1.00 37.90 220 ARG D C 1
ATOM 11242 O O . ARG D 1 220 ? 50.054 63.831 -45.460 1.00 38.32 220 ARG D O 1
ATOM 11250 N N . LYS D 1 221 ? 49.590 65.904 -44.710 1.00 35.77 221 LYS D N 1
ATOM 11251 C CA . LYS D 1 221 ? 50.987 66.176 -44.391 1.00 36.83 221 LYS D CA 1
ATOM 11252 C C . LYS D 1 221 ? 51.468 65.309 -43.235 1.00 39.67 221 LYS D C 1
ATOM 11253 O O . LYS D 1 221 ? 52.617 64.854 -43.231 1.00 43.51 221 LYS D O 1
ATOM 11259 N N . ALA D 1 222 ? 50.603 65.067 -42.247 1.00 34.27 222 ALA D N 1
ATOM 11260 C CA . ALA D 1 222 ? 50.975 64.200 -41.133 1.00 33.67 222 ALA D CA 1
ATOM 11261 C C . ALA D 1 222 ? 51.222 62.774 -41.610 1.00 40.46 222 ALA D C 1
ATOM 11262 O O . ALA D 1 222 ? 52.203 62.135 -41.212 1.00 41.03 222 ALA D O 1
ATOM 11264 N N . ILE D 1 223 ? 50.336 62.261 -42.466 1.00 40.45 223 ILE D N 1
ATOM 11265 C CA . ILE D 1 223 ? 50.511 60.918 -43.012 1.00 40.89 223 ILE D CA 1
ATOM 11266 C C . ILE D 1 223 ? 51.810 60.830 -43.803 1.00 44.05 223 ILE D C 1
ATOM 11267 O O . ILE D 1 223 ? 52.557 59.851 -43.694 1.00 46.88 223 ILE D O 1
ATOM 11272 N N . LYS D 1 224 ? 52.106 61.857 -44.601 1.00 45.07 224 LYS D N 1
ATOM 11273 C CA . LYS D 1 224 ? 53.336 61.889 -45.382 1.00 47.62 224 LYS D CA 1
ATOM 11274 C C . LYS D 1 224 ? 54.531 62.412 -44.598 1.00 47.72 224 LYS D C 1
ATOM 11275 O O . LYS D 1 224 ? 55.657 62.336 -45.100 1.00 47.66 224 LYS D O 1
ATOM 11281 N N . GLY D 1 225 ? 54.318 62.942 -43.398 1.00 44.29 225 GLY D N 1
ATOM 11282 C CA . GLY D 1 225 ? 55.428 63.397 -42.568 1.00 37.50 225 GLY D CA 1
ATOM 11283 C C . GLY D 1 225 ? 56.206 64.557 -43.145 1.00 45.74 225 GLY D C 1
ATOM 11284 O O . GLY D 1 225 ? 57.442 64.555 -43.096 1.00 54.03 225 GLY D O 1
ATOM 11285 N N . VAL D 1 226 ? 55.513 65.555 -43.685 1.00 43.42 226 VAL D N 1
ATOM 11286 C CA . VAL D 1 226 ? 56.154 66.713 -44.293 1.00 45.61 226 VAL D CA 1
ATOM 11287 C C . VAL D 1 226 ? 55.807 67.954 -43.478 1.00 44.47 226 VAL D C 1
ATOM 11288 O O . VAL D 1 226 ? 54.706 68.064 -42.923 1.00 43.57 226 VAL D O 1
ATOM 11292 N N . GLY D 1 227 ? 56.761 68.878 -43.390 1.00 47.41 227 GLY D N 1
ATOM 11293 C CA . GLY D 1 227 ? 56.520 70.166 -42.778 1.00 48.58 227 GLY D CA 1
ATOM 11294 C C . GLY D 1 227 ? 56.320 70.157 -41.280 1.00 44.92 227 GLY D C 1
ATOM 11295 O O . GLY D 1 227 ? 55.725 71.094 -40.740 1.00 43.79 227 GLY D O 1
ATOM 11296 N N . GLY D 1 228 ? 56.812 69.133 -40.584 1.00 44.68 228 GLY D N 1
ATOM 11297 C CA . GLY D 1 228 ? 56.651 69.037 -39.151 1.00 38.33 228 GLY D CA 1
ATOM 11298 C C . GLY D 1 228 ? 55.413 68.297 -38.696 1.00 43.14 228 GLY D C 1
ATOM 11299 O O . GLY D 1 228 ? 55.298 67.992 -37.503 1.00 39.96 228 GLY D O 1
ATOM 11300 N N . ARG D 1 229 ? 54.479 68.019 -39.599 1.00 35.63 229 ARG D N 1
ATOM 11301 C CA . ARG D 1 229 ? 53.328 67.189 -39.283 1.00 35.82 229 ARG D CA 1
ATOM 11302 C C . ARG D 1 229 ? 53.727 65.721 -39.336 1.00 37.89 229 ARG D C 1
ATOM 11303 O O . ARG D 1 229 ? 54.563 65.315 -40.148 1.00 43.17 229 ARG D O 1
ATOM 11311 N N . LYS D 1 230 ? 53.124 64.920 -38.460 1.00 33.03 230 LYS D N 1
ATOM 11312 C CA . LYS D 1 230 ? 53.461 63.504 -38.405 1.00 37.43 230 LYS D CA 1
ATOM 11313 C C . LYS D 1 230 ? 52.406 62.757 -37.604 1.00 37.29 230 LYS D C 1
ATOM 11314 O O . LYS D 1 230 ? 51.597 63.357 -36.890 1.00 34.82 230 LYS D O 1
ATOM 11320 N N . ILE D 1 231 ? 52.430 61.434 -37.740 1.00 38.33 231 ILE D N 1
ATOM 11321 C CA . ILE D 1 231 ? 51.646 60.553 -36.883 1.00 33.54 231 ILE D CA 1
ATOM 11322 C C . ILE D 1 231 ? 52.440 60.325 -35.604 1.00 29.80 231 ILE D C 1
ATOM 11323 O O . ILE D 1 231 ? 53.534 59.752 -35.635 1.00 31.99 231 ILE D O 1
ATOM 11328 N N . MET D 1 232 ? 51.897 60.785 -34.473 1.00 29.21 232 MET D N 1
ATOM 11329 C CA . MET D 1 232 ? 52.618 60.654 -33.210 1.00 29.99 232 MET D CA 1
ATOM 11330 C C . MET D 1 232 ? 52.616 59.213 -32.714 1.00 31.87 232 MET D C 1
ATOM 11331 O O . MET D 1 232 ? 53.639 58.720 -32.225 1.00 30.46 232 MET D O 1
ATOM 11336 N N . LEU D 1 233 ? 51.486 58.521 -32.837 1.00 32.51 233 LEU D N 1
ATOM 11337 C CA . LEU D 1 233 ? 51.398 57.139 -32.390 1.00 26.62 233 LEU D CA 1
ATOM 11338 C C . LEU D 1 233 ? 50.204 56.471 -33.052 1.00 30.19 233 LEU D C 1
ATOM 11339 O O . LEU D 1 233 ? 49.287 57.136 -33.540 1.00 28.84 233 LEU D O 1
ATOM 11344 N N . ASN D 1 234 ? 50.232 55.142 -33.058 1.00 31.21 234 ASN D N 1
ATOM 11345 C CA . ASN D 1 234 ? 49.096 54.318 -33.445 1.00 25.99 234 ASN D CA 1
ATOM 11346 C C . ASN D 1 234 ? 48.587 53.590 -32.210 1.00 26.78 234 ASN D C 1
ATOM 11347 O O . ASN D 1 234 ? 49.380 53.029 -31.447 1.00 29.76 234 ASN D O 1
ATOM 11352 N N . ALA D 1 235 ? 47.274 53.609 -32.006 1.00 26.07 235 ALA D N 1
ATOM 11353 C CA . ALA D 1 235 ? 46.651 52.965 -30.859 1.00 30.14 235 ALA D CA 1
ATOM 11354 C C . ALA D 1 235 ? 45.643 51.938 -31.347 1.00 35.85 235 ALA D C 1
ATOM 11355 O O . ALA D 1 235 ? 44.829 52.235 -32.228 1.00 40.61 235 ALA D O 1
ATOM 11357 N N . GLY D 1 236 ? 45.694 50.743 -30.775 1.00 35.79 236 GLY D N 1
ATOM 11358 C CA . GLY D 1 236 ? 44.781 49.705 -31.196 1.00 37.80 236 GLY D CA 1
ATOM 11359 C C . GLY D 1 236 ? 44.783 48.536 -30.239 1.00 39.44 236 GLY D C 1
ATOM 11360 O O . GLY D 1 236 ? 45.383 48.583 -29.163 1.00 39.41 236 GLY D O 1
ATOM 11361 N N . LEU D 1 237 ? 44.097 47.477 -30.656 1.00 38.96 237 LEU D N 1
ATOM 11362 C CA . LEU D 1 237 ? 43.987 46.280 -29.840 1.00 40.43 237 LEU D CA 1
ATOM 11363 C C . LEU D 1 237 ? 45.299 45.507 -29.832 1.00 38.56 237 LEU D C 1
ATOM 11364 O O . LEU D 1 237 ? 46.102 45.586 -30.765 1.00 40.74 237 LEU D O 1
ATOM 11369 N N . ASP D 1 238 ? 45.511 44.759 -28.761 1.00 35.63 238 ASP D N 1
ATOM 11370 C CA . ASP D 1 238 ? 46.599 43.795 -28.720 1.00 32.09 238 ASP D CA 1
ATOM 11371 C C . ASP D 1 238 ? 46.296 42.700 -29.733 1.00 26.19 238 ASP D C 1
ATOM 11372 O O . ASP D 1 238 ? 45.328 41.951 -29.542 1.00 30.12 238 ASP D O 1
ATOM 11377 N N . PRO D 1 239 ? 47.073 42.567 -30.811 1.00 28.22 239 PRO D N 1
ATOM 11378 C CA . PRO D 1 239 ? 46.730 41.575 -31.841 1.00 30.51 239 PRO D CA 1
ATOM 11379 C C . PRO D 1 239 ? 46.813 40.143 -31.351 1.00 34.32 239 PRO D C 1
ATOM 11380 O O . PRO D 1 239 ? 46.177 39.263 -31.945 1.00 38.05 239 PRO D O 1
ATOM 11384 N N . ARG D 1 240 ? 47.572 39.883 -30.284 1.00 31.12 240 ARG D N 1
ATOM 11385 C CA . ARG D 1 240 ? 47.697 38.529 -29.759 1.00 36.95 240 ARG D CA 1
ATOM 11386 C C . ARG D 1 240 ? 46.369 37.980 -29.256 1.00 37.24 240 ARG D C 1
ATOM 11387 O O . ARG D 1 240 ? 46.198 36.757 -29.202 1.00 36.81 240 ARG D O 1
ATOM 11395 N N . LEU D 1 241 ? 45.428 38.850 -28.890 1.00 33.70 241 LEU D N 1
ATOM 11396 C CA . LEU D 1 241 ? 44.117 38.424 -28.420 1.00 32.35 241 LEU D CA 1
ATOM 11397 C C . LEU D 1 241 ? 43.136 38.149 -29.552 1.00 32.18 241 LEU D C 1
ATOM 11398 O O . LEU D 1 241 ? 42.009 37.724 -29.278 1.00 33.54 241 LEU D O 1
ATOM 11403 N N . GLY D 1 242 ? 43.535 38.371 -30.803 1.00 31.51 242 GLY D N 1
ATOM 11404 C CA . GLY D 1 242 ? 42.596 38.254 -31.903 1.00 29.11 242 GLY D CA 1
ATOM 11405 C C . GLY D 1 242 ? 42.075 36.840 -32.071 1.00 33.81 242 GLY D C 1
ATOM 11406 O O . GLY D 1 242 ? 42.726 35.859 -31.702 1.00 34.14 242 GLY D O 1
ATOM 11407 N N . LYS D 1 243 ? 40.873 36.745 -32.650 1.00 35.66 243 LYS D N 1
ATOM 11408 C CA . LYS D 1 243 ? 40.221 35.456 -32.861 1.00 37.52 243 LYS D CA 1
ATOM 11409 C C . LYS D 1 243 ? 41.056 34.500 -33.699 1.00 42.52 243 LYS D C 1
ATOM 11410 O O . LYS D 1 243 ? 40.833 33.287 -33.637 1.00 32.84 243 LYS D O 1
ATOM 11416 N N . TYR D 1 244 ? 42.001 35.009 -34.485 1.00 40.96 244 TYR D N 1
ATOM 11417 C CA . TYR D 1 244 ? 42.755 34.179 -35.416 1.00 39.67 244 TYR D CA 1
ATOM 11418 C C . TYR D 1 244 ? 44.234 34.522 -35.373 1.00 37.91 244 TYR D C 1
ATOM 11419 O O . TYR D 1 244 ? 44.914 34.539 -36.405 1.00 39.15 244 TYR D O 1
ATOM 11428 N N . HIS D 1 245 ? 44.764 34.798 -34.180 1.00 35.48 245 HIS D N 1
ATOM 11429 C CA . HIS D 1 245 ? 46.182 35.127 -34.081 1.00 37.69 245 HIS D CA 1
ATOM 11430 C C . HIS D 1 245 ? 47.047 33.891 -34.294 1.00 43.83 245 HIS D C 1
ATOM 11431 O O . HIS D 1 245 ? 47.973 33.905 -35.114 1.00 46.29 245 HIS D O 1
ATOM 11438 N N . LEU D 1 246 ? 46.767 32.817 -33.565 1.00 44.69 246 LEU D N 1
ATOM 11439 C CA . LEU D 1 246 ? 47.508 31.574 -33.704 1.00 39.24 246 LEU D CA 1
ATOM 11440 C C . LEU D 1 246 ? 46.719 30.575 -34.540 1.00 41.73 246 LEU D C 1
ATOM 11441 O O . LEU D 1 246 ? 45.485 30.578 -34.549 1.00 35.98 246 LEU D O 1
ATOM 11446 N N . THR D 1 247 ? 47.448 29.722 -35.254 1.00 32.93 247 THR D N 1
ATOM 11447 C CA . THR D 1 247 ? 46.820 28.626 -35.977 1.00 37.55 247 THR D CA 1
ATOM 11448 C C . THR D 1 247 ? 46.227 27.644 -34.976 1.00 40.33 247 THR D C 1
ATOM 11449 O O . THR D 1 247 ? 46.934 27.139 -34.098 1.00 39.81 247 THR D O 1
ATOM 11453 N N . ALA D 1 248 ? 44.930 27.373 -35.100 1.00 39.96 248 ALA D N 1
ATOM 11454 C CA . ALA D 1 248 ? 44.248 26.562 -34.106 1.00 38.09 248 ALA D CA 1
ATOM 11455 C C . ALA D 1 248 ? 43.081 25.826 -34.745 1.00 36.17 248 ALA D C 1
ATOM 11456 O O . ALA D 1 248 ? 42.571 26.219 -35.798 1.00 31.54 248 ALA D O 1
ATOM 11458 N N . CYS D 1 249 ? 42.672 24.740 -34.094 1.00 34.03 249 CYS D N 1
ATOM 11459 C CA . CYS D 1 249 ? 41.443 24.061 -34.478 1.00 32.29 249 CYS D CA 1
ATOM 11460 C C . CYS D 1 249 ? 40.252 24.982 -34.250 1.00 34.21 249 CYS D C 1
ATOM 11461 O O . CYS D 1 249 ? 40.200 25.727 -33.268 1.00 30.15 249 CYS D O 1
ATOM 11464 N N . SER D 1 250 ? 39.296 24.942 -35.172 1.00 32.23 250 SER D N 1
ATOM 11465 C CA . SER D 1 250 ? 38.101 25.766 -35.066 1.00 32.90 250 SER D CA 1
ATOM 11466 C C . SER D 1 250 ? 37.001 25.105 -34.247 1.00 35.50 250 SER D C 1
ATOM 11467 O O . SER D 1 250 ? 35.906 25.668 -34.139 1.00 37.54 250 SER D O 1
ATOM 11470 N N . ARG D 1 251 ? 37.262 23.933 -33.671 1.00 34.06 251 ARG D N 1
ATOM 11471 C CA . ARG D 1 251 ? 36.291 23.228 -32.846 1.00 36.42 251 ARG D CA 1
ATOM 11472 C C . ARG D 1 251 ? 36.679 23.196 -31.375 1.00 41.27 251 ARG D C 1
ATOM 11473 O O . ARG D 1 251 ? 35.891 23.617 -30.521 1.00 48.01 251 ARG D O 1
ATOM 11481 N N . CYS D 1 252 ? 37.876 22.706 -31.051 1.00 34.37 252 CYS D N 1
ATOM 11482 C CA . CYS D 1 252 ? 38.348 22.657 -29.676 1.00 34.29 252 CYS D CA 1
ATOM 11483 C C . CYS D 1 252 ? 39.390 23.720 -29.358 1.00 37.55 252 CYS D C 1
ATOM 11484 O O . CYS D 1 252 ? 39.812 23.822 -28.200 1.00 43.17 252 CYS D O 1
ATOM 11487 N N . TYR D 1 253 ? 39.824 24.498 -30.351 1.00 38.03 253 TYR D N 1
ATOM 11488 C CA . TYR D 1 253 ? 40.727 25.631 -30.174 1.00 36.75 253 TYR D CA 1
ATOM 11489 C C . TYR D 1 253 ? 42.106 25.224 -29.672 1.00 36.55 253 TYR D C 1
ATOM 11490 O O . TYR D 1 253 ? 42.811 26.034 -29.061 1.00 38.77 253 TYR D O 1
ATOM 11499 N N . THR D 1 254 ? 42.513 23.986 -29.938 1.00 38.07 254 THR D N 1
ATOM 11500 C CA . THR D 1 254 ? 43.889 23.575 -29.697 1.00 39.50 254 THR D CA 1
ATOM 11501 C C . THR D 1 254 ? 44.811 24.258 -30.699 1.00 41.69 254 THR D C 1
ATOM 11502 O O . THR D 1 254 ? 44.528 24.285 -31.900 1.00 37.18 254 THR D O 1
ATOM 11506 N N . LYS D 1 255 ? 45.916 24.810 -30.207 1.00 43.86 255 LYS D N 1
ATOM 11507 C CA . LYS D 1 255 ? 46.846 25.522 -31.068 1.00 44.77 255 LYS D CA 1
ATOM 11508 C C . LYS D 1 255 ? 47.809 24.548 -31.740 1.00 44.70 255 LYS D C 1
ATOM 11509 O O . LYS D 1 255 ? 48.215 23.539 -31.158 1.00 46.79 255 LYS D O 1
ATOM 11515 N N . TYR D 1 256 ? 48.169 24.862 -32.983 1.00 43.34 256 TYR D N 1
ATOM 11516 C CA . TYR D 1 256 ? 49.109 24.063 -33.754 1.00 39.41 256 TYR D CA 1
ATOM 11517 C C . TYR D 1 256 ? 50.063 24.987 -34.492 1.00 41.20 256 TYR D C 1
ATOM 11518 O O . TYR D 1 256 ? 49.668 26.071 -34.932 1.00 44.48 256 TYR D O 1
ATOM 11527 N N . THR D 1 257 ? 51.315 24.558 -34.629 1.00 40.05 257 THR D N 1
ATOM 11528 C CA . THR D 1 257 ? 52.256 25.300 -35.450 1.00 41.65 257 THR D CA 1
ATOM 11529 C C . THR D 1 257 ? 51.873 25.173 -36.923 1.00 44.57 257 THR D C 1
ATOM 11530 O O . THR D 1 257 ? 51.045 24.343 -37.310 1.00 46.89 257 THR D O 1
ATOM 11534 N N . LEU D 1 258 ? 52.489 26.017 -37.753 1.00 46.44 258 LEU D N 1
ATOM 11535 C CA . LEU D 1 258 ? 52.125 26.061 -39.167 1.00 44.96 258 LEU D CA 1
ATOM 11536 C C . LEU D 1 258 ? 52.446 24.745 -39.864 1.00 49.53 258 LEU D C 1
ATOM 11537 O O . LEU D 1 258 ? 51.618 24.207 -40.608 1.00 52.64 258 LEU D O 1
ATOM 11542 N N . GLN D 1 259 ? 53.644 24.205 -39.633 1.00 51.01 259 GLN D N 1
ATOM 11543 C CA . GLN D 1 259 ? 54.030 22.974 -40.314 1.00 64.68 259 GLN D CA 1
ATOM 11544 C C . GLN D 1 259 ? 53.343 21.747 -39.727 1.00 65.93 259 GLN D C 1
ATOM 11545 O O . GLN D 1 259 ? 53.124 20.766 -40.448 1.00 67.55 259 GLN D O 1
ATOM 11551 N N . ASP D 1 260 ? 52.995 21.773 -38.438 1.00 65.47 260 ASP D N 1
ATOM 11552 C CA . ASP D 1 260 ? 52.207 20.678 -37.879 1.00 64.06 260 ASP D CA 1
ATOM 11553 C C . ASP D 1 260 ? 50.806 20.654 -38.475 1.00 56.57 260 ASP D C 1
ATOM 11554 O O . ASP D 1 260 ? 50.248 19.579 -38.719 1.00 54.96 260 ASP D O 1
ATOM 11559 N N . ALA D 1 261 ? 50.225 21.831 -38.725 1.00 50.15 261 ALA D N 1
ATOM 11560 C CA . ALA D 1 261 ? 48.904 21.887 -39.340 1.00 51.44 261 ALA D CA 1
ATOM 11561 C C . ALA D 1 261 ? 48.935 21.359 -40.770 1.00 53.74 261 ALA D C 1
ATOM 11562 O O . ALA D 1 261 ? 47.971 20.735 -41.227 1.00 54.87 261 ALA D O 1
ATOM 11564 N N . VAL D 1 262 ? 50.034 21.597 -41.489 1.00 54.34 262 VAL D N 1
ATOM 11565 C CA . VAL D 1 262 ? 50.142 21.116 -42.863 1.00 56.87 262 VAL D CA 1
ATOM 11566 C C . VAL D 1 262 ? 50.259 19.596 -42.888 1.00 61.14 262 VAL D C 1
ATOM 11567 O O . VAL D 1 262 ? 49.556 18.916 -43.645 1.00 65.80 262 VAL D O 1
ATOM 11571 N N . SER D 1 263 ? 51.145 19.041 -42.057 1.00 60.89 263 SER D N 1
ATOM 11572 C CA . SER D 1 263 ? 51.331 17.595 -42.022 1.00 65.52 263 SER D CA 1
ATOM 11573 C C . SER D 1 263 ? 50.092 16.863 -41.521 1.00 64.82 263 SER D C 1
ATOM 11574 O O . SER D 1 263 ? 49.920 15.680 -41.832 1.00 66.61 263 SER D O 1
ATOM 11577 N N . LEU D 1 264 ? 49.231 17.533 -40.756 1.00 58.69 264 LEU D N 1
ATOM 11578 C CA . LEU D 1 264 ? 47.952 16.965 -40.351 1.00 54.93 264 LEU D CA 1
ATOM 11579 C C . LEU D 1 264 ? 46.866 17.153 -41.402 1.00 56.12 264 LEU D C 1
ATOM 11580 O O . LEU D 1 264 ? 45.713 16.787 -41.147 1.00 53.13 264 LEU D O 1
ATOM 11585 N N . SER D 1 265 ? 47.207 17.715 -42.564 1.00 58.04 265 SER D N 1
ATOM 11586 C CA . SER D 1 265 ? 46.239 18.049 -43.610 1.00 59.57 265 SER D CA 1
ATOM 11587 C C . SER D 1 265 ? 45.138 18.966 -43.082 1.00 59.30 265 SER D C 1
ATOM 11588 O O . SER D 1 265 ? 43.989 18.897 -43.527 1.00 56.99 265 SER D O 1
ATOM 11591 N N . TRP D 1 266 ? 45.492 19.819 -42.116 1.00 58.16 266 TRP D N 1
ATOM 11592 C CA . TRP D 1 266 ? 44.593 20.829 -41.554 1.00 48.25 266 TRP D CA 1
ATOM 11593 C C . TRP D 1 266 ? 43.366 20.209 -40.892 1.00 50.13 266 TRP D C 1
ATOM 11594 O O . TRP D 1 266 ? 42.298 20.823 -40.838 1.00 50.78 266 TRP D O 1
ATOM 11605 N N . LYS D 1 267 ? 43.516 18.994 -40.373 1.00 50.43 267 LYS D N 1
ATOM 11606 C CA . LYS D 1 267 ? 42.462 18.306 -39.639 1.00 51.94 267 LYS D CA 1
ATOM 11607 C C . LYS D 1 267 ? 42.969 18.015 -38.235 1.00 53.76 267 LYS D C 1
ATOM 11608 O O . LYS D 1 267 ? 44.018 17.383 -38.070 1.00 58.75 267 LYS D O 1
ATOM 11614 N N . CYS D 1 268 ? 42.234 18.479 -37.233 1.00 49.14 268 CYS D N 1
ATOM 11615 C CA . CYS D 1 268 ? 42.647 18.299 -35.845 1.00 42.70 268 CYS D CA 1
ATOM 11616 C C . CYS D 1 268 ? 42.606 16.824 -35.469 1.00 48.18 268 CYS D C 1
ATOM 11617 O O . CYS D 1 268 ? 41.557 16.184 -35.624 1.00 48.38 268 CYS D O 1
ATOM 11620 N N . PRO D 1 269 ? 43.706 16.243 -34.982 1.00 52.95 269 PRO D N 1
ATOM 11621 C CA . PRO D 1 269 ? 43.684 14.823 -34.601 1.00 52.06 269 PRO D CA 1
ATOM 11622 C C . PRO D 1 269 ? 42.922 14.543 -33.317 1.00 49.67 269 PRO D C 1
ATOM 11623 O O . PRO D 1 269 ? 42.676 13.369 -33.010 1.00 49.82 269 PRO D O 1
ATOM 11627 N N . LYS D 1 270 ? 42.541 15.573 -32.560 1.00 48.39 270 LYS D N 1
ATOM 11628 C CA . LYS D 1 270 ? 41.799 15.356 -31.322 1.00 46.93 270 LYS D CA 1
ATOM 11629 C C . LYS D 1 270 ? 40.309 15.175 -31.590 1.00 45.88 270 LYS D C 1
ATOM 11630 O O . LYS D 1 270 ? 39.716 14.161 -31.206 1.00 51.76 270 LYS D O 1
ATOM 11636 N N . CYS D 1 271 ? 39.688 16.154 -32.250 1.00 39.62 271 CYS D N 1
ATOM 11637 C CA . CYS D 1 271 ? 38.242 16.179 -32.422 1.00 40.28 271 CYS D CA 1
ATOM 11638 C C . CYS D 1 271 ? 37.794 16.132 -33.876 1.00 42.58 271 CYS D C 1
ATOM 11639 O O . CYS D 1 271 ? 36.586 16.199 -34.136 1.00 44.08 271 CYS D O 1
ATOM 11642 N N . GLY D 1 272 ? 38.717 16.021 -34.828 1.00 39.66 272 GLY D N 1
ATOM 11643 C CA . GLY D 1 272 ? 38.341 16.022 -36.226 1.00 40.32 272 GLY D CA 1
ATOM 11644 C C . GLY D 1 272 ? 37.902 17.357 -36.774 1.00 43.11 272 GLY D C 1
ATOM 11645 O O . GLY D 1 272 ? 37.359 17.408 -37.882 1.00 42.98 272 GLY D O 1
ATOM 11646 N N . GLY D 1 273 ? 38.114 18.442 -36.033 1.00 40.51 273 GLY D N 1
ATOM 11647 C CA . GLY D 1 273 ? 37.728 19.754 -36.505 1.00 36.80 273 GLY D CA 1
ATOM 11648 C C . GLY D 1 273 ? 38.678 20.290 -37.559 1.00 33.96 273 GLY D C 1
ATOM 11649 O O . GLY D 1 273 ? 39.737 19.729 -37.844 1.00 36.21 273 GLY D O 1
ATOM 11650 N N . ILE D 1 274 ? 38.278 21.410 -38.146 1.00 32.21 274 ILE D N 1
ATOM 11651 C CA . ILE D 1 274 ? 39.051 22.061 -39.197 1.00 40.08 274 ILE D CA 1
ATOM 11652 C C . ILE D 1 274 ? 40.017 23.045 -38.552 1.00 44.48 274 ILE D C 1
ATOM 11653 O O . ILE D 1 274 ? 39.602 23.930 -37.796 1.00 47.39 274 ILE D O 1
ATOM 11658 N N . ILE D 1 275 ? 41.304 22.885 -38.840 1.00 43.33 275 ILE D N 1
ATOM 11659 C CA . ILE D 1 275 ? 42.314 23.825 -38.371 1.00 44.23 275 ILE D CA 1
ATOM 11660 C C . ILE D 1 275 ? 42.327 25.034 -39.294 1.00 44.64 275 ILE D C 1
ATOM 11661 O O . ILE D 1 275 ? 42.234 24.900 -40.520 1.00 51.99 275 ILE D O 1
ATOM 11666 N N . LYS D 1 276 ? 42.439 26.223 -38.709 1.00 38.30 276 LYS D N 1
ATOM 11667 C CA . LYS D 1 276 ? 42.415 27.466 -39.465 1.00 37.95 276 LYS D CA 1
ATOM 11668 C C . LYS D 1 276 ? 43.725 28.220 -39.290 1.00 41.82 276 LYS D C 1
ATOM 11669 O O . LYS D 1 276 ? 44.272 28.298 -38.184 1.00 37.54 276 LYS D O 1
ATOM 11675 N N . LYS D 1 277 ? 44.214 28.769 -40.398 1.00 44.86 277 LYS D N 1
ATOM 11676 C CA . LYS D 1 277 ? 45.464 29.513 -40.410 1.00 44.57 277 LYS D CA 1
ATOM 11677 C C . LYS D 1 277 ? 45.377 30.728 -39.498 1.00 41.51 277 LYS D C 1
ATOM 11678 O O . LYS D 1 277 ? 44.365 31.432 -39.472 1.00 42.70 277 LYS D O 1
ATOM 11684 N N . GLY D 1 278 ? 46.451 30.971 -38.750 1.00 38.00 278 GLY D N 1
ATOM 11685 C CA . GLY D 1 278 ? 46.528 32.135 -37.885 1.00 39.13 278 GLY D CA 1
ATOM 11686 C C . GLY D 1 278 ? 47.250 33.291 -38.555 1.00 41.00 278 GLY D C 1
ATOM 11687 O O . GLY D 1 278 ? 48.102 33.099 -39.418 1.00 40.64 278 GLY D O 1
ATOM 11688 N N . VAL D 1 279 ? 46.886 34.508 -38.144 1.00 41.95 279 VAL D N 1
ATOM 11689 C CA . VAL D 1 279 ? 47.495 35.705 -38.722 1.00 40.55 279 VAL D CA 1
ATOM 11690 C C . VAL D 1 279 ? 48.996 35.722 -38.459 1.00 39.16 279 VAL D C 1
ATOM 11691 O O . VAL D 1 279 ? 49.786 36.143 -39.314 1.00 39.89 279 VAL D O 1
ATOM 11695 N N . ARG D 1 280 ? 49.414 35.256 -37.278 1.00 36.83 280 ARG D N 1
ATOM 11696 C CA . ARG D 1 280 ? 50.837 35.211 -36.955 1.00 43.52 280 ARG D CA 1
ATOM 11697 C C . ARG D 1 280 ? 51.609 34.367 -37.962 1.00 45.85 280 ARG D C 1
ATOM 11698 O O . ARG D 1 280 ? 52.706 34.745 -38.391 1.00 51.77 280 ARG D O 1
ATOM 11706 N N . ASP D 1 281 ? 51.046 33.225 -38.359 1.00 45.38 281 ASP D N 1
ATOM 11707 C CA . ASP D 1 281 ? 51.731 32.349 -39.302 1.00 44.99 281 ASP D CA 1
ATOM 11708 C C . ASP D 1 281 ? 51.687 32.886 -40.727 1.00 43.22 281 ASP D C 1
ATOM 11709 O O . ASP D 1 281 ? 52.593 32.599 -41.516 1.00 50.00 281 ASP D O 1
ATOM 11714 N N . ARG D 1 282 ? 50.655 33.659 -41.076 1.00 37.12 282 ARG D N 1
ATOM 11715 C CA . ARG D 1 282 ? 50.631 34.294 -42.390 1.00 40.96 282 ARG D CA 1
ATOM 11716 C C . ARG D 1 282 ? 51.773 35.291 -42.534 1.00 43.07 282 ARG D C 1
ATOM 11717 O O . ARG D 1 282 ? 52.390 35.392 -43.601 1.00 43.57 282 ARG D O 1
ATOM 11725 N N . ILE D 1 283 ? 52.071 36.032 -41.466 1.00 40.75 283 ILE D N 1
ATOM 11726 C CA . ILE D 1 283 ? 53.157 37.004 -41.516 1.00 42.47 283 ILE D CA 1
ATOM 11727 C C . ILE D 1 283 ? 54.508 36.300 -41.509 1.00 42.70 283 ILE D C 1
ATOM 11728 O O . ILE D 1 283 ? 55.453 36.735 -42.179 1.00 45.49 283 ILE D O 1
ATOM 11733 N N . LEU D 1 284 ? 54.621 35.193 -40.770 1.00 41.82 284 LEU D N 1
ATOM 11734 C CA . LEU D 1 284 ? 55.865 34.429 -40.786 1.00 48.71 284 LEU D CA 1
ATOM 11735 C C . LEU D 1 284 ? 56.152 33.857 -42.168 1.00 51.26 284 LEU D C 1
ATOM 11736 O O . LEU D 1 284 ? 57.319 33.687 -42.539 1.00 57.22 284 LEU D O 1
ATOM 11741 N N . GLU D 1 285 ? 55.106 33.555 -42.942 1.00 48.73 285 GLU D N 1
ATOM 11742 C CA . GLU D 1 285 ? 55.307 33.142 -44.327 1.00 44.21 285 GLU D CA 1
ATOM 11743 C C . GLU D 1 285 ? 55.911 34.262 -45.163 1.00 43.40 285 GLU D C 1
ATOM 11744 O O . GLU D 1 285 ? 56.639 33.996 -46.126 1.00 47.80 285 GLU D O 1
ATOM 11750 N N . LEU D 1 286 ? 55.624 35.515 -44.810 1.00 42.78 286 LEU D N 1
ATOM 11751 C CA . LEU D 1 286 ? 56.003 36.660 -45.625 1.00 41.09 286 LEU D CA 1
ATOM 11752 C C . LEU D 1 286 ? 57.209 37.420 -45.092 1.00 43.08 286 LEU D C 1
ATOM 11753 O O . LEU D 1 286 ? 57.780 38.232 -45.829 1.00 42.22 286 LEU D O 1
ATOM 11758 N N . ALA D 1 287 ? 57.607 37.180 -43.844 1.00 48.44 287 ALA D N 1
ATOM 11759 C CA . ALA D 1 287 ? 58.655 37.975 -43.216 1.00 45.22 287 ALA D CA 1
ATOM 11760 C C . ALA D 1 287 ? 59.982 37.817 -43.949 1.00 44.99 287 ALA D C 1
ATOM 11761 O O . ALA D 1 287 ? 60.441 36.698 -44.198 1.00 48.57 287 ALA D O 1
ATOM 11763 N N . ASP D 1 288 ? 60.602 38.950 -44.288 1.00 45.55 288 ASP D N 1
ATOM 11764 C CA . ASP D 1 288 ? 61.899 38.952 -44.950 1.00 43.81 288 ASP D CA 1
ATOM 11765 C C . ASP D 1 288 ? 62.880 39.937 -44.321 1.00 41.38 288 ASP D C 1
ATOM 11766 O O . ASP D 1 288 ? 63.911 40.239 -44.933 1.00 44.95 288 ASP D O 1
ATOM 11771 N N . THR D 1 289 ? 62.591 40.443 -43.125 1.00 39.92 289 THR D N 1
ATOM 11772 C CA . THR D 1 289 ? 63.482 41.388 -42.467 1.00 39.83 289 THR D CA 1
ATOM 11773 C C . THR D 1 289 ? 63.215 41.377 -40.970 1.00 40.04 289 THR D C 1
ATOM 11774 O O . THR D 1 289 ? 62.102 41.086 -40.523 1.00 40.23 289 THR D O 1
ATOM 11778 N N . SER D 1 290 ? 64.256 41.697 -40.203 1.00 43.55 290 SER D N 1
ATOM 11779 C CA . SER D 1 290 ? 64.167 41.822 -38.755 1.00 46.48 290 SER D CA 1
ATOM 11780 C C . SER D 1 290 ? 64.257 43.271 -38.296 1.00 49.33 290 SER D C 1
ATOM 11781 O O . SER D 1 290 ? 64.336 43.528 -37.091 1.00 52.74 290 SER D O 1
ATOM 11784 N N . GLU D 1 291 ? 64.243 44.219 -39.226 1.00 51.68 291 GLU D N 1
ATOM 11785 C CA . GLU D 1 291 ? 64.425 45.629 -38.923 1.00 59.40 291 GLU D CA 1
ATOM 11786 C C . GLU D 1 291 ? 63.096 46.376 -38.979 1.00 58.39 291 GLU D C 1
ATOM 11787 O O . GLU D 1 291 ? 62.099 45.888 -39.515 1.00 60.46 291 GLU D O 1
ATOM 11793 N N . LYS D 1 292 ? 63.098 47.575 -38.404 1.00 55.22 292 LYS D N 1
ATOM 11794 C CA . LYS D 1 292 ? 61.989 48.511 -38.491 1.00 49.44 292 LYS D CA 1
ATOM 11795 C C . LYS D 1 292 ? 62.521 49.877 -38.894 1.00 41.91 292 LYS D C 1
ATOM 11796 O O . LYS D 1 292 ? 63.691 50.188 -38.647 1.00 45.70 292 LYS D O 1
ATOM 11802 N N . PRO D 1 293 ? 61.691 50.708 -39.525 1.00 37.23 293 PRO D N 1
ATOM 11803 C CA . PRO D 1 293 ? 62.119 52.080 -39.823 1.00 40.25 293 PRO D CA 1
ATOM 11804 C C . PRO D 1 293 ? 62.420 52.843 -38.543 1.00 42.25 293 PRO D C 1
ATOM 11805 O O . PRO D 1 293 ? 61.755 52.666 -37.520 1.00 40.98 293 PRO D O 1
ATOM 11809 N N . LYS D 1 294 ? 63.441 53.698 -38.609 1.00 46.18 294 LYS D N 1
ATOM 11810 C CA . LYS D 1 294 ? 63.868 54.431 -37.421 1.00 50.80 294 LYS D CA 1
ATOM 11811 C C . LYS D 1 294 ? 62.775 55.370 -36.924 1.00 48.74 294 LYS D C 1
ATOM 11812 O O . LYS D 1 294 ? 62.607 55.555 -35.713 1.00 55.96 294 LYS D O 1
ATOM 11818 N N . ASP D 1 295 ? 62.020 55.969 -37.841 1.00 43.57 295 ASP D N 1
ATOM 11819 C CA . ASP D 1 295 ? 61.005 56.951 -37.487 1.00 42.75 295 ASP D CA 1
ATOM 11820 C C . ASP D 1 295 ? 59.601 56.359 -37.423 1.00 41.86 295 ASP D C 1
ATOM 11821 O O . ASP D 1 295 ? 58.622 57.113 -37.429 1.00 31.51 295 ASP D O 1
ATOM 11826 N N . ARG D 1 296 ? 59.478 55.036 -37.364 1.00 38.39 296 ARG D N 1
ATOM 11827 C CA . ARG D 1 296 ? 58.162 54.422 -37.254 1.00 34.06 296 ARG D CA 1
ATOM 11828 C C . ARG D 1 296 ? 57.530 54.806 -35.920 1.00 34.29 296 ARG D C 1
ATOM 11829 O O . ARG D 1 296 ? 58.163 54.635 -34.868 1.00 35.56 296 ARG D O 1
ATOM 11837 N N . PRO D 1 297 ? 56.306 55.340 -35.914 1.00 33.48 297 PRO D N 1
ATOM 11838 C CA . PRO D 1 297 ? 55.677 55.704 -34.650 1.00 31.62 297 PRO D CA 1
ATOM 11839 C C . PRO D 1 297 ? 55.383 54.457 -33.816 1.00 38.63 297 PRO D C 1
ATOM 11840 O O . PRO D 1 297 ? 55.223 53.359 -34.366 1.00 43.49 297 PRO D O 1
ATOM 11844 N N . PRO D 1 298 ? 55.313 54.601 -32.499 1.00 31.10 298 PRO D N 1
ATOM 11845 C CA . PRO D 1 298 ? 54.995 53.441 -31.658 1.00 25.12 298 PRO D CA 1
ATOM 11846 C C . PRO D 1 298 ? 53.547 53.010 -31.826 1.00 31.58 298 PRO D C 1
ATOM 11847 O O . PRO D 1 298 ? 52.692 53.756 -32.308 1.00 30.91 298 PRO D O 1
ATOM 11851 N N . TYR D 1 299 ? 53.284 51.770 -31.420 1.00 34.76 299 TYR D N 1
ATOM 11852 C CA . TYR D 1 299 ? 51.941 51.200 -31.409 1.00 34.30 299 TYR D CA 1
ATOM 11853 C C . TYR D 1 299 ? 51.574 50.919 -29.958 1.00 31.87 299 TYR D C 1
ATOM 11854 O O . TYR D 1 299 ? 52.180 50.052 -29.319 1.00 35.91 299 TYR D O 1
ATOM 11863 N N . VAL D 1 300 ? 50.587 51.646 -29.441 1.00 28.93 300 VAL D N 1
ATOM 11864 C CA . VAL D 1 300 ? 50.141 51.485 -28.061 1.00 35.56 300 VAL D CA 1
ATOM 11865 C C . VAL D 1 300 ? 48.960 50.522 -28.040 1.00 40.19 300 VAL D C 1
ATOM 11866 O O . VAL D 1 300 ? 47.917 50.789 -28.648 1.00 37.20 300 VAL D O 1
ATOM 11870 N N . ARG D 1 301 ? 49.128 49.400 -27.344 1.00 37.47 301 ARG D N 1
ATOM 11871 C CA . ARG D 1 301 ? 48.060 48.424 -27.190 1.00 38.12 301 ARG D CA 1
ATOM 11872 C C . ARG D 1 301 ? 47.130 48.851 -26.064 1.00 41.79 301 ARG D C 1
ATOM 11873 O O . ARG D 1 301 ? 47.583 49.162 -24.957 1.00 50.96 301 ARG D O 1
ATOM 11881 N N . LEU D 1 302 ? 45.830 48.863 -26.344 1.00 38.86 302 LEU D N 1
ATOM 11882 C CA . LEU D 1 302 ? 44.860 49.285 -25.345 1.00 38.59 302 LEU D CA 1
ATOM 11883 C C . LEU D 1 302 ? 43.488 48.746 -25.719 1.00 35.56 302 LEU D C 1
ATOM 11884 O O . LEU D 1 302 ? 43.230 48.389 -26.872 1.00 39.94 302 LEU D O 1
ATOM 11889 N N . ALA D 1 303 ? 42.617 48.689 -24.722 1.00 33.06 303 ALA D N 1
ATOM 11890 C CA . ALA D 1 303 ? 41.238 48.259 -24.859 1.00 35.00 303 ALA D CA 1
ATOM 11891 C C . ALA D 1 303 ? 40.313 49.396 -24.450 1.00 39.47 303 ALA D C 1
ATOM 11892 O O . ALA D 1 303 ? 40.717 50.293 -23.701 1.00 41.83 303 ALA D O 1
ATOM 11894 N N . PRO D 1 304 ? 39.072 49.404 -24.942 1.00 34.96 304 PRO D N 1
ATOM 11895 C CA . PRO D 1 304 ? 38.117 50.431 -24.509 1.00 34.48 304 PRO D CA 1
ATOM 11896 C C . PRO D 1 304 ? 37.972 50.454 -22.996 1.00 36.77 304 PRO D C 1
ATOM 11897 O O . PRO D 1 304 ? 38.102 49.430 -22.321 1.00 37.28 304 PRO D O 1
ATOM 11901 N N . LEU D 1 305 ? 37.708 51.651 -22.466 1.00 33.32 305 LEU D N 1
ATOM 11902 C CA . LEU D 1 305 ? 37.715 51.846 -21.018 1.00 37.09 305 LEU D CA 1
ATOM 11903 C C . LEU D 1 305 ? 36.675 50.970 -20.332 1.00 39.04 305 LEU D C 1
ATOM 11904 O O . LEU D 1 305 ? 36.965 50.322 -19.320 1.00 35.64 305 LEU D O 1
ATOM 11909 N N . ALA D 1 306 ? 35.451 50.938 -20.870 1.00 41.33 306 ALA D N 1
ATOM 11910 C CA . ALA D 1 306 ? 34.415 50.093 -20.285 1.00 45.75 306 ALA D CA 1
ATOM 11911 C C . ALA D 1 306 ? 34.780 48.617 -20.376 1.00 44.47 306 ALA D C 1
ATOM 11912 O O . ALA D 1 306 ? 34.327 47.813 -19.554 1.00 51.97 306 ALA D O 1
ATOM 11914 N N . GLU D 1 307 ? 35.597 48.244 -21.364 1.00 42.21 307 GLU D N 1
ATOM 11915 C CA . GLU D 1 307 ? 36.062 46.864 -21.462 1.00 43.54 307 GLU D CA 1
ATOM 11916 C C . GLU D 1 307 ? 37.116 46.565 -20.402 1.00 43.46 307 GLU D C 1
ATOM 11917 O O . GLU D 1 307 ? 37.156 45.458 -19.852 1.00 43.14 307 GLU D O 1
ATOM 11923 N N . ILE D 1 308 ? 37.977 47.540 -20.104 1.00 40.86 308 ILE D N 1
ATOM 11924 C CA . ILE D 1 308 ? 38.950 47.369 -19.031 1.00 42.50 308 ILE D CA 1
ATOM 11925 C C . ILE D 1 308 ? 38.251 47.348 -17.678 1.00 42.71 308 ILE D C 1
ATOM 11926 O O . ILE D 1 308 ? 38.606 46.561 -16.792 1.00 41.40 308 ILE D O 1
ATOM 11931 N N . ILE D 1 309 ? 37.244 48.207 -17.499 1.00 40.86 309 ILE D N 1
ATOM 11932 C CA . ILE D 1 309 ? 36.505 48.240 -16.239 1.00 43.35 309 ILE D CA 1
ATOM 11933 C C . ILE D 1 309 ? 35.780 46.920 -16.011 1.00 48.35 309 ILE D C 1
ATOM 11934 O O . ILE D 1 309 ? 35.710 46.420 -14.880 1.00 52.93 309 ILE D O 1
ATOM 11939 N N . ALA D 1 310 ? 35.238 46.329 -17.079 1.00 47.89 310 ALA D N 1
ATOM 11940 C CA . ALA D 1 310 ? 34.549 45.049 -16.945 1.00 52.09 310 ALA D CA 1
ATOM 11941 C C . ALA D 1 310 ? 35.496 43.958 -16.461 1.00 52.21 310 ALA D C 1
ATOM 11942 O O . ALA D 1 310 ? 35.102 43.084 -15.681 1.00 60.35 310 ALA D O 1
ATOM 11944 N N . MET D 1 311 ? 36.752 43.994 -16.912 1.00 47.45 311 MET D N 1
ATOM 11945 C CA . MET D 1 311 ? 37.728 43.009 -16.457 1.00 48.89 311 MET D CA 1
ATOM 11946 C C . MET D 1 311 ? 38.097 43.230 -14.996 1.00 51.77 311 MET D C 1
ATOM 11947 O O . MET D 1 311 ? 38.167 42.274 -14.215 1.00 53.96 311 MET D O 1
ATOM 11952 N N . VAL D 1 312 ? 38.333 44.485 -14.609 1.00 50.03 312 VAL D N 1
ATOM 11953 C CA . VAL D 1 312 ? 38.803 44.772 -13.257 1.00 47.90 312 VAL D CA 1
ATOM 11954 C C . VAL D 1 312 ? 37.715 44.467 -12.235 1.00 52.79 312 VAL D C 1
ATOM 11955 O O . VAL D 1 312 ? 37.950 43.761 -11.247 1.00 53.63 312 VAL D O 1
ATOM 11959 N N . LEU D 1 313 ? 36.508 44.990 -12.457 1.00 56.08 313 LEU D N 1
ATOM 11960 C CA . LEU D 1 313 ? 35.414 44.764 -11.521 1.00 59.71 313 LEU D CA 1
ATOM 11961 C C . LEU D 1 313 ? 34.917 43.325 -11.525 1.00 68.67 313 LEU D C 1
ATOM 11962 O O . LEU D 1 313 ? 34.153 42.954 -10.628 1.00 71.91 313 LEU D O 1
ATOM 11967 N N . GLY D 1 314 ? 35.325 42.513 -12.497 1.00 68.82 314 GLY D N 1
ATOM 11968 C CA . GLY D 1 314 ? 34.870 41.137 -12.551 1.00 74.16 314 GLY D CA 1
ATOM 11969 C C . GLY D 1 314 ? 33.398 40.979 -12.856 1.00 78.79 314 GLY D C 1
ATOM 11970 O O . GLY D 1 314 ? 32.775 40.020 -12.389 1.00 88.67 314 GLY D O 1
ATOM 11971 N N . LYS D 1 315 ? 32.821 41.898 -13.626 1.00 72.99 315 LYS D N 1
ATOM 11972 C CA . LYS D 1 315 ? 31.414 41.847 -13.991 1.00 69.24 315 LYS D CA 1
ATOM 11973 C C . LYS D 1 315 ? 31.269 42.112 -15.483 1.00 68.98 315 LYS D C 1
ATOM 11974 O O . LYS D 1 315 ? 32.227 42.472 -16.172 1.00 64.50 315 LYS D O 1
ATOM 11980 N N . GLY D 1 316 ? 30.048 41.927 -15.981 1.00 70.10 316 GLY D N 1
ATOM 11981 C CA . GLY D 1 316 ? 29.791 42.131 -17.391 1.00 67.87 316 GLY D CA 1
ATOM 11982 C C . GLY D 1 316 ? 29.875 43.591 -17.796 1.00 67.98 316 GLY D C 1
ATOM 11983 O O . GLY D 1 316 ? 29.739 44.506 -16.986 1.00 72.55 316 GLY D O 1
ATOM 11984 N N . ILE D 1 317 ? 30.101 43.807 -19.093 1.00 64.59 317 ILE D N 1
ATOM 11985 C CA . ILE D 1 317 ? 30.235 45.163 -19.615 1.00 63.91 317 ILE D CA 1
ATOM 11986 C C . ILE D 1 317 ? 28.905 45.912 -19.659 1.00 75.29 317 ILE D C 1
ATOM 11987 O O . ILE D 1 317 ? 28.901 47.148 -19.600 1.00 76.88 317 ILE D O 1
ATOM 11992 N N . GLU D 1 318 ? 27.774 45.205 -19.733 1.00 79.31 318 GLU D N 1
ATOM 11993 C CA . GLU D 1 318 ? 26.475 45.866 -19.784 1.00 85.54 318 GLU D CA 1
ATOM 11994 C C . GLU D 1 318 ? 25.970 46.304 -18.414 1.00 88.39 318 GLU D C 1
ATOM 11995 O O . GLU D 1 318 ? 25.063 47.142 -18.344 1.00 93.71 318 GLU D O 1
ATOM 12001 N N . SER D 1 319 ? 26.525 45.761 -17.335 1.00 83.48 319 SER D N 1
ATOM 12002 C CA . SER D 1 319 ? 26.022 46.044 -15.999 1.00 79.76 319 SER D CA 1
ATOM 12003 C C . SER D 1 319 ? 26.233 47.508 -15.624 1.00 79.92 319 SER D C 1
ATOM 12004 O O . SER D 1 319 ? 27.167 48.168 -16.089 1.00 78.95 319 SER D O 1
ATOM 12007 N N . LYS D 1 320 ? 25.342 48.014 -14.765 1.00 80.58 320 LYS D N 1
ATOM 12008 C CA . LYS D 1 320 ? 25.439 49.395 -14.309 1.00 77.87 320 LYS D CA 1
ATOM 12009 C C . LYS D 1 320 ? 26.628 49.621 -13.386 1.00 72.22 320 LYS D C 1
ATOM 12010 O O . LYS D 1 320 ? 27.040 50.771 -13.201 1.00 74.23 320 LYS D O 1
ATOM 12016 N N . ALA D 1 321 ? 27.182 48.558 -12.796 1.00 68.00 321 ALA D N 1
ATOM 12017 C CA . ALA D 1 321 ? 28.397 48.709 -12.002 1.00 67.57 321 ALA D CA 1
ATOM 12018 C C . ALA D 1 321 ? 29.557 49.182 -12.868 1.00 68.91 321 ALA D C 1
ATOM 12019 O O . ALA D 1 321 ? 30.380 49.995 -12.431 1.00 71.56 321 ALA D O 1
ATOM 12021 N N . VAL D 1 322 ? 29.637 48.684 -14.102 1.00 62.76 322 VAL D N 1
ATOM 12022 C CA . VAL D 1 322 ? 30.642 49.168 -15.040 1.00 55.69 322 VAL D CA 1
ATOM 12023 C C . VAL D 1 322 ? 30.238 50.522 -15.606 1.00 55.55 322 VAL D C 1
ATOM 12024 O O . VAL D 1 322 ? 31.086 51.395 -15.826 1.00 54.85 322 VAL D O 1
ATOM 12028 N N . LYS D 1 323 ? 28.938 50.727 -15.835 1.00 58.55 323 LYS D N 1
ATOM 12029 C CA . LYS D 1 323 ? 28.481 51.981 -16.426 1.00 59.67 323 LYS D CA 1
ATOM 12030 C C . LYS D 1 323 ? 28.661 53.151 -15.466 1.00 59.83 323 LYS D C 1
ATOM 12031 O O . LYS D 1 323 ? 28.993 54.263 -15.893 1.00 59.80 323 LYS D O 1
ATOM 12037 N N . LEU D 1 324 ? 28.450 52.925 -14.167 1.00 61.40 324 LEU D N 1
ATOM 12038 C CA . LEU D 1 324 ? 28.627 54.004 -13.199 1.00 57.05 324 LEU D CA 1
ATOM 12039 C C . LEU D 1 324 ? 30.095 54.382 -13.055 1.00 56.78 324 LEU D C 1
ATOM 12040 O O . LEU D 1 324 ? 30.424 55.564 -12.896 1.00 56.84 324 LEU D O 1
ATOM 12045 N N . LEU D 1 325 ? 30.994 53.397 -13.107 1.00 51.18 325 LEU D N 1
ATOM 12046 C CA . LEU D 1 325 ? 32.418 53.702 -13.029 1.00 52.29 325 LEU D CA 1
ATOM 12047 C C . LEU D 1 325 ? 32.910 54.350 -14.317 1.00 53.67 325 LEU D C 1
ATOM 12048 O O . LEU D 1 325 ? 33.759 55.248 -14.283 1.00 56.13 325 LEU D O 1
ATOM 12053 N N . TRP D 1 326 ? 32.383 53.910 -15.462 1.00 52.85 326 TRP D N 1
ATOM 12054 C CA . TRP D 1 326 ? 32.747 54.526 -16.734 1.00 51.57 326 TRP D CA 1
ATOM 12055 C C . TRP D 1 326 ? 32.262 55.969 -16.804 1.00 54.66 326 TRP D C 1
ATOM 12056 O O . TRP D 1 326 ? 33.007 56.859 -17.231 1.00 49.42 326 TRP D O 1
ATOM 12067 N N . ASN D 1 327 ? 31.017 56.221 -16.389 1.00 61.07 327 ASN D N 1
ATOM 12068 C CA . ASN D 1 327 ? 30.523 57.593 -16.323 1.00 62.82 327 ASN D CA 1
ATOM 12069 C C . ASN D 1 327 ? 31.306 58.420 -15.313 1.00 61.90 327 ASN D C 1
ATOM 12070 O O . ASN D 1 327 ? 31.501 59.623 -15.515 1.00 60.74 327 ASN D O 1
ATOM 12075 N N . ARG D 1 328 ? 31.760 57.796 -14.223 1.00 60.68 328 ARG D N 1
ATOM 12076 C CA . ARG D 1 328 ? 32.553 58.520 -13.236 1.00 57.91 328 ARG D CA 1
ATOM 12077 C C . ARG D 1 328 ? 33.888 58.961 -13.822 1.00 54.48 328 ARG D C 1
ATOM 12078 O O . ARG D 1 328 ? 34.345 60.082 -13.569 1.00 58.47 328 ARG D O 1
ATOM 12086 N N . PHE D 1 329 ? 34.526 58.095 -14.613 1.00 48.26 329 PHE D N 1
ATOM 12087 C CA . PHE D 1 329 ? 35.743 58.497 -15.313 1.00 44.83 329 PHE D CA 1
ATOM 12088 C C . PHE D 1 329 ? 35.452 59.577 -16.347 1.00 46.87 329 PHE D C 1
ATOM 12089 O O . PHE D 1 329 ? 36.234 60.522 -16.503 1.00 46.52 329 PHE D O 1
ATOM 12097 N N . LEU D 1 330 ? 34.330 59.455 -17.061 1.00 47.30 330 LEU D N 1
ATOM 12098 C CA . LEU D 1 330 ? 33.969 60.444 -18.070 1.00 46.05 330 LEU D CA 1
ATOM 12099 C C . LEU D 1 330 ? 33.501 61.758 -17.457 1.00 58.00 330 LEU D C 1
ATOM 12100 O O . LEU D 1 330 ? 33.558 62.793 -18.129 1.00 60.14 330 LEU D O 1
ATOM 12105 N N . ARG D 1 331 ? 33.032 61.744 -16.208 1.00 56.53 331 ARG D N 1
ATOM 12106 C CA . ARG D 1 331 ? 32.629 62.991 -15.568 1.00 58.61 331 ARG D CA 1
ATOM 12107 C C . ARG D 1 331 ? 33.838 63.773 -15.070 1.00 62.85 331 ARG D C 1
ATOM 12108 O O . ARG D 1 331 ? 33.912 64.992 -15.258 1.00 64.53 331 ARG D O 1
ATOM 12116 N N . GLU D 1 332 ? 34.794 63.087 -14.439 1.00 60.11 332 GLU D N 1
ATOM 12117 C CA . GLU D 1 332 ? 36.008 63.748 -13.971 1.00 60.67 332 GLU D CA 1
ATOM 12118 C C . GLU D 1 332 ? 36.824 64.274 -15.143 1.00 55.38 332 GLU D C 1
ATOM 12119 O O . GLU D 1 332 ? 37.095 65.476 -15.246 1.00 57.89 332 GLU D O 1
ATOM 12125 N N . PHE D 1 333 ? 37.219 63.380 -16.040 1.00 52.45 333 PHE D N 1
ATOM 12126 C CA . PHE D 1 333 ? 38.071 63.707 -17.170 1.00 54.76 333 PHE D CA 1
ATOM 12127 C C . PHE D 1 333 ? 37.250 63.737 -18.452 1.00 58.21 333 PHE D C 1
ATOM 12128 O O . PHE D 1 333 ? 36.242 63.039 -18.583 1.00 64.94 333 PHE D O 1
ATOM 12136 N N . GLY D 1 334 ? 37.701 64.553 -19.405 1.00 56.59 334 GLY D N 1
ATOM 12137 C CA . GLY D 1 334 ? 36.860 64.889 -20.539 1.00 62.94 334 GLY D CA 1
ATOM 12138 C C . GLY D 1 334 ? 36.567 63.732 -21.472 1.00 61.26 334 GLY D C 1
ATOM 12139 O O . GLY D 1 334 ? 35.506 63.700 -22.104 1.00 64.54 334 GLY D O 1
ATOM 12140 N N . SER D 1 335 ? 37.482 62.771 -21.579 1.00 53.83 335 SER D N 1
ATOM 12141 C CA . SER D 1 335 ? 37.351 61.761 -22.618 1.00 48.08 335 SER D CA 1
ATOM 12142 C C . SER D 1 335 ? 37.959 60.441 -22.170 1.00 47.31 335 SER D C 1
ATOM 12143 O O . SER D 1 335 ? 38.776 60.383 -21.246 1.00 53.22 335 SER D O 1
ATOM 12146 N N . GLU D 1 336 ? 37.552 59.375 -22.864 1.00 39.63 336 GLU D N 1
ATOM 12147 C CA . GLU D 1 336 ? 38.070 58.040 -22.581 1.00 37.87 336 GLU D CA 1
ATOM 12148 C C . GLU D 1 336 ? 39.525 57.906 -23.014 1.00 36.99 336 GLU D C 1
ATOM 12149 O O . GLU D 1 336 ? 40.331 57.280 -22.314 1.00 32.84 336 GLU D O 1
ATOM 12155 N N . ILE D 1 337 ? 39.878 58.483 -24.166 1.00 36.29 337 ILE D N 1
ATOM 12156 C CA . ILE D 1 337 ? 41.254 58.413 -24.651 1.00 35.53 337 ILE D CA 1
ATOM 12157 C C . ILE D 1 337 ? 42.210 59.084 -23.673 1.00 35.67 337 ILE D C 1
ATOM 12158 O O . ILE D 1 337 ? 43.346 58.627 -23.491 1.00 34.92 337 ILE D O 1
ATOM 12163 N N . ARG D 1 338 ? 41.768 60.160 -23.016 1.00 38.00 338 ARG D N 1
ATOM 12164 C CA . ARG D 1 338 ? 42.620 60.823 -22.033 1.00 37.98 338 ARG D CA 1
ATOM 12165 C C . ARG D 1 338 ? 42.921 59.904 -20.855 1.00 40.49 338 ARG D C 1
ATOM 12166 O O . ARG D 1 338 ? 44.047 59.887 -20.343 1.00 42.56 338 ARG D O 1
ATOM 12174 N N . VAL D 1 339 ? 41.928 59.130 -20.412 1.00 33.36 339 VAL D N 1
ATOM 12175 C CA . VAL D 1 339 ? 42.159 58.168 -19.340 1.00 37.51 339 VAL D CA 1
ATOM 12176 C C . VAL D 1 339 ? 43.090 57.056 -19.809 1.00 40.41 339 VAL D C 1
ATOM 12177 O O . VAL D 1 339 ? 43.950 56.585 -19.055 1.00 38.71 339 VAL D O 1
ATOM 12181 N N . LEU D 1 340 ? 42.946 56.632 -21.066 1.00 40.78 340 LEU D N 1
ATOM 12182 C CA . LEU D 1 340 ? 43.663 55.453 -21.537 1.00 38.57 340 LEU D CA 1
ATOM 12183 C C . LEU D 1 340 ? 45.139 55.731 -21.795 1.00 37.07 340 LEU D C 1
ATOM 12184 O O . LEU D 1 340 ? 45.969 54.829 -21.640 1.00 32.93 340 LEU D O 1
ATOM 12189 N N . ILE D 1 341 ? 45.493 56.958 -22.182 1.00 37.49 341 ILE D N 1
ATOM 12190 C CA . ILE D 1 341 ? 46.812 57.262 -22.725 1.00 40.13 341 ILE D CA 1
ATOM 12191 C C . ILE D 1 341 ? 47.511 58.367 -21.940 1.00 41.68 341 ILE D C 1
ATOM 12192 O O . ILE D 1 341 ? 48.683 58.238 -21.575 1.00 45.89 341 ILE D O 1
ATOM 12197 N N . ASP D 1 342 ? 46.807 59.465 -21.668 1.00 38.16 342 ASP D N 1
ATOM 12198 C CA . ASP D 1 342 ? 47.462 60.690 -21.224 1.00 44.39 342 ASP D CA 1
ATOM 12199 C C . ASP D 1 342 ? 47.498 60.872 -19.713 1.00 42.04 342 ASP D C 1
ATOM 12200 O O . ASP D 1 342 ? 48.466 61.442 -19.198 1.00 41.19 342 ASP D O 1
ATOM 12205 N N . LEU D 1 343 ? 46.482 60.415 -18.992 1.00 42.16 343 LEU D N 1
ATOM 12206 C CA . LEU D 1 343 ? 46.436 60.651 -17.556 1.00 44.56 343 LEU D CA 1
ATOM 12207 C C . LEU D 1 343 ? 47.536 59.866 -16.846 1.00 47.60 343 LEU D C 1
ATOM 12208 O O . LEU D 1 343 ? 47.770 58.695 -17.164 1.00 47.00 343 LEU D O 1
ATOM 12213 N N . PRO D 1 344 ? 48.227 60.478 -15.884 1.00 49.65 344 PRO D N 1
ATOM 12214 C CA . PRO D 1 344 ? 49.134 59.706 -15.031 1.00 46.81 344 PRO D CA 1
ATOM 12215 C C . PRO D 1 344 ? 48.362 58.637 -14.274 1.00 47.89 344 PRO D C 1
ATOM 12216 O O . PRO D 1 344 ? 47.164 58.772 -14.016 1.00 50.37 344 PRO D O 1
ATOM 12220 N N . ILE D 1 345 ? 49.064 57.556 -13.929 1.00 45.26 345 ILE D N 1
ATOM 12221 C CA . ILE D 1 345 ? 48.421 56.456 -13.214 1.00 42.60 345 ILE D CA 1
ATOM 12222 C C . ILE D 1 345 ? 47.875 56.939 -11.878 1.00 46.52 345 ILE D C 1
ATOM 12223 O O . ILE D 1 345 ? 46.820 56.484 -11.418 1.00 49.14 345 ILE D O 1
ATOM 12228 N N . GLU D 1 346 ? 48.573 57.885 -11.245 1.00 48.64 346 GLU D N 1
ATOM 12229 C CA . GLU D 1 346 ? 48.112 58.428 -9.972 1.00 54.36 346 GLU D CA 1
ATOM 12230 C C . GLU D 1 346 ? 46.763 59.120 -10.122 1.00 56.95 346 GLU D C 1
ATOM 12231 O O . GLU D 1 346 ? 45.905 59.021 -9.237 1.00 61.15 346 GLU D O 1
ATOM 12237 N N . SER D 1 347 ? 46.555 59.823 -11.238 1.00 55.80 347 SER D N 1
ATOM 12238 C CA . SER D 1 347 ? 45.276 60.489 -11.464 1.00 56.46 347 SER D CA 1
ATOM 12239 C C . SER D 1 347 ? 44.159 59.477 -11.681 1.00 53.47 347 SER D C 1
ATOM 12240 O O . SER D 1 347 ? 43.041 59.662 -11.185 1.00 56.02 347 SER D O 1
ATOM 12243 N N . ILE D 1 348 ? 44.440 58.403 -12.423 1.00 49.95 348 ILE D N 1
ATOM 12244 C CA . ILE D 1 348 ? 43.447 57.348 -12.602 1.00 50.63 348 ILE D CA 1
ATOM 12245 C C . ILE D 1 348 ? 43.140 56.681 -11.269 1.00 51.02 348 ILE D C 1
ATOM 12246 O O . ILE D 1 348 ? 41.993 56.311 -10.990 1.00 49.10 348 ILE D O 1
ATOM 12251 N N . ALA D 1 349 ? 44.160 56.527 -10.419 1.00 54.63 349 ALA D N 1
ATOM 12252 C CA . ALA D 1 349 ? 43.986 55.836 -9.148 1.00 55.21 349 ALA D CA 1
ATOM 12253 C C . ALA D 1 349 ? 43.153 56.636 -8.155 1.00 57.51 349 ALA D C 1
ATOM 12254 O O . ALA D 1 349 ? 42.598 56.048 -7.220 1.00 57.93 349 ALA D O 1
ATOM 12256 N N . SER D 1 350 ? 43.053 57.956 -8.328 1.00 59.64 350 SER D N 1
ATOM 12257 C CA . SER D 1 350 ? 42.193 58.746 -7.456 1.00 65.19 350 SER D CA 1
ATOM 12258 C C . SER D 1 350 ? 40.721 58.412 -7.654 1.00 60.37 350 SER D C 1
ATOM 12259 O O . SER D 1 350 ? 39.895 58.772 -6.809 1.00 60.60 350 SER D O 1
ATOM 12262 N N . VAL D 1 351 ? 40.380 57.741 -8.749 1.00 56.11 351 VAL D N 1
ATOM 12263 C CA . VAL D 1 351 ? 39.026 57.264 -8.997 1.00 58.28 351 VAL D CA 1
ATOM 12264 C C . VAL D 1 351 ? 38.906 55.770 -8.726 1.00 61.90 351 VAL D C 1
ATOM 12265 O O . VAL D 1 351 ? 37.971 55.325 -8.060 1.00 63.14 351 VAL D O 1
ATOM 12269 N N . HIS D 1 352 ? 39.850 54.980 -9.232 1.00 64.70 352 HIS D N 1
ATOM 12270 C CA . HIS D 1 352 ? 39.842 53.537 -8.996 1.00 68.71 352 HIS D CA 1
ATOM 12271 C C . HIS D 1 352 ? 41.264 53.020 -9.130 1.00 72.74 352 HIS D C 1
ATOM 12272 O O . HIS D 1 352 ? 41.876 53.161 -10.195 1.00 74.47 352 HIS D O 1
ATOM 12279 N N . GLU D 1 353 ? 41.787 52.420 -8.057 1.00 74.72 353 GLU D N 1
ATOM 12280 C CA . GLU D 1 353 ? 43.165 51.940 -8.066 1.00 70.52 353 GLU D CA 1
ATOM 12281 C C . GLU D 1 353 ? 43.329 50.733 -8.983 1.00 62.05 353 GLU D C 1
ATOM 12282 O O . GLU D 1 353 ? 44.369 50.577 -9.633 1.00 56.08 353 GLU D O 1
ATOM 12288 N N . GLY D 1 354 ? 42.313 49.870 -9.049 1.00 58.34 354 GLY D N 1
ATOM 12289 C CA . GLY D 1 354 ? 42.412 48.690 -9.891 1.00 54.49 354 GLY D CA 1
ATOM 12290 C C . GLY D 1 354 ? 42.447 49.023 -11.371 1.00 57.55 354 GLY D C 1
ATOM 12291 O O . GLY D 1 354 ? 43.214 48.426 -12.132 1.00 54.97 354 GLY D O 1
ATOM 12292 N N . VAL D 1 355 ? 41.617 49.977 -11.799 1.00 58.75 355 VAL D N 1
ATOM 12293 C CA . VAL D 1 355 ? 41.624 50.398 -13.198 1.00 53.87 355 VAL D CA 1
ATOM 12294 C C . VAL D 1 355 ? 42.964 51.025 -13.558 1.00 49.40 355 VAL D C 1
ATOM 12295 O O . VAL D 1 355 ? 43.488 50.821 -14.660 1.00 44.79 355 VAL D O 1
ATOM 12299 N N . ALA D 1 356 ? 43.547 51.787 -12.628 1.00 49.41 356 ALA D N 1
ATOM 12300 C CA . ALA D 1 356 ? 44.839 52.413 -12.885 1.00 51.56 356 ALA D CA 1
ATOM 12301 C C . ALA D 1 356 ? 45.925 51.369 -13.111 1.00 52.66 356 ALA D C 1
ATOM 12302 O O . ALA D 1 356 ? 46.771 51.524 -14.001 1.00 55.11 356 ALA D O 1
ATOM 12304 N N . LYS D 1 357 ? 45.916 50.294 -12.319 1.00 51.07 357 LYS D N 1
ATOM 12305 C CA . LYS D 1 357 ? 46.904 49.234 -12.495 1.00 48.46 357 LYS D CA 1
ATOM 12306 C C . LYS D 1 357 ? 46.731 48.543 -13.841 1.00 50.76 357 LYS D C 1
ATOM 12307 O O . LYS D 1 357 ? 47.710 48.283 -14.551 1.00 50.51 357 LYS D O 1
ATOM 12313 N N . ALA D 1 358 ? 45.483 48.235 -14.207 1.00 49.99 358 ALA D N 1
ATOM 12314 C CA . ALA D 1 358 ? 45.225 47.582 -15.486 1.00 48.57 358 ALA D CA 1
ATOM 12315 C C . ALA D 1 358 ? 45.675 48.453 -16.651 1.00 45.87 358 ALA D C 1
ATOM 12316 O O . ALA D 1 358 ? 46.273 47.956 -17.613 1.00 42.96 358 ALA D O 1
ATOM 12318 N N . ILE D 1 359 ? 45.402 49.757 -16.581 1.00 46.70 359 ILE D N 1
ATOM 12319 C CA . ILE D 1 359 ? 45.829 50.660 -17.644 1.00 45.28 359 ILE D CA 1
ATOM 12320 C C . ILE D 1 359 ? 47.350 50.762 -17.680 1.00 44.60 359 ILE D C 1
ATOM 12321 O O . ILE D 1 359 ? 47.958 50.772 -18.757 1.00 43.72 359 ILE D O 1
ATOM 12326 N N . TRP D 1 360 ? 47.987 50.832 -16.506 1.00 44.60 360 TRP D N 1
ATOM 12327 C CA . TRP D 1 360 ? 49.446 50.847 -16.455 1.00 45.72 360 TRP D CA 1
ATOM 12328 C C . TRP D 1 360 ? 50.034 49.611 -17.122 1.00 42.65 360 TRP D C 1
ATOM 12329 O O . TRP D 1 360 ? 51.031 49.703 -17.849 1.00 39.24 360 TRP D O 1
ATOM 12340 N N . ALA D 1 361 ? 49.428 48.443 -16.889 1.00 41.74 361 ALA D N 1
ATOM 12341 C CA . ALA D 1 361 ? 49.910 47.222 -17.526 1.00 39.31 361 ALA D CA 1
ATOM 12342 C C . ALA D 1 361 ? 49.739 47.273 -19.038 1.00 45.60 361 ALA D C 1
ATOM 12343 O O . ALA D 1 361 ? 50.573 46.735 -19.776 1.00 46.57 361 ALA D O 1
ATOM 12345 N N . TYR D 1 362 ? 48.672 47.918 -19.519 1.00 48.20 362 TYR D N 1
ATOM 12346 C CA . TYR D 1 362 ? 48.512 48.107 -20.957 1.00 52.60 362 TYR D CA 1
ATOM 12347 C C . TYR D 1 362 ? 49.574 49.048 -21.508 1.00 54.88 362 TYR D C 1
ATOM 12348 O O . TYR D 1 362 ? 50.135 48.800 -22.581 1.00 55.59 362 TYR D O 1
ATOM 12357 N N . ARG D 1 363 ? 49.861 50.135 -20.788 1.00 55.04 363 ARG D N 1
ATOM 12358 C CA . ARG D 1 363 ? 50.839 51.109 -21.256 1.00 55.70 363 ARG D CA 1
ATOM 12359 C C . ARG D 1 363 ? 52.263 50.570 -21.227 1.00 58.31 363 ARG D C 1
ATOM 12360 O O . ARG D 1 363 ? 53.144 51.150 -21.869 1.00 64.80 363 ARG D O 1
ATOM 12368 N N . ASN D 1 364 ? 52.509 49.481 -20.498 1.00 54.69 364 ASN D N 1
ATOM 12369 C CA . ASN D 1 364 ? 53.852 48.932 -20.356 1.00 52.10 364 ASN D CA 1
ATOM 12370 C C . ASN D 1 364 ? 53.940 47.475 -20.793 1.00 53.76 364 ASN D C 1
ATOM 12371 O O . ASN D 1 364 ? 54.986 46.844 -20.596 1.00 56.02 364 ASN D O 1
ATOM 12376 N N . ASN D 1 365 ? 52.874 46.930 -21.381 1.00 52.12 365 ASN D N 1
ATOM 12377 C CA . ASN D 1 365 ? 52.852 45.556 -21.884 1.00 57.10 365 ASN D CA 1
ATOM 12378 C C . ASN D 1 365 ? 53.234 44.564 -20.787 1.00 50.63 365 ASN D C 1
ATOM 12379 O O . ASN D 1 365 ? 54.125 43.727 -20.947 1.00 48.04 365 ASN D O 1
ATOM 12384 N N . LYS D 1 366 ? 52.544 44.669 -19.652 1.00 49.07 366 LYS D N 1
ATOM 12385 C CA . LYS D 1 366 ? 52.812 43.828 -18.492 1.00 51.01 366 LYS D CA 1
ATOM 12386 C C . LYS D 1 366 ? 51.711 42.809 -18.236 1.00 48.86 366 LYS D C 1
ATOM 12387 O O . LYS D 1 366 ? 51.731 42.136 -17.201 1.00 55.01 366 LYS D O 1
ATOM 12393 N N . LEU D 1 367 ? 50.760 42.674 -19.151 1.00 44.71 367 LEU D N 1
ATOM 12394 C CA . LEU D 1 367 ? 49.654 41.751 -18.963 1.00 44.95 367 LEU D CA 1
ATOM 12395 C C . LEU D 1 367 ? 50.046 40.343 -19.393 1.00 42.85 367 LEU D C 1
ATOM 12396 O O . LEU D 1 367 ? 50.807 40.149 -20.344 1.00 43.56 367 LEU D O 1
ATOM 12401 N N . ILE D 1 368 ? 49.523 39.356 -18.673 1.00 42.90 368 ILE D N 1
ATOM 12402 C CA . ILE D 1 368 ? 49.717 37.959 -19.039 1.00 45.39 368 ILE D CA 1
ATOM 12403 C C . ILE D 1 368 ? 48.669 37.584 -20.076 1.00 51.51 368 ILE D C 1
ATOM 12404 O O . ILE D 1 368 ? 47.466 37.773 -19.857 1.00 54.63 368 ILE D O 1
ATOM 12409 N N . ILE D 1 369 ? 49.123 37.061 -21.213 1.00 51.48 369 ILE D N 1
ATOM 12410 C CA . ILE D 1 369 ? 48.287 36.878 -22.393 1.00 51.99 369 ILE D CA 1
ATOM 12411 C C . ILE D 1 369 ? 48.161 35.393 -22.695 1.00 52.00 369 ILE D C 1
ATOM 12412 O O . ILE D 1 369 ? 49.169 34.679 -22.764 1.00 52.33 369 ILE D O 1
ATOM 12417 N N . VAL D 1 370 ? 46.927 34.933 -22.875 1.00 51.97 370 VAL D N 1
ATOM 12418 C CA . VAL D 1 370 ? 46.643 33.644 -23.499 1.00 50.40 370 VAL D CA 1
ATOM 12419 C C . VAL D 1 370 ? 46.172 33.931 -24.923 1.00 47.46 370 VAL D C 1
ATOM 12420 O O . VAL D 1 370 ? 45.061 34.456 -25.098 1.00 46.55 370 VAL D O 1
ATOM 12424 N N . PRO D 1 371 ? 46.967 33.632 -25.947 1.00 49.46 371 PRO D N 1
ATOM 12425 C CA . PRO D 1 371 ? 46.618 34.071 -27.303 1.00 46.41 371 PRO D CA 1
ATOM 12426 C C . PRO D 1 371 ? 45.372 33.381 -27.834 1.00 44.89 371 PRO D C 1
ATOM 12427 O O . PRO D 1 371 ? 45.048 32.249 -27.468 1.00 46.20 371 PRO D O 1
ATOM 12431 N N . GLY D 1 372 ? 44.667 34.092 -28.717 1.00 42.84 372 GLY D N 1
ATOM 12432 C CA . GLY D 1 372 ? 43.507 33.536 -29.377 1.00 32.85 372 GLY D CA 1
ATOM 12433 C C . GLY D 1 372 ? 43.867 32.797 -30.653 1.00 42.10 372 GLY D C 1
ATOM 12434 O O . GLY D 1 372 ? 45.005 32.815 -31.116 1.00 42.30 372 GLY D O 1
ATOM 12435 N N . GLY D 1 373 ? 42.864 32.137 -31.224 1.00 41.16 373 GLY D N 1
ATOM 12436 C CA . GLY D 1 373 ? 43.065 31.377 -32.442 1.00 37.48 373 GLY D CA 1
ATOM 12437 C C . GLY D 1 373 ? 41.880 30.500 -32.789 1.00 39.65 373 GLY D C 1
ATOM 12438 O O . GLY D 1 373 ? 41.114 30.108 -31.904 1.00 33.46 373 GLY D O 1
ATOM 12439 N N . GLY D 1 374 ? 41.715 30.191 -34.074 1.00 39.48 374 GLY D N 1
ATOM 12440 C CA . GLY D 1 374 ? 40.622 29.357 -34.531 1.00 37.27 374 GLY D CA 1
ATOM 12441 C C . GLY D 1 374 ? 39.230 29.905 -34.307 1.00 35.49 374 GLY D C 1
ATOM 12442 O O . GLY D 1 374 ? 38.264 29.139 -34.379 1.00 35.40 374 GLY D O 1
ATOM 12443 N N . GLY D 1 375 ? 39.087 31.202 -34.041 1.00 34.64 375 GLY D N 1
ATOM 12444 C CA . GLY D 1 375 ? 37.793 31.806 -33.788 1.00 37.12 375 GLY D CA 1
ATOM 12445 C C . GLY D 1 375 ? 37.552 32.204 -32.349 1.00 45.58 375 GLY D C 1
ATOM 12446 O O . GLY D 1 375 ? 36.611 32.965 -32.084 1.00 48.07 375 GLY D O 1
ATOM 12447 N N . LYS D 1 376 ? 38.366 31.722 -31.416 1.00 46.48 376 LYS D N 1
ATOM 12448 C CA . LYS D 1 376 ? 38.220 32.051 -30.007 1.00 43.79 376 LYS D CA 1
ATOM 12449 C C . LYS D 1 376 ? 39.122 33.223 -29.650 1.00 40.95 376 LYS D C 1
ATOM 12450 O O . LYS D 1 376 ? 40.289 33.269 -30.049 1.00 37.59 376 LYS D O 1
ATOM 12456 N N . TYR D 1 377 ? 38.572 34.175 -28.903 1.00 41.43 377 TYR D N 1
ATOM 12457 C CA . TYR D 1 377 ? 39.351 35.330 -28.484 1.00 41.52 377 TYR D CA 1
ATOM 12458 C C . TYR D 1 377 ? 40.320 34.951 -27.372 1.00 39.18 377 TYR D C 1
ATOM 12459 O O . TYR D 1 377 ? 40.078 34.027 -26.591 1.00 41.59 377 TYR D O 1
ATOM 12468 N N . GLY D 1 378 ? 41.429 35.678 -27.310 1.00 36.47 378 GLY D N 1
ATOM 12469 C CA . GLY D 1 378 ? 42.401 35.462 -26.262 1.00 37.76 378 GLY D CA 1
ATOM 12470 C C . GLY D 1 378 ? 41.887 35.896 -24.903 1.00 35.66 378 GLY D C 1
ATOM 12471 O O . GLY D 1 378 ? 40.811 36.475 -24.754 1.00 33.48 378 GLY D O 1
ATOM 12472 N N . GLU D 1 379 ? 42.686 35.605 -23.881 1.00 53.98 379 GLU D N 1
ATOM 12473 C CA . GLU D 1 379 ? 42.323 35.907 -22.506 1.00 55.84 379 GLU D CA 1
ATOM 12474 C C . GLU D 1 379 ? 43.362 36.825 -21.876 1.00 52.90 379 GLU D C 1
ATOM 12475 O O . GLU D 1 379 ? 44.550 36.768 -22.207 1.00 49.47 379 GLU D O 1
ATOM 12481 N N . ILE D 1 380 ? 42.896 37.672 -20.962 1.00 55.44 380 ILE D N 1
ATOM 12482 C CA . ILE D 1 380 ? 43.698 38.738 -20.376 1.00 58.43 380 ILE D CA 1
ATOM 12483 C C . ILE D 1 380 ? 43.763 38.534 -18.867 1.00 55.16 380 ILE D C 1
ATOM 12484 O O . ILE D 1 380 ? 42.815 38.041 -18.246 1.00 64.19 380 ILE D O 1
ATOM 12489 N N . ARG D 1 381 ? 44.898 38.906 -18.276 1.00 46.93 381 ARG D N 1
ATOM 12490 C CA . ARG D 1 381 ? 45.127 38.665 -16.859 1.00 48.27 381 ARG D CA 1
ATOM 12491 C C . ARG D 1 381 ? 46.234 39.584 -16.359 1.00 51.80 381 ARG D C 1
ATOM 12492 O O . ARG D 1 381 ? 47.221 39.818 -17.062 1.00 51.40 381 ARG D O 1
ATOM 12500 N N . ILE D 1 382 ? 46.060 40.095 -15.146 1.00 49.16 382 ILE D N 1
ATOM 12501 C CA . ILE D 1 382 ? 47.022 40.990 -14.509 1.00 46.69 382 ILE D CA 1
ATOM 12502 C C . ILE D 1 382 ? 47.813 40.178 -13.490 1.00 49.92 382 ILE D C 1
ATOM 12503 O O . ILE D 1 382 ? 47.202 39.560 -12.604 1.00 52.03 382 ILE D O 1
ATOM 12508 N N . PRO D 1 383 ? 49.144 40.145 -13.571 1.00 53.34 383 PRO D N 1
ATOM 12509 C CA . PRO D 1 383 ? 49.918 39.303 -12.651 1.00 57.25 383 PRO D CA 1
ATOM 12510 C C . PRO D 1 383 ? 49.792 39.767 -11.206 1.00 62.69 383 PRO D C 1
ATOM 12511 O O . PRO D 1 383 ? 49.530 40.939 -10.923 1.00 62.57 383 PRO D O 1
ATOM 12515 N N . GLU D 1 384 ? 49.991 38.816 -10.287 1.00 63.99 384 GLU D N 1
ATOM 12516 C CA . GLU D 1 384 ? 49.749 39.068 -8.868 1.00 67.73 384 GLU D CA 1
ATOM 12517 C C . GLU D 1 384 ? 50.641 40.173 -8.320 1.00 63.57 384 GLU D C 1
ATOM 12518 O O . GLU D 1 384 ? 50.227 40.907 -7.415 1.00 65.84 384 GLU D O 1
ATOM 12524 N N . GLU D 1 385 ? 51.864 40.303 -8.843 1.00 60.70 385 GLU D N 1
ATOM 12525 C CA . GLU D 1 385 ? 52.778 41.326 -8.344 1.00 59.19 385 GLU D CA 1
ATOM 12526 C C . GLU D 1 385 ? 52.194 42.722 -8.518 1.00 58.97 385 GLU D C 1
ATOM 12527 O O . GLU D 1 385 ? 52.253 43.547 -7.600 1.00 62.55 385 GLU D O 1
ATOM 12533 N N . ILE D 1 386 ? 51.618 43.001 -9.689 1.00 55.45 386 ILE D N 1
ATOM 12534 C CA . ILE D 1 386 ? 51.002 44.302 -9.921 1.00 54.00 386 ILE D CA 1
ATOM 12535 C C . ILE D 1 386 ? 49.756 44.471 -9.060 1.00 54.20 386 ILE D C 1
ATOM 12536 O O . ILE D 1 386 ? 49.457 45.579 -8.599 1.00 56.73 386 ILE D O 1
ATOM 12541 N N . LEU D 1 387 ? 49.020 43.384 -8.817 1.00 53.26 387 LEU D N 1
ATOM 12542 C CA . LEU D 1 387 ? 47.791 43.478 -8.038 1.00 55.84 387 LEU D CA 1
ATOM 12543 C C . LEU D 1 387 ? 48.066 43.786 -6.571 1.00 59.93 387 LEU D C 1
ATOM 12544 O O . LEU D 1 387 ? 47.244 44.433 -5.912 1.00 63.17 387 LEU D O 1
ATOM 12549 N N . LYS D 1 388 ? 49.203 43.339 -6.044 1.00 59.18 388 LYS D N 1
ATOM 12550 C CA . LYS D 1 388 ? 49.550 43.513 -4.638 1.00 66.57 388 LYS D CA 1
ATOM 12551 C C . LYS D 1 388 ? 50.675 44.529 -4.456 1.00 63.94 388 LYS D C 1
ATOM 12552 O O . LYS D 1 388 ? 51.571 44.344 -3.631 1.00 68.65 388 LYS D O 1
ATOM 12558 N N . ALA D 1 389 ? 50.638 45.619 -5.219 1.00 57.22 389 ALA D N 1
ATOM 12559 C CA . ALA D 1 389 ? 51.701 46.614 -5.193 1.00 56.35 389 ALA D CA 1
ATOM 12560 C C . ALA D 1 389 ? 51.117 48.013 -5.086 1.00 58.25 389 ALA D C 1
ATOM 12561 O O . ALA D 1 389 ? 50.057 48.301 -5.649 1.00 59.40 389 ALA D O 1
ATOM 12563 N N . LYS D 1 390 ? 51.818 48.878 -4.357 1.00 58.65 390 LYS D N 1
ATOM 12564 C CA . LYS D 1 390 ? 51.483 50.293 -4.350 1.00 58.43 390 LYS D CA 1
ATOM 12565 C C . LYS D 1 390 ? 51.804 50.909 -5.707 1.00 56.32 390 LYS D C 1
ATOM 12566 O O . LYS D 1 390 ? 52.703 50.457 -6.421 1.00 51.27 390 LYS D O 1
ATOM 12572 N N . ILE D 1 391 ? 51.044 51.948 -6.065 1.00 57.55 391 ILE D N 1
ATOM 12573 C CA . ILE D 1 391 ? 51.225 52.601 -7.360 1.00 56.91 391 ILE D CA 1
ATOM 12574 C C . ILE D 1 391 ? 52.652 53.115 -7.508 1.00 57.26 391 ILE D C 1
ATOM 12575 O O . ILE D 1 391 ? 53.234 53.077 -8.599 1.00 54.86 391 ILE D O 1
ATOM 12580 N N . GLU D 1 392 ? 53.247 53.578 -6.405 1.00 58.34 392 GLU D N 1
ATOM 12581 C CA . GLU D 1 392 ? 54.585 54.160 -6.457 1.00 62.05 392 GLU D CA 1
ATOM 12582 C C . GLU D 1 392 ? 55.636 53.150 -6.902 1.00 59.86 392 GLU D C 1
ATOM 12583 O O . GLU D 1 392 ? 56.661 53.536 -7.477 1.00 59.75 392 GLU D O 1
ATOM 12589 N N . ASP D 1 393 ? 55.404 51.862 -6.657 1.00 57.80 393 ASP D N 1
ATOM 12590 C CA . ASP D 1 393 ? 56.416 50.834 -6.854 1.00 57.89 393 ASP D CA 1
ATOM 12591 C C . ASP D 1 393 ? 56.266 50.082 -8.172 1.00 56.93 393 ASP D C 1
ATOM 12592 O O . ASP D 1 393 ? 57.005 49.122 -8.404 1.00 57.93 393 ASP D O 1
ATOM 12597 N N . LEU D 1 394 ? 55.346 50.503 -9.046 1.00 56.57 394 LEU D N 1
ATOM 12598 C CA . LEU D 1 394 ? 55.020 49.699 -10.223 1.00 55.72 394 LEU D CA 1
ATOM 12599 C C . LEU D 1 394 ? 56.224 49.509 -11.140 1.00 55.32 394 LEU D C 1
ATOM 12600 O O . LEU D 1 394 ? 56.474 48.397 -11.620 1.00 53.95 394 LEU D O 1
ATOM 12605 N N . ASN D 1 395 ? 56.983 50.576 -11.394 1.00 57.63 395 ASN D N 1
ATOM 12606 C CA . ASN D 1 395 ? 58.097 50.493 -12.333 1.00 60.83 395 ASN D CA 1
ATOM 12607 C C . ASN D 1 395 ? 59.276 49.689 -11.799 1.00 63.06 395 ASN D C 1
ATOM 12608 O O . ASN D 1 395 ? 60.208 49.414 -12.563 1.00 64.09 395 ASN D O 1
ATOM 12613 N N . SER D 1 396 ? 59.258 49.298 -10.524 1.00 63.50 396 SER D N 1
ATOM 12614 C CA . SER D 1 396 ? 60.390 48.626 -9.903 1.00 61.19 396 SER D CA 1
ATOM 12615 C C . SER D 1 396 ? 60.185 47.128 -9.724 1.00 62.95 396 SER D C 1
ATOM 12616 O O . SER D 1 396 ? 61.084 46.455 -9.210 1.00 64.68 396 SER D O 1
ATOM 12619 N N . ILE D 1 397 ? 59.043 46.583 -10.131 1.00 61.59 397 ILE D N 1
ATOM 12620 C CA . ILE D 1 397 ? 58.764 45.162 -9.962 1.00 67.54 397 ILE D CA 1
ATOM 12621 C C . ILE D 1 397 ? 59.317 44.396 -11.157 1.00 70.75 397 ILE D C 1
ATOM 12622 O O . ILE D 1 397 ? 59.126 44.801 -12.311 1.00 72.37 397 ILE D O 1
ATOM 12627 N N . GLU D 1 398 ? 60.004 43.290 -10.884 1.00 72.53 398 GLU D N 1
ATOM 12628 C CA . GLU D 1 398 ? 60.313 42.304 -11.909 1.00 72.21 398 GLU D CA 1
ATOM 12629 C C . GLU D 1 398 ? 59.234 41.231 -11.880 1.00 72.67 398 GLU D C 1
ATOM 12630 O O . GLU D 1 398 ? 58.949 40.658 -10.824 1.00 71.58 398 GLU D O 1
ATOM 12636 N N . ILE D 1 399 ? 58.634 40.970 -13.036 1.00 74.42 399 ILE D N 1
ATOM 12637 C CA . ILE D 1 399 ? 57.501 40.059 -13.118 1.00 74.27 399 ILE D CA 1
ATOM 12638 C C . ILE D 1 399 ? 57.908 38.774 -13.826 1.00 71.75 399 ILE D C 1
ATOM 12639 O O . ILE D 1 399 ? 58.389 37.838 -13.187 1.00 71.26 399 ILE D O 1
ATOM 12644 N N . MET E 1 1 ? -3.212 47.333 -4.111 1.00 60.99 1 MET E N 1
ATOM 12645 C CA . MET E 1 1 ? -4.456 46.576 -4.043 1.00 56.07 1 MET E CA 1
ATOM 12646 C C . MET E 1 1 ? -4.715 45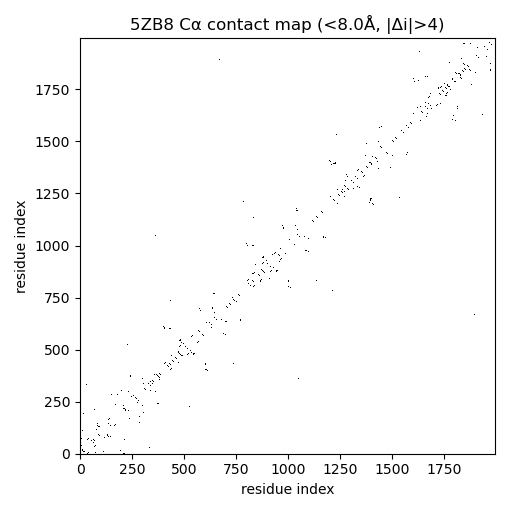.853 -5.362 1.00 49.58 1 MET E C 1
ATOM 12647 O O . MET E 1 1 ? -4.559 46.427 -6.439 1.00 44.92 1 MET E O 1
ATOM 12652 N N . VAL E 1 2 ? -5.112 44.586 -5.263 1.00 48.88 2 VAL E N 1
ATOM 12653 C CA . VAL E 1 2 ? -5.328 43.722 -6.417 1.00 43.89 2 VAL E CA 1
ATOM 12654 C C . VAL E 1 2 ? -6.815 43.410 -6.517 1.00 42.62 2 VAL E C 1
ATOM 12655 O O . VAL E 1 2 ? -7.424 42.940 -5.548 1.00 45.50 2 VAL E O 1
ATOM 12659 N N . VAL E 1 3 ? -7.392 43.662 -7.691 1.00 36.43 3 VAL E N 1
ATOM 12660 C CA . VAL E 1 3 ? -8.822 43.499 -7.920 1.00 41.36 3 VAL E CA 1
ATOM 12661 C C . VAL E 1 3 ? -9.031 42.880 -9.297 1.00 41.01 3 VAL E C 1
ATOM 12662 O O . VAL E 1 3 ? -8.395 43.284 -10.277 1.00 46.68 3 VAL E O 1
ATOM 12666 N N . ASP E 1 4 ? -9.930 41.899 -9.368 1.00 34.76 4 ASP E N 1
ATOM 12667 C CA . ASP E 1 4 ? -10.297 41.242 -10.615 1.00 31.01 4 ASP E CA 1
ATOM 12668 C C . ASP E 1 4 ? -11.609 41.823 -11.125 1.00 39.01 4 ASP E C 1
ATOM 12669 O O . ASP E 1 4 ? -12.583 41.916 -10.372 1.00 38.81 4 ASP E O 1
ATOM 12674 N N . GLY E 1 5 ? -11.632 42.209 -12.402 1.00 41.32 5 GLY E N 1
ATOM 12675 C CA . GLY E 1 5 ? -12.783 42.891 -12.961 1.00 38.04 5 GLY E CA 1
ATOM 12676 C C . GLY E 1 5 ? -13.237 42.389 -14.318 1.00 38.97 5 GLY E C 1
ATOM 12677 O O . GLY E 1 5 ? -12.417 42.099 -15.195 1.00 44.01 5 GLY E O 1
ATOM 12678 N N . ASP E 1 6 ? -14.554 42.290 -14.496 1.00 37.82 6 ASP E N 1
ATOM 12679 C CA . ASP E 1 6 ? -15.181 41.874 -15.748 1.00 35.59 6 ASP E CA 1
ATOM 12680 C C . ASP E 1 6 ? -16.063 43.023 -16.222 1.00 39.75 6 ASP E C 1
ATOM 12681 O O . ASP E 1 6 ? -17.120 43.280 -15.635 1.00 40.20 6 ASP E O 1
ATOM 12686 N N . LEU E 1 7 ? -15.639 43.706 -17.288 1.00 37.99 7 LEU E N 1
ATOM 12687 C CA . LEU E 1 7 ? -16.206 44.996 -17.664 1.00 36.80 7 LEU E CA 1
ATOM 12688 C C . LEU E 1 7 ? -17.145 44.924 -18.866 1.00 37.97 7 LEU E C 1
ATOM 12689 O O . LEU E 1 7 ? -17.454 45.963 -19.459 1.00 39.38 7 LEU E O 1
ATOM 12694 N N . HIS E 1 8 ? -17.608 43.733 -19.242 1.00 36.22 8 HIS E N 1
ATOM 12695 C CA . HIS E 1 8 ? -18.526 43.593 -20.376 1.00 36.50 8 HIS E CA 1
ATOM 12696 C C . HIS E 1 8 ? -19.531 42.496 -20.042 1.00 38.18 8 HIS E C 1
ATOM 12697 O O . HIS E 1 8 ? -19.250 41.308 -20.226 1.00 39.00 8 HIS E O 1
ATOM 12704 N N . ILE E 1 9 ? -20.697 42.901 -19.545 1.00 36.46 9 ILE E N 1
ATOM 12705 C CA . ILE E 1 9 ? -21.821 42.012 -19.314 1.00 37.96 9 ILE E CA 1
ATOM 12706 C C . ILE E 1 9 ? -23.062 42.648 -19.930 1.00 39.91 9 ILE E C 1
ATOM 12707 O O . ILE E 1 9 ? -23.002 43.727 -20.518 1.00 40.39 9 ILE E O 1
ATOM 12712 N N . HIS E 1 10 ? -24.196 41.967 -19.785 1.00 39.43 10 HIS E N 1
ATOM 12713 C CA . HIS E 1 10 ? -25.466 42.471 -20.284 1.00 43.87 10 HIS E CA 1
ATOM 12714 C C . HIS E 1 10 ? -26.552 42.207 -19.252 1.00 49.49 10 HIS E C 1
ATOM 12715 O O . HIS E 1 10 ? -26.472 41.253 -18.475 1.00 51.51 10 HIS E O 1
ATOM 12722 N N . SER E 1 11 ? -27.570 43.063 -19.253 1.00 48.14 11 SER E N 1
ATOM 12723 C CA . SER E 1 11 ? -28.637 43.005 -18.270 1.00 50.49 11 SER E CA 1
ATOM 12724 C C . SER E 1 11 ? -29.836 42.251 -18.834 1.00 50.91 11 SER E C 1
ATOM 12725 O O . SER E 1 11 ? -29.856 41.833 -19.993 1.00 50.08 11 SER E O 1
ATOM 12728 N N . HIS E 1 12 ? -30.860 42.087 -17.992 1.00 51.44 12 HIS E N 1
ATOM 12729 C CA . HIS E 1 12 ? -32.076 41.414 -18.430 1.00 54.96 12 HIS E CA 1
ATOM 12730 C C . HIS E 1 12 ? -32.843 42.228 -19.464 1.00 53.83 12 HIS E C 1
ATOM 12731 O O . HIS E 1 12 ? -33.709 41.676 -20.151 1.00 55.52 12 HIS E O 1
ATOM 12738 N N . TYR E 1 13 ? -32.540 43.521 -19.598 1.00 53.28 13 TYR E N 1
ATOM 12739 C CA . TYR E 1 13 ? -33.123 44.324 -20.665 1.00 56.63 13 TYR E CA 1
ATOM 12740 C C . TYR E 1 13 ? -32.512 44.025 -22.028 1.00 55.16 13 TYR E C 1
ATOM 12741 O O . TYR E 1 13 ? -33.012 44.537 -23.035 1.00 59.73 13 TYR E O 1
ATOM 12750 N N . SER E 1 14 ? -31.452 43.226 -22.085 1.00 54.96 14 SER E N 1
ATOM 12751 C CA . SER E 1 14 ? -30.795 42.902 -23.341 1.00 55.80 14 SER E CA 1
ATOM 12752 C C . SER E 1 14 ? -31.415 41.651 -23.956 1.00 57.81 14 SER E C 1
ATOM 12753 O O . SER E 1 14 ? -32.018 40.823 -23.269 1.00 62.65 14 SER E O 1
ATOM 12756 N N . LYS E 1 15 ? -31.261 41.524 -25.272 1.00 56.76 15 LYS E N 1
ATOM 12757 C CA . LYS E 1 15 ? -31.874 40.426 -26.007 1.00 58.19 15 LYS E CA 1
ATOM 12758 C C . LYS E 1 15 ? -31.127 39.119 -25.769 1.00 55.92 15 LYS E C 1
ATOM 12759 O O . LYS E 1 15 ? -29.894 39.089 -25.731 1.00 50.33 15 LYS E O 1
ATOM 12765 N N . ALA E 1 16 ? -31.894 38.035 -25.613 1.00 58.86 16 ALA E N 1
ATOM 12766 C CA . ALA E 1 16 ? -31.353 36.686 -25.422 1.00 58.35 16 ALA E CA 1
ATOM 12767 C C . ALA E 1 16 ? -30.446 36.613 -24.195 1.00 62.03 16 ALA E C 1
ATOM 12768 O O . ALA E 1 16 ? -29.402 35.958 -24.209 1.00 63.04 16 ALA E O 1
ATOM 12770 N N . VAL E 1 17 ? -30.851 37.286 -23.122 1.00 60.64 17 VAL E N 1
ATOM 12771 C CA . VAL E 1 17 ? -30.084 37.341 -21.883 1.00 59.82 17 VAL E CA 1
ATOM 12772 C C . VAL E 1 17 ? -30.969 36.859 -20.742 1.00 65.07 17 VAL E C 1
ATOM 12773 O O . VAL E 1 17 ? -32.175 37.129 -20.725 1.00 67.21 17 VAL E O 1
ATOM 12777 N N . SER E 1 18 ? -30.367 36.133 -19.801 1.00 69.38 18 SER E N 1
ATOM 12778 C CA . SER E 1 18 ? -31.100 35.612 -18.655 1.00 75.09 18 SER E CA 1
ATOM 12779 C C . SER E 1 18 ? -31.775 36.739 -17.885 1.00 75.44 18 SER E C 1
ATOM 12780 O O . SER E 1 18 ? -31.168 37.781 -17.620 1.00 77.04 18 SER E O 1
ATOM 12783 N N . LYS E 1 19 ? -33.045 36.528 -17.530 1.00 73.73 19 LYS E N 1
ATOM 12784 C CA . LYS E 1 19 ? -33.742 37.483 -16.676 1.00 70.83 19 LYS E CA 1
ATOM 12785 C C . LYS E 1 19 ? -33.151 37.527 -15.274 1.00 65.68 19 LYS E C 1
ATOM 12786 O O . LYS E 1 19 ? -33.436 38.464 -14.520 1.00 66.07 19 LYS E O 1
ATOM 12792 N N . LEU E 1 20 ? -32.337 36.537 -14.913 1.00 63.74 20 LEU E N 1
ATOM 12793 C CA . LEU E 1 20 ? -31.593 36.564 -13.662 1.00 57.40 20 LEU E CA 1
ATOM 12794 C C . LEU E 1 20 ? -30.430 37.544 -13.691 1.00 54.73 20 LEU E C 1
ATOM 12795 O O . LEU E 1 20 ? -29.704 37.639 -12.696 1.00 57.30 20 LEU E O 1
ATOM 12800 N N . MET E 1 21 ? -30.226 38.265 -14.796 1.00 50.67 21 MET E N 1
ATOM 12801 C CA . MET E 1 21 ? -29.196 39.300 -14.867 1.00 48.53 21 MET E CA 1
ATOM 12802 C C . MET E 1 21 ? -29.733 40.581 -14.228 1.00 56.37 21 MET E C 1
ATOM 12803 O O . MET E 1 21 ? -30.034 41.580 -14.886 1.00 54.88 21 MET E O 1
ATOM 12808 N N . THR E 1 22 ? -29.868 40.522 -12.909 1.00 57.57 22 THR E N 1
ATOM 12809 C CA . THR E 1 22 ? -30.233 41.661 -12.084 1.00 52.91 22 THR E CA 1
ATOM 12810 C C . THR E 1 22 ? -29.046 42.045 -11.212 1.00 60.85 22 THR E C 1
ATOM 12811 O O . THR E 1 22 ? -28.173 41.222 -10.925 1.00 62.01 22 THR E O 1
ATOM 12815 N N . PHE E 1 23 ? -29.019 43.308 -10.797 1.00 58.28 23 PHE E N 1
ATOM 12816 C CA . PHE E 1 23 ? -27.932 43.783 -9.944 1.00 57.22 23 PHE E CA 1
ATOM 12817 C C . PHE E 1 23 ? -27.738 42.957 -8.676 1.00 56.31 23 PHE E C 1
ATOM 12818 O O . PHE E 1 23 ? -26.576 42.697 -8.321 1.00 51.56 23 PHE E O 1
ATOM 12826 N N . PRO E 1 24 ? -28.780 42.522 -7.955 1.00 59.19 24 PRO E N 1
ATOM 12827 C CA . PRO E 1 24 ? -28.520 41.645 -6.799 1.00 55.53 24 PRO E CA 1
ATOM 12828 C C . PRO E 1 24 ? -27.939 40.296 -7.183 1.00 57.69 24 PRO E C 1
ATOM 12829 O O . PRO E 1 24 ? -27.035 39.801 -6.498 1.00 55.42 24 PRO E O 1
ATOM 12833 N N . ILE E 1 25 ? -28.429 39.682 -8.261 1.00 55.40 25 ILE E N 1
ATOM 12834 C CA . ILE E 1 25 ? -27.944 38.358 -8.637 1.00 51.70 25 ILE E CA 1
ATOM 12835 C C . ILE E 1 25 ? -26.577 38.443 -9.312 1.00 53.66 25 ILE E C 1
ATOM 12836 O O . ILE E 1 25 ? -25.747 37.539 -9.155 1.00 53.68 25 ILE E O 1
ATOM 12841 N N . ILE E 1 26 ? -26.313 39.518 -10.057 1.00 50.13 26 ILE E N 1
ATOM 12842 C CA . ILE E 1 26 ? -24.985 39.709 -10.634 1.00 48.13 26 ILE E CA 1
ATOM 12843 C C . ILE E 1 26 ? -23.956 39.938 -9.534 1.00 49.14 26 ILE E C 1
ATOM 12844 O O . ILE E 1 26 ? -22.821 39.450 -9.613 1.00 49.41 26 ILE E O 1
ATOM 12849 N N . ALA E 1 27 ? -24.339 40.665 -8.482 1.00 51.13 27 ALA E N 1
ATOM 12850 C CA . ALA E 1 27 ? -23.403 40.954 -7.401 1.00 53.02 27 ALA E CA 1
ATOM 12851 C C . ALA E 1 27 ? -23.079 39.704 -6.592 1.00 57.08 27 ALA E C 1
ATOM 12852 O O . ALA E 1 27 ? -21.914 39.460 -6.260 1.00 55.29 27 ALA E O 1
ATOM 12854 N N . GLU E 1 28 ? -24.092 38.896 -6.265 1.00 58.96 28 GLU E N 1
ATOM 12855 C CA . GLU E 1 28 ? -23.841 37.719 -5.440 1.00 62.57 28 GLU E CA 1
ATOM 12856 C C . GLU E 1 28 ? -23.087 36.641 -6.209 1.00 54.88 28 GLU E C 1
ATOM 12857 O O . GLU E 1 28 ? -22.393 35.819 -5.600 1.00 58.76 28 GLU E O 1
ATOM 12863 N N . ASN E 1 29 ? -23.204 36.626 -7.538 1.00 48.77 29 ASN E N 1
ATOM 12864 C CA . ASN E 1 29 ? -22.423 35.686 -8.332 1.00 45.63 29 ASN E CA 1
ATOM 12865 C C . ASN E 1 29 ? -20.999 36.179 -8.550 1.00 46.96 29 ASN E C 1
ATOM 12866 O O . ASN E 1 29 ? -20.081 35.363 -8.686 1.00 45.37 29 ASN E O 1
ATOM 12871 N N . ALA E 1 30 ? -20.798 37.499 -8.591 1.00 49.91 30 ALA E N 1
ATOM 12872 C CA . ALA E 1 30 ? -19.443 38.035 -8.657 1.00 47.32 30 ALA E CA 1
ATOM 12873 C C . ALA E 1 30 ? -18.649 37.682 -7.407 1.00 43.12 30 ALA E C 1
ATOM 12874 O O . ALA E 1 30 ? -17.434 37.468 -7.481 1.00 40.23 30 ALA E O 1
ATOM 12876 N N . LYS E 1 31 ? -19.319 37.615 -6.253 1.00 42.23 31 LYS E N 1
ATOM 12877 C CA . LYS E 1 31 ? -18.647 37.201 -5.025 1.00 44.99 31 LYS E CA 1
ATOM 12878 C C . LYS E 1 31 ? -18.163 35.760 -5.119 1.00 47.96 31 LYS E C 1
ATOM 12879 O O . LYS E 1 31 ? -17.054 35.440 -4.675 1.00 46.69 31 LYS E O 1
ATOM 12885 N N . LEU E 1 32 ? -18.986 34.875 -5.686 1.00 49.89 32 LEU E N 1
ATOM 12886 C CA . LEU E 1 32 ? -18.583 33.481 -5.835 1.00 47.15 32 LEU E CA 1
ATOM 12887 C C . LEU E 1 32 ? -17.463 33.337 -6.858 1.00 40.33 32 LEU E C 1
ATOM 12888 O O . LEU E 1 32 ? -16.560 32.510 -6.688 1.00 38.42 32 LEU E O 1
ATOM 12893 N N . LYS E 1 33 ? -17.504 34.138 -7.923 1.00 37.67 33 LYS E N 1
ATOM 12894 C CA . LYS E 1 33 ? -16.474 34.056 -8.953 1.00 36.66 33 LYS E CA 1
ATOM 12895 C C . LYS E 1 33 ? -15.143 34.596 -8.449 1.00 37.86 33 LYS E C 1
ATOM 12896 O O . LYS E 1 33 ? -14.081 34.052 -8.775 1.00 37.87 33 LYS E O 1
ATOM 12902 N N . GLY E 1 34 ? -15.180 35.648 -7.648 1.00 39.00 34 GLY E N 1
ATOM 12903 C CA . GLY E 1 34 ? -13.996 36.360 -7.236 1.00 38.89 34 GLY E CA 1
ATOM 12904 C C . GLY E 1 34 ? -13.833 37.722 -7.867 1.00 40.30 34 GLY E C 1
ATOM 12905 O O . GLY E 1 34 ? -12.727 38.277 -7.816 1.00 43.17 34 GLY E O 1
ATOM 12906 N N . LEU E 1 35 ? -14.887 38.275 -8.458 1.00 41.85 35 LEU E N 1
ATOM 12907 C CA . LEU E 1 35 ? -14.822 39.558 -9.146 1.00 41.60 35 LEU E CA 1
ATOM 12908 C C . LEU E 1 35 ? -15.183 40.662 -8.161 1.00 44.27 35 LEU E C 1
ATOM 12909 O O . LEU E 1 35 ? -16.346 40.801 -7.769 1.00 44.36 35 LEU E O 1
ATOM 12914 N N . ASN E 1 36 ? -14.184 41.442 -7.753 1.00 45.60 36 ASN E N 1
ATOM 12915 C CA . ASN E 1 36 ? -14.430 42.605 -6.912 1.00 53.22 36 ASN E CA 1
ATOM 12916 C C . ASN E 1 36 ? -14.934 43.801 -7.705 1.00 52.17 36 ASN E C 1
ATOM 12917 O O . ASN E 1 36 ? -15.356 44.793 -7.101 1.00 51.05 36 ASN E O 1
ATOM 12922 N N . LEU E 1 37 ? -14.897 43.729 -9.034 1.00 49.01 37 LEU E N 1
ATOM 12923 C CA . LEU E 1 37 ? -15.313 44.819 -9.905 1.00 44.57 37 LEU E CA 1
ATOM 12924 C C . LEU E 1 37 ? -16.068 44.243 -11.092 1.00 42.77 37 LEU E C 1
ATOM 12925 O O . LEU E 1 37 ? -15.613 43.275 -11.708 1.00 41.60 37 LEU E O 1
ATOM 12930 N N . VAL E 1 38 ? -17.226 44.824 -11.397 1.00 41.73 38 VAL E N 1
ATOM 12931 C CA . VAL E 1 38 ? -18.036 44.415 -12.539 1.00 43.10 38 VAL E CA 1
ATOM 12932 C C . VAL E 1 38 ? -18.531 45.669 -13.245 1.00 45.99 38 VAL E C 1
ATOM 12933 O O . VAL E 1 38 ? -18.895 46.654 -12.598 1.00 50.96 38 VAL E O 1
ATOM 12937 N N . GLY E 1 39 ? -18.536 45.640 -14.574 1.00 42.45 39 GLY E N 1
ATOM 12938 C CA . GLY E 1 39 ? -19.202 46.685 -15.327 1.00 49.70 39 GLY E CA 1
ATOM 12939 C C . GLY E 1 39 ? -20.709 46.495 -15.273 1.00 48.92 39 GLY E C 1
ATOM 12940 O O . GLY E 1 39 ? -21.215 45.374 -15.258 1.00 48.01 39 GLY E O 1
ATOM 12941 N N . THR E 1 40 ? -21.433 47.615 -15.227 1.00 49.50 40 THR E N 1
ATOM 12942 C CA . THR E 1 40 ? -22.889 47.531 -15.192 1.00 51.89 40 THR E CA 1
ATOM 12943 C C . THR E 1 40 ? -23.436 46.931 -16.480 1.00 52.06 40 THR E C 1
ATOM 12944 O O . THR E 1 40 ? -24.350 46.099 -16.445 1.00 53.45 40 THR E O 1
ATOM 12948 N N . GLY E 1 41 ? -22.885 47.333 -17.622 1.00 47.92 41 GLY E N 1
ATOM 12949 C CA . GLY E 1 41 ? -23.425 46.920 -18.901 1.00 43.10 41 GLY E CA 1
ATOM 12950 C C . GLY E 1 41 ? -24.748 47.601 -19.187 1.00 46.06 41 GLY E C 1
ATOM 12951 O O . GLY E 1 41 ? -25.482 47.939 -18.255 1.00 44.43 41 GLY E O 1
ATOM 12952 N N . ASP E 1 42 ? -25.055 47.828 -20.465 1.00 45.63 42 ASP E N 1
ATOM 12953 C CA . ASP E 1 42 ? -26.336 48.404 -20.880 1.00 47.76 42 ASP E CA 1
ATOM 12954 C C . ASP E 1 42 ? -26.634 49.728 -20.176 1.00 52.34 42 ASP E C 1
ATOM 12955 O O . ASP E 1 42 ? -27.797 50.069 -19.948 1.00 56.15 42 ASP E O 1
ATOM 12960 N N . SER E 1 43 ? -25.594 50.489 -19.823 1.00 50.43 43 SER E N 1
ATOM 12961 C CA . SER E 1 43 ? -25.792 51.704 -19.039 1.00 51.40 43 SER E CA 1
ATOM 12962 C C . SER E 1 43 ? -26.529 52.797 -19.802 1.00 55.74 43 SER E C 1
ATOM 12963 O O . SER E 1 43 ? -27.004 53.748 -19.173 1.00 60.23 43 SER E O 1
ATOM 12966 N N . LEU E 1 44 ? -26.637 52.692 -21.126 1.00 53.73 44 LEU E N 1
ATOM 12967 C CA . LEU E 1 44 ? -27.409 53.655 -21.900 1.00 56.39 44 LEU E CA 1
ATOM 12968 C C . LEU E 1 44 ? -28.912 53.438 -21.783 1.00 58.61 44 LEU E C 1
ATOM 12969 O O . LEU E 1 44 ? -29.681 54.252 -22.308 1.00 57.42 44 LEU E O 1
ATOM 12974 N N . ASN E 1 45 ? -29.346 52.367 -21.119 1.00 58.45 45 ASN E N 1
ATOM 12975 C CA . ASN E 1 45 ? -30.765 52.125 -20.894 1.00 60.25 45 ASN E CA 1
ATOM 12976 C C . ASN E 1 45 ? -31.220 52.875 -19.649 1.00 64.24 45 ASN E C 1
ATOM 12977 O O . ASN E 1 45 ? -30.603 52.729 -18.587 1.00 62.23 45 ASN E O 1
ATOM 12982 N N . PRO E 1 46 ? -32.278 53.686 -19.737 1.00 67.57 46 PRO E N 1
ATOM 12983 C CA . PRO E 1 46 ? -32.693 54.463 -18.558 1.00 72.40 46 PRO E CA 1
ATOM 12984 C C . PRO E 1 46 ? -33.278 53.609 -17.448 1.00 74.42 46 PRO E C 1
ATOM 12985 O O . PRO E 1 46 ? -33.109 53.950 -16.271 1.00 79.02 46 PRO E O 1
ATOM 12989 N N . HIS E 1 47 ? -33.960 52.511 -17.781 1.00 69.62 47 HIS E N 1
ATOM 12990 C CA . HIS E 1 47 ? -34.511 51.645 -16.743 1.00 66.94 47 HIS E CA 1
ATOM 12991 C C . HIS E 1 47 ? -33.404 50.917 -15.991 1.00 63.00 47 HIS E C 1
ATOM 12992 O O . HIS E 1 47 ? -33.460 50.787 -14.762 1.00 61.57 47 HIS E O 1
ATOM 12999 N N . TRP E 1 48 ? -32.391 50.435 -16.714 1.00 57.60 48 TRP E N 1
ATOM 13000 C CA . TRP E 1 48 ? -31.269 49.760 -16.074 1.00 55.33 48 TRP E CA 1
ATOM 13001 C C . TRP E 1 48 ? -30.451 50.722 -15.221 1.00 60.08 48 TRP E C 1
ATOM 13002 O O . TRP E 1 48 ? -29.864 50.309 -14.215 1.00 56.88 48 TRP E O 1
ATOM 13013 N N . GLU E 1 49 ? -30.404 52.001 -15.603 1.00 62.56 49 GLU E N 1
ATOM 13014 C CA . GLU E 1 49 ? -29.787 53.005 -14.742 1.00 66.71 49 GLU E CA 1
ATOM 13015 C C . GLU E 1 49 ? -30.573 53.172 -13.448 1.00 68.20 49 GLU E C 1
ATOM 13016 O O . GLU E 1 49 ? -29.987 53.322 -12.369 1.00 65.52 49 GLU E O 1
ATOM 13022 N N . LYS E 1 50 ? -31.906 53.141 -13.537 1.00 70.76 50 LYS E N 1
ATOM 13023 C CA . LYS E 1 50 ? -32.735 53.292 -12.346 1.00 68.85 50 LYS E CA 1
ATOM 13024 C C . LYS E 1 50 ? -32.550 52.124 -11.387 1.00 64.17 50 LYS E C 1
ATOM 13025 O O . LYS E 1 50 ? -32.515 52.318 -10.167 1.00 65.72 50 LYS E O 1
ATOM 13031 N N . GLU E 1 51 ? -32.422 50.904 -11.916 1.00 65.28 51 GLU E N 1
ATOM 13032 C CA . GLU E 1 51 ? -32.175 49.755 -11.050 1.00 65.34 51 GLU E CA 1
ATOM 13033 C C . GLU E 1 51 ? -30.811 49.847 -10.379 1.00 64.69 51 GLU E C 1
ATOM 13034 O O . GLU E 1 51 ? -30.631 49.332 -9.269 1.00 66.33 51 GLU E O 1
ATOM 13040 N N . LEU E 1 52 ? -29.841 50.491 -11.034 1.00 57.91 52 LEU E N 1
ATOM 13041 C CA . LEU E 1 52 ? -28.545 50.726 -10.403 1.00 61.16 52 LEU E CA 1
ATOM 13042 C C . LEU E 1 52 ? -28.687 51.645 -9.198 1.00 65.67 52 LEU E C 1
ATOM 13043 O O . LEU E 1 52 ? -28.250 51.309 -8.092 1.00 65.59 52 LEU E O 1
ATOM 13048 N N . LEU E 1 53 ? -29.307 52.809 -9.392 1.00 66.09 53 LEU E N 1
ATOM 13049 C CA . LEU E 1 53 ? -29.571 53.699 -8.268 1.00 66.31 53 LEU E CA 1
ATOM 13050 C C . LEU E 1 53 ? -30.519 53.067 -7.259 1.00 66.60 53 LEU E C 1
ATOM 13051 O O . LEU E 1 53 ? -30.548 53.485 -6.098 1.00 68.96 53 LEU E O 1
ATOM 13056 N N . LYS E 1 54 ? -31.288 52.061 -7.675 1.00 66.36 54 LYS E N 1
ATOM 13057 C CA . LYS E 1 54 ? -32.212 51.404 -6.760 1.00 73.97 54 LYS E CA 1
ATOM 13058 C C . LYS E 1 54 ? -31.474 50.454 -5.824 1.00 67.87 54 LYS E C 1
ATOM 13059 O O . LYS E 1 54 ? -31.691 50.470 -4.606 1.00 70.23 54 LYS E O 1
ATOM 13065 N N . HIS E 1 55 ? -30.594 49.617 -6.374 1.00 67.70 55 HIS E N 1
ATOM 13066 C CA . HIS E 1 55 ? -29.949 48.562 -5.604 1.00 66.75 55 HIS E CA 1
ATOM 13067 C C . HIS E 1 55 ? -28.552 48.922 -5.111 1.00 67.32 55 HIS E C 1
ATOM 13068 O O . HIS E 1 55 ? -28.005 48.195 -4.275 1.00 67.58 55 HIS E O 1
ATOM 13075 N N . SER E 1 56 ? -27.964 50.011 -5.595 1.00 65.91 56 SER E N 1
ATOM 13076 C CA . SER E 1 56 ? -26.600 50.366 -5.232 1.00 66.03 56 SER E CA 1
ATOM 13077 C C . SER E 1 56 ? -26.580 51.594 -4.334 1.00 74.34 56 SER E C 1
ATOM 13078 O O . SER E 1 56 ? -27.574 52.306 -4.170 1.00 81.40 56 SER E O 1
ATOM 13081 N N . LYS E 1 57 ? -25.413 51.827 -3.743 1.00 72.63 57 LYS E N 1
ATOM 13082 C CA . LYS E 1 57 ? -25.134 53.012 -2.962 1.00 74.73 57 LYS E CA 1
ATOM 13083 C C . LYS E 1 57 ? -23.885 53.685 -3.512 1.00 71.94 57 LYS E C 1
ATOM 13084 O O . LYS E 1 57 ? -22.932 52.996 -3.883 1.00 62.97 57 LYS E O 1
ATOM 13090 N N . PRO E 1 58 ? -23.861 55.014 -3.592 1.00 75.75 58 PRO E N 1
ATOM 13091 C CA . PRO E 1 58 ? -22.705 55.692 -4.189 1.00 71.90 58 PRO E CA 1
ATOM 13092 C C . PRO E 1 58 ? -21.424 55.513 -3.399 1.00 73.32 58 PRO E C 1
ATOM 13093 O O . PRO E 1 58 ? -21.366 55.720 -2.189 1.00 77.73 58 PRO E O 1
ATOM 13097 N N . ILE E 1 59 ? -20.381 55.145 -4.125 1.00 71.25 59 ILE E N 1
ATOM 13098 C CA . ILE E 1 59 ? -19.025 55.199 -3.626 1.00 71.53 59 ILE E CA 1
ATOM 13099 C C . ILE E 1 59 ? -18.332 56.467 -4.089 1.00 73.31 59 ILE E C 1
ATOM 13100 O O . ILE E 1 59 ? -17.456 56.983 -3.384 1.00 77.85 59 ILE E O 1
ATOM 13105 N N . ASP E 1 60 ? -18.747 57.001 -5.225 1.00 72.21 60 ASP E N 1
ATOM 13106 C CA . ASP E 1 60 ? -17.968 57.892 -6.059 1.00 73.55 60 ASP E CA 1
ATOM 13107 C C . ASP E 1 60 ? -18.904 58.438 -7.135 1.00 76.39 60 ASP E C 1
ATOM 13108 O O . ASP E 1 60 ? -19.928 57.824 -7.442 1.00 69.51 60 ASP E O 1
ATOM 13113 N N . ASP E 1 61 ? -18.536 59.565 -7.758 1.00 85.93 61 ASP E N 1
ATOM 13114 C CA . ASP E 1 61 ? -19.447 60.077 -8.797 1.00 91.19 61 ASP E CA 1
ATOM 13115 C C . ASP E 1 61 ? -19.570 59.138 -10.005 1.00 81.77 61 ASP E C 1
ATOM 13116 O O . ASP E 1 61 ? -20.456 59.329 -10.854 1.00 76.67 61 ASP E O 1
ATOM 13121 N N . GLY E 1 62 ? -18.728 58.113 -10.078 1.00 76.53 62 GLY E N 1
ATOM 13122 C CA . GLY E 1 62 ? -18.784 57.145 -11.154 1.00 69.48 62 GLY E CA 1
ATOM 13123 C C . GLY E 1 62 ? -18.577 55.705 -10.726 1.00 62.14 62 GLY E C 1
ATOM 13124 O O . GLY E 1 62 ? -18.415 54.822 -11.572 1.00 57.99 62 GLY E O 1
ATOM 13125 N N . THR E 1 63 ? -18.582 55.450 -9.419 1.00 59.28 63 THR E N 1
ATOM 13126 C CA . THR E 1 63 ? -18.442 54.102 -8.886 1.00 58.87 63 THR E CA 1
ATOM 13127 C C . THR E 1 63 ? -19.614 53.805 -7.964 1.00 59.13 63 THR E C 1
ATOM 13128 O O . THR E 1 63 ? -19.967 54.628 -7.112 1.00 60.93 63 THR E O 1
ATOM 13132 N N . PHE E 1 64 ? -20.203 52.626 -8.131 1.00 59.87 64 PHE E N 1
ATOM 13133 C CA . PHE E 1 64 ? -21.397 52.230 -7.405 1.00 63.49 64 PHE E CA 1
ATOM 13134 C C . PHE E 1 64 ? -21.164 50.863 -6.779 1.00 65.84 64 PHE E C 1
ATOM 13135 O O . PHE E 1 64 ? -20.339 50.080 -7.257 1.00 65.37 64 PHE E O 1
ATOM 13143 N N . GLU E 1 65 ? -21.892 50.580 -5.700 1.00 67.00 65 GLU E N 1
ATOM 13144 C CA . GLU E 1 65 ? -21.685 49.363 -4.924 1.00 65.95 65 GLU E CA 1
ATOM 13145 C C . GLU E 1 65 ? -23.019 48.667 -4.704 1.00 66.36 65 GLU E C 1
ATOM 13146 O O . GLU E 1 65 ? -23.919 49.233 -4.077 1.00 68.22 65 GLU E O 1
ATOM 13152 N N . VAL E 1 66 ? -23.138 47.440 -5.204 1.00 65.31 66 VAL E N 1
ATOM 13153 C CA . VAL E 1 66 ? -24.340 46.629 -5.045 1.00 66.66 66 VAL E CA 1
ATOM 13154 C C . VAL E 1 66 ? -23.991 45.487 -4.100 1.00 70.12 66 VAL E C 1
ATOM 13155 O O . VAL E 1 66 ? -23.344 44.513 -4.502 1.00 71.10 66 VAL E O 1
ATOM 13159 N N . ASN E 1 67 ? -24.416 45.609 -2.842 1.00 74.09 67 ASN E N 1
ATOM 13160 C CA . ASN E 1 67 ? -24.310 44.537 -1.851 1.00 74.47 67 ASN E CA 1
ATOM 13161 C C . ASN E 1 67 ? -22.891 43.976 -1.773 1.00 69.22 67 ASN E C 1
ATOM 13162 O O . ASN E 1 67 ? -22.670 42.764 -1.808 1.00 71.33 67 ASN E O 1
ATOM 13167 N N . GLY E 1 68 ? -21.917 44.880 -1.677 1.00 65.80 68 GLY E N 1
ATOM 13168 C CA . GLY E 1 68 ? -20.533 44.500 -1.487 1.00 61.35 68 GLY E CA 1
ATOM 13169 C C . GLY E 1 68 ? -19.700 44.371 -2.745 1.00 59.43 68 GLY E C 1
ATOM 13170 O O . GLY E 1 68 ? -18.517 44.021 -2.647 1.00 59.91 68 GLY E O 1
ATOM 13171 N N . VAL E 1 69 ? -20.267 44.643 -3.918 1.00 58.30 69 VAL E N 1
ATOM 13172 C CA . VAL E 1 69 ? -19.565 44.509 -5.190 1.00 52.65 69 VAL E CA 1
ATOM 13173 C C . VAL E 1 69 ? -19.524 45.872 -5.866 1.00 51.45 69 VAL E C 1
ATOM 13174 O O . VAL E 1 69 ? -20.544 46.567 -5.934 1.00 47.65 69 VAL E O 1
ATOM 13178 N N . LYS E 1 70 ? -18.350 46.248 -6.371 1.00 44.46 70 LYS E N 1
ATOM 13179 C CA . LYS E 1 70 ? -18.159 47.537 -7.020 1.00 50.64 70 LYS E CA 1
ATOM 13180 C C . LYS E 1 70 ? -18.560 47.462 -8.488 1.00 46.83 70 LYS E C 1
ATOM 13181 O O . LYS E 1 70 ? -18.260 46.484 -9.179 1.00 43.31 70 LYS E O 1
ATOM 13187 N N . PHE E 1 71 ? -19.237 48.508 -8.960 1.00 46.23 71 PHE E N 1
ATOM 13188 C CA . PHE E 1 71 ? -19.686 48.602 -10.342 1.00 46.79 71 PHE E CA 1
ATOM 13189 C C . PHE E 1 71 ? -19.234 49.922 -10.948 1.00 47.62 71 PHE E C 1
ATOM 13190 O O . PHE E 1 71 ? -19.281 50.965 -10.289 1.00 46.90 71 PHE E O 1
ATOM 13198 N N . ILE E 1 72 ? -18.795 49.870 -12.205 1.00 46.80 72 ILE E N 1
ATOM 13199 C CA . ILE E 1 72 ? -18.531 51.067 -12.990 1.00 40.83 72 ILE E CA 1
ATOM 13200 C C . ILE E 1 72 ? -19.428 51.034 -14.220 1.00 43.55 72 ILE E C 1
ATOM 13201 O O . ILE E 1 72 ? -19.936 49.985 -14.624 1.00 43.61 72 ILE E O 1
ATOM 13206 N N . LEU E 1 73 ? -19.616 52.207 -14.819 1.00 42.57 73 LEU E N 1
ATOM 13207 C CA . LEU E 1 73 ? -20.598 52.384 -15.884 1.00 42.88 73 LEU E CA 1
ATOM 13208 C C . LEU E 1 73 ? -20.007 51.938 -17.217 1.00 41.67 73 LEU E C 1
ATOM 13209 O O . LEU E 1 73 ? -19.116 52.597 -17.763 1.00 41.12 73 LEU E O 1
ATOM 13214 N N . THR E 1 74 ? -20.504 50.820 -17.742 1.00 40.04 74 THR E N 1
ATOM 13215 C CA . THR E 1 74 ? -20.105 50.322 -19.049 1.00 39.37 74 THR E CA 1
ATOM 13216 C C . THR E 1 74 ? -21.343 50.088 -19.903 1.00 41.82 74 THR E C 1
ATOM 13217 O O . THR E 1 74 ? -22.448 49.894 -19.392 1.00 41.27 74 THR E O 1
ATOM 13221 N N . CYS E 1 75 ? -21.143 50.111 -21.219 1.00 45.58 75 CYS E N 1
ATOM 13222 C CA . CYS E 1 75 ? -22.210 49.808 -22.162 1.00 47.63 75 CYS E CA 1
ATOM 13223 C C . CYS E 1 75 ? -21.596 49.475 -23.513 1.00 48.70 75 CYS E C 1
ATOM 13224 O O . CYS E 1 75 ? -20.511 49.953 -23.853 1.00 51.89 75 CYS E O 1
ATOM 13227 N N . GLU E 1 76 ? -22.307 48.649 -24.275 1.00 48.03 76 GLU E N 1
ATOM 13228 C CA . GLU E 1 76 ? -21.895 48.235 -25.608 1.00 42.55 76 GLU E CA 1
ATOM 13229 C C . GLU E 1 76 ? -22.906 48.743 -26.625 1.00 40.86 76 GLU E C 1
ATOM 13230 O O . GLU E 1 76 ? -24.117 48.662 -26.401 1.00 43.18 76 GLU E O 1
ATOM 13236 N N . VAL E 1 77 ? -22.407 49.275 -27.739 1.00 41.09 77 VAL E N 1
ATOM 13237 C CA . VAL E 1 77 ? -23.261 49.758 -28.816 1.00 42.70 77 VAL E CA 1
ATOM 13238 C C . VAL E 1 77 ? -22.880 49.055 -30.110 1.00 41.42 77 VAL E C 1
ATOM 13239 O O . VAL E 1 77 ? -21.750 48.588 -30.282 1.00 38.88 77 VAL E O 1
ATOM 13243 N N . GLU E 1 78 ? -23.844 48.980 -31.023 1.00 44.03 78 GLU E N 1
ATOM 13244 C CA . GLU E 1 78 ? -23.672 48.350 -32.326 1.00 45.96 78 GLU E CA 1
ATOM 13245 C C . GLU E 1 78 ? -23.880 49.406 -33.402 1.00 48.20 78 GLU E C 1
ATOM 13246 O O . GLU E 1 78 ? -24.926 50.064 -33.433 1.00 43.51 78 GLU E O 1
ATOM 13252 N N . ASP E 1 79 ? -22.892 49.568 -34.282 1.00 43.46 79 ASP E N 1
ATOM 13253 C CA . ASP E 1 79 ? -22.917 50.657 -35.248 1.00 45.94 79 ASP E CA 1
ATOM 13254 C C . ASP E 1 79 ? -23.651 50.229 -36.521 1.00 49.99 79 ASP E C 1
ATOM 13255 O O . ASP E 1 79 ? -24.313 49.188 -36.568 1.00 48.93 79 ASP E O 1
ATOM 13260 N N . LYS E 1 80 ? -23.525 51.040 -37.575 1.00 53.19 80 LYS E N 1
ATOM 13261 C CA . LYS E 1 80 ? -24.268 50.802 -38.808 1.00 59.02 80 LYS E CA 1
ATOM 13262 C C . LYS E 1 80 ? -23.835 49.514 -39.498 1.00 54.70 80 LYS E C 1
ATOM 13263 O O . LYS E 1 80 ? -24.663 48.836 -40.117 1.00 58.96 80 LYS E O 1
ATOM 13269 N N . ARG E 1 81 ? -22.554 49.161 -39.402 1.00 51.10 81 ARG E N 1
ATOM 13270 C CA . ARG E 1 81 ? -22.025 47.932 -39.976 1.00 49.93 81 ARG E CA 1
ATOM 13271 C C . ARG E 1 81 ? -22.159 46.744 -39.028 1.00 49.25 81 ARG E C 1
ATOM 13272 O O . ARG E 1 81 ? -21.516 45.710 -39.246 1.00 48.20 81 ARG E O 1
ATOM 13280 N N . ARG E 1 82 ? -22.974 46.881 -37.980 1.00 48.48 82 ARG E N 1
ATOM 13281 C CA . ARG E 1 82 ? -23.203 45.857 -36.961 1.00 47.45 82 ARG E CA 1
ATOM 13282 C C . ARG E 1 82 ? -21.945 45.536 -36.154 1.00 45.23 82 ARG E C 1
ATOM 13283 O O . ARG E 1 82 ? -21.885 44.501 -35.488 1.00 45.08 82 ARG E O 1
ATOM 13291 N N . VAL E 1 83 ? -20.941 46.412 -36.186 1.00 43.16 83 VAL E N 1
ATOM 13292 C CA . VAL E 1 83 ? -19.738 46.227 -35.381 1.00 41.75 83 VAL E CA 1
ATOM 13293 C C . VAL E 1 83 ? -19.996 46.738 -33.970 1.00 37.23 83 VAL E C 1
ATOM 13294 O O . VAL E 1 83 ? -20.611 47.794 -33.776 1.00 36.87 83 VAL E O 1
ATOM 13298 N N . HIS E 1 84 ? -19.527 45.988 -32.977 1.00 34.45 84 HIS E N 1
ATOM 13299 C CA . HIS E 1 84 ? -19.755 46.308 -31.576 1.00 42.04 84 HIS E CA 1
ATOM 13300 C C . HIS E 1 84 ? -18.576 47.076 -30.989 1.00 42.92 84 HIS E C 1
ATOM 13301 O O . HIS E 1 84 ? -17.418 46.851 -31.351 1.00 40.78 84 HIS E O 1
ATOM 13308 N N . HIS E 1 85 ? -18.889 47.984 -30.067 1.00 42.06 85 HIS E N 1
ATOM 13309 C CA . HIS E 1 85 ? -17.891 48.801 -29.393 1.00 39.15 85 HIS E CA 1
ATOM 13310 C C . HIS E 1 85 ? -18.226 48.874 -27.912 1.00 38.46 85 HIS E C 1
ATOM 13311 O O . HIS E 1 85 ? -19.400 48.942 -27.538 1.00 37.95 85 HIS E O 1
ATOM 13318 N N . LEU E 1 86 ? -17.194 48.866 -27.074 1.00 36.40 86 LEU E N 1
ATOM 13319 C CA . LEU E 1 86 ? -17.358 48.925 -25.628 1.00 37.31 86 LEU E CA 1
ATOM 13320 C C . LEU E 1 86 ? -17.121 50.349 -25.140 1.00 37.08 86 LEU E C 1
ATOM 13321 O O . LEU E 1 86 ? -16.148 50.995 -25.541 1.00 32.85 86 LEU E O 1
ATOM 13326 N N . LEU E 1 87 ? -18.014 50.832 -24.279 1.00 37.05 87 LEU E N 1
ATOM 13327 C CA . LEU E 1 87 ? -17.930 52.170 -23.708 1.00 39.67 87 LEU E CA 1
ATOM 13328 C C . LEU E 1 87 ? -17.850 52.070 -22.193 1.00 36.62 87 LEU E C 1
ATOM 13329 O O . LEU E 1 87 ? -18.565 51.274 -21.579 1.00 41.46 87 LEU E O 1
ATOM 13334 N N . ILE E 1 88 ? -16.976 52.876 -21.593 1.00 35.32 88 ILE E N 1
ATOM 13335 C CA . ILE E 1 88 ? -16.850 52.975 -20.141 1.00 39.64 88 ILE E CA 1
ATOM 13336 C C . ILE E 1 88 ? -17.010 54.443 -19.765 1.00 45.03 88 ILE E C 1
ATOM 13337 O O . ILE E 1 88 ? -16.231 55.291 -20.218 1.00 47.73 88 ILE E O 1
ATOM 13342 N N . PHE E 1 89 ? -18.017 54.744 -18.926 1.00 45.42 89 PHE E N 1
ATOM 13343 C CA . PHE E 1 89 ? -18.419 56.125 -18.681 1.00 48.91 89 PHE E CA 1
ATOM 13344 C C . PHE E 1 89 ? -17.879 56.623 -17.349 1.00 49.77 89 PHE E C 1
ATOM 13345 O O . PHE E 1 89 ? -17.977 55.910 -16.339 1.00 53.32 89 PHE E O 1
ATOM 13353 N N . PRO E 1 90 ? -17.317 57.838 -17.307 1.00 51.23 90 PRO E N 1
ATOM 13354 C CA . PRO E 1 90 ? -16.775 58.369 -16.048 1.00 53.16 90 PRO E CA 1
ATOM 13355 C C . PRO E 1 90 ? -17.834 58.619 -14.986 1.00 57.77 90 PRO E C 1
ATOM 13356 O O . PRO E 1 90 ? -17.755 58.063 -13.888 1.00 57.54 90 PRO E O 1
ATOM 13360 N N . THR E 1 91 ? -18.811 59.464 -15.290 1.00 56.97 91 THR E N 1
ATOM 13361 C CA . THR E 1 91 ? -19.906 59.772 -14.379 1.00 58.21 91 THR E CA 1
ATOM 13362 C C . THR E 1 91 ? -21.235 59.447 -15.054 1.00 58.04 91 THR E C 1
ATOM 13363 O O . THR E 1 91 ? -21.289 59.069 -16.227 1.00 54.41 91 THR E O 1
ATOM 13367 N N . LEU E 1 92 ? -22.321 59.598 -14.293 1.00 61.10 92 LEU E N 1
ATOM 13368 C CA . LEU E 1 92 ? -23.646 59.375 -14.856 1.00 64.51 92 LEU E CA 1
ATOM 13369 C C . LEU E 1 92 ? -24.081 60.508 -15.775 1.00 68.84 92 LEU E C 1
ATOM 13370 O O . LEU E 1 92 ? -25.017 60.325 -16.560 1.00 70.03 92 LEU E O 1
ATOM 13375 N N . SER E 1 93 ? -23.429 61.670 -15.698 1.00 68.63 93 SER E N 1
ATOM 13376 C CA . SER E 1 93 ? -23.746 62.752 -16.622 1.00 68.75 93 SER E CA 1
ATOM 13377 C C . SER E 1 93 ? -23.147 62.510 -18.001 1.00 67.33 93 SER E C 1
ATOM 13378 O O . SER E 1 93 ? -23.702 62.979 -19.002 1.00 67.07 93 SER E O 1
ATOM 13381 N N . GLN E 1 94 ? -22.023 61.790 -18.078 1.00 67.16 94 GLN E N 1
ATOM 13382 C CA . GLN E 1 94 ? -21.493 61.395 -19.380 1.00 62.84 94 GLN E CA 1
ATOM 13383 C C . GLN E 1 94 ? -22.410 60.399 -20.075 1.00 59.15 94 GLN E C 1
ATOM 13384 O O . GLN E 1 94 ? -22.519 60.414 -21.307 1.00 58.09 94 GLN E O 1
ATOM 13390 N N . VAL E 1 95 ? -23.066 59.525 -19.309 1.00 57.34 95 VAL E N 1
ATOM 13391 C CA . VAL E 1 95 ? -24.033 58.597 -19.891 1.00 57.67 95 VAL E CA 1
ATOM 13392 C C . VAL E 1 95 ? -25.186 59.366 -20.522 1.00 58.71 95 VAL E C 1
ATOM 13393 O O . VAL E 1 95 ? -25.617 59.074 -21.644 1.00 60.78 95 VAL E O 1
ATOM 13397 N N . ARG E 1 96 ? -25.701 60.367 -19.804 1.00 60.06 96 ARG E N 1
ATOM 13398 C CA . ARG E 1 96 ? -26.881 61.088 -20.267 1.00 59.03 96 ARG E CA 1
ATOM 13399 C C . ARG E 1 96 ? -26.557 61.990 -21.452 1.00 62.43 96 ARG E C 1
ATOM 13400 O O . ARG E 1 96 ? -27.381 62.149 -22.359 1.00 67.82 96 ARG E O 1
ATOM 13408 N N . GLU E 1 97 ? -25.364 62.589 -21.463 1.00 62.08 97 GLU E N 1
ATOM 13409 C CA . GLU E 1 97 ? -24.941 63.364 -22.625 1.00 64.06 97 GLU E CA 1
ATOM 13410 C C . GLU E 1 97 ? -24.808 62.472 -23.853 1.00 61.18 97 GLU E C 1
ATOM 13411 O O . GLU E 1 97 ? -25.279 62.819 -24.942 1.00 58.50 97 GLU E O 1
ATOM 13417 N N . PHE E 1 98 ? -24.167 61.312 -23.692 1.00 58.37 98 PHE E N 1
ATOM 13418 C CA . PHE E 1 98 ? -24.021 60.385 -24.809 1.00 58.07 98 PHE E CA 1
ATOM 13419 C C . PHE E 1 98 ? -25.370 59.820 -25.234 1.00 61.53 98 PHE E C 1
ATOM 13420 O O . PHE E 1 98 ? -25.658 59.727 -26.433 1.00 61.46 98 PHE E O 1
ATOM 13428 N N . ARG E 1 99 ? -26.207 59.435 -24.266 1.00 62.12 99 ARG E N 1
ATOM 13429 C CA . ARG E 1 99 ? -27.548 58.958 -24.592 1.00 65.57 99 ARG E CA 1
ATOM 13430 C C . ARG E 1 99 ? -28.338 60.024 -25.340 1.00 74.40 99 ARG E C 1
ATOM 13431 O O . ARG E 1 99 ? -29.105 59.712 -26.258 1.00 77.48 99 ARG E O 1
ATOM 13439 N N . GLU E 1 100 ? -28.149 61.292 -24.968 1.00 77.96 100 GLU E N 1
ATOM 13440 C CA . GLU E 1 100 ? -28.816 62.386 -25.667 1.00 80.60 100 GLU E CA 1
ATOM 13441 C C . GLU E 1 100 ? -28.223 62.602 -27.054 1.00 76.52 100 GLU E C 1
ATOM 13442 O O . GLU E 1 100 ? -28.944 62.953 -27.995 1.00 73.36 100 GLU E O 1
ATOM 13448 N N . LYS E 1 101 ? -26.912 62.396 -27.198 1.00 77.21 101 LYS E N 1
ATOM 13449 C CA . LYS E 1 101 ? -26.249 62.663 -28.470 1.00 74.14 101 LYS E CA 1
ATOM 13450 C C . LYS E 1 101 ? -26.609 61.625 -29.527 1.00 67.11 101 LYS E C 1
ATOM 13451 O O . LYS E 1 101 ? -26.593 61.933 -30.725 1.00 66.41 101 LYS E O 1
ATOM 13457 N N . VAL E 1 102 ? -26.945 60.404 -29.112 1.00 63.89 102 VAL E N 1
ATOM 13458 C CA . VAL E 1 102 ? -27.218 59.313 -30.040 1.00 62.83 102 VAL E CA 1
ATOM 13459 C C . VAL E 1 102 ? -28.680 58.905 -30.055 1.00 68.55 102 VAL E C 1
ATOM 13460 O O . VAL E 1 102 ? -29.036 57.957 -30.770 1.00 64.75 102 VAL E O 1
ATOM 13464 N N . LYS E 1 103 ? -29.545 59.584 -29.296 1.00 76.29 103 LYS E N 1
ATOM 13465 C CA . LYS E 1 103 ? -30.955 59.203 -29.288 1.00 82.57 103 LYS E CA 1
ATOM 13466 C C . LYS E 1 103 ? -31.614 59.451 -30.639 1.00 77.93 103 LYS E C 1
ATOM 13467 O O . LYS E 1 103 ? -32.609 58.797 -30.972 1.00 80.55 103 LYS E O 1
ATOM 13473 N N . ILE E 1 104 ? -31.075 60.378 -31.429 1.00 74.94 104 ILE E N 1
ATOM 13474 C CA . ILE E 1 104 ? -31.684 60.707 -32.712 1.00 74.09 104 ILE E CA 1
ATOM 13475 C C . ILE E 1 104 ? -31.364 59.642 -33.758 1.00 72.77 104 ILE E C 1
ATOM 13476 O O . ILE E 1 104 ? -32.152 59.415 -34.686 1.00 77.38 104 ILE E O 1
ATOM 13481 N N . TYR E 1 105 ? -30.236 58.951 -33.613 1.00 69.37 105 TYR E N 1
ATOM 13482 C CA . TYR E 1 105 ? -29.824 57.921 -34.554 1.00 64.05 105 TYR E CA 1
ATOM 13483 C C . TYR E 1 105 ? -30.175 56.516 -34.084 1.00 61.93 105 TYR E C 1
ATOM 13484 O O . TYR E 1 105 ? -29.671 55.543 -34.653 1.00 55.86 105 TYR E O 1
ATOM 13493 N N . SER E 1 106 ? -31.022 56.384 -33.065 1.00 61.07 106 SER E N 1
ATOM 13494 C CA . SER E 1 106 ? -31.355 55.081 -32.508 1.00 61.28 106 SER E CA 1
ATOM 13495 C C . SER E 1 106 ? -32.844 55.017 -32.206 1.00 60.21 106 SER E C 1
ATOM 13496 O O . SER E 1 106 ? -33.513 56.041 -32.051 1.00 62.39 106 SER E O 1
ATOM 13499 N N . THR E 1 107 ? -33.358 53.788 -32.119 1.00 60.29 107 THR E N 1
ATOM 13500 C CA . THR E 1 107 ? -34.754 53.555 -31.777 1.00 66.81 107 THR E CA 1
ATOM 13501 C C . THR E 1 107 ? -34.952 52.603 -30.606 1.00 64.28 107 THR E C 1
ATOM 13502 O O . THR E 1 107 ? -36.085 52.478 -30.129 1.00 64.66 107 THR E O 1
ATOM 13506 N N . ASN E 1 108 ? -33.901 51.935 -30.126 1.00 59.43 108 ASN E N 1
ATOM 13507 C CA . ASN E 1 108 ? -34.020 50.948 -29.059 1.00 58.79 108 ASN E CA 1
ATOM 13508 C C . ASN E 1 108 ? -33.222 51.346 -27.820 1.00 64.24 108 ASN E C 1
ATOM 13509 O O . ASN E 1 108 ? -32.774 50.485 -27.060 1.00 55.49 108 ASN E O 1
ATOM 13514 N N . ILE E 1 109 ? -33.035 52.650 -27.605 1.00 64.54 109 ILE E N 1
ATOM 13515 C CA . ILE E 1 109 ? -32.309 53.112 -26.425 1.00 69.51 109 ILE E CA 1
ATOM 13516 C C . ILE E 1 109 ? -33.044 52.706 -25.153 1.00 77.19 109 ILE E C 1
ATOM 13517 O O . ILE E 1 109 ? -32.424 52.318 -24.155 1.00 78.79 109 ILE E O 1
ATOM 13522 N N . GLU E 1 110 ? -34.375 52.768 -25.174 1.00 83.31 110 GLU E N 1
ATOM 13523 C CA . GLU E 1 110 ? -35.178 52.472 -23.996 1.00 86.85 110 GLU E CA 1
ATOM 13524 C C . GLU E 1 110 ? -35.774 51.070 -24.003 1.00 82.32 110 GLU E C 1
ATOM 13525 O O . GLU E 1 110 ? -36.275 50.626 -22.964 1.00 85.07 110 GLU E O 1
ATOM 13531 N N . SER E 1 111 ? -35.730 50.362 -25.130 1.00 76.70 111 SER E N 1
ATOM 13532 C CA . SER E 1 111 ? -36.375 49.059 -25.236 1.00 70.58 111 SER E CA 1
ATOM 13533 C C . SER E 1 111 ? -35.419 47.888 -25.065 1.00 73.12 111 SER E C 1
ATOM 13534 O O . SER E 1 111 ? -35.829 46.842 -24.551 1.00 75.79 111 SER E O 1
ATOM 13537 N N . GLU E 1 112 ? -34.161 48.029 -25.474 1.00 71.36 112 GLU E N 1
ATOM 13538 C CA . GLU E 1 112 ? -33.194 46.942 -25.414 1.00 70.13 112 GLU E CA 1
ATOM 13539 C C . GLU E 1 112 ? -31.949 47.407 -24.665 1.00 67.40 112 GLU E C 1
ATOM 13540 O O . GLU E 1 112 ? -31.830 48.571 -24.269 1.00 68.34 112 GLU E O 1
ATOM 13546 N N . GLY E 1 113 ? -31.011 46.480 -24.473 1.00 66.06 113 GLY E N 1
ATOM 13547 C CA . GLY E 1 113 ? -29.813 46.749 -23.703 1.00 60.08 113 GLY E CA 1
ATOM 13548 C C . GLY E 1 113 ? -28.644 47.256 -24.523 1.00 53.52 113 GLY E C 1
ATOM 13549 O O . GLY E 1 113 ? -27.905 48.139 -24.078 1.00 46.43 113 GLY E O 1
ATOM 13550 N N . ARG E 1 114 ? -28.455 46.698 -25.716 1.00 54.95 114 ARG E N 1
ATOM 13551 C CA . ARG E 1 114 ? -27.402 47.150 -26.617 1.00 53.21 114 ARG E CA 1
ATOM 13552 C C . ARG E 1 114 ? -28.027 47.925 -27.767 1.00 56.82 114 ARG E C 1
ATOM 13553 O O . ARG E 1 114 ? -28.648 47.316 -28.653 1.00 64.58 114 ARG E O 1
ATOM 13561 N N . PRO E 1 115 ? -27.900 49.250 -27.802 1.00 53.62 115 PRO E N 1
ATOM 13562 C CA . PRO E 1 115 ? -28.581 50.030 -28.840 1.00 55.22 115 PRO E CA 1
ATOM 13563 C C . PRO E 1 115 ? -27.883 49.944 -30.188 1.00 54.65 115 PRO E C 1
ATOM 13564 O O . PRO E 1 115 ? -26.653 49.975 -30.282 1.00 47.60 115 PRO E O 1
ATOM 13568 N N . ASN E 1 116 ? -28.692 49.837 -31.241 1.00 59.12 116 ASN E N 1
ATOM 13569 C CA . ASN E 1 116 ? -28.205 49.891 -32.614 1.00 59.22 116 ASN E CA 1
ATOM 13570 C C . ASN E 1 116 ? -28.182 51.349 -33.059 1.00 53.52 116 ASN E C 1
ATOM 13571 O O . ASN E 1 116 ? -29.227 52.007 -33.090 1.00 61.44 116 ASN E O 1
ATOM 13576 N N . LEU E 1 117 ? -26.999 51.852 -33.397 1.00 47.78 117 LEU E N 1
ATOM 13577 C CA . LEU E 1 117 ? -26.808 53.261 -33.715 1.00 50.49 117 LEU E CA 1
ATOM 13578 C C . LEU E 1 117 ? -26.540 53.426 -35.204 1.00 54.49 117 LEU E C 1
ATOM 13579 O O . LEU E 1 117 ? -25.727 52.693 -35.778 1.00 53.31 117 LEU E O 1
ATOM 13584 N N . ASN E 1 118 ? -27.219 54.394 -35.823 1.00 51.51 118 ASN E N 1
ATOM 13585 C CA . ASN E 1 118 ? -27.000 54.724 -37.232 1.00 52.77 118 ASN E CA 1
ATOM 13586 C C . ASN E 1 118 ? -25.816 55.686 -37.368 1.00 51.58 118 ASN E C 1
ATOM 13587 O O . ASN E 1 118 ? -25.924 56.807 -37.863 1.00 53.17 118 ASN E O 1
ATOM 13592 N N . LEU E 1 119 ? -24.663 55.216 -36.897 1.00 49.12 119 LEU E N 1
ATOM 13593 C CA . LEU E 1 119 ? -23.420 55.970 -36.949 1.00 48.15 119 LEU E CA 1
ATOM 13594 C C . LEU E 1 119 ? -22.291 55.028 -37.335 1.00 50.97 119 LEU E C 1
ATOM 13595 O O . LEU E 1 119 ? -22.369 53.818 -37.106 1.00 46.12 119 LEU E O 1
ATOM 13600 N N . THR E 1 120 ? -21.240 55.586 -37.929 1.00 45.91 120 THR E N 1
ATOM 13601 C CA . THR E 1 120 ? -20.077 54.776 -38.252 1.00 46.81 120 THR E CA 1
ATOM 13602 C C . THR E 1 120 ? -19.243 54.538 -36.996 1.00 45.64 120 THR E C 1
ATOM 13603 O O . THR E 1 120 ? -19.457 55.151 -35.947 1.00 45.26 120 THR E O 1
ATOM 13607 N N . ALA E 1 121 ? -18.280 53.620 -37.109 1.00 45.79 121 ALA E N 1
ATOM 13608 C CA . ALA E 1 121 ? -17.372 53.373 -35.994 1.00 41.26 121 ALA E CA 1
ATOM 13609 C C . ALA E 1 121 ? -16.560 54.619 -35.668 1.00 41.71 121 ALA E C 1
ATOM 13610 O O . ALA E 1 121 ? -16.282 54.903 -34.497 1.00 38.10 121 ALA E O 1
ATOM 13612 N N . GLU E 1 122 ? -16.187 55.383 -36.696 1.00 44.58 122 GLU E N 1
ATOM 13613 C CA . GLU E 1 122 ? -15.404 56.597 -36.490 1.00 45.99 122 GLU E CA 1
ATOM 13614 C C . GLU E 1 122 ? -16.213 57.664 -35.763 1.00 47.96 122 GLU E C 1
ATOM 13615 O O . GLU E 1 122 ? -15.708 58.310 -34.836 1.00 46.14 122 GLU E O 1
ATOM 13621 N N . GLU E 1 123 ? -17.471 57.861 -36.168 1.00 45.89 123 GLU E N 1
ATOM 13622 C CA . GLU E 1 123 ? -18.314 58.870 -35.532 1.00 48.98 123 GLU E CA 1
ATOM 13623 C C . GLU E 1 123 ? -18.561 58.542 -34.065 1.00 49.71 123 GLU E C 1
ATOM 13624 O O . GLU E 1 123 ? -18.508 59.429 -33.205 1.00 47.56 123 GLU E O 1
ATOM 13630 N N . ILE E 1 124 ? -18.846 57.274 -33.764 1.00 51.52 124 ILE E N 1
ATOM 13631 C CA . ILE E 1 124 ? -19.075 56.869 -32.380 1.00 41.54 124 ILE E CA 1
ATOM 13632 C C . ILE E 1 124 ? -17.837 57.133 -31.537 1.00 47.22 124 ILE E C 1
ATOM 13633 O O . ILE E 1 124 ? -17.933 57.585 -30.389 1.00 48.79 124 ILE E O 1
ATOM 13638 N N . ALA E 1 125 ? -16.654 56.877 -32.099 1.00 43.36 125 ALA E N 1
ATOM 13639 C CA . ALA E 1 125 ? -15.427 56.985 -31.317 1.00 40.50 125 ALA E CA 1
ATOM 13640 C C . ALA E 1 125 ? -15.093 58.435 -30.992 1.00 49.39 125 ALA E C 1
ATOM 13641 O O . ALA E 1 125 ? -14.676 58.740 -29.869 1.00 47.38 125 ALA E O 1
ATOM 13643 N N . GLU E 1 126 ? -15.263 59.346 -31.953 1.00 56.85 126 GLU E N 1
ATOM 13644 C CA . GLU E 1 126 ? -14.971 60.747 -31.674 1.00 60.23 126 GLU E CA 1
ATOM 13645 C C . GLU E 1 126 ? -16.082 61.429 -30.888 1.00 55.60 126 GLU E C 1
ATOM 13646 O O . GLU E 1 126 ? -15.847 62.495 -30.309 1.00 55.07 126 GLU E O 1
ATOM 13652 N N . MET E 1 127 ? -17.280 60.841 -30.848 1.00 55.96 127 MET E N 1
ATOM 13653 C CA . MET E 1 127 ? -18.268 61.257 -29.858 1.00 54.08 127 MET E CA 1
ATOM 13654 C C . MET E 1 127 ? -17.790 60.915 -28.452 1.00 54.68 127 MET E C 1
ATOM 13655 O O . MET E 1 127 ? -17.850 61.750 -27.541 1.00 58.24 127 MET E O 1
ATOM 13660 N N . ALA E 1 128 ? -17.307 59.684 -28.262 1.00 49.35 128 ALA E N 1
ATOM 13661 C CA . ALA E 1 128 ? -16.794 59.274 -26.960 1.00 45.31 128 ALA E CA 1
ATOM 13662 C C . ALA E 1 128 ? -15.535 60.049 -26.592 1.00 48.42 128 ALA E C 1
ATOM 13663 O O . ALA E 1 128 ? -15.312 60.358 -25.415 1.00 50.78 128 ALA E O 1
ATOM 13665 N N . ASN E 1 129 ? -14.701 60.373 -27.584 1.00 46.50 129 ASN E N 1
ATOM 13666 C CA . ASN E 1 129 ? -13.496 61.151 -27.309 1.00 50.90 129 ASN E CA 1
ATOM 13667 C C . ASN E 1 129 ? -13.844 62.538 -26.784 1.00 57.90 129 ASN E C 1
ATOM 13668 O O . ASN E 1 129 ? -13.184 63.047 -25.870 1.00 61.64 129 ASN E O 1
ATOM 13673 N N . GLU E 1 130 ? -14.880 63.165 -27.347 1.00 57.33 130 GLU E N 1
ATOM 13674 C CA . GLU E 1 130 ? -15.257 64.505 -26.906 1.00 59.79 130 GLU E CA 1
ATOM 13675 C C . GLU E 1 130 ? -15.815 64.486 -25.488 1.00 60.94 130 GLU E C 1
ATOM 13676 O O . GLU E 1 130 ? -15.568 65.412 -24.706 1.00 62.92 130 GLU E O 1
ATOM 13682 N N . LEU E 1 131 ? -16.562 63.443 -25.136 1.00 59.62 131 LEU E N 1
ATOM 13683 C CA . LEU E 1 131 ? -17.164 63.324 -23.816 1.00 58.30 131 LEU E CA 1
ATOM 13684 C C . LEU E 1 131 ? -16.261 62.617 -22.813 1.00 60.15 131 LEU E C 1
ATOM 13685 O O . LEU E 1 131 ? -16.721 62.288 -21.715 1.00 58.56 131 LEU E O 1
ATOM 13690 N N . ASP E 1 132 ? -14.996 62.379 -23.167 1.00 62.90 132 ASP E N 1
ATOM 13691 C CA . ASP E 1 132 ? -14.044 61.681 -22.299 1.00 62.98 132 ASP E CA 1
ATOM 13692 C C . ASP E 1 132 ? -14.572 60.309 -21.886 1.00 57.73 132 ASP E C 1
ATOM 13693 O O . ASP E 1 132 ? -14.386 59.864 -20.752 1.00 58.27 132 ASP E O 1
ATOM 13698 N N . ILE E 1 133 ? -15.239 59.636 -22.818 1.00 53.46 133 ILE E N 1
ATOM 13699 C CA . ILE E 1 133 ? -15.761 58.291 -22.609 1.00 44.04 133 ILE E CA 1
ATOM 13700 C C . ILE E 1 133 ? -14.780 57.300 -23.216 1.00 45.47 133 ILE E C 1
ATOM 13701 O O . ILE E 1 133 ? -14.407 57.424 -24.390 1.00 48.43 133 ILE E O 1
ATOM 13706 N N . LEU E 1 134 ? -14.354 56.323 -22.418 1.00 37.29 134 LEU E N 1
ATOM 13707 C CA . LEU E 1 134 ? -13.433 55.305 -22.907 1.00 40.23 134 LEU E CA 1
ATOM 13708 C C . LEU E 1 134 ? -14.139 54.414 -23.920 1.00 43.30 134 LEU E C 1
ATOM 13709 O O . LEU E 1 134 ? -15.241 53.920 -23.665 1.00 42.45 134 LEU E O 1
ATOM 13714 N N . ILE E 1 135 ? -13.507 54.210 -25.076 1.00 43.60 135 ILE E N 1
ATOM 13715 C CA . ILE E 1 135 ? -14.107 53.428 -26.150 1.00 44.41 135 ILE E CA 1
ATOM 13716 C C . ILE E 1 135 ? -13.075 52.471 -26.733 1.00 40.27 135 ILE E C 1
ATOM 13717 O O . ILE E 1 135 ? -11.880 52.774 -26.805 1.00 37.02 135 ILE E O 1
ATOM 13722 N N . GLY E 1 136 ? -13.555 51.297 -27.141 1.00 39.93 136 GLY E N 1
ATOM 13723 C CA . GLY E 1 136 ? -12.752 50.315 -27.825 1.00 39.74 136 GLY E CA 1
ATOM 13724 C C . GLY E 1 136 ? -13.626 49.289 -28.518 1.00 36.32 136 GLY E C 1
ATOM 13725 O O . GLY E 1 136 ? -14.811 49.139 -28.202 1.00 36.33 136 GLY E O 1
ATOM 13726 N N . PRO E 1 137 ? -13.064 48.566 -29.487 1.00 37.13 137 PRO E N 1
ATOM 13727 C CA . PRO E 1 137 ? -13.848 47.535 -30.181 1.00 31.20 137 PRO E CA 1
ATOM 13728 C C . PRO E 1 137 ? -14.048 46.312 -29.296 1.00 36.46 137 PRO E C 1
ATOM 13729 O O . PRO E 1 137 ? -13.088 45.740 -28.774 1.00 39.95 137 PRO E O 1
ATOM 13733 N N . ALA E 1 138 ? -15.306 45.917 -29.131 1.00 35.77 138 ALA E N 1
ATOM 13734 C CA . ALA E 1 138 ? -15.616 44.726 -28.354 1.00 35.55 138 ALA E CA 1
ATOM 13735 C C . ALA E 1 138 ? -15.272 43.472 -29.146 1.00 35.73 138 ALA E C 1
ATOM 13736 O O . ALA E 1 138 ? -15.499 43.410 -30.358 1.00 36.96 138 ALA E O 1
ATOM 13738 N N . HIS E 1 139 ? -14.731 42.470 -28.439 1.00 31.01 139 HIS E N 1
ATOM 13739 C CA . HIS E 1 139 ? -14.345 41.165 -28.980 1.00 34.75 139 HIS E CA 1
ATOM 13740 C C . HIS E 1 139 ? -13.887 41.257 -30.430 1.00 38.63 139 HIS E C 1
ATOM 13741 O O . HIS E 1 139 ? -14.545 40.728 -31.332 1.00 35.74 139 HIS E O 1
ATOM 13748 N N . ALA E 1 140 ? -12.747 41.919 -30.652 1.00 40.12 140 ALA E N 1
ATOM 13749 C CA . ALA E 1 140 ? -12.402 42.402 -31.986 1.00 38.09 140 ALA E CA 1
ATOM 13750 C C . ALA E 1 140 ? -12.236 41.276 -33.000 1.00 40.51 140 ALA E C 1
ATOM 13751 O O . ALA E 1 140 ? -12.415 41.502 -34.201 1.00 38.07 140 ALA E O 1
ATOM 13753 N N . PHE E 1 141 ? -11.906 40.067 -32.551 1.00 39.06 141 PHE E N 1
ATOM 13754 C CA . PHE E 1 141 ? -11.540 38.986 -33.457 1.00 35.67 141 PHE E CA 1
ATOM 13755 C C . PHE E 1 141 ? -12.620 37.921 -33.590 1.00 37.48 141 PHE E C 1
ATOM 13756 O O . PHE E 1 141 ? -12.371 36.877 -34.201 1.00 36.32 141 PHE E O 1
ATOM 13764 N N . THR E 1 142 ? -13.812 38.163 -33.040 1.00 35.97 142 THR E N 1
ATOM 13765 C CA . THR E 1 142 ? -14.929 37.233 -33.145 1.00 35.40 142 THR E CA 1
ATOM 13766 C C . THR E 1 142 ? -15.524 37.288 -34.554 1.00 39.41 142 THR E C 1
ATOM 13767 O O . THR E 1 142 ? -15.633 38.369 -35.139 1.00 40.35 142 THR E O 1
ATOM 13771 N N . PRO E 1 143 ? -15.898 36.138 -35.134 1.00 43.97 143 PRO E N 1
ATOM 13772 C CA . PRO E 1 143 ? -16.353 36.125 -36.535 1.00 43.57 143 PRO E CA 1
ATOM 13773 C C . PRO E 1 143 ? -17.688 36.814 -36.801 1.00 46.92 143 PRO E C 1
ATOM 13774 O O . PRO E 1 143 ? -18.276 36.612 -37.868 1.00 48.75 143 PRO E O 1
ATOM 13778 N N . TRP E 1 144 ? -18.179 37.625 -35.867 1.00 46.91 144 TRP E N 1
ATOM 13779 C CA . TRP E 1 144 ? -19.447 38.311 -36.078 1.00 48.76 144 TRP E CA 1
ATOM 13780 C C . TRP E 1 144 ? -19.518 39.538 -35.182 1.00 39.94 144 TRP E C 1
ATOM 13781 O O . TRP E 1 144 ? -19.013 39.531 -34.055 1.00 37.11 144 TRP E O 1
ATOM 13792 N N . THR E 1 145 ? -20.161 40.587 -35.702 1.00 37.61 145 THR E N 1
ATOM 13793 C CA . THR E 1 145 ? -20.400 41.832 -34.967 1.00 38.81 145 THR E CA 1
ATOM 13794 C C . THR E 1 145 ? -19.112 42.398 -34.377 1.00 35.86 145 THR E C 1
ATOM 13795 O O . THR E 1 145 ? -19.105 42.980 -33.291 1.00 40.61 145 THR E O 1
ATOM 13799 N N . SER E 1 146 ? -18.008 42.238 -35.103 1.00 34.54 146 SER E N 1
ATOM 13800 C CA . SER E 1 146 ? -16.700 42.594 -34.578 1.00 39.00 146 SER E CA 1
ATOM 13801 C C . SER E 1 146 ? -15.913 43.402 -35.601 1.00 38.14 146 SER E C 1
ATOM 13802 O O . SER E 1 146 ? -16.266 43.482 -36.781 1.00 42.59 146 SER E O 1
ATOM 13805 N N . LEU E 1 147 ? -14.820 43.991 -35.113 1.00 37.82 147 LEU E N 1
ATOM 13806 C CA . LEU E 1 147 ? -14.017 44.911 -35.911 1.00 39.68 147 LEU E CA 1
ATOM 13807 C C . LEU E 1 147 ? -13.477 44.234 -37.165 1.00 40.88 147 LEU E C 1
ATOM 13808 O O . LEU E 1 147 ? -13.733 44.680 -38.289 1.00 40.70 147 LEU E O 1
ATOM 13813 N N . TYR E 1 148 ? -12.721 43.154 -36.990 1.00 31.00 148 TYR E N 1
ATOM 13814 C CA . TYR E 1 148 ? -11.958 42.576 -38.085 1.00 36.68 148 TYR E CA 1
ATOM 13815 C C . TYR E 1 148 ? -12.773 41.638 -38.965 1.00 41.08 148 TYR E C 1
ATOM 13816 O O . TYR E 1 148 ? -12.190 40.952 -39.812 1.00 46.26 148 TYR E O 1
ATOM 13825 N N . LYS E 1 149 ? -14.093 41.594 -38.797 1.00 41.89 149 LYS E N 1
ATOM 13826 C CA . LYS E 1 149 ? -14.954 41.030 -39.827 1.00 41.18 149 LYS E CA 1
ATOM 13827 C C . LYS E 1 149 ? -15.306 42.054 -40.895 1.00 39.43 149 LYS E C 1
ATOM 13828 O O . LYS E 1 149 ? -15.452 41.695 -42.069 1.00 41.52 149 LYS E O 1
ATOM 13834 N N . GLU E 1 150 ? -15.423 43.325 -40.511 1.00 36.90 150 GLU E N 1
ATOM 13835 C CA . GLU E 1 150 ? -15.789 44.388 -41.433 1.00 41.77 150 GLU E CA 1
ATOM 13836 C C . GLU E 1 150 ? -14.615 45.267 -41.839 1.00 42.57 150 GLU E C 1
ATOM 13837 O O . GLU E 1 150 ? -14.725 45.994 -42.832 1.00 45.53 150 GLU E O 1
ATOM 13843 N N . TYR E 1 151 ? -13.503 45.223 -41.109 1.00 42.42 151 TYR E N 1
ATOM 13844 C CA . TYR E 1 151 ? -12.374 46.099 -41.375 1.00 42.24 151 TYR E CA 1
ATOM 13845 C C . TYR E 1 151 ? -11.075 45.308 -41.348 1.00 45.88 151 TYR E C 1
ATOM 13846 O O . TYR E 1 151 ? -11.000 44.207 -40.797 1.00 49.73 151 TYR E O 1
ATOM 13855 N N . ASP E 1 152 ? -10.046 45.893 -41.960 1.00 47.62 152 ASP E N 1
ATOM 13856 C CA . ASP E 1 152 ? -8.726 45.285 -42.019 1.00 46.88 152 ASP E CA 1
ATOM 13857 C C . ASP E 1 152 ? -7.732 45.921 -41.058 1.00 44.04 152 ASP E C 1
ATOM 13858 O O . ASP E 1 152 ? -6.626 45.394 -40.900 1.00 45.95 152 ASP E O 1
ATOM 13863 N N . SER E 1 153 ? -8.091 47.034 -40.422 1.00 39.56 153 SER E N 1
ATOM 13864 C CA . SER E 1 153 ? -7.219 47.688 -39.455 1.00 40.92 153 SER E CA 1
ATOM 13865 C C . SER E 1 153 ? -8.057 48.634 -38.606 1.00 39.52 153 SER E C 1
ATOM 13866 O O . SER E 1 153 ? -9.231 48.882 -38.889 1.00 40.35 153 SER E O 1
ATOM 13869 N N . LEU E 1 154 ? -7.430 49.161 -37.551 1.00 42.66 154 LEU E N 1
ATOM 13870 C CA . LEU E 1 154 ? -8.103 50.138 -36.700 1.00 40.50 154 LEU E CA 1
ATOM 13871 C C . LEU E 1 154 ? -8.249 51.478 -37.409 1.00 43.91 154 LEU E C 1
ATOM 13872 O O . LEU E 1 154 ? -9.296 52.129 -37.307 1.00 44.97 154 LEU E O 1
ATOM 13877 N N . LYS E 1 155 ? -7.201 51.911 -38.118 1.00 43.58 155 LYS E N 1
ATOM 13878 C CA . LYS E 1 155 ? -7.281 53.133 -38.912 1.00 43.03 155 LYS E CA 1
ATOM 13879 C C . LYS E 1 155 ? -8.466 53.087 -39.865 1.00 43.16 155 LYS E C 1
ATOM 13880 O O . LYS E 1 155 ? -9.140 54.100 -40.084 1.00 46.56 155 LYS E O 1
ATOM 13886 N N . ASP E 1 156 ? -8.737 51.912 -40.435 1.00 46.46 156 ASP E N 1
ATOM 13887 C CA . ASP E 1 156 ? -9.837 51.777 -41.383 1.00 51.00 156 ASP E CA 1
ATOM 13888 C C . ASP E 1 156 ? -11.174 52.105 -40.732 1.00 48.88 156 ASP E C 1
ATOM 13889 O O . ASP E 1 156 ? -12.022 52.773 -41.336 1.00 49.54 156 ASP E O 1
ATOM 13894 N N . ALA E 1 157 ? -11.378 51.652 -39.497 1.00 44.30 157 ALA E N 1
ATOM 13895 C CA . ALA E 1 157 ? -12.678 51.773 -38.852 1.00 43.30 157 ALA E CA 1
ATOM 13896 C C . ALA E 1 157 ? -12.861 53.097 -38.122 1.00 46.11 157 ALA E C 1
ATOM 13897 O O . ALA E 1 157 ? -13.933 53.706 -38.211 1.00 50.26 157 ALA E O 1
ATOM 13899 N N . TYR E 1 158 ? -11.842 53.558 -37.398 1.00 40.35 158 TYR E N 1
ATOM 13900 C CA . TYR E 1 158 ? -11.982 54.718 -36.530 1.00 39.58 158 TYR E CA 1
ATOM 13901 C C . TYR E 1 158 ? -11.375 55.992 -37.104 1.00 44.05 158 TYR E C 1
ATOM 13902 O O . TYR E 1 158 ? -11.602 57.069 -36.541 1.00 39.13 158 TYR E O 1
ATOM 13911 N N . GLY E 1 159 ? -10.616 55.903 -38.190 1.00 38.74 159 GLY E N 1
ATOM 13912 C CA . GLY E 1 159 ? -10.101 57.101 -38.838 1.00 46.34 159 GLY E CA 1
ATOM 13913 C C . GLY E 1 159 ? -9.194 57.901 -37.920 1.00 54.42 159 GLY E C 1
ATOM 13914 O O . GLY E 1 159 ? -8.199 57.392 -37.390 1.00 54.95 159 GLY E O 1
ATOM 13915 N N . ASP E 1 160 ? -9.537 59.176 -37.725 1.00 58.21 160 ASP E N 1
ATOM 13916 C CA . ASP E 1 160 ? -8.759 60.073 -36.880 1.00 63.89 160 ASP E CA 1
ATOM 13917 C C . ASP E 1 160 ? -9.072 59.920 -35.399 1.00 61.01 160 ASP E C 1
ATOM 13918 O O . ASP E 1 160 ? -8.351 60.485 -34.569 1.00 63.35 160 ASP E O 1
ATOM 13923 N N . ALA E 1 161 ? -10.119 59.180 -35.048 1.00 58.60 161 ALA E N 1
ATOM 13924 C CA . ALA E 1 161 ? -10.515 59.061 -33.655 1.00 55.34 161 ALA E CA 1
ATOM 13925 C C . ALA E 1 161 ? -9.551 58.160 -32.892 1.00 51.64 161 ALA E C 1
ATOM 13926 O O . ALA E 1 161 ? -8.889 57.291 -33.464 1.00 49.28 161 ALA E O 1
ATOM 13928 N N . LYS E 1 162 ? -9.477 58.382 -31.584 1.00 51.73 162 LYS E N 1
ATOM 13929 C CA . LYS E 1 162 ? -8.623 57.602 -30.702 1.00 52.36 162 LYS E CA 1
ATOM 13930 C C . LYS E 1 162 ? -9.458 56.567 -29.961 1.00 49.87 162 LYS E C 1
ATOM 13931 O O . LYS E 1 162 ? -10.550 56.871 -29.474 1.00 53.87 162 LYS E O 1
ATOM 13937 N N . ILE E 1 163 ? -8.944 55.344 -29.884 1.00 45.96 163 ILE E N 1
ATOM 13938 C CA . ILE E 1 163 ? -9.546 54.311 -29.053 1.00 43.95 163 ILE E CA 1
ATOM 13939 C C . ILE E 1 163 ? -8.658 54.109 -27.835 1.00 42.09 163 ILE E C 1
ATOM 13940 O O . ILE E 1 163 ? -7.436 54.293 -27.890 1.00 41.27 163 ILE E O 1
ATOM 13945 N N . ASP E 1 164 ? -9.287 53.739 -26.723 1.00 44.59 164 ASP E N 1
ATOM 13946 C CA . ASP E 1 164 ? -8.606 53.638 -25.441 1.00 42.79 164 ASP E CA 1
ATOM 13947 C C . ASP E 1 164 ? -8.207 52.214 -25.080 1.00 39.79 164 ASP E C 1
ATOM 13948 O O . ASP E 1 164 ? -7.401 52.031 -24.163 1.00 37.05 164 ASP E O 1
ATOM 13953 N N . PHE E 1 165 ? -8.745 51.214 -25.771 1.00 38.51 165 PHE E N 1
ATOM 13954 C CA . PHE E 1 165 ? -8.432 49.818 -25.493 1.00 33.97 165 PHE E CA 1
ATOM 13955 C C . PHE E 1 165 ? -8.960 48.970 -26.641 1.00 34.24 165 PHE E C 1
ATOM 13956 O O . PHE E 1 165 ? -9.658 49.460 -27.533 1.00 37.32 165 PHE E O 1
ATOM 13964 N N . LEU E 1 166 ? -8.614 47.686 -26.604 1.00 32.60 166 LEU E N 1
ATOM 13965 C CA . LEU E 1 166 ? -9.162 46.683 -27.508 1.00 30.34 166 LEU E CA 1
ATOM 13966 C C . LEU E 1 166 ? -9.552 45.467 -26.683 1.00 30.79 166 LEU E C 1
ATOM 13967 O O . LEU E 1 166 ? -8.748 44.971 -25.888 1.00 33.76 166 LEU E O 1
ATOM 13972 N N . GLU E 1 167 ? -10.781 44.993 -26.866 1.00 31.72 167 GLU E N 1
ATOM 13973 C CA . GLU E 1 167 ? -11.256 43.807 -26.166 1.00 31.25 167 GLU E CA 1
ATOM 13974 C C . GLU E 1 167 ? -10.955 42.570 -27.003 1.00 35.08 167 GLU E C 1
ATOM 13975 O O . GLU E 1 167 ? -11.345 42.494 -28.173 1.00 31.20 167 GLU E O 1
ATOM 13981 N N . LEU E 1 168 ? -10.259 41.607 -26.398 1.00 37.10 168 LEU E N 1
ATOM 13982 C CA . LEU E 1 168 ? -9.786 40.445 -27.143 1.00 35.53 168 LEU E CA 1
ATOM 13983 C C . LEU E 1 168 ? -10.944 39.567 -27.602 1.00 33.96 168 LEU E C 1
ATOM 13984 O O . LEU E 1 168 ? -11.028 39.196 -28.778 1.00 35.78 168 LEU E O 1
ATOM 13989 N N . GLY E 1 169 ? -11.847 39.226 -26.691 1.00 29.94 169 GLY E N 1
ATOM 13990 C CA . GLY E 1 169 ? -12.940 38.333 -27.004 1.00 29.71 169 GLY E CA 1
ATOM 13991 C C . GLY E 1 169 ? -12.578 36.876 -26.783 1.00 29.93 169 GLY E C 1
ATOM 13992 O O . GLY E 1 169 ? -11.430 36.510 -26.519 1.00 36.18 169 GLY E O 1
ATOM 13993 N N . LEU E 1 170 ? -13.595 36.024 -26.910 1.00 27.97 170 LEU E N 1
ATOM 13994 C CA . LEU E 1 170 ? -13.443 34.610 -26.589 1.00 29.95 170 LEU E CA 1
ATOM 13995 C C . LEU E 1 170 ? -12.673 33.829 -27.647 1.00 33.60 170 LEU E C 1
ATOM 13996 O O . LEU E 1 170 ? -12.379 32.650 -27.423 1.00 35.62 170 LEU E O 1
ATOM 14001 N N . SER E 1 171 ? -12.335 34.443 -28.781 1.00 32.56 171 SER E N 1
ATOM 14002 C CA . SER E 1 171 ? -11.676 33.738 -29.874 1.00 29.52 171 SER E CA 1
ATOM 14003 C C . SER E 1 171 ? -10.211 34.121 -30.038 1.00 30.20 171 SER E C 1
ATOM 14004 O O . SER E 1 171 ? -9.576 33.688 -31.005 1.00 34.01 171 SER E O 1
ATOM 14007 N N . ALA E 1 172 ? -9.653 34.911 -29.122 1.00 24.43 172 ALA E N 1
ATOM 14008 C CA . ALA E 1 172 ? -8.270 35.345 -29.260 1.00 29.27 172 ALA E CA 1
ATOM 14009 C C . ALA E 1 172 ? -7.663 35.604 -27.889 1.00 31.66 172 ALA E C 1
ATOM 14010 O O . ALA E 1 172 ? -8.371 35.901 -26.923 1.00 34.02 172 ALA E O 1
ATOM 14012 N N . ASP E 1 173 ? -6.341 35.487 -27.820 1.00 31.37 173 ASP E N 1
ATOM 14013 C CA . ASP E 1 173 ? -5.562 35.897 -26.661 1.00 30.05 173 ASP E CA 1
ATOM 14014 C C . ASP E 1 173 ? -4.586 36.996 -27.078 1.00 31.17 173 ASP E C 1
ATOM 14015 O O . ASP E 1 173 ? -4.573 37.441 -28.228 1.00 33.33 173 ASP E O 1
ATOM 14020 N N . SER E 1 174 ? -3.755 37.427 -26.126 1.00 31.11 174 SER E N 1
ATOM 14021 C CA . SER E 1 174 ? -2.914 38.599 -26.359 1.00 25.69 174 SER E CA 1
ATOM 14022 C C . SER E 1 174 ? -1.855 38.334 -27.423 1.00 27.91 174 SER E C 1
ATOM 14023 O O . SER E 1 174 ? -1.554 39.217 -28.235 1.00 28.48 174 SER E O 1
ATOM 14026 N N . ASP E 1 175 ? -1.280 37.129 -27.441 1.00 24.97 175 ASP E N 1
ATOM 14027 C CA . ASP E 1 175 ? -0.237 36.830 -28.418 1.00 27.22 175 ASP E CA 1
ATOM 14028 C C . ASP E 1 175 ? -0.771 36.844 -29.843 1.00 28.31 175 ASP E C 1
ATOM 14029 O O . ASP E 1 175 ? -0.049 37.234 -30.767 1.00 29.40 175 ASP E O 1
ATOM 14034 N N . MET E 1 176 ? -2.023 36.426 -30.042 1.00 26.93 176 MET E N 1
ATOM 14035 C CA . MET E 1 176 ? -2.625 36.508 -31.369 1.00 34.32 176 MET E CA 1
ATOM 14036 C C . MET E 1 176 ? -2.829 37.960 -31.785 1.00 35.58 176 MET E C 1
ATOM 14037 O O . MET E 1 176 ? -2.515 38.341 -32.918 1.00 28.96 176 MET E O 1
ATOM 14042 N N . ALA E 1 177 ? -3.351 38.787 -30.875 1.00 23.34 177 ALA E N 1
ATOM 14043 C CA . ALA E 1 177 ? -3.611 40.185 -31.202 1.00 24.20 177 ALA E CA 1
ATOM 14044 C C . ALA E 1 177 ? -2.325 40.966 -31.434 1.00 27.47 177 ALA E C 1
ATOM 14045 O O . ALA E 1 177 ? -2.300 41.882 -32.264 1.00 26.68 177 ALA E O 1
ATOM 14047 N N . ASP E 1 178 ? -1.250 40.620 -30.723 1.00 26.92 178 ASP E N 1
ATOM 14048 C CA . ASP E 1 178 ? 0.002 41.358 -30.844 1.00 30.72 178 ASP E CA 1
ATOM 14049 C C . ASP E 1 178 ? 0.753 41.068 -32.137 1.00 34.16 178 ASP E C 1
ATOM 14050 O O . ASP E 1 178 ? 1.834 41.635 -32.336 1.00 30.71 178 ASP E O 1
ATOM 14055 N N . MET E 1 179 ? 0.229 40.214 -33.016 1.00 34.05 179 MET E N 1
ATOM 14056 C CA . MET E 1 179 ? 0.827 40.029 -34.333 1.00 36.34 179 MET E CA 1
ATOM 14057 C C . MET E 1 179 ? 0.495 41.168 -35.289 1.00 38.97 179 MET E C 1
ATOM 14058 O O . MET E 1 179 ? 0.928 41.133 -36.445 1.00 42.80 179 MET E O 1
ATOM 14063 N N . ILE E 1 180 ? -0.251 42.170 -34.832 1.00 39.74 180 ILE E N 1
ATOM 14064 C CA . ILE E 1 180 ? -0.605 43.341 -35.625 1.00 40.09 180 ILE E CA 1
ATOM 14065 C C . ILE E 1 180 ? 0.013 44.556 -34.947 1.00 41.02 180 ILE E C 1
ATOM 14066 O O . ILE E 1 180 ? -0.296 44.847 -33.784 1.00 43.36 180 ILE E O 1
ATOM 14071 N N . LYS E 1 181 ? 0.884 45.261 -35.675 1.00 39.09 181 LYS E N 1
ATOM 14072 C CA . LYS E 1 181 ? 1.704 46.309 -35.071 1.00 38.66 181 LYS E CA 1
ATOM 14073 C C . LYS E 1 181 ? 0.854 47.407 -34.444 1.00 37.51 181 LYS E C 1
ATOM 14074 O O . LYS E 1 181 ? 1.175 47.903 -33.357 1.00 38.67 181 LYS E O 1
ATOM 14080 N N . ALA E 1 182 ? -0.237 47.797 -35.110 1.00 35.50 182 ALA E N 1
ATOM 14081 C CA . ALA E 1 182 ? -1.046 48.918 -34.640 1.00 29.92 182 ALA E CA 1
ATOM 14082 C C . ALA E 1 182 ? -1.620 48.689 -33.247 1.00 37.49 182 ALA E C 1
ATOM 14083 O O . ALA E 1 182 ? -1.991 49.658 -32.575 1.00 39.90 182 ALA E O 1
ATOM 14085 N N . HIS E 1 183 ? -1.698 47.436 -32.795 1.00 32.27 183 HIS E N 1
ATOM 14086 C CA . HIS E 1 183 ? -2.233 47.141 -31.472 1.00 31.50 183 HIS E CA 1
ATOM 14087 C C . HIS E 1 183 ? -1.217 47.361 -30.359 1.00 31.95 183 HIS E C 1
ATOM 14088 O O . HIS E 1 183 ? -1.612 47.450 -29.191 1.00 36.73 183 HIS E O 1
ATOM 14095 N N . HIS E 1 184 ? 0.073 47.458 -30.692 1.00 31.71 184 HIS E N 1
ATOM 14096 C CA . HIS E 1 184 ? 1.117 47.517 -29.673 1.00 35.41 184 HIS E CA 1
ATOM 14097 C C . HIS E 1 184 ? 1.010 48.752 -28.786 1.00 38.55 184 HIS E C 1
ATOM 14098 O O . HIS E 1 184 ? 1.501 48.728 -27.652 1.00 40.49 184 HIS E O 1
ATOM 14105 N N . SER E 1 185 ? 0.383 49.824 -29.268 1.00 36.06 185 SER E N 1
ATOM 14106 C CA . SER E 1 185 ? 0.201 51.041 -28.489 1.00 35.74 185 SER E CA 1
ATOM 14107 C C . SER E 1 185 ? -1.163 51.099 -27.810 1.00 40.72 185 SER E C 1
ATOM 14108 O O . SER E 1 185 ? -1.573 52.169 -27.348 1.00 43.39 185 SER E O 1
ATOM 14111 N N . ILE E 1 186 ? -1.866 49.974 -27.732 1.00 36.06 186 ILE E N 1
ATOM 14112 C CA . ILE E 1 186 ? -3.243 49.960 -27.244 1.00 35.31 186 ILE E CA 1
ATOM 14113 C C . ILE E 1 186 ? -3.410 48.876 -26.184 1.00 35.47 186 ILE E C 1
ATOM 14114 O O . ILE E 1 186 ? -3.085 47.706 -26.434 1.00 35.81 186 ILE E O 1
ATOM 14119 N N . PRO E 1 187 ? -3.899 49.216 -24.993 1.00 32.29 187 PRO E N 1
ATOM 14120 C CA . PRO E 1 187 ? -4.076 48.200 -23.950 1.00 26.88 187 PRO E CA 1
ATOM 14121 C C . PRO E 1 187 ? -5.197 47.226 -24.283 1.00 30.08 187 PRO E C 1
ATOM 14122 O O . PRO E 1 187 ? -6.132 47.539 -25.024 1.00 29.71 187 PRO E O 1
ATOM 14126 N N . TYR E 1 188 ? -5.092 46.029 -23.714 1.00 31.81 188 TYR E N 1
ATOM 14127 C CA . TYR E 1 188 ? -6.038 44.953 -23.969 1.00 31.85 188 TYR E CA 1
ATOM 14128 C C . TYR E 1 188 ? -6.967 44.763 -22.780 1.00 27.48 188 TYR E C 1
ATOM 14129 O O . TYR E 1 188 ? -6.547 44.871 -21.625 1.00 25.83 188 TYR E O 1
ATOM 14138 N N . LEU E 1 189 ? -8.229 44.472 -23.072 1.00 30.03 189 LEU E N 1
ATOM 14139 C CA . LEU E 1 189 ? -9.192 44.041 -22.072 1.00 30.00 189 LEU E CA 1
ATOM 14140 C C . LEU E 1 189 ? -9.698 42.654 -22.440 1.00 30.72 189 LEU E C 1
ATOM 14141 O O . LEU E 1 189 ? -9.933 42.359 -23.616 1.00 29.33 189 LEU E O 1
ATOM 14146 N N . SER E 1 190 ? -9.849 41.799 -21.435 1.00 30.62 190 SER E N 1
ATOM 14147 C CA . SER E 1 190 ? -10.452 40.483 -21.607 1.00 28.99 190 SER E CA 1
ATOM 14148 C C . SER E 1 190 ? -11.688 40.428 -20.722 1.00 31.89 190 SER E C 1
ATOM 14149 O O . SER E 1 190 ? -11.576 40.406 -19.492 1.00 30.31 190 SER E O 1
ATOM 14152 N N . ASN E 1 191 ? -12.860 40.428 -21.345 1.00 33.00 191 ASN E N 1
ATOM 14153 C CA . ASN E 1 191 ? -14.123 40.421 -20.628 1.00 32.63 191 ASN E CA 1
ATOM 14154 C C . ASN E 1 191 ? -14.993 39.287 -21.153 1.00 32.73 191 ASN E C 1
ATOM 14155 O O . ASN E 1 191 ? -14.822 38.814 -22.279 1.00 33.88 191 ASN E O 1
ATOM 14160 N N . SER E 1 192 ? -15.943 38.860 -20.319 1.00 31.17 192 SER E N 1
ATOM 14161 C CA . SER E 1 192 ? -16.673 37.624 -20.574 1.00 33.11 192 SER E CA 1
ATOM 14162 C C . SER E 1 192 ? -17.809 37.776 -21.576 1.00 36.06 192 SER E C 1
ATOM 14163 O O . SER E 1 192 ? -18.205 36.773 -22.182 1.00 33.13 192 SER E O 1
ATOM 14166 N N . ASP E 1 193 ? -18.336 38.987 -21.768 1.00 34.17 193 ASP E N 1
ATOM 14167 C CA . ASP E 1 193 ? -19.572 39.193 -22.529 1.00 35.40 193 ASP E CA 1
ATOM 14168 C C . ASP E 1 193 ? -20.682 38.313 -21.958 1.00 38.21 193 ASP E C 1
ATOM 14169 O O . ASP E 1 193 ? -21.342 37.551 -22.666 1.00 45.18 193 ASP E O 1
ATOM 14174 N N . ALA E 1 194 ? -20.872 38.419 -20.646 1.00 37.42 194 ALA E N 1
ATOM 14175 C CA . ALA E 1 194 ? -21.732 37.489 -19.926 1.00 38.49 194 ALA E CA 1
ATOM 14176 C C . ALA E 1 194 ? -23.201 37.779 -20.211 1.00 42.39 194 ALA E C 1
ATOM 14177 O O . ALA E 1 194 ? -23.670 38.908 -20.023 1.00 46.83 194 ALA E O 1
ATOM 14179 N N . HIS E 1 195 ? -23.924 36.756 -20.664 1.00 40.38 195 HIS E N 1
ATOM 14180 C CA . HIS E 1 195 ? -25.369 36.817 -20.826 1.00 40.73 195 HIS E CA 1
ATOM 14181 C C . HIS E 1 195 ? -26.089 36.015 -19.751 1.00 44.76 195 HIS E C 1
ATOM 14182 O O . HIS E 1 195 ? -27.314 35.865 -19.815 1.00 51.25 195 HIS E O 1
ATOM 14189 N N . SER E 1 196 ? -25.355 35.498 -18.763 1.00 45.27 196 SER E N 1
ATOM 14190 C CA . SER E 1 196 ? -25.889 34.658 -17.707 1.00 47.11 196 SER E CA 1
ATOM 14191 C C . SER E 1 196 ? -25.119 34.947 -16.428 1.00 47.00 196 SER E C 1
ATOM 14192 O O . SER E 1 196 ? -23.905 35.187 -16.490 1.00 48.94 196 SER E O 1
ATOM 14195 N N . PRO E 1 197 ? -25.782 34.936 -15.267 1.00 47.82 197 PRO E N 1
ATOM 14196 C CA . PRO E 1 197 ? -25.076 35.220 -14.010 1.00 47.42 197 PRO E CA 1
ATOM 14197 C C . PRO E 1 197 ? -24.226 34.068 -13.501 1.00 45.45 197 PRO E C 1
ATOM 14198 O O . PRO E 1 197 ? -23.453 34.269 -12.554 1.00 43.52 197 PRO E O 1
ATOM 14202 N N . ASN E 1 198 ? -24.338 32.885 -14.097 1.00 44.98 198 ASN E N 1
ATOM 14203 C CA . ASN E 1 198 ? -23.622 31.720 -13.597 1.00 48.09 198 ASN E CA 1
ATOM 14204 C C . ASN E 1 198 ? -22.116 31.970 -13.634 1.00 49.00 198 ASN E C 1
ATOM 14205 O O . ASN E 1 198 ? -21.610 32.579 -14.585 1.00 45.98 198 ASN E O 1
ATOM 14210 N N . PRO E 1 199 ? -21.372 31.533 -12.613 1.00 50.47 199 PRO E N 1
ATOM 14211 C CA . PRO E 1 199 ? -19.907 31.681 -12.658 1.00 36.80 199 PRO E CA 1
ATOM 14212 C C . PRO E 1 199 ? -19.265 30.974 -13.839 1.00 40.20 199 PRO E C 1
ATOM 14213 O O . PRO E 1 199 ? -18.105 31.259 -14.159 1.00 41.59 199 PRO E O 1
ATOM 14217 N N . HIS E 1 200 ? -19.982 30.055 -14.490 1.00 41.61 200 HIS E N 1
ATOM 14218 C CA . HIS E 1 200 ? -19.518 29.455 -15.734 1.00 44.14 200 HIS E CA 1
ATOM 14219 C C . HIS E 1 200 ? -19.465 30.469 -16.872 1.00 40.33 200 HIS E C 1
ATOM 14220 O O . HIS E 1 200 ? -18.775 30.232 -17.870 1.00 33.47 200 HIS E O 1
ATOM 14227 N N . ARG E 1 201 ? -20.174 31.590 -16.742 1.00 41.67 201 ARG E N 1
ATOM 14228 C CA . ARG E 1 201 ? -20.164 32.657 -17.736 1.00 40.22 201 ARG E CA 1
ATOM 14229 C C . ARG E 1 201 ? -19.622 33.962 -17.179 1.00 40.01 201 ARG E C 1
ATOM 14230 O O . ARG E 1 201 ? -18.715 34.556 -17.776 1.00 31.70 201 ARG E O 1
ATOM 14238 N N . LEU E 1 202 ? -20.161 34.433 -16.053 1.00 41.34 202 LEU E N 1
ATOM 14239 C CA . LEU E 1 202 ? -19.676 35.654 -15.419 1.00 36.24 202 LEU E CA 1
ATOM 14240 C C . LEU E 1 202 ? -18.224 35.480 -14.994 1.00 36.81 202 LEU E C 1
ATOM 14241 O O . LEU E 1 202 ? -17.922 34.669 -14.112 1.00 40.03 202 LEU E O 1
ATOM 14246 N N . GLY E 1 203 ? -17.321 36.231 -15.613 1.00 32.99 203 GLY E N 1
ATOM 14247 C CA . GLY E 1 203 ? -15.908 36.060 -15.367 1.00 35.64 203 GLY E CA 1
ATOM 14248 C C . GLY E 1 203 ? -15.242 34.993 -16.202 1.00 37.19 203 GLY E C 1
ATOM 14249 O O . GLY E 1 203 ? -14.129 34.574 -15.864 1.00 35.74 203 GLY E O 1
ATOM 14250 N N . ARG E 1 204 ? -15.898 34.524 -17.267 1.00 37.86 204 ARG E N 1
ATOM 14251 C CA . ARG E 1 204 ? -15.247 33.618 -18.208 1.00 36.85 204 ARG E CA 1
ATOM 14252 C C . ARG E 1 204 ? -13.937 34.215 -18.702 1.00 36.81 204 ARG E C 1
ATOM 14253 O O . ARG E 1 204 ? -12.946 33.501 -18.893 1.00 36.01 204 ARG E O 1
ATOM 14261 N N . GLU E 1 205 ? -13.923 35.528 -18.917 1.00 34.22 205 GLU E N 1
ATOM 14262 C CA . GLU E 1 205 ? -12.703 36.304 -19.055 1.00 33.67 205 GLU E CA 1
ATOM 14263 C C . GLU E 1 205 ? -12.774 37.477 -18.086 1.00 36.69 205 GLU E C 1
ATOM 14264 O O . GLU E 1 205 ? -13.859 37.986 -17.789 1.00 34.72 205 GLU E O 1
ATOM 14270 N N . PHE E 1 206 ? -11.617 37.894 -17.580 1.00 33.78 206 PHE E N 1
ATOM 14271 C CA . PHE E 1 206 ? -11.570 39.018 -16.656 1.00 31.26 206 PHE E CA 1
ATOM 14272 C C . PHE E 1 206 ? -10.183 39.642 -16.703 1.00 29.51 206 PHE E C 1
ATOM 14273 O O . PHE E 1 206 ? -9.262 39.117 -17.332 1.00 28.21 206 PHE E O 1
ATOM 14281 N N . ASN E 1 207 ? -10.053 40.785 -16.031 1.00 28.54 207 ASN E N 1
ATOM 14282 C CA . ASN E 1 207 ? -8.806 41.529 -15.953 1.00 29.62 207 ASN E CA 1
ATOM 14283 C C . ASN E 1 207 ? -8.413 41.698 -14.494 1.00 32.75 207 ASN E C 1
ATOM 14284 O O . ASN E 1 207 ? -9.261 41.983 -13.643 1.00 36.16 207 ASN E O 1
ATOM 14289 N N . ARG E 1 208 ? -7.128 41.513 -14.205 1.00 31.06 208 ARG E N 1
ATOM 14290 C CA . ARG E 1 208 ? -6.581 41.744 -12.875 1.00 33.94 208 ARG E CA 1
ATOM 14291 C C . ARG E 1 208 ? -5.915 43.115 -12.868 1.00 37.77 208 ARG E C 1
ATOM 14292 O O . ARG E 1 208 ? -4.887 43.317 -13.524 1.00 30.82 208 ARG E O 1
ATOM 14300 N N . PHE E 1 209 ? -6.504 44.053 -12.131 1.00 40.34 209 PHE E N 1
ATOM 14301 C CA . PHE E 1 209 ? -6.022 45.423 -12.057 1.00 42.32 209 PHE E CA 1
ATOM 14302 C C . PHE E 1 209 ? -5.180 45.631 -10.807 1.00 42.75 209 PHE E C 1
ATOM 14303 O O . PHE E 1 209 ? -5.411 45.010 -9.766 1.00 43.34 209 PHE E O 1
ATOM 14311 N N . GLU E 1 210 ? -4.203 46.522 -10.920 1.00 41.72 210 GLU E N 1
ATOM 14312 C CA . GLU E 1 210 ? -3.408 46.975 -9.783 1.00 46.59 210 GLU E CA 1
ATOM 14313 C C . GLU E 1 210 ? -3.760 48.442 -9.564 1.00 49.92 210 GLU E C 1
ATOM 14314 O O . GLU E 1 210 ? -3.303 49.318 -10.303 1.00 48.51 210 GLU E O 1
ATOM 14320 N N . VAL E 1 211 ? -4.591 48.702 -8.555 1.00 51.97 211 VAL E N 1
ATOM 14321 C CA . VAL E 1 211 ? -5.088 50.039 -8.270 1.00 56.02 211 VAL E CA 1
ATOM 14322 C C . VAL E 1 211 ? -4.934 50.315 -6.782 1.00 60.70 211 VAL E C 1
ATOM 14323 O O . VAL E 1 211 ? -4.698 49.412 -5.977 1.00 62.76 211 VAL E O 1
ATOM 14327 N N . LYS E 1 212 ? -5.068 51.589 -6.424 1.00 63.80 212 LYS E N 1
ATOM 14328 C CA . LYS E 1 212 ? -5.028 52.011 -5.031 1.00 70.62 212 LYS E CA 1
ATOM 14329 C C . LYS E 1 212 ? -6.412 52.145 -4.420 1.00 65.66 212 LYS E C 1
ATOM 14330 O O . LYS E 1 212 ? -6.526 52.363 -3.211 1.00 73.68 212 LYS E O 1
ATOM 14336 N N . ASP E 1 213 ? -7.456 52.020 -5.232 1.00 60.04 213 ASP E N 1
ATOM 14337 C CA . ASP E 1 213 ? -8.847 51.962 -4.799 1.00 60.91 213 ASP E CA 1
ATOM 14338 C C . ASP E 1 213 ? -9.655 51.456 -5.972 1.00 59.35 213 ASP E C 1
ATOM 14339 O O . ASP E 1 213 ? -9.232 51.564 -7.125 1.00 58.32 213 ASP E O 1
ATOM 14344 N N . VAL E 1 214 ? -10.828 50.906 -5.673 1.00 57.92 214 VAL E N 1
ATOM 14345 C CA . VAL E 1 214 ? -11.701 50.430 -6.755 1.00 49.21 214 VAL E CA 1
ATOM 14346 C C . VAL E 1 214 ? -12.687 51.520 -7.160 1.00 48.42 214 VAL E C 1
ATOM 14347 O O . VAL E 1 214 ? -13.842 51.523 -6.722 1.00 52.35 214 VAL E O 1
ATOM 14351 N N . THR E 1 215 ? -12.231 52.442 -8.001 1.00 47.97 215 THR E N 1
ATOM 14352 C CA . THR E 1 215 ? -13.055 53.497 -8.564 1.00 50.80 215 THR E CA 1
ATOM 14353 C C . THR E 1 215 ? -12.822 53.559 -10.071 1.00 47.55 215 THR E C 1
ATOM 14354 O O . THR E 1 215 ? -11.875 52.970 -10.596 1.00 46.70 215 THR E O 1
ATOM 14358 N N . PHE E 1 216 ? -13.700 54.281 -10.778 1.00 47.73 216 PHE E N 1
ATOM 14359 C CA . PHE E 1 216 ? -13.517 54.457 -12.218 1.00 47.94 216 PHE E CA 1
ATOM 14360 C C . PHE E 1 216 ? -12.169 55.102 -12.521 1.00 53.14 216 PHE E C 1
ATOM 14361 O O . PHE E 1 216 ? -11.419 54.628 -13.384 1.00 51.55 216 PHE E O 1
ATOM 14369 N N . GLU E 1 217 ? -11.857 56.204 -11.832 1.00 55.00 217 GLU E N 1
ATOM 14370 C CA . GLU E 1 217 ? -10.635 56.948 -12.122 1.00 59.71 217 GLU E CA 1
ATOM 14371 C C . GLU E 1 217 ? -9.399 56.079 -11.932 1.00 55.43 217 GLU E C 1
ATOM 14372 O O . GLU E 1 217 ? -8.434 56.182 -12.699 1.00 57.21 217 GLU E O 1
ATOM 14378 N N . GLU E 1 218 ? -9.413 55.211 -10.919 1.00 50.20 218 GLU E N 1
ATOM 14379 C CA . GLU E 1 218 ? -8.306 54.281 -10.731 1.00 48.33 218 GLU E CA 1
ATOM 14380 C C . GLU E 1 218 ? -8.239 53.265 -11.865 1.00 41.63 218 GLU E C 1
ATOM 14381 O O . GLU E 1 218 ? -7.147 52.922 -12.334 1.00 40.98 218 GLU E O 1
ATOM 14387 N N . ILE E 1 219 ? -9.395 52.775 -12.321 1.00 40.50 219 ILE E N 1
ATOM 14388 C CA . ILE E 1 219 ? -9.412 51.803 -13.410 1.00 38.77 219 ILE E CA 1
ATOM 14389 C C . ILE E 1 219 ? -8.965 52.454 -14.714 1.00 40.93 219 ILE E C 1
ATOM 14390 O O . ILE E 1 219 ? -8.238 51.846 -15.509 1.00 45.68 219 ILE E O 1
ATOM 14395 N N . ARG E 1 220 ? -9.391 53.697 -14.954 1.00 38.53 220 ARG E N 1
ATOM 14396 C CA . ARG E 1 220 ? -8.907 54.434 -16.117 1.00 42.17 220 ARG E CA 1
ATOM 14397 C C . ARG E 1 220 ? -7.390 54.561 -16.084 1.00 45.40 220 ARG E C 1
ATOM 14398 O O . ARG E 1 220 ? -6.714 54.352 -17.099 1.00 43.58 220 ARG E O 1
ATOM 14406 N N . LYS E 1 221 ? -6.837 54.903 -14.917 1.00 46.24 221 LYS E N 1
ATOM 14407 C CA . LYS E 1 221 ? -5.386 54.990 -14.777 1.00 49.16 221 LYS E CA 1
ATOM 14408 C C . LYS E 1 221 ? -4.730 53.635 -15.000 1.00 49.30 221 LYS E C 1
ATOM 14409 O O . LYS E 1 221 ? -3.636 53.554 -15.572 1.00 49.61 221 LYS E O 1
ATOM 14415 N N . ALA E 1 222 ? -5.381 52.559 -14.552 1.00 48.69 222 ALA E N 1
ATOM 14416 C CA . ALA E 1 222 ? -4.818 51.224 -14.733 1.00 46.40 222 ALA E CA 1
ATOM 14417 C C . ALA E 1 222 ? -4.772 50.848 -16.208 1.00 39.26 222 ALA E C 1
ATOM 14418 O O . ALA E 1 222 ? -3.770 50.308 -16.693 1.00 36.61 222 ALA E O 1
ATOM 14420 N N . ILE E 1 223 ? -5.855 51.125 -16.938 1.00 39.99 223 ILE E N 1
ATOM 14421 C CA . ILE E 1 223 ? -5.908 50.785 -18.357 1.00 41.20 223 ILE E CA 1
ATOM 14422 C C . ILE E 1 223 ? -4.837 51.542 -19.132 1.00 44.03 223 ILE E C 1
ATOM 14423 O O . ILE E 1 223 ? -4.158 50.977 -19.999 1.00 43.15 223 ILE E O 1
ATOM 14428 N N . LYS E 1 224 ? -4.654 52.824 -18.823 1.00 47.62 224 LYS E N 1
ATOM 14429 C CA . LYS E 1 224 ? -3.632 53.622 -19.485 1.00 51.32 224 LYS E CA 1
ATOM 14430 C C . LYS E 1 224 ? -2.247 53.430 -18.882 1.00 52.89 224 LYS E C 1
ATOM 14431 O O . LYS E 1 224 ? -1.267 53.909 -19.462 1.00 55.75 224 LYS E O 1
ATOM 14437 N N . GLY E 1 225 ? -2.143 52.746 -17.745 1.00 54.35 225 GLY E N 1
ATOM 14438 C CA . GLY E 1 225 ? -0.859 52.478 -17.128 1.00 51.35 225 GLY E CA 1
ATOM 14439 C C . GLY E 1 225 ? -0.141 53.726 -16.658 1.00 52.98 225 GLY E C 1
ATOM 14440 O O . GLY E 1 225 ? 0.996 53.985 -17.063 1.00 55.58 225 GLY E O 1
ATOM 14441 N N . VAL E 1 226 ? -0.795 54.509 -15.803 1.00 51.03 226 VAL E N 1
ATOM 14442 C CA . VAL E 1 226 ? -0.229 55.748 -15.288 1.00 52.15 226 VAL E CA 1
ATOM 14443 C C . VAL E 1 226 ? -0.343 55.757 -13.770 1.00 50.95 226 VAL E C 1
ATOM 14444 O O . VAL E 1 226 ? -1.237 55.132 -13.189 1.00 47.71 226 VAL E O 1
ATOM 14448 N N . GLY E 1 227 ? 0.577 56.475 -13.129 1.00 56.14 227 GLY E N 1
ATOM 14449 C CA . GLY E 1 227 ? 0.569 56.608 -11.687 1.00 58.51 227 GLY E CA 1
ATOM 14450 C C . GLY E 1 227 ? 0.792 55.329 -10.915 1.00 59.22 227 GLY E C 1
ATOM 14451 O O . GLY E 1 227 ? 0.365 55.233 -9.762 1.00 56.64 227 GLY E O 1
ATOM 14452 N N . GLY E 1 228 ? 1.458 54.340 -11.512 1.00 60.30 228 GLY E N 1
ATOM 14453 C CA . GLY E 1 228 ? 1.658 53.055 -10.885 1.00 57.54 228 GLY E CA 1
ATOM 14454 C C . GLY E 1 228 ? 0.538 52.061 -11.107 1.00 55.45 228 GLY E C 1
ATOM 14455 O O . GLY E 1 228 ? 0.748 50.857 -10.918 1.00 55.92 228 GLY E O 1
ATOM 14456 N N . ARG E 1 229 ? -0.641 52.530 -11.502 1.00 54.59 229 ARG E N 1
ATOM 14457 C CA . ARG E 1 229 ? -1.750 51.638 -11.801 1.00 52.31 229 ARG E CA 1
ATOM 14458 C C . ARG E 1 229 ? -1.488 50.902 -13.110 1.00 51.48 229 ARG E C 1
ATOM 14459 O O . ARG E 1 229 ? -0.866 51.434 -14.033 1.00 55.81 229 ARG E O 1
ATOM 14467 N N . LYS E 1 230 ? -1.967 49.663 -13.184 1.00 44.19 230 LYS E N 1
ATOM 14468 C CA . LYS E 1 230 ? -1.707 48.833 -14.355 1.00 41.79 230 LYS E CA 1
ATOM 14469 C C . LYS E 1 230 ? -2.644 47.635 -14.339 1.00 40.97 230 LYS E C 1
ATOM 14470 O O . LYS E 1 230 ? -3.344 47.375 -13.358 1.00 41.20 230 LYS E O 1
ATOM 14476 N N . ILE E 1 231 ? -2.641 46.908 -15.452 1.00 35.22 231 ILE E N 1
ATOM 14477 C CA . ILE E 1 231 ? -3.286 45.607 -15.560 1.00 35.34 231 ILE E CA 1
ATOM 14478 C C . ILE E 1 231 ? -2.216 44.547 -15.344 1.00 34.98 231 ILE E C 1
ATOM 14479 O O . ILE E 1 231 ? -1.253 44.461 -16.115 1.00 31.77 231 ILE E O 1
ATOM 14484 N N . MET E 1 232 ? -2.377 43.742 -14.293 1.00 36.60 232 MET E N 1
ATOM 14485 C CA . MET E 1 232 ? -1.368 42.735 -13.983 1.00 35.53 232 MET E CA 1
ATOM 14486 C C . MET E 1 232 ? -1.417 41.574 -14.968 1.00 32.56 232 MET E C 1
ATOM 14487 O O . MET E 1 232 ? -0.370 41.054 -15.372 1.00 35.39 232 MET E O 1
ATOM 14492 N N . LEU E 1 233 ? -2.614 41.153 -15.366 1.00 31.27 233 LEU E N 1
ATOM 14493 C CA . LEU E 1 233 ? -2.744 40.058 -16.315 1.00 33.75 233 LEU E CA 1
ATOM 14494 C C . LEU E 1 233 ? -4.122 40.109 -16.953 1.00 33.26 233 LEU E C 1
ATOM 14495 O O . LEU E 1 233 ? -5.033 40.781 -16.463 1.00 31.89 233 LEU E O 1
ATOM 14500 N N . ASN E 1 234 ? -4.253 39.393 -18.063 1.00 29.90 234 ASN E N 1
ATOM 14501 C CA . ASN E 1 234 ? -5.539 39.119 -18.682 1.00 29.33 234 ASN E CA 1
ATOM 14502 C C . ASN E 1 234 ? -5.806 37.623 -18.608 1.00 28.83 234 ASN E C 1
ATOM 14503 O O . ASN E 1 234 ? -4.902 36.810 -18.828 1.00 34.95 234 ASN E O 1
ATOM 14508 N N . ALA E 1 235 ? -7.042 37.260 -18.285 1.00 28.16 235 ALA E N 1
ATOM 14509 C CA . ALA E 1 235 ? -7.422 35.864 -18.129 1.00 28.91 235 ALA E CA 1
ATOM 14510 C C . ALA E 1 235 ? -8.625 35.578 -19.011 1.00 27.08 235 ALA E C 1
ATOM 14511 O O . ALA E 1 235 ? -9.580 36.360 -19.032 1.00 31.03 235 ALA E O 1
ATOM 14513 N N . GLY E 1 236 ? -8.571 34.470 -19.736 1.00 31.53 236 GLY E N 1
ATOM 14514 C CA . GLY E 1 236 ? -9.671 34.106 -20.602 1.00 29.87 236 GLY E CA 1
ATOM 14515 C C . GLY E 1 236 ? -9.530 32.687 -21.103 1.00 30.18 236 GLY E C 1
ATOM 14516 O O . GLY E 1 236 ? -8.641 31.943 -20.688 1.00 27.98 236 GLY E O 1
ATOM 14517 N N . LEU E 1 237 ? -10.428 32.326 -22.014 1.00 34.37 237 LEU E N 1
ATOM 14518 C CA . LEU E 1 237 ? -10.443 30.979 -22.558 1.00 34.80 237 LEU E CA 1
ATOM 14519 C C . LEU E 1 237 ? -9.242 30.747 -23.470 1.00 32.52 237 LEU E C 1
ATOM 14520 O O . LEU E 1 237 ? -8.652 31.680 -24.024 1.00 32.12 237 LEU E O 1
ATOM 14525 N N . ASP E 1 238 ? -8.880 29.482 -23.611 1.00 36.15 238 ASP E N 1
ATOM 14526 C CA . ASP E 1 238 ? -7.891 29.074 -24.598 1.00 35.38 238 ASP E CA 1
ATOM 14527 C C . ASP E 1 238 ? -8.484 29.271 -25.987 1.00 36.70 238 ASP E C 1
ATOM 14528 O O . ASP E 1 238 ? -9.449 28.577 -26.335 1.00 42.41 238 ASP E O 1
ATOM 14533 N N . PRO E 1 239 ? -7.958 30.188 -26.805 1.00 35.64 239 PRO E N 1
ATOM 14534 C CA . PRO E 1 239 ? -8.580 30.437 -28.116 1.00 37.28 239 PRO E CA 1
ATOM 14535 C C . PRO E 1 239 ? -8.477 29.266 -29.075 1.00 36.26 239 PRO E C 1
ATOM 14536 O O . PRO E 1 239 ? -9.237 29.222 -30.051 1.00 38.31 239 PRO E O 1
ATOM 14540 N N . ARG E 1 240 ? -7.570 28.317 -28.831 1.00 32.86 240 ARG E N 1
ATOM 14541 C CA . ARG E 1 240 ? -7.410 27.196 -29.750 1.00 35.80 240 ARG E CA 1
ATOM 14542 C C . ARG E 1 240 ? -8.641 26.299 -29.765 1.00 40.94 240 ARG E C 1
ATOM 14543 O O . ARG E 1 240 ? -8.918 25.645 -30.777 1.00 44.96 240 ARG E O 1
ATOM 14551 N N . LEU E 1 241 ? -9.391 26.259 -28.665 1.00 35.15 241 LEU E N 1
ATOM 14552 C CA . LEU E 1 241 ? -10.580 25.421 -28.570 1.00 29.81 241 LEU E CA 1
ATOM 14553 C C . LEU E 1 241 ? -11.804 26.038 -29.235 1.00 33.30 241 LEU E C 1
ATOM 14554 O O . LEU E 1 241 ? -12.878 25.428 -29.196 1.00 39.32 241 LEU E O 1
ATOM 14559 N N . GLY E 1 242 ? -11.669 27.214 -29.848 1.00 33.37 242 GLY E N 1
ATOM 14560 C CA . GLY E 1 242 ? -12.824 27.915 -30.371 1.00 33.08 242 GLY E CA 1
ATOM 14561 C C . GLY E 1 242 ? -13.460 27.219 -31.559 1.00 41.93 242 GLY E C 1
ATOM 14562 O O . GLY E 1 242 ? -12.845 26.417 -32.261 1.00 40.23 242 GLY E O 1
ATOM 14563 N N . LYS E 1 243 ? -14.736 27.555 -31.781 1.00 44.92 243 LYS E N 1
ATOM 14564 C CA . LYS E 1 243 ? -15.502 26.960 -32.874 1.00 41.39 243 LYS E CA 1
ATOM 14565 C C . LYS E 1 243 ? -14.851 27.200 -34.228 1.00 39.53 243 LYS E C 1
ATOM 14566 O O . LYS E 1 243 ? -14.952 26.353 -35.122 1.00 39.22 243 LYS E O 1
ATOM 14572 N N . TYR E 1 244 ? -14.189 28.343 -34.403 1.00 34.22 244 TYR E N 1
ATOM 14573 C CA . TYR E 1 244 ? -13.654 28.738 -35.699 1.00 34.53 244 TYR E CA 1
ATOM 14574 C C . TYR E 1 244 ? -12.189 29.139 -35.600 1.00 34.34 244 TYR E C 1
ATOM 14575 O O . TYR E 1 244 ? -11.748 30.062 -36.289 1.00 36.21 244 TYR E O 1
ATOM 14584 N N . HIS E 1 245 ? -11.417 28.456 -34.753 1.00 37.16 245 HIS E N 1
ATOM 14585 C CA . HIS E 1 245 ? -10.014 28.823 -34.592 1.00 38.88 245 HIS E CA 1
ATOM 14586 C C . HIS E 1 245 ? -9.213 28.497 -35.847 1.00 39.60 245 HIS E C 1
ATOM 14587 O O . HIS E 1 245 ? -8.487 29.350 -36.371 1.00 43.46 245 HIS E O 1
ATOM 14594 N N . LEU E 1 246 ? -9.329 27.270 -36.340 1.00 37.71 246 LEU E N 1
ATOM 14595 C CA . LEU E 1 246 ? -8.622 26.843 -37.537 1.00 35.45 246 LEU E CA 1
ATOM 14596 C C . LEU E 1 246 ? -9.563 26.832 -38.735 1.00 36.47 246 LEU E C 1
ATOM 14597 O O . LEU E 1 246 ? -10.771 26.622 -38.600 1.00 34.01 246 LEU E O 1
ATOM 14602 N N . THR E 1 247 ? -8.992 27.066 -39.913 1.00 36.34 247 THR E N 1
ATOM 14603 C CA . THR E 1 247 ? -9.747 26.935 -41.151 1.00 34.81 247 THR E CA 1
ATOM 14604 C C . THR E 1 247 ? -10.063 25.467 -41.406 1.00 38.45 247 THR E C 1
ATOM 14605 O O . THR E 1 247 ? -9.164 24.621 -41.417 1.00 39.47 247 THR E O 1
ATOM 14609 N N . ALA E 1 248 ? -11.343 25.162 -41.606 1.00 28.97 248 ALA E N 1
ATOM 14610 C CA . ALA E 1 248 ? -11.757 23.774 -41.736 1.00 28.87 248 ALA E CA 1
ATOM 14611 C C . ALA E 1 248 ? -13.082 23.693 -42.476 1.00 31.61 248 ALA E C 1
ATOM 14612 O O . ALA E 1 248 ? -13.846 24.661 -42.538 1.00 32.80 248 ALA E O 1
ATOM 14614 N N . CYS E 1 249 ? -13.340 22.513 -43.034 1.00 32.37 249 CYS E N 1
ATOM 14615 C CA . CYS E 1 249 ? -14.631 22.230 -43.642 1.00 33.42 249 CYS E CA 1
ATOM 14616 C C . CYS E 1 249 ? -15.704 22.164 -42.565 1.00 38.12 249 CYS E C 1
ATOM 14617 O O . CYS E 1 249 ? -15.506 21.547 -41.515 1.00 36.46 249 CYS E O 1
ATOM 14620 N N . SER E 1 250 ? -16.841 22.800 -42.822 1.00 41.95 250 SER E N 1
ATOM 14621 C CA . SER E 1 250 ? -17.925 22.830 -41.852 1.00 41.61 250 SER E CA 1
ATOM 14622 C C . SER E 1 250 ? -18.749 21.548 -41.840 1.00 39.98 250 SER E C 1
ATOM 14623 O O . SER E 1 250 ? -19.765 21.493 -41.140 1.00 37.59 250 SER E O 1
ATOM 14626 N N . ARG E 1 251 ? -18.338 20.519 -42.579 1.00 39.04 251 ARG E N 1
ATOM 14627 C CA . ARG E 1 251 ? -19.056 19.250 -42.599 1.00 39.21 251 ARG E CA 1
ATOM 14628 C C . ARG E 1 251 ? -18.217 18.092 -42.083 1.00 40.73 251 ARG E C 1
ATOM 14629 O O . ARG E 1 251 ? -18.658 17.370 -41.181 1.00 42.99 251 ARG E O 1
ATOM 14637 N N . CYS E 1 252 ? -17.017 17.890 -42.627 1.00 39.45 252 CYS E N 1
ATOM 14638 C CA . CYS E 1 252 ? -16.134 16.824 -42.171 1.00 37.98 252 CYS E CA 1
ATOM 14639 C C . CYS E 1 252 ? -15.028 17.318 -41.249 1.00 36.15 252 CYS E C 1
ATOM 14640 O O . CYS E 1 252 ? -14.283 16.495 -40.707 1.00 34.84 252 CYS E O 1
ATOM 14643 N N . TYR E 1 253 ? -14.897 18.633 -41.076 1.00 35.83 253 TYR E N 1
ATOM 14644 C CA . TYR E 1 253 ? -14.000 19.248 -40.098 1.00 27.79 253 TYR E CA 1
ATOM 14645 C C . TYR E 1 253 ? -12.529 18.976 -40.391 1.00 33.01 253 TYR E C 1
ATOM 14646 O O . TYR E 1 253 ? -11.682 19.107 -39.502 1.00 35.32 253 TYR E O 1
ATOM 14655 N N . THR E 1 254 ? -12.210 18.607 -41.629 1.00 36.09 254 THR E N 1
ATOM 14656 C CA . THR E 1 254 ? -10.820 18.547 -42.058 1.00 35.73 254 THR E CA 1
ATOM 14657 C C . THR E 1 254 ? -10.225 19.948 -42.062 1.00 35.28 254 THR E C 1
ATOM 14658 O O . THR E 1 254 ? -10.806 20.878 -42.626 1.00 37.00 254 THR E O 1
ATOM 14662 N N . LYS E 1 255 ? -9.069 20.102 -41.422 1.00 36.33 255 LYS E N 1
ATOM 14663 C CA . LYS E 1 255 ? -8.410 21.399 -41.371 1.00 34.87 255 LYS E CA 1
ATOM 14664 C C . LYS E 1 255 ? -7.633 21.646 -42.658 1.00 39.74 255 LYS E C 1
ATOM 14665 O O . LYS E 1 255 ? -7.025 20.731 -43.221 1.00 44.76 255 LYS E O 1
ATOM 14671 N N . TYR E 1 256 ? -7.658 22.893 -43.122 1.00 32.41 256 TYR E N 1
ATOM 14672 C CA . TYR E 1 256 ? -6.954 23.301 -44.329 1.00 36.65 256 TYR E CA 1
ATOM 14673 C C . TYR E 1 256 ? -6.168 24.573 -44.055 1.00 42.63 256 TYR E C 1
ATOM 14674 O O . TYR E 1 256 ? -6.614 25.436 -43.292 1.00 44.49 256 TYR E O 1
ATOM 14683 N N . THR E 1 257 ? -4.997 24.685 -44.675 1.00 44.79 257 THR E N 1
ATOM 14684 C CA . THR E 1 257 ? -4.254 25.931 -44.610 1.00 47.62 257 THR E CA 1
ATOM 14685 C C . THR E 1 257 ? -4.999 27.017 -45.380 1.00 50.37 257 THR E C 1
ATOM 14686 O O . THR E 1 257 ? -5.832 26.739 -46.248 1.00 49.27 257 THR E O 1
ATOM 14690 N N . LEU E 1 258 ? -4.694 28.273 -45.046 1.00 53.48 258 LEU E N 1
ATOM 14691 C CA . LEU E 1 258 ? -5.373 29.387 -45.700 1.00 54.25 258 LEU E CA 1
ATOM 14692 C C . LEU E 1 258 ? -5.128 29.382 -47.204 1.00 59.26 258 LEU E C 1
ATOM 14693 O O . LEU E 1 258 ? -6.051 29.621 -47.991 1.00 60.56 258 LEU E O 1
ATOM 14698 N N . GLN E 1 259 ? -3.891 29.102 -47.622 1.00 63.20 259 GLN E N 1
ATOM 14699 C CA . GLN E 1 259 ? -3.579 29.115 -49.048 1.00 72.00 259 GLN E CA 1
ATOM 14700 C C . GLN E 1 259 ? -4.251 27.955 -49.775 1.00 70.14 259 GLN E C 1
ATOM 14701 O O . GLN E 1 259 ? -4.681 28.103 -50.924 1.00 72.46 259 GLN E O 1
ATOM 14707 N N . ASP E 1 260 ? -4.353 26.792 -49.125 1.00 66.76 260 ASP E N 1
ATOM 14708 C CA . ASP E 1 260 ? -5.037 25.666 -49.750 1.00 68.89 260 ASP E CA 1
ATOM 14709 C C . ASP E 1 260 ? -6.521 25.945 -49.934 1.00 62.94 260 ASP E C 1
ATOM 14710 O O . ASP E 1 260 ? -7.132 25.438 -50.881 1.00 61.55 260 ASP E O 1
ATOM 14715 N N . ALA E 1 261 ? -7.113 26.754 -49.052 1.00 56.85 261 ALA E N 1
ATOM 14716 C CA . ALA E 1 261 ? -8.548 27.005 -49.124 1.00 53.93 261 ALA E CA 1
ATOM 14717 C C . ALA E 1 261 ? -8.918 27.793 -50.376 1.00 63.17 261 ALA E C 1
ATOM 14718 O O . ALA E 1 261 ? -9.923 27.489 -51.028 1.00 71.67 261 ALA E O 1
ATOM 14720 N N . VAL E 1 262 ? -8.123 28.806 -50.731 1.00 62.34 262 VAL E N 1
ATOM 14721 C CA . VAL E 1 262 ? -8.456 29.610 -51.904 1.00 66.62 262 VAL E CA 1
ATOM 14722 C C . VAL E 1 262 ? -8.163 28.846 -53.189 1.00 62.53 262 VAL E C 1
ATOM 14723 O O . VAL E 1 262 ? -8.884 28.996 -54.183 1.00 67.65 262 VAL E O 1
ATOM 14727 N N . SER E 1 263 ? -7.116 28.015 -53.200 1.00 56.89 263 SER E N 1
ATOM 14728 C CA . SER E 1 263 ? -6.859 27.185 -54.371 1.00 59.35 263 SER E CA 1
ATOM 14729 C C . SER E 1 263 ? -7.935 26.123 -54.542 1.00 62.77 263 SER E C 1
ATOM 14730 O O . SER E 1 263 ? -8.236 25.724 -55.672 1.00 62.93 263 SER E O 1
ATOM 14733 N N . LEU E 1 264 ? -8.519 25.656 -53.440 1.00 52.76 264 LEU E N 1
ATOM 14734 C CA . LEU E 1 264 ? -9.677 24.776 -53.490 1.00 51.57 264 LEU E CA 1
ATOM 14735 C C . LEU E 1 264 ? -10.984 25.541 -53.646 1.00 53.38 264 LEU E C 1
ATOM 14736 O O . LEU E 1 264 ? -12.049 24.913 -53.678 1.00 55.14 264 LEU E O 1
ATOM 14741 N N . SER E 1 265 ? -10.924 26.873 -53.740 1.00 51.91 265 SER E N 1
ATOM 14742 C CA . SER E 1 265 ? -12.105 27.728 -53.882 1.00 54.80 265 SER E CA 1
ATOM 14743 C C . SER E 1 265 ? -13.085 27.536 -52.728 1.00 49.75 265 SER E C 1
ATOM 14744 O O . SER E 1 265 ? -14.303 27.605 -52.916 1.00 49.49 265 SER E O 1
ATOM 14747 N N . TRP E 1 266 ? -12.554 27.286 -51.529 1.00 46.37 266 TRP E N 1
ATOM 14748 C CA . TRP E 1 266 ? -13.333 27.124 -50.302 1.00 41.45 266 TRP E CA 1
ATOM 14749 C C . TRP E 1 266 ? -14.360 26.000 -50.402 1.00 41.13 266 TRP E C 1
ATOM 14750 O O . TRP E 1 266 ? -15.364 26.005 -49.682 1.00 42.81 266 TRP E O 1
ATOM 14761 N N . LYS E 1 267 ? -14.122 25.032 -51.282 1.00 43.55 267 LYS E N 1
ATOM 14762 C CA . LYS E 1 267 ? -14.931 23.826 -51.374 1.00 45.20 267 LYS E CA 1
ATOM 14763 C C . LYS E 1 267 ? -14.081 22.638 -50.947 1.00 44.11 267 LYS E C 1
ATOM 14764 O O . LYS E 1 267 ? -12.981 22.436 -51.474 1.00 39.74 267 LYS E O 1
ATOM 14770 N N . CYS E 1 268 ? -14.581 21.867 -49.995 1.00 42.19 268 CYS E N 1
ATOM 14771 C CA . CYS E 1 268 ? -13.821 20.742 -49.466 1.00 38.61 268 CYS E CA 1
ATOM 14772 C C . CYS E 1 268 ? -13.683 19.654 -50.523 1.00 44.81 268 CYS E C 1
ATOM 14773 O O . CYS E 1 268 ? -14.700 19.128 -50.993 1.00 45.90 268 CYS E O 1
ATOM 14776 N N . PRO E 1 269 ? -12.463 19.286 -50.927 1.00 47.78 269 PRO E N 1
ATOM 14777 C CA . PRO E 1 269 ? -12.310 18.218 -51.925 1.00 49.68 269 PRO E CA 1
ATOM 14778 C C . PRO E 1 269 ? -12.652 16.839 -51.392 1.00 51.06 269 PRO E C 1
ATOM 14779 O O . PRO E 1 269 ? -12.778 15.900 -52.189 1.00 50.94 269 PRO E O 1
ATOM 14783 N N . LYS E 1 270 ? -12.806 16.689 -50.075 1.00 52.67 270 LYS E N 1
ATOM 14784 C CA . LYS E 1 270 ? -13.078 15.384 -49.486 1.00 50.56 270 LYS E CA 1
ATOM 14785 C C . LYS E 1 270 ? -14.564 15.052 -49.534 1.00 45.45 270 LYS E C 1
ATOM 14786 O O . LYS E 1 270 ? -14.949 13.951 -49.943 1.00 41.82 270 LYS E O 1
ATOM 14792 N N . CYS E 1 271 ? -15.415 15.998 -49.128 1.00 40.73 271 CYS E N 1
ATOM 14793 C CA . CYS E 1 271 ? -16.848 15.757 -49.041 1.00 41.67 271 CYS E CA 1
ATOM 14794 C C . CYS E 1 271 ? -17.698 16.811 -49.733 1.00 42.37 271 CYS E C 1
ATOM 14795 O O . CYS E 1 271 ? -18.929 16.703 -49.699 1.00 40.47 271 CYS E O 1
ATOM 14798 N N . GLY E 1 272 ? -17.093 17.820 -50.353 1.00 40.67 272 GLY E N 1
ATOM 14799 C CA . GLY E 1 272 ? -17.866 18.857 -51.008 1.00 37.28 272 GLY E CA 1
ATOM 14800 C C . GLY E 1 272 ? -18.431 19.914 -50.090 1.00 38.10 272 GLY E C 1
ATOM 14801 O O . GLY E 1 272 ? -19.183 20.777 -50.556 1.00 36.36 272 GLY E O 1
ATOM 14802 N N . GLY E 1 273 ? -18.092 19.879 -48.804 1.00 36.07 273 GLY E N 1
ATOM 14803 C CA . GLY E 1 273 ? -18.624 20.840 -47.861 1.00 34.66 273 GLY E CA 1
ATOM 14804 C C . GLY E 1 273 ? -18.001 22.215 -48.009 1.00 35.90 273 GLY E C 1
ATOM 14805 O O . GLY E 1 273 ? -17.034 22.433 -48.741 1.00 41.92 273 GLY E O 1
ATOM 14806 N N . ILE E 1 274 ? -18.580 23.165 -47.282 1.00 33.44 274 ILE E N 1
ATOM 14807 C CA . ILE E 1 274 ? -18.139 24.554 -47.311 1.00 34.37 274 ILE E CA 1
ATOM 14808 C C . ILE E 1 274 ? -17.038 24.748 -46.278 1.00 36.40 274 ILE E C 1
ATOM 14809 O O . ILE E 1 274 ? -17.217 24.428 -45.096 1.00 36.20 274 ILE E O 1
ATOM 14814 N N . ILE E 1 275 ? -15.902 25.275 -46.720 1.00 41.04 275 ILE E N 1
ATOM 14815 C CA . ILE E 1 275 ? -14.780 25.537 -45.826 1.00 42.07 275 ILE E CA 1
ATOM 14816 C C . ILE E 1 275 ? -14.981 26.892 -45.162 1.00 38.52 275 ILE E C 1
ATOM 14817 O O . ILE E 1 275 ? -15.281 27.888 -45.831 1.00 40.81 275 ILE E O 1
ATOM 14822 N N . LYS E 1 276 ? -14.821 26.932 -43.843 1.00 38.10 276 LYS E N 1
ATOM 14823 C CA . LYS E 1 276 ? -14.932 28.163 -43.073 1.00 38.10 276 LYS E CA 1
ATOM 14824 C C . LYS E 1 276 ? -13.538 28.645 -42.696 1.00 39.23 276 LYS E C 1
ATOM 14825 O O . LYS E 1 276 ? -12.716 27.860 -42.212 1.00 38.39 276 LYS E O 1
ATOM 14831 N N . LYS E 1 277 ? -13.274 29.931 -42.917 1.00 40.73 277 LYS E N 1
ATOM 14832 C CA . LYS E 1 277 ? -11.970 30.483 -42.578 1.00 41.59 277 LYS E CA 1
ATOM 14833 C C . LYS E 1 277 ? -11.820 30.604 -41.066 1.00 38.34 277 LYS E C 1
ATOM 14834 O O . LYS E 1 277 ? -12.753 30.996 -40.360 1.00 36.37 277 LYS E O 1
ATOM 14840 N N . GLY E 1 278 ? -10.633 30.264 -40.572 1.00 39.55 278 GLY E N 1
ATOM 14841 C CA . GLY E 1 278 ? -10.384 30.335 -39.152 1.00 39.85 278 GLY E CA 1
ATOM 14842 C C . GLY E 1 278 ? -10.007 31.728 -38.686 1.00 36.38 278 GLY E C 1
ATOM 14843 O O . GLY E 1 278 ? -9.562 32.580 -39.456 1.00 34.87 278 GLY E O 1
ATOM 14844 N N . VAL E 1 279 ? -10.205 31.955 -37.385 1.00 32.70 279 VAL E N 1
ATOM 14845 C CA . VAL E 1 279 ? -9.802 33.221 -36.780 1.00 30.50 279 VAL E CA 1
ATOM 14846 C C . VAL E 1 279 ? -8.289 33.383 -36.855 1.00 34.40 279 VAL E C 1
ATOM 14847 O O . VAL E 1 279 ? -7.776 34.484 -37.092 1.00 38.39 279 VAL E O 1
ATOM 14851 N N . ARG E 1 280 ? -7.554 32.285 -36.663 1.00 32.56 280 ARG E N 1
ATOM 14852 C CA . ARG E 1 280 ? -6.097 32.345 -36.702 1.00 34.23 280 ARG E CA 1
ATOM 14853 C C . ARG E 1 280 ? -5.595 32.763 -38.079 1.00 37.47 280 ARG E C 1
ATOM 14854 O O . ARG E 1 280 ? -4.630 33.529 -38.190 1.00 39.50 280 ARG E O 1
ATOM 14862 N N . ASP E 1 281 ? -6.241 32.279 -39.143 1.00 37.16 281 ASP E N 1
ATOM 14863 C CA . ASP E 1 281 ? -5.836 32.676 -40.487 1.00 38.15 281 ASP E CA 1
ATOM 14864 C C . ASP E 1 281 ? -6.260 34.104 -40.803 1.00 38.03 281 ASP E C 1
ATOM 14865 O O . ASP E 1 281 ? -5.610 34.775 -41.613 1.00 38.15 281 ASP E O 1
ATOM 14870 N N . ARG E 1 282 ? -7.342 34.585 -40.185 1.00 35.95 282 ARG E N 1
ATOM 14871 C CA . ARG E 1 282 ? -7.702 35.992 -40.329 1.00 36.22 282 ARG E CA 1
ATOM 14872 C C . ARG E 1 282 ? -6.604 36.891 -39.779 1.00 39.66 282 ARG E C 1
ATOM 14873 O O . ARG E 1 282 ? -6.279 3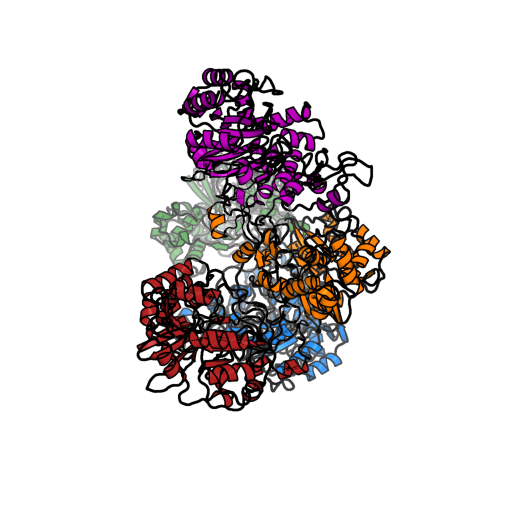7.925 -40.374 1.00 48.95 282 ARG E O 1
ATOM 14881 N N . ILE E 1 283 ? -6.015 36.508 -38.644 1.00 36.48 283 ILE E N 1
ATOM 14882 C CA . ILE E 1 283 ? -4.933 37.299 -38.071 1.00 36.75 283 ILE E CA 1
ATOM 14883 C C . ILE E 1 283 ? -3.660 37.146 -38.894 1.00 41.67 283 ILE E C 1
ATOM 14884 O O . ILE E 1 283 ? -2.856 38.082 -38.985 1.00 47.33 283 ILE E O 1
ATOM 14889 N N . LEU E 1 284 ? -3.456 35.980 -39.514 1.00 39.20 284 LEU E N 1
ATOM 14890 C CA . LEU E 1 284 ? -2.291 35.801 -40.377 1.00 42.37 284 LEU E CA 1
ATOM 14891 C C . LEU E 1 284 ? -2.366 36.707 -41.599 1.00 43.09 284 LEU E C 1
ATOM 14892 O O . LEU E 1 284 ? -1.337 37.198 -42.079 1.00 45.46 284 LEU E O 1
ATOM 14897 N N . GLU E 1 285 ? -3.575 36.938 -42.119 1.00 41.56 285 GLU E N 1
ATOM 14898 C CA . GLU E 1 285 ? -3.737 37.857 -43.242 1.00 46.56 285 GLU E CA 1
ATOM 14899 C C . GLU E 1 285 ? -3.276 39.261 -42.876 1.00 46.89 285 GLU E C 1
ATOM 14900 O O . GLU E 1 285 ? -2.701 39.973 -43.708 1.00 48.01 285 GLU E O 1
ATOM 14906 N N . LEU E 1 286 ? -3.516 39.674 -41.633 1.00 44.95 286 LEU E N 1
ATOM 14907 C CA . LEU E 1 286 ? -3.211 41.020 -41.174 1.00 43.67 286 LEU E CA 1
ATOM 14908 C C . LEU E 1 286 ? -1.888 41.116 -40.428 1.00 38.37 286 LEU E C 1
ATOM 14909 O O . LEU E 1 286 ? -1.454 42.230 -40.114 1.00 43.06 286 LEU E O 1
ATOM 14914 N N . ALA E 1 287 ? -1.243 39.988 -40.138 1.00 38.76 287 ALA E N 1
ATOM 14915 C CA . ALA E 1 287 ? -0.028 40.004 -39.333 1.00 35.21 287 ALA E CA 1
ATOM 14916 C C . ALA E 1 287 ? 1.082 40.772 -40.039 1.00 33.84 287 ALA E C 1
ATOM 14917 O O . ALA E 1 287 ? 1.328 40.583 -41.234 1.00 35.39 287 ALA E O 1
ATOM 14919 N N . ASP E 1 288 ? 1.752 41.650 -39.289 1.00 34.29 288 ASP E N 1
ATOM 14920 C CA . ASP E 1 288 ? 2.861 42.419 -39.839 1.00 35.58 288 ASP E CA 1
ATOM 14921 C C . ASP E 1 288 ? 4.026 42.553 -38.865 1.00 42.00 288 ASP E C 1
ATOM 14922 O O . ASP E 1 288 ? 4.933 43.356 -39.119 1.00 39.20 288 ASP E O 1
ATOM 14927 N N . THR E 1 289 ? 4.032 41.806 -37.763 1.00 33.62 289 THR E N 1
ATOM 14928 C CA . THR E 1 289 ? 5.115 41.885 -36.795 1.00 38.39 289 THR E CA 1
ATOM 14929 C C . THR E 1 289 ? 5.231 40.562 -36.053 1.00 38.58 289 THR E C 1
ATOM 14930 O O . THR E 1 289 ? 4.234 39.875 -35.812 1.00 35.76 289 THR E O 1
ATOM 14934 N N . SER E 1 290 ? 6.466 40.207 -35.708 1.00 46.05 290 SER E N 1
ATOM 14935 C CA . SER E 1 290 ? 6.746 39.078 -34.833 1.00 52.84 290 SER E CA 1
ATOM 14936 C C . SER E 1 290 ? 7.049 39.515 -33.409 1.00 52.80 290 SER E C 1
ATOM 14937 O O . SER E 1 290 ? 7.246 38.662 -32.538 1.00 54.30 290 SER E O 1
ATOM 14940 N N . GLU E 1 291 ? 7.082 40.818 -33.154 1.00 47.86 291 GLU E N 1
ATOM 14941 C CA . GLU E 1 291 ? 7.436 41.368 -31.856 1.00 42.71 291 GLU E CA 1
ATOM 14942 C C . GLU E 1 291 ? 6.188 41.665 -31.033 1.00 40.72 291 GLU E C 1
ATOM 14943 O O . GLU E 1 291 ? 5.057 41.635 -31.525 1.00 42.95 291 GLU E O 1
ATOM 14949 N N . LYS E 1 292 ? 6.413 41.952 -29.755 1.00 37.80 292 LYS E N 1
ATOM 14950 C CA . LYS E 1 292 ? 5.365 42.264 -28.798 1.00 37.18 292 LYS E CA 1
ATOM 14951 C C . LYS E 1 292 ? 5.847 43.400 -27.909 1.00 37.03 292 LYS E C 1
ATOM 14952 O O . LYS E 1 292 ? 7.059 43.582 -27.738 1.00 41.67 292 LYS E O 1
ATOM 14958 N N . PRO E 1 293 ? 4.930 44.191 -27.349 1.00 42.37 293 PRO E N 1
ATOM 14959 C CA . PRO E 1 293 ? 5.343 45.218 -26.385 1.00 37.71 293 PRO E CA 1
ATOM 14960 C C . PRO E 1 293 ? 6.025 44.581 -25.184 1.00 41.40 293 PRO E C 1
ATOM 14961 O O . PRO E 1 293 ? 5.630 43.510 -24.719 1.00 39.79 293 PRO E O 1
ATOM 14965 N N . LYS E 1 294 ? 7.065 45.252 -24.682 1.00 47.61 294 LYS E N 1
ATOM 14966 C CA . LYS E 1 294 ? 7.837 44.672 -23.588 1.00 51.60 294 LYS E CA 1
ATOM 14967 C C . LYS E 1 294 ? 7.063 44.699 -22.274 1.00 51.34 294 LYS E C 1
ATOM 14968 O O . LYS E 1 294 ? 7.317 43.870 -21.393 1.00 53.25 294 LYS E O 1
ATOM 14974 N N . ASP E 1 295 ? 6.114 45.625 -22.128 1.00 47.03 295 ASP E N 1
ATOM 14975 C CA . ASP E 1 295 ? 5.312 45.739 -20.917 1.00 42.46 295 ASP E CA 1
ATOM 14976 C C . ASP E 1 295 ? 3.904 45.181 -21.095 1.00 40.00 295 ASP E C 1
ATOM 14977 O O . ASP E 1 295 ? 3.019 45.480 -20.286 1.00 38.97 295 ASP E O 1
ATOM 14982 N N . ARG E 1 296 ? 3.680 44.384 -22.130 1.00 40.46 296 ARG E N 1
ATOM 14983 C CA . ARG E 1 296 ? 2.374 43.770 -22.336 1.00 38.43 296 ARG E CA 1
ATOM 14984 C C . ARG E 1 296 ? 2.106 42.751 -21.237 1.00 36.06 296 ARG E C 1
ATOM 14985 O O . ARG E 1 296 ? 2.930 41.850 -21.028 1.00 38.46 296 ARG E O 1
ATOM 14993 N N . PRO E 1 297 ? 0.995 42.853 -20.513 1.00 32.25 297 PRO E N 1
ATOM 14994 C CA . PRO E 1 297 ? 0.693 41.876 -19.462 1.00 33.96 297 PRO E CA 1
ATOM 14995 C C . PRO E 1 297 ? 0.498 40.490 -20.050 1.00 36.02 297 PRO E C 1
ATOM 14996 O O . PRO E 1 297 ? 0.185 40.349 -21.242 1.00 40.13 297 PRO E O 1
ATOM 15000 N N . PRO E 1 298 ? 0.680 39.442 -19.254 1.00 36.04 298 PRO E N 1
ATOM 15001 C CA . PRO E 1 298 ? 0.475 38.085 -19.761 1.00 28.59 298 PRO E CA 1
ATOM 15002 C C . PRO E 1 298 ? -1.003 37.741 -19.876 1.00 27.07 298 PRO E C 1
ATOM 15003 O O . PRO E 1 298 ? -1.863 38.303 -19.196 1.00 26.93 298 PRO E O 1
ATOM 15007 N N . TYR E 1 299 ? -1.283 36.795 -20.768 1.00 30.89 299 TYR E N 1
ATOM 15008 C CA . TYR E 1 299 ? -2.615 36.231 -20.940 1.00 31.73 299 TYR E CA 1
ATOM 15009 C C . TYR E 1 299 ? -2.629 34.837 -20.331 1.00 31.16 299 TYR E C 1
ATOM 15010 O O . TYR E 1 299 ? -1.796 33.995 -20.684 1.00 33.20 299 TYR E O 1
ATOM 15019 N N . VAL E 1 300 ? -3.567 34.597 -19.421 1.00 30.40 300 VAL E N 1
ATOM 15020 C CA . VAL E 1 300 ? -3.664 33.335 -18.695 1.00 26.86 300 VAL E CA 1
ATOM 15021 C C . VAL E 1 300 ? -4.852 32.564 -19.250 1.00 25.98 300 VAL E C 1
ATOM 15022 O O . VAL E 1 300 ? -6.010 32.928 -19.010 1.00 27.57 300 VAL E O 1
ATOM 15026 N N . ARG E 1 301 ? -4.568 31.498 -19.993 1.00 28.31 301 ARG E N 1
ATOM 15027 C CA . ARG E 1 301 ? -5.620 30.606 -20.459 1.00 30.58 301 ARG E CA 1
ATOM 15028 C C . ARG E 1 301 ? -6.160 29.793 -19.291 1.00 33.41 301 ARG E C 1
ATOM 15029 O O . ARG E 1 301 ? -5.400 29.119 -18.588 1.00 43.16 301 ARG E O 1
ATOM 15037 N N . LEU E 1 302 ? -7.472 29.851 -19.085 1.00 26.48 302 LEU E N 1
ATOM 15038 C CA . LEU E 1 302 ? -8.089 29.120 -17.989 1.00 29.85 302 LEU E CA 1
ATOM 15039 C C . LEU E 1 302 ? -9.532 28.802 -18.347 1.00 31.93 302 LEU E C 1
ATOM 15040 O O . LEU E 1 302 ? -10.112 29.387 -19.266 1.00 36.55 302 LEU E O 1
ATOM 15045 N N . ALA E 1 303 ? -10.100 27.856 -17.606 1.00 29.86 303 ALA E N 1
ATOM 15046 C CA . ALA E 1 303 ? -11.484 27.445 -17.740 1.00 31.67 303 ALA E CA 1
ATOM 15047 C C . ALA E 1 303 ? -12.200 27.606 -16.405 1.00 30.25 303 ALA E C 1
ATOM 15048 O O . ALA E 1 303 ? -11.574 27.493 -15.346 1.00 31.29 303 ALA E O 1
ATOM 15050 N N . PRO E 1 304 ? -13.504 27.888 -16.420 1.00 33.82 304 PRO E N 1
ATOM 15051 C CA . PRO E 1 304 ? -14.245 27.999 -15.158 1.00 32.15 304 PRO E CA 1
ATOM 15052 C C . PRO E 1 304 ? -14.171 26.705 -14.362 1.00 35.64 304 PRO E C 1
ATOM 15053 O O . PRO E 1 304 ? -14.014 25.615 -14.918 1.00 32.25 304 PRO E O 1
ATOM 15057 N N . LEU E 1 305 ? -14.288 26.839 -13.037 1.00 43.57 305 LEU E N 1
ATOM 15058 C CA . LEU E 1 305 ? -14.073 25.693 -12.158 1.00 34.65 305 LEU E CA 1
ATOM 15059 C C . LEU E 1 305 ? -15.088 24.588 -12.420 1.00 38.31 305 LEU E C 1
ATOM 15060 O O . LEU E 1 305 ? -14.730 23.404 -12.447 1.00 38.73 305 LEU E O 1
ATOM 15065 N N . ALA E 1 306 ? -16.358 24.951 -12.614 1.00 38.76 306 ALA E N 1
ATOM 15066 C CA . ALA E 1 306 ? -17.377 23.946 -12.901 1.00 47.07 306 ALA E CA 1
ATOM 15067 C C . ALA E 1 306 ? -17.065 23.187 -14.184 1.00 45.74 306 ALA E C 1
ATOM 15068 O O . ALA E 1 306 ? -17.359 21.990 -14.287 1.00 42.54 306 ALA E O 1
ATOM 15070 N N . GLU E 1 307 ? -16.468 23.863 -15.167 1.00 41.49 307 GLU E N 1
ATOM 15071 C CA . GLU E 1 307 ? -16.083 23.192 -16.403 1.00 44.37 307 GLU E CA 1
ATOM 15072 C C . GLU E 1 307 ? -14.948 22.204 -16.162 1.00 43.00 307 GLU E C 1
ATOM 15073 O O . GLU E 1 307 ? -14.945 21.103 -16.725 1.00 42.10 307 GLU E O 1
ATOM 15079 N N . ILE E 1 308 ? -13.979 22.577 -15.322 1.00 39.53 308 ILE E N 1
ATOM 15080 C CA . ILE E 1 308 ? -12.884 21.669 -14.993 1.00 37.83 308 ILE E CA 1
ATOM 15081 C C . ILE E 1 308 ? -13.408 20.459 -14.231 1.00 38.91 308 ILE E C 1
ATOM 15082 O O . ILE E 1 308 ? -13.018 19.316 -14.504 1.00 40.17 308 ILE E O 1
ATOM 15087 N N . ILE E 1 309 ? -14.303 20.689 -13.267 1.00 35.23 309 ILE E N 1
ATOM 15088 C CA . ILE E 1 309 ? -14.851 19.593 -12.472 1.00 34.13 309 ILE E CA 1
ATOM 15089 C C . ILE E 1 309 ? -15.612 18.616 -13.358 1.00 37.38 309 ILE E C 1
ATOM 15090 O O . ILE E 1 309 ? -15.509 17.394 -13.192 1.00 37.24 309 ILE E O 1
ATOM 15095 N N . ALA E 1 310 ? -16.382 19.136 -14.317 1.00 39.94 310 ALA E N 1
ATOM 15096 C CA . ALA E 1 310 ? -17.126 18.267 -15.223 1.00 39.24 310 ALA E CA 1
ATOM 15097 C C . ALA E 1 310 ? -16.189 17.370 -16.022 1.00 39.20 310 ALA E C 1
ATOM 15098 O O . ALA E 1 310 ? -16.475 16.184 -16.224 1.00 46.56 310 ALA E O 1
ATOM 15100 N N . MET E 1 311 ? -15.061 17.919 -16.482 1.00 35.80 311 MET E N 1
ATOM 15101 C CA . MET E 1 311 ? -14.079 17.109 -17.196 1.00 36.89 311 MET E CA 1
ATOM 15102 C C . MET E 1 311 ? -13.448 16.069 -16.280 1.00 41.99 311 MET E C 1
ATOM 15103 O O . MET E 1 311 ? -13.228 14.923 -16.690 1.00 44.65 311 MET E O 1
ATOM 15108 N N . VAL E 1 312 ? -13.155 16.449 -15.035 1.00 40.34 312 VAL E N 1
ATOM 15109 C CA . VAL E 1 312 ? -12.516 15.524 -14.105 1.00 38.29 312 VAL E CA 1
ATOM 15110 C C . VAL E 1 312 ? -13.465 14.393 -13.732 1.00 39.55 312 VAL E C 1
ATOM 15111 O O . VAL E 1 312 ? -13.074 13.220 -13.704 1.00 44.69 312 VAL E O 1
ATOM 15115 N N . LEU E 1 313 ? -14.724 14.720 -13.444 1.00 34.97 313 LEU E N 1
ATOM 15116 C CA . LEU E 1 313 ? -15.695 13.715 -13.031 1.00 36.40 313 LEU E CA 1
ATOM 15117 C C . LEU E 1 313 ? -16.324 12.969 -14.200 1.00 48.77 313 LEU E C 1
ATOM 15118 O O . LEU E 1 313 ? -16.940 11.920 -13.983 1.00 48.88 313 LEU E O 1
ATOM 15123 N N . GLY E 1 314 ? -16.189 13.475 -15.423 1.00 45.55 314 GLY E N 1
ATOM 15124 C CA . GLY E 1 314 ? -16.854 12.854 -16.552 1.00 46.38 314 GLY E CA 1
ATOM 15125 C C . GLY E 1 314 ? -18.360 12.982 -16.520 1.00 51.55 314 GLY E C 1
ATOM 15126 O O . GLY E 1 314 ? -19.060 12.130 -17.077 1.00 57.99 314 GLY E O 1
ATOM 15127 N N . LYS E 1 315 ? -18.880 14.025 -15.879 1.00 48.99 315 LYS E N 1
ATOM 15128 C CA . LYS E 1 315 ? -20.311 14.247 -15.752 1.00 50.55 315 LYS E CA 1
ATOM 15129 C C . LYS E 1 315 ? -20.684 15.609 -16.325 1.00 54.12 315 LYS E C 1
ATOM 15130 O O . LYS E 1 315 ? -19.825 16.447 -16.613 1.00 56.16 315 LYS E O 1
ATOM 15136 N N . GLY E 1 316 ? -21.988 15.821 -16.487 1.00 52.92 316 GLY E N 1
ATOM 15137 C CA . GLY E 1 316 ? -22.466 17.058 -17.075 1.00 55.07 316 GLY E CA 1
ATOM 15138 C C . GLY E 1 316 ? -22.290 18.242 -16.143 1.00 55.16 316 GLY E C 1
ATOM 15139 O O . GLY E 1 316 ? -22.310 18.114 -14.920 1.00 57.08 316 GLY E O 1
ATOM 15140 N N . ILE E 1 317 ? -22.136 19.426 -16.745 1.00 53.84 317 ILE E N 1
ATOM 15141 C CA . ILE E 1 317 ? -21.785 20.617 -15.980 1.00 51.64 317 ILE E CA 1
ATOM 15142 C C . ILE E 1 317 ? -22.915 21.073 -15.062 1.00 55.32 317 ILE E C 1
ATOM 15143 O O . ILE E 1 317 ? -22.656 21.761 -14.068 1.00 55.50 317 ILE E O 1
ATOM 15148 N N . GLU E 1 318 ? -24.162 20.705 -15.355 1.00 55.48 318 GLU E N 1
ATOM 15149 C CA . GLU E 1 318 ? -25.290 21.035 -14.495 1.00 59.98 318 GLU E CA 1
ATOM 15150 C C . GLU E 1 318 ? -25.756 19.848 -13.663 1.00 51.89 318 GLU E C 1
ATOM 15151 O O . GLU E 1 318 ? -26.851 19.893 -13.095 1.00 52.43 318 GLU E O 1
ATOM 15157 N N . SER E 1 319 ? -24.953 18.792 -13.581 1.00 47.07 319 SER E N 1
ATOM 15158 C CA . SER E 1 319 ? -25.294 17.639 -12.766 1.00 48.47 319 SER E CA 1
ATOM 15159 C C . SER E 1 319 ? -25.078 17.946 -11.287 1.00 50.89 319 SER E C 1
ATOM 15160 O O . SER E 1 319 ? -24.353 18.873 -10.916 1.00 50.18 319 SER E O 1
ATOM 15163 N N . LYS E 1 320 ? -25.725 17.147 -10.434 1.00 53.04 320 LYS E N 1
ATOM 15164 C CA . LYS E 1 320 ? -25.585 17.349 -8.996 1.00 52.34 320 LYS E CA 1
ATOM 15165 C C . LYS E 1 320 ? -24.180 17.009 -8.515 1.00 51.63 320 LYS E C 1
ATOM 15166 O O . LYS E 1 320 ? -23.702 17.599 -7.539 1.00 53.15 320 LYS E O 1
ATOM 15172 N N . ALA E 1 321 ? -23.509 16.066 -9.180 1.00 45.93 321 ALA E N 1
ATOM 15173 C CA . ALA E 1 321 ? -22.143 15.725 -8.798 1.00 44.49 321 ALA E CA 1
ATOM 15174 C C . ALA E 1 321 ? -21.209 16.913 -8.978 1.00 42.06 321 ALA E C 1
ATOM 15175 O O . ALA E 1 321 ? -20.359 17.181 -8.120 1.00 43.88 321 ALA E O 1
ATOM 15177 N N . VAL E 1 322 ? -21.354 17.641 -10.086 1.00 42.18 322 VAL E N 1
ATOM 15178 C CA . VAL E 1 322 ? -20.507 18.804 -10.326 1.00 41.47 322 VAL E CA 1
ATOM 15179 C C . VAL E 1 322 ? -20.839 19.922 -9.344 1.00 40.52 322 VAL E C 1
ATOM 15180 O O . VAL E 1 322 ? -19.941 20.599 -8.830 1.00 39.04 322 VAL E O 1
ATOM 15184 N N . LYS E 1 323 ? -22.127 20.126 -9.055 1.00 38.92 323 LYS E N 1
ATOM 15185 C CA . LYS E 1 323 ? -22.513 21.221 -8.168 1.00 40.53 323 LYS E CA 1
ATOM 15186 C C . LYS E 1 323 ? -22.031 20.980 -6.742 1.00 44.78 323 LYS E C 1
ATOM 15187 O O . LYS E 1 323 ? -21.625 21.923 -6.052 1.00 47.05 323 LYS E O 1
ATOM 15193 N N . LEU E 1 324 ? -22.069 19.728 -6.282 1.00 38.56 324 LEU E N 1
ATOM 15194 C CA . LEU E 1 324 ? -21.658 19.436 -4.913 1.00 40.90 324 LEU E CA 1
ATOM 15195 C C . LEU E 1 324 ? -20.160 19.641 -4.725 1.00 42.89 324 LEU E C 1
ATOM 15196 O O . LEU E 1 324 ? -19.730 20.226 -3.724 1.00 40.29 324 LEU E O 1
ATOM 15201 N N . LEU E 1 325 ? -19.348 19.170 -5.674 1.00 39.61 325 LEU E N 1
ATOM 15202 C CA . LEU E 1 325 ? -17.908 19.375 -5.566 1.00 39.37 325 LEU E CA 1
ATOM 15203 C C . LEU E 1 325 ? -17.541 20.841 -5.758 1.00 41.76 325 LEU E C 1
ATOM 15204 O O . LEU E 1 325 ? -16.595 21.331 -5.130 1.00 44.02 325 LEU E O 1
ATOM 15209 N N . TRP E 1 326 ? -18.278 21.554 -6.613 1.00 38.29 326 TRP E N 1
ATOM 15210 C CA . TRP E 1 326 ? -18.047 22.985 -6.785 1.00 37.68 326 TRP E CA 1
ATOM 15211 C C . TRP E 1 326 ? -18.385 23.752 -5.512 1.00 39.31 326 TRP E C 1
ATOM 15212 O O . TRP E 1 326 ? -17.686 24.706 -5.149 1.00 40.58 326 TRP E O 1
ATOM 15223 N N . ASN E 1 327 ? -19.452 23.344 -4.818 1.00 38.35 327 ASN E N 1
ATOM 15224 C CA . ASN E 1 327 ? -19.801 23.975 -3.549 1.00 42.55 327 ASN E CA 1
ATOM 15225 C C . ASN E 1 327 ? -18.736 23.717 -2.491 1.00 45.93 327 ASN E C 1
ATOM 15226 O O . ASN E 1 327 ? -18.424 24.604 -1.687 1.00 48.08 327 ASN E O 1
ATOM 15231 N N . ARG E 1 328 ? -18.168 22.507 -2.475 1.00 45.55 328 ARG E N 1
ATOM 15232 C CA . ARG E 1 328 ? -17.109 22.189 -1.521 1.00 47.17 328 ARG E CA 1
ATOM 15233 C C . ARG E 1 328 ? -15.909 23.110 -1.706 1.00 43.25 328 ARG E C 1
ATOM 15234 O O . ARG E 1 328 ? -15.375 23.656 -0.734 1.00 44.88 328 ARG E O 1
ATOM 15242 N N . PHE E 1 329 ? -15.471 23.293 -2.955 1.00 41.63 329 PHE E N 1
ATOM 15243 C CA . PHE E 1 329 ? -14.375 24.218 -3.228 1.00 39.68 329 PHE E CA 1
ATOM 15244 C C . PHE E 1 329 ? -14.743 25.642 -2.829 1.00 39.97 329 PHE E C 1
ATOM 15245 O O . PHE E 1 329 ? -13.931 26.356 -2.229 1.00 36.37 329 PHE E O 1
ATOM 15253 N N . LEU E 1 330 ? -15.967 26.069 -3.146 1.00 39.18 330 LEU E N 1
ATOM 15254 C CA . LEU E 1 330 ? -16.381 27.437 -2.856 1.00 39.49 330 LEU E CA 1
ATOM 15255 C C . LEU E 1 330 ? -16.620 27.676 -1.372 1.00 44.49 330 LEU E C 1
ATOM 15256 O O . LEU E 1 330 ? -16.745 28.833 -0.959 1.00 52.44 330 LEU E O 1
ATOM 15261 N N . ARG E 1 331 ? -16.695 26.619 -0.564 1.00 43.48 331 ARG E N 1
ATOM 15262 C CA . ARG E 1 331 ? -16.875 26.811 0.870 1.00 41.26 331 ARG E CA 1
ATOM 15263 C C . ARG E 1 331 ? -15.545 26.847 1.612 1.00 43.91 331 ARG E C 1
ATOM 15264 O O . ARG E 1 331 ? -15.358 27.686 2.500 1.00 49.09 331 ARG E O 1
ATOM 15272 N N . GLU E 1 332 ? -14.613 25.956 1.263 1.00 39.22 332 GLU E N 1
ATOM 15273 C CA . GLU E 1 332 ? -13.296 25.981 1.892 1.00 55.59 332 GLU E CA 1
ATOM 15274 C C . GLU E 1 332 ? -12.501 27.207 1.463 1.00 55.14 332 GLU E C 1
ATOM 15275 O O . GLU E 1 332 ? -11.791 27.811 2.275 1.00 47.10 332 GLU E O 1
ATOM 15281 N N . PHE E 1 333 ? -12.602 27.582 0.194 1.00 50.37 333 PHE E N 1
ATOM 15282 C CA . PHE E 1 333 ? -11.925 28.750 -0.341 1.00 44.22 333 PHE E CA 1
ATOM 15283 C C . PHE E 1 333 ? -12.959 29.794 -0.739 1.00 54.29 333 PHE E C 1
ATOM 15284 O O . PHE E 1 333 ? -14.096 29.462 -1.083 1.00 65.02 333 PHE E O 1
ATOM 15292 N N . GLY E 1 334 ? -12.549 31.062 -0.688 1.00 50.76 334 GLY E N 1
ATOM 15293 C CA . GLY E 1 334 ? -13.512 32.146 -0.804 1.00 51.88 334 GLY E CA 1
ATOM 15294 C C . GLY E 1 334 ? -14.245 32.173 -2.132 1.00 48.16 334 GLY E C 1
ATOM 15295 O O . GLY E 1 334 ? -15.467 32.333 -2.171 1.00 47.21 334 GLY E O 1
ATOM 15296 N N . SER E 1 335 ? -13.517 32.022 -3.236 1.00 44.26 335 SER E N 1
ATOM 15297 C CA . SER E 1 335 ? -14.094 32.257 -4.550 1.00 45.73 335 SER E CA 1
ATOM 15298 C C . SER E 1 335 ? -13.457 31.319 -5.569 1.00 45.87 335 SER E C 1
ATOM 15299 O O . SER E 1 335 ? -12.617 30.480 -5.237 1.00 46.77 335 SER E O 1
ATOM 15302 N N . GLU E 1 336 ? -13.868 31.476 -6.828 1.00 45.19 336 GLU E N 1
ATOM 15303 C CA . GLU E 1 336 ? -13.471 30.536 -7.868 1.00 43.29 336 GLU E CA 1
ATOM 15304 C C . GLU E 1 336 ? -12.131 30.921 -8.485 1.00 41.29 336 GLU E C 1
ATOM 15305 O O . GLU E 1 336 ? -11.274 30.058 -8.713 1.00 38.24 336 GLU E O 1
ATOM 15311 N N . ILE E 1 337 ? -11.942 32.210 -8.779 1.00 41.09 337 ILE E N 1
ATOM 15312 C CA . ILE E 1 337 ? -10.678 32.673 -9.349 1.00 38.85 337 ILE E CA 1
ATOM 15313 C C . ILE E 1 337 ? -9.513 32.311 -8.435 1.00 39.15 337 ILE E C 1
ATOM 15314 O O . ILE E 1 337 ? -8.423 31.953 -8.901 1.00 36.96 337 ILE E O 1
ATOM 15319 N N . ARG E 1 338 ? -9.735 32.374 -7.121 1.00 42.10 338 ARG E N 1
ATOM 15320 C CA . ARG E 1 338 ? -8.688 32.029 -6.165 1.00 35.74 338 ARG E CA 1
ATOM 15321 C C . ARG E 1 338 ? -8.224 30.589 -6.348 1.00 35.77 338 ARG E C 1
ATOM 15322 O O . ARG E 1 338 ? -7.026 30.298 -6.251 1.00 38.47 338 ARG E O 1
ATOM 15330 N N . VAL E 1 339 ? -9.156 29.677 -6.630 1.00 35.17 339 VAL E N 1
ATOM 15331 C CA . VAL E 1 339 ? -8.792 28.278 -6.833 1.00 28.43 339 VAL E CA 1
ATOM 15332 C C . VAL E 1 339 ? -8.065 28.100 -8.161 1.00 29.10 339 VAL E C 1
ATOM 15333 O O . VAL E 1 339 ? -7.129 27.299 -8.270 1.00 31.90 339 VAL E O 1
ATOM 15337 N N . LEU E 1 340 ? -8.462 28.860 -9.180 1.00 31.66 340 LEU E N 1
ATOM 15338 C CA . LEU E 1 340 ? -7.995 28.589 -10.535 1.00 31.87 340 LEU E CA 1
ATOM 15339 C C . LEU E 1 340 ? -6.525 28.962 -10.714 1.00 34.14 340 LEU E C 1
ATOM 15340 O O . LEU E 1 340 ? -5.750 28.189 -11.292 1.00 33.52 340 LEU E O 1
ATOM 15345 N N . ILE E 1 341 ? -6.118 30.135 -10.230 1.00 32.52 341 ILE E N 1
ATOM 15346 C CA . ILE E 1 341 ? -4.785 30.645 -10.543 1.00 37.19 341 ILE E CA 1
ATOM 15347 C C . ILE E 1 341 ? -3.949 30.978 -9.317 1.00 36.65 341 ILE E C 1
ATOM 15348 O O . ILE E 1 341 ? -2.717 31.104 -9.438 1.00 40.24 341 ILE E O 1
ATOM 15353 N N . ASP E 1 342 ? -4.514 31.126 -8.118 1.00 34.25 342 ASP E N 1
ATOM 15354 C CA . ASP E 1 342 ? -3.758 31.674 -6.994 1.00 36.13 342 ASP E CA 1
ATOM 15355 C C . ASP E 1 342 ? -3.332 30.623 -5.975 1.00 33.62 342 ASP E C 1
ATOM 15356 O O . ASP E 1 342 ? -2.168 30.599 -5.567 1.00 35.66 342 ASP E O 1
ATOM 15361 N N . LEU E 1 343 ? -4.250 29.760 -5.552 1.00 30.21 343 LEU E N 1
ATOM 15362 C CA . LEU E 1 343 ? -3.956 28.821 -4.484 1.00 36.33 343 LEU E CA 1
ATOM 15363 C C . LEU E 1 343 ? -2.936 27.775 -4.934 1.00 35.13 343 LEU E C 1
ATOM 15364 O O . LEU E 1 343 ? -2.910 27.380 -6.103 1.00 32.08 343 LEU E O 1
ATOM 15369 N N . PRO E 1 344 ? -2.079 27.319 -4.022 1.00 34.28 344 PRO E N 1
ATOM 15370 C CA . PRO E 1 344 ? -1.152 26.235 -4.363 1.00 38.04 344 PRO E CA 1
ATOM 15371 C C . PRO E 1 344 ? -1.900 24.954 -4.699 1.00 35.44 344 PRO E C 1
ATOM 15372 O O . PRO E 1 344 ? -2.998 24.697 -4.200 1.00 37.35 344 PRO E O 1
ATOM 15376 N N . ILE E 1 345 ? -1.284 24.147 -5.566 1.00 35.70 345 ILE E N 1
ATOM 15377 C CA . ILE E 1 345 ? -1.884 22.875 -5.960 1.00 30.19 345 ILE E CA 1
ATOM 15378 C C . ILE E 1 345 ? -2.047 21.965 -4.749 1.00 38.07 345 ILE E C 1
ATOM 15379 O O . ILE E 1 345 ? -3.039 21.234 -4.633 1.00 39.07 345 ILE E O 1
ATOM 15384 N N . GLU E 1 346 ? -1.080 21.999 -3.827 1.00 40.90 346 GLU E N 1
ATOM 15385 C CA . GLU E 1 346 ? -1.160 21.168 -2.630 1.00 39.62 346 GLU E CA 1
ATOM 15386 C C . GLU E 1 346 ? -2.375 21.521 -1.784 1.00 31.26 346 GLU E C 1
ATOM 15387 O O . GLU E 1 346 ? -2.965 20.641 -1.148 1.00 32.01 346 GLU E O 1
ATOM 15393 N N . SER E 1 347 ? -2.765 22.798 -1.764 1.00 34.78 347 SER E N 1
ATOM 15394 C CA . SER E 1 347 ? -3.941 23.201 -1.000 1.00 37.47 347 SER E CA 1
ATOM 15395 C C . SER E 1 347 ? -5.223 22.739 -1.681 1.00 37.40 347 SER E C 1
ATOM 15396 O O . SER E 1 347 ? -6.138 22.231 -1.023 1.00 42.86 347 SER E O 1
ATOM 15399 N N . ILE E 1 348 ? -5.309 22.918 -3.003 1.00 36.37 348 ILE E N 1
ATOM 15400 C CA . ILE E 1 348 ? -6.480 22.462 -3.749 1.00 29.84 348 ILE E CA 1
ATOM 15401 C C . ILE E 1 348 ? -6.688 20.967 -3.549 1.00 30.85 348 ILE E C 1
ATOM 15402 O O . ILE E 1 348 ? -7.823 20.495 -3.408 1.00 36.87 348 ILE E O 1
ATOM 15407 N N . ALA E 1 349 ? -5.593 20.203 -3.515 1.00 36.02 349 ALA E N 1
ATOM 15408 C CA . ALA E 1 349 ? -5.684 18.754 -3.376 1.00 37.10 349 ALA E CA 1
ATOM 15409 C C . ALA E 1 349 ? -6.308 18.333 -2.052 1.00 42.24 349 ALA E C 1
ATOM 15410 O O . ALA E 1 349 ? -6.777 17.195 -1.939 1.00 50.20 349 ALA E O 1
ATOM 15412 N N . SER E 1 350 ? -6.328 19.218 -1.052 1.00 42.00 350 SER E N 1
ATOM 15413 C CA . SER E 1 350 ? -7.003 18.896 0.201 1.00 42.62 350 SER E CA 1
ATOM 15414 C C . SER E 1 350 ? -8.491 18.653 -0.017 1.00 42.21 350 SER E C 1
ATOM 15415 O O . SER E 1 350 ? -9.116 17.903 0.741 1.00 45.58 350 SER E O 1
ATOM 15418 N N . VAL E 1 351 ? -9.070 19.262 -1.048 1.00 40.58 351 VAL E N 1
ATOM 15419 C CA . VAL E 1 351 ? -10.489 19.079 -1.330 1.00 41.89 351 VAL E CA 1
ATOM 15420 C C . VAL E 1 351 ? -10.715 17.977 -2.361 1.00 40.81 351 VAL E C 1
ATOM 15421 O O . VAL E 1 351 ? -11.610 17.143 -2.195 1.00 39.71 351 VAL E O 1
ATOM 15425 N N . HIS E 1 352 ? -9.915 17.941 -3.426 1.00 39.20 352 HIS E N 1
ATOM 15426 C CA . HIS E 1 352 ? -10.065 16.907 -4.448 1.00 41.13 352 HIS E CA 1
ATOM 15427 C C . HIS E 1 352 ? -8.757 16.774 -5.211 1.00 39.92 352 HIS E C 1
ATOM 15428 O O . HIS E 1 352 ? -8.298 17.742 -5.827 1.00 34.73 352 HIS E O 1
ATOM 15435 N N . GLU E 1 353 ? -8.167 15.576 -5.177 1.00 40.48 353 GLU E N 1
ATOM 15436 C CA . GLU E 1 353 ? -6.892 15.343 -5.849 1.00 40.20 353 GLU E CA 1
ATOM 15437 C C . GLU E 1 353 ? -7.023 15.496 -7.360 1.00 42.58 353 GLU E C 1
ATOM 15438 O O . GLU E 1 353 ? -6.179 16.126 -8.008 1.00 43.81 353 GLU E O 1
ATOM 15444 N N . GLY E 1 354 ? -8.077 14.917 -7.939 1.00 44.01 354 GLY E N 1
ATOM 15445 C CA . GLY E 1 354 ? -8.210 14.920 -9.388 1.00 37.30 354 GLY E CA 1
ATOM 15446 C C . GLY E 1 354 ? -8.349 16.313 -9.971 1.00 35.45 354 GLY E C 1
ATOM 15447 O O . GLY E 1 354 ? -7.731 16.634 -10.989 1.00 38.68 354 GLY E O 1
ATOM 15448 N N . VAL E 1 355 ? -9.161 17.160 -9.335 1.00 37.42 355 VAL E N 1
ATOM 15449 C CA . VAL E 1 355 ? -9.347 18.523 -9.827 1.00 37.65 355 VAL E CA 1
ATOM 15450 C C . VAL E 1 355 ? -8.051 19.315 -9.703 1.00 37.68 355 VAL E C 1
ATOM 15451 O O . VAL E 1 355 ? -7.712 20.122 -10.578 1.00 32.38 355 VAL E O 1
ATOM 15455 N N . ALA E 1 356 ? -7.306 19.095 -8.617 1.00 41.96 356 ALA E N 1
ATOM 15456 C CA . ALA E 1 356 ? -6.049 19.811 -8.421 1.00 38.14 356 ALA E CA 1
ATOM 15457 C C . ALA E 1 356 ? -5.039 19.461 -9.506 1.00 38.15 356 ALA E C 1
ATOM 15458 O O . ALA E 1 356 ? -4.267 20.321 -9.948 1.00 34.69 356 ALA E O 1
ATOM 15460 N N . LYS E 1 357 ? -5.029 18.202 -9.952 1.00 38.23 357 LYS E N 1
ATOM 15461 C CA . LYS E 1 357 ? -4.131 17.818 -11.037 1.00 33.02 357 LYS E CA 1
ATOM 15462 C C . LYS E 1 357 ? -4.555 18.458 -12.353 1.00 32.41 357 LYS E C 1
ATOM 15463 O O . LYS E 1 357 ? -3.705 18.886 -13.142 1.00 31.40 357 LYS E O 1
ATOM 15469 N N . ALA E 1 358 ? -5.865 18.537 -12.604 1.00 35.83 358 ALA E N 1
ATOM 15470 C CA . ALA E 1 358 ? -6.349 19.194 -13.814 1.00 34.08 358 ALA E CA 1
ATOM 15471 C C . ALA E 1 358 ? -5.993 20.674 -13.815 1.00 29.32 358 ALA E C 1
ATOM 15472 O O . ALA E 1 358 ? -5.555 21.215 -14.837 1.00 29.87 358 ALA E O 1
ATOM 15474 N N . ILE E 1 359 ? -6.176 21.347 -12.677 1.00 32.49 359 ILE E N 1
ATOM 15475 C CA . ILE E 1 359 ? -5.823 22.760 -12.587 1.00 30.82 359 ILE E CA 1
ATOM 15476 C C . ILE E 1 359 ? -4.320 22.942 -12.741 1.00 35.05 359 ILE E C 1
ATOM 15477 O O . ILE E 1 359 ? -3.856 23.901 -13.371 1.00 42.03 359 ILE E O 1
ATOM 15482 N N . TRP E 1 360 ? -3.534 22.020 -12.180 1.00 33.31 360 TRP E N 1
ATOM 15483 C CA . TRP E 1 360 ? -2.090 22.068 -12.380 1.00 34.71 360 TRP E CA 1
ATOM 15484 C C . TRP E 1 360 ? -1.735 21.935 -13.855 1.00 35.28 360 TRP E C 1
ATOM 15485 O O . TRP E 1 360 ? -0.844 22.634 -14.353 1.00 35.20 360 TRP E O 1
ATOM 15496 N N . ALA E 1 361 ? -2.421 21.039 -14.572 1.00 33.23 361 ALA E N 1
ATOM 15497 C CA . ALA E 1 361 ? -2.169 20.887 -16.000 1.00 32.46 361 ALA E CA 1
ATOM 15498 C C . ALA E 1 361 ? -2.570 22.134 -16.777 1.00 36.32 361 ALA E C 1
ATOM 15499 O O . ALA E 1 361 ? -1.951 22.451 -17.799 1.00 33.55 361 ALA E O 1
ATOM 15501 N N . TYR E 1 362 ? -3.599 22.847 -16.313 1.00 36.28 362 TYR E N 1
ATOM 15502 C CA . TYR E 1 362 ? -3.970 24.113 -16.938 1.00 34.57 362 TYR E CA 1
ATOM 15503 C C . TYR E 1 362 ? -2.871 25.152 -16.760 1.00 32.59 362 TYR E C 1
ATOM 15504 O O . TYR E 1 362 ? -2.438 25.789 -17.727 1.00 36.68 362 TYR E O 1
ATOM 15513 N N . ARG E 1 363 ? -2.407 25.332 -15.520 1.00 32.71 363 ARG E N 1
ATOM 15514 C CA . ARG E 1 363 ? -1.427 26.374 -15.225 1.00 32.58 363 ARG E CA 1
ATOM 15515 C C . ARG E 1 363 ? -0.112 26.145 -15.957 1.00 30.65 363 ARG E C 1
ATOM 15516 O O . ARG E 1 363 ? 0.580 27.109 -16.305 1.00 35.93 363 ARG E O 1
ATOM 15524 N N . ASN E 1 364 ? 0.250 24.887 -16.200 1.00 32.79 364 ASN E N 1
ATOM 15525 C CA . ASN E 1 364 ? 1.543 24.548 -16.777 1.00 29.80 364 ASN E CA 1
ATOM 15526 C C . ASN E 1 364 ? 1.448 24.107 -18.233 1.00 29.73 364 ASN E C 1
ATOM 15527 O O . ASN E 1 364 ? 2.441 23.619 -18.784 1.00 36.30 364 ASN E O 1
ATOM 15532 N N . ASN E 1 365 ? 0.283 24.268 -18.867 1.00 35.28 365 ASN E N 1
ATOM 15533 C CA . ASN E 1 365 ? 0.114 24.001 -20.297 1.00 37.49 365 ASN E CA 1
ATOM 15534 C C . ASN E 1 365 ? 0.508 22.563 -20.642 1.00 37.31 365 ASN E C 1
ATOM 15535 O O . ASN E 1 365 ? 1.320 22.309 -21.534 1.00 42.31 365 ASN E O 1
ATOM 15540 N N . LYS E 1 366 ? -0.077 21.612 -19.914 1.00 36.71 366 LYS E N 1
ATOM 15541 C CA . LYS E 1 366 ? 0.233 20.198 -20.092 1.00 42.04 366 LYS E CA 1
ATOM 15542 C C . LYS E 1 366 ? -0.963 19.388 -20.576 1.00 40.26 366 LYS E C 1
ATOM 15543 O O . LYS E 1 366 ? -0.908 18.153 -20.560 1.00 42.91 366 LYS E O 1
ATOM 15549 N N . LEU E 1 367 ? -2.038 20.043 -21.005 1.00 37.60 367 LEU E N 1
ATOM 15550 C CA . LEU E 1 367 ? -3.229 19.351 -21.473 1.00 36.96 367 LEU E CA 1
ATOM 15551 C C . LEU E 1 367 ? -3.117 19.046 -22.961 1.00 38.52 367 LEU E C 1
ATOM 15552 O O . LEU E 1 367 ? -2.582 19.846 -23.734 1.00 43.87 367 LEU E O 1
ATOM 15557 N N . ILE E 1 368 ? -3.612 17.875 -23.353 1.00 41.47 368 ILE E N 1
ATOM 15558 C CA . ILE E 1 368 ? -3.658 17.492 -24.760 1.00 41.51 368 ILE E CA 1
ATOM 15559 C C . ILE E 1 368 ? -4.848 18.179 -25.410 1.00 38.92 368 ILE E C 1
ATOM 15560 O O . ILE E 1 368 ? -5.985 18.058 -24.939 1.00 40.47 368 ILE E O 1
ATOM 15565 N N . ILE E 1 369 ? -4.591 18.906 -26.495 1.00 36.28 369 ILE E N 1
ATOM 15566 C CA . ILE E 1 369 ? -5.577 19.800 -27.085 1.00 35.79 369 ILE E CA 1
ATOM 15567 C C . ILE E 1 369 ? -5.684 19.529 -28.578 1.00 39.62 369 ILE E C 1
ATOM 15568 O O . ILE E 1 369 ? -4.675 19.528 -29.292 1.00 43.22 369 ILE E O 1
ATOM 15573 N N . VAL E 1 370 ? -6.908 19.297 -29.042 1.00 40.09 370 VAL E N 1
ATOM 15574 C CA . VAL E 1 370 ? -7.256 19.237 -30.456 1.00 44.56 370 VAL E CA 1
ATOM 15575 C C . VAL E 1 370 ? -7.979 20.538 -30.799 1.00 43.26 370 VAL E C 1
ATOM 15576 O O . VAL E 1 370 ? -9.094 20.770 -30.311 1.00 45.19 370 VAL E O 1
ATOM 15580 N N . PRO E 1 371 ? -7.392 21.413 -31.610 1.00 40.09 371 PRO E N 1
ATOM 15581 C CA . PRO E 1 371 ? -7.999 22.728 -31.846 1.00 39.16 371 PRO E CA 1
ATOM 15582 C C . PRO E 1 371 ? -9.305 22.626 -32.619 1.00 40.50 371 PRO E C 1
ATOM 15583 O O . PRO E 1 371 ? -9.559 21.673 -33.358 1.00 42.23 371 PRO E O 1
ATOM 15587 N N . GLY E 1 372 ? -10.145 23.646 -32.433 1.00 37.90 372 GLY E N 1
ATOM 15588 C CA . GLY E 1 372 ? -11.426 23.710 -33.101 1.00 35.56 372 GLY E CA 1
ATOM 15589 C C . GLY E 1 372 ? -11.330 24.333 -34.481 1.00 43.42 372 GLY E C 1
ATOM 15590 O O . GLY E 1 372 ? -10.280 24.793 -34.927 1.00 47.15 372 GLY E O 1
ATOM 15591 N N . GLY E 1 373 ? -12.459 24.345 -35.166 1.00 43.04 373 GLY E N 1
ATOM 15592 C CA . GLY E 1 373 ? -12.514 24.893 -36.504 1.00 40.96 373 GLY E CA 1
ATOM 15593 C C . GLY E 1 373 ? -13.743 24.419 -37.239 1.00 43.21 373 GLY E C 1
ATOM 15594 O O . GLY E 1 373 ? -14.351 23.407 -36.902 1.00 43.59 373 GLY E O 1
ATOM 15595 N N . GLY E 1 374 ? -14.123 25.185 -38.263 1.00 45.06 374 GLY E N 1
ATOM 15596 C CA . GLY E 1 374 ? -15.289 24.856 -39.066 1.00 47.68 374 GLY E CA 1
ATOM 15597 C C . GLY E 1 374 ? -16.622 24.862 -38.348 1.00 51.26 374 GLY E C 1
ATOM 15598 O O . GLY E 1 374 ? -17.621 24.440 -38.932 1.00 50.20 374 GLY E O 1
ATOM 15599 N N . GLY E 1 375 ? -16.679 25.328 -37.099 1.00 48.51 375 GLY E N 1
ATOM 15600 C CA . GLY E 1 375 ? -17.900 25.289 -36.320 1.00 47.82 375 GLY E CA 1
ATOM 15601 C C . GLY E 1 375 ? -17.902 24.271 -35.200 1.00 48.59 375 GLY E C 1
ATOM 15602 O O . GLY E 1 375 ? -18.814 24.296 -34.362 1.00 49.14 375 GLY E O 1
ATOM 15603 N N . LYS E 1 376 ? -16.913 23.385 -35.152 1.00 48.04 376 LYS E N 1
ATOM 15604 C CA . LYS E 1 376 ? -16.812 22.368 -34.116 1.00 46.66 376 LYS E CA 1
ATOM 15605 C C . LYS E 1 376 ? -15.822 22.823 -33.054 1.00 43.23 376 LYS E C 1
ATOM 15606 O O . LYS E 1 376 ? -14.701 23.231 -33.377 1.00 40.96 376 LYS E O 1
ATOM 15612 N N . TYR E 1 377 ? -16.238 22.747 -31.795 1.00 45.09 377 TYR E N 1
ATOM 15613 C CA . TYR E 1 377 ? -15.364 23.128 -30.701 1.00 43.90 377 TYR E CA 1
ATOM 15614 C C . TYR E 1 377 ? -14.185 22.167 -30.591 1.00 41.00 377 TYR E C 1
ATOM 15615 O O . TYR E 1 377 ? -14.217 21.036 -31.083 1.00 44.61 377 TYR E O 1
ATOM 15624 N N . GLY E 1 378 ? -13.132 22.639 -29.932 1.00 39.90 378 GLY E N 1
ATOM 15625 C CA . GLY E 1 378 ? -11.958 21.824 -29.729 1.00 38.69 378 GLY E CA 1
ATOM 15626 C C . GLY E 1 378 ? -12.133 20.818 -28.608 1.00 39.78 378 GLY E C 1
ATOM 15627 O O . GLY E 1 378 ? -13.074 20.873 -27.817 1.00 39.23 378 GLY E O 1
ATOM 15628 N N . GLU E 1 379 ? -11.199 19.875 -28.554 1.00 57.67 379 GLU E N 1
ATOM 15629 C CA . GLU E 1 379 ? -11.174 18.847 -27.527 1.00 44.52 379 GLU E CA 1
ATOM 15630 C C . GLU E 1 379 ? -9.977 19.063 -26.613 1.00 43.55 379 GLU E C 1
ATOM 15631 O O . GLU E 1 379 ? -8.943 19.594 -27.030 1.00 41.25 379 GLU E O 1
ATOM 15637 N N . ILE E 1 380 ? -10.129 18.650 -25.357 1.00 43.72 380 ILE E N 1
ATOM 15638 C CA . ILE E 1 380 ? -9.103 18.857 -24.343 1.00 45.97 380 ILE E CA 1
ATOM 15639 C C . ILE E 1 380 ? -9.050 17.622 -23.451 1.00 47.71 380 ILE E C 1
ATOM 15640 O O . ILE E 1 380 ? -10.072 17.208 -22.890 1.00 48.03 380 ILE E O 1
ATOM 15645 N N . ARG E 1 381 ? -7.868 17.021 -23.335 1.00 50.19 381 ARG E N 1
ATOM 15646 C CA . ARG E 1 381 ? -7.672 15.794 -22.575 1.00 51.44 381 ARG E CA 1
ATOM 15647 C C . ARG E 1 381 ? -6.623 16.005 -21.495 1.00 46.38 381 ARG E C 1
ATOM 15648 O O . ARG E 1 381 ? -5.638 16.721 -21.700 1.00 47.61 381 ARG E O 1
ATOM 15656 N N . ILE E 1 382 ? -6.840 15.373 -20.348 1.00 42.73 382 ILE E N 1
ATOM 15657 C CA . ILE E 1 382 ? -5.815 15.238 -19.319 1.00 43.64 382 ILE E CA 1
ATOM 15658 C C . ILE E 1 382 ? -5.023 13.970 -19.628 1.00 42.90 382 ILE E C 1
ATOM 15659 O O . ILE E 1 382 ? -5.612 12.878 -19.639 1.00 45.80 382 ILE E O 1
ATOM 15664 N N . PRO E 1 383 ? -3.721 14.065 -19.902 1.00 44.85 383 PRO E N 1
ATOM 15665 C CA . PRO E 1 383 ? -2.953 12.864 -20.254 1.00 47.14 383 PRO E CA 1
ATOM 15666 C C . PRO E 1 383 ? -2.972 11.832 -19.135 1.00 48.90 383 PRO E C 1
ATOM 15667 O O . PRO E 1 383 ? -3.137 12.158 -17.957 1.00 50.20 383 PRO E O 1
ATOM 15671 N N . GLU E 1 384 ? -2.806 10.565 -19.529 1.00 51.78 384 GLU E N 1
ATOM 15672 C CA . GLU E 1 384 ? -2.942 9.459 -18.585 1.00 60.99 384 GLU E CA 1
ATOM 15673 C C . GLU E 1 384 ? -1.894 9.511 -17.482 1.00 60.53 384 GLU E C 1
ATOM 15674 O O . GLU E 1 384 ? -2.167 9.101 -16.348 1.00 60.96 384 GLU E O 1
ATOM 15680 N N . GLU E 1 385 ? -0.693 10.001 -17.792 1.00 58.60 385 GLU E N 1
ATOM 15681 C CA . GLU E 1 385 ? 0.372 10.023 -16.797 1.00 58.86 385 GLU E CA 1
ATOM 15682 C C . GLU E 1 385 ? 0.069 11.005 -15.673 1.00 53.37 385 GLU E C 1
ATOM 15683 O O . GLU E 1 385 ? 0.509 10.798 -14.537 1.00 56.19 385 GLU E O 1
ATOM 15689 N N . ILE E 1 386 ? -0.668 12.075 -15.969 1.00 49.01 386 ILE E N 1
ATOM 15690 C CA . ILE E 1 386 ? -1.113 12.975 -14.912 1.00 46.61 386 ILE E CA 1
ATOM 15691 C C . ILE E 1 386 ? -2.313 12.383 -14.180 1.00 46.56 386 ILE E C 1
ATOM 15692 O O . ILE E 1 386 ? -2.505 12.637 -12.985 1.00 49.82 386 ILE E O 1
ATOM 15697 N N . LEU E 1 387 ? -3.121 11.573 -14.869 1.00 46.02 387 LEU E N 1
ATOM 15698 C CA . LEU E 1 387 ? -4.251 10.920 -14.217 1.00 48.09 387 LEU E CA 1
ATOM 15699 C C . LEU E 1 387 ? -3.784 9.947 -13.141 1.00 52.61 387 LEU E C 1
ATOM 15700 O O . LEU E 1 387 ? -4.390 9.860 -12.066 1.00 56.03 387 LEU E O 1
ATOM 15705 N N . LYS E 1 388 ? -2.708 9.209 -13.409 1.00 50.46 388 LYS E N 1
ATOM 15706 C CA . LYS E 1 388 ? -2.189 8.223 -12.471 1.00 52.11 388 LYS E CA 1
ATOM 15707 C C . LYS E 1 388 ? -1.247 8.818 -11.434 1.00 49.34 388 LYS E C 1
ATOM 15708 O O . LYS E 1 388 ? -0.932 8.142 -10.449 1.00 55.77 388 LYS E O 1
ATOM 15714 N N . ALA E 1 389 ? -0.797 10.054 -11.623 1.00 42.61 389 ALA E N 1
ATOM 15715 C CA . ALA E 1 389 ? 0.269 10.597 -10.795 1.00 42.47 389 ALA E CA 1
ATOM 15716 C C . ALA E 1 389 ? -0.230 10.967 -9.403 1.00 48.17 389 ALA E C 1
ATOM 15717 O O . ALA E 1 389 ? -1.408 11.273 -9.195 1.00 49.28 389 ALA E O 1
ATOM 15719 N N . LYS E 1 390 ? 0.689 10.924 -8.442 1.00 50.83 390 LYS E N 1
ATOM 15720 C CA . LYS E 1 390 ? 0.455 11.521 -7.140 1.00 49.25 390 LYS E CA 1
ATOM 15721 C C . LYS E 1 390 ? 0.727 13.021 -7.214 1.00 43.32 390 LYS E C 1
ATOM 15722 O O . LYS E 1 390 ? 1.438 13.504 -8.100 1.00 43.96 390 LYS E O 1
ATOM 15728 N N . ILE E 1 391 ? 0.140 13.763 -6.271 1.00 40.74 391 ILE E N 1
ATOM 15729 C CA . ILE E 1 391 ? 0.309 15.214 -6.263 1.00 39.09 391 ILE E CA 1
ATOM 15730 C C . ILE E 1 391 ? 1.783 15.580 -6.139 1.00 43.56 391 ILE E C 1
ATOM 15731 O O . ILE E 1 391 ? 2.271 16.494 -6.817 1.00 43.52 391 ILE E O 1
ATOM 15736 N N . GLU E 1 392 ? 2.520 14.861 -5.292 1.00 47.25 392 GLU E N 1
ATOM 15737 C CA . GLU E 1 392 ? 3.941 15.137 -5.117 1.00 53.37 392 GLU E CA 1
ATOM 15738 C C . GLU E 1 392 ? 4.780 14.724 -6.320 1.00 52.63 392 GLU E C 1
ATOM 15739 O O . GLU E 1 392 ? 5.974 15.041 -6.353 1.00 55.26 392 GLU E O 1
ATOM 15745 N N . ASP E 1 393 ? 4.196 14.034 -7.299 1.00 51.14 393 ASP E N 1
ATOM 15746 C CA . ASP E 1 393 ? 4.915 13.625 -8.499 1.00 53.63 393 ASP E CA 1
ATOM 15747 C C . ASP E 1 393 ? 4.775 14.612 -9.652 1.00 54.86 393 ASP E C 1
ATOM 15748 O O . ASP E 1 393 ? 5.433 14.430 -10.682 1.00 59.77 393 ASP E O 1
ATOM 15753 N N . LEU E 1 394 ? 3.945 15.649 -9.505 1.00 51.26 394 LEU E N 1
ATOM 15754 C CA . LEU E 1 394 ? 3.621 16.508 -10.641 1.00 50.08 394 LEU E CA 1
ATOM 15755 C C . LEU E 1 394 ? 4.811 17.349 -11.090 1.00 59.43 394 LEU E C 1
ATOM 15756 O O . LEU E 1 394 ? 4.954 17.620 -12.288 1.00 59.37 394 LEU E O 1
ATOM 15761 N N . ASN E 1 395 ? 5.669 17.770 -10.156 1.00 64.15 395 ASN E N 1
ATOM 15762 C CA . ASN E 1 395 ? 6.799 18.621 -10.518 1.00 72.05 395 ASN E CA 1
ATOM 15763 C C . ASN E 1 395 ? 7.743 17.927 -11.491 1.00 75.57 395 ASN E C 1
ATOM 15764 O O . ASN E 1 395 ? 8.436 18.595 -12.266 1.00 81.10 395 ASN E O 1
ATOM 15769 N N . SER E 1 396 ? 7.779 16.596 -11.471 1.00 74.11 396 SER E N 1
ATOM 15770 C CA . SER E 1 396 ? 8.682 15.840 -12.329 1.00 71.97 396 SER E CA 1
ATOM 15771 C C . SER E 1 396 ? 7.899 14.948 -13.281 1.00 74.30 396 SER E C 1
ATOM 15772 O O . SER E 1 396 ? 8.207 13.761 -13.423 1.00 73.53 396 SER E O 1
ATOM 15775 N N . ILE E 1 397 ? 6.899 15.513 -13.947 1.00 77.47 397 ILE E N 1
ATOM 15776 C CA . ILE E 1 397 ? 5.956 14.713 -14.718 1.00 83.80 397 ILE E CA 1
ATOM 15777 C C . ILE E 1 397 ? 6.522 14.409 -16.100 1.00 89.72 397 ILE E C 1
ATOM 15778 O O . ILE E 1 397 ? 7.350 15.148 -16.647 1.00 94.70 397 ILE E O 1
ATOM 15783 N N . GLU E 1 398 ? 6.080 13.284 -16.653 1.00 87.27 398 GLU E N 1
ATOM 15784 C CA . GLU E 1 398 ? 6.291 12.913 -18.045 1.00 80.13 398 GLU E CA 1
ATOM 15785 C C . GLU E 1 398 ? 4.923 12.729 -18.679 1.00 77.99 398 GLU E C 1
ATOM 15786 O O . GLU E 1 398 ? 4.087 12.004 -18.135 1.00 72.55 398 GLU E O 1
ATOM 15792 N N . ILE E 1 399 ? 4.678 13.388 -19.808 1.00 83.33 399 ILE E N 1
ATOM 15793 C CA . ILE E 1 399 ? 3.381 13.302 -20.468 1.00 87.00 399 ILE E CA 1
ATOM 15794 C C . ILE E 1 399 ? 3.572 12.818 -21.899 1.00 94.22 399 ILE E C 1
ATOM 15795 O O . ILE E 1 399 ? 4.566 13.149 -22.557 1.00 93.47 399 ILE E O 1
ATOM 15800 N N . SER E 1 400 ? 2.628 12.007 -22.363 1.00 99.75 400 SER E N 1
ATOM 15801 C CA . SER E 1 400 ? 2.534 11.657 -23.772 1.00 106.52 400 SER E CA 1
ATOM 15802 C C . SER E 1 400 ? 1.116 11.944 -24.244 1.00 110.85 400 SER E C 1
ATOM 15803 O O . SER E 1 400 ? 0.160 11.332 -23.766 1.00 111.69 400 SER E O 1
#

Nearest PDB structures (foldseek):
  5zb8-assembly1_A  TM=1.003E+00  e=1.760E-87  Pyrococcus furiosus
  7k33-assembly1_A  TM=9.446E-01  e=2.325E-73  Pyrococcus furiosus
  7rty-assembly2_B  TM=6.493E-01  e=1.674E-06  Pseudomonas syringae
  9f2a-assembly1_B  TM=5.582E-01  e=2.616E+00  Pyrococcus abyssi GE5
  5zb8-assembly1_A  TM=9.999E-01  e=2.282E-82  Pyrococcus furiosus

Secondary structure (DSSP, 8-state):
-EEEEE--B--TTSTT--TT-SHHHHHHHHHHHT-SEEE---TTSHHHHHHHHHH-EESSSSEEEETTEEEEEEEEEE-TTS-EEEEEESSHHHHHHHHHHHGGG-S-TTT-SS-B-SS-HHHHHHHHHHTT-EEEESSTTSSSSSHHHH-SSHHHHHTT---S-EE--TT--HHHHTTSGGGGGS-EE----BSS-STTTTTSSEEEEE-SSSSHHHHHHHHHT-TT-EEEEEEE--GGGSTTSB-EETTT--B--HHHHHHTTTB-TTT-PBEE--HHHHHHHH---S---TTPPPEEE---HHHHHHHHHTS-TTSHHHHHHHHHHHHHSS-HHIIIIIS-HHHHHTT-HHHHHHHHHHHTT--EEE--BTTB--EEE--HHHHHS-GGGTTT----/-EEEEE--B--TTSTT--TT--HHHHHHHHHHHT-SEEE---TTSHHHHHHHHHH-EESSSSEEEETTEEEEEEEEEE-TTS-EEEEEESSHHHHHHHHHHHGGGBS-TTT-SS-BBSS-HHHHHHHHHHTT-EEEESSTTSSSSSHHHH-SSHHHHHTT---S-EE--TT--HHHHTTSGGGTTS-EE----BSS-STTTTTSSEEEEE-SSSSHHHHHHHHHT-TT-EEEEEEE--GGGSTTSB-EETTT--B--HHHHHTTTSB-TTT-PBEEPPHHHHHHHH---S---TTPPPEEE---HHHHHHHHH-S-TTSHHHHHHHHHHHHHSS-HHIIIIIS-HHHHHTT-HHHHHHHHHHHTT--EEE--BTTB--EEE--HHHHHS-GGGGTT--/-EEEEE--B--TTSTT--TT-SHHHHHHHHHHHT-SEEE---TTSHHHHHHHHHH-EESSSSEEESSS-EEEEEEEEE-TTS-EEEEEESSHHHHHHHHHHTGGGBS-TTT-SS-BBSS-HHHHHHHHHHTT-EEEESSTTSSSSSHHHH-SSHHHHHTT---S-EE--TT--HHHHTTSGGGTTS-EE----BSS-STTTTTSSEEEEE-SSSSHHHHHHHHHT-TT-EEEEEEE--GGGSTTSB-EETTT--B--HHHHHHTTTB-TTT--BEE--HHHHHHHH---S---TTPPPEEE---HHHHHHHHHTS-TTSHHHHHHHHHHHHHSS-HHIIIIIS-HHHHHTT-HHHHHHHHHHHTT-SEEE--BTTB--EEE--HHHHHS-GGGGGG---/-EEEEE--B--TTSTT--TT--HHHHHHHHHHHT-SEEE---TTSHHHHHHHHHH-EESSSSEEEETTEEEEEEEEEE-TTS-EEEEEESSHHHHHHHHHHHGGG-S-TTT-SS-B-SS-HHHHHHHHHHTT-EEEESSTTSSSSSHHHH-SSHHHHHTT---S-EE--TT--HHHHTTSGGGTTS-EE----BSS-STTTTTSSEEEEE-SSSSHHHHHHHHHT-TT-EEEEEEE--GGGSTTSB-EETTT--B--HHHHHHTTTB-TTT-PBEE--HHHHHHHH---S---TTPPPEEE---HHHHHHHHHTS-TTSHHHHHHHHHHHHHSS-HHIIIIIS-HHHHHTT-HHHHHHHHHHHHT--EEE--BTTBPPEEE--HHHHTS-GGGGGG---/-EEEEE--B--TTSTT--TT--HHHHHHHHHHHT-SEEE---TT-HHHHHHHHHH-EEEETTEEEETTEEEEEEEEEE-TTS-EEEEEESSHHHHHHHHHHHSTT-S-TTTSSS-B-SS-HHHHHHHHHHTT-EEEETTTTSSSSSHHHH-SSHHHHHTT-----EE--TT--HHHHTTSGGGGGS-EE----BSS-STTTTTSSEEEEE-SSSSHHHHHHHHHT-TT-EEEEEEE--GGGSTTSB-EETTT--B--HHHHHHTTTB-TTT-PBEEPPHHHHHHHH---S---TTPPPEEE---HHHHHHHHHTS-TTSHHHHHHHHHHHHHSS-HHIIIIIS-HHHHTTT-HHHHHHHHHHHTT--EEE--BTTBPPEEE--HHHHH--GGGGGG----

Foldseek 3Di:
DKFWEFAAAFAPLAPPFDPCRAPQSLQVLCQQARHQEYEQELLLAVVSVVSQVVQWDDPDQAWTDHPNHIYGYKYWEAELVLAIKIKTDQGSVLSVVLSVVQVVQWDCSHRHSHTYGHHFQQVSLVSCVVSVIAMETALQLPCPNHVLVVDLDPCVRNPPGDHAAYENHQQGWDQLVQLAVVCQQHAYFYHQHARYSHSQRHPQKIWMKDFPDPHPVRVSCQRNVPDPIHTQEIEHADNQQDQFAFWAFLPPGHGDQPVVCVVVVQADPPPRGGIDHGSSNSSVVNGDDDDHHPPHHYYQHDGFLLVLQCVLVVHDSPDPVSVVLSVVCCVVPVYRVCLLPPDQLVVVVVSPNSSSLSSVCRRVVQWDKAGHRSRGGIDTHHAPQSVPDDPVCNVVDDHD/DKFKEFAAAWAPLAPPFDVQRALQLLVVLCQAARHLEYEQELLLAVVSVVSQVVAWDDPDQAWTDHPNRIYGYKYWEAELQLAIKIKTAQGNVLSVVLSVVQVVQWDCSHRHSHTYGHHFLQVSQVSCVVRVIAMETACALDCGNHVLVPDLDPCVRNPPGDHAAYENHQQGDQQLVVLFPVCQQHAYFYHQHASYSHSQRHPQKIWIKDFPDPHPVRVSCQRNVPPNIHTQEIEHADNQQDQAAFWAFLPPGHGDHPVVQVVVVQADPVPGGGIDHGSSVSSVVNGDDPDHHPPHHYYAHWGFLLVLLCQLVVHDSPDPSSVVLSVLVCVVPRYRVCLLPPDQLVVVVVSPNSSSLSSLCRRVVVWDKAGHRSRHGIDIDHDPQSVPDDPVCPVVTD/DKFKEFAAAWACLAPPFDVLRALQLLQVLCQQARGQEYEQELLLAVVSVVSQVVQWDDPDQAWTDHPNHIYGYKYWEAELVLAIKIKTAQHVVLSVVLSVVQVVQWDCSHRHSHTYGDHALQVSQQVCVVSVIAMEGALQLDCGNHPLVPDLDPCVRRPPGDHAAYENHQQDDDQLVQLAPVCQQHAYFYHQHASYSHSQRHPLKIWMKDFDDPHPVRVSCQRNVPDPIHTQEIEHADNQQDQAAFWAFLPPRDGDAPVVCVVVVQADPPPRGGIDHGSSNSSVVNGDDPDHDPPHHYYQHDGWLLVLLCVLVVHDSPDPVSVVLSVVVVVLDRHRVCLLPPDQLVSVVVSPNSSSLSSVCSRVVVWDKAGHRSRHGIDIHHDPVSVPDGDVCSVPDDD/DKFKEFAAAWACLAPPFDPQRALVLLQVQCQQAVGQEYEQELCLAVVSVVSQVVQWDDPDQAWTAGPNHIYGYKYWEAEQVLAIKIKTAQHVVLSVVLSVVQVVQFDPSHRHSYTYGDHALQVSLVSCVVSVIAMETALQLPCPNHVLVPDLDPCVRRPPGDHAAYENHQQGDDQLVQLAVVCQQHAYFYHQHASYSHSQRHPQKIWMKDFDDPHPVRVSCQSVVPPNIHTQEIEHADNQQDQAAFWAFLPPGHGDHPVRCVVVVQADPPPRGGIDHGSNVSSVVNGDDNDHHPPHHYYQHDGFLLVLLCVQVVHDSPDVVSVVLSVVVCVVDRYRVCLLPPDQLVVVVVSPNSSSLSSVCSRVVQWDWAGHRSRHGIDTHHDVDSVPDDPVCVVPDDD/DKFKEFAAEWACLAPPFDPCRALQLLQVLCQFARGLEYEQELLLAPVSVVSQVVQWDDPDQAWTHHPRHIYGYKYWEAEPVLAIKIKTAAGSVLSVVLSVVFVVQWDCSHRHRHTYGHHFLQVSQVSCVVSVIAMEGALQLDCGNHPLVVDLDPCGGRPPGDHAAYENHQQDWDQLVQLAPVCQQHFYFYHQHARYSHSQGHPLKIWIKDFPDPHPVRVSCQSNVPPNIHTQEIEHADNQQDQAAFWAFLPPGHGDDPVVCVVVPQADPPPRGGIDHGSSVSSVVNGDDPDHHPPHHYYQHWGWLLVLQCQLVVHDSPDPSSVVLSVQCCVVDRHGVCLQPPDDLVVVVVSPNSSSLSSVCRRVVNWDKAGHRSRHGIDTHDFVQSVPDGPVCSVPTDGD

CATH classification: 3.20.20.140

Solvent-accessible surface area: 82646 Å² total; per-residue (Å²): 124,75,0,9,0,0,0,2,2,1,0,38,61,8,143,97,7,38,139,104,0,33,0,42,59,0,0,86,23,0,95,67,3,14,4,70,0,0,0,1,2,1,3,0,1,28,66,2,22,135,33,3,87,156,64,10,148,110,71,56,102,1,0,11,48,2,80,55,2,45,0,0,2,0,1,2,0,8,7,112,107,139,0,6,0,1,0,0,0,20,24,21,64,34,0,101,101,0,23,109,98,0,97,148,90,19,142,22,8,103,82,35,0,57,2,71,2,92,5,51,0,58,60,0,0,87,19,0,56,125,34,83,2,8,0,0,0,0,13,0,11,16,44,120,25,0,0,3,120,50,32,89,34,13,133,97,6,5,20,126,18,129,30,32,0,0,1,0,2,55,21,1,5,4,82,19,0,3,49,12,119,57,0,39,102,22,37,4,0,0,2,0,28,0,62,29,7,67,9,33,92,0,1,49,0,3,0,13,0,59,5,107,84,12,26,14,73,16,1,57,8,2,4,53,34,10,2,60,13,65,9,12,0,0,0,0,41,11,1,60,35,13,64,53,10,32,0,0,0,41,154,40,76,42,75,34,82,39,144,67,0,86,93,60,88,84,115,0,84,150,51,32,4,110,4,91,75,2,7,88,6,47,0,84,83,34,38,95,29,125,126,112,23,142,66,16,22,15,35,14,57,9,6,4,0,16,82,2,0,13,63,44,54,66,116,46,62,125,33,160,36,1,106,111,19,36,76,109,0,22,197,91,25,60,20,1,3,104,0,2,7,72,8,76,19,104,38,0,26,88,14,53,88,21,0,0,14,0,0,16,0,21,65,41,78,36,16,69,32,79,46,0,0,3,28,102,149,19,99,49,124,17,3,92,57,0,85,161,11,104,29,121,43,4,56,35,34,73,47,137,119,73,1,10,0,0,0,2,1,0,0,35,52,9,97,12,16,37,162,99,0,32,0,45,59,0,0,89,23,0,105,72,2,13,3,64,0,0,0,1,2,0,4,0,1,28,75,1,12,138,35,3,89,164,68,17,126,116,83,60,109,0,0,9,29,3,68,48,6,49,0,0,2,0,1,2,0,26,7,112,104,76,0,4,0,1,0,1,0,21,34,23,63,33,0,108,95,0,25,103,57,0,122,125,81,21,138,8,20,106,76,46,0,40,2,76,4,95,8,46,0,55,60,0,0,78,27,0,16,53,18,77,2,8,0,0,0,0,16,0,8,15,44,77,11,0,0,4,101,60,31,91,37,14,134,86,6,5,22,65,16,93,28,26,0,0,1,0,2,64,19,1,8,3,79,18,0,1,56,10,116,59,0,33,73,21,36,3,0,0,1,4,34,2,44,31,8,55,10,24,95,0,2,34,0,0,0,16,0,46,6,144,86,7,26,11,79,21,1,60,51,2,6,94,52,44,59,67,26,62,16,13,0,0,0,0,28,18,1,68,32,12,47,40,10,33,0,0,0,31,54,21,78,48,75,35,65,40,134,71,0,90,86,69,99,61,116,2,80,45,0,15,2,114,6,68,69,1,4,100,7,48,0,81,77,30,42,102,22,120,120,108,10,186,124,32,30,19,36,25,77,14,8,3,0,14,56,3,0,16,57,43,62,70,105,45,54,119,31,146,33,1,102,102,15,30,81,122,0,23,213,113,24,54,26,1,2,100,0,8,12,68,20,68,16,117,43,0,16,98,12,48,101,20,0,0,30,0,1,31,0,41,88,43,107,88,24,65,34,68,46,1,0,3,25,90,135,17,99,43,132,17,18,112,46,1,89,146,17,137,27,134,42,7,121,16,44,67,120,73,0,8,0,0,0,2,2,1,0,31,57,12,148,90,15,36,156,101,0,33,1,42,58,0,0,79,25,0,100,74,3,15,3,73,0,0,0,2,1,0,4,0,1,36,80,2,18,142,38,3,88,159,70,12,147,105,78,54,109,1,0,11,52,2,80,54,2,48,0,0,2,1,1,2,0,10,7,108,104,115,0,8,0,0,0,0,0,21,28,19,70,41,0,104,77,0,19,107,76,0,91,146,94,25,138,11,12,111,80,39,1,63,2,72,3,93,8,46,0,50,68,0,0,76,32,0,49,124,22,102,2,10,0,0,0,0,14,0,9,17,44,76,28,0,0,7,127,62,24,91,35,19,141,70,4,5,35,142,15,160,23,27,0,0,1,0,2,55,23,0,7,2,82,16,0,3,48,14,109,55,0,37,101,19,37,4,0,0,1,0,33,2,66,30,9,65,8,37,39,0,1,23,0,0,0,19,0,50,1,119,84,8,22,10,76,19,0,58,57,3,6,98,51,59,55,64,40,118,12,65,21,0,0,0,40,16,1,63,38,16,22,25,10,34,1,0,0,25,56,24,56,37,84,32,83,38,145,67,0,88,90,57,93,77,124,2,59,44,0,18,5,113,5,63,78,1,8,84,6,43,0,81,83,33,42,96,23,119,126,116,25,188,100,33,27,82,34,44,72,12,7,4,0,17,70,2,0,14,56,40,54,65,121,46,57,119,34,168,37,0,103,100,19,31,67,91,0,23,178,82,26,56,15,1,3,98,0,10,32,74,12,74,19,108,37,0,25,92,24,52,84,22,0,0,15,0,1,12,0,37,83,56,104,80,23,60,31,77,48,1,0,3,19,100,113,19,98,50,140,18,1,92,71,0,88,167,19,111,27,130,47,2,126,93,44,163,85,120,76,0,8,0,0,0,2,1,1,0,30,60,12,87,40,11,40,155,102,0,32,0,45,46,0,0,103,18,0,109,67,3,16,5,68,0,0,0,1,1,0,5,0,1,36,80,2,20,141,36,3,87,154,62,19,122,106,67,58,113,1,0,8,27,0,86,58,5,53,0,0,1,0,0,2,0,11,8,108,104,65,0,4,0,1,0,0,0,22,24,22,68,43,0,108,83,0,23,98,80,0,101,146,91,24,137,16,15,107,79,37,0,38,3,69,4,93,6,47,0,62,72,0,0,80,34,0,54,125,19,106,2,9,0,0,0,0,17,0,7,17,37,86,14,0,0,3,127,67,29,96,34,17,140,95,6,4,19,114,14,166,22,20,0,0,1,0,2,63,22,1,5,4,72,20,0,2,62,12,116,58,0,40,98,24,38,3,0,0,1,4,33,2,48,32,9,78,8,38,90,0,1,32,0,2,0,16,0,63,6,138,84,9,25,11,69,16,1,69,49,3,6,87,50,63,58,62,30,111,13,71,22,0,0,0,28,9,1,62,35,11,49,33,11,41,1,0,0,33,49,30,76,31,77,33,82,44,147,72,0,86,93,59,93,75,116,0,71,102,0,18,3,116,6,68,79,1,4,116,15,38,4,98,83,27,39,100,21,113,116,118,26,209,119,38,30,83,34,35,54,8,8,3,0,21,57,3,0,16,52,42,55,65,122,47,54,139,41,167,38,1,107,129,16,33,76,110,0,21,214,108,24,60,20,1,3,102,0,6,28,76,10,73,18,114,38,0,27,87,16,50,87,21,0,0,16,0,1,21,0,22,70,58,75,70,19,66,29,80,46,0,0,4,24,88,138,18,100,51,126,18,6,94,76,0,79,169,14,130,32,131,50,5,133,92,56,169,106,126,80,1,10,0,0,0,2,1,1,0,31,60,10,134,101,13,35,150,105,0,36,0,46,53,0,1,103,16,0,111,64,2,14,3,75,0,0,0,1,1,0,3,1,1,24,69,2,18,131,28,2,93,144,61,12,156,114,75,51,109,0,0,10,49,0,98,54,3,44,0,0,2,0,1,2,0,9,4,115,97,144,0,6,0,1,0,0,0,17,33,20,62,36,0,111,95,0,32,113,104,0,113,127,81,14,142,15,15,108,78,40,0,62,2,65,4,102,10,48,0,62,70,0,0,80,24,0,48,140,32,102,2,7,0,0,0,0,14,0,10,15,48,121,24,0,0,5,125,62,22,88,36,13,146,76,5,4,29,137,15,152,25,29,0,0,1,0,2,55,21,0,9,3,74,22,0,0,49,10,118,54,0,45,102,19,38,4,0,0,1,0,32,0,65,32,9,60,11,28,90,0,2,36,0,1,0,18,0,54,2,122,85,8,25,11,74,18,1,54,51,2,6,97,49,68,54,56,37,61,12,20,0,0,0,0,41,16,2,63,38,14,67,51,12,34,2,0,0,40,150,44,76,42,80,33,81,39,121,56,0,90,93,59,88,72,131,2,89,153,49,32,3,116,6,89,77,2,8,109,7,47,0,82,81,29,39,89,21,115,122,98,27,177,91,26,26,15,36,23,79,13,6,3,0,15,70,2,0,15,56,39,60,69,119,46,53,115,34,153,32,1,89,94,9,34,79,115,0,19,202,120,17,58,18,1,3,98,0,6,13,68,18,66,17,119,42,0,25,93,16,48,86,18,0,0,14,0,1,25,0,38,80,55,103,57,23,39,38,76,43,1,0,4,27,101,146,17,104,45,129,18,0,104,17,0,82,114,11,107,35,100,27,4,117,24,34,43,61,86

Sequence (1996 aa):
MVVDGDLHIHSHYSKAVSKLMTFPIIAENAKLKGLNLVGTGDSLNPHWEKELLKHSKPIDDGTFEVNGVKFILTCEVEDKRRVHHLLIFPTLSQVREFREKVKIYSTNIESEGRPNLNLTAEEIAEMANELDILIGPAHAFTPWTSLYKEYDSLKDAYGDAKIDFLELGLSADSDMADMIKAHHSIPYLSNSDAHSPNPHRLGREFNRFEVKDVTFEEIRKAIKGVGGRKIMLNAGLDPRLGKYHLTACSRCYTKYTLQDAVSLSWKCPKCGGIIKKGVRDRILELADTSEKPKDRPPYVRLAPLAEIIAMVLGKGIESKAVKLLWNRFLREFGSEIRVLIDLPIESIASVHEGVAKAIWAYRNNKLIIVPGGGGKYGEIRIPEEILKAKIEDLNSIEISMVVDGDLHIHSHYSKAVSKLMTFPIIAENAKLKGLNLVGTGDSLNPHWEKELLKHSKPIDDGTFEVNGVKFILTCEVEDKRRVHHLLIFPTLSQVREFREKVKIYSTNIESEGRPNLNLTAEEIAEMANELDILIGPAHAFTPWTSLYKEYDSLKDAYGDAKIDFLELGLSADSDMADMIKAHHSIPYLSNSDAHSPNPHRLGRREFNRFEVKDVTFEEIRKAIKGVGGRKIMLNAGLDPRLGKYHLTACSRCYTKYTLQDAVSLSWKCPKCGGIIKKGVRDRILELADTSEKPKDRPPYVRLAPLAEIIAMVLGKGIESKAVKLLWNRFLREFGSEIRVLIDLPIESIASVHEGVAKAIWAYRNNKLIIVPGGGGKYGEIRIPEEILKAKIEEDLNSIEMVVDGDLHIHSHYSKAVSKLMTFPIIAENAKLKGLNLVGTGDSLNPHWEKELLKHSKPIDDGTFEVNGVKFILTCEVEDKRRVHHLLIFPTLSQVREFREKVKIYSTNIESEGRPNLNLTAEEIAEMANELDILIGPAHAFTPWTSLYKEYDSLKDAYGDAKIDFLELGLSADSDMADMIKAHHSIPYLSNSDAHSPNPHRLGREFNRFEVKDVTFEEIRKAIKGVGGRKIMLNAGLDPRLGKYHLTACSRCYTKYTLQDAVSLSWKCPKCGGIIKKGVRDRILELADTSEKPKDRPPYVRLAPLAEIIAMVLGKGIESKAVKLLWNRFLREFGSEIRVLIDLPIESIASVHEGVAKAIWAYRNNKLIIVPGGGGKYGEIRIPEEILKAKIEDLNSIEIMVVDGDLHIHSHYSKAVSKLMTFPIIAENAKLKGLNLVGTGDSLNPHWEKELLKHSKPIDDGTFEVNGVKFILTCEVEDKRRVHHLLIFPTLSQVREFREKVKIYSTNIESEGRPNLNLTAEEIAEMANELDILIGPAHAFTPWTSLYKEYDSLKDAYGDAKIDFLELGLSADSDMADMIKAHHSIPYLSNSDAHSPNPHRLGREFNRFEVKDVTFEEIRKAIKGVGGRKIMLNAGLDPRLGKYHLTACSRCYTKYTLQDAVSLSWKCPKCGGIIKKGVRDRILELADTSEKPKDRPPYVRLAPLAEIIAMVLGKGIESKAVKLLWNRFLREFGSEIRVLIDLPIESIASVHEGVAKAIWAYRNNKLIIVPGGGGKYGEIRIPEEILKAKIEDLNSIEIMVVDGDLHIHSHYSKAVSKLMTFPIIAENAKLKGLNLVGTGDSLNPHWEKELLKHSKPIDDGTFEVNGVKFILTCEVEDKRRVHHLLIFPTLSQVREFREKVKIYSTNIESEGRPNLNLTAEEIAEMANELDILIGPAHAFTPWTSLYKEYDSLKDAYGDAKIDFLELGLSADSDMADMIKAHHSIPYLSNSDAHSPNPHRLGREFNRFEVKDVTFEEIRKAIKGVGGRKIMLNAGLDPRLGKYHLTACSRCYTKYTLQDAVSLSWKCPKCGGIIKKGVRDRILELADTSEKPKDRPPYVRLAPLAEIIAMVLGKGIESKAVKLLWNRFLREFGSEIRVLIDLPIESIASVHEGVAKAIWAYRNNKLIIVPGGGGKYGEIRIPEEILKAKIEDLNSIEIS

B-factor: mean 44.81, std 14.53, range [15.47, 176.95]

Radius of gyration: 47.19 Å; Cα contacts (8 Å, |Δi|>4): 4764; chains: 5; bounding box: 110×100×136 Å

InterPro domains:
  IPR005287 Conserved hypothetical protein CHP00375 [TIGR00375] (6-380)
  IPR016195 Polymerase/histidinol phosphatase-like [SSF89550] (5-227)
  IPR018527 Rubredoxin, iron-binding site [PS00202] (262-272)
  IPR059260 EndoQ-like [cd19067] (6-381)
  IPR060064 MJ0043, C-terminal domain [PF27218] (304-366)

Organism: Pyrococcus furiosus (strain ATCC 43587 / DSM 3638 / JCM 8422 / Vc1) (NCBI:txid186497)